Protein AF-0000000082290734 (afdb_homodimer)

Secondary structure (DSSP, 8-state):
-HHHHGGGSHHHHHHHHHHHHHHHHHHHHHHHHGGGGGGGS---S---------------HHHHHHHHHHHHHHHHHHHHHHHHT-TTS-HHHHHHHHHHHHHHHHHHT-TTSHHHHHHHHHHT--HHHHHHHHHHHHHHHHHHTS-HHHHHHTHHHHHHHHTHHHHHHHHHHHHIIIII-TT---HHHHHHHHHHHT----HHHHHHHHHHT--HHHHHHHHHHHHHHHHHHHHHHHHHHHHHHHHTT-TTS-----HHHHHHHHHHHHHHHHHHHHHHHHHHHHHHHH---TT-HHHHHHHHHHHHHHHHHHHHIIIIIS-S-HHHHHHHHHHHHHHTHHHH-S-HHHHHHHHHHHHHHHHHHHHHHHHHHHHHHHH---SS----HHHHHHHHHHHHHHHHHHHHHHHHSHHHHTTSTT---HHHHHHHHHT----HHHHHHHHHHHHHHHHHHTTSS-HHHHHHHHHHHHHHHHHHHHIIIIIHHHHHHHHHHTT-SS--HHHHHHHHHHHHHHHHHHHHHHHHHHTSGGGTT--HHHHHHH-GGGTT--HHHHHHHHHHHHHHS-TTT------TTTHHHH--TT---HHHHHHHHHHHS-----SHHHHHHHHHHHHHHHHHHHHHHHHHHHHH-SS---HHHHHHHHHHHHHHHHHHHHHHTSS-TT-HHHHHHHHHHHHHHHHHHTT-----HHHHHHHHHHHHHHHHHHHHHTTTTTT----SS-----HHHHHHHHHHHHHHHHHHHHHHHHHHHHHHH-SSGGGS-HHHHHHHHHHHHHHHHHHHHHHHH--HHHHHHHHHHHHHHHHHHHHHHHHHHHHHTTSS-HHHHHHHHHHHHHHHHHHHT---S--TT-------TTS-TT--S--------SS-----------S-------TT------/-HHHHGGGSHHHHHHHHHHHHHHHHHHHHHHHHGGGGGGGS---S---------------HHHHHHHHHHHHHHHHHHHHHHHHT-TTS-HHHHHHHHHHHHHHHHHHT-TTSHHHHHHHHHHT--HHHHHHHHHHHHHHHHHHTS-HHHHHHTHHHHHHHHTHHHHHHHHHHHHIIIII-TT---HHHHHHHHHHHT----HHHHHHHHHHT--HHHHHHHHHHHHHHHHHHHHHHHHHHHHHHHHTT-TTS-----HHHHHHHHHHHHHHHHHHHHHHHHHHHHHHHH---TT-HHHHHHHHHHHHHHHHHHHHIIIIIS-S-HHHHHHHHHHHHHHTHHHH-S-HHHHHHHHHHHHHHHHHHHHHHHHHHHHHHHH---SS----HHHHHHHHHHHHHHHHHHHHHHHHHHHHHTTSTT---HHHHHHHHHT----HHHHHHHHHHHHHHHHHHTTSS-HHHHHHHHHHHHHHHHHHHHIIIIIHHHHHHHHHHTT-SS--HHHHHHHHHHHHHHHHHHHHHHHHHHTSGGGTT--HHHHHHH-GGGTT--HHHHHHHHHHHHHHS-TTT------TTTHHHH--TT---HHHHHHHHHHHS-----SHHHHHHHHHHHHHHHHHHHHHHHHHHHHH-SS---HHHHHHHHHHHHHHHHHHHHHHTSS-TT-HHHHHHHHHHHHHHHHHHTT-----HHHHHHHHHHHHHHHHHHHHHTTTTTT----SS-----HHHHHHHHHHHHHHHHHHHHHHHHHHHHHHH-SSGGGS-HHHHHHHHHHHHHHHHHHHHHHHH--HHHHHHHHHHHHHHHHHHHHHHHHHHHHHTTSS-HHHHHHHHHHHHHHHHHHHT---S--TT-------TTS-TT--S--------SS---------------------------

Solvent-accessible surface area (backbone atoms only — not comparable to full-atom values): 95060 Å² total; per-residue (Å²): 110,71,70,64,67,54,55,69,48,75,70,45,48,56,54,49,51,51,48,50,52,46,45,56,47,45,57,52,45,60,54,33,57,71,70,62,72,76,68,68,69,90,77,78,83,83,84,69,80,66,74,73,68,70,59,77,71,73,76,58,61,60,40,66,58,46,52,56,22,51,51,47,48,52,47,49,53,50,48,54,50,28,73,75,73,38,76,68,56,45,67,60,35,52,35,20,50,49,15,22,50,51,17,38,49,38,60,72,62,46,74,70,18,61,62,30,52,30,50,52,50,60,62,64,50,59,34,63,37,51,50,63,67,44,43,36,62,47,44,29,46,54,25,48,70,49,59,58,67,61,46,61,50,27,39,69,55,34,49,45,50,18,40,64,46,32,52,50,47,12,50,56,45,11,47,41,40,45,71,67,43,89,77,74,47,50,67,42,50,13,40,25,50,9,17,31,68,40,18,36,35,37,68,64,52,51,55,46,38,52,61,49,45,38,52,66,68,57,53,45,50,52,52,46,27,28,61,44,17,39,34,40,20,52,51,46,26,56,52,27,42,26,35,31,38,33,68,70,64,46,87,91,38,48,45,85,68,48,74,71,51,44,52,49,50,46,50,45,20,54,53,44,3,40,52,48,4,48,53,48,15,50,48,50,48,48,54,29,56,71,63,64,55,63,87,38,70,68,52,46,42,48,50,49,49,43,52,55,22,47,36,45,39,43,23,45,44,24,31,72,68,65,62,21,28,22,56,40,12,28,37,42,16,21,37,47,36,41,61,42,33,81,20,35,42,67,49,59,64,61,48,49,52,47,44,53,41,49,40,52,53,47,47,54,48,48,31,20,48,50,16,22,44,39,21,30,58,59,58,48,63,65,68,82,55,70,75,45,78,66,53,54,54,52,47,55,48,48,52,52,47,52,46,49,52,40,40,49,53,54,61,65,44,38,75,57,41,41,74,36,64,78,44,60,50,71,59,56,51,52,46,55,41,60,54,62,21,34,37,67,67,24,42,44,49,32,50,31,52,34,50,54,51,46,66,71,46,66,85,54,91,56,58,69,62,53,39,52,34,49,50,48,30,53,49,49,40,48,45,24,48,48,28,32,54,51,43,41,40,44,45,61,66,50,37,49,73,62,62,48,25,65,59,54,73,64,51,50,47,51,53,56,34,44,48,52,56,50,39,51,48,50,50,31,24,50,47,54,50,31,42,39,46,72,45,72,55,40,42,46,32,56,39,34,63,66,36,67,79,50,55,80,58,48,56,66,58,52,43,51,40,43,42,48,48,54,72,66,38,55,79,90,73,56,62,57,51,64,50,80,57,49,48,69,77,45,43,58,97,89,50,74,57,67,71,56,49,53,48,41,53,56,49,53,46,71,82,68,63,70,51,64,63,57,43,46,47,50,48,44,48,48,48,48,23,36,48,40,0,35,53,45,1,37,57,34,13,58,70,47,41,74,62,54,64,56,48,58,57,47,44,53,45,48,52,36,17,30,53,27,34,53,54,48,30,38,58,29,32,68,33,62,42,76,33,72,63,46,41,46,56,53,48,17,48,52,53,20,51,54,36,31,72,69,74,39,75,70,53,38,58,64,48,44,50,48,48,52,52,50,48,52,48,50,53,50,46,46,46,61,66,54,68,43,65,89,71,49,88,75,58,84,89,70,57,70,62,51,71,65,51,50,52,49,39,49,51,53,52,48,50,52,52,51,46,52,19,49,51,51,28,51,51,52,50,24,63,74,61,11,40,26,77,82,15,29,21,36,28,50,48,50,48,53,48,39,52,49,52,48,43,51,52,50,47,50,55,52,67,75,72,53,59,68,66,51,51,24,51,48,39,23,50,40,51,46,35,27,52,52,36,17,49,47,26,49,48,38,50,37,34,32,47,22,76,36,51,71,41,60,43,50,54,54,46,49,54,50,49,52,42,46,51,50,57,72,66,54,52,67,87,73,58,76,76,59,72,89,71,89,63,85,74,73,66,70,67,62,72,60,64,78,76,41,67,69,62,81,49,81,88,64,73,70,57,55,62,60,47,65,62,14,54,33,16,34,14,55,26,54,44,49,84,74,69,83,77,128,110,72,69,63,66,54,55,69,48,75,68,44,48,56,54,49,50,52,49,49,52,46,44,54,48,45,58,53,45,60,55,36,58,72,72,61,71,76,70,68,70,91,76,79,81,86,84,70,80,67,74,74,69,69,60,76,72,73,77,58,60,59,39,66,57,46,52,56,22,50,52,47,46,52,46,49,52,49,48,54,49,28,72,76,73,37,75,66,57,47,67,60,36,52,35,20,50,50,14,21,52,50,17,39,48,37,59,74,63,47,74,71,20,64,62,32,52,30,51,54,49,60,62,65,50,59,34,64,37,52,49,63,66,43,43,36,62,47,44,30,47,55,25,49,70,49,58,57,66,61,45,60,51,27,39,70,52,33,49,45,52,18,41,64,46,32,52,50,44,11,51,56,45,11,47,41,41,44,72,66,42,91,77,76,48,50,68,43,50,13,39,23,50,11,16,32,69,40,17,36,37,39,68,65,52,52,54,47,38,51,60,49,44,38,52,66,68,56,52,45,51,51,53,46,27,28,60,42,16,41,34,40,19,52,50,46,28,56,52,29,40,25,35,33,37,32,69,69,65,47,87,90,39,49,43,85,68,49,71,71,53,44,52,49,51,46,47,45,21,53,53,46,4,40,52,50,4,49,53,47,16,51,48,50,49,48,55,31,56,70,61,65,55,60,87,38,69,68,53,45,42,49,49,48,49,44,52,54,22,47,36,46,40,43,24,46,45,22,32,72,68,65,62,21,28,22,56,40,12,27,37,42,17,20,38,47,36,41,61,44,33,79,19,35,44,67,49,59,64,62,48,49,52,48,43,52,41,49,42,51,54,46,46,52,48,48,33,20,48,48,16,21,43,38,21,30,58,57,57,46,64,64,68,87,56,68,78,45,77,64,53,54,53,51,47,54,49,49,51,53,46,53,47,48,51,39,39,50,52,54,60,66,45,39,76,57,40,42,75,35,64,77,44,58,50,73,59,55,51,53,46,53,41,61,54,61,21,34,36,68,66,26,42,43,49,32,50,30,52,34,50,53,51,46,65,72,46,65,85,54,91,57,58,67,63,53,41,52,34,49,50,48,31,52,47,49,39,48,44,25,46,49,27,33,52,50,43,40,40,45,44,61,64,50,36,49,72,62,64,46,25,66,58,54,73,62,51,49,47,51,53,56,33,45,49,53,56,50,39,49,52,50,49,44,50,51,47,58,52,32,42,39,45,71,44,72,56,40,43,47,31,56,36,33,65,63,36,67,79,49,54,79,58,48,56,67,57,51,45,50,39,44,43,48,50,55,71,74,37,55,79,90,72,57,62,56,51,65,50,79,58,47,49,69,79,45,44,58,96,88,51,74,56,68,71,56,49,53,48,41,54,54,50,53,46,72,82,68,64,69,52,64,63,57,42,47,48,51,48,46,46,50,48,48,49,47,50,50,46,50,53,51,43,46,57,33,40,58,70,50,58,73,62,82,66,56,48,59,58,47,45,49,43,49,21,18,18,30,7,10,34,52,34,49,30,37,74,47,32,68,34,60,42,76,31,71,64,47,41,47,56,40,49,17,15,43,53,21,39,54,37,32,73,69,73,38,75,70,53,38,59,64,47,43,50,49,50,51,53,50,48,51,48,50,52,51,46,46,46,61,66,54,67,44,65,87,70,51,85,75,58,82,88,70,57,68,64,51,71,66,50,51,51,48,41,50,50,52,52,47,49,51,53,53,46,53,20,50,53,51,27,50,51,52,49,25,61,73,67,23,36,33,69,84,56,34,51,74,37,50,46,49,47,52,48,39,52,49,54,48,44,51,50,51,48,48,55,51,67,74,70,53,59,67,67,51,51,24,51,48,38,24,50,40,50,45,34,27,51,52,40,51,49,46,52,50,50,50,50,36,36,59,47,23,75,36,50,71,41,58,44,49,54,53,45,50,53,50,49,51,43,47,51,51,56,73,66,54,52,68,86,74,58,76,75,60,72,90,72,90,62,84,73,74,69,70,70,62,73,61,65,80,74,40,70,69,54,76,44,80,91,62,81,70,60,56,50,82,65,81,78,79,74,55,38,87,21,77,69,76,65,76,51,69,24,53,16,38

Structure (mmCIF, N/CA/C/O backbone):
data_AF-0000000082290734-model_v1
#
loop_
_entity.id
_entity.type
_entity.pdbx_description
1 polymer 'Cyclic nucleotide-binding protein'
#
loop_
_atom_site.group_PDB
_atom_site.id
_atom_site.type_symbol
_atom_site.label_atom_id
_atom_site.label_alt_id
_atom_site.label_comp_id
_atom_site.label_asym_id
_atom_site.label_entity_id
_atom_site.label_seq_id
_atom_site.pdbx_PDB_ins_code
_atom_site.Cartn_x
_atom_site.Cartn_y
_atom_site.Cartn_z
_atom_site.occupancy
_atom_site.B_iso_or_equiv
_atom_site.auth_seq_id
_atom_site.auth_comp_id
_atom_site.auth_asym_id
_atom_site.auth_atom_id
_atom_site.pdbx_PDB_model_num
ATOM 1 N N . MET A 1 1 ? 18.5 -10.023 21.234 1 23.91 1 MET A N 1
ATOM 2 C CA . MET A 1 1 ? 18.609 -11.438 21.578 1 23.91 1 MET A CA 1
ATOM 3 C C . MET A 1 1 ? 17.719 -11.773 22.781 1 23.91 1 MET A C 1
ATOM 5 O O . MET A 1 1 ? 16.969 -12.75 22.75 1 23.91 1 MET A O 1
ATOM 9 N N . THR A 1 2 ? 17.875 -10.906 23.797 1 28.09 2 THR A N 1
ATOM 10 C CA . THR A 1 2 ? 17.156 -11.18 25.031 1 28.09 2 THR A CA 1
ATOM 11 C C . THR A 1 2 ? 15.648 -11.062 24.812 1 28.09 2 THR A C 1
ATOM 13 O O . THR A 1 2 ? 14.867 -11.852 25.344 1 28.09 2 THR A O 1
ATOM 16 N N . SER A 1 3 ? 15.273 -10.078 24.016 1 30.34 3 SER A N 1
ATOM 17 C CA . SER A 1 3 ? 13.844 -9.875 23.828 1 30.34 3 SER A CA 1
ATOM 18 C C . SER A 1 3 ? 13.227 -10.984 22.984 1 30.34 3 SER A C 1
ATOM 20 O O . SER A 1 3 ? 12.023 -11.227 23.047 1 30.34 3 SER A O 1
ATOM 22 N N . ALA A 1 4 ? 14.055 -11.555 22.156 1 32.12 4 ALA A N 1
ATOM 23 C CA . ALA A 1 4 ? 13.586 -12.641 21.297 1 32.12 4 ALA A CA 1
ATOM 24 C C . ALA A 1 4 ? 13.227 -13.875 22.125 1 32.12 4 ALA A C 1
ATOM 26 O O . ALA A 1 4 ? 12.273 -14.586 21.812 1 32.12 4 ALA A O 1
ATOM 27 N N . ILE A 1 5 ? 14.062 -14.18 23.172 1 30.91 5 ILE A N 1
ATOM 28 C CA . ILE A 1 5 ? 13.906 -15.359 24.016 1 30.91 5 ILE A CA 1
ATOM 29 C C . ILE A 1 5 ? 12.633 -15.234 24.844 1 30.91 5 ILE A C 1
ATOM 31 O O . ILE A 1 5 ? 11.977 -16.234 25.156 1 30.91 5 ILE A O 1
ATOM 35 N N . LEU A 1 6 ? 12.359 -14.016 25.234 1 32.25 6 LEU A N 1
ATOM 36 C CA . LEU A 1 6 ? 11.25 -13.82 26.172 1 32.25 6 LEU A CA 1
ATOM 37 C C . LEU A 1 6 ? 9.914 -14.023 25.453 1 32.25 6 LEU A C 1
ATOM 39 O O . LEU A 1 6 ? 8.867 -14.039 26.109 1 32.25 6 LEU A O 1
ATOM 43 N N . SER A 1 7 ? 9.953 -13.977 24.141 1 34.16 7 SER A N 1
ATOM 44 C CA . SER A 1 7 ? 8.734 -13.828 23.359 1 34.16 7 SER A CA 1
ATOM 45 C C . SER A 1 7 ? 7.961 -15.141 23.297 1 34.16 7 SER A C 1
ATOM 47 O O . SER A 1 7 ? 6.902 -15.211 22.656 1 34.16 7 SER A O 1
ATOM 49 N N . GLN A 1 8 ? 8.531 -16.141 23.766 1 32.59 8 GLN A N 1
ATOM 50 C CA . GLN A 1 8 ? 7.887 -17.391 23.359 1 32.59 8 GLN A CA 1
ATOM 51 C C . GLN A 1 8 ? 6.629 -17.656 24.188 1 32.59 8 GLN A C 1
ATOM 53 O O . GLN A 1 8 ? 5.852 -18.562 23.859 1 32.59 8 GLN A O 1
ATOM 58 N N . THR A 1 9 ? 6.52 -17.422 25.5 1 33.06 9 THR A N 1
ATOM 59 C CA . THR A 1 9 ? 5.352 -17.938 26.203 1 33.06 9 THR A CA 1
ATOM 60 C C . THR A 1 9 ? 4.172 -16.984 26.062 1 33.06 9 THR A C 1
ATOM 62 O O . THR A 1 9 ? 4.355 -15.766 26.031 1 33.06 9 THR A O 1
ATOM 65 N N . THR A 1 10 ? 2.924 -17.422 25.766 1 37.81 10 THR A N 1
ATOM 66 C CA . THR A 1 10 ? 1.647 -16.719 25.625 1 37.81 10 THR A CA 1
ATOM 67 C C . THR A 1 10 ? 1.482 -15.672 26.719 1 37.81 10 THR A C 1
ATOM 69 O O . THR A 1 10 ? 0.963 -14.586 26.469 1 37.81 10 THR A O 1
ATOM 72 N N . MET A 1 11 ? 1.662 -16.094 28.016 1 32.94 11 MET A N 1
ATOM 73 C CA . MET A 1 11 ? 1.479 -15.227 29.172 1 32.94 11 MET A CA 1
ATOM 74 C C . MET A 1 11 ? 2.451 -14.055 29.125 1 32.94 11 MET A C 1
ATOM 76 O O . MET A 1 11 ? 2.109 -12.945 29.547 1 32.94 11 MET A O 1
ATOM 80 N N . THR A 1 12 ? 3.609 -14.281 28.641 1 38.34 12 THR A N 1
ATOM 81 C CA . THR A 1 12 ? 4.641 -13.25 28.625 1 38.34 12 THR A CA 1
ATOM 82 C C . THR A 1 12 ? 4.398 -12.258 27.484 1 38.34 12 THR A C 1
ATOM 84 O O . THR A 1 12 ? 4.852 -11.117 27.547 1 38.34 12 THR A O 1
ATOM 87 N N . ARG A 1 13 ? 3.822 -12.727 26.516 1 45.31 13 ARG A N 1
ATOM 88 C CA . ARG A 1 13 ? 3.402 -11.789 25.469 1 45.31 13 ARG A CA 1
ATOM 89 C C . ARG A 1 13 ? 2.373 -10.805 26.016 1 45.31 13 ARG A C 1
ATOM 91 O O . ARG A 1 13 ? 2.396 -9.617 25.672 1 45.31 13 ARG A O 1
ATOM 98 N N . ARG A 1 14 ? 1.438 -11.367 26.938 1 44.53 14 ARG A N 1
ATOM 99 C CA . ARG A 1 14 ? 0.404 -10.539 27.562 1 44.53 14 ARG A CA 1
ATOM 100 C C . ARG A 1 14 ? 1.011 -9.539 28.531 1 44.53 14 ARG A C 1
ATOM 102 O O . ARG A 1 14 ? 0.594 -8.375 28.578 1 44.53 14 ARG A O 1
ATOM 109 N N . MET A 1 15 ? 1.867 -10.023 29.359 1 40.28 15 MET A N 1
ATOM 110 C CA . MET A 1 15 ? 2.455 -9.156 30.375 1 40.28 15 MET A CA 1
ATOM 111 C C . MET A 1 15 ? 3.381 -8.125 29.734 1 40.28 15 MET A C 1
ATOM 113 O O . MET A 1 15 ? 3.5 -7 30.234 1 40.28 15 MET A O 1
ATOM 117 N N . SER A 1 16 ? 3.994 -8.438 28.719 1 44.78 16 SER A N 1
ATOM 118 C CA . SER A 1 16 ? 4.969 -7.562 28.078 1 44.78 16 SER A CA 1
ATOM 119 C C . SER A 1 16 ? 4.281 -6.445 27.297 1 44.78 16 SER A C 1
ATOM 121 O O . SER A 1 16 ? 4.812 -5.336 27.188 1 44.78 16 SER A O 1
ATOM 123 N N . PHE A 1 17 ? 3.197 -6.746 26.797 1 47.5 17 PHE A N 1
ATOM 124 C CA . PHE A 1 17 ? 2.414 -5.699 26.156 1 47.5 17 PHE A CA 1
ATOM 125 C C . PHE A 1 17 ? 1.936 -4.672 27.172 1 47.5 17 PHE A C 1
ATOM 127 O O . PHE A 1 17 ? 1.944 -3.471 26.891 1 47.5 17 PHE A O 1
ATOM 134 N N . CYS A 1 18 ? 1.548 -5.145 28.391 1 44.12 18 CYS A N 1
ATOM 135 C CA . CYS A 1 18 ? 1.199 -4.238 29.469 1 44.12 18 CYS A CA 1
ATOM 136 C C . CYS A 1 18 ? 2.375 -3.338 29.828 1 44.12 18 CYS A C 1
ATOM 138 O O . CYS A 1 18 ? 2.195 -2.145 30.078 1 44.12 18 CYS A O 1
ATOM 140 N N . TRP A 1 19 ? 3.506 -3.883 29.828 1 44.03 19 TRP A N 1
ATOM 141 C CA . TRP A 1 19 ? 4.676 -3.088 30.188 1 44.03 19 TRP A CA 1
ATOM 142 C C . TRP A 1 19 ? 4.98 -2.051 29.109 1 44.03 19 TRP A C 1
ATOM 144 O O . TRP A 1 19 ? 5.414 -0.938 29.406 1 44.03 19 TRP A O 1
ATOM 154 N N . LEU A 1 20 ? 4.738 -2.318 27.906 1 47.75 20 LEU A N 1
ATOM 155 C CA . LEU A 1 20 ? 4.934 -1.34 26.844 1 47.75 20 LEU A CA 1
ATOM 156 C C . LEU A 1 20 ? 3.939 -0.192 26.969 1 47.75 20 LEU A C 1
ATOM 158 O O . LEU A 1 20 ? 4.301 0.972 26.781 1 47.75 20 LEU A O 1
ATOM 162 N N . VAL A 1 21 ? 2.697 -0.523 27.359 1 47.25 21 VAL A N 1
ATOM 163 C CA . VAL A 1 21 ? 1.706 0.512 27.641 1 47.25 21 VAL A CA 1
ATOM 164 C C . VAL A 1 21 ? 2.148 1.345 28.828 1 47.25 21 VAL A C 1
ATOM 166 O O . VAL A 1 21 ? 2.051 2.574 28.812 1 47.25 21 VAL A O 1
ATOM 169 N N . VAL A 1 22 ? 2.668 0.63 29.844 1 43.78 22 VAL A N 1
ATOM 170 C CA . VAL A 1 22 ? 3.172 1.339 31.016 1 43.78 22 VAL A CA 1
ATOM 171 C C . VAL A 1 22 ? 4.359 2.213 30.625 1 43.78 22 VAL A C 1
ATOM 173 O O . VAL A 1 22 ? 4.477 3.355 31.062 1 43.78 22 VAL A O 1
ATOM 176 N N . LEU A 1 23 ? 5.117 1.725 29.734 1 44.69 23 LEU A N 1
ATOM 177 C CA . LEU A 1 23 ? 6.281 2.498 29.312 1 44.69 23 LEU A CA 1
ATOM 178 C C . LEU A 1 23 ? 5.859 3.717 28.5 1 44.69 23 LEU A C 1
ATOM 180 O O . LEU A 1 23 ? 6.383 4.812 28.703 1 44.69 23 LEU A O 1
ATOM 184 N N . VAL A 1 24 ? 4.969 3.512 27.625 1 47.53 24 VAL A N 1
ATOM 185 C CA . VAL A 1 24 ? 4.461 4.652 26.875 1 47.53 24 VAL A CA 1
ATOM 186 C C . VAL A 1 24 ? 3.783 5.641 27.828 1 47.53 24 VAL A C 1
ATOM 188 O O . VAL A 1 24 ? 3.961 6.852 27.703 1 47.53 24 VAL A O 1
ATOM 191 N N . LEU A 1 25 ? 3.078 5.027 28.812 1 43.34 25 LEU A N 1
ATOM 192 C CA . LEU A 1 25 ? 2.428 5.859 29.828 1 43.34 25 LEU A CA 1
ATOM 193 C C . LEU A 1 25 ? 3.457 6.496 30.75 1 43.34 25 LEU A C 1
ATOM 195 O O . LEU A 1 25 ? 3.295 7.645 31.172 1 43.34 25 LEU A O 1
ATOM 199 N N . LEU A 1 26 ? 4.449 5.727 31.109 1 42.81 26 LEU A N 1
ATOM 200 C CA . LEU A 1 26 ? 5.496 6.285 31.969 1 42.81 26 LEU A CA 1
ATOM 201 C C . LEU A 1 26 ? 6.266 7.379 31.234 1 42.81 26 LEU A C 1
ATOM 203 O O . LEU A 1 26 ? 6.617 8.398 31.828 1 42.81 26 LEU A O 1
ATOM 207 N N . LEU A 1 27 ? 6.547 7.113 30.047 1 44.19 27 LEU A N 1
ATOM 208 C CA . LEU A 1 27 ? 7.238 8.141 29.281 1 44.19 27 LEU A CA 1
ATOM 209 C C . LEU A 1 27 ? 6.363 9.383 29.109 1 44.19 27 LEU A C 1
ATOM 211 O O . LEU A 1 27 ? 6.867 10.508 29.109 1 44.19 27 LEU A O 1
ATOM 215 N N . ALA A 1 28 ? 5.129 9.109 29.031 1 42.12 28 ALA A N 1
ATOM 216 C CA . ALA A 1 28 ? 4.164 10.211 29.062 1 42.12 28 ALA A CA 1
ATOM 217 C C . ALA A 1 28 ? 4.164 10.891 30.422 1 42.12 28 ALA A C 1
ATOM 219 O O . ALA A 1 28 ? 4.039 12.117 30.516 1 42.12 28 ALA A O 1
ATOM 220 N N . ARG A 1 29 ? 4.246 10.18 31.5 1 41.81 29 ARG A N 1
ATOM 221 C CA . ARG A 1 29 ? 4.316 10.758 32.844 1 41.81 29 ARG A CA 1
ATOM 222 C C . ARG A 1 29 ? 5.609 11.547 33.031 1 41.81 29 ARG A C 1
ATOM 224 O O . ARG A 1 29 ? 5.621 12.586 33.688 1 41.81 29 ARG A O 1
ATOM 231 N N . CYS A 1 30 ? 6.707 11.023 32.688 1 40.25 30 CYS A N 1
ATOM 232 C CA . CYS A 1 30 ? 7.953 11.758 32.844 1 40.25 30 CYS A CA 1
ATOM 233 C C . CYS A 1 30 ? 7.898 13.094 32.125 1 40.25 30 CYS A C 1
ATOM 235 O O . CYS A 1 30 ? 8.547 14.062 32.531 1 40.25 30 CYS A O 1
ATOM 237 N N . SER A 1 31 ? 7.254 13.234 31.078 1 40.78 31 SER A N 1
ATOM 238 C CA . SER A 1 31 ? 7.02 14.547 30.484 1 40.78 31 SER A CA 1
ATOM 239 C C . SER A 1 31 ? 6.152 15.422 31.375 1 40.78 31 SER A C 1
ATOM 241 O O . SER A 1 31 ? 6.027 16.625 31.141 1 40.78 31 SER A O 1
ATOM 243 N N . PHE A 1 32 ? 5.441 14.82 32.312 1 37.03 32 PHE A N 1
ATOM 244 C CA . PHE A 1 32 ? 4.543 15.484 33.25 1 37.03 32 PHE A CA 1
ATOM 245 C C . PHE A 1 32 ? 5.32 16.094 34.406 1 37.03 32 PHE A C 1
ATOM 247 O O . PHE A 1 32 ? 4.941 17.141 34.938 1 37.03 32 PHE A O 1
ATOM 254 N N . ALA A 1 33 ? 6.371 15.578 35.094 1 35.22 33 ALA A N 1
ATOM 255 C CA . ALA A 1 33 ? 6.895 15.906 36.406 1 35.22 33 ALA A CA 1
ATOM 256 C C . ALA A 1 33 ? 7.801 17.125 36.344 1 35.22 33 ALA A C 1
ATOM 258 O O . ALA A 1 33 ? 7.953 17.844 37.344 1 35.22 33 ALA A O 1
ATOM 259 N N . GLU A 1 34 ? 8.578 17.375 35.312 1 36.66 34 GLU A N 1
ATOM 260 C CA . GLU A 1 34 ? 9.703 18.234 35.688 1 36.66 34 GLU A CA 1
ATOM 261 C C . GLU A 1 34 ? 9.234 19.672 35.969 1 36.66 34 GLU A C 1
ATOM 263 O O . GLU A 1 34 ? 10.031 20.516 36.375 1 36.66 34 GLU A O 1
ATOM 268 N N . GLN A 1 35 ? 8.016 20.125 35.688 1 35.56 35 GLN A N 1
ATOM 269 C CA . GLN A 1 35 ? 8.008 21.562 35.938 1 35.56 35 GLN A CA 1
ATOM 270 C C . GLN A 1 35 ? 7.867 21.891 37.406 1 35.56 35 GLN A C 1
ATOM 272 O O . GLN A 1 35 ? 7.852 23.062 37.781 1 35.56 35 GLN A O 1
ATOM 277 N N . GLU A 1 36 ? 7.703 20.938 38.312 1 33.19 36 GLU A N 1
ATOM 278 C CA . GLU A 1 36 ? 7.363 21.453 39.625 1 33.19 36 GLU A CA 1
ATOM 279 C C . GLU A 1 36 ? 8.562 22.125 40.281 1 33.19 36 GLU A C 1
ATOM 281 O O . GLU A 1 36 ? 8.398 22.922 41.219 1 33.19 36 GLU A O 1
ATOM 286 N N . GLU A 1 37 ? 9.805 21.688 40.062 1 32.75 37 GLU A N 1
ATOM 287 C CA . GLU A 1 37 ? 10.711 22.062 41.156 1 32.75 37 GLU A CA 1
ATOM 288 C C . GLU A 1 37 ? 11.031 23.562 41.094 1 32.75 37 GLU A C 1
ATOM 290 O O . GLU A 1 37 ? 11.586 24.109 42.062 1 32.75 37 GLU A O 1
ATOM 295 N N . GLU A 1 38 ? 10.992 24.234 39.938 1 32.72 38 GLU A N 1
ATOM 296 C CA . GLU A 1 38 ? 11.711 25.5 40.094 1 32.72 38 GLU A CA 1
ATOM 297 C C . GLU A 1 38 ? 10.867 26.531 40.844 1 32.72 38 GLU A C 1
ATOM 299 O O . GLU A 1 38 ? 11.328 27.641 41.094 1 32.72 38 GLU A O 1
ATOM 304 N N . THR A 1 39 ? 9.523 26.281 40.969 1 32.75 39 THR A N 1
ATOM 305 C CA . THR A 1 39 ? 8.844 27.484 41.438 1 32.75 39 THR A CA 1
ATOM 306 C C . THR A 1 39 ? 8.953 27.609 42.938 1 32.75 39 THR A C 1
ATOM 308 O O . THR A 1 39 ? 8.406 28.547 43.531 1 32.75 39 THR A O 1
ATOM 311 N N . HIS A 1 40 ? 9.445 26.641 43.719 1 29.44 40 HIS A N 1
ATOM 312 C CA . HIS A 1 40 ? 9.023 26.859 45.094 1 29.44 40 HIS A CA 1
ATOM 313 C C . HIS A 1 40 ? 9.836 27.969 45.75 1 29.44 40 HIS A C 1
ATOM 315 O O . HIS A 1 40 ? 9.664 28.266 46.938 1 29.44 40 HIS A O 1
ATOM 321 N N . SER A 1 41 ? 11.078 28.312 45.312 1 28.98 41 SER A N 1
ATOM 322 C CA . SER A 1 41 ? 11.758 28.906 46.438 1 28.98 41 SER A CA 1
ATOM 323 C C . SER A 1 41 ? 11.164 30.25 46.812 1 28.98 41 SER A C 1
ATOM 325 O O . SER A 1 41 ? 11.281 30.703 47.969 1 28.98 41 SER A O 1
ATOM 327 N N . SER A 1 42 ? 11.25 31.344 45.906 1 29.81 42 SER A N 1
ATOM 328 C CA . SER A 1 42 ? 11.359 32.656 46.5 1 29.81 42 SER A CA 1
ATOM 329 C C . SER A 1 42 ? 10.008 33.156 47.031 1 29.81 42 SER A C 1
ATOM 331 O O . SER A 1 42 ? 9.031 33.219 46.281 1 29.81 42 SER A O 1
ATOM 333 N N . GLY A 1 43 ? 9.633 33.062 48.344 1 26.58 43 GLY A N 1
ATOM 334 C CA . GLY A 1 43 ? 8.508 33.312 49.219 1 26.58 43 GLY A CA 1
ATOM 335 C C . GLY A 1 43 ? 7.949 34.719 49.062 1 26.58 43 GLY A C 1
ATOM 336 O O . GLY A 1 43 ? 6.758 34.969 49.312 1 26.58 43 GLY A O 1
ATOM 337 N N . ASN A 1 44 ? 8.742 35.844 49.469 1 27.14 44 ASN A N 1
ATOM 338 C CA . ASN A 1 44 ? 8.148 36.938 50.219 1 27.14 44 ASN A CA 1
ATOM 339 C C . ASN A 1 44 ? 7.195 37.781 49.375 1 27.14 44 ASN A C 1
ATOM 341 O O . ASN A 1 44 ? 6.246 38.375 49.875 1 27.14 44 ASN A O 1
ATOM 345 N N . SER A 1 45 ? 7.789 38.562 48.344 1 27.22 45 SER A N 1
ATOM 346 C CA . SER A 1 45 ? 7.344 39.938 48.125 1 27.22 45 SER A CA 1
ATOM 347 C C . SER A 1 45 ? 5.895 39.969 47.688 1 27.22 45 SER A C 1
ATOM 349 O O . SER A 1 45 ? 5.328 38.969 47.281 1 27.22 45 SER A O 1
ATOM 351 N N . THR A 1 46 ? 5.359 41.312 47.25 1 30.09 46 THR A N 1
ATOM 352 C CA . THR A 1 46 ? 4.121 42.062 47.062 1 30.09 46 THR A CA 1
ATOM 353 C C . THR A 1 46 ? 3.248 41.406 46 1 30.09 46 THR A C 1
ATOM 355 O O . THR A 1 46 ? 3.729 41.094 44.906 1 30.09 46 THR A O 1
ATOM 358 N N . GLU A 1 47 ? 2.066 40.875 46.312 1 29.2 47 GLU A N 1
ATOM 359 C CA . GLU A 1 47 ? 0.982 40.188 45.625 1 29.2 47 GLU A CA 1
ATOM 360 C C . GLU A 1 47 ? 0.426 41.062 44.5 1 29.2 47 GLU A C 1
ATOM 362 O O . GLU A 1 47 ? -0.565 41.75 44.688 1 29.2 47 GLU A O 1
ATOM 367 N N . ALA A 1 48 ? 1.137 42.125 43.906 1 31.89 48 ALA A N 1
ATOM 368 C CA . ALA A 1 48 ? 0.43 42.906 42.906 1 31.89 48 ALA A CA 1
ATOM 369 C C . ALA A 1 48 ? -0.253 42 41.875 1 31.89 48 ALA A C 1
ATOM 371 O O . ALA A 1 48 ? 0.256 40.906 41.562 1 31.89 48 ALA A O 1
ATOM 372 N N . ALA A 1 49 ? -1.609 42.281 41.688 1 30.53 49 ALA A N 1
ATOM 373 C CA . ALA A 1 49 ? -2.646 41.812 40.781 1 30.53 49 ALA A CA 1
ATOM 374 C C . ALA A 1 49 ? -2.092 41.625 39.344 1 30.53 49 ALA A C 1
ATOM 376 O O . ALA A 1 49 ? -1.999 42.594 38.594 1 30.53 49 ALA A O 1
ATOM 377 N N . GLU A 1 50 ? -0.854 41.219 39.25 1 26.66 50 GLU A N 1
ATOM 378 C CA . GLU A 1 50 ? -0.488 41.094 37.844 1 26.66 50 GLU A CA 1
ATOM 379 C C . GLU A 1 50 ? -1.593 40.406 37.062 1 26.66 50 GLU A C 1
ATOM 381 O O . GLU A 1 50 ? -2.066 39.344 37.438 1 26.66 50 GLU A O 1
ATOM 386 N N . GLU A 1 51 ? -2.502 41.281 36.469 1 27.88 51 GLU A N 1
ATOM 387 C CA . GLU A 1 51 ? -3.42 40.938 35.375 1 27.88 51 GLU A CA 1
ATOM 388 C C . GLU A 1 51 ? -2.895 39.75 34.562 1 27.88 51 GLU A C 1
ATOM 390 O O . GLU A 1 51 ? -1.761 39.781 34.062 1 27.88 51 GLU A O 1
ATOM 395 N N . GLY A 1 52 ? -3.277 38.625 35.062 1 26.09 52 GLY A N 1
ATOM 396 C CA . GLY A 1 52 ? -3.021 37.344 34.406 1 26.09 52 GLY A CA 1
ATOM 397 C C . GLY A 1 52 ? -3.086 37.438 32.875 1 26.09 52 GLY A C 1
ATOM 398 O O . GLY A 1 52 ? -4.172 37.469 32.312 1 26.09 52 GLY A O 1
ATOM 399 N N . ASN A 1 53 ? -2.381 38.438 32.281 1 26.59 53 ASN A N 1
ATOM 400 C CA . ASN A 1 53 ? -2.225 38.344 30.844 1 26.59 53 ASN A CA 1
ATOM 401 C C . ASN A 1 53 ? -2.098 36.875 30.422 1 26.59 53 ASN A C 1
ATOM 403 O O . ASN A 1 53 ? -1.098 36.219 30.719 1 26.59 53 ASN A O 1
ATOM 407 N N . TYR A 1 54 ? -3.207 36.188 30.703 1 27.67 54 TYR A N 1
ATOM 408 C CA . TYR A 1 54 ? -3.266 34.938 29.953 1 27.67 54 TYR A CA 1
ATOM 409 C C . TYR A 1 54 ? -2.529 35.062 28.625 1 27.67 54 TYR A C 1
ATOM 411 O O . TYR A 1 54 ? -3.02 35.688 27.703 1 27.67 54 TYR A O 1
ATOM 419 N N . HIS A 1 55 ? -1.311 35.5 28.656 1 29.47 55 HIS A N 1
ATOM 420 C CA . HIS A 1 55 ? -0.553 35.281 27.422 1 29.47 55 HIS A CA 1
ATOM 421 C C . HIS A 1 55 ? -1.03 34.062 26.688 1 29.47 55 HIS A C 1
ATOM 423 O O . HIS A 1 55 ? -1.189 33 27.281 1 29.47 55 HIS A O 1
ATOM 429 N N . GLU A 1 56 ? -2.02 34.219 25.891 1 32.78 56 GLU A N 1
ATOM 430 C CA . GLU A 1 56 ? -2.27 33.219 24.859 1 32.78 56 GLU A CA 1
ATOM 431 C C . GLU A 1 56 ? -1.029 32.375 24.609 1 32.78 56 GLU A C 1
ATOM 433 O O . GLU A 1 56 ? -0.029 32.875 24.094 1 32.78 56 GLU A O 1
ATOM 438 N N . GLU A 1 57 ? -0.602 31.703 25.594 1 35.47 57 GLU A N 1
ATOM 439 C CA . GLU A 1 57 ? 0.5 30.766 25.484 1 35.47 57 GLU A CA 1
ATOM 440 C C . GLU A 1 57 ? 0.561 30.141 24.094 1 35.47 57 GLU A C 1
ATOM 442 O O . GLU A 1 57 ? -0.424 29.578 23.609 1 35.47 57 GLU A O 1
ATOM 447 N N . GLU A 1 58 ? 1.273 30.719 23.156 1 39.81 58 GLU A N 1
ATOM 448 C CA . GLU A 1 58 ? 1.619 30.344 21.797 1 39.81 58 GLU A CA 1
ATOM 449 C C . GLU A 1 58 ? 1.735 28.828 21.656 1 39.81 58 GLU A C 1
ATOM 451 O O . GLU A 1 58 ? 2.373 28.172 22.484 1 39.81 58 GLU A O 1
ATOM 456 N N . ILE A 1 59 ? 0.798 28.156 21.219 1 46.75 59 ILE A N 1
ATOM 457 C CA . ILE A 1 59 ? 0.766 26.766 20.781 1 46.75 59 ILE A CA 1
ATOM 458 C C . ILE A 1 59 ? 2.141 26.359 20.25 1 46.75 59 ILE A C 1
ATOM 460 O O . ILE A 1 59 ? 2.639 26.953 19.281 1 46.75 59 ILE A O 1
ATOM 464 N N . GLU A 1 60 ? 2.969 25.797 21.078 1 57.38 60 GLU A N 1
ATOM 465 C CA . GLU A 1 60 ? 4.195 25.219 20.516 1 57.38 60 GLU A CA 1
ATOM 466 C C . GLU A 1 60 ? 3.889 24.188 19.438 1 57.38 60 GLU A C 1
ATOM 468 O O . GLU A 1 60 ? 3.254 23.172 19.703 1 57.38 60 GLU A O 1
ATOM 473 N N . PRO A 1 61 ? 3.932 24.516 18.172 1 60.06 61 PRO A N 1
ATOM 474 C CA . PRO A 1 61 ? 3.596 23.703 17 1 60.06 61 PRO A CA 1
ATOM 475 C C . PRO A 1 61 ? 4.094 22.266 17.109 1 60.06 61 PRO A C 1
ATOM 477 O O . PRO A 1 61 ? 3.471 21.344 16.562 1 60.06 61 PRO A O 1
ATOM 480 N N . ALA A 1 62 ? 5.09 22.047 18.016 1 63.41 62 ALA A N 1
ATOM 481 C CA . ALA A 1 62 ? 5.605 20.688 18.141 1 63.41 62 ALA A CA 1
ATOM 482 C C . ALA A 1 62 ? 4.625 19.797 18.891 1 63.41 62 ALA A C 1
ATOM 484 O O . ALA A 1 62 ? 4.566 18.578 18.656 1 63.41 62 ALA A O 1
ATOM 485 N N . GLU A 1 63 ? 3.834 20.453 19.688 1 65.06 63 GLU A N 1
ATOM 486 C CA . GLU A 1 63 ? 2.904 19.688 20.5 1 65.06 63 GLU A CA 1
ATOM 487 C C . GLU A 1 63 ? 1.724 19.188 19.672 1 65.06 63 GLU A C 1
ATOM 489 O O . GLU A 1 63 ? 1.089 18.188 20.016 1 65.06 63 GLU A O 1
ATOM 494 N N . ALA A 1 64 ? 1.564 19.859 18.516 1 67.19 64 ALA A N 1
ATOM 495 C CA . ALA A 1 64 ? 0.45 19.469 17.656 1 67.19 64 ALA A CA 1
ATOM 496 C C . ALA A 1 64 ? 0.705 18.109 17.016 1 67.19 64 ALA A C 1
ATOM 498 O O . ALA A 1 64 ? -0.237 17.359 16.734 1 67.19 64 ALA A O 1
ATOM 499 N N . VAL A 1 65 ? 1.933 17.719 16.875 1 72.38 65 VAL A N 1
ATOM 500 C CA . VAL A 1 65 ? 2.254 16.484 16.188 1 72.38 65 VAL A CA 1
ATOM 501 C C . VAL A 1 65 ? 2.328 15.328 17.188 1 72.38 65 VAL A C 1
ATOM 503 O O . VAL A 1 65 ? 2.217 14.164 16.812 1 72.38 65 VAL A O 1
ATOM 506 N N . LEU A 1 66 ? 2.395 15.664 18.469 1 78 66 LEU A N 1
ATOM 507 C CA . LEU A 1 66 ? 2.537 14.641 19.5 1 78 66 LEU A CA 1
ATOM 508 C C . LEU A 1 66 ? 1.232 13.875 19.688 1 78 66 LEU A C 1
ATOM 510 O O . LEU A 1 66 ? 1.243 12.656 19.828 1 78 66 LEU A O 1
ATOM 514 N N . TYR A 1 67 ? 0.176 14.586 19.578 1 80.25 67 TYR A N 1
ATOM 515 C CA . TYR A 1 67 ? -1.107 13.961 19.875 1 80.25 67 TYR A CA 1
ATOM 516 C C . TYR A 1 67 ? -1.424 12.867 18.875 1 80.25 67 TYR A C 1
ATOM 518 O O . TYR A 1 67 ? -1.701 11.727 19.25 1 80.25 67 TYR A O 1
ATOM 526 N N . PRO A 1 68 ? -1.294 13.141 17.562 1 84.62 68 PRO A N 1
ATOM 527 C CA . PRO A 1 68 ? -1.632 12.07 16.609 1 84.62 68 PRO A CA 1
ATOM 528 C C . PRO A 1 68 ? -0.725 10.852 16.75 1 84.62 68 PRO A C 1
ATOM 530 O O . PRO A 1 68 ? -1.194 9.719 16.656 1 84.62 68 PRO A O 1
ATOM 533 N N . SER A 1 69 ? 0.532 11.086 16.969 1 85.94 69 SER A N 1
ATOM 534 C CA . SER A 1 69 ? 1.458 9.961 17.078 1 85.94 69 SER A CA 1
ATOM 535 C C . SER A 1 69 ? 1.205 9.156 18.344 1 85.94 69 SER A C 1
ATOM 537 O O . SER A 1 69 ? 1.285 7.93 18.328 1 85.94 69 SER A O 1
ATOM 539 N N . PHE A 1 70 ? 0.854 9.859 19.359 1 84.44 70 PHE A N 1
ATOM 540 C CA . PHE A 1 70 ? 0.599 9.211 20.641 1 84.44 70 PHE A CA 1
ATOM 541 C C . PHE A 1 70 ? -0.688 8.391 20.594 1 84.44 70 PHE A C 1
ATOM 543 O O . PHE A 1 70 ? -0.72 7.242 21.031 1 84.44 70 PHE A O 1
ATOM 550 N N . ILE A 1 71 ? -1.679 8.969 20.047 1 88.81 71 ILE A N 1
ATOM 551 C CA . ILE A 1 71 ? -2.98 8.312 20 1 88.81 71 ILE A CA 1
ATOM 552 C C . ILE A 1 71 ? -2.916 7.102 19.062 1 88.81 71 ILE A C 1
ATOM 554 O O . ILE A 1 71 ? -3.562 6.082 19.312 1 88.81 71 ILE A O 1
ATOM 558 N N . LEU A 1 72 ? -2.203 7.246 17.984 1 91.06 72 LEU A N 1
ATOM 559 C CA . LEU A 1 72 ? -2.068 6.129 17.047 1 91.06 72 LEU A CA 1
ATOM 560 C C . LEU A 1 72 ? -1.338 4.965 17.703 1 91.06 72 LEU A C 1
ATOM 562 O O . LEU A 1 72 ? -1.676 3.801 17.469 1 91.06 72 LEU A O 1
ATOM 566 N N . THR A 1 73 ? -0.347 5.273 18.516 1 87.5 73 THR A N 1
ATOM 567 C CA . THR A 1 73 ? 0.386 4.223 19.219 1 87.5 73 THR A CA 1
ATOM 568 C C . THR A 1 73 ? -0.518 3.508 20.219 1 87.5 73 THR A C 1
ATOM 570 O O . THR A 1 73 ? -0.486 2.281 20.328 1 87.5 73 THR A O 1
ATOM 573 N N . LEU A 1 74 ? -1.368 4.305 20.891 1 87.88 74 LEU A N 1
ATOM 574 C CA . LEU A 1 74 ? -2.316 3.693 21.812 1 87.88 74 LEU A CA 1
ATOM 575 C C . LEU A 1 74 ? -3.354 2.867 21.062 1 87.88 74 LEU A C 1
ATOM 577 O O . LEU A 1 74 ? -3.832 1.85 21.562 1 87.88 74 LEU A O 1
ATOM 581 N N . GLY A 1 75 ? -3.725 3.416 19.891 1 90.69 75 GLY A N 1
ATOM 582 C CA . GLY A 1 75 ? -4.672 2.697 19.062 1 90.69 75 GLY A CA 1
ATOM 583 C C . GLY A 1 75 ? -4.191 1.313 18.672 1 90.69 75 GLY A C 1
ATOM 584 O O . GLY A 1 75 ? -4.988 0.38 18.547 1 90.69 75 GLY A O 1
ATOM 585 N N . ILE A 1 76 ? -2.873 1.137 18.547 1 89.31 76 ILE A N 1
ATOM 586 C CA . ILE A 1 76 ? -2.293 -0.154 18.188 1 89.31 76 ILE A CA 1
ATOM 587 C C . ILE A 1 76 ? -2.496 -1.143 19.328 1 89.31 76 ILE A C 1
ATOM 589 O O . ILE A 1 76 ? -2.852 -2.301 19.109 1 89.31 76 ILE A O 1
ATOM 593 N N . PHE A 1 77 ? -2.369 -0.655 20.438 1 86.38 77 PHE A N 1
ATOM 594 C CA . PHE A 1 77 ? -2.539 -1.495 21.625 1 86.38 77 PHE A CA 1
ATOM 595 C C . PHE A 1 77 ? -3.996 -1.906 21.797 1 86.38 77 PHE A C 1
ATOM 597 O O . PHE A 1 77 ? -4.289 -3.057 22.125 1 86.38 77 PHE A O 1
ATOM 604 N N . ILE A 1 78 ? -4.812 -0.978 21.578 1 88.88 78 ILE A N 1
ATOM 605 C CA . ILE A 1 78 ? -6.242 -1.251 21.703 1 88.88 78 ILE A CA 1
ATOM 606 C C . ILE A 1 78 ? -6.672 -2.24 20.625 1 88.88 78 ILE A C 1
ATOM 608 O O . ILE A 1 78 ? -7.465 -3.15 20.891 1 88.88 78 ILE A O 1
ATOM 612 N N . PHE A 1 79 ? -6.199 -2.059 19.469 1 88.31 79 PHE A N 1
ATOM 613 C CA . PHE A 1 79 ? -6.527 -2.973 18.375 1 88.31 79 PHE A CA 1
ATOM 614 C C . PHE A 1 79 ? -6.078 -4.391 18.703 1 88.31 79 PHE A C 1
ATOM 616 O O . PHE A 1 79 ? -6.805 -5.355 18.453 1 88.31 79 PHE A O 1
ATOM 623 N N . TYR A 1 80 ? -4.852 -4.516 19.234 1 86.06 80 TYR A N 1
ATOM 624 C CA . TYR A 1 80 ? -4.32 -5.82 19.609 1 86.06 80 TYR A CA 1
ATOM 625 C C . TYR A 1 80 ? -5.215 -6.492 20.641 1 86.06 80 TYR A C 1
ATOM 627 O O . TYR A 1 80 ? -5.551 -7.668 20.516 1 86.06 80 TYR A O 1
ATOM 635 N N . LEU A 1 81 ? -5.688 -5.695 21.641 1 84.06 81 LEU A N 1
ATOM 636 C CA . LEU A 1 81 ? -6.52 -6.23 22.719 1 84.06 81 LEU A CA 1
ATOM 637 C C . LEU A 1 81 ? -7.879 -6.664 22.188 1 84.06 81 LEU A C 1
ATOM 639 O O . LEU A 1 81 ? -8.391 -7.719 22.562 1 84.06 81 LEU A O 1
ATOM 643 N N . LEU A 1 82 ? -8.383 -5.902 21.297 1 85.12 82 LEU A N 1
ATOM 644 C CA . LEU A 1 82 ? -9.703 -6.191 20.75 1 85.12 82 LEU A CA 1
ATOM 645 C C . LEU A 1 82 ? -9.656 -7.383 19.812 1 85.12 82 LEU A C 1
ATOM 647 O O . LEU A 1 82 ? -10.57 -8.211 19.797 1 85.12 82 LEU A O 1
ATOM 651 N N . SER A 1 83 ? -8.633 -7.5 18.984 1 80.62 83 SER A N 1
ATOM 652 C CA . SER A 1 83 ? -8.508 -8.562 17.984 1 80.62 83 SER A CA 1
ATOM 653 C C . SER A 1 83 ? -8.289 -9.914 18.641 1 80.62 83 SER A C 1
ATOM 655 O O . SER A 1 83 ? -8.656 -10.953 18.094 1 80.62 83 SER A O 1
ATOM 657 N N . ARG A 1 84 ? -7.738 -9.961 19.875 1 78 84 ARG A N 1
ATOM 658 C CA . ARG A 1 84 ? -7.387 -11.227 20.516 1 78 84 ARG A CA 1
ATOM 659 C C . ARG A 1 84 ? -8.445 -11.641 21.531 1 78 84 ARG A C 1
ATOM 661 O O . ARG A 1 84 ? -8.773 -12.82 21.641 1 78 84 ARG A O 1
ATOM 668 N N . TYR A 1 85 ? -9.047 -10.555 22.203 1 78.25 85 TYR A N 1
ATOM 669 C CA . TYR A 1 85 ? -9.844 -10.922 23.375 1 78.25 85 TYR A CA 1
ATOM 670 C C . TYR A 1 85 ? -11.289 -10.477 23.203 1 78.25 85 TYR A C 1
ATOM 672 O O . TYR A 1 85 ? -12.203 -11.102 23.734 1 78.25 85 TYR A O 1
ATOM 680 N N . LEU A 1 86 ? -11.5 -9.32 22.578 1 80.62 86 LEU A N 1
ATOM 681 C CA . LEU A 1 86 ? -12.844 -8.758 22.516 1 80.62 86 LEU A CA 1
ATOM 682 C C . LEU A 1 86 ? -13.234 -8.445 21.078 1 80.62 86 LEU A C 1
ATOM 684 O O . LEU A 1 86 ? -13.414 -7.281 20.719 1 80.62 86 LEU A O 1
ATOM 688 N N . HIS A 1 87 ? -13.594 -9.406 20.312 1 74.38 87 HIS A N 1
ATOM 689 C CA . HIS A 1 87 ? -13.852 -9.25 18.891 1 74.38 87 HIS A CA 1
ATOM 690 C C . HIS A 1 87 ? -15.211 -8.594 18.641 1 74.38 87 HIS A C 1
ATOM 692 O O . HIS A 1 87 ? -15.461 -8.062 17.562 1 74.38 87 HIS A O 1
ATOM 698 N N . PHE A 1 88 ? -16.047 -8.469 19.672 1 74.25 88 PHE A N 1
ATOM 699 C CA . PHE A 1 88 ? -17.406 -8 19.484 1 74.25 88 PHE A CA 1
ATOM 700 C C . PHE A 1 88 ? -17.484 -6.488 19.641 1 74.25 88 PHE A C 1
ATOM 702 O O . PHE A 1 88 ? -18.453 -5.859 19.203 1 74.25 88 PHE A O 1
ATOM 709 N N . LEU A 1 89 ? -16.453 -5.824 20.141 1 81.69 89 LEU A N 1
ATOM 710 C CA . LEU A 1 89 ? -16.484 -4.383 20.375 1 81.69 89 LEU A CA 1
ATOM 711 C C . LEU A 1 89 ? -15.914 -3.635 19.172 1 81.69 89 LEU A C 1
ATOM 713 O O . LEU A 1 89 ? -14.852 -3.996 18.656 1 81.69 89 LEU A O 1
ATOM 717 N N . PRO A 1 90 ? -16.688 -2.639 18.703 1 83.94 90 PRO A N 1
ATOM 718 C CA . PRO A 1 90 ? -16.172 -1.848 17.578 1 83.94 90 PRO A CA 1
ATOM 719 C C . PRO A 1 90 ? -14.945 -1.018 17.969 1 83.94 90 PRO A C 1
ATOM 721 O O . PRO A 1 90 ? -14.93 -0.402 19.031 1 83.94 90 PRO A O 1
ATOM 724 N N . TYR A 1 91 ? -13.922 -0.979 17.203 1 86.81 91 TYR A N 1
ATOM 725 C CA . TYR A 1 91 ? -12.664 -0.281 17.453 1 86.81 91 TYR A CA 1
ATOM 726 C C . TYR A 1 91 ? -12.906 1.206 17.688 1 86.81 91 TYR A C 1
ATOM 728 O O . TYR A 1 91 ? -12.359 1.786 18.625 1 86.81 91 TYR A O 1
ATOM 736 N N . THR A 1 92 ? -13.766 1.899 16.875 1 85.69 92 THR A N 1
ATOM 737 C CA . THR A 1 92 ? -14 3.338 16.953 1 85.69 92 THR A CA 1
ATOM 738 C C . THR A 1 92 ? -14.688 3.707 18.266 1 85.69 92 THR A C 1
ATOM 740 O O . THR A 1 92 ? -14.422 4.77 18.828 1 85.69 92 THR A O 1
ATOM 743 N N . ALA A 1 93 ? -15.523 2.822 18.781 1 86.62 93 ALA A N 1
ATOM 744 C CA . ALA A 1 93 ? -16.188 3.072 20.047 1 86.62 93 ALA A CA 1
ATOM 745 C C . ALA A 1 93 ? -15.188 3.082 21.203 1 86.62 93 ALA A C 1
ATOM 747 O O . ALA A 1 93 ? -15.25 3.943 22.078 1 86.62 93 ALA A O 1
ATOM 748 N N . ILE A 1 94 ? -14.312 2.174 21.172 1 89.62 94 ILE A N 1
ATOM 749 C CA . ILE A 1 94 ? -13.336 2.074 22.25 1 89.62 94 ILE A CA 1
ATOM 750 C C . ILE A 1 94 ? -12.352 3.242 22.172 1 89.62 94 ILE A C 1
ATOM 752 O O . ILE A 1 94 ? -11.898 3.752 23.188 1 89.62 94 ILE A O 1
ATOM 756 N N . MET A 1 95 ? -12.023 3.656 20.969 1 90 95 MET A N 1
ATOM 757 C CA . MET A 1 95 ? -11.148 4.82 20.812 1 90 95 MET A CA 1
ATOM 758 C C . MET A 1 95 ? -11.82 6.074 21.359 1 90 95 MET A C 1
ATOM 760 O O . MET A 1 95 ? -11.164 6.941 21.922 1 90 95 MET A O 1
ATOM 764 N N . PHE A 1 96 ? -13.109 6.164 21.109 1 87.56 96 PHE A N 1
ATOM 765 C CA . PHE A 1 96 ? -13.859 7.285 21.656 1 87.56 96 PHE A CA 1
ATOM 766 C C . PHE A 1 96 ? -13.836 7.262 23.172 1 87.56 96 PHE A C 1
ATOM 768 O O . PHE A 1 96 ? -13.664 8.305 23.812 1 87.56 96 PHE A O 1
ATOM 775 N N . ILE A 1 97 ? -13.992 6.094 23.766 1 88.81 97 ILE A N 1
ATOM 776 C CA . ILE A 1 97 ? -13.953 5.945 25.219 1 88.81 97 ILE A CA 1
ATOM 777 C C . ILE A 1 97 ? -12.562 6.305 25.75 1 88.81 97 ILE A C 1
ATOM 779 O O . ILE A 1 97 ? -12.438 6.98 26.766 1 88.81 97 ILE A O 1
ATOM 783 N N . LEU A 1 98 ? -11.625 5.836 25.047 1 89.5 98 LEU A N 1
ATOM 784 C CA . LEU A 1 98 ? -10.258 6.164 25.438 1 89.5 98 LEU A CA 1
ATOM 785 C C . LEU A 1 98 ? -10.031 7.672 25.406 1 89.5 98 LEU A C 1
ATOM 787 O O . LEU A 1 98 ? -9.422 8.227 26.312 1 89.5 98 LEU A O 1
ATOM 791 N N . GLY A 1 99 ? -10.461 8.32 24.328 1 87.62 99 GLY A N 1
ATOM 792 C CA . GLY A 1 99 ? -10.375 9.773 24.266 1 87.62 99 GLY A CA 1
ATOM 793 C C . GLY A 1 99 ? -11.086 10.469 25.406 1 87.62 99 GLY A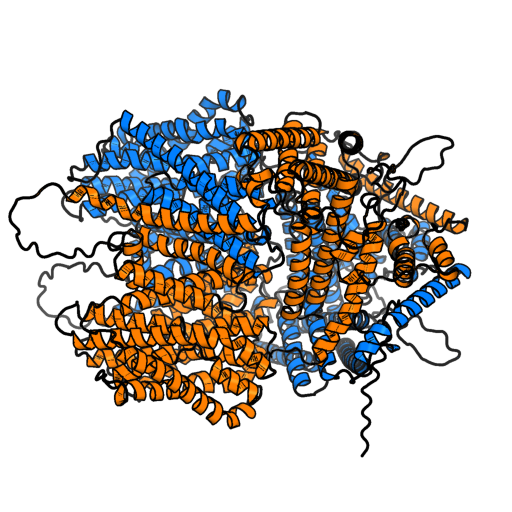 C 1
ATOM 794 O O . GLY A 1 99 ? -10.57 11.43 25.984 1 87.62 99 GLY A O 1
ATOM 795 N N . THR A 1 100 ? -12.227 9.922 25.797 1 86.69 100 THR A N 1
ATOM 796 C CA . THR A 1 100 ? -13.008 10.484 26.891 1 86.69 100 THR A CA 1
ATOM 797 C C . THR A 1 100 ? -12.258 10.352 28.219 1 86.69 100 THR A C 1
ATOM 799 O O . THR A 1 100 ? -12.227 11.281 29.016 1 86.69 100 THR A O 1
ATOM 802 N N . LEU A 1 101 ? -11.656 9.219 28.375 1 86.38 101 LEU A N 1
ATOM 803 C CA . LEU A 1 101 ? -10.906 8.977 29.594 1 86.38 101 LEU A CA 1
ATOM 804 C C . LEU A 1 101 ? -9.695 9.898 29.688 1 86.38 101 LEU A C 1
ATOM 806 O O . LEU A 1 101 ? -9.367 10.398 30.766 1 86.38 101 LEU A O 1
ATOM 810 N N . ILE A 1 102 ? -9.055 10.141 28.578 1 83.62 102 ILE A N 1
ATOM 811 C CA . ILE A 1 102 ? -7.906 11.047 28.547 1 83.62 102 ILE A CA 1
ATOM 812 C C . ILE A 1 102 ? -8.367 12.477 28.828 1 83.62 102 ILE A C 1
ATOM 814 O O . ILE A 1 102 ? -7.715 13.203 29.594 1 83.62 102 ILE A O 1
ATOM 818 N N . GLY A 1 103 ? -9.469 12.82 28.172 1 80.88 103 GLY A N 1
ATOM 819 C CA . GLY A 1 103 ? -10.016 14.141 28.406 1 80.88 103 GLY A CA 1
ATOM 820 C C . GLY A 1 103 ? -10.406 14.367 29.859 1 80.88 103 GLY A C 1
ATOM 821 O O . GLY A 1 103 ? -10.141 15.438 30.422 1 80.88 103 GLY A O 1
ATOM 822 N N . LEU A 1 104 ? -10.984 13.352 30.547 1 80.25 104 LEU A N 1
ATOM 823 C CA . LEU A 1 104 ? -11.359 13.422 31.953 1 80.25 104 LEU A CA 1
ATOM 824 C C . LEU A 1 104 ? -10.125 13.508 32.844 1 80.25 104 LEU A C 1
ATOM 826 O O . LEU A 1 104 ? -10.117 14.25 33.812 1 80.25 104 LEU A O 1
ATOM 830 N N . GLY A 1 105 ? -9.156 12.742 32.5 1 76.44 105 GLY A N 1
ATOM 831 C CA . GLY A 1 105 ? -7.926 12.742 33.25 1 76.44 105 GLY A CA 1
ATOM 832 C C . GLY A 1 105 ? -7.203 14.078 33.25 1 76.44 105 GLY A C 1
ATOM 833 O O . GLY A 1 105 ? -6.699 14.539 34.25 1 76.44 105 GLY A O 1
ATOM 834 N N . VAL A 1 106 ? -7.188 14.695 32.094 1 73.38 106 VAL A N 1
ATOM 835 C CA . VAL A 1 106 ? -6.488 15.961 31.938 1 73.38 106 VAL A CA 1
ATOM 836 C C . VAL A 1 106 ? -7.25 17.062 32.656 1 73.38 106 VAL A C 1
ATOM 838 O O . VAL A 1 106 ? -6.641 17.953 33.281 1 73.38 106 VAL A O 1
ATOM 841 N N . SER A 1 107 ? -8.594 17.062 32.625 1 71.31 107 SER A N 1
ATOM 842 C CA . SER A 1 107 ? -9.422 18.078 33.25 1 71.31 107 SER A CA 1
ATOM 843 C C . SER A 1 107 ? -9.375 17.969 34.781 1 71.31 107 SER A C 1
ATOM 845 O O . SER A 1 107 ? -9.484 18.969 35.5 1 71.31 107 SER A O 1
ATOM 847 N N . LEU A 1 108 ? -9.391 16.781 35.344 1 63.25 108 LEU A N 1
ATOM 848 C CA . LEU A 1 108 ? -9.461 16.562 36.781 1 63.25 108 LEU A CA 1
ATOM 849 C C . LEU A 1 108 ? -8.102 16.812 37.438 1 63.25 108 LEU A C 1
ATOM 851 O O . LEU A 1 108 ? -8.023 17.031 38.625 1 63.25 108 LEU A O 1
ATOM 855 N N . GLY A 1 109 ? -7.031 16.812 36.781 1 60.03 109 GLY A N 1
ATOM 856 C CA . GLY A 1 109 ? -5.895 17.016 37.656 1 60.03 109 GLY A CA 1
ATOM 857 C C . GLY A 1 109 ? -4.582 17.188 36.906 1 60.03 109 GLY A C 1
ATOM 858 O O . GLY A 1 109 ? -3.578 17.594 37.5 1 60.03 109 GLY A O 1
ATOM 859 N N . VAL A 1 110 ? -4.312 16.734 35.719 1 54.09 110 VAL A N 1
ATOM 860 C CA . VAL A 1 110 ? -2.918 16.609 35.312 1 54.09 110 VAL A CA 1
ATOM 861 C C . VAL A 1 110 ? -2.506 17.828 34.5 1 54.09 110 VAL A C 1
ATOM 863 O O . VAL A 1 110 ? -2.689 17.875 33.281 1 54.09 110 VAL A O 1
ATOM 866 N N . ARG A 1 111 ? -2.541 19.234 35.094 1 54.06 111 ARG A N 1
ATOM 867 C CA . ARG A 1 111 ? -2.549 20.547 34.469 1 54.06 111 ARG A CA 1
ATOM 868 C C . ARG A 1 111 ? -1.195 20.859 33.844 1 54.06 111 ARG A C 1
ATOM 870 O O . ARG A 1 111 ? -1.118 21.625 32.844 1 54.06 111 ARG A O 1
ATOM 877 N N . ASP A 1 112 ? -0.205 20.188 34.188 1 53.44 112 ASP A N 1
ATOM 878 C CA . ASP A 1 112 ? 1.046 20.812 33.781 1 53.44 112 ASP A CA 1
ATOM 879 C C . ASP A 1 112 ? 1.869 19.859 32.906 1 53.44 112 ASP A C 1
ATOM 881 O O . ASP A 1 112 ? 3.09 20 32.812 1 53.44 112 ASP A O 1
ATOM 885 N N . SER A 1 113 ? 1.096 18.922 32.188 1 59.56 113 SER A N 1
ATOM 886 C CA . SER A 1 113 ? 1.901 18 31.406 1 59.56 113 SER A CA 1
ATOM 887 C C . SER A 1 113 ? 1.85 18.328 29.922 1 59.56 113 SER A C 1
ATOM 889 O O . SER A 1 113 ? 0.989 19.094 29.484 1 59.56 113 SER A O 1
ATOM 891 N N . HIS A 1 114 ? 2.979 18.078 29.219 1 63.38 114 HIS A N 1
ATOM 892 C CA . HIS A 1 114 ? 3.039 18.266 27.766 1 63.38 114 HIS A CA 1
ATOM 893 C C . HIS A 1 114 ? 1.803 17.688 27.094 1 63.38 114 HIS A C 1
ATOM 895 O O . HIS A 1 114 ? 1.293 18.266 26.125 1 63.38 114 HIS A O 1
ATOM 901 N N . ILE A 1 115 ? 1.29 16.703 27.719 1 63 115 ILE A N 1
ATOM 902 C CA . ILE A 1 115 ? 0.105 16.062 27.156 1 63 115 ILE A CA 1
ATOM 903 C C . ILE A 1 115 ? -1.115 16.953 27.391 1 63 115 ILE A C 1
ATOM 905 O O . ILE A 1 115 ? -1.984 17.062 26.516 1 63 115 ILE A O 1
ATOM 909 N N . HIS A 1 116 ? -1.015 17.609 28.594 1 64.56 116 HIS A N 1
ATOM 910 C CA . HIS A 1 116 ? -2.119 18.5 28.922 1 64.56 116 HIS A CA 1
ATOM 911 C C . HIS A 1 116 ? -2.197 19.656 27.922 1 64.56 116 HIS A C 1
ATOM 913 O O . HIS A 1 116 ? -3.285 20.016 27.469 1 64.56 116 HIS A O 1
ATOM 919 N N . ARG A 1 117 ? -1.048 20.125 27.609 1 65.5 117 ARG A N 1
ATOM 920 C CA . ARG A 1 117 ? -1.004 21.281 26.719 1 65.5 117 ARG A CA 1
ATOM 921 C C . ARG A 1 117 ? -1.439 20.891 25.297 1 65.5 117 ARG A C 1
ATOM 923 O O . ARG A 1 117 ? -2.178 21.625 24.656 1 65.5 117 ARG A O 1
ATOM 930 N N . THR A 1 118 ? -0.985 19.703 24.938 1 66.88 118 THR A N 1
ATOM 931 C CA . THR A 1 118 ? -1.329 19.266 23.594 1 66.88 118 THR A CA 1
ATOM 932 C C . THR A 1 118 ? -2.822 18.969 23.484 1 66.88 118 THR A C 1
ATOM 934 O O . THR A 1 118 ? -3.451 19.266 22.469 1 66.88 118 THR A O 1
ATOM 937 N N . VAL A 1 119 ? -3.307 18.406 24.578 1 65.81 119 VAL A N 1
ATOM 938 C CA . VAL A 1 119 ? -4.715 18.031 24.594 1 65.81 119 VAL A CA 1
ATOM 939 C C . VAL A 1 119 ? -5.59 19.281 24.562 1 65.81 119 VAL A C 1
ATOM 941 O O . VAL A 1 119 ? -6.598 19.328 23.859 1 65.81 119 VAL A O 1
ATOM 944 N N . VAL A 1 120 ? -5.117 20.312 25.25 1 64.94 120 VAL A N 1
ATOM 945 C CA . VAL A 1 120 ? -5.875 21.547 25.297 1 64.94 120 VAL A CA 1
ATOM 946 C C . VAL A 1 120 ? -5.832 22.25 23.938 1 64.94 120 VAL A C 1
ATOM 948 O O . VAL A 1 120 ? -6.828 22.812 23.484 1 64.94 120 VAL A O 1
ATOM 951 N N . ASP A 1 121 ? -4.668 22.062 23.266 1 69.56 121 ASP A N 1
ATOM 952 C CA . ASP A 1 121 ? -4.52 22.672 21.953 1 69.56 121 ASP A CA 1
ATOM 953 C C . ASP A 1 121 ? -5.434 22 20.922 1 69.56 121 ASP A C 1
ATOM 955 O O . ASP A 1 121 ? -6.008 22.672 20.062 1 69.56 121 ASP A O 1
ATOM 959 N N . TRP A 1 122 ? -5.539 20.766 21.062 1 68.56 122 TRP A N 1
ATOM 960 C CA . TRP A 1 122 ? -6.367 20.031 20.125 1 68.56 122 TRP A CA 1
ATOM 961 C C . TRP A 1 122 ? -7.852 20.219 20.422 1 68.56 122 TRP A C 1
ATOM 963 O O . TRP A 1 122 ? -8.695 20.125 19.531 1 68.56 122 TRP A O 1
ATOM 973 N N . GLN A 1 123 ? -8.086 20.516 21.688 1 64.88 123 GLN A N 1
ATOM 974 C CA . GLN A 1 123 ? -9.469 20.812 22.062 1 64.88 123 GLN A CA 1
ATOM 975 C C . GLN A 1 123 ? -9.93 22.141 21.438 1 64.88 123 GLN A C 1
ATOM 977 O O . GLN A 1 123 ? -11.117 22.312 21.156 1 64.88 123 GLN A O 1
ATOM 982 N N . ASN A 1 124 ? -8.883 23 21.094 1 64.5 124 ASN A N 1
ATOM 983 C CA . ASN A 1 124 ? -9.211 24.312 20.547 1 64.5 124 ASN A CA 1
ATOM 984 C C . ASN A 1 124 ? -8.891 24.391 19.062 1 64.5 124 ASN A C 1
ATOM 986 O O . ASN A 1 124 ? -8.633 25.484 18.531 1 64.5 124 ASN A O 1
ATOM 990 N N . ILE A 1 125 ? -8.875 23.266 18.516 1 65.69 125 ILE A N 1
ATOM 991 C CA . ILE A 1 125 ? -8.562 23.234 17.094 1 65.69 125 ILE A CA 1
ATOM 992 C C . ILE A 1 125 ? -9.695 23.875 16.297 1 65.69 125 ILE A C 1
ATOM 994 O O . ILE A 1 125 ? -10.867 23.75 16.672 1 65.69 125 ILE A O 1
ATOM 998 N N . ASN A 1 126 ? -9.258 24.656 15.227 1 67.56 126 ASN A N 1
ATOM 999 C CA . ASN A 1 126 ? -10.25 25.266 14.344 1 67.56 126 ASN A CA 1
ATOM 1000 C C . ASN A 1 126 ? -11.094 24.203 13.641 1 67.56 126 ASN A C 1
ATOM 1002 O O . ASN A 1 126 ? -10.562 23.219 13.125 1 67.56 126 ASN A O 1
ATOM 1006 N N . SER A 1 127 ? -12.383 24.266 13.836 1 65.88 127 SER A N 1
ATOM 1007 C CA . SER A 1 127 ? -13.344 23.312 13.297 1 65.88 127 SER A CA 1
ATOM 1008 C C . SER A 1 127 ? -13.18 23.156 11.789 1 65.88 127 SER A C 1
ATOM 1010 O O . SER A 1 127 ? -13.383 22.078 11.242 1 65.88 127 SER A O 1
ATOM 1012 N N . GLU A 1 128 ? -12.906 24.234 11.102 1 67.88 128 GLU A N 1
ATOM 1013 C CA . GLU A 1 128 ? -12.742 24.172 9.656 1 67.88 128 GLU A CA 1
ATOM 1014 C C . GLU A 1 128 ? -11.57 23.281 9.266 1 67.88 128 GLU A C 1
ATOM 1016 O O . GLU A 1 128 ? -11.648 22.531 8.289 1 67.88 128 GLU A O 1
ATOM 1021 N N . VAL A 1 129 ? -10.562 23.344 10.188 1 71.94 129 VAL A N 1
ATOM 1022 C CA . VAL A 1 129 ? -9.383 22.531 9.922 1 71.94 129 VAL A CA 1
ATOM 1023 C C . VAL A 1 129 ? -9.719 21.047 10.141 1 71.94 129 VAL A C 1
ATOM 1025 O O . VAL A 1 129 ? -9.25 20.188 9.398 1 71.94 129 VAL A O 1
ATOM 1028 N N . LEU A 1 130 ? -10.523 20.875 11.086 1 74.31 130 LEU A N 1
ATOM 1029 C CA . LEU A 1 130 ? -10.906 19.5 11.391 1 74.31 130 LEU A CA 1
ATOM 1030 C C . LEU A 1 130 ? -11.672 18.891 10.234 1 74.31 130 LEU A C 1
ATOM 1032 O O . LEU A 1 130 ? -11.398 17.75 9.836 1 74.31 130 LEU A O 1
ATOM 1036 N N . LEU A 1 131 ? -12.594 19.656 9.688 1 75.19 131 LEU A N 1
ATOM 1037 C CA . LEU A 1 131 ? -13.406 19.141 8.586 1 75.19 131 LEU A CA 1
ATOM 1038 C C . LEU A 1 131 ? -12.562 18.953 7.332 1 75.19 131 LEU A C 1
ATOM 1040 O O . LEU A 1 131 ? -12.695 17.953 6.625 1 75.19 131 LEU A O 1
ATOM 1044 N N . LEU A 1 132 ? -11.695 19.859 7.168 1 80.94 132 LEU A N 1
ATOM 1045 C CA . LEU A 1 132 ? -10.883 19.859 5.957 1 80.94 132 LEU A CA 1
ATOM 1046 C C . LEU A 1 132 ? -9.867 18.719 5.996 1 80.94 132 LEU A C 1
ATOM 1048 O O . LEU A 1 132 ? -9.531 18.141 4.957 1 80.94 132 LEU A O 1
ATOM 1052 N N . VAL A 1 133 ? -9.375 18.375 7.137 1 81.5 133 VAL A N 1
ATOM 1053 C CA . VAL A 1 133 ? -8.312 17.391 7.246 1 81.5 133 VAL A CA 1
ATOM 1054 C C . VAL A 1 133 ? -8.906 15.984 7.246 1 81.5 133 VAL A C 1
ATOM 1056 O O . VAL A 1 133 ? -8.344 15.07 6.648 1 81.5 133 VAL A O 1
ATOM 1059 N N . PHE A 1 134 ? -10.07 15.758 7.746 1 83 134 PHE A N 1
ATOM 1060 C CA . PHE A 1 134 ? -10.547 14.406 7.996 1 83 134 PHE A CA 1
ATOM 1061 C C . PHE A 1 134 ? -11.609 14.008 6.984 1 83 134 PHE A C 1
ATOM 1063 O O . PHE A 1 134 ? -11.641 12.867 6.516 1 83 134 PHE A O 1
ATOM 1070 N N . LEU A 1 135 ? -12.375 14.891 6.512 1 84.19 135 LEU A N 1
ATOM 1071 C CA . LEU A 1 135 ? -13.594 14.531 5.797 1 84.19 135 LEU A CA 1
ATOM 1072 C C . LEU A 1 135 ? -13.281 14.102 4.367 1 84.19 135 LEU A C 1
ATOM 1074 O O . LEU A 1 135 ? -13.812 13.094 3.887 1 84.19 135 LEU A O 1
ATOM 1078 N N . PRO A 1 136 ? -12.461 14.812 3.645 1 89.69 136 PRO A N 1
ATOM 1079 C CA . PRO A 1 136 ? -12.258 14.406 2.254 1 89.69 136 PRO A CA 1
ATOM 1080 C C . PRO A 1 136 ? -11.719 12.977 2.131 1 89.69 136 PRO A C 1
ATOM 1082 O O . PRO A 1 136 ? -12.172 12.211 1.276 1 89.69 136 PRO A O 1
ATOM 1085 N N . GLY A 1 137 ? -10.742 12.656 3 1 88.56 137 GLY A N 1
ATOM 1086 C CA . GLY A 1 137 ? -10.188 11.312 2.969 1 88.56 137 GLY A CA 1
ATOM 1087 C C . GLY A 1 137 ? -11.211 10.234 3.305 1 88.56 137 GLY A C 1
ATOM 1088 O O . GLY A 1 137 ? -11.266 9.203 2.641 1 88.56 137 GLY A O 1
ATOM 1089 N N . LEU A 1 138 ? -12.008 10.461 4.258 1 86.12 138 LEU A N 1
ATOM 1090 C CA . LEU A 1 138 ? -12.977 9.477 4.727 1 86.12 138 LEU A CA 1
ATOM 1091 C C . LEU A 1 138 ? -14.117 9.32 3.732 1 86.12 138 LEU A C 1
ATOM 1093 O O . LEU A 1 138 ? -14.516 8.203 3.408 1 86.12 138 LEU A O 1
ATOM 1097 N N . ILE A 1 139 ? -14.609 10.469 3.217 1 87.69 139 ILE A N 1
ATOM 1098 C CA . ILE A 1 139 ? -15.727 10.461 2.285 1 87.69 139 ILE A CA 1
ATOM 1099 C C . ILE A 1 139 ? -15.305 9.805 0.972 1 87.69 139 ILE A C 1
ATOM 1101 O O . ILE A 1 139 ? -16.062 9.016 0.392 1 87.69 139 ILE A O 1
ATOM 1105 N N . PHE A 1 140 ? -14.125 10.164 0.533 1 90.5 140 PHE A N 1
ATOM 1106 C CA . PHE A 1 140 ? -13.656 9.609 -0.731 1 90.5 140 PHE A CA 1
ATOM 1107 C C . PHE A 1 140 ? -13.484 8.102 -0.629 1 90.5 140 PHE A C 1
ATOM 1109 O O . PHE A 1 140 ? -13.812 7.371 -1.565 1 90.5 140 PHE A O 1
ATOM 1116 N N . LYS A 1 141 ? -12.938 7.594 0.479 1 88.75 141 LYS A N 1
ATOM 1117 C CA . LYS A 1 141 ? -12.805 6.156 0.698 1 88.75 141 LYS A CA 1
ATOM 1118 C C . LYS A 1 141 ? -14.164 5.469 0.683 1 88.75 141 LYS A C 1
ATOM 1120 O O . LYS A 1 141 ? -14.312 4.391 0.102 1 88.75 141 LYS A O 1
ATOM 1125 N N . ASP A 1 142 ? -15.164 6.055 1.3 1 84.44 142 ASP A N 1
ATOM 1126 C CA . ASP A 1 142 ? -16.516 5.488 1.331 1 84.44 142 ASP A CA 1
ATOM 1127 C C . ASP A 1 142 ? -17.125 5.457 -0.066 1 84.44 142 ASP A C 1
ATOM 1129 O O . ASP A 1 142 ? -17.797 4.492 -0.428 1 84.44 142 ASP A O 1
ATOM 1133 N N . ALA A 1 143 ? -16.844 6.527 -0.763 1 89.12 143 ALA A N 1
ATOM 1134 C CA . ALA A 1 143 ? -17.359 6.594 -2.125 1 89.12 143 ALA A CA 1
ATOM 1135 C C . ALA A 1 143 ? -16.703 5.547 -3.018 1 89.12 143 ALA A C 1
ATOM 1137 O O . ALA A 1 143 ? -17.359 4.926 -3.852 1 89.12 143 ALA A O 1
ATOM 1138 N N . LEU A 1 144 ? -15.422 5.305 -2.797 1 87.56 144 LEU A N 1
ATOM 1139 C CA . LEU A 1 144 ? -14.672 4.336 -3.596 1 87.56 144 LEU A CA 1
ATOM 1140 C C . LEU A 1 144 ? -15.141 2.914 -3.301 1 87.56 144 LEU A C 1
ATOM 1142 O O . LEU A 1 144 ? -14.977 2.018 -4.129 1 87.56 144 LEU A O 1
ATOM 1146 N N . GLY A 1 145 ? -15.711 2.725 -2.191 1 81.69 145 GLY A N 1
ATOM 1147 C CA . GLY A 1 145 ? -16.125 1.391 -1.792 1 81.69 145 GLY A CA 1
ATOM 1148 C C . GLY A 1 145 ? -17.562 1.073 -2.193 1 81.69 145 GLY A C 1
ATOM 1149 O O . GLY A 1 145 ? -18.031 -0.052 -2.008 1 81.69 145 GLY A O 1
ATOM 1150 N N . GLN A 1 146 ? -18.234 1.971 -2.926 1 84.81 146 GLN A N 1
ATOM 1151 C CA . GLN A 1 146 ? -19.641 1.792 -3.279 1 84.81 146 GLN A CA 1
ATOM 1152 C C . GLN A 1 146 ? -19.781 1.101 -4.633 1 84.81 146 GLN A C 1
ATOM 1154 O O . GLN A 1 146 ? -18.875 1.154 -5.461 1 84.81 146 GLN A O 1
ATOM 1159 N N . ASN A 1 147 ? -20.859 0.343 -4.734 1 83 147 ASN A N 1
ATOM 1160 C CA . ASN A 1 147 ? -21.281 -0.121 -6.055 1 83 147 ASN A CA 1
ATOM 1161 C C . ASN A 1 147 ? -22.047 0.961 -6.816 1 83 147 ASN A C 1
ATOM 1163 O O . ASN A 1 147 ? -23.203 1.256 -6.496 1 83 147 ASN A O 1
ATOM 1167 N N . VAL A 1 148 ? -21.438 1.487 -7.766 1 84.81 148 VAL A N 1
ATOM 1168 C CA . VAL A 1 148 ? -21.969 2.658 -8.461 1 84.81 148 VAL A CA 1
ATOM 1169 C C . VAL A 1 148 ? -23.312 2.318 -9.109 1 84.81 148 VAL A C 1
ATOM 1171 O O . VAL A 1 148 ? -24.219 3.15 -9.133 1 84.81 148 VAL A O 1
ATOM 1174 N N . HIS A 1 149 ? -23.453 1.114 -9.57 1 80.88 149 HIS A N 1
ATOM 1175 C CA . HIS A 1 149 ? -24.703 0.714 -10.211 1 80.88 149 HIS A CA 1
ATOM 1176 C C . HIS A 1 149 ? -25.859 0.683 -9.211 1 80.88 149 HIS A C 1
ATOM 1178 O O . HIS A 1 149 ? -26.922 1.252 -9.469 1 80.88 149 HIS A O 1
ATOM 1184 N N . LEU A 1 150 ? -25.625 0.086 -8.125 1 83.94 150 LEU A N 1
ATOM 1185 C CA . LEU A 1 150 ? -26.641 0.019 -7.094 1 83.94 150 LEU A CA 1
ATOM 1186 C C . LEU A 1 150 ? -26.953 1.406 -6.539 1 83.94 150 LEU A C 1
ATOM 1188 O O . LEU A 1 150 ? -28.109 1.71 -6.215 1 83.94 150 LEU A O 1
ATOM 1192 N N . PHE A 1 151 ? -25.906 2.199 -6.465 1 87.75 151 PHE A N 1
ATOM 1193 C CA . PHE A 1 151 ? -26.078 3.561 -5.969 1 87.75 151 PHE A CA 1
ATOM 1194 C C . PHE A 1 151 ? -26.984 4.371 -6.891 1 87.75 151 PHE A C 1
ATOM 1196 O O . PHE A 1 151 ? -27.875 5.082 -6.426 1 87.75 151 PHE A O 1
ATOM 1203 N N . TRP A 1 152 ? -26.828 4.191 -8.148 1 85.38 152 TRP A N 1
ATOM 1204 C CA . TRP A 1 152 ? -27.609 4.938 -9.117 1 85.38 152 TRP A CA 1
ATOM 1205 C C . TRP A 1 152 ? -29.062 4.445 -9.141 1 85.38 152 TRP A C 1
ATOM 1207 O O . TRP A 1 152 ? -29.984 5.238 -9.305 1 85.38 152 TRP A O 1
ATOM 1217 N N . THR A 1 153 ? -29.203 3.172 -9 1 83.75 153 THR A N 1
ATOM 1218 C CA . THR A 1 153 ? -30.547 2.598 -8.977 1 83.75 153 THR A CA 1
ATOM 1219 C C . THR A 1 153 ? -31.297 3.047 -7.73 1 83.75 153 THR A C 1
ATOM 1221 O O . THR A 1 153 ? -32.531 3.23 -7.773 1 83.75 153 THR A O 1
ATOM 1224 N N . ALA A 1 154 ? -30.562 3.271 -6.695 1 89.75 154 ALA A N 1
ATOM 1225 C CA . ALA A 1 154 ? -31.172 3.637 -5.422 1 89.75 154 ALA A CA 1
ATOM 1226 C C . ALA A 1 154 ? -31.125 5.145 -5.195 1 89.75 154 ALA A C 1
ATOM 1228 O O . ALA A 1 154 ? -31.391 5.625 -4.094 1 89.75 154 ALA A O 1
ATOM 1229 N N . LEU A 1 155 ? -30.719 5.926 -6.176 1 89.69 155 LEU A N 1
ATOM 1230 C CA . LEU A 1 155 ? -30.5 7.359 -6.016 1 89.69 155 LEU A CA 1
ATOM 1231 C C . LEU A 1 155 ? -31.766 8.055 -5.527 1 89.69 155 LEU A C 1
ATOM 1233 O O . LEU A 1 155 ? -31.703 8.953 -4.688 1 89.69 155 LEU A O 1
ATOM 1237 N N . GLY A 1 156 ? -32.906 7.648 -6.105 1 88.81 156 GLY A N 1
ATOM 1238 C CA . GLY A 1 156 ? -34.188 8.227 -5.66 1 88.81 156 GLY A CA 1
ATOM 1239 C C . GLY A 1 156 ? -34.438 8 -4.184 1 88.81 156 GLY A C 1
ATOM 1240 O O . GLY A 1 156 ? -34.875 8.922 -3.477 1 88.81 156 GLY A O 1
ATOM 1241 N N . GLN A 1 157 ? -34.25 6.836 -3.732 1 91.62 157 GLN A N 1
ATOM 1242 C CA . GLN A 1 157 ? -34.438 6.512 -2.32 1 91.62 157 GLN A CA 1
ATOM 1243 C C . GLN A 1 157 ? -33.406 7.27 -1.457 1 91.62 157 GLN A C 1
ATOM 1245 O O . GLN A 1 157 ? -33.781 7.801 -0.403 1 91.62 157 GLN A O 1
ATOM 1250 N N . MET A 1 158 ? -32.25 7.391 -1.914 1 90.5 158 MET A N 1
ATOM 1251 C CA . MET A 1 158 ? -31.172 8.031 -1.152 1 90.5 158 MET A CA 1
ATOM 1252 C C . MET A 1 158 ? -31.438 9.523 -1.007 1 90.5 158 MET A C 1
ATOM 1254 O O . MET A 1 158 ? -31.125 10.117 0.03 1 90.5 158 MET A O 1
ATOM 1258 N N . LEU A 1 159 ? -31.938 10.078 -2.031 1 89.19 159 LEU A N 1
ATOM 1259 C CA . LEU A 1 159 ? -32.25 11.5 -1.976 1 89.19 159 LEU A CA 1
ATOM 1260 C C . LEU A 1 159 ? -33.375 11.773 -0.978 1 89.19 159 LEU A C 1
ATOM 1262 O O . LEU A 1 159 ? -33.375 12.812 -0.313 1 89.19 159 LEU A O 1
ATOM 1266 N N . ILE A 1 160 ? -34.25 10.844 -0.885 1 91.56 160 ILE A N 1
ATOM 1267 C CA . ILE A 1 160 ? -35.344 10.977 0.095 1 91.56 160 ILE A CA 1
ATOM 1268 C C . ILE A 1 160 ? -34.75 10.867 1.506 1 91.56 160 ILE A C 1
ATOM 1270 O O . ILE A 1 160 ? -35.156 11.625 2.398 1 91.56 160 ILE A O 1
ATOM 1274 N N . PHE A 1 161 ? -33.875 9.945 1.681 1 91.69 161 PHE A N 1
ATOM 1275 C CA . PHE A 1 161 ? -33.25 9.758 2.979 1 91.69 161 PHE A CA 1
ATOM 1276 C C . PHE A 1 161 ? -32.438 10.977 3.355 1 91.69 161 PHE A C 1
ATOM 1278 O O . PHE A 1 161 ? -32.406 11.383 4.523 1 91.69 161 PHE A O 1
ATOM 1285 N N . ALA A 1 162 ? -31.766 11.609 2.393 1 88.88 162 ALA A N 1
ATOM 1286 C CA . ALA A 1 162 ? -30.719 12.594 2.66 1 88.88 162 ALA A CA 1
ATOM 1287 C C . ALA A 1 162 ? -31.297 14 2.766 1 88.88 162 ALA A C 1
ATOM 1289 O O . ALA A 1 162 ? -30.688 14.891 3.346 1 88.88 162 ALA A O 1
ATOM 1290 N N . PHE A 1 163 ? -32.5 14.242 2.256 1 88.94 163 PHE A N 1
ATOM 1291 C CA . PHE A 1 163 ? -33 15.617 2.25 1 88.94 163 PHE A CA 1
ATOM 1292 C C . PHE A 1 163 ? -34.281 15.742 3.08 1 88.94 163 PHE A C 1
ATOM 1294 O O . PHE A 1 163 ? -34.219 16.156 4.242 1 88.94 163 PHE A O 1
ATOM 1301 N N . PRO A 1 164 ? -35.375 15.25 2.514 1 90.12 164 PRO A N 1
ATOM 1302 C CA . PRO A 1 164 ? -36.594 15.43 3.301 1 90.12 164 PRO A CA 1
ATOM 1303 C C . PRO A 1 164 ? -36.531 14.75 4.668 1 90.12 164 PRO A C 1
ATOM 1305 O O . PRO A 1 164 ? -37.031 15.297 5.66 1 90.12 164 PRO A O 1
ATOM 1308 N N . LEU A 1 165 ? -36 13.617 4.777 1 93 165 LEU A N 1
ATOM 1309 C CA . LEU A 1 165 ? -35.938 12.906 6.051 1 93 165 LEU A CA 1
ATOM 1310 C C . LEU A 1 165 ? -34.969 13.578 7.004 1 93 165 LEU A C 1
ATOM 1312 O O . LEU A 1 165 ? -35.188 13.609 8.219 1 93 165 LEU A O 1
ATOM 1316 N N . VAL A 1 166 ? -33.812 14.023 6.48 1 92.62 166 VAL A N 1
ATOM 1317 C CA . VAL A 1 166 ? -32.844 14.719 7.312 1 92.62 166 VAL A CA 1
ATOM 1318 C C . VAL A 1 166 ? -33.438 16.016 7.832 1 92.62 166 VAL A C 1
ATOM 1320 O O . VAL A 1 166 ? -33.25 16.375 8.992 1 92.62 166 VAL A O 1
ATOM 1323 N N . LEU A 1 167 ? -34.156 16.719 6.965 1 92.25 167 LEU A N 1
ATOM 1324 C CA . LEU A 1 167 ? -34.844 17.953 7.387 1 92.25 167 LEU A CA 1
ATOM 1325 C C . LEU A 1 167 ? -35.875 17.656 8.453 1 92.25 167 LEU A C 1
ATOM 1327 O O . LEU A 1 167 ? -35.969 18.391 9.445 1 92.25 167 LEU A O 1
ATOM 1331 N N . ALA A 1 168 ? -36.656 16.641 8.219 1 94.56 168 ALA A N 1
ATOM 1332 C CA . ALA A 1 168 ? -37.656 16.25 9.211 1 94.56 168 ALA A CA 1
ATOM 1333 C C . ALA A 1 168 ? -36.969 15.867 10.539 1 94.56 168 ALA A C 1
ATOM 1335 O O . ALA A 1 168 ? -37.469 16.219 11.609 1 94.56 168 ALA A O 1
ATOM 1336 N N . GLY A 1 169 ? -35.938 15.117 10.445 1 94.12 169 GLY A N 1
ATOM 1337 C CA . GLY A 1 169 ? -35.188 14.766 11.641 1 94.12 169 GLY A CA 1
ATOM 1338 C C . GLY A 1 169 ? -34.625 15.969 12.367 1 94.12 169 GLY A C 1
ATOM 1339 O O . GLY A 1 169 ? -34.625 16.016 13.594 1 94.12 169 GLY A O 1
ATOM 1340 N N . THR A 1 170 ? -34.125 16.922 11.57 1 95.19 170 THR A N 1
ATOM 1341 C CA . THR A 1 170 ? -33.594 18.172 12.125 1 95.19 170 THR A CA 1
ATOM 1342 C C . THR A 1 170 ? -34.688 18.922 12.891 1 95.19 170 THR A C 1
ATOM 1344 O O . THR A 1 170 ? -34.469 19.375 14.016 1 95.19 170 THR A O 1
ATOM 1347 N N . VAL A 1 171 ? -35.875 18.969 12.32 1 95.56 171 VAL A N 1
ATOM 1348 C CA . VAL A 1 171 ? -36.969 19.719 12.914 1 95.56 171 VAL A CA 1
ATOM 1349 C C . VAL A 1 171 ? -37.469 19 14.18 1 95.56 171 VAL A C 1
ATOM 1351 O O . VAL A 1 171 ? -37.688 19.641 15.211 1 95.56 171 VAL A O 1
ATOM 1354 N N . LEU A 1 172 ? -37.594 17.734 14.086 1 96.44 172 LEU A N 1
ATOM 1355 C CA . LEU A 1 172 ? -38.062 16.969 15.242 1 96.44 172 LEU A CA 1
ATOM 1356 C C . LEU A 1 172 ? -37.094 17.062 16.391 1 96.44 172 LEU A C 1
ATOM 1358 O O . LEU A 1 172 ? -37.469 17.203 17.562 1 96.44 172 LEU A O 1
ATOM 1362 N N . THR A 1 173 ? -35.844 16.953 16.094 1 96.44 173 THR A N 1
ATOM 1363 C CA . THR A 1 173 ? -34.812 17.078 17.125 1 96.44 173 THR A CA 1
ATOM 1364 C C . THR A 1 173 ? -34.781 18.5 17.688 1 96.44 173 THR A C 1
ATOM 1366 O O . THR A 1 173 ? -34.562 18.703 18.891 1 96.44 173 THR A O 1
ATOM 1369 N N . ALA A 1 174 ? -34.969 19.484 16.781 1 96.62 174 ALA A N 1
ATOM 1370 C CA . ALA A 1 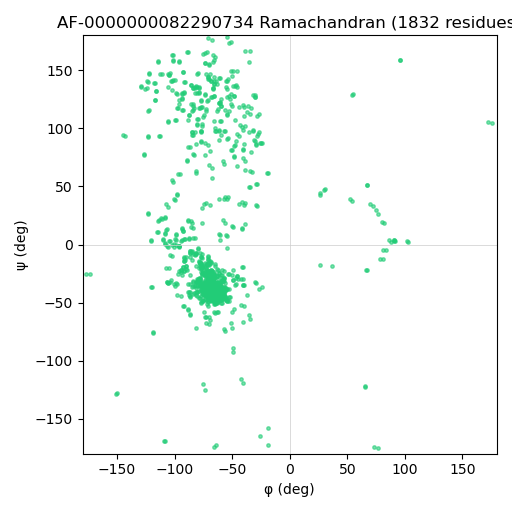174 ? -35.031 20.875 17.203 1 96.62 174 ALA A CA 1
ATOM 1371 C C . ALA A 1 174 ? -36.156 21.125 18.172 1 96.62 174 ALA A C 1
ATOM 1373 O O . ALA A 1 174 ? -36.031 21.906 19.109 1 96.62 174 ALA A O 1
ATOM 1374 N N . LEU A 1 175 ? -37.281 20.453 17.953 1 95.94 175 LEU A N 1
ATOM 1375 C CA . LEU A 1 175 ? -38.438 20.609 18.828 1 95.94 175 LEU A CA 1
ATOM 1376 C C . LEU A 1 175 ? -38.125 20.078 20.219 1 95.94 175 LEU A C 1
ATOM 1378 O O . LEU A 1 175 ? -38.656 20.594 21.203 1 95.94 175 LEU A O 1
ATOM 1382 N N . VAL A 1 176 ? -37.312 19.078 20.281 1 95.5 176 VAL A N 1
ATOM 1383 C CA . VAL A 1 176 ? -36.906 18.562 21.578 1 95.5 176 VAL A CA 1
ATOM 1384 C C . VAL A 1 176 ? -36.031 19.594 22.297 1 95.5 176 VAL A C 1
ATOM 1386 O O . VAL A 1 176 ? -36.188 19.828 23.5 1 95.5 176 VAL A O 1
ATOM 1389 N N . GLY A 1 177 ? -35.125 20.219 21.625 1 93.44 177 GLY A N 1
ATOM 1390 C CA . GLY A 1 177 ? -34.25 21.234 22.203 1 93.44 177 GLY A CA 1
ATOM 1391 C C . GLY A 1 177 ? -35 22.469 22.656 1 93.44 177 GLY A C 1
ATOM 1392 O O . GLY A 1 177 ? -34.625 23.094 23.656 1 93.44 177 GLY A O 1
ATOM 1393 N N . PHE A 1 178 ? -36.094 22.797 21.906 1 93.38 178 PHE A N 1
ATOM 1394 C CA . PHE A 1 178 ? -36.844 24.031 22.156 1 93.38 178 PHE A CA 1
ATOM 1395 C C . PHE A 1 178 ? -37.906 23.812 23.234 1 93.38 178 PHE A C 1
ATOM 1397 O O . PHE A 1 178 ? -38.062 24.641 24.125 1 93.38 178 PHE A O 1
ATOM 1404 N N . TYR A 1 179 ? -38.625 22.656 23.219 1 92.31 179 TYR A N 1
ATOM 1405 C CA . TYR A 1 179 ? -39.781 22.484 24.094 1 92.31 179 TYR A CA 1
ATOM 1406 C C . TYR A 1 179 ? -39.438 21.578 25.266 1 92.31 179 TYR A C 1
ATOM 1408 O O . TYR A 1 179 ? -40 21.719 26.359 1 92.31 179 TYR A O 1
ATOM 1416 N N . VAL A 1 180 ? -38.594 20.656 25.094 1 91.12 180 VAL A N 1
ATOM 1417 C CA . VAL A 1 180 ? -38.375 19.594 26.094 1 91.12 180 VAL A CA 1
ATOM 1418 C C . VAL A 1 180 ? -37.219 19.969 27.016 1 91.12 180 VAL A C 1
ATOM 1420 O O . VAL A 1 180 ? -37.344 19.859 28.234 1 91.12 180 VAL A O 1
ATOM 1423 N N . PHE A 1 181 ? -36.125 20.469 26.484 1 92.38 181 PHE A N 1
ATOM 1424 C CA . PHE A 1 181 ? -34.938 20.797 27.297 1 92.38 181 PHE A CA 1
ATOM 1425 C C . PHE A 1 181 ? -35.188 22.016 28.172 1 92.38 181 PHE A C 1
ATOM 1427 O O . PHE A 1 181 ? -35.875 22.953 27.75 1 92.38 181 PHE A O 1
ATOM 1434 N N . PRO A 1 182 ? -34.688 22.031 29.359 1 87.38 182 PRO A N 1
ATOM 1435 C CA . PRO A 1 182 ? -34.875 23.156 30.266 1 87.38 182 PRO A CA 1
ATOM 1436 C C . PRO A 1 182 ? -33.844 24.266 30.062 1 87.38 182 PRO A C 1
ATOM 1438 O O . PRO A 1 182 ? -33.656 25.094 30.953 1 87.38 182 PRO A O 1
ATOM 1441 N N . TYR A 1 183 ? -33.219 24.328 28.984 1 87.81 183 TYR A N 1
ATOM 1442 C CA . TYR A 1 183 ? -32.062 25.188 28.797 1 87.81 183 TYR A CA 1
ATOM 1443 C C . TYR A 1 183 ? -32.469 26.562 28.266 1 87.81 183 TYR A C 1
ATOM 1445 O O . TYR A 1 183 ? -31.672 27.5 28.281 1 87.81 183 TYR A O 1
ATOM 1453 N N . GLY A 1 184 ? -33.688 26.797 27.781 1 88.25 184 GLY A N 1
ATOM 1454 C CA . GLY A 1 184 ? -34.156 28.078 27.281 1 88.25 184 GLY A CA 1
ATOM 1455 C C . GLY A 1 184 ? -33.531 28.438 25.938 1 88.25 184 GLY A C 1
ATOM 1456 O O . GLY A 1 184 ? -33.25 29.609 25.672 1 88.25 184 GLY A O 1
ATOM 1457 N N . TRP A 1 185 ? -33.25 27.469 25.094 1 93 185 TRP A N 1
ATOM 1458 C CA . TRP A 1 185 ? -32.656 27.672 23.797 1 93 185 TRP A CA 1
ATOM 1459 C C . TRP A 1 185 ? -33.562 28.484 22.875 1 93 185 TRP A C 1
ATOM 1461 O O . TRP A 1 185 ? -34.781 28.359 22.953 1 93 185 TRP A O 1
ATOM 1471 N N . SER A 1 186 ? -33.031 29.406 22.125 1 93.12 186 SER A N 1
ATOM 1472 C CA . SER A 1 186 ? -33.781 30.031 21.047 1 93.12 186 SER A CA 1
ATOM 1473 C C . SER A 1 186 ? -34.125 29.031 19.953 1 93.12 186 SER A C 1
ATOM 1475 O O . SER A 1 186 ? -33.531 27.953 19.875 1 93.12 186 SER A O 1
ATOM 1477 N N . PHE A 1 187 ? -35.062 29.328 19.141 1 92.88 187 PHE A N 1
ATOM 1478 C CA . PHE A 1 187 ? -35.5 28.438 18.062 1 92.88 187 PHE A CA 1
ATOM 1479 C C . PHE A 1 187 ? -34.375 28.203 17.078 1 92.88 187 PHE A C 1
ATOM 1481 O O . PHE A 1 187 ? -34.188 27.078 16.594 1 92.88 187 PHE A O 1
ATOM 1488 N N . ASN A 1 188 ? -33.594 29.219 16.781 1 92.94 188 ASN A N 1
ATOM 1489 C CA . ASN A 1 188 ? -32.5 29.094 15.859 1 92.94 188 ASN A CA 1
ATOM 1490 C C . ASN A 1 188 ? -31.375 28.203 16.438 1 92.94 188 ASN A C 1
ATOM 1492 O O . ASN A 1 188 ? -30.75 27.438 15.703 1 92.94 188 ASN A O 1
ATOM 1496 N N . MET A 1 189 ? -31.172 28.281 17.703 1 94.69 189 MET A N 1
ATOM 1497 C CA . MET A 1 189 ? -30.188 27.422 18.375 1 94.69 189 MET A CA 1
ATOM 1498 C C . MET A 1 189 ? -30.641 25.953 18.344 1 94.69 189 MET A C 1
ATOM 1500 O O . MET A 1 189 ? -29.828 25.062 18.094 1 94.69 189 MET A O 1
ATOM 1504 N N . ALA A 1 190 ? -31.891 25.766 18.531 1 96.19 190 ALA A N 1
ATOM 1505 C CA . ALA A 1 190 ? -32.438 24.406 18.531 1 96.19 190 ALA A CA 1
ATOM 1506 C C . ALA A 1 190 ? -32.375 23.797 17.125 1 96.19 190 ALA A C 1
ATOM 1508 O O . ALA A 1 190 ? -32.094 22.609 16.984 1 96.19 190 ALA A O 1
ATOM 1509 N N . MET A 1 191 ? -32.625 24.625 16.172 1 95.06 191 MET A N 1
ATOM 1510 C CA . MET A 1 191 ? -32.562 24.156 14.789 1 95.06 191 MET A CA 1
ATOM 1511 C C . MET A 1 191 ? -31.109 23.828 14.414 1 95.06 191 MET A C 1
ATOM 1513 O O . MET A 1 191 ? -30.859 22.859 13.68 1 95.06 191 MET A O 1
ATOM 1517 N N . THR A 1 192 ? -30.156 24.641 14.867 1 95.06 192 THR A N 1
ATOM 1518 C CA . THR A 1 192 ? -28.75 24.359 14.641 1 95.06 192 THR A CA 1
ATOM 1519 C C . THR A 1 192 ? -28.359 23.047 15.305 1 95.06 192 THR A C 1
ATOM 1521 O O . THR A 1 192 ? -27.656 22.219 14.695 1 95.06 192 THR A O 1
ATOM 1524 N N . PHE A 1 193 ? -28.875 22.828 16.5 1 95.94 193 PHE A N 1
ATOM 1525 C CA . PHE A 1 193 ? -28.641 21.594 17.234 1 95.94 193 PHE A CA 1
ATOM 1526 C C . PHE A 1 193 ? -29.203 20.391 16.484 1 95.94 193 PHE A C 1
ATOM 1528 O O . PHE A 1 193 ? -28.531 19.375 16.328 1 95.94 193 PHE A O 1
ATOM 1535 N N . GLY A 1 194 ? -30.375 20.531 16 1 96 194 GLY A N 1
ATOM 1536 C CA . GLY A 1 194 ? -31 19.484 15.227 1 96 194 GLY A CA 1
ATOM 1537 C C . GLY A 1 194 ? -30.25 19.141 13.953 1 96 194 GLY A C 1
ATOM 1538 O O . GLY A 1 194 ? -30.172 17.984 13.555 1 96 194 GLY A O 1
ATOM 1539 N N . SER A 1 195 ? -29.766 20.141 13.266 1 94.44 195 SER A N 1
ATOM 1540 C CA . SER A 1 195 ? -29 19.906 12.047 1 94.44 195 SER A CA 1
ATOM 1541 C C . SER A 1 195 ? -27.719 19.141 12.328 1 94.44 195 SER A C 1
ATOM 1543 O O . SER A 1 195 ? -27.312 18.297 11.531 1 94.44 195 SER A O 1
ATOM 1545 N N . ILE A 1 196 ? -27.062 19.375 13.461 1 94 196 ILE A N 1
ATOM 1546 C CA . ILE A 1 196 ? -25.828 18.688 13.844 1 94 196 ILE A CA 1
ATOM 1547 C C . ILE A 1 196 ? -26.109 17.203 14.094 1 94 196 ILE A C 1
ATOM 1549 O O . ILE A 1 196 ? -25.391 16.344 13.602 1 94 196 ILE A O 1
ATOM 1553 N N . LEU A 1 197 ? -27.172 16.922 14.742 1 94.88 197 LEU A N 1
ATOM 1554 C CA . LEU A 1 197 ? -27.469 15.562 15.156 1 94.88 197 LEU A CA 1
ATOM 1555 C C . LEU A 1 197 ? -28.109 14.773 14.016 1 94.88 197 LEU A C 1
ATOM 1557 O O . LEU A 1 197 ? -28.266 13.555 14.117 1 94.88 197 LEU A O 1
ATOM 1561 N N . SER A 1 198 ? -28.422 15.445 12.961 1 91.94 198 SER A N 1
ATOM 1562 C CA . SER A 1 198 ? -29 14.75 11.812 1 91.94 198 SER A CA 1
ATOM 1563 C C . SER A 1 198 ? -27.922 14.023 11.016 1 91.94 198 SER A C 1
ATOM 1565 O O . SER A 1 198 ? -28.234 13.125 10.227 1 91.94 198 SER A O 1
ATOM 1567 N N . ALA A 1 199 ? -26.688 14.336 11.211 1 89.31 199 ALA A N 1
ATOM 1568 C CA . ALA A 1 199 ? -25.578 13.664 10.531 1 89.31 199 ALA A CA 1
ATOM 1569 C C . ALA A 1 199 ? -25.312 12.297 11.148 1 89.31 199 ALA A C 1
ATOM 1571 O O . ALA A 1 199 ? -25.031 12.195 12.352 1 89.31 199 ALA A O 1
ATOM 1572 N N . THR A 1 200 ? -25.453 11.227 10.359 1 88 200 THR A N 1
ATOM 1573 C CA . THR A 1 200 ? -25.188 9.875 10.836 1 88 200 THR A CA 1
ATOM 1574 C C . THR A 1 200 ? -23.859 9.359 10.281 1 88 200 THR A C 1
ATOM 1576 O O . THR A 1 200 ? -23.406 9.805 9.219 1 88 200 THR A O 1
ATOM 1579 N N . ASP A 1 201 ? -23.188 8.602 11.008 1 82.12 201 ASP A N 1
ATOM 1580 C CA . ASP A 1 201 ? -21.922 8.008 10.609 1 82.12 201 ASP A CA 1
ATOM 1581 C C . ASP A 1 201 ? -21.969 6.488 10.695 1 82.12 201 ASP A C 1
ATOM 1583 O O . ASP A 1 201 ? -21.984 5.918 11.789 1 82.12 201 ASP A O 1
ATOM 1587 N N . PRO A 1 202 ? -21.859 5.891 9.531 1 75.44 202 PRO A N 1
ATOM 1588 C CA . PRO A 1 202 ? -22.016 4.434 9.555 1 75.44 202 PRO A CA 1
ATOM 1589 C C . PRO A 1 202 ? -20.672 3.703 9.688 1 75.44 202 PRO A C 1
ATOM 1591 O O . PRO A 1 202 ? -20.594 2.506 9.406 1 75.44 202 PRO A O 1
ATOM 1594 N N . VAL A 1 203 ? -19.578 4.355 10.047 1 73 203 VAL A N 1
ATOM 1595 C CA . VAL A 1 203 ? -18.25 3.76 9.961 1 73 203 VAL A CA 1
ATOM 1596 C C . VAL A 1 203 ? -18.25 2.414 10.688 1 73 203 VAL A C 1
ATOM 1598 O O . VAL A 1 203 ? -17.781 1.41 10.133 1 73 203 VAL A O 1
ATOM 1601 N N . ALA A 1 204 ? -18.844 2.328 11.898 1 71.69 204 ALA A N 1
ATOM 1602 C CA . ALA A 1 204 ? -18.844 1.095 12.688 1 71.69 204 ALA A CA 1
ATOM 1603 C C . ALA A 1 204 ? -19.781 0.061 12.078 1 71.69 204 ALA A C 1
ATOM 1605 O O . ALA A 1 204 ? -19.469 -1.132 12.047 1 71.69 204 ALA A O 1
ATOM 1606 N N . VAL A 1 205 ? -20.812 0.526 11.555 1 79.88 205 VAL A N 1
ATOM 1607 C CA . VAL A 1 205 ? -21.828 -0.38 11.023 1 79.88 205 VAL A CA 1
ATOM 1608 C C . VAL A 1 205 ? -21.422 -0.855 9.633 1 79.88 205 VAL A C 1
ATOM 1610 O O . VAL A 1 205 ? -21.641 -2.018 9.281 1 79.88 205 VAL A O 1
ATOM 1613 N N . ALA A 1 206 ? -20.844 0.046 8.938 1 76.69 206 ALA A N 1
ATOM 1614 C CA . ALA A 1 206 ? -20.438 -0.307 7.582 1 76.69 206 ALA A CA 1
ATOM 1615 C C . ALA A 1 206 ? -19.391 -1.413 7.598 1 76.69 206 ALA A C 1
ATOM 1617 O O . ALA A 1 206 ? -19.453 -2.35 6.797 1 76.69 206 ALA A O 1
ATOM 1618 N N . ALA A 1 207 ? -18.484 -1.296 8.453 1 69.62 207 ALA A N 1
ATOM 1619 C CA . ALA A 1 207 ? -17.438 -2.316 8.57 1 69.62 207 ALA A CA 1
ATOM 1620 C C . ALA A 1 207 ? -18.031 -3.66 8.977 1 69.62 207 ALA A C 1
ATOM 1622 O O . ALA A 1 207 ? -17.625 -4.707 8.477 1 69.62 207 ALA A O 1
ATOM 1623 N N . LEU A 1 208 ? -19.016 -3.588 9.797 1 73.5 208 LEU A N 1
ATOM 1624 C CA . LEU A 1 208 ? -19.688 -4.793 10.273 1 73.5 208 LEU A CA 1
ATOM 1625 C C . LEU A 1 208 ? -20.484 -5.457 9.148 1 73.5 208 LEU A C 1
ATOM 1627 O O . LEU A 1 208 ? -20.469 -6.684 9.023 1 73.5 208 LEU A O 1
ATOM 1631 N N . LEU A 1 209 ? -21.109 -4.633 8.375 1 77.94 209 LEU A N 1
ATOM 1632 C CA . LEU A 1 209 ? -21.922 -5.16 7.273 1 77.94 209 LEU A CA 1
ATOM 1633 C C . LEU A 1 209 ? -21.031 -5.887 6.262 1 77.94 209 LEU A C 1
ATOM 1635 O O . LEU A 1 209 ? -21.438 -6.906 5.699 1 77.94 209 LEU A O 1
ATOM 1639 N N . GLU A 1 210 ? -19.859 -5.395 6.113 1 70.25 210 GLU A N 1
ATOM 1640 C CA . GLU A 1 210 ? -18.922 -6.031 5.195 1 70.25 210 GLU A CA 1
ATOM 1641 C C . GLU A 1 210 ? -18.391 -7.348 5.766 1 70.25 210 GLU A C 1
ATOM 1643 O O . GLU A 1 210 ? -18.281 -8.336 5.043 1 70.25 210 GLU A O 1
ATOM 1648 N N . GLU A 1 211 ? -18.188 -7.34 7.004 1 67.12 211 GLU A N 1
ATOM 1649 C CA . GLU A 1 211 ? -17.609 -8.508 7.68 1 67.12 211 GLU A CA 1
ATOM 1650 C C . GLU A 1 211 ? -18.609 -9.656 7.723 1 67.12 211 GLU A C 1
ATOM 1652 O O . GLU A 1 211 ? -18.234 -10.82 7.559 1 67.12 211 GLU A O 1
ATOM 1657 N N . VAL A 1 212 ? -19.922 -9.344 7.879 1 67.94 212 VAL A N 1
ATOM 1658 C CA . VAL A 1 212 ? -20.922 -10.383 8.078 1 67.94 212 VAL A CA 1
ATOM 1659 C C . VAL A 1 212 ? -21.578 -10.734 6.75 1 67.94 212 VAL A C 1
ATOM 1661 O O . VAL A 1 212 ? -22.328 -11.719 6.656 1 67.94 212 VAL A O 1
ATOM 1664 N N . GLY A 1 213 ? -21.172 -10.062 5.711 1 69.19 213 GLY A N 1
ATOM 1665 C CA . GLY A 1 213 ? -21.719 -10.344 4.395 1 69.19 213 GLY A CA 1
ATOM 1666 C C . GLY A 1 213 ? -23.188 -9.977 4.262 1 69.19 213 GLY A C 1
ATOM 1667 O O . GLY A 1 213 ? -24 -10.789 3.834 1 69.19 213 GLY A O 1
ATOM 1668 N N . ALA A 1 214 ? -23.531 -8.766 4.633 1 77.56 214 ALA A N 1
ATOM 1669 C CA . ALA A 1 214 ? -24.906 -8.273 4.504 1 77.56 214 ALA A CA 1
ATOM 1670 C C . ALA A 1 214 ? -25.281 -8.062 3.039 1 77.56 214 ALA A C 1
ATOM 1672 O O . ALA A 1 214 ? -24.391 -7.945 2.18 1 77.56 214 ALA A O 1
ATOM 1673 N N . PRO A 1 215 ? -26.531 -8.125 2.752 1 76.5 215 PRO A N 1
ATOM 1674 C CA . PRO A 1 215 ? -26.953 -7.91 1.368 1 76.5 215 PRO A CA 1
ATOM 1675 C C . PRO A 1 215 ? -26.453 -6.582 0.799 1 76.5 215 PRO A C 1
ATOM 1677 O O . PRO A 1 215 ? -26.438 -5.574 1.507 1 76.5 215 PRO A O 1
ATOM 1680 N N . PRO A 1 216 ? -26.094 -6.645 -0.379 1 78 216 PRO A N 1
ATOM 1681 C CA . PRO A 1 216 ? -25.547 -5.438 -1.004 1 78 216 PRO A CA 1
ATOM 1682 C C . PRO A 1 216 ? -26.531 -4.27 -1 1 78 216 PRO A C 1
ATOM 1684 O O . PRO A 1 216 ? -26.109 -3.111 -0.906 1 78 216 PRO A O 1
ATOM 1687 N N . ARG A 1 217 ? -27.844 -4.578 -1.09 1 83.19 217 ARG A N 1
ATOM 1688 C CA . ARG A 1 217 ? -28.859 -3.531 -1.065 1 83.19 217 ARG A CA 1
ATOM 1689 C C . ARG A 1 217 ? -28.812 -2.752 0.245 1 83.19 217 ARG A C 1
ATOM 1691 O O . ARG A 1 217 ? -28.859 -1.521 0.243 1 83.19 217 ARG A O 1
ATOM 1698 N N . LEU A 1 218 ? -28.719 -3.482 1.294 1 86.12 218 LEU A N 1
ATOM 1699 C CA . LEU A 1 218 ? -28.672 -2.863 2.613 1 86.12 218 LEU A CA 1
ATOM 1700 C C . LEU A 1 218 ? -27.391 -2.053 2.783 1 86.12 218 LEU A C 1
ATOM 1702 O O . LEU A 1 218 ? -27.422 -0.944 3.322 1 86.12 218 LEU A O 1
ATOM 1706 N N . LYS A 1 219 ? -26.297 -2.586 2.305 1 84.69 219 LYS A N 1
ATOM 1707 C CA . LYS A 1 219 ? -25.031 -1.887 2.391 1 84.69 219 LYS A CA 1
ATOM 1708 C C . LYS A 1 219 ? -25.062 -0.57 1.618 1 84.69 219 LYS A C 1
ATOM 1710 O O . LYS A 1 219 ? -24.578 0.453 2.1 1 84.69 219 LYS A O 1
ATOM 1715 N N . THR A 1 220 ? -25.672 -0.617 0.517 1 86.94 220 THR A N 1
ATOM 1716 C CA . THR A 1 220 ? -25.766 0.566 -0.331 1 86.94 220 THR A CA 1
ATOM 1717 C C . THR A 1 220 ? -26.672 1.614 0.31 1 86.94 220 THR A C 1
ATOM 1719 O O . THR A 1 220 ? -26.375 2.809 0.276 1 86.94 220 THR A O 1
ATOM 1722 N N . HIS A 1 221 ? -27.75 1.18 0.901 1 89.44 221 HIS A N 1
ATOM 1723 C CA . HIS A 1 221 ? -28.688 2.102 1.542 1 89.44 221 HIS A CA 1
ATOM 1724 C C . HIS A 1 221 ? -28.031 2.799 2.734 1 89.44 221 HIS A C 1
ATOM 1726 O O . HIS A 1 221 ? -28.156 4.016 2.889 1 89.44 221 HIS A O 1
ATOM 1732 N N . ILE A 1 222 ? -27.344 2.059 3.51 1 88.25 222 ILE A N 1
ATOM 1733 C CA . ILE A 1 222 ? -26.75 2.607 4.723 1 88.25 222 ILE A CA 1
ATOM 1734 C C . ILE A 1 222 ? -25.594 3.529 4.352 1 88.25 222 ILE A C 1
ATOM 1736 O O . ILE A 1 222 ? -25.484 4.645 4.867 1 88.25 222 ILE A O 1
ATOM 1740 N N . ALA A 1 223 ? -24.75 3.037 3.516 1 85.62 223 ALA A N 1
ATOM 1741 C CA . ALA A 1 223 ? -23.594 3.828 3.098 1 85.62 223 ALA A CA 1
ATOM 1742 C C . ALA A 1 223 ? -24.031 5.055 2.303 1 85.62 223 ALA A C 1
ATOM 1744 O O . ALA A 1 223 ? -23.469 6.141 2.463 1 85.62 223 ALA A O 1
ATOM 1745 N N . GLY A 1 224 ? -24.969 4.852 1.429 1 86.56 224 GLY A N 1
ATOM 1746 C CA . GLY A 1 224 ? -25.469 5.957 0.627 1 86.56 224 GLY A CA 1
ATOM 1747 C C . GLY A 1 224 ? -26.172 7.02 1.45 1 86.56 224 GLY A C 1
ATOM 1748 O O . GLY A 1 224 ? -26 8.219 1.201 1 86.56 224 GLY A O 1
ATOM 1749 N N . GLU A 1 225 ? -26.953 6.562 2.381 1 88.44 225 GLU A N 1
ATOM 1750 C CA . GLU A 1 225 ? -27.609 7.508 3.283 1 88.44 225 GLU A CA 1
ATOM 1751 C C . GLU A 1 225 ? -26.578 8.352 4.035 1 88.44 225 GLU A C 1
ATOM 1753 O O . GLU A 1 225 ? -26.703 9.57 4.109 1 88.44 225 GLU A O 1
ATOM 1758 N N . SER A 1 226 ? -25.594 7.695 4.535 1 87 226 SER A N 1
ATOM 1759 C CA . SER A 1 226 ? -24.594 8.383 5.344 1 87 226 SER A CA 1
ATOM 1760 C C . SER A 1 226 ? -23.812 9.391 4.504 1 87 226 SER A C 1
ATOM 1762 O O . SER A 1 226 ? -23.547 10.508 4.953 1 87 226 SER A O 1
ATOM 1764 N N . LEU A 1 227 ? -23.438 9.031 3.316 1 85.88 227 LEU A N 1
ATOM 1765 C CA . LEU A 1 227 ? -22.641 9.875 2.432 1 85.88 227 LEU A CA 1
ATOM 1766 C C . LEU A 1 227 ? -23.391 11.164 2.098 1 85.88 227 LEU A C 1
ATOM 1768 O O . LEU A 1 227 ? -22.812 12.25 2.139 1 85.88 227 LEU A O 1
ATOM 1772 N N . LEU A 1 228 ? -24.672 11.047 1.824 1 87.94 228 LEU A N 1
ATOM 1773 C CA . LEU A 1 228 ? -25.453 12.195 1.39 1 87.94 228 LEU A CA 1
ATOM 1774 C C . LEU A 1 228 ? -26 12.969 2.588 1 87.94 228 LEU A C 1
ATOM 1776 O O . LEU A 1 228 ? -26.156 14.188 2.529 1 87.94 228 LEU A O 1
ATOM 1780 N N . ASN A 1 229 ? -26.328 12.281 3.637 1 90.5 229 ASN A N 1
ATOM 1781 C CA . ASN A 1 229 ? -26.859 12.938 4.824 1 90.5 229 ASN A CA 1
ATOM 1782 C C . ASN A 1 229 ? -25.828 13.883 5.449 1 90.5 229 ASN A C 1
ATOM 1784 O O . ASN A 1 229 ? -26.188 14.93 5.988 1 90.5 229 ASN A O 1
ATOM 1788 N N . ASP A 1 230 ? -24.547 13.523 5.363 1 85.94 230 ASP A N 1
ATOM 1789 C CA . ASP A 1 230 ? -23.484 14.406 5.828 1 85.94 230 ASP A CA 1
ATOM 1790 C C . ASP A 1 230 ? -23.484 15.727 5.055 1 85.94 230 ASP A C 1
ATOM 1792 O O . ASP A 1 230 ? -23.375 16.797 5.648 1 85.94 230 ASP A O 1
ATOM 1796 N N . GLY A 1 231 ? -23.672 15.57 3.799 1 83.19 231 GLY A N 1
ATOM 1797 C CA . GLY A 1 231 ? -23.734 16.766 2.963 1 83.19 231 GLY A CA 1
ATOM 1798 C C . GLY A 1 231 ? -24.922 17.656 3.297 1 83.19 231 GLY A C 1
ATOM 1799 O O . GLY A 1 231 ? -24.75 18.875 3.441 1 83.19 231 GLY A O 1
ATOM 1800 N N . SER A 1 232 ? -26.016 17.109 3.486 1 89.06 232 SER A N 1
ATOM 1801 C CA . SER A 1 232 ? -27.219 17.875 3.799 1 89.06 232 SER A CA 1
ATOM 1802 C C . SER A 1 232 ? -27.141 18.484 5.195 1 89.06 232 SER A C 1
ATOM 1804 O O . SER A 1 232 ? -27.547 19.625 5.398 1 89.06 232 SER A O 1
ATOM 1806 N N . ALA A 1 233 ? -26.656 17.672 6.102 1 90.88 233 ALA A N 1
ATOM 1807 C CA . ALA A 1 233 ? -26.531 18.156 7.477 1 90.88 233 ALA A CA 1
ATOM 1808 C C . ALA A 1 233 ? -25.625 19.375 7.559 1 90.88 233 ALA A C 1
ATOM 1810 O O . ALA A 1 233 ? -25.922 20.328 8.281 1 90.88 233 ALA A O 1
ATOM 1811 N N . ILE A 1 234 ? -24.562 19.359 6.875 1 85.31 234 ILE A N 1
ATOM 1812 C CA . ILE A 1 234 ? -23.594 20.453 6.883 1 85.31 234 ILE A CA 1
ATOM 1813 C C . ILE A 1 234 ? -24.219 21.688 6.238 1 85.31 234 ILE A C 1
ATOM 1815 O O . ILE A 1 234 ? -24 22.812 6.691 1 85.31 234 ILE A O 1
ATOM 1819 N N . VAL A 1 235 ? -25.047 21.469 5.195 1 84.75 235 VAL A N 1
ATOM 1820 C CA . VAL A 1 235 ? -25.719 22.594 4.539 1 84.75 235 VAL A CA 1
ATOM 1821 C C . VAL A 1 235 ? -26.766 23.188 5.48 1 84.75 235 VAL A C 1
ATOM 1823 O O . VAL A 1 235 ? -26.859 24.406 5.605 1 84.75 235 VAL A O 1
ATOM 1826 N N . PHE A 1 236 ? -27.516 22.391 6.125 1 90.62 236 PHE A N 1
ATOM 1827 C CA . PHE A 1 236 ? -28.5 22.875 7.086 1 90.62 236 PHE A CA 1
ATOM 1828 C C . PHE A 1 236 ? -27.812 23.594 8.25 1 90.62 236 PHE A C 1
ATOM 1830 O O . PHE A 1 236 ? -28.297 24.625 8.711 1 90.62 236 PHE A O 1
ATOM 1837 N N . PHE A 1 237 ? -26.75 23.016 8.719 1 90.44 237 PHE A N 1
ATOM 1838 C CA . PHE A 1 237 ? -25.969 23.656 9.773 1 90.44 237 PHE A CA 1
ATOM 1839 C C . PHE A 1 237 ? -25.531 25.047 9.359 1 90.44 237 PHE A C 1
ATOM 1841 O O . PHE A 1 237 ? -25.625 26 10.148 1 90.44 237 PHE A O 1
ATOM 1848 N N . ALA A 1 238 ? -25.047 25.125 8.117 1 83.06 238 ALA A N 1
ATOM 1849 C CA . ALA A 1 238 ? -24.578 26.422 7.617 1 83.06 238 ALA A CA 1
ATOM 1850 C C . ALA A 1 238 ? -25.703 27.453 7.598 1 83.06 238 ALA A C 1
ATOM 1852 O O . ALA A 1 238 ? -25.484 28.609 7.945 1 83.06 238 ALA A O 1
ATOM 1853 N N . ILE A 1 239 ? -26.859 27.031 7.312 1 85.69 239 ILE A N 1
ATOM 1854 C CA . ILE A 1 239 ? -28 27.922 7.199 1 85.69 239 ILE A CA 1
ATOM 1855 C C . ILE A 1 239 ? -28.484 28.312 8.586 1 85.69 239 ILE A C 1
ATOM 1857 O O . ILE A 1 239 ? -28.641 29.5 8.891 1 85.69 239 ILE A O 1
ATOM 1861 N N . PHE A 1 240 ? -28.688 27.391 9.422 1 91.88 240 PHE A N 1
ATOM 1862 C CA . PHE A 1 240 ? -29.297 27.641 10.727 1 91.88 240 PHE A CA 1
ATOM 1863 C C . PHE A 1 240 ? -28.281 28.281 11.672 1 91.88 240 PHE A C 1
ATOM 1865 O O . PHE A 1 240 ? -28.656 29.109 12.516 1 91.88 240 PHE A O 1
ATOM 1872 N N . SER A 1 241 ? -27.047 27.906 11.586 1 90.44 241 SER A N 1
ATOM 1873 C CA . SER A 1 241 ? -26.031 28.531 12.422 1 90.44 241 SER A CA 1
ATOM 1874 C C . SER A 1 241 ? -25.891 30.016 12.102 1 90.44 241 SER A C 1
ATOM 1876 O O . SER A 1 241 ? -25.672 30.844 13.008 1 90.44 241 SER A O 1
ATOM 1878 N N . GLU A 1 242 ? -26.016 30.344 10.781 1 86.81 242 GLU A N 1
ATOM 1879 C CA . GLU A 1 242 ? -25.953 31.75 10.398 1 86.81 242 GLU A CA 1
ATOM 1880 C C . GLU A 1 242 ? -27.109 32.531 11.016 1 86.81 242 GLU A C 1
ATOM 1882 O O . GLU A 1 242 ? -26.938 33.688 11.422 1 86.81 242 GLU A O 1
ATOM 1887 N N . LYS A 1 243 ? -28.203 31.969 11.07 1 89.31 243 LYS A N 1
ATOM 1888 C CA . LYS A 1 243 ? -29.359 32.625 11.703 1 89.31 243 LYS A CA 1
ATOM 1889 C C . LYS A 1 243 ? -29.141 32.781 13.203 1 89.31 243 LYS A C 1
ATOM 1891 O O . LYS A 1 243 ? -29.547 33.781 13.789 1 89.31 243 LYS A O 1
ATOM 1896 N N . PHE A 1 244 ? -28.578 31.766 13.805 1 91.69 244 PHE A N 1
ATOM 1897 C CA . PHE A 1 244 ? -28.281 31.812 15.227 1 91.69 244 PHE A CA 1
ATOM 1898 C C . PHE A 1 244 ? -27.234 32.875 15.531 1 91.69 244 PHE A C 1
ATOM 1900 O O . PHE A 1 244 ? -27.375 33.656 16.5 1 91.69 244 PHE A O 1
ATOM 1907 N N . TYR A 1 245 ? -26.234 32.969 14.664 1 89.81 245 TYR A N 1
ATOM 1908 C CA . TYR A 1 245 ? -25.203 34 14.836 1 89.81 245 TYR A CA 1
ATOM 1909 C C . TYR A 1 245 ? -25.797 35.375 14.719 1 89.81 245 TYR A C 1
ATOM 1911 O O . TYR A 1 245 ? -25.375 36.312 15.422 1 89.81 245 TYR A O 1
ATOM 1919 N N . HIS A 1 246 ? -26.766 35.562 13.852 1 87.56 246 HIS A N 1
ATOM 1920 C CA . HIS A 1 246 ? -27.438 36.844 13.695 1 87.56 246 HIS A CA 1
ATOM 1921 C C . HIS A 1 246 ? -28.203 37.219 14.961 1 87.56 246 HIS A C 1
ATOM 1923 O O . HIS A 1 246 ? -28.281 38.406 15.312 1 87.56 246 HIS A O 1
ATOM 1929 N N . GLU A 1 247 ? -28.719 36.25 15.586 1 87.62 247 GLU A N 1
ATOM 1930 C CA . GLU A 1 247 ? -29.484 36.469 16.812 1 87.62 247 GLU A CA 1
ATOM 1931 C C . GLU A 1 247 ? -28.594 36.969 17.938 1 87.62 247 GLU A C 1
ATOM 1933 O O . GLU A 1 247 ? -29.078 37.594 18.891 1 87.62 247 GLU A O 1
ATOM 1938 N N . LEU A 1 248 ? -27.359 36.625 17.875 1 85.19 248 LEU A N 1
ATOM 1939 C CA . LEU A 1 248 ? -26.438 37.062 18.906 1 85.19 248 LEU A CA 1
ATOM 1940 C C . LEU A 1 248 ? -26.344 38.594 18.938 1 85.19 248 LEU A C 1
ATOM 1942 O O . LEU A 1 248 ? -25.969 39.188 19.969 1 85.19 248 LEU A O 1
ATOM 1946 N N . GLY A 1 249 ? -26.625 39.312 17.891 1 80.31 249 GLY A N 1
ATOM 1947 C CA . GLY A 1 249 ? -26.703 40.75 17.859 1 80.31 249 GLY A CA 1
ATOM 1948 C C . GLY A 1 249 ? -25.375 41.406 17.578 1 80.31 249 GLY A C 1
ATOM 1949 O O . GLY A 1 249 ? -25.219 42.625 17.75 1 80.31 249 GLY A O 1
ATOM 1950 N N . ILE A 1 250 ? -24.375 40.625 17.359 1 81.06 250 ILE A N 1
ATOM 1951 C CA . ILE A 1 250 ? -23.078 41.156 17.031 1 81.06 250 ILE A CA 1
ATOM 1952 C C . ILE A 1 250 ? -23.047 41.594 15.57 1 81.06 250 ILE A C 1
ATOM 1954 O O . ILE A 1 250 ? -23.328 40.812 14.672 1 81.06 250 ILE A O 1
ATOM 1958 N N . PRO A 1 251 ? -22.828 42.938 15.352 1 77.12 251 PRO A N 1
ATOM 1959 C CA . PRO A 1 251 ? -22.844 43.406 13.969 1 77.12 251 PRO A CA 1
ATOM 1960 C C . PRO A 1 251 ? -21.859 42.656 13.062 1 77.12 251 PRO A C 1
ATOM 1962 O O . PRO A 1 251 ? -20.719 42.438 13.445 1 77.12 251 PRO A O 1
ATOM 1965 N N . GLY A 1 252 ? -22.25 42.281 11.922 1 73.12 252 GLY A N 1
ATOM 1966 C CA . GLY A 1 252 ? -21.422 41.594 10.922 1 73.12 252 GLY A CA 1
ATOM 1967 C C . GLY A 1 252 ? -21.281 40.125 11.148 1 73.12 252 GLY A C 1
ATOM 1968 O O . GLY A 1 252 ? -20.625 39.406 10.375 1 73.12 252 GLY A O 1
ATOM 1969 N N . PHE A 1 253 ? -21.859 39.656 12.289 1 80.75 253 PHE A N 1
ATOM 1970 C CA . PHE A 1 253 ? -21.766 38.25 12.609 1 80.75 253 PHE A CA 1
ATOM 1971 C C . PHE A 1 253 ? -23.109 37.531 12.367 1 80.75 253 PHE A C 1
ATOM 1973 O O . PHE A 1 253 ? -24.094 37.812 13.062 1 80.75 253 PHE A O 1
ATOM 1980 N N . GLY A 1 254 ? -23.188 36.75 11.289 1 80.94 254 GLY A N 1
ATOM 1981 C CA . GLY A 1 254 ? -24.406 36.031 10.969 1 80.94 254 GLY A CA 1
ATOM 1982 C C . GLY A 1 254 ? -25.297 36.75 9.969 1 80.94 254 GLY A C 1
ATOM 1983 O O . GLY A 1 254 ? -25.031 37.906 9.625 1 80.94 254 GLY A O 1
ATOM 1984 N N . GLU A 1 255 ? -26.156 36.125 9.289 1 81.12 255 GLU A N 1
ATOM 1985 C CA . GLU A 1 255 ? -27.094 36.688 8.32 1 81.12 255 GLU A CA 1
ATOM 1986 C C . GLU A 1 255 ? -28.516 36.219 8.594 1 81.12 255 GLU A C 1
ATOM 1988 O O . GLU A 1 255 ? -28.719 35.062 9.008 1 81.12 255 GLU A O 1
ATOM 1993 N N . ASP A 1 256 ? -29.328 37.125 8.508 1 81.38 256 ASP A N 1
ATOM 1994 C CA . ASP A 1 256 ? -30.734 36.75 8.641 1 81.38 256 ASP A CA 1
ATOM 1995 C C . ASP A 1 256 ? -31.266 36.094 7.367 1 81.38 256 ASP A C 1
ATOM 1997 O O . ASP A 1 256 ? -31.719 36.781 6.453 1 81.38 256 ASP A O 1
ATOM 2001 N N . VAL A 1 257 ? -31.125 34.875 7.293 1 80.31 257 VAL A N 1
ATOM 2002 C CA . VAL A 1 257 ? -31.516 34.125 6.109 1 80.31 257 VAL A CA 1
ATOM 2003 C C . VAL A 1 257 ? -33 33.781 6.172 1 80.31 257 VAL A C 1
ATOM 2005 O O . VAL A 1 257 ? -33.469 33.125 7.117 1 80.31 257 VAL A O 1
ATOM 2008 N N . ASP A 1 258 ? -33.75 34.312 5.277 1 82.69 258 ASP A N 1
ATOM 2009 C CA . ASP A 1 258 ? -35.156 33.969 5.172 1 82.69 258 ASP A CA 1
ATOM 2010 C C . ASP A 1 258 ? -35.344 32.562 4.566 1 82.69 258 ASP A C 1
ATOM 2012 O O . ASP A 1 258 ? -34.375 31.938 4.125 1 82.69 258 ASP A O 1
ATOM 2016 N N . PHE A 1 259 ? -36.562 31.953 4.684 1 80.38 259 PHE A N 1
ATOM 2017 C CA . PHE A 1 259 ? -36.875 30.609 4.203 1 80.38 259 PHE A CA 1
ATOM 2018 C C . PHE A 1 259 ? -36.5 30.469 2.729 1 80.38 259 PHE A C 1
ATOM 2020 O O . PHE A 1 259 ? -35.906 29.484 2.32 1 80.38 259 PHE A O 1
ATOM 2027 N N . ALA A 1 260 ? -36.906 31.422 1.938 1 84.25 260 ALA A N 1
ATOM 2028 C CA . ALA A 1 260 ? -36.625 31.391 0.503 1 84.25 260 ALA A CA 1
ATOM 2029 C C . ALA A 1 260 ? -35.125 31.453 0.229 1 84.25 260 ALA A C 1
ATOM 2031 O O . ALA A 1 260 ? -34.625 30.781 -0.671 1 84.25 260 ALA A O 1
ATOM 2032 N N . GLU A 1 261 ? -34.5 32.188 1.039 1 83.88 261 GLU A N 1
ATOM 2033 C CA . GLU A 1 261 ? -33.062 32.312 0.899 1 83.88 261 GLU A CA 1
ATOM 2034 C C . GLU A 1 261 ? -32.344 31.047 1.348 1 83.88 261 GLU A C 1
ATOM 2036 O O . GLU A 1 261 ? -31.328 30.672 0.791 1 83.88 261 GLU A O 1
ATOM 2041 N N . GLY A 1 262 ? -32.969 30.438 2.334 1 82.62 262 GLY A N 1
ATOM 2042 C CA . GLY A 1 262 ? -32.406 29.172 2.787 1 82.62 262 GLY A CA 1
ATOM 2043 C C . GLY A 1 262 ? -32.469 28.078 1.729 1 82.62 262 GLY A C 1
ATOM 2044 O O . GLY A 1 262 ? -31.516 27.328 1.544 1 82.62 262 GLY A O 1
ATOM 2045 N N . VAL A 1 263 ? -33.531 28 1.1 1 83.56 263 VAL A N 1
ATOM 2046 C CA . VAL A 1 263 ? -33.719 27.016 0.039 1 83.56 263 VAL A CA 1
ATOM 2047 C C . VAL A 1 263 ? -32.75 27.312 -1.11 1 83.56 263 VAL A C 1
ATOM 2049 O O . VAL A 1 263 ? -32.188 26.391 -1.706 1 83.56 263 VAL A O 1
ATOM 2052 N N . LYS A 1 264 ? -32.688 28.531 -1.445 1 85.69 264 LYS A N 1
ATOM 2053 C CA . LYS A 1 264 ? -31.766 28.938 -2.5 1 85.69 264 LYS A CA 1
ATOM 2054 C C . LYS A 1 264 ? -30.328 28.562 -2.146 1 85.69 264 LYS A C 1
ATOM 2056 O O . LYS A 1 264 ? -29.594 28.047 -2.99 1 85.69 264 LYS A O 1
ATOM 2061 N N . LEU A 1 265 ? -30.016 28.844 -0.934 1 83.06 265 LEU A N 1
ATOM 2062 C CA . LEU A 1 265 ? -28.672 28.5 -0.479 1 83.06 265 LEU A CA 1
ATOM 2063 C C . LEU A 1 265 ? -28.453 27 -0.518 1 83.06 265 LEU A C 1
ATOM 2065 O O . LEU A 1 265 ? -27.359 26.531 -0.865 1 83.06 265 LEU A O 1
ATOM 2069 N N . PHE A 1 266 ? -29.469 26.344 -0.18 1 84.06 266 PHE A N 1
ATOM 2070 C CA . PHE A 1 266 ? -29.375 24.891 -0.207 1 84.06 266 PHE A CA 1
ATOM 2071 C C . PHE A 1 266 ? -29.141 24.391 -1.629 1 84.06 266 PHE A C 1
ATOM 2073 O O . PHE A 1 266 ? -28.297 23.531 -1.863 1 84.06 266 PHE A O 1
ATOM 2080 N N . CYS A 1 267 ? -29.875 24.828 -2.52 1 87 267 CYS A N 1
ATOM 2081 C CA . CYS A 1 267 ? -29.75 24.422 -3.914 1 87 267 CYS A CA 1
ATOM 2082 C C . CYS A 1 267 ? -28.391 24.812 -4.484 1 87 267 CYS A C 1
ATOM 2084 O O . CYS A 1 267 ? -27.781 24.047 -5.227 1 87 267 CYS A O 1
ATOM 2086 N N . GLN A 1 268 ? -28 25.938 -4.117 1 88.56 268 GLN A N 1
ATOM 2087 C CA . GLN A 1 268 ? -26.703 26.406 -4.582 1 88.56 268 GLN A CA 1
ATOM 2088 C C . GLN A 1 268 ? -25.578 25.5 -4.059 1 88.56 268 GLN A C 1
ATOM 2090 O O . GLN A 1 268 ? -24.672 25.125 -4.809 1 88.56 268 GLN A O 1
ATOM 2095 N N . LYS A 1 269 ? -25.656 25.156 -2.842 1 87.5 269 LYS A N 1
ATOM 2096 C CA . LYS A 1 269 ? -24.625 24.328 -2.236 1 87.5 269 LYS A CA 1
ATOM 2097 C C . LYS A 1 269 ? -24.672 22.906 -2.768 1 87.5 269 LYS A C 1
ATOM 2099 O O . LYS A 1 269 ? -23.641 22.281 -3.016 1 87.5 269 LYS A O 1
ATOM 2104 N N . ALA A 1 270 ? -25.859 22.375 -2.959 1 87.56 270 ALA A N 1
ATOM 2105 C CA . ALA A 1 270 ? -26.016 21 -3.41 1 87.56 270 ALA A CA 1
ATOM 2106 C C . ALA A 1 270 ? -25.688 20.875 -4.895 1 87.56 270 ALA A C 1
ATOM 2108 O O . ALA A 1 270 ? -24.938 19.984 -5.293 1 87.56 270 ALA A O 1
ATOM 2109 N N . ILE A 1 271 ? -26.219 21.719 -5.715 1 91.12 271 ILE A N 1
ATOM 2110 C CA . ILE A 1 271 ? -26.016 21.656 -7.16 1 91.12 271 ILE A CA 1
ATOM 2111 C C . ILE A 1 271 ? -24.578 22.094 -7.496 1 91.12 271 ILE A C 1
ATOM 2113 O O . ILE A 1 271 ? -23.938 21.5 -8.359 1 91.12 271 ILE A O 1
ATOM 2117 N N . GLY A 1 272 ? -24.203 23.172 -6.82 1 92.12 272 GLY A N 1
ATOM 2118 C CA . GLY A 1 272 ? -22.812 23.594 -7.008 1 92.12 272 GLY A CA 1
ATOM 2119 C C . GLY A 1 272 ? -21.812 22.531 -6.613 1 92.12 272 GLY A C 1
ATOM 2120 O O . GLY A 1 272 ? -20.828 22.312 -7.312 1 92.12 272 GLY A O 1
ATOM 2121 N N . GLY A 1 273 ? -22.047 21.906 -5.457 1 92.81 273 GLY A N 1
ATOM 2122 C CA . GLY A 1 273 ? -21.188 20.812 -5.035 1 92.81 273 GLY A CA 1
ATOM 2123 C C . GLY A 1 273 ? -21.156 19.656 -6.027 1 92.81 273 GLY A C 1
ATOM 2124 O O . GLY A 1 273 ? -20.094 19.094 -6.301 1 92.81 273 GLY A O 1
ATOM 2125 N N . THR A 1 274 ? -22.266 19.328 -6.582 1 92.88 274 THR A N 1
ATOM 2126 C CA . THR A 1 274 ? -22.344 18.266 -7.57 1 92.88 274 THR A CA 1
ATOM 2127 C C . THR A 1 274 ? -21.578 18.641 -8.836 1 92.88 274 THR A C 1
ATOM 2129 O O . THR A 1 274 ? -20.875 17.797 -9.398 1 92.88 274 THR A O 1
ATOM 2132 N N . ALA A 1 275 ? -21.703 19.844 -9.266 1 94.31 275 ALA A N 1
ATOM 2133 C CA . ALA A 1 275 ? -21.031 20.297 -10.477 1 94.31 275 ALA A CA 1
ATOM 2134 C C . ALA A 1 275 ? -19.516 20.219 -10.312 1 94.31 275 ALA A C 1
ATOM 2136 O O . ALA A 1 275 ? -18.812 19.703 -11.195 1 94.31 275 ALA A O 1
ATOM 2137 N N . PHE A 1 276 ? -19.031 20.703 -9.141 1 93.38 276 PHE A N 1
ATOM 2138 C CA . PHE A 1 276 ? -17.594 20.656 -8.898 1 93.38 276 PHE A CA 1
ATOM 2139 C C . PHE A 1 276 ? -17.141 19.219 -8.719 1 93.38 276 PHE A C 1
ATOM 2141 O O . PHE A 1 276 ? -16.016 18.859 -9.094 1 93.38 276 PHE A O 1
ATOM 2148 N N . GLY A 1 277 ? -18 18.391 -8.094 1 94.12 277 GLY A N 1
ATOM 2149 C CA . GLY A 1 277 ? -17.688 16.984 -7.996 1 94.12 277 GLY A CA 1
ATOM 2150 C C . GLY A 1 277 ? -17.5 16.312 -9.352 1 94.12 277 GLY A C 1
ATOM 2151 O O . GLY A 1 277 ? -16.594 15.5 -9.531 1 94.12 277 GLY A O 1
ATOM 2152 N N . VAL A 1 278 ? -18.281 16.703 -10.312 1 93.19 278 VAL A N 1
ATOM 2153 C CA . VAL A 1 278 ? -18.203 16.141 -11.656 1 93.19 278 VAL A CA 1
ATOM 2154 C C . VAL A 1 278 ? -16.938 16.641 -12.352 1 93.19 278 VAL A C 1
ATOM 2156 O O . VAL A 1 278 ? -16.219 15.852 -12.984 1 93.19 278 VAL A O 1
ATOM 2159 N N . ILE A 1 279 ? -16.656 17.875 -12.172 1 91.88 279 ILE A N 1
ATOM 2160 C CA . ILE A 1 279 ? -15.492 18.469 -12.812 1 91.88 279 ILE A CA 1
ATOM 2161 C C . ILE A 1 279 ? -14.219 17.812 -12.297 1 91.88 279 ILE A C 1
ATOM 2163 O O . ILE A 1 279 ? -13.375 17.359 -13.078 1 91.88 279 ILE A O 1
ATOM 2167 N N . PHE A 1 280 ? -14.102 17.734 -10.969 1 91.94 280 PHE A N 1
ATOM 2168 C CA . PHE A 1 280 ? -12.898 17.156 -10.391 1 91.94 280 PHE A CA 1
ATOM 2169 C C . PHE A 1 280 ? -12.867 15.648 -10.586 1 91.94 280 PHE A C 1
ATOM 2171 O O . PHE A 1 280 ? -11.789 15.055 -10.711 1 91.94 280 PHE A O 1
ATOM 2178 N N . GLY A 1 281 ? -14.062 14.984 -10.539 1 92.19 281 GLY A N 1
ATOM 2179 C CA . GLY A 1 281 ? -14.102 13.562 -10.836 1 92.19 281 GLY A CA 1
ATOM 2180 C C . GLY A 1 281 ? -13.578 13.227 -12.219 1 92.19 281 GLY A C 1
ATOM 2181 O O . GLY A 1 281 ? -12.773 12.305 -12.375 1 92.19 281 GLY A O 1
ATOM 2182 N N . LEU A 1 282 ? -13.906 14.047 -13.195 1 89.25 282 LEU A N 1
ATOM 2183 C CA . LEU A 1 282 ? -13.438 13.859 -14.562 1 89.25 282 LEU A CA 1
ATOM 2184 C C . LEU A 1 282 ? -11.953 14.211 -14.688 1 89.25 282 LEU A C 1
ATOM 2186 O O . LEU A 1 282 ? -11.227 13.578 -15.453 1 89.25 282 LEU A O 1
ATOM 2190 N N . ALA A 1 283 ? -11.609 15.188 -13.914 1 88 283 ALA A N 1
ATOM 2191 C CA . ALA A 1 283 ? -10.195 15.57 -13.914 1 88 283 ALA A CA 1
ATOM 2192 C C . ALA A 1 283 ? -9.328 14.438 -13.375 1 88 283 ALA A C 1
ATOM 2194 O O . ALA A 1 283 ? -8.25 14.164 -13.914 1 88 283 ALA A O 1
ATOM 2195 N N . ILE A 1 284 ? -9.758 13.82 -12.297 1 90.94 284 ILE A N 1
ATOM 2196 C CA . ILE A 1 284 ? -9.023 12.695 -11.727 1 90.94 284 ILE A CA 1
ATOM 2197 C C . ILE A 1 284 ? -8.945 11.562 -12.742 1 90.94 284 ILE A C 1
ATOM 2199 O O . ILE A 1 284 ? -7.879 10.969 -12.93 1 90.94 284 ILE A O 1
ATOM 2203 N N . LEU A 1 285 ? -10.055 11.289 -13.43 1 87 285 LEU A N 1
ATOM 2204 C CA . LEU A 1 285 ? -10.07 10.234 -14.438 1 87 285 LEU A CA 1
ATOM 2205 C C . LEU A 1 285 ? -9.102 10.547 -15.57 1 87 285 LEU A C 1
ATOM 2207 O O . LEU A 1 285 ? -8.469 9.648 -16.125 1 87 285 LEU A O 1
ATOM 2211 N N . TYR A 1 286 ? -9.031 11.719 -15.867 1 85 286 TYR A N 1
ATOM 2212 C CA . TYR A 1 286 ? -8.125 12.133 -16.922 1 85 286 TYR A CA 1
ATOM 2213 C C . TYR A 1 286 ? -6.668 11.922 -16.516 1 85 286 TYR A C 1
ATOM 2215 O O . TYR A 1 286 ? -5.855 11.453 -17.312 1 85 286 TYR A O 1
ATOM 2223 N N . VAL A 1 287 ? -6.328 12.312 -15.32 1 86.75 287 VAL A N 1
ATOM 2224 C CA . VAL A 1 287 ? -4.977 12.125 -14.812 1 86.75 287 VAL A CA 1
ATOM 2225 C C . VAL A 1 287 ? -4.637 10.641 -14.773 1 86.75 287 VAL A C 1
ATOM 2227 O O . VAL A 1 287 ? -3.525 10.242 -15.133 1 86.75 287 VAL A O 1
ATOM 2230 N N . LEU A 1 288 ? -5.594 9.836 -14.375 1 85.81 288 LEU A N 1
ATOM 2231 C CA . LEU A 1 288 ? -5.383 8.391 -14.336 1 85.81 288 LEU A CA 1
ATOM 2232 C C . LEU A 1 288 ? -5.191 7.828 -15.734 1 85.81 288 LEU A C 1
ATOM 2234 O O . LEU A 1 288 ? -4.426 6.883 -15.93 1 85.81 288 LEU A O 1
ATOM 2238 N N . TYR A 1 289 ? -5.832 8.422 -16.703 1 80.19 289 TYR A N 1
ATOM 2239 C CA . TYR A 1 289 ? -5.754 7.973 -18.094 1 80.19 289 TYR A CA 1
ATOM 2240 C C . TYR A 1 289 ? -4.383 8.266 -18.688 1 80.19 289 TYR A C 1
ATOM 2242 O O . TYR A 1 289 ? -3.84 7.461 -19.438 1 80.19 289 TYR A O 1
ATOM 2250 N N . ILE A 1 290 ? -3.855 9.352 -18.312 1 80.31 290 ILE A N 1
ATOM 2251 C CA . ILE A 1 290 ? -2.578 9.75 -18.891 1 80.31 290 ILE A CA 1
ATOM 2252 C C . ILE A 1 290 ? -1.445 8.961 -18.25 1 80.31 290 ILE A C 1
ATOM 2254 O O . ILE A 1 290 ? -0.448 8.648 -18.891 1 80.31 290 ILE A O 1
ATOM 2258 N N . LEU A 1 291 ? -1.601 8.695 -16.984 1 85.12 291 LEU A N 1
ATOM 2259 C CA . LEU A 1 291 ? -0.607 7.883 -16.297 1 85.12 291 LEU A CA 1
ATOM 2260 C C . LEU A 1 291 ? -0.872 6.395 -16.5 1 85.12 291 LEU A C 1
ATOM 2262 O O . LEU A 1 291 ? -1.297 5.699 -15.578 1 85.12 291 LEU A O 1
ATOM 2266 N N . ASP A 1 292 ? -0.529 5.824 -17.656 1 78.56 292 ASP A N 1
ATOM 2267 C CA . ASP A 1 292 ? -0.995 4.504 -18.078 1 78.56 292 ASP A CA 1
ATOM 2268 C C . ASP A 1 292 ? 0.135 3.479 -18.016 1 78.56 292 ASP A C 1
ATOM 2270 O O . ASP A 1 292 ? -0.01 2.357 -18.5 1 78.56 292 ASP A O 1
ATOM 2274 N N . ARG A 1 293 ? 1.222 3.797 -17.469 1 79.94 293 ARG A N 1
ATOM 2275 C CA . ARG A 1 293 ? 2.291 2.807 -17.391 1 79.94 293 ARG A CA 1
ATOM 2276 C C . ARG A 1 293 ? 2.105 1.903 -16.172 1 79.94 293 ARG A C 1
ATOM 2278 O O . ARG A 1 293 ? 2.615 2.197 -15.086 1 79.94 293 ARG A O 1
ATOM 2285 N N . ARG A 1 294 ? 1.48 0.801 -16.359 1 78.38 294 ARG A N 1
ATOM 2286 C CA . ARG A 1 294 ? 1.026 -0.081 -15.281 1 78.38 294 ARG A CA 1
ATOM 2287 C C . ARG A 1 294 ? 2.203 -0.781 -14.609 1 78.38 294 ARG A C 1
ATOM 2289 O O . ARG A 1 294 ? 2.125 -1.155 -13.438 1 78.38 294 ARG A O 1
ATOM 2296 N N . PHE A 1 295 ? 3.246 -0.986 -15.367 1 78.75 295 PHE A N 1
ATOM 2297 C CA . PHE A 1 295 ? 4.328 -1.8 -14.82 1 78.75 295 PHE A CA 1
ATOM 2298 C C . PHE A 1 295 ? 5.395 -0.922 -14.18 1 78.75 295 PHE A C 1
ATOM 2300 O O . PHE A 1 295 ? 6.379 -1.43 -13.633 1 78.75 295 PHE A O 1
ATOM 2307 N N . SER A 1 296 ? 5.148 0.401 -14.164 1 81.44 296 SER A N 1
ATOM 2308 C CA . SER A 1 296 ? 6.059 1.309 -13.469 1 81.44 296 SER A CA 1
ATOM 2309 C C . SER A 1 296 ? 5.613 1.548 -12.031 1 81.44 296 SER A C 1
ATOM 2311 O O . SER A 1 296 ? 4.535 2.098 -11.789 1 81.44 296 SER A O 1
ATOM 2313 N N . LYS A 1 297 ? 6.398 1.137 -11.07 1 79.88 297 LYS A N 1
ATOM 2314 C CA . LYS A 1 297 ? 6.078 1.307 -9.656 1 79.88 297 LYS A CA 1
ATOM 2315 C C . LYS A 1 297 ? 5.945 2.783 -9.297 1 79.88 297 LYS A C 1
ATOM 2317 O O . LYS A 1 297 ? 5.09 3.156 -8.492 1 79.88 297 LYS A O 1
ATOM 2322 N N . GLU A 1 298 ? 6.781 3.645 -9.891 1 81.81 298 GLU A N 1
ATOM 2323 C CA . GLU A 1 298 ? 6.754 5.078 -9.609 1 81.81 298 GLU A CA 1
ATOM 2324 C C . GLU A 1 298 ? 5.445 5.707 -10.078 1 81.81 298 GLU A C 1
ATOM 2326 O O . GLU A 1 298 ? 4.867 6.543 -9.375 1 81.81 298 GLU A O 1
ATOM 2331 N N . GLU A 1 299 ? 5.016 5.258 -11.219 1 87.06 299 GLU A N 1
ATOM 2332 C CA . GLU A 1 299 ? 3.777 5.824 -11.75 1 87.06 299 GLU A CA 1
ATOM 2333 C C . GLU A 1 299 ? 2.572 5.391 -10.922 1 87.06 299 GLU A C 1
ATOM 2335 O O . GLU A 1 299 ? 1.607 6.145 -10.773 1 87.06 299 GLU A O 1
ATOM 2340 N N . ASN A 1 300 ? 2.646 4.18 -10.414 1 88.19 300 ASN A N 1
ATOM 2341 C CA . ASN A 1 300 ? 1.564 3.715 -9.555 1 88.19 300 ASN A CA 1
ATOM 2342 C C . ASN A 1 300 ? 1.469 4.543 -8.281 1 88.19 300 ASN A C 1
ATOM 2344 O O . ASN A 1 300 ? 0.369 4.844 -7.809 1 88.19 300 ASN A O 1
ATOM 2348 N N . VAL A 1 301 ? 2.578 4.961 -7.797 1 88.25 301 VAL A N 1
ATOM 2349 C CA . VAL A 1 301 ? 2.629 5.777 -6.59 1 88.25 301 VAL A CA 1
ATOM 2350 C C . VAL A 1 301 ? 2.072 7.168 -6.887 1 88.25 301 VAL A C 1
ATOM 2352 O O . VAL A 1 301 ? 1.325 7.73 -6.082 1 88.25 301 VAL A O 1
ATOM 2355 N N . VAL A 1 302 ? 2.396 7.672 -8.039 1 90.06 302 VAL A N 1
ATOM 2356 C CA . VAL A 1 302 ? 1.952 9.008 -8.422 1 90.06 302 VAL A CA 1
ATOM 2357 C C . VAL A 1 302 ? 0.442 9 -8.648 1 90.06 302 VAL A C 1
ATOM 2359 O O . VAL A 1 302 ? -0.239 9.992 -8.359 1 90.06 302 VAL A O 1
ATOM 2362 N N . GLN A 1 303 ? -0.093 7.871 -9.141 1 91.06 303 GLN A N 1
ATOM 2363 C CA . GLN A 1 303 ? -1.537 7.766 -9.312 1 91.06 303 GLN A CA 1
ATOM 2364 C C . GLN A 1 303 ? -2.264 7.867 -7.977 1 91.06 303 GLN A C 1
ATOM 2366 O O . GLN A 1 303 ? -3.297 8.531 -7.875 1 91.06 303 GLN A O 1
ATOM 2371 N N . VAL A 1 304 ? -1.733 7.188 -6.969 1 91.94 304 VAL A N 1
ATOM 2372 C CA . VAL A 1 304 ? -2.354 7.215 -5.648 1 91.94 304 VAL A CA 1
ATOM 2373 C C . VAL A 1 304 ? -2.289 8.633 -5.078 1 91.94 304 VAL A C 1
ATOM 2375 O O . VAL A 1 304 ? -3.273 9.133 -4.527 1 91.94 304 VAL A O 1
ATOM 2378 N N . THR A 1 305 ? -1.159 9.312 -5.301 1 91.56 305 THR A N 1
ATOM 2379 C CA . THR A 1 305 ? -0.983 10.68 -4.828 1 91.56 305 THR A CA 1
ATOM 2380 C C . THR A 1 305 ? -1.962 11.617 -5.523 1 91.56 305 THR A C 1
ATOM 2382 O O . THR A 1 305 ? -2.479 12.555 -4.906 1 91.56 305 THR A O 1
ATOM 2385 N N . ALA A 1 306 ? -2.18 11.32 -6.77 1 92.06 306 ALA A N 1
ATOM 2386 C CA . ALA A 1 306 ? -3.086 12.156 -7.547 1 92.06 306 ALA A CA 1
ATOM 2387 C C . ALA A 1 306 ? -4.512 12.07 -7.012 1 92.06 306 ALA A C 1
ATOM 2389 O O . ALA A 1 306 ? -5.191 13.094 -6.875 1 92.06 306 ALA A O 1
ATOM 2390 N N . VAL A 1 307 ? -4.926 10.883 -6.684 1 92.25 307 VAL A N 1
ATOM 2391 C CA . VAL A 1 307 ? -6.293 10.68 -6.215 1 92.25 307 VAL A CA 1
ATOM 2392 C C . VAL A 1 307 ? -6.477 11.344 -4.855 1 92.25 307 VAL A C 1
ATOM 2394 O O . VAL A 1 307 ? -7.461 12.055 -4.629 1 92.25 307 VAL A O 1
ATOM 2397 N N . VAL A 1 308 ? -5.539 11.219 -4 1 91.12 308 VAL A N 1
ATOM 2398 C CA . VAL A 1 308 ? -5.652 11.766 -2.654 1 91.12 308 VAL A CA 1
ATOM 2399 C C . VAL A 1 308 ? -5.562 13.289 -2.713 1 91.12 308 VAL A C 1
ATOM 2401 O O . VAL A 1 308 ? -6.359 13.992 -2.084 1 91.12 308 VAL A O 1
ATOM 2404 N N . SER A 1 309 ? -4.594 13.828 -3.451 1 91.19 309 SER A N 1
ATOM 2405 C CA . SER A 1 309 ? -4.391 15.266 -3.529 1 91.19 309 SER A CA 1
ATOM 2406 C C . SER A 1 309 ? -5.59 15.961 -4.168 1 91.19 309 SER A C 1
ATOM 2408 O O . SER A 1 309 ? -6.02 17.016 -3.711 1 91.19 309 SER A O 1
ATOM 2410 N N . MET A 1 310 ? -6.156 15.367 -5.141 1 90.25 310 MET A N 1
ATOM 2411 C CA . MET A 1 310 ? -7.27 16 -5.844 1 90.25 310 MET A CA 1
ATOM 2412 C C . MET A 1 310 ? -8.562 15.875 -5.051 1 90.25 310 MET A C 1
ATOM 2414 O O . MET A 1 310 ? -9.461 16.703 -5.184 1 90.25 310 MET A O 1
ATOM 2418 N N . ALA A 1 311 ? -8.664 14.773 -4.258 1 91.19 311 ALA A N 1
ATOM 2419 C CA . ALA A 1 311 ? -9.805 14.688 -3.352 1 91.19 311 ALA A CA 1
ATOM 2420 C C . ALA A 1 311 ? -9.812 15.859 -2.367 1 91.19 311 ALA A C 1
ATOM 2422 O O . ALA A 1 311 ? -10.852 16.469 -2.137 1 91.19 311 ALA A O 1
ATOM 2423 N N . TYR A 1 312 ? -8.68 16.203 -1.835 1 90.81 312 TYR A N 1
ATOM 2424 C CA . TYR A 1 312 ? -8.562 17.312 -0.892 1 90.81 312 TYR A CA 1
ATOM 2425 C C . TYR A 1 312 ? -8.719 18.656 -1.602 1 90.81 312 TYR A C 1
ATOM 2427 O O . TYR A 1 312 ? -9.352 19.578 -1.075 1 90.81 312 TYR A O 1
ATOM 2435 N N . LEU A 1 313 ? -8.156 18.766 -2.766 1 88.69 313 LEU A N 1
ATOM 2436 C CA . LEU A 1 313 ? -8.273 20 -3.533 1 88.69 313 LEU A CA 1
ATOM 2437 C C . LEU A 1 313 ? -9.727 20.266 -3.92 1 88.69 313 LEU A C 1
ATOM 2439 O O . LEU A 1 313 ? -10.172 21.422 -3.904 1 88.69 313 LEU A O 1
ATOM 2443 N N . ASN A 1 314 ? -10.367 19.172 -4.285 1 92.06 314 ASN A N 1
ATOM 2444 C CA . ASN A 1 314 ? -11.773 19.297 -4.637 1 92.06 314 ASN A CA 1
ATOM 2445 C C . ASN A 1 314 ? -12.602 19.828 -3.469 1 92.06 314 ASN A C 1
ATOM 2447 O O . ASN A 1 314 ? -13.453 20.703 -3.652 1 92.06 314 ASN A O 1
ATOM 2451 N N . TYR A 1 315 ? -12.391 19.281 -2.32 1 89.75 315 TYR A N 1
ATOM 2452 C CA . TYR A 1 315 ? -13.102 19.734 -1.134 1 89.75 315 TYR A CA 1
ATOM 2453 C C . TYR A 1 315 ? -12.828 21.219 -0.868 1 89.75 315 TYR A C 1
ATOM 2455 O O . TYR A 1 315 ? -13.75 21.984 -0.616 1 89.75 315 TYR A O 1
ATOM 2463 N N . TYR A 1 316 ? -11.641 21.672 -0.965 1 86.12 316 TYR A N 1
ATOM 2464 C CA . TYR A 1 316 ? -11.242 23.031 -0.676 1 86.12 316 TYR A CA 1
ATOM 2465 C C . TYR A 1 316 ? -11.844 24 -1.686 1 86.12 316 TYR A C 1
ATOM 2467 O O . TYR A 1 316 ? -12.414 25.031 -1.308 1 86.12 316 TYR A O 1
ATOM 2475 N N . VAL A 1 317 ? -11.75 23.688 -2.936 1 86.56 317 VAL A N 1
ATOM 2476 C CA . VAL A 1 317 ? -12.227 24.578 -3.988 1 86.56 317 VAL A CA 1
ATOM 2477 C C . VAL A 1 317 ? -13.742 24.703 -3.908 1 86.56 317 VAL A C 1
ATOM 2479 O O . VAL A 1 317 ? -14.289 25.797 -4.016 1 86.56 317 VAL A O 1
ATOM 2482 N N . ALA A 1 318 ? -14.336 23.562 -3.693 1 90.06 318 ALA A N 1
ATOM 2483 C CA . ALA A 1 318 ? -15.797 23.562 -3.645 1 90.06 318 ALA A CA 1
ATOM 2484 C C . ALA A 1 318 ? -16.297 24.297 -2.404 1 90.06 318 ALA A C 1
ATOM 2486 O O . ALA A 1 318 ? -17.219 25.125 -2.492 1 90.06 318 ALA A O 1
ATOM 2487 N N . ASP A 1 319 ? -15.711 24.094 -1.287 1 85.19 319 ASP A N 1
ATOM 2488 C CA . ASP A 1 319 ? -16.219 24.609 -0.025 1 85.19 319 ASP A CA 1
ATOM 2489 C C . ASP A 1 319 ? -15.719 26.031 0.225 1 85.19 319 ASP A C 1
ATOM 2491 O O . ASP A 1 319 ? -16.5 26.938 0.537 1 85.19 319 ASP A O 1
ATOM 2495 N N . PHE A 1 320 ? -14.492 26.375 0.044 1 78.25 320 PHE A N 1
ATOM 2496 C CA . PHE A 1 320 ? -13.898 27.625 0.501 1 78.25 320 PHE A CA 1
ATOM 2497 C C . PHE A 1 320 ? -13.859 28.641 -0.626 1 78.25 320 PHE A C 1
ATOM 2499 O O . PHE A 1 320 ? -14.016 29.844 -0.387 1 78.25 320 PHE A O 1
ATOM 2506 N N . ILE A 1 321 ? -13.656 28.109 -1.832 1 80.06 321 ILE A N 1
ATOM 2507 C CA . ILE A 1 321 ? -13.539 29.062 -2.934 1 80.06 321 ILE A CA 1
ATOM 2508 C C . ILE A 1 321 ? -14.906 29.297 -3.564 1 80.06 321 ILE A C 1
ATOM 2510 O O . ILE A 1 321 ? -15.359 30.438 -3.684 1 80.06 321 ILE A O 1
ATOM 2514 N N . ALA A 1 322 ? -15.57 28.219 -3.934 1 86.62 322 ALA A N 1
ATOM 2515 C CA . ALA A 1 322 ? -16.844 28.328 -4.648 1 86.62 322 ALA A CA 1
ATOM 2516 C C . ALA A 1 322 ? -18 28.453 -3.676 1 86.62 322 ALA A C 1
ATOM 2518 O O . ALA A 1 322 ? -19.125 28.75 -4.082 1 86.62 322 ALA A O 1
ATOM 2519 N N . LYS A 1 323 ? -17.734 28.344 -2.414 1 83.62 323 LYS A N 1
ATOM 2520 C CA . LYS A 1 323 ? -18.734 28.453 -1.367 1 83.62 323 LYS A CA 1
ATOM 2521 C C . LYS A 1 323 ? -19.906 27.5 -1.634 1 83.62 323 LYS A C 1
ATOM 2523 O O . LYS A 1 323 ? -21.062 27.906 -1.571 1 83.62 323 LYS A O 1
ATOM 2528 N N . THR A 1 324 ? -19.625 26.391 -2.09 1 90.75 324 THR A N 1
ATOM 2529 C CA . THR A 1 324 ? -20.578 25.312 -2.242 1 90.75 324 THR A CA 1
ATOM 2530 C C . THR A 1 324 ? -20.297 24.188 -1.236 1 90.75 324 THR A C 1
ATOM 2532 O O . THR A 1 324 ? -19.547 24.391 -0.28 1 90.75 324 THR A O 1
ATOM 2535 N N . SER A 1 325 ? -20.906 23.047 -1.368 1 89 325 SER A N 1
ATOM 2536 C CA . SER A 1 325 ? -20.719 21.953 -0.417 1 89 325 SER A CA 1
ATOM 2537 C C . SER A 1 325 ? -19.516 21.094 -0.801 1 89 325 SER A C 1
ATOM 2539 O O . SER A 1 325 ? -19.547 20.406 -1.819 1 89 325 SER A O 1
ATOM 2541 N N . GLY A 1 326 ? -18.438 21.109 -0.031 1 89.56 326 GLY A N 1
ATOM 2542 C CA . GLY A 1 326 ? -17.281 20.281 -0.276 1 89.56 326 GLY A CA 1
ATOM 2543 C C . GLY A 1 326 ? -17.547 18.797 -0.1 1 89.56 326 GLY A C 1
ATOM 2544 O O . GLY A 1 326 ? -16.938 17.969 -0.774 1 89.56 326 GLY A O 1
ATOM 2545 N N . VAL A 1 327 ? -18.5 18.469 0.761 1 88.06 327 VAL A N 1
ATOM 2546 C CA . VAL A 1 327 ? -18.844 17.078 1.058 1 88.06 327 VAL A CA 1
ATOM 2547 C C . VAL A 1 327 ? -19.516 16.438 -0.155 1 88.06 327 VAL A C 1
ATOM 2549 O O . VAL A 1 327 ? -19.109 15.352 -0.595 1 88.06 327 VAL A O 1
ATOM 2552 N N . ILE A 1 328 ? -20.484 17.156 -0.715 1 89.75 328 ILE A N 1
ATOM 2553 C CA . ILE A 1 328 ? -21.188 16.625 -1.868 1 89.75 328 ILE A CA 1
ATOM 2554 C C . ILE A 1 328 ? -20.25 16.516 -3.061 1 89.75 328 ILE A C 1
ATOM 2556 O O . ILE A 1 328 ? -20.297 15.547 -3.824 1 89.75 328 ILE A O 1
ATOM 2560 N N . ALA A 1 329 ? -19.422 17.5 -3.162 1 94.19 329 ALA A N 1
ATOM 2561 C CA . ALA A 1 329 ? -18.453 17.484 -4.258 1 94.19 329 ALA A CA 1
ATOM 2562 C C . ALA A 1 329 ? -17.531 16.266 -4.156 1 94.19 329 ALA A C 1
ATOM 2564 O O . ALA A 1 329 ? -17.25 15.609 -5.16 1 94.19 329 ALA A O 1
ATOM 2565 N N . THR A 1 330 ? -17.078 15.977 -2.975 1 93.38 330 THR A N 1
ATOM 2566 C CA . THR A 1 330 ? -16.156 14.867 -2.762 1 93.38 330 THR A CA 1
ATOM 2567 C C . THR A 1 330 ? -16.859 13.531 -2.99 1 93.38 330 THR A C 1
ATOM 2569 O O . THR A 1 330 ? -16.266 12.602 -3.533 1 93.38 330 THR A O 1
ATOM 2572 N N . VAL A 1 331 ? -18.109 13.391 -2.641 1 91.25 331 VAL A N 1
ATOM 2573 C CA . VAL A 1 331 ? -18.891 12.172 -2.85 1 91.25 331 VAL A CA 1
ATOM 2574 C C . VAL A 1 331 ? -19.047 11.906 -4.344 1 91.25 331 VAL A C 1
ATOM 2576 O O . VAL A 1 331 ? -18.797 10.797 -4.816 1 91.25 331 VAL A O 1
ATOM 2579 N N . VAL A 1 332 ? -19.391 12.969 -5.035 1 92.88 332 VAL A N 1
ATOM 2580 C CA . VAL A 1 332 ? -19.641 12.836 -6.469 1 92.88 332 VAL A CA 1
ATOM 2581 C C . VAL A 1 332 ? -18.328 12.508 -7.188 1 92.88 332 VAL A C 1
ATOM 2583 O O . VAL A 1 332 ? -18.297 11.633 -8.062 1 92.88 332 VAL A O 1
ATOM 2586 N N . ALA A 1 333 ? -17.297 13.203 -6.809 1 94.56 333 ALA A N 1
ATOM 2587 C CA . ALA A 1 333 ? -16 12.914 -7.41 1 94.56 333 ALA A CA 1
ATOM 2588 C C . ALA A 1 333 ? -15.578 11.477 -7.141 1 94.56 333 ALA A C 1
ATOM 2590 O O . ALA A 1 333 ? -15.078 10.789 -8.039 1 94.56 333 ALA A O 1
ATOM 2591 N N . GLY A 1 334 ? -15.727 11.031 -5.891 1 93.12 334 GLY A N 1
ATOM 2592 C CA . GLY A 1 334 ? -15.391 9.664 -5.531 1 93.12 334 GLY A CA 1
ATOM 2593 C C . GLY A 1 334 ? -16.188 8.625 -6.301 1 93.12 334 GLY A C 1
ATOM 2594 O O . GLY A 1 334 ? -15.648 7.605 -6.723 1 93.12 334 GLY A O 1
ATOM 2595 N N . LEU A 1 335 ? -17.453 8.875 -6.566 1 91.31 335 LEU A N 1
ATOM 2596 C CA . LEU A 1 335 ? -18.328 7.953 -7.293 1 91.31 335 LEU A CA 1
ATOM 2597 C C . LEU A 1 335 ? -17.922 7.875 -8.758 1 91.31 335 LEU A C 1
ATOM 2599 O O . LEU A 1 335 ? -17.984 6.801 -9.367 1 91.31 335 LEU A O 1
ATOM 2603 N N . ILE A 1 336 ? -17.531 8.984 -9.25 1 90.38 336 ILE A N 1
ATOM 2604 C CA . ILE A 1 336 ? -17.109 9.008 -10.641 1 90.38 336 ILE A CA 1
ATOM 2605 C C . ILE A 1 336 ? -15.82 8.203 -10.805 1 90.38 336 ILE A C 1
ATOM 2607 O O . ILE A 1 336 ? -15.68 7.43 -11.758 1 90.38 336 ILE A O 1
ATOM 2611 N N . VAL A 1 337 ? -14.93 8.391 -9.914 1 89.88 337 VAL A N 1
ATOM 2612 C CA . VAL A 1 337 ? -13.672 7.648 -9.969 1 89.88 337 VAL A CA 1
ATOM 2613 C C . VAL A 1 337 ? -13.938 6.156 -9.797 1 89.88 337 VAL A C 1
ATOM 2615 O O . VAL A 1 337 ? -13.336 5.328 -10.484 1 89.88 337 VAL A O 1
ATOM 2618 N N . ARG A 1 338 ? -14.852 5.848 -8.898 1 88.19 338 ARG A N 1
ATOM 2619 C CA . ARG A 1 338 ? -15.195 4.449 -8.664 1 88.19 338 ARG A CA 1
ATOM 2620 C C . ARG A 1 338 ? -15.812 3.822 -9.914 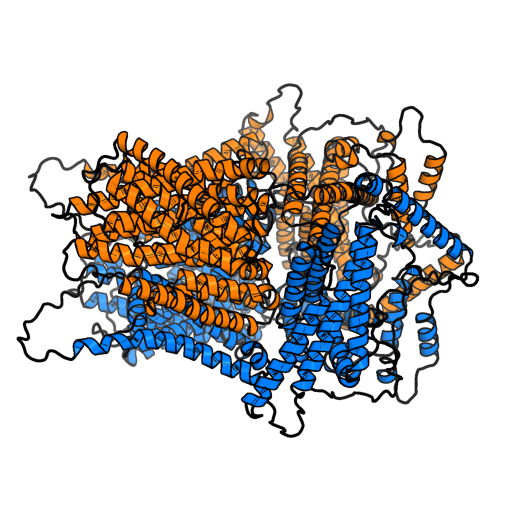1 88.19 338 ARG A C 1
ATOM 2622 O O . ARG A 1 338 ? -15.602 2.639 -10.188 1 88.19 338 ARG A O 1
ATOM 2629 N N . PHE A 1 339 ? -16.516 4.602 -10.625 1 83.88 339 PHE A N 1
ATOM 2630 C CA . PHE A 1 339 ? -17.172 4.125 -11.836 1 83.88 339 PHE A CA 1
ATOM 2631 C C . PHE A 1 339 ? -16.156 3.633 -12.852 1 83.88 339 PHE A C 1
ATOM 2633 O O . PHE A 1 339 ? -16.359 2.604 -13.492 1 83.88 339 PHE A O 1
ATOM 2640 N N . ALA A 1 340 ? -14.977 4.289 -12.883 1 79.38 340 ALA A N 1
ATOM 2641 C CA . ALA A 1 340 ? -13.961 3.936 -13.867 1 79.38 340 ALA A CA 1
ATOM 2642 C C . ALA A 1 340 ? -12.711 3.371 -13.195 1 79.38 340 ALA A C 1
ATOM 2644 O O . ALA A 1 340 ? -11.641 3.305 -13.812 1 79.38 340 ALA A O 1
ATOM 2645 N N . ALA A 1 341 ? -12.812 3.082 -11.922 1 73.5 341 ALA A N 1
ATOM 2646 C CA . ALA A 1 341 ? -11.648 2.75 -11.102 1 73.5 341 ALA A CA 1
ATOM 2647 C C . ALA A 1 341 ? -10.922 1.526 -11.648 1 73.5 341 ALA A C 1
ATOM 2649 O O . ALA A 1 341 ? -9.703 1.556 -11.836 1 73.5 341 ALA A O 1
ATOM 2650 N N . ARG A 1 342 ? -11.609 0.425 -11.93 1 70.06 342 ARG A N 1
ATOM 2651 C CA . ARG A 1 342 ? -10.984 -0.837 -12.312 1 70.06 342 ARG A CA 1
ATOM 2652 C C . ARG A 1 342 ? -10.305 -0.717 -13.672 1 70.06 342 ARG A C 1
ATOM 2654 O O . ARG A 1 342 ? -9.305 -1.396 -13.93 1 70.06 342 ARG A O 1
ATOM 2661 N N . ALA A 1 343 ? -10.781 0.24 -14.414 1 70.56 343 ALA A N 1
ATOM 2662 C CA . ALA A 1 343 ? -10.234 0.412 -15.758 1 70.56 343 ALA A CA 1
ATOM 2663 C C . ALA A 1 343 ? -9.102 1.435 -15.766 1 70.56 343 ALA A C 1
ATOM 2665 O O . ALA A 1 343 ? -8.195 1.361 -16.594 1 70.56 343 ALA A O 1
ATOM 2666 N N . SER A 1 344 ? -9.148 2.311 -14.844 1 77.12 344 SER A N 1
ATOM 2667 C CA . SER A 1 344 ? -8.25 3.457 -14.938 1 77.12 344 SER A CA 1
ATOM 2668 C C . SER A 1 344 ? -7.094 3.332 -13.945 1 77.12 344 SER A C 1
ATOM 2670 O O . SER A 1 344 ? -6.062 3.99 -14.109 1 77.12 344 SER A O 1
ATOM 2672 N N . ILE A 1 345 ? -7.254 2.555 -12.961 1 83.25 345 ILE A N 1
ATOM 2673 C CA . ILE A 1 345 ? -6.23 2.447 -11.93 1 83.25 345 ILE A CA 1
ATOM 2674 C C . ILE A 1 345 ? -5.289 1.289 -12.258 1 83.25 345 ILE A C 1
ATOM 2676 O O . ILE A 1 345 ? -5.738 0.172 -12.523 1 83.25 345 ILE A O 1
ATOM 2680 N N . ASN A 1 346 ? -3.984 1.596 -12.305 1 78.88 346 ASN A N 1
ATOM 2681 C CA . ASN A 1 346 ? -2.961 0.612 -12.641 1 78.88 346 ASN A CA 1
ATOM 2682 C C . ASN A 1 346 ? -2.871 -0.485 -11.586 1 78.88 346 ASN A C 1
ATOM 2684 O O . ASN A 1 346 ? -2.865 -1.673 -11.914 1 78.88 346 ASN A O 1
ATOM 2688 N N . ASP A 1 347 ? -2.77 -0.074 -10.352 1 82.12 347 ASP A N 1
ATOM 2689 C CA . ASP A 1 347 ? -2.67 -0.992 -9.219 1 82.12 347 ASP A CA 1
ATOM 2690 C C . ASP A 1 347 ? -3.791 -0.744 -8.211 1 82.12 347 ASP A C 1
ATOM 2692 O O . ASP A 1 347 ? -3.615 0.01 -7.25 1 82.12 347 ASP A O 1
ATOM 2696 N N . ILE A 1 348 ? -4.848 -1.478 -8.391 1 81.38 348 ILE A N 1
ATOM 2697 C CA . ILE A 1 348 ? -6.047 -1.278 -7.586 1 81.38 348 ILE A CA 1
ATOM 2698 C C . ILE A 1 348 ? -5.773 -1.705 -6.145 1 81.38 348 ILE A C 1
ATOM 2700 O O . ILE A 1 348 ? -6.332 -1.132 -5.207 1 81.38 348 ILE A O 1
ATOM 2704 N N . HIS A 1 349 ? -4.891 -2.648 -5.965 1 80.94 349 HIS A N 1
ATOM 2705 C CA . HIS A 1 349 ? -4.59 -3.127 -4.617 1 80.94 349 HIS A CA 1
ATOM 2706 C C . HIS A 1 349 ? -3.838 -2.072 -3.812 1 80.94 349 HIS A C 1
ATOM 2708 O O . HIS A 1 349 ? -4.133 -1.857 -2.635 1 80.94 349 HIS A O 1
ATOM 2714 N N . LEU A 1 350 ? -2.898 -1.402 -4.488 1 85.12 350 LEU A N 1
ATOM 2715 C CA . LEU A 1 350 ? -2.162 -0.333 -3.82 1 85.12 350 LEU A CA 1
ATOM 2716 C C . LEU A 1 350 ? -3.098 0.802 -3.418 1 85.12 350 LEU A C 1
ATOM 2718 O O . LEU A 1 350 ? -3 1.329 -2.309 1 85.12 350 LEU A O 1
ATOM 2722 N N . MET A 1 351 ? -3.973 1.122 -4.297 1 88.62 351 MET A N 1
ATOM 2723 C CA . MET A 1 351 ? -4.938 2.189 -4.051 1 88.62 351 MET A CA 1
ATOM 2724 C C . MET A 1 351 ? -5.859 1.832 -2.887 1 88.62 351 MET A C 1
ATOM 2726 O O . MET A 1 351 ? -6.066 2.643 -1.981 1 88.62 351 MET A O 1
ATOM 2730 N N . ASP A 1 352 ? -6.297 0.641 -2.893 1 86.31 352 ASP A N 1
ATOM 2731 C CA . ASP A 1 352 ? -7.211 0.194 -1.845 1 86.31 352 ASP A CA 1
ATOM 2732 C C . ASP A 1 352 ? -6.5 0.12 -0.494 1 86.31 352 ASP A C 1
ATOM 2734 O O . ASP A 1 352 ? -7.043 0.565 0.521 1 86.31 352 ASP A O 1
ATOM 2738 N N . ASP A 1 353 ? -5.34 -0.447 -0.49 1 86.06 353 ASP A N 1
ATOM 2739 C CA . ASP A 1 353 ? -4.59 -0.59 0.753 1 86.06 353 ASP A CA 1
ATOM 2740 C C . ASP A 1 353 ? -4.273 0.774 1.363 1 86.06 353 ASP A C 1
ATOM 2742 O O . ASP A 1 353 ? -4.328 0.941 2.584 1 86.06 353 ASP A O 1
ATOM 2746 N N . PHE A 1 354 ? -3.955 1.722 0.477 1 87.38 354 PHE A N 1
ATOM 2747 C CA . PHE A 1 354 ? -3.635 3.057 0.967 1 87.38 354 PHE A CA 1
ATOM 2748 C C . PHE A 1 354 ? -4.855 3.705 1.609 1 87.38 354 PHE A C 1
ATOM 2750 O O . PHE A 1 354 ? -4.754 4.316 2.674 1 87.38 354 PHE A O 1
ATOM 2757 N N . PHE A 1 355 ? -5.949 3.613 1.001 1 89.25 355 PHE A N 1
ATOM 2758 C CA . PHE A 1 355 ? -7.141 4.277 1.523 1 89.25 355 PHE A CA 1
ATOM 2759 C C . PHE A 1 355 ? -7.641 3.576 2.781 1 89.25 355 PHE A C 1
ATOM 2761 O O . PHE A 1 355 ? -8.203 4.219 3.674 1 89.25 355 PHE A O 1
ATOM 2768 N N . VAL A 1 356 ? -7.441 2.273 2.869 1 87.94 356 VAL A N 1
ATOM 2769 C CA . VAL A 1 356 ? -7.789 1.569 4.102 1 87.94 356 VAL A CA 1
ATOM 2770 C C . VAL A 1 356 ? -6.891 2.051 5.238 1 87.94 356 VAL A C 1
ATOM 2772 O O . VAL A 1 356 ? -7.359 2.248 6.363 1 87.94 356 VAL A O 1
ATOM 2775 N N . LEU A 1 357 ? -5.664 2.229 4.934 1 89.56 357 LEU A N 1
ATOM 2776 C CA . LEU A 1 357 ? -4.719 2.748 5.914 1 89.56 357 LEU A CA 1
ATOM 2777 C C . LEU A 1 357 ? -5.086 4.168 6.328 1 89.56 357 LEU A C 1
ATOM 2779 O O . LEU A 1 357 ? -5.082 4.496 7.516 1 89.56 357 LEU A O 1
ATOM 2783 N N . LEU A 1 358 ? -5.359 4.977 5.336 1 89.88 358 LEU A N 1
ATOM 2784 C CA . LEU A 1 358 ? -5.746 6.355 5.598 1 89.88 358 LEU A CA 1
ATOM 2785 C C . LEU A 1 358 ? -7 6.414 6.465 1 89.88 358 LEU A C 1
ATOM 2787 O O . LEU A 1 358 ? -7.082 7.23 7.387 1 89.88 358 LEU A O 1
ATOM 2791 N N . GLU A 1 359 ? -7.949 5.594 6.148 1 88.69 359 GLU A N 1
ATOM 2792 C CA . GLU A 1 359 ? -9.18 5.535 6.93 1 88.69 359 GLU A CA 1
ATOM 2793 C C . GLU A 1 359 ? -8.906 5.152 8.383 1 88.69 359 GLU A C 1
ATOM 2795 O O . GLU A 1 359 ? -9.469 5.746 9.305 1 88.69 359 GLU A O 1
ATOM 2800 N N . HIS A 1 360 ? -8.094 4.184 8.547 1 89.38 360 HIS A N 1
ATOM 2801 C CA . HIS A 1 360 ? -7.746 3.744 9.891 1 89.38 360 HIS A CA 1
ATOM 2802 C C . HIS A 1 360 ? -7.086 4.867 10.688 1 89.38 360 HIS A C 1
ATOM 2804 O O . HIS A 1 360 ? -7.43 5.102 11.844 1 89.38 360 HIS A O 1
ATOM 2810 N N . ILE A 1 361 ? -6.16 5.566 10.094 1 91.25 361 ILE A N 1
ATOM 2811 C CA . ILE A 1 361 ? -5.43 6.648 10.742 1 91.25 361 ILE A CA 1
ATOM 2812 C C . ILE A 1 361 ? -6.391 7.781 11.094 1 91.25 361 ILE A C 1
ATOM 2814 O O . ILE A 1 361 ? -6.426 8.242 12.234 1 91.25 361 ILE A O 1
ATOM 2818 N N . LEU A 1 362 ? -7.207 8.203 10.164 1 88.69 362 LEU A N 1
ATOM 2819 C CA . LEU A 1 362 ? -8.109 9.336 10.352 1 88.69 362 LEU A CA 1
ATOM 2820 C C . LEU A 1 362 ? -9.18 9.008 11.391 1 88.69 362 LEU A C 1
ATOM 2822 O O . LEU A 1 362 ? -9.484 9.828 12.258 1 88.69 362 LEU A O 1
ATOM 2826 N N . ASN A 1 363 ? -9.727 7.77 11.352 1 86.56 363 ASN A N 1
ATOM 2827 C CA . ASN A 1 363 ? -10.758 7.371 12.305 1 86.56 363 ASN A CA 1
ATOM 2828 C C . ASN A 1 363 ? -10.195 7.27 13.727 1 86.56 363 ASN A C 1
ATOM 2830 O O . ASN A 1 363 ? -10.859 7.641 14.688 1 86.56 363 ASN A O 1
ATOM 2834 N N . THR A 1 364 ? -9.008 6.77 13.82 1 90.44 364 THR A N 1
ATOM 2835 C CA . THR A 1 364 ? -8.375 6.645 15.133 1 90.44 364 THR A CA 1
ATOM 2836 C C . THR A 1 364 ? -8.18 8.016 15.766 1 90.44 364 THR A C 1
ATOM 2838 O O . THR A 1 364 ? -8.516 8.219 16.938 1 90.44 364 THR A O 1
ATOM 2841 N N . ILE A 1 365 ? -7.723 8.992 14.969 1 88.5 365 ILE A N 1
ATOM 2842 C CA . ILE A 1 365 ? -7.453 10.328 15.484 1 88.5 365 ILE A CA 1
ATOM 2843 C C . ILE A 1 365 ? -8.773 11.062 15.742 1 88.5 365 ILE A C 1
ATOM 2845 O O . ILE A 1 365 ? -8.953 11.68 16.797 1 88.5 365 ILE A O 1
ATOM 2849 N N . LEU A 1 366 ? -9.664 10.953 14.82 1 84.25 366 LEU A N 1
ATOM 2850 C CA . LEU A 1 366 ? -10.914 11.703 14.867 1 84.25 366 LEU A CA 1
ATOM 2851 C C . LEU A 1 366 ? -11.773 11.266 16.047 1 84.25 366 LEU A C 1
ATOM 2853 O O . LEU A 1 366 ? -12.297 12.102 16.781 1 84.25 366 LEU A O 1
ATOM 2857 N N . PHE A 1 367 ? -12 9.977 16.266 1 86.62 367 PHE A N 1
ATOM 2858 C CA . PHE A 1 367 ? -12.859 9.484 17.328 1 86.62 367 PHE A CA 1
ATOM 2859 C C . PHE A 1 367 ? -12.203 9.688 18.688 1 86.62 367 PHE A C 1
ATOM 2861 O O . PHE A 1 367 ? -12.891 9.961 19.688 1 86.62 367 PHE A O 1
ATOM 2868 N N . SER A 1 368 ? -10.914 9.57 18.766 1 89 368 SER A N 1
ATOM 2869 C CA . SER A 1 368 ? -10.234 9.867 20.031 1 89 368 SER A CA 1
ATOM 2870 C C . SER A 1 368 ? -10.328 11.352 20.359 1 89 368 SER A C 1
ATOM 2872 O O . SER A 1 368 ? -10.469 11.719 21.531 1 89 368 SER A O 1
ATOM 2874 N N . LEU A 1 369 ? -10.164 12.164 19.344 1 83.75 369 LEU A N 1
ATOM 2875 C CA . LEU A 1 369 ? -10.273 13.609 19.547 1 83.75 369 LEU A CA 1
ATOM 2876 C C . LEU A 1 369 ? -11.68 13.992 20 1 83.75 369 LEU A C 1
ATOM 2878 O O . LEU A 1 369 ? -11.844 14.844 20.875 1 83.75 369 LEU A O 1
ATOM 2882 N N . GLY A 1 370 ? -12.711 13.391 19.328 1 81.75 370 GLY A N 1
ATOM 2883 C CA . GLY A 1 370 ? -14.086 13.617 19.75 1 81.75 370 GLY A CA 1
ATOM 2884 C C . GLY A 1 370 ? -14.336 13.242 21.203 1 81.75 370 GLY A C 1
ATOM 2885 O O . GLY A 1 370 ? -14.992 13.984 21.938 1 81.75 370 GLY A O 1
ATOM 2886 N N . GLY A 1 371 ? -13.805 12.125 21.594 1 84.81 371 GLY A N 1
ATOM 2887 C CA . GLY A 1 371 ? -13.914 11.703 22.984 1 84.81 371 GLY A CA 1
ATOM 2888 C C . GLY A 1 371 ? -13.156 12.602 23.938 1 84.81 371 GLY A C 1
ATOM 2889 O O . GLY A 1 371 ? -13.633 12.883 25.047 1 84.81 371 GLY A O 1
ATOM 2890 N N . LEU A 1 372 ? -12.023 13 23.5 1 83.5 372 LEU A N 1
ATOM 2891 C CA . LEU A 1 372 ? -11.188 13.867 24.312 1 83.5 372 LEU A CA 1
ATOM 2892 C C . LEU A 1 372 ? -11.898 15.18 24.625 1 83.5 372 LEU A C 1
ATOM 2894 O O . LEU A 1 372 ? -11.914 15.625 25.766 1 83.5 372 LEU A O 1
ATOM 2898 N N . VAL A 1 373 ? -12.453 15.773 23.641 1 77.81 373 VAL A N 1
ATOM 2899 C CA . VAL A 1 373 ? -13.148 17.047 23.812 1 77.81 373 VAL A CA 1
ATOM 2900 C C . VAL A 1 373 ? -14.391 16.844 24.672 1 77.81 373 VAL A C 1
ATOM 2902 O O . VAL A 1 373 ? -14.703 17.688 25.516 1 77.81 373 VAL A O 1
ATOM 2905 N N . TRP A 1 374 ? -15.07 15.773 24.5 1 81.94 374 TRP A N 1
ATOM 2906 C CA . TRP A 1 374 ? -16.281 15.469 25.25 1 81.94 374 TRP A CA 1
ATOM 2907 C C . TRP A 1 374 ? -15.953 15.266 26.734 1 81.94 374 TRP A C 1
ATOM 2909 O O . TRP A 1 374 ? -16.672 15.758 27.609 1 81.94 374 TRP A O 1
ATOM 2919 N N . GLY A 1 375 ? -14.891 14.531 26.969 1 80.19 375 GLY A N 1
ATOM 2920 C CA . GLY A 1 375 ? -14.469 14.328 28.344 1 80.19 375 GLY A CA 1
ATOM 2921 C C . GLY A 1 375 ? -14.117 15.617 29.062 1 80.19 375 GLY A C 1
ATOM 2922 O O . GLY A 1 375 ? -14.391 15.773 30.25 1 80.19 375 GLY A O 1
ATOM 2923 N N . GLY A 1 376 ? -13.469 16.531 28.312 1 75 376 GLY A N 1
ATOM 2924 C CA . GLY A 1 376 ? -13.117 17.812 28.875 1 75 376 GLY A CA 1
ATOM 2925 C C . GLY A 1 376 ? -14.32 18.688 29.188 1 75 376 GLY A C 1
ATOM 2926 O O . GLY A 1 376 ? -14.344 19.391 30.203 1 75 376 GLY A O 1
ATOM 2927 N N . VAL A 1 377 ? -15.32 18.609 28.406 1 72.19 377 VAL A N 1
ATOM 2928 C CA . VAL A 1 377 ? -16.484 19.469 28.516 1 72.19 377 VAL A CA 1
ATOM 2929 C C . VAL A 1 377 ? -17.406 18.984 29.625 1 72.19 377 VAL A C 1
ATOM 2931 O O . VAL A 1 377 ? -18.062 19.781 30.297 1 72.19 377 VAL A O 1
ATOM 2934 N N . ILE A 1 378 ? -17.359 17.688 29.812 1 74.06 378 ILE A N 1
ATOM 2935 C CA . ILE A 1 378 ? -18.234 17.109 30.828 1 74.06 378 ILE A CA 1
ATOM 2936 C C . ILE A 1 378 ? -17.734 17.516 32.219 1 74.06 378 ILE A C 1
ATOM 2938 O O . ILE A 1 378 ? -18.531 17.719 33.125 1 74.06 378 ILE A O 1
ATOM 2942 N N . VAL A 1 379 ? -16.344 17.578 32.344 1 67.88 379 VAL A N 1
ATOM 2943 C CA . VAL A 1 379 ? -15.797 17.859 33.656 1 67.88 379 VAL A CA 1
ATOM 2944 C C . VAL A 1 379 ? -15.672 19.359 33.875 1 67.88 379 VAL A C 1
ATOM 2946 O O . VAL A 1 379 ? -15.867 19.859 34.969 1 67.88 379 VAL A O 1
ATOM 2949 N N . GLU A 1 380 ? -14.883 19.984 32.812 1 57.81 380 GLU A N 1
ATOM 2950 C CA . GLU A 1 380 ? -14.531 21.375 33.062 1 57.81 380 GLU A CA 1
ATOM 2951 C C . GLU A 1 380 ? -15.766 22.203 33.438 1 57.81 380 GLU A C 1
ATOM 2953 O O . GLU A 1 380 ? -16.703 22.297 32.625 1 57.81 380 GLU A O 1
ATOM 2958 N N . ASN A 1 381 ? -16.062 22.062 34.688 1 47.47 381 ASN A N 1
ATOM 2959 C CA . ASN A 1 381 ? -16.984 22.953 35.375 1 47.47 381 ASN A CA 1
ATOM 2960 C C . ASN A 1 381 ? -16.75 24.406 34.969 1 47.47 381 ASN A C 1
ATOM 2962 O O . ASN A 1 381 ? -16.562 25.281 35.812 1 47.47 381 ASN A O 1
ATOM 2966 N N . HIS A 1 382 ? -16.016 24.531 33.938 1 42.97 382 HIS A N 1
ATOM 2967 C CA . HIS A 1 382 ? -15.68 25.953 33.844 1 42.97 382 HIS A CA 1
ATOM 2968 C C . HIS A 1 382 ? -16.938 26.812 33.969 1 42.97 382 HIS A C 1
ATOM 2970 O O . HIS A 1 382 ? -16.891 27.875 34.594 1 42.97 382 HIS A O 1
ATOM 2976 N N . ARG A 1 383 ? -17.594 27.078 32.719 1 38.84 383 ARG A N 1
ATOM 2977 C CA . ARG A 1 383 ? -18.516 28.203 32.531 1 38.84 383 ARG A CA 1
ATOM 2978 C C . ARG A 1 383 ? -19.906 27.859 33.062 1 38.84 383 ARG A C 1
ATOM 2980 O O . ARG A 1 383 ? -20.672 27.156 32.406 1 38.84 383 ARG A O 1
ATOM 2987 N N . ASP A 1 384 ? -20.016 28.062 34.125 1 43.84 384 ASP A N 1
ATOM 2988 C CA . ASP A 1 384 ? -21.25 28.031 34.875 1 43.84 384 ASP A CA 1
ATOM 2989 C C . ASP A 1 384 ? -22.172 26.922 34.406 1 43.84 384 ASP A C 1
ATOM 2991 O O . ASP A 1 384 ? -23.25 26.719 34.938 1 43.84 384 ASP A O 1
ATOM 2995 N N . GLY A 1 385 ? -22.047 26.344 33.25 1 50.94 385 GLY A N 1
ATOM 2996 C CA . GLY A 1 385 ? -23.047 25.375 32.844 1 50.94 385 GLY A CA 1
ATOM 2997 C C . GLY A 1 385 ? -22.734 23.969 33.344 1 50.94 385 GLY A C 1
ATOM 2998 O O . GLY A 1 385 ? -21.703 23.391 33 1 50.94 385 GLY A O 1
ATOM 2999 N N . PHE A 1 386 ? -23.109 23.594 34.625 1 55.75 386 PHE A N 1
ATOM 3000 C CA . PHE A 1 386 ? -22.906 22.391 35.438 1 55.75 386 PHE A CA 1
ATOM 3001 C C . PHE A 1 386 ? -23.625 21.188 34.812 1 55.75 386 PHE A C 1
ATOM 3003 O O . PHE A 1 386 ? -24.797 21.281 34.469 1 55.75 386 PHE A O 1
ATOM 3010 N N . TRP A 1 387 ? -22.797 20.297 34 1 70.62 387 TRP A N 1
ATOM 3011 C CA . TRP A 1 387 ? -23.375 19 33.656 1 70.62 387 TRP A CA 1
ATOM 3012 C C . TRP A 1 387 ? -23.828 18.25 34.906 1 70.62 387 TRP A C 1
ATOM 3014 O O . TRP A 1 387 ? -23.016 17.906 35.781 1 70.62 387 TRP A O 1
ATOM 3024 N N . THR A 1 388 ? -25.109 18.5 35.25 1 74.06 388 THR A N 1
ATOM 3025 C CA . THR A 1 388 ? -25.703 17.906 36.469 1 74.06 388 THR A CA 1
ATOM 3026 C C . THR A 1 388 ? -26.312 16.547 36.156 1 74.06 388 THR A C 1
ATOM 3028 O O . THR A 1 388 ? -26.328 16.109 35 1 74.06 388 THR A O 1
ATOM 3031 N N . GLY A 1 389 ? -26.641 15.727 37.094 1 79 389 GLY A N 1
ATOM 3032 C CA . GLY A 1 389 ? -27.297 14.438 36.969 1 79 389 GLY A CA 1
ATOM 3033 C C . GLY A 1 389 ? -28.547 14.484 36.094 1 79 389 GLY A C 1
ATOM 3034 O O . GLY A 1 389 ? -28.844 13.531 35.375 1 79 389 GLY A O 1
ATOM 3035 N N . ARG A 1 390 ? -29.203 15.633 36.094 1 82.75 390 ARG A N 1
ATOM 3036 C CA . ARG A 1 390 ? -30.406 15.797 35.312 1 82.75 390 ARG A CA 1
ATOM 3037 C C . ARG A 1 390 ? -30.094 15.805 33.812 1 82.75 390 ARG A C 1
ATOM 3039 O O . ARG A 1 390 ? -30.906 15.375 33 1 82.75 390 ARG A O 1
ATOM 3046 N N . ASP A 1 391 ? -28.938 16.312 33.469 1 88.56 391 ASP A N 1
ATOM 3047 C CA . ASP A 1 391 ? -28.531 16.375 32.062 1 88.56 391 ASP A CA 1
ATOM 3048 C C . ASP A 1 391 ? -28.328 14.977 31.5 1 88.56 391 ASP A C 1
ATOM 3050 O O . ASP A 1 391 ? -28.578 14.75 30.312 1 88.56 391 ASP A O 1
ATOM 3054 N N . TRP A 1 392 ? -27.938 13.977 32.344 1 89.38 392 TRP A N 1
ATOM 3055 C CA . TRP A 1 392 ? -27.828 12.594 31.906 1 89.38 392 TRP A CA 1
ATOM 3056 C C . TRP A 1 392 ? -29.188 12.023 31.531 1 89.38 392 TRP A C 1
ATOM 3058 O O . TRP A 1 392 ? -29.312 11.242 30.594 1 89.38 392 TRP A O 1
ATOM 3068 N N . GLY A 1 393 ? -30.125 12.406 32.344 1 91.25 393 GLY A N 1
ATOM 3069 C CA . GLY A 1 393 ? -31.484 11.969 32.062 1 91.25 393 GLY A CA 1
ATOM 3070 C C . GLY A 1 393 ? -32 12.492 30.719 1 91.25 393 GLY A C 1
ATOM 3071 O O . GLY A 1 393 ? -32.625 11.758 29.969 1 91.25 393 GLY A O 1
ATOM 3072 N N . TYR A 1 394 ? -31.734 13.758 30.438 1 93.38 394 TYR A N 1
ATOM 3073 C CA . TYR A 1 394 ? -32.156 14.336 29.156 1 93.38 394 TYR A CA 1
ATOM 3074 C C . TYR A 1 394 ? -31.391 13.703 28 1 93.38 394 TYR A C 1
ATOM 3076 O O . TYR A 1 394 ? -31.922 13.562 26.891 1 93.38 394 TYR A O 1
ATOM 3084 N N . LEU A 1 395 ? -30.109 13.328 28.281 1 94.38 395 LEU A N 1
ATOM 3085 C CA . LEU A 1 395 ? -29.312 12.664 27.266 1 94.38 395 LEU A CA 1
ATOM 3086 C C . LEU A 1 395 ? -29.922 11.32 26.891 1 94.38 395 LEU A C 1
ATOM 3088 O O . LEU A 1 395 ? -30.047 10.992 25.703 1 94.38 395 LEU A O 1
ATOM 3092 N N . ILE A 1 396 ? -30.297 10.5 27.828 1 94.94 396 ILE A N 1
ATOM 3093 C CA . ILE A 1 396 ? -30.891 9.188 27.594 1 94.94 396 ILE A CA 1
ATOM 3094 C C . ILE A 1 396 ? -32.25 9.352 26.906 1 94.94 396 ILE A C 1
ATOM 3096 O O . ILE A 1 396 ? -32.594 8.586 26 1 94.94 396 ILE A O 1
ATOM 3100 N N . ALA A 1 397 ? -32.969 10.383 27.359 1 95.06 397 ALA A N 1
ATOM 3101 C CA . ALA A 1 397 ? -34.281 10.656 26.719 1 95.06 397 ALA A CA 1
ATOM 3102 C C . ALA A 1 397 ? -34.094 11.039 25.266 1 95.06 397 ALA A C 1
ATOM 3104 O O . ALA A 1 397 ? -34.875 10.609 24.406 1 95.06 397 ALA A O 1
ATOM 3105 N N . LEU A 1 398 ? -33.156 11.914 25.031 1 96.19 398 LEU A N 1
ATOM 3106 C CA . LEU A 1 398 ? -32.875 12.312 23.656 1 96.19 398 LEU A CA 1
ATOM 3107 C C . LEU A 1 398 ? -32.469 11.102 22.812 1 96.19 398 LEU A C 1
ATOM 3109 O O . LEU A 1 398 ? -32.875 10.992 21.641 1 96.19 398 LEU A O 1
ATOM 3113 N N . TYR A 1 399 ? -31.625 10.188 23.359 1 96 399 TYR A N 1
ATOM 3114 C CA . TYR A 1 399 ? -31.203 8.969 22.672 1 96 399 TYR A CA 1
ATOM 3115 C C . TYR A 1 399 ? -32.406 8.125 22.266 1 96 399 TYR A C 1
ATOM 3117 O O . TYR A 1 399 ? -32.469 7.668 21.125 1 96 399 TYR A O 1
ATOM 3125 N N . ILE A 1 400 ? -33.312 7.973 23.125 1 96.19 400 ILE A N 1
ATOM 3126 C CA . ILE A 1 400 ? -34.5 7.172 22.859 1 96.19 400 ILE A CA 1
ATOM 3127 C C . ILE A 1 400 ? -35.375 7.879 21.844 1 96.19 400 ILE A C 1
ATOM 3129 O O . ILE A 1 400 ? -35.875 7.25 20.906 1 96.19 400 ILE A O 1
ATOM 3133 N N . LEU A 1 401 ? -35.562 9.18 21.984 1 95.94 401 LEU A N 1
ATOM 3134 C CA . LEU A 1 401 ? -36.406 9.945 21.078 1 95.94 401 LEU A CA 1
ATOM 3135 C C . LEU A 1 401 ? -35.812 9.938 19.656 1 95.94 401 LEU A C 1
ATOM 3137 O O . LEU A 1 401 ? -36.562 9.898 18.688 1 95.94 401 LEU A O 1
ATOM 3141 N N . LEU A 1 402 ? -34.531 10.047 19.578 1 95.5 402 LEU A N 1
ATOM 3142 C CA . LEU A 1 402 ? -33.906 10.023 18.25 1 95.5 402 LEU A CA 1
ATOM 3143 C C . LEU A 1 402 ? -34.219 8.711 17.531 1 95.5 402 LEU A C 1
ATOM 3145 O O . LEU A 1 402 ? -34.406 8.695 16.328 1 95.5 402 LEU A O 1
ATOM 3149 N N . HIS A 1 403 ? -34.219 7.566 18.281 1 95.31 403 HIS A N 1
ATOM 3150 C CA . HIS A 1 403 ? -34.531 6.273 17.688 1 95.31 403 HIS A CA 1
ATOM 3151 C C . HIS A 1 403 ? -36 6.199 17.281 1 95.31 403 HIS A C 1
ATOM 3153 O O . HIS A 1 403 ? -36.344 5.613 16.25 1 95.31 403 HIS A O 1
ATOM 3159 N N . ILE A 1 404 ? -36.812 6.836 18.109 1 95.94 404 ILE A N 1
ATOM 3160 C CA . ILE A 1 404 ? -38.219 6.848 17.797 1 95.94 404 ILE A CA 1
ATOM 3161 C C . ILE A 1 404 ? -38.469 7.699 16.562 1 95.94 404 ILE A C 1
ATOM 3163 O O . ILE A 1 404 ? -39.25 7.309 15.672 1 95.94 404 ILE A O 1
ATOM 3167 N N . PHE A 1 405 ? -37.875 8.859 16.5 1 95.81 405 PHE A N 1
ATOM 3168 C CA . PHE A 1 405 ? -38 9.727 15.336 1 95.81 405 PHE A CA 1
ATOM 3169 C C . PHE A 1 405 ? -37.562 9.008 14.062 1 95.81 405 PHE A C 1
ATOM 3171 O O . PHE A 1 405 ? -38.25 9.062 13.047 1 95.81 405 PHE A O 1
ATOM 3178 N N . ARG A 1 406 ? -36.406 8.32 14.109 1 94.12 406 ARG A N 1
ATOM 3179 C CA . ARG A 1 406 ? -35.906 7.605 12.945 1 94.12 406 ARG A CA 1
ATOM 3180 C C . ARG A 1 406 ? -36.844 6.461 12.562 1 94.12 406 ARG A C 1
ATOM 3182 O O . ARG A 1 406 ? -37.094 6.211 11.375 1 94.12 406 ARG A O 1
ATOM 3189 N N . ALA A 1 407 ? -37.406 5.805 13.586 1 95.44 407 ALA A N 1
ATOM 3190 C CA . ALA A 1 407 ? -38.344 4.715 13.328 1 95.44 407 ALA A CA 1
ATOM 3191 C C . ALA A 1 407 ? -39.594 5.227 12.617 1 95.44 407 ALA A C 1
ATOM 3193 O O . ALA A 1 407 ? -40.062 4.629 11.633 1 95.44 407 ALA A O 1
ATOM 3194 N N . VAL A 1 408 ? -40.062 6.312 13.094 1 95.25 408 VAL A N 1
ATOM 3195 C CA . VAL A 1 408 ? -41.281 6.883 12.523 1 95.25 408 VAL A CA 1
ATOM 3196 C C . VAL A 1 408 ? -41 7.363 11.102 1 95.25 408 VAL A C 1
ATOM 3198 O O . VAL A 1 408 ? -41.812 7.152 10.195 1 95.25 408 VAL A O 1
ATOM 3201 N N . MET A 1 409 ? -39.969 7.949 10.906 1 95 409 MET A N 1
ATOM 3202 C CA . MET A 1 409 ? -39.656 8.508 9.602 1 95 409 MET A CA 1
ATOM 3203 C C . MET A 1 409 ? -39.375 7.395 8.594 1 95 409 MET A C 1
ATOM 3205 O O . MET A 1 409 ? -39.938 7.41 7.488 1 95 409 MET A O 1
ATOM 3209 N N . PHE A 1 410 ? -38.594 6.391 8.953 1 93.81 410 PHE A N 1
ATOM 3210 C CA . PHE A 1 410 ? -38.219 5.336 8.016 1 93.81 410 PHE A CA 1
ATOM 3211 C C . PHE A 1 410 ? -39.375 4.391 7.773 1 93.81 410 PHE A C 1
ATOM 3213 O O . PHE A 1 410 ? -39.594 3.943 6.645 1 93.81 410 PHE A O 1
ATOM 3220 N N . LEU A 1 411 ? -40.125 4.105 8.852 1 92.94 411 LEU A N 1
ATOM 3221 C CA . LEU A 1 411 ? -41.281 3.248 8.672 1 92.94 411 LEU A CA 1
ATOM 3222 C C . LEU A 1 411 ? -42.406 3.998 7.961 1 92.94 411 LEU A C 1
ATOM 3224 O O . LEU A 1 411 ? -43.219 3.395 7.23 1 92.94 411 LEU A O 1
ATOM 3228 N N . GLY A 1 412 ? -42.469 5.289 8.18 1 92.94 412 GLY A N 1
ATOM 3229 C CA . GLY A 1 412 ? -43.438 6.113 7.488 1 92.94 412 GLY A CA 1
ATOM 3230 C C . GLY A 1 412 ? -43.219 6.18 5.992 1 92.94 412 GLY A C 1
ATOM 3231 O O . GLY A 1 412 ? -44.188 6.203 5.219 1 92.94 412 GLY A O 1
ATOM 3232 N N . ILE A 1 413 ? -42.031 6.145 5.566 1 92.62 413 ILE A N 1
ATOM 3233 C CA . ILE A 1 413 ? -41.719 6.277 4.148 1 92.62 413 ILE A CA 1
ATOM 3234 C C . ILE A 1 413 ? -41.562 4.895 3.52 1 92.62 413 ILE A C 1
ATOM 3236 O O . ILE A 1 413 ? -41.375 4.77 2.307 1 92.62 413 ILE A O 1
ATOM 3240 N N . TYR A 1 414 ? -41.688 3.824 4.254 1 92.31 414 TYR A N 1
ATOM 3241 C CA . TYR A 1 414 ? -41.469 2.447 3.822 1 92.31 414 TYR A CA 1
ATOM 3242 C C . TYR A 1 414 ? -42.344 2.117 2.615 1 92.31 414 TYR A C 1
ATOM 3244 O O . TYR A 1 414 ? -41.875 1.497 1.657 1 92.31 414 TYR A O 1
ATOM 3252 N N . PRO A 1 415 ? -43.594 2.594 2.551 1 90.38 415 PRO A N 1
ATOM 3253 C CA . PRO A 1 415 ? -44.406 2.262 1.384 1 90.38 415 PRO A CA 1
ATOM 3254 C C . PRO A 1 415 ? -43.875 2.873 0.091 1 90.38 415 PRO A C 1
ATOM 3256 O O . PRO A 1 415 ? -44.062 2.305 -0.988 1 90.38 415 PRO A O 1
ATOM 3259 N N . ILE A 1 416 ? -43.156 3.895 0.215 1 91 416 ILE A N 1
ATOM 3260 C CA . ILE A 1 416 ? -42.594 4.555 -0.958 1 91 416 ILE A CA 1
ATOM 3261 C C . ILE A 1 416 ? -41.312 3.865 -1.361 1 91 416 ILE A C 1
ATOM 3263 O O . ILE A 1 416 ? -41.062 3.619 -2.547 1 91 416 ILE A O 1
ATOM 3267 N N . THR A 1 417 ? -40.531 3.547 -0.363 1 89.06 417 THR A N 1
ATOM 3268 C CA . THR A 1 417 ? -39.219 2.975 -0.646 1 89.06 417 THR A CA 1
ATOM 3269 C C . THR A 1 417 ? -39.344 1.52 -1.089 1 89.06 417 THR A C 1
ATOM 3271 O O . THR A 1 417 ? -38.469 0.991 -1.768 1 89.06 417 THR A O 1
ATOM 3274 N N . LYS A 1 418 ? -40.375 0.873 -0.749 1 87.56 418 LYS A N 1
ATOM 3275 C CA . LYS A 1 418 ? -40.594 -0.504 -1.174 1 87.56 418 LYS A CA 1
ATOM 3276 C C . LYS A 1 418 ? -40.875 -0.578 -2.676 1 87.56 418 LYS A C 1
ATOM 3278 O O . LYS A 1 418 ? -40.562 -1.579 -3.318 1 87.56 418 LYS A O 1
ATOM 3283 N N . ARG A 1 419 ? -41.344 0.504 -3.246 1 86.12 419 ARG A N 1
ATOM 3284 C CA . ARG A 1 419 ? -41.781 0.48 -4.641 1 86.12 419 ARG A CA 1
ATOM 3285 C C . ARG A 1 419 ? -40.781 1.2 -5.535 1 86.12 419 ARG A C 1
ATOM 3287 O O . ARG A 1 419 ? -40.906 1.21 -6.758 1 86.12 419 ARG A O 1
ATOM 3294 N N . THR A 1 420 ? -39.812 1.698 -4.961 1 84.19 420 THR A N 1
ATOM 3295 C CA . THR A 1 420 ? -38.875 2.479 -5.75 1 84.19 420 THR A CA 1
ATOM 3296 C C . THR A 1 420 ? -37.469 1.906 -5.629 1 84.19 420 THR A C 1
ATOM 3298 O O . THR A 1 420 ? -37.125 1.262 -4.633 1 84.19 420 THR A O 1
ATOM 3301 N N . GLY A 1 421 ? -36.781 2.059 -6.734 1 80 421 GLY A N 1
ATOM 3302 C CA . GLY A 1 421 ? -35.375 1.735 -6.715 1 80 421 GLY A CA 1
ATOM 3303 C C . GLY A 1 421 ? -35.094 0.261 -6.484 1 80 421 GLY A C 1
ATOM 3304 O O . GLY A 1 421 ? -35.625 -0.594 -7.195 1 80 421 GLY A O 1
ATOM 3305 N N . LEU A 1 422 ? -34.281 -0.102 -5.363 1 79 422 LEU A N 1
ATOM 3306 C CA . LEU A 1 422 ? -33.844 -1.463 -5.074 1 79 422 LEU A CA 1
ATOM 3307 C C . LEU A 1 422 ? -34.875 -2.201 -4.23 1 79 422 LEU A C 1
ATOM 3309 O O . LEU A 1 422 ? -34.75 -3.398 -3.977 1 79 422 LEU A O 1
ATOM 3313 N N . SER A 1 423 ? -35.938 -1.605 -4.004 1 79.38 423 SER A N 1
ATOM 3314 C CA . SER A 1 423 ? -36.969 -2.164 -3.135 1 79.38 423 SER A CA 1
ATOM 3315 C C . SER A 1 423 ? -36.406 -2.52 -1.765 1 79.38 423 SER A C 1
ATOM 3317 O O . SER A 1 423 ? -35.25 -2.928 -1.654 1 79.38 423 SER A O 1
ATOM 3319 N N . THR A 1 424 ? -36.969 -2.137 -0.725 1 82.75 424 THR A N 1
ATOM 3320 C CA . THR A 1 424 ? -36.5 -2.416 0.63 1 82.75 424 THR A CA 1
ATOM 3321 C C . THR A 1 424 ? -37.469 -3.354 1.349 1 82.75 424 THR A C 1
ATOM 3323 O O . THR A 1 424 ? -38.656 -3.447 0.976 1 82.75 424 THR A O 1
ATOM 3326 N N . ASN A 1 425 ? -36.969 -4.191 2.199 1 86.56 425 ASN A N 1
ATOM 3327 C CA . ASN A 1 425 ? -37.781 -5.051 3.041 1 86.56 425 ASN A CA 1
ATOM 3328 C C . ASN A 1 425 ? -37.875 -4.512 4.465 1 86.56 425 ASN A C 1
ATOM 3330 O O . ASN A 1 425 ? -37.156 -3.604 4.844 1 86.56 425 ASN A O 1
ATOM 3334 N N . LEU A 1 426 ? -38.812 -5 5.148 1 90.31 426 LEU A N 1
ATOM 3335 C CA . LEU A 1 426 ? -39.094 -4.52 6.5 1 90.31 426 LEU A CA 1
ATOM 3336 C C . LEU A 1 426 ? -37.906 -4.805 7.418 1 90.31 426 LEU A C 1
ATOM 3338 O O . LEU A 1 426 ? -37.594 -4.004 8.305 1 90.31 426 LEU A O 1
ATOM 3342 N N . ALA A 1 427 ? -37.281 -5.91 7.238 1 89.94 427 ALA A N 1
ATOM 3343 C CA . ALA A 1 427 ? -36.125 -6.254 8.055 1 89.94 427 ALA A CA 1
ATOM 3344 C C . ALA A 1 427 ? -34.969 -5.289 7.809 1 89.94 427 ALA A C 1
ATOM 3346 O O . ALA A 1 427 ? -34.312 -4.848 8.75 1 89.94 427 ALA A O 1
ATOM 3347 N N . GLU A 1 428 ? -34.781 -4.992 6.562 1 91.12 428 GLU A N 1
ATOM 3348 C CA . GLU A 1 428 ? -33.719 -4.062 6.203 1 91.12 428 GLU A CA 1
ATOM 3349 C C . GLU A 1 428 ? -34 -2.656 6.723 1 91.12 428 GLU A C 1
ATOM 3351 O O . GLU A 1 428 ? -33.125 -1.959 7.184 1 91.12 428 GLU A O 1
ATOM 3356 N N . THR A 1 429 ? -35.281 -2.299 6.648 1 92.69 429 THR A N 1
ATOM 3357 C CA . THR A 1 429 ? -35.688 -0.983 7.129 1 92.69 429 THR A CA 1
ATOM 3358 C C . THR A 1 429 ? -35.5 -0.887 8.648 1 92.69 429 THR A C 1
ATOM 3360 O O . THR A 1 429 ? -35.094 0.15 9.164 1 92.69 429 THR A O 1
ATOM 3363 N N . THR A 1 430 ? -35.812 -1.911 9.312 1 93.31 430 THR A N 1
ATOM 3364 C CA . THR A 1 430 ? -35.625 -1.946 10.766 1 93.31 430 THR A CA 1
ATOM 3365 C C . THR A 1 430 ? -34.156 -1.803 11.141 1 93.31 430 THR A C 1
ATOM 3367 O O . THR A 1 430 ? -33.844 -1.12 12.117 1 93.31 430 THR A O 1
ATOM 3370 N N . PHE A 1 431 ? -33.375 -2.436 10.398 1 92.19 431 PHE A N 1
ATOM 3371 C CA . PHE A 1 431 ? -31.953 -2.314 10.672 1 92.19 431 PHE A CA 1
ATOM 3372 C C . PHE A 1 431 ? -31.453 -0.908 10.352 1 92.19 431 PHE A C 1
ATOM 3374 O O . PHE A 1 431 ? -30.562 -0.388 11.031 1 92.19 431 PHE A O 1
ATOM 3381 N N . GLN A 1 432 ? -32.031 -0.331 9.367 1 91.5 432 GLN A N 1
ATOM 3382 C CA . GLN A 1 432 ? -31.641 1.039 9.023 1 91.5 432 GLN A CA 1
ATOM 3383 C C . GLN A 1 432 ? -31.984 1.998 10.164 1 91.5 432 GLN A C 1
ATOM 3385 O O . GLN A 1 432 ? -31.281 2.979 10.391 1 91.5 432 GLN A O 1
ATOM 3390 N N . VAL A 1 433 ? -33.031 1.722 10.789 1 92.31 433 VAL A N 1
ATOM 3391 C CA . VAL A 1 433 ? -33.438 2.523 11.938 1 92.31 433 VAL A CA 1
ATOM 3392 C C . VAL A 1 433 ? -32.406 2.375 13.055 1 92.31 433 VAL A C 1
ATOM 3394 O O . VAL A 1 433 ? -32 3.365 13.672 1 92.31 433 VAL A O 1
ATOM 3397 N N . TYR A 1 434 ? -31.922 1.216 13.188 1 91.06 434 TYR A N 1
ATOM 3398 C CA . TYR A 1 434 ? -30.969 0.922 14.258 1 91.06 434 TYR A CA 1
ATOM 3399 C C . TYR A 1 434 ? -29.578 1.395 13.891 1 91.06 434 TYR A C 1
ATOM 3401 O O . TYR A 1 434 ? -28.797 1.774 14.766 1 91.06 434 TYR A O 1
ATOM 3409 N N . GLY A 1 435 ? -29.25 1.403 12.641 1 87.69 435 GLY A N 1
ATOM 3410 C CA . GLY A 1 435 ? -27.891 1.634 12.164 1 87.69 435 GLY A CA 1
ATOM 3411 C C . GLY A 1 435 ? -27.562 3.105 12.016 1 87.69 435 GLY A C 1
ATOM 3412 O O . GLY A 1 435 ? -26.516 3.455 11.469 1 87.69 435 GLY A O 1
ATOM 3413 N N . GLY A 1 436 ? -28.344 4.035 12.578 1 87.5 436 GLY A N 1
ATOM 3414 C CA . GLY A 1 436 ? -28.078 5.461 12.477 1 87.5 436 GLY A CA 1
ATOM 3415 C C . GLY A 1 436 ? -27.188 5.984 13.586 1 87.5 436 GLY A C 1
ATOM 3416 O O . GLY A 1 436 ? -27.625 6.77 14.43 1 87.5 436 GLY A O 1
ATOM 3417 N N . LEU A 1 437 ? -25.922 5.641 13.523 1 88.44 437 LEU A N 1
ATOM 3418 C CA . LEU A 1 437 ? -24.984 6.094 14.531 1 88.44 437 LEU A CA 1
ATOM 3419 C C . LEU A 1 437 ? -24.547 7.531 14.266 1 88.44 437 LEU A C 1
ATOM 3421 O O . LEU A 1 437 ? -24.578 7.988 13.125 1 88.44 437 LEU A O 1
ATOM 3425 N N . ARG A 1 438 ? -24.297 8.195 15.336 1 88.69 438 ARG A N 1
ATOM 3426 C CA . ARG A 1 438 ? -23.75 9.547 15.219 1 88.69 438 ARG A CA 1
ATOM 3427 C C . ARG A 1 438 ? -22.25 9.555 15.469 1 88.69 438 ARG A C 1
ATOM 3429 O O . ARG A 1 438 ? -21.734 8.781 16.281 1 88.69 438 ARG A O 1
ATOM 3436 N N . GLY A 1 439 ? -21.562 10.359 14.711 1 77.88 439 GLY A N 1
ATOM 3437 C CA . GLY A 1 439 ? -20.109 10.219 14.828 1 77.88 439 GLY A CA 1
ATOM 3438 C C . GLY A 1 439 ? -19.359 11.508 14.562 1 77.88 439 GLY A C 1
ATOM 3439 O O . GLY A 1 439 ? -19.703 12.555 15.133 1 77.88 439 GLY A O 1
ATOM 3440 N N . ALA A 1 440 ? -18.375 11.406 13.648 1 73.5 440 ALA A N 1
ATOM 3441 C CA . ALA A 1 440 ? -17.281 12.359 13.477 1 73.5 440 ALA A CA 1
ATOM 3442 C C . ALA A 1 440 ? -17.812 13.711 12.992 1 73.5 440 ALA A C 1
ATOM 3444 O O . ALA A 1 440 ? -17.422 14.758 13.508 1 73.5 440 ALA A O 1
ATOM 3445 N N . VAL A 1 441 ? -18.734 13.75 12.094 1 80.06 441 VAL A N 1
ATOM 3446 C CA . VAL A 1 441 ? -19.219 14.992 11.492 1 80.06 441 VAL A CA 1
ATOM 3447 C C . VAL A 1 441 ? -20.031 15.781 12.508 1 80.06 441 VAL A C 1
ATOM 3449 O O . VAL A 1 441 ? -19.891 17 12.625 1 80.06 441 VAL A O 1
ATOM 3452 N N . GLY A 1 442 ? -20.891 15.102 13.258 1 85.94 442 GLY A N 1
ATOM 3453 C CA . GLY A 1 442 ? -21.656 15.766 14.289 1 85.94 442 GLY A CA 1
ATOM 3454 C C . GLY A 1 442 ? -20.797 16.406 15.359 1 85.94 442 GLY A C 1
ATOM 3455 O O . GLY A 1 442 ? -21.031 17.562 15.75 1 85.94 442 GLY A O 1
ATOM 3456 N N . ILE A 1 443 ? -19.828 15.711 15.734 1 80.56 443 ILE A N 1
ATOM 3457 C CA . ILE A 1 443 ? -18.906 16.203 16.75 1 80.56 443 ILE A CA 1
ATOM 3458 C C . ILE A 1 443 ? -18.141 17.406 16.219 1 80.56 443 ILE A C 1
ATOM 3460 O O . ILE A 1 443 ? -17.984 18.406 16.906 1 80.56 443 ILE A O 1
ATOM 3464 N N . ALA A 1 444 ? -17.734 17.312 15.047 1 77.5 444 ALA A N 1
ATOM 3465 C CA . ALA A 1 444 ? -16.953 18.391 14.43 1 77.5 444 ALA A CA 1
ATOM 3466 C C . ALA A 1 444 ? -17.797 19.656 14.305 1 77.5 444 ALA A C 1
ATOM 3468 O O . ALA A 1 444 ? -17.297 20.766 14.531 1 77.5 444 ALA A O 1
ATOM 3469 N N . LEU A 1 445 ? -19.031 19.531 13.922 1 85.81 445 LEU A N 1
ATOM 3470 C CA . LEU A 1 445 ? -19.922 20.672 13.75 1 85.81 445 LEU A CA 1
ATOM 3471 C C . LEU A 1 445 ? -20.234 21.328 15.094 1 85.81 445 LEU A C 1
ATOM 3473 O O . LEU A 1 445 ? -20.297 22.547 15.188 1 85.81 445 LEU A O 1
ATOM 3477 N N . ALA A 1 446 ? -20.453 20.469 16.062 1 87.75 446 ALA A N 1
ATOM 3478 C CA . ALA A 1 446 ? -20.719 21 17.406 1 87.75 446 ALA A CA 1
ATOM 3479 C C . ALA A 1 446 ? -19.516 21.766 17.938 1 87.75 446 ALA A C 1
ATOM 3481 O O . ALA A 1 446 ? -19.672 22.812 18.578 1 87.75 446 ALA A O 1
ATOM 3482 N N . LEU A 1 447 ? -18.406 21.25 17.688 1 77.31 447 LEU A N 1
ATOM 3483 C CA . LEU A 1 447 ? -17.172 21.906 18.078 1 77.31 447 LEU A CA 1
ATOM 3484 C C . LEU A 1 447 ? -16.984 23.219 17.328 1 77.31 447 LEU A C 1
ATOM 3486 O O . LEU A 1 447 ? -16.531 24.203 17.891 1 77.31 447 LEU A O 1
ATOM 3490 N N . ALA A 1 448 ? -17.297 23.203 16.125 1 78.62 448 ALA A N 1
ATOM 3491 C CA . ALA A 1 448 ? -17.203 24.406 15.297 1 78.62 448 ALA A CA 1
ATOM 3492 C C . ALA A 1 448 ? -18.125 25.5 15.812 1 78.62 448 ALA A C 1
ATOM 3494 O O . ALA A 1 448 ? -17.734 26.672 15.844 1 78.62 448 ALA A O 1
ATOM 3495 N N . LEU A 1 449 ? -19.297 25.125 16.172 1 85.75 449 LEU A N 1
ATOM 3496 C CA . LEU A 1 449 ? -20.281 26.047 16.719 1 85.75 449 LEU A CA 1
ATOM 3497 C C . LEU A 1 449 ? -19.797 26.672 18.016 1 85.75 449 LEU A C 1
ATOM 3499 O O . LEU A 1 449 ? -19.844 27.891 18.203 1 85.75 449 LEU A O 1
ATOM 3503 N N . ASP A 1 450 ? -19.359 25.859 18.844 1 81.19 450 ASP A N 1
ATOM 3504 C CA . ASP A 1 450 ? -18.891 26.297 20.156 1 81.19 450 ASP A CA 1
ATOM 3505 C C . ASP A 1 450 ? -17.688 27.219 20.031 1 81.19 450 ASP A C 1
ATOM 3507 O O . ASP A 1 450 ? -17.609 28.25 20.703 1 81.19 450 ASP A O 1
ATOM 3511 N N . ASN A 1 451 ? -16.75 26.922 19.203 1 75.38 451 ASN A N 1
ATOM 3512 C CA . ASN A 1 451 ? -15.539 27.703 19.016 1 75.38 451 ASN A CA 1
ATOM 3513 C C . ASN A 1 451 ? -15.828 29.047 18.375 1 75.38 451 ASN A C 1
ATOM 3515 O O . ASN A 1 451 ? -15.195 30.047 18.703 1 75.38 451 ASN A O 1
ATOM 3519 N N . GLU A 1 452 ? -16.719 29.062 17.422 1 78.25 452 GLU A N 1
ATOM 3520 C CA . GLU A 1 452 ? -17.062 30.297 16.719 1 78.25 452 GLU A CA 1
ATOM 3521 C C . GLU A 1 452 ? -17.703 31.297 17.672 1 78.25 452 GLU A C 1
ATOM 3523 O O . GLU A 1 452 ? -17.406 32.5 17.625 1 78.25 452 GLU A O 1
ATOM 3528 N N . VAL A 1 453 ? -18.562 30.859 18.469 1 82 453 VAL A N 1
ATOM 3529 C CA . VAL A 1 453 ? -19.25 31.734 19.422 1 82 453 VAL A CA 1
ATOM 3530 C C . VAL A 1 453 ? -18.281 32.219 20.5 1 82 453 VAL A C 1
ATOM 3532 O O . VAL A 1 453 ? -18.312 33.375 20.906 1 82 453 VAL A O 1
ATOM 3535 N N . TYR A 1 454 ? -17.469 31.297 20.875 1 75.38 454 TYR A N 1
ATOM 3536 C CA . TYR A 1 454 ? -16.469 31.641 21.891 1 75.38 454 TYR A CA 1
ATOM 3537 C C . TYR A 1 454 ? -15.508 32.688 21.359 1 75.38 454 TYR A C 1
ATOM 3539 O O . TYR A 1 454 ? -15.102 33.594 22.109 1 75.38 454 TYR A O 1
ATOM 3547 N N . GLU A 1 455 ? -15.078 32.594 20.188 1 72 455 GLU A N 1
ATOM 3548 C CA . GLU A 1 455 ? -14.125 33.5 19.578 1 72 455 GLU A CA 1
ATOM 3549 C C . GLU A 1 455 ? -14.711 34.906 19.469 1 72 455 GLU A C 1
ATOM 3551 O O . GLU A 1 455 ? -14 35.906 19.625 1 72 455 GLU A O 1
ATOM 3556 N N . VAL A 1 456 ? -15.977 35.031 19.172 1 75.06 456 VAL A N 1
ATOM 3557 C CA . VAL A 1 456 ? -16.609 36.344 18.938 1 75.06 456 VAL A CA 1
ATOM 3558 C C . VAL A 1 456 ? -17.016 36.969 20.266 1 75.06 456 VAL A C 1
ATOM 3560 O O . VAL A 1 456 ? -16.953 38.188 20.438 1 75.06 456 VAL A O 1
ATOM 3563 N N . THR A 1 457 ? -17.438 36.156 21.188 1 73.19 457 THR A N 1
ATOM 3564 C CA . THR A 1 457 ? -17.906 36.719 22.453 1 73.19 457 THR A CA 1
ATOM 3565 C C . THR A 1 457 ? -16.75 36.875 23.422 1 73.19 457 THR A C 1
ATOM 3567 O O . THR A 1 457 ? -16.859 37.656 24.375 1 73.19 457 THR A O 1
ATOM 3570 N N . GLY A 1 458 ? -15.453 36.938 23.125 1 56.62 458 GLY A N 1
ATOM 3571 C CA . GLY A 1 458 ? -14.219 37.219 23.844 1 56.62 458 GLY A CA 1
ATOM 3572 C C . GLY A 1 458 ? -14.312 36.906 25.328 1 56.62 458 GLY A C 1
ATOM 3573 O O . GLY A 1 458 ? -13.75 37.625 26.156 1 56.62 458 GLY A O 1
ATOM 3574 N N . GLY A 1 459 ? -14.891 35.75 25.906 1 52.97 459 GLY A N 1
ATOM 3575 C CA . GLY A 1 459 ? -14.984 35.406 27.312 1 52.97 459 GLY A CA 1
ATOM 3576 C C . GLY A 1 459 ? -15.883 36.344 28.094 1 52.97 459 GLY A C 1
ATOM 3577 O O . GLY A 1 459 ? -16.094 36.156 29.297 1 52.97 459 GLY A O 1
ATOM 3578 N N . ASN A 1 460 ? -16.172 37.594 27.672 1 52.38 460 ASN A N 1
ATOM 3579 C CA . ASN A 1 460 ? -16.766 38.625 28.531 1 52.38 460 ASN A CA 1
ATOM 3580 C C . ASN A 1 460 ? -18.266 38.344 28.75 1 52.38 460 ASN A C 1
ATOM 3582 O O . ASN A 1 460 ? -18.719 37.219 28.578 1 52.38 460 ASN A O 1
ATOM 3586 N N . ASP A 1 461 ? -19.203 39.438 28.281 1 50.38 461 ASP A N 1
ATOM 3587 C CA . ASP A 1 461 ? -20.562 39.781 28.672 1 50.38 461 ASP A CA 1
ATOM 3588 C C . ASP A 1 461 ? -21.562 38.781 28.094 1 50.38 461 ASP A C 1
ATOM 3590 O O . ASP A 1 461 ? -22.75 38.781 28.438 1 50.38 461 ASP A O 1
ATOM 3594 N N . PHE A 1 462 ? -21.328 38 27.109 1 55.88 462 PHE A N 1
ATOM 3595 C CA . PHE A 1 462 ? -22.375 37.25 26.438 1 55.88 462 PHE A CA 1
ATOM 3596 C C . PHE A 1 462 ? -22.359 35.781 26.891 1 55.88 462 PHE A C 1
ATOM 3598 O O . PHE A 1 462 ? -22.297 34.875 26.062 1 55.88 462 PHE A O 1
ATOM 3605 N N . THR A 1 463 ? -22.453 35.562 28.203 1 66.62 463 THR A N 1
ATOM 3606 C CA . THR A 1 463 ? -22.266 34.344 29 1 66.62 463 THR A CA 1
ATOM 3607 C C . THR A 1 463 ? -23.359 33.312 28.672 1 66.62 463 THR A C 1
ATOM 3609 O O . THR A 1 463 ? -23.094 32.125 28.609 1 66.62 463 THR A O 1
ATOM 3612 N N . GLU A 1 464 ? -24.594 33.844 28.219 1 76.19 464 GLU A N 1
ATOM 3613 C CA . GLU A 1 464 ? -25.703 32.906 28.062 1 76.19 464 GLU A CA 1
ATOM 3614 C C . GLU A 1 464 ? -25.547 32.094 26.797 1 76.19 464 GLU A C 1
ATOM 3616 O O . GLU A 1 464 ? -25.797 30.875 26.812 1 76.19 464 GLU A O 1
ATOM 3621 N N . PHE A 1 465 ? -25.094 32.656 25.672 1 81.88 465 PHE A N 1
ATOM 3622 C CA . PHE A 1 465 ? -24.969 31.969 24.391 1 81.88 465 PHE A CA 1
ATOM 3623 C C . PHE A 1 465 ? -23.828 30.953 24.438 1 81.88 465 PHE A C 1
ATOM 3625 O O . PHE A 1 465 ? -23.922 29.891 23.812 1 81.88 465 PHE A O 1
ATOM 3632 N N . GLU A 1 466 ? -22.812 31.234 25.156 1 81.75 466 GLU A N 1
ATOM 3633 C CA . GLU A 1 466 ? -21.719 30.297 25.312 1 81.75 466 GLU A CA 1
ATOM 3634 C C . GLU A 1 466 ? -22.156 29.031 26.062 1 81.75 466 GLU A C 1
ATOM 3636 O O . GLU A 1 466 ? -21.719 27.938 25.75 1 81.75 466 GLU A O 1
ATOM 3641 N N . ILE A 1 467 ? -23.016 29.281 26.969 1 82.44 467 ILE A N 1
ATOM 3642 C CA . ILE A 1 467 ? -23.547 28.172 27.75 1 82.44 467 ILE A CA 1
ATOM 3643 C C . ILE A 1 467 ? -24.391 27.266 26.844 1 82.44 467 ILE A C 1
ATOM 3645 O O . ILE A 1 467 ? -24.344 26.047 26.953 1 82.44 467 ILE A O 1
ATOM 3649 N N . TRP A 1 468 ? -25.172 27.906 25.938 1 88.06 468 TRP A N 1
ATOM 3650 C CA . TRP A 1 468 ? -26.047 27.141 25.031 1 88.06 468 TRP A CA 1
ATOM 3651 C C . TRP A 1 468 ? -25.219 26.25 24.125 1 88.06 468 TRP A C 1
ATOM 3653 O O . TRP A 1 468 ? -25.547 25.078 23.938 1 88.06 468 TRP A O 1
ATOM 3663 N N . THR A 1 469 ? -24.172 26.781 23.562 1 88.88 469 THR A N 1
ATOM 3664 C CA . THR A 1 469 ? -23.391 26.031 22.594 1 88.88 469 THR A CA 1
ATOM 3665 C C . THR A 1 469 ? -22.578 24.938 23.281 1 88.88 469 THR A C 1
ATOM 3667 O O . THR A 1 469 ? -22.359 23.875 22.719 1 88.88 469 THR A O 1
ATOM 3670 N N . THR A 1 470 ? -22.141 25.141 24.484 1 83.62 470 THR A N 1
ATOM 3671 C CA . THR A 1 470 ? -21.438 24.109 25.234 1 83.62 470 THR A CA 1
ATOM 3672 C C . THR A 1 470 ? -22.391 22.969 25.609 1 83.62 470 THR A C 1
ATOM 3674 O O . THR A 1 470 ? -22 21.812 25.594 1 83.62 470 THR A O 1
ATOM 3677 N N . GLN A 1 471 ? -23.562 23.406 25.984 1 87.62 471 GLN A N 1
ATOM 3678 C CA . GLN A 1 471 ? -24.562 22.406 26.297 1 87.62 471 GLN A CA 1
ATOM 3679 C C . GLN A 1 471 ? -24.906 21.562 25.062 1 87.62 471 GLN A C 1
ATOM 3681 O O . GLN A 1 471 ? -25.094 20.344 25.172 1 87.62 471 GLN A O 1
ATOM 3686 N N . ALA A 1 472 ? -25.016 22.219 23.969 1 90.56 472 ALA A N 1
ATOM 3687 C CA . ALA A 1 472 ? -25.266 21.5 22.719 1 90.56 472 ALA A CA 1
ATOM 3688 C C . ALA A 1 472 ? -24.156 20.516 22.422 1 90.56 472 ALA A C 1
ATOM 3690 O O . ALA A 1 472 ? -24.406 19.391 21.984 1 90.56 472 ALA A O 1
ATOM 3691 N N . TYR A 1 473 ? -22.984 20.906 22.641 1 86.94 473 TYR A N 1
ATOM 3692 C CA . TYR A 1 473 ? -21.844 20.016 22.406 1 86.94 473 TYR A CA 1
ATOM 3693 C C . TYR A 1 473 ? -21.891 18.828 23.359 1 86.94 473 TYR A C 1
ATOM 3695 O O . TYR A 1 473 ? -21.562 17.703 22.969 1 86.94 473 TYR A O 1
ATOM 3703 N N . GLN A 1 474 ? -22.188 19.062 24.562 1 87.94 474 GLN A N 1
ATOM 3704 C CA . GLN A 1 474 ? -22.281 18 25.547 1 87.94 474 GLN A CA 1
ATOM 3705 C C . GLN A 1 474 ? -23.328 16.969 25.141 1 87.94 474 GLN A C 1
ATOM 3707 O O . GLN A 1 474 ? -23.109 15.758 25.266 1 87.94 474 GLN A O 1
ATOM 3712 N N . MET A 1 475 ? -24.359 17.484 24.641 1 92.06 475 MET A N 1
ATOM 3713 C CA . MET A 1 475 ? -25.438 16.594 24.219 1 92.06 475 MET A CA 1
ATOM 3714 C C . MET A 1 475 ? -25.031 15.805 22.969 1 92.06 475 MET A C 1
ATOM 3716 O O . MET A 1 475 ? -25.297 14.609 22.859 1 92.06 475 MET A O 1
ATOM 3720 N N . VAL A 1 476 ? -24.391 16.453 22 1 92.31 476 VAL A N 1
ATOM 3721 C CA . VAL A 1 476 ? -23.953 15.812 20.766 1 92.31 476 VAL A CA 1
ATOM 3722 C C . VAL A 1 476 ? -22.906 14.758 21.094 1 92.31 476 VAL A C 1
ATOM 3724 O O . VAL A 1 476 ? -22.953 13.641 20.562 1 92.31 476 VAL A O 1
ATOM 3727 N N . GLY A 1 477 ? -21.891 15.125 21.922 1 88.44 477 GLY A N 1
ATOM 3728 C CA . GLY A 1 477 ? -20.891 14.164 22.344 1 88.44 477 GLY A CA 1
ATOM 3729 C C . GLY A 1 477 ? -21.469 12.969 23.078 1 88.44 477 GLY A C 1
ATOM 3730 O O . GLY A 1 477 ? -21 11.844 22.906 1 88.44 477 GLY A O 1
ATOM 3731 N N . GLY A 1 478 ? -22.453 13.25 23.875 1 90.81 478 GLY A N 1
ATOM 3732 C CA . GLY A 1 478 ? -23.109 12.18 24.594 1 90.81 478 GLY A CA 1
ATOM 3733 C C . GLY A 1 478 ? -23.859 11.227 23.688 1 90.81 478 GLY A C 1
ATOM 3734 O O . GLY A 1 478 ? -23.844 10.008 23.891 1 90.81 478 GLY A O 1
ATOM 3735 N N . ILE A 1 479 ? -24.531 11.75 22.734 1 93.81 479 ILE A N 1
ATOM 3736 C CA . ILE A 1 479 ? -25.281 10.914 21.797 1 93.81 479 ILE A CA 1
ATOM 3737 C C . ILE A 1 479 ? -24.297 10.078 20.969 1 93.81 479 ILE A C 1
ATOM 3739 O O . ILE A 1 479 ? -24.562 8.906 20.688 1 93.81 479 ILE A O 1
ATOM 3743 N N . ALA A 1 480 ? -23.234 10.734 20.516 1 90.19 480 ALA A N 1
ATOM 3744 C CA . ALA A 1 480 ? -22.219 9.977 19.797 1 90.19 480 ALA A CA 1
ATOM 3745 C C . ALA A 1 480 ? -21.672 8.836 20.656 1 90.19 480 ALA A C 1
ATOM 3747 O O . ALA A 1 480 ? -21.484 7.719 20.156 1 90.19 480 ALA A O 1
ATOM 3748 N N . PHE A 1 481 ? -21.547 9.094 21.891 1 88.56 481 PHE A N 1
ATOM 3749 C CA . PHE A 1 481 ? -21.062 8.102 22.828 1 88.56 481 PHE A CA 1
ATOM 3750 C C . PHE A 1 481 ? -22.047 6.945 22.953 1 88.56 481 PHE A C 1
ATOM 3752 O O . PHE A 1 481 ? -21.672 5.781 22.812 1 88.56 481 PHE A O 1
ATOM 3759 N N . LEU A 1 482 ? -23.203 7.281 23.172 1 91.94 482 LEU A N 1
ATOM 3760 C CA . LEU A 1 482 ? -24.219 6.254 23.406 1 91.94 482 LEU A CA 1
ATOM 3761 C C . LEU A 1 482 ? -24.469 5.441 22.141 1 91.94 482 LEU A C 1
ATOM 3763 O O . LEU A 1 482 ? -24.578 4.215 22.203 1 91.94 482 LEU A O 1
ATOM 3767 N N . THR A 1 483 ? -24.547 6.051 21 1 92.75 483 THR A N 1
ATOM 3768 C CA . THR A 1 483 ? -24.828 5.34 19.766 1 92.75 483 THR A CA 1
ATOM 3769 C C . THR A 1 483 ? -23.641 4.449 19.375 1 92.75 483 THR A C 1
ATOM 3771 O O . THR A 1 483 ? -23.844 3.348 18.859 1 92.75 483 THR A O 1
ATOM 3774 N N . LEU A 1 484 ? -22.453 4.863 19.609 1 88.38 484 LEU A N 1
ATOM 3775 C CA . LEU A 1 484 ? -21.266 4.078 19.25 1 88.38 484 LEU A CA 1
ATOM 3776 C C . LEU A 1 484 ? -21.125 2.867 20.172 1 88.38 484 LEU A C 1
ATOM 3778 O O . LEU A 1 484 ? -20.781 1.774 19.719 1 88.38 484 LEU A O 1
ATOM 3782 N N . ILE A 1 485 ? -21.438 3.059 21.422 1 86.5 485 ILE A N 1
ATOM 3783 C CA . ILE A 1 485 ? -21.219 1.993 22.406 1 86.5 485 ILE A CA 1
ATOM 3784 C C . ILE A 1 485 ? -22.375 0.998 22.344 1 86.5 485 ILE A C 1
ATOM 3786 O O . ILE A 1 485 ? -22.156 -0.217 22.344 1 86.5 485 ILE A O 1
ATOM 3790 N N . ILE A 1 486 ? -23.531 1.529 22.266 1 91.69 486 ILE A N 1
ATOM 3791 C CA . ILE A 1 486 ? -24.688 0.646 22.328 1 91.69 486 ILE A CA 1
ATOM 3792 C C . ILE A 1 486 ? -25.016 0.116 20.938 1 91.69 486 ILE A C 1
ATOM 3794 O O . ILE A 1 486 ? -24.953 -1.091 20.688 1 91.69 486 ILE A O 1
ATOM 3798 N N . ASN A 1 487 ? -25.312 1.006 20.016 1 91.94 487 ASN A N 1
ATOM 3799 C CA . ASN A 1 487 ? -25.688 0.568 18.672 1 91.94 487 ASN A CA 1
ATOM 3800 C C . ASN A 1 487 ? -24.531 -0.106 17.938 1 91.94 487 ASN A C 1
ATOM 3802 O O . ASN A 1 487 ? -24.734 -1.061 17.188 1 91.94 487 ASN A O 1
ATOM 3806 N N . GLY A 1 488 ? -23.344 0.433 18.109 1 86.38 488 GLY A N 1
ATOM 3807 C CA . GLY A 1 488 ? -22.203 -0.171 17.469 1 86.38 488 GLY A CA 1
ATOM 3808 C C . GLY A 1 488 ? -21.906 -1.582 17.938 1 86.38 488 GLY A C 1
ATOM 3809 O O . GLY A 1 488 ? -21.609 -2.467 17.141 1 86.38 488 GLY A O 1
ATOM 3810 N N . THR A 1 489 ? -22.125 -1.892 19.188 1 85.56 489 THR A N 1
ATOM 3811 C CA . THR A 1 489 ? -21.828 -3.186 19.797 1 85.56 489 THR A CA 1
ATOM 3812 C C . THR A 1 489 ? -22.922 -4.199 19.469 1 85.56 489 THR A C 1
ATOM 3814 O O . THR A 1 489 ? -22.641 -5.363 19.172 1 85.56 489 THR A O 1
ATOM 3817 N N . PHE A 1 490 ? -24.094 -3.725 19.344 1 88.19 490 PHE A N 1
ATOM 3818 C CA . PHE A 1 490 ? -25.203 -4.672 19.219 1 88.19 490 PHE A CA 1
ATOM 3819 C C . PHE A 1 490 ? -25.688 -4.734 17.766 1 88.19 490 PHE A C 1
ATOM 3821 O O . PHE A 1 490 ? -26.641 -5.461 17.453 1 88.19 490 PHE A O 1
ATOM 3828 N N . ALA A 1 491 ? -25.078 -4.055 16.922 1 88.31 491 ALA A N 1
ATOM 3829 C CA . ALA A 1 491 ? -25.484 -4.082 15.516 1 88.31 491 ALA A CA 1
ATOM 3830 C C . ALA A 1 491 ? -25.297 -5.473 14.922 1 88.31 491 ALA A C 1
ATOM 3832 O O . ALA A 1 491 ? -26.141 -5.941 14.148 1 88.31 491 ALA A O 1
ATOM 3833 N N . GLY A 1 492 ? -24.234 -6.199 15.25 1 83 492 GLY A N 1
ATOM 3834 C CA . GLY A 1 492 ? -23.969 -7.531 14.727 1 83 492 GLY A CA 1
ATOM 3835 C C . GLY A 1 492 ? -25.016 -8.547 15.109 1 83 492 GLY A C 1
ATOM 3836 O O . GLY A 1 492 ? -25.703 -9.102 14.242 1 83 492 GLY A O 1
ATOM 3837 N N . PRO A 1 493 ? -25.234 -8.727 16.422 1 83.94 493 PRO A N 1
ATOM 3838 C CA . PRO A 1 493 ? -26.266 -9.664 16.875 1 83.94 493 PRO A CA 1
ATOM 3839 C C . PRO A 1 493 ? -27.656 -9.281 16.375 1 83.94 493 PRO A C 1
ATOM 3841 O O . PRO A 1 493 ? -28.484 -10.156 16.109 1 83.94 493 PRO A O 1
ATOM 3844 N N . PHE A 1 494 ? -27.875 -7.984 16.219 1 89.12 494 PHE A N 1
ATOM 3845 C CA . PHE A 1 494 ? -29.172 -7.523 15.75 1 89.12 494 PHE A CA 1
ATOM 3846 C C . PHE A 1 494 ? -29.375 -7.891 14.281 1 89.12 494 PHE A C 1
ATOM 3848 O O . PHE A 1 494 ? -30.469 -8.289 13.883 1 89.12 494 PHE A O 1
ATOM 3855 N N . LEU A 1 495 ? -28.406 -7.766 13.531 1 87.31 495 LEU A N 1
ATOM 3856 C CA . LEU A 1 495 ? -28.453 -8.133 12.125 1 87.31 495 LEU A CA 1
ATOM 3857 C C . LEU A 1 495 ? -28.719 -9.625 11.961 1 87.31 495 LEU A C 1
ATOM 3859 O O . LEU A 1 495 ? -29.484 -10.023 11.086 1 87.31 495 LEU A O 1
ATOM 3863 N N . LYS A 1 496 ? -28.094 -10.469 12.781 1 80 496 LYS A N 1
ATOM 3864 C CA . LYS A 1 496 ? -28.281 -11.914 12.742 1 80 496 LYS A CA 1
ATOM 3865 C C . LYS A 1 496 ? -29.703 -12.297 13.164 1 80 496 LYS A C 1
ATOM 3867 O O . LYS A 1 496 ? -30.297 -13.211 12.586 1 80 496 LYS A O 1
ATOM 3872 N N . LYS A 1 497 ? -30.188 -11.594 14.109 1 85.88 497 LYS A N 1
ATOM 3873 C CA . LYS A 1 497 ? -31.531 -11.867 14.602 1 85.88 497 LYS A CA 1
ATOM 3874 C C . LYS A 1 497 ? -32.594 -11.547 13.539 1 85.88 497 LYS A C 1
ATOM 3876 O O . LYS A 1 497 ? -33.594 -12.219 13.453 1 85.88 497 LYS A O 1
ATOM 3881 N N . LEU A 1 498 ? -32.25 -10.508 12.727 1 88.75 498 LEU A N 1
ATOM 3882 C CA . LEU A 1 498 ? -33.188 -10.109 11.664 1 88.75 498 LEU A CA 1
ATOM 3883 C C . LEU A 1 498 ? -33.031 -11.016 10.445 1 88.75 498 LEU A C 1
ATOM 3885 O O . LEU A 1 498 ? -33.812 -10.906 9.5 1 88.75 498 LEU A O 1
ATOM 3889 N N . GLY A 1 499 ? -32 -11.914 10.43 1 77.25 499 GLY A N 1
ATOM 3890 C CA . GLY A 1 499 ? -31.812 -12.852 9.336 1 77.25 499 GLY A CA 1
ATOM 3891 C C . GLY A 1 499 ? -31.109 -12.234 8.141 1 77.25 499 GLY A C 1
ATOM 3892 O O . GLY A 1 499 ? -31.297 -12.68 7.008 1 77.25 499 GLY A O 1
ATOM 3893 N N . LEU A 1 500 ? -30.453 -11.117 8.367 1 77.44 500 LEU A N 1
ATOM 3894 C CA . LEU A 1 500 ? -29.844 -10.398 7.258 1 77.44 500 LEU A CA 1
ATOM 3895 C C . LEU A 1 500 ? -28.375 -10.797 7.094 1 77.44 500 LEU A C 1
ATOM 3897 O O . LEU A 1 500 ? -27.734 -10.422 6.113 1 77.44 500 LEU A O 1
ATOM 3901 N N . ALA A 1 501 ? -27.641 -11.344 8.086 1 63.44 501 ALA A N 1
ATOM 3902 C CA . ALA A 1 501 ? -26.219 -11.672 8.016 1 63.44 501 ALA A CA 1
ATOM 3903 C C . ALA A 1 501 ? -25.969 -12.781 7 1 63.44 501 ALA A C 1
ATOM 3905 O O . ALA A 1 501 ? -24.938 -12.781 6.324 1 63.44 501 ALA A O 1
ATOM 3906 N N . ASP A 1 502 ? -26.609 -13.93 7.207 1 55.78 502 ASP A N 1
ATOM 3907 C CA . ASP A 1 502 ? -26.219 -15.219 6.645 1 55.78 502 ASP A CA 1
ATOM 3908 C C . ASP A 1 502 ? -26.5 -15.273 5.145 1 55.78 502 ASP A C 1
ATOM 3910 O O . ASP A 1 502 ? -27.391 -14.586 4.652 1 55.78 502 ASP A O 1
ATOM 3914 N N . SER A 1 503 ? -25.234 -15.602 4.414 1 57.97 503 SER A N 1
ATOM 3915 C CA . SER A 1 503 ? -25.375 -16.078 3.041 1 57.97 503 SER A CA 1
ATOM 3916 C C . SER A 1 503 ? -26.672 -16.875 2.859 1 57.97 503 SER A C 1
ATOM 3918 O O . SER A 1 503 ? -27.188 -17.438 3.816 1 57.97 503 SER A O 1
ATOM 3920 N N . SER A 1 504 ? -27.344 -16.484 1.903 1 61.81 504 SER A N 1
ATOM 3921 C CA . SER A 1 504 ? -28.516 -17.297 1.541 1 61.81 504 SER A CA 1
ATOM 3922 C C . SER A 1 504 ? -28.297 -18.766 1.868 1 61.81 504 SER A C 1
ATOM 3924 O O . SER A 1 504 ? -27.156 -19.219 1.957 1 61.81 504 SER A O 1
ATOM 3926 N N . ASP A 1 505 ? -29.172 -19.438 2.559 1 64.06 505 ASP A N 1
ATOM 3927 C CA . ASP A 1 505 ? -29.125 -20.875 2.846 1 64.06 505 ASP A CA 1
ATOM 3928 C C . ASP A 1 505 ? -28.422 -21.625 1.719 1 64.06 505 ASP A C 1
ATOM 3930 O O . ASP A 1 505 ? -27.625 -22.547 1.975 1 64.06 505 ASP A O 1
ATOM 3934 N N . ILE A 1 506 ? -28.625 -21.062 0.602 1 67.25 506 ILE A N 1
ATOM 3935 C CA . ILE A 1 506 ? -28.062 -21.734 -0.557 1 67.25 506 ILE A CA 1
ATOM 3936 C C . ILE A 1 506 ? -26.562 -21.5 -0.607 1 67.25 506 ILE A C 1
ATOM 3938 O O . ILE A 1 506 ? -25.781 -22.406 -0.921 1 67.25 506 ILE A O 1
ATOM 3942 N N . ARG A 1 507 ? -26.188 -20.328 -0.32 1 74.5 507 ARG A N 1
ATOM 3943 C CA . ARG A 1 507 ? -24.75 -20.016 -0.322 1 74.5 507 ARG A CA 1
ATOM 3944 C C . ARG A 1 507 ? -24.031 -20.797 0.767 1 74.5 507 ARG A C 1
ATOM 3946 O O . ARG A 1 507 ? -22.891 -21.234 0.565 1 74.5 507 ARG A O 1
ATOM 3953 N N . ALA A 1 508 ? -24.672 -21 1.812 1 73.25 508 ALA A N 1
ATOM 3954 C CA . ALA A 1 508 ? -24.078 -21.781 2.896 1 73.25 508 ALA A CA 1
ATOM 3955 C C . ALA A 1 508 ? -23.875 -23.234 2.477 1 73.25 508 ALA A C 1
ATOM 3957 O O . ALA A 1 508 ? -22.859 -23.859 2.83 1 73.25 508 ALA A O 1
ATOM 3958 N N . LYS A 1 509 ? -24.781 -23.672 1.716 1 72.88 509 LYS A N 1
ATOM 3959 C CA . LYS A 1 509 ? -24.672 -25.047 1.226 1 72.88 509 LYS A CA 1
ATOM 3960 C C . LYS A 1 509 ? -23.547 -25.188 0.211 1 72.88 509 LYS A C 1
ATOM 3962 O O . LYS A 1 509 ? -22.859 -26.203 0.176 1 72.88 509 LYS A O 1
ATOM 3967 N N . LEU A 1 510 ? -23.406 -24.141 -0.549 1 75.56 510 LEU A N 1
ATOM 3968 C CA . LEU A 1 510 ? -22.328 -24.141 -1.528 1 75.56 510 LEU A CA 1
ATOM 3969 C C . LEU A 1 510 ? -20.969 -24.141 -0.838 1 75.56 510 LEU A C 1
ATOM 3971 O O . LEU A 1 510 ? -20.031 -24.797 -1.289 1 75.56 510 LEU A O 1
ATOM 3975 N N . ILE A 1 511 ? -20.875 -23.406 0.184 1 78.62 511 ILE A N 1
ATOM 3976 C CA . ILE A 1 511 ? -19.625 -23.328 0.928 1 78.62 511 ILE A CA 1
ATOM 3977 C C . ILE A 1 511 ? -19.328 -24.672 1.609 1 78.62 511 ILE A C 1
ATOM 3979 O O . ILE A 1 511 ? -18.188 -25.109 1.648 1 78.62 511 ILE A O 1
ATOM 3983 N N . GLU A 1 512 ? -20.344 -25.281 2.109 1 74.88 512 GLU A N 1
ATOM 3984 C CA . GLU A 1 512 ? -20.188 -26.578 2.75 1 74.88 512 GLU A CA 1
ATOM 3985 C C . GLU A 1 512 ? -19.781 -27.656 1.736 1 74.88 512 GLU A C 1
ATOM 3987 O O . GLU A 1 512 ? -18.953 -28.531 2.041 1 74.88 512 GLU A O 1
ATOM 3992 N N . ALA A 1 513 ? -20.344 -27.469 0.569 1 72.81 513 ALA A N 1
ATOM 3993 C CA . ALA A 1 513 ? -19.969 -28.391 -0.495 1 72.81 513 ALA A CA 1
ATOM 3994 C C . ALA A 1 513 ? -18.5 -28.203 -0.896 1 72.81 513 ALA A C 1
ATOM 3996 O O . ALA A 1 513 ? -17.812 -29.172 -1.221 1 72.81 513 ALA A O 1
ATOM 3997 N N . ASN A 1 514 ? -18.094 -27.031 -0.834 1 79.31 514 ASN A N 1
ATOM 3998 C CA . ASN A 1 514 ? -16.719 -26.75 -1.226 1 79.31 514 ASN A CA 1
ATOM 3999 C C . ASN A 1 514 ? -15.727 -27.188 -0.147 1 79.31 514 ASN A C 1
ATOM 4001 O O . ASN A 1 514 ? -14.539 -27.359 -0.42 1 79.31 514 ASN A O 1
ATOM 4005 N N . ARG A 1 515 ? -16.25 -27.344 1.033 1 78.81 515 ARG A N 1
ATOM 4006 C CA . ARG A 1 515 ? -15.383 -27.859 2.094 1 78.81 515 ARG A CA 1
ATOM 4007 C C . ARG A 1 515 ? -14.898 -29.266 1.771 1 78.81 515 ARG A C 1
ATOM 4009 O O . ARG A 1 515 ? -13.797 -29.656 2.164 1 78.81 515 ARG A O 1
ATOM 4016 N N . ILE A 1 516 ? -15.688 -29.953 0.997 1 76.62 516 ILE A N 1
ATOM 4017 C CA . ILE A 1 516 ? -15.305 -31.297 0.575 1 76.62 516 ILE A CA 1
ATOM 4018 C C . ILE A 1 516 ? -14.156 -31.219 -0.423 1 76.62 516 ILE A C 1
ATOM 4020 O O . ILE A 1 516 ? -13.195 -31.984 -0.335 1 76.62 516 ILE A O 1
ATOM 4024 N N . HIS A 1 517 ? -14.297 -30.219 -1.345 1 80.31 517 HIS A N 1
ATOM 4025 C CA . HIS A 1 517 ? -13.219 -30.016 -2.305 1 80.31 517 HIS A CA 1
ATOM 4026 C C . HIS A 1 517 ? -11.945 -29.547 -1.613 1 80.31 517 HIS A C 1
ATOM 4028 O O . HIS A 1 517 ? -10.844 -29.938 -2.004 1 80.31 517 HIS A O 1
ATOM 4034 N N . PHE A 1 518 ? -12.211 -28.766 -0.599 1 88 518 PHE A N 1
ATOM 4035 C CA . PHE A 1 518 ? -11.07 -28.281 0.175 1 88 518 PHE A CA 1
ATOM 4036 C C . PHE A 1 518 ? -10.367 -29.438 0.88 1 88 518 PHE A C 1
ATOM 4038 O O . PHE A 1 518 ? -9.141 -29.5 0.894 1 88 518 PHE A O 1
ATOM 4045 N N . ARG A 1 519 ? -11.109 -30.281 1.431 1 86.69 519 ARG A N 1
ATOM 4046 C CA . ARG A 1 519 ? -10.555 -31.453 2.109 1 86.69 519 ARG A CA 1
ATOM 4047 C C . ARG A 1 519 ? -9.789 -32.344 1.135 1 86.69 519 ARG A C 1
ATOM 4049 O O . ARG A 1 519 ? -8.695 -32.812 1.448 1 86.69 519 ARG A O 1
ATOM 4056 N N . GLN A 1 520 ? -10.32 -32.531 -0.024 1 85.12 520 GLN A N 1
ATOM 4057 C CA . GLN A 1 520 ? -9.641 -33.344 -1.027 1 85.12 520 GLN A CA 1
ATOM 4058 C C . GLN A 1 520 ? -8.32 -32.688 -1.445 1 85.12 520 GLN A C 1
ATOM 4060 O O . GLN A 1 520 ? -7.328 -33.406 -1.667 1 85.12 520 GLN A O 1
ATOM 4065 N N . LYS A 1 521 ? -8.406 -31.406 -1.611 1 89.06 521 LYS A N 1
ATOM 4066 C CA . LYS A 1 521 ? -7.176 -30.703 -1.949 1 89.06 521 LYS A CA 1
ATOM 4067 C C . LYS A 1 521 ? -6.121 -30.875 -0.86 1 89.06 521 LYS A C 1
ATOM 4069 O O . LYS A 1 521 ? -4.938 -31.047 -1.157 1 89.06 521 LYS A O 1
ATOM 4074 N N . GLN A 1 522 ? -6.543 -30.906 0.369 1 92.44 522 GLN A N 1
ATOM 4075 C CA . GLN A 1 522 ? -5.621 -31.109 1.479 1 92.44 522 GLN A CA 1
ATOM 4076 C C . GLN A 1 522 ? -5.035 -32.531 1.45 1 92.44 522 GLN A C 1
ATOM 4078 O O . GLN A 1 522 ? -3.857 -32.719 1.764 1 92.44 522 GLN A O 1
ATOM 4083 N N . ILE A 1 523 ? -5.809 -33.469 1.081 1 92.25 523 ILE A N 1
ATOM 4084 C CA . ILE A 1 523 ? -5.34 -34.844 0.991 1 92.25 523 ILE A CA 1
ATOM 4085 C C . ILE A 1 523 ? -4.34 -34.969 -0.152 1 92.25 523 ILE A C 1
ATOM 4087 O O . ILE A 1 523 ? -3.309 -35.656 -0.009 1 92.25 523 ILE A O 1
ATOM 4091 N N . ASP A 1 524 ? -4.668 -34.344 -1.23 1 91.25 524 ASP A N 1
ATOM 4092 C CA . ASP A 1 524 ? -3.742 -34.344 -2.357 1 91.25 524 ASP A CA 1
ATOM 4093 C C . ASP A 1 524 ? -2.402 -33.719 -1.977 1 91.25 524 ASP A C 1
ATOM 4095 O O . ASP A 1 524 ? -1.345 -34.219 -2.355 1 91.25 524 ASP A O 1
ATOM 4099 N N . ASP A 1 525 ? -2.52 -32.594 -1.286 1 93 525 ASP A N 1
ATOM 4100 C CA . ASP A 1 525 ? -1.301 -31.922 -0.85 1 93 525 ASP A CA 1
ATOM 4101 C C . ASP A 1 525 ? -0.515 -32.781 0.131 1 93 525 ASP A C 1
ATOM 4103 O O . ASP A 1 525 ? 0.718 -32.781 0.133 1 93 525 ASP A O 1
ATOM 4107 N N . LEU A 1 526 ? -1.246 -33.5 1.027 1 94.62 526 LEU A N 1
ATOM 4108 C CA . LEU A 1 526 ? -0.612 -34.406 1.966 1 94.62 526 LEU A CA 1
ATOM 4109 C C . LEU A 1 526 ? 0.218 -35.469 1.226 1 94.62 526 LEU A C 1
ATOM 4111 O O . LEU A 1 526 ? 1.385 -35.688 1.558 1 94.62 526 LEU A O 1
ATOM 4115 N N . VAL A 1 527 ? -0.318 -36.031 0.188 1 93.25 527 VAL A N 1
ATOM 4116 C CA . VAL A 1 527 ? 0.346 -37.094 -0.563 1 93.25 527 VAL A CA 1
ATOM 4117 C C . VAL A 1 527 ? 1.555 -36.5 -1.303 1 93.25 527 VAL A C 1
ATOM 4119 O O . VAL A 1 527 ? 2.596 -37.156 -1.4 1 93.25 527 VAL A O 1
ATOM 4122 N N . GLU A 1 528 ? 1.377 -35.344 -1.825 1 91.75 528 GLU A N 1
ATOM 4123 C CA . GLU A 1 528 ? 2.488 -34.688 -2.514 1 91.75 528 GLU A CA 1
ATOM 4124 C C . GLU A 1 528 ? 3.646 -34.438 -1.56 1 91.75 528 GLU A C 1
ATOM 4126 O O . GLU A 1 528 ? 4.812 -34.594 -1.926 1 91.75 528 GLU A O 1
ATOM 4131 N N . LEU A 1 529 ? 3.33 -34.031 -0.332 1 91.88 529 LEU A N 1
ATOM 4132 C CA . LEU A 1 529 ? 4.363 -33.719 0.652 1 91.88 529 LEU A CA 1
ATOM 4133 C C . LEU A 1 529 ? 5.059 -35 1.115 1 91.88 529 LEU A C 1
ATOM 4135 O O . LEU A 1 529 ? 6.242 -34.969 1.467 1 91.88 529 LEU A O 1
ATOM 4139 N N . LEU A 1 530 ? 4.34 -36.094 1.107 1 92.38 530 LEU A N 1
ATOM 4140 C CA . LEU A 1 530 ? 4.895 -37.375 1.548 1 92.38 530 LEU A CA 1
ATOM 4141 C C . LEU A 1 530 ? 5.906 -37.906 0.536 1 92.38 530 LEU A C 1
ATOM 4143 O O . LEU A 1 530 ? 6.676 -38.812 0.842 1 92.38 530 LEU A O 1
ATOM 4147 N N . THR A 1 531 ? 5.949 -37.312 -0.683 1 89.06 531 THR A N 1
ATOM 4148 C CA . THR A 1 531 ? 6.934 -37.719 -1.687 1 89.06 531 THR A CA 1
ATOM 4149 C C . THR A 1 531 ? 8.297 -37.125 -1.372 1 89.06 531 THR A C 1
ATOM 4151 O O . THR A 1 531 ? 9.32 -37.594 -1.872 1 89.06 531 THR A O 1
ATOM 4154 N N . LEU A 1 532 ? 8.336 -36.156 -0.537 1 86.62 532 LEU A N 1
ATOM 4155 C CA . LEU A 1 532 ? 9.586 -35.469 -0.216 1 86.62 532 LEU A CA 1
ATOM 4156 C C . LEU A 1 532 ? 10.336 -36.188 0.898 1 86.62 532 LEU A C 1
ATOM 4158 O O . LEU A 1 532 ? 9.734 -36.562 1.907 1 86.62 532 LEU A O 1
ATOM 4162 N N . THR A 1 533 ? 11.586 -36.344 0.813 1 82 533 THR A N 1
ATOM 4163 C CA . THR A 1 533 ? 12.406 -37.125 1.729 1 82 533 THR A CA 1
ATOM 4164 C C . THR A 1 533 ? 12.531 -36.406 3.078 1 82 533 THR A C 1
ATOM 4166 O O . THR A 1 533 ? 12.75 -37.062 4.102 1 82 533 THR A O 1
ATOM 4169 N N . ARG A 1 534 ? 12.375 -35.188 3.076 1 82.88 534 ARG A N 1
ATOM 4170 C CA . ARG A 1 534 ? 12.555 -34.438 4.316 1 82.88 534 ARG A CA 1
ATOM 4171 C C . ARG A 1 534 ? 11.438 -34.75 5.312 1 82.88 534 ARG A C 1
ATOM 4173 O O . ARG A 1 534 ? 11.586 -34.5 6.512 1 82.88 534 ARG A O 1
ATOM 4180 N N . PHE A 1 535 ? 10.367 -35.375 4.859 1 88.5 535 PHE A N 1
ATOM 4181 C CA . PHE A 1 535 ? 9.234 -35.625 5.742 1 88.5 535 PHE A CA 1
ATOM 4182 C C . PHE A 1 535 ? 9.094 -37.125 6.008 1 88.5 535 PHE A C 1
ATOM 4184 O O . PHE A 1 535 ? 8.023 -37.594 6.414 1 88.5 535 PHE A O 1
ATOM 4191 N N . TYR A 1 536 ? 10.117 -37.844 5.852 1 82.69 536 TYR A N 1
ATOM 4192 C CA . TYR A 1 536 ? 10.086 -39.281 6.07 1 82.69 536 TYR A CA 1
ATOM 4193 C C . TYR A 1 536 ? 9.891 -39.625 7.547 1 82.69 536 TYR A C 1
ATOM 4195 O O . TYR A 1 536 ? 9.391 -40.688 7.895 1 82.69 536 TYR A O 1
ATOM 4203 N N . ARG A 1 537 ? 10.242 -38.688 8.43 1 83.44 537 ARG A N 1
ATOM 4204 C CA . ARG A 1 537 ? 10.117 -38.906 9.867 1 83.44 537 ARG A CA 1
ATOM 4205 C C . ARG A 1 537 ? 8.867 -38.25 10.422 1 83.44 537 ARG A C 1
ATOM 4207 O O . ARG A 1 537 ? 8.883 -37.719 11.539 1 83.44 537 ARG A O 1
ATOM 4214 N N . LEU A 1 538 ? 7.895 -38.344 9.648 1 89.62 538 LEU A N 1
ATOM 4215 C CA . LEU A 1 538 ? 6.633 -37.688 9.992 1 89.62 538 LEU A CA 1
ATOM 4216 C C . LEU A 1 538 ? 5.863 -38.5 11.016 1 89.62 538 LEU A C 1
ATOM 4218 O O . LEU A 1 538 ? 5.871 -39.75 10.969 1 89.62 538 LEU A O 1
ATOM 4222 N N . ASP A 1 539 ? 5.363 -37.844 11.992 1 88.19 539 ASP A N 1
ATOM 4223 C CA . ASP A 1 539 ? 4.391 -38.438 12.906 1 88.19 539 ASP A CA 1
ATOM 4224 C C . ASP A 1 539 ? 2.967 -38.031 12.523 1 88.19 539 ASP A C 1
ATOM 4226 O O . ASP A 1 539 ? 2.535 -36.906 12.805 1 88.19 539 ASP A O 1
ATOM 4230 N N . PHE A 1 540 ? 2.26 -39 11.977 1 90.94 540 PHE A N 1
ATOM 4231 C CA . PHE A 1 540 ? 0.941 -38.688 11.445 1 90.94 540 PHE A CA 1
ATOM 4232 C C . PHE A 1 540 ? -0.053 -38.438 12.57 1 90.94 540 PHE A C 1
ATOM 4234 O O . PHE A 1 540 ? -1.088 -37.781 12.359 1 90.94 540 PHE A O 1
ATOM 4241 N N . GLY A 1 541 ? 0.212 -38.906 13.812 1 87.69 541 GLY A N 1
ATOM 4242 C CA . GLY A 1 541 ? -0.632 -38.594 14.953 1 87.69 541 GLY A CA 1
ATOM 4243 C C . GLY A 1 541 ? -0.693 -37.094 15.25 1 87.69 541 GLY A C 1
ATOM 4244 O O . GLY A 1 541 ? -1.756 -36.594 15.586 1 87.69 541 GLY A O 1
ATOM 4245 N N . LEU A 1 542 ? 0.414 -36.531 15.094 1 90.69 542 LEU A N 1
ATOM 4246 C CA . LEU A 1 542 ? 0.493 -35.094 15.297 1 90.69 542 LEU A CA 1
ATOM 4247 C C . LEU A 1 542 ? -0.245 -34.344 14.195 1 90.69 542 LEU A C 1
ATOM 4249 O O . LEU A 1 542 ? -0.865 -33.281 14.453 1 90.69 542 LEU A O 1
ATOM 4253 N N . VAL A 1 543 ? -0.17 -34.812 12.953 1 92.19 543 VAL A N 1
ATOM 4254 C CA . VAL A 1 543 ? -0.835 -34.188 11.82 1 92.19 543 VAL A CA 1
ATOM 4255 C C . VAL A 1 543 ? -2.35 -34.281 11.992 1 92.19 543 VAL A C 1
ATOM 4257 O O . VAL A 1 543 ? -3.072 -33.312 11.742 1 92.19 543 VAL A O 1
ATOM 4260 N N . LYS A 1 544 ? -2.809 -35.438 12.5 1 89.44 544 LYS A N 1
ATOM 4261 C CA . LYS A 1 544 ? -4.234 -35.625 12.719 1 89.44 544 LYS A CA 1
ATOM 4262 C C . LYS A 1 544 ? -4.762 -34.719 13.82 1 89.44 544 LYS A C 1
ATOM 4264 O O . LYS A 1 544 ? -5.914 -34.281 13.773 1 89.44 544 LYS A O 1
ATOM 4269 N N . PHE A 1 545 ? -3.93 -34.438 14.711 1 89.06 545 PHE A N 1
ATOM 4270 C CA . PHE A 1 545 ? -4.324 -33.625 15.852 1 89.06 545 PHE A CA 1
ATOM 4271 C C . PHE A 1 545 ? -4.422 -32.156 15.453 1 89.06 545 PHE A C 1
ATOM 4273 O O . PHE A 1 545 ? -5.367 -31.469 15.836 1 89.06 545 PHE A O 1
ATOM 4280 N N . HIS A 1 546 ? -3.492 -31.656 14.695 1 91.69 546 HIS A N 1
ATOM 4281 C CA . HIS A 1 546 ? -3.395 -30.219 14.43 1 91.69 546 HIS A CA 1
ATOM 4282 C C . HIS A 1 546 ? -4.164 -29.844 13.164 1 91.69 546 HIS A C 1
ATOM 4284 O O . HIS A 1 546 ? -4.508 -28.688 12.969 1 91.69 546 HIS A O 1
ATOM 4290 N N . VAL A 1 547 ? -4.406 -30.828 12.234 1 93.5 547 VAL A N 1
ATOM 4291 C CA . VAL A 1 547 ? -5.16 -30.578 11.008 1 93.5 547 VAL A CA 1
ATOM 4292 C C . VAL A 1 547 ? -6.48 -31.344 11.047 1 93.5 547 VAL A C 1
ATOM 4294 O O . VAL A 1 547 ? -6.57 -32.469 10.523 1 93.5 547 VAL A O 1
ATOM 4297 N N . PRO A 1 548 ? -7.422 -30.656 11.5 1 89.25 548 PRO A N 1
ATOM 4298 C CA . PRO A 1 548 ? -8.703 -31.328 11.695 1 89.25 548 PRO A CA 1
ATOM 4299 C C . PRO A 1 548 ? -9.297 -31.844 10.383 1 89.25 548 PRO A C 1
ATOM 4301 O O . PRO A 1 548 ? -10.094 -32.781 10.391 1 89.25 548 PRO A O 1
ATOM 4304 N N . TYR A 1 549 ? -8.961 -31.359 9.258 1 88.25 549 TYR A N 1
ATOM 4305 C CA . TYR A 1 549 ? -9.492 -31.766 7.965 1 88.25 549 TYR A CA 1
ATOM 4306 C C . TYR A 1 549 ? -9.008 -33.156 7.598 1 88.25 549 TYR A C 1
ATOM 4308 O O . TYR A 1 549 ? -9.594 -33.812 6.727 1 88.25 549 TYR A O 1
ATOM 4316 N N . LEU A 1 550 ? -7.965 -33.625 8.258 1 90.69 550 LEU A N 1
ATOM 4317 C CA . LEU A 1 550 ? -7.395 -34.938 7.969 1 90.69 550 LEU A CA 1
ATOM 4318 C C . LEU A 1 550 ? -7.664 -35.906 9.109 1 90.69 550 LEU A C 1
ATOM 4320 O O . LEU A 1 550 ? -7.168 -37.031 9.094 1 90.69 550 LEU A O 1
ATOM 4324 N N . ALA A 1 551 ? -8.391 -35.5 10.102 1 86.56 551 ALA A N 1
ATOM 4325 C CA . ALA A 1 551 ? -8.648 -36.312 11.266 1 86.56 551 ALA A CA 1
ATOM 4326 C C . ALA A 1 551 ? -9.375 -37.625 10.875 1 86.56 551 ALA A C 1
ATOM 4328 O O . ALA A 1 551 ? -9.078 -38.688 11.398 1 86.56 551 ALA A O 1
ATOM 4329 N N . ASP A 1 552 ? -10.273 -37.469 9.836 1 85 552 ASP A N 1
ATOM 4330 C CA . ASP A 1 552 ? -11.062 -38.625 9.438 1 85 552 ASP A CA 1
ATOM 4331 C C . ASP A 1 552 ? -10.578 -39.219 8.109 1 85 552 ASP A C 1
ATOM 4333 O O . ASP A 1 552 ? -11.383 -39.656 7.293 1 85 552 ASP A O 1
ATOM 4337 N N . LEU A 1 553 ? -9.312 -39.125 7.875 1 90.69 553 LEU A N 1
ATOM 4338 C CA . LEU A 1 553 ? -8.75 -39.656 6.645 1 90.69 553 LEU A CA 1
ATOM 4339 C C . LEU A 1 553 ? -8.844 -41.188 6.621 1 90.69 553 LEU A C 1
ATOM 4341 O O . LEU A 1 553 ? -8.516 -41.844 7.605 1 90.69 553 LEU A O 1
ATOM 4345 N N . THR A 1 554 ? -9.406 -41.75 5.566 1 87.56 554 THR A N 1
ATOM 4346 C CA . THR A 1 554 ? -9.531 -43.219 5.406 1 87.56 554 THR A CA 1
ATOM 4347 C C . THR A 1 554 ? -8.461 -43.75 4.453 1 87.56 554 THR A C 1
ATOM 4349 O O . THR A 1 554 ? -7.863 -42.969 3.693 1 87.56 554 THR A O 1
ATOM 4352 N N . LEU A 1 555 ? -8.164 -45 4.527 1 88.69 555 LEU A N 1
ATOM 4353 C CA . LEU A 1 555 ? -7.172 -45.625 3.67 1 88.69 555 LEU A CA 1
ATOM 4354 C C . LEU A 1 555 ? -7.598 -45.594 2.207 1 88.69 555 LEU A C 1
ATOM 4356 O O . LEU A 1 555 ? -6.758 -45.438 1.315 1 88.69 555 LEU A O 1
ATOM 4360 N N . THR A 1 556 ? -8.875 -45.625 1.925 1 84.62 556 THR A N 1
ATOM 4361 C CA . THR A 1 556 ? -9.383 -45.562 0.559 1 84.62 556 THR A CA 1
ATOM 4362 C C . THR A 1 556 ? -9.086 -44.219 -0.068 1 84.62 556 THR A C 1
ATOM 4364 O O . THR A 1 556 ? -8.695 -44.125 -1.234 1 84.62 556 THR A O 1
ATOM 4367 N N . GLN A 1 557 ? -9.266 -43.219 0.74 1 86.56 557 GLN A N 1
ATOM 4368 C CA . GLN A 1 557 ? -9.008 -41.875 0.237 1 86.56 557 GLN A CA 1
ATOM 4369 C C . GLN A 1 557 ? -7.527 -41.656 -0.038 1 86.56 557 GLN A C 1
ATOM 4371 O O . GLN A 1 557 ? -7.16 -40.969 -0.996 1 86.56 557 GLN A O 1
ATOM 4376 N N . LEU A 1 558 ? -6.73 -42.188 0.846 1 90.44 558 LEU A N 1
ATOM 4377 C CA . LEU A 1 558 ? -5.289 -42.062 0.661 1 90.44 558 LEU A CA 1
ATOM 4378 C C . LEU A 1 558 ? -4.844 -42.75 -0.618 1 90.44 558 LEU A C 1
ATOM 4380 O O . LEU A 1 558 ? -4.07 -42.219 -1.399 1 90.44 558 LEU A O 1
ATOM 4384 N N . VAL A 1 559 ? -5.344 -43.969 -0.842 1 86.88 559 VAL A N 1
ATOM 4385 C CA . VAL A 1 559 ? -4.969 -44.75 -2.018 1 86.88 559 VAL A CA 1
ATOM 4386 C C . VAL A 1 559 ? -5.445 -44.031 -3.281 1 86.88 559 VAL A C 1
ATOM 4388 O O . VAL A 1 559 ? -4.715 -43.969 -4.273 1 86.88 559 VAL A O 1
ATOM 4391 N N . GLU A 1 560 ? -6.59 -43.531 -3.211 1 83.19 560 GLU A N 1
ATOM 4392 C CA . GLU A 1 560 ? -7.129 -42.812 -4.355 1 83.19 560 GLU A CA 1
ATOM 4393 C C . GLU A 1 560 ? -6.281 -41.562 -4.676 1 83.19 560 GLU A C 1
ATOM 4395 O O . GLU A 1 560 ? -6.094 -41.219 -5.848 1 83.19 560 GLU A O 1
ATOM 4400 N N . ALA A 1 561 ? -5.895 -40.875 -3.654 1 88.69 561 ALA A N 1
ATOM 4401 C CA . ALA A 1 561 ? -5.078 -39.688 -3.859 1 88.69 561 ALA A CA 1
ATOM 4402 C C . ALA A 1 561 ? -3.721 -40.062 -4.461 1 88.69 561 ALA A C 1
ATOM 4404 O O . ALA A 1 561 ? -3.182 -39.312 -5.281 1 88.69 561 ALA A O 1
ATOM 4405 N N . ILE A 1 562 ? -3.139 -41.156 -4.066 1 89.44 562 ILE A N 1
ATOM 4406 C CA . ILE A 1 562 ? -1.857 -41.594 -4.598 1 89.44 562 ILE A CA 1
ATOM 4407 C C . ILE A 1 562 ? -2.018 -42 -6.062 1 89.44 562 ILE A C 1
ATOM 4409 O O . ILE A 1 562 ? -1.147 -41.688 -6.891 1 89.44 562 ILE A O 1
ATOM 4413 N N . GLU A 1 563 ? -3.107 -42.625 -6.371 1 82.69 563 GLU A N 1
ATOM 4414 C CA . GLU A 1 563 ? -3.396 -43 -7.758 1 82.69 563 GLU A CA 1
ATOM 4415 C C . GLU A 1 563 ? -3.539 -41.75 -8.633 1 82.69 563 GLU A C 1
ATOM 4417 O O . GLU A 1 563 ? -3.057 -41.719 -9.766 1 82.69 563 GLU A O 1
ATOM 4422 N N . LYS A 1 564 ? -4.207 -40.844 -8.062 1 81.5 564 LYS A N 1
ATOM 4423 C CA . LYS A 1 564 ? -4.363 -39.562 -8.789 1 81.5 564 LYS A CA 1
ATOM 4424 C C . LYS A 1 564 ? -3.014 -38.906 -9.055 1 81.5 564 LYS A C 1
ATOM 4426 O O . LYS A 1 564 ? -2.773 -38.406 -10.148 1 81.5 564 LYS A O 1
ATOM 4431 N N . LEU A 1 565 ? -2.174 -38.875 -8.047 1 85.75 565 LEU A N 1
ATOM 4432 C CA . LEU A 1 565 ? -0.846 -38.312 -8.203 1 85.75 565 LEU A CA 1
ATOM 4433 C C . LEU A 1 565 ? -0.059 -39.031 -9.289 1 85.75 565 LEU A C 1
ATOM 4435 O O . LEU A 1 565 ? 0.626 -38.375 -10.094 1 85.75 565 LEU A O 1
ATOM 4439 N N . LYS A 1 566 ? -0.145 -40.312 -9.305 1 78.31 566 LYS A N 1
ATOM 4440 C CA . LYS A 1 566 ? 0.556 -41.094 -10.305 1 78.31 566 LYS A CA 1
ATOM 4441 C C . LYS A 1 566 ? 0.034 -40.812 -11.711 1 78.31 566 LYS A C 1
ATOM 4443 O O . LYS A 1 566 ? 0.814 -40.719 -12.664 1 78.31 566 LYS A O 1
ATOM 4448 N N . ASP A 1 567 ? -1.246 -40.594 -11.859 1 70.44 567 ASP A N 1
ATOM 4449 C CA . ASP A 1 567 ? -1.877 -40.344 -13.148 1 70.44 567 ASP A CA 1
ATOM 4450 C C . ASP A 1 567 ? -1.548 -38.938 -13.672 1 70.44 567 ASP A C 1
ATOM 4452 O O . ASP A 1 567 ? -1.455 -38.75 -14.883 1 70.44 567 ASP A O 1
ATOM 4456 N N . THR A 1 568 ? -1.43 -38.031 -12.773 1 71.06 568 THR A N 1
ATOM 4457 C CA . THR A 1 568 ? -1.262 -36.625 -13.188 1 71.06 568 THR A CA 1
ATOM 4458 C C . THR A 1 568 ? 0.216 -36.312 -13.367 1 71.06 568 THR A C 1
ATOM 4460 O O . THR A 1 568 ? 0.559 -35.312 -14.023 1 71.06 568 THR A O 1
ATOM 4463 N N . THR A 1 569 ? 1.076 -37.094 -12.734 1 73.94 569 THR A N 1
ATOM 4464 C CA . THR A 1 569 ? 2.506 -36.812 -12.828 1 73.94 569 THR A CA 1
ATOM 4465 C C . THR A 1 569 ? 3.129 -37.594 -13.992 1 73.94 569 THR A C 1
ATOM 4467 O O . THR A 1 569 ? 2.75 -38.719 -14.25 1 73.94 569 THR A O 1
ATOM 4470 N N . GLN A 1 570 ? 4.016 -36.938 -14.695 1 63.97 570 GLN A N 1
ATOM 4471 C CA . GLN A 1 570 ? 4.746 -37.625 -15.766 1 63.97 570 GLN A CA 1
ATOM 4472 C C . GLN A 1 570 ? 5.547 -38.781 -15.211 1 63.97 570 GLN A C 1
ATOM 4474 O O . GLN A 1 570 ? 6.098 -38.719 -14.109 1 63.97 570 GLN A O 1
ATOM 4479 N N . HIS A 1 571 ? 5.59 -39.75 -15.93 1 59.75 571 HIS A N 1
ATOM 4480 C CA . HIS A 1 571 ? 6.16 -41.031 -15.5 1 59.75 571 HIS A CA 1
ATOM 4481 C C . HIS A 1 571 ? 7.613 -40.875 -15.062 1 59.75 571 HIS A C 1
ATOM 4483 O O . HIS A 1 571 ? 8.055 -41.5 -14.102 1 59.75 571 HIS A O 1
ATOM 4489 N N . GLU A 1 572 ? 8.305 -39.906 -15.719 1 58.31 572 GLU A N 1
ATOM 4490 C CA . GLU A 1 572 ? 9.719 -39.75 -15.406 1 58.31 572 GLU A CA 1
ATOM 4491 C C . GLU A 1 572 ? 9.922 -39.031 -14.086 1 58.31 572 GLU A C 1
ATOM 4493 O O . GLU A 1 572 ? 10.93 -39.219 -13.406 1 58.31 572 GLU A O 1
ATOM 4498 N N . LYS A 1 573 ? 8.906 -38.344 -13.703 1 68.94 573 LYS A N 1
ATOM 4499 C CA . LYS A 1 573 ? 9.047 -37.469 -12.531 1 68.94 573 LYS A CA 1
ATOM 4500 C C . LYS A 1 573 ? 8.281 -38.031 -11.336 1 68.94 573 LYS A C 1
ATOM 4502 O O . LYS A 1 573 ? 8.344 -37.5 -10.234 1 68.94 573 LYS A O 1
ATOM 4507 N N . TYR A 1 574 ? 7.625 -39.219 -11.508 1 78.94 574 TYR A N 1
ATOM 4508 C CA . TYR A 1 574 ? 6.789 -39.75 -10.438 1 78.94 574 TYR A CA 1
ATOM 4509 C C . TYR A 1 574 ? 7.641 -40.375 -9.352 1 78.94 574 TYR A C 1
ATOM 4511 O O . TYR A 1 574 ? 8.5 -41.219 -9.633 1 78.94 574 TYR A O 1
ATOM 4519 N N . ARG A 1 575 ? 7.48 -39.906 -8.133 1 80.44 575 ARG A N 1
ATOM 4520 C CA . ARG A 1 575 ? 8.07 -40.469 -6.926 1 80.44 575 ARG A CA 1
ATOM 4521 C C . ARG A 1 575 ? 6.996 -40.969 -5.965 1 80.44 575 ARG A C 1
ATOM 4523 O O . ARG A 1 575 ? 6.09 -40.219 -5.602 1 80.44 575 ARG A O 1
ATOM 4530 N N . PRO A 1 576 ? 7.16 -42.219 -5.66 1 86.69 576 PRO A N 1
ATOM 4531 C CA . PRO A 1 576 ? 6.133 -42.719 -4.746 1 86.69 576 PRO A CA 1
ATOM 4532 C C . PRO A 1 576 ? 6.188 -42.062 -3.371 1 86.69 576 PRO A C 1
ATOM 4534 O O . PRO A 1 576 ? 7.277 -41.844 -2.838 1 86.69 576 PRO A O 1
ATOM 4537 N N . PRO A 1 577 ? 5.059 -41.719 -2.801 1 90.94 577 PRO A N 1
ATOM 4538 C CA . PRO A 1 577 ? 5.008 -41.156 -1.454 1 90.94 577 PRO A CA 1
ATOM 4539 C C . PRO A 1 577 ? 5.328 -42.188 -0.366 1 90.94 577 PRO A C 1
ATOM 4541 O O . PRO A 1 577 ? 5.039 -43.375 -0.527 1 90.94 577 PRO A O 1
ATOM 4544 N N . ASN A 1 578 ? 5.98 -41.812 0.684 1 87.56 578 ASN A N 1
ATOM 4545 C CA . ASN A 1 578 ? 6.258 -42.656 1.832 1 87.56 578 ASN A CA 1
ATOM 4546 C C . ASN A 1 578 ? 5.051 -42.75 2.762 1 87.56 578 ASN A C 1
ATOM 4548 O O . ASN A 1 578 ? 4.789 -41.844 3.545 1 87.56 578 ASN A O 1
ATOM 4552 N N . VAL A 1 579 ? 4.367 -43.844 2.688 1 90.12 579 VAL A N 1
ATOM 4553 C CA . VAL A 1 579 ? 3.125 -43.969 3.439 1 90.12 579 VAL A CA 1
ATOM 4554 C C . VAL A 1 579 ? 3.334 -44.906 4.625 1 90.12 579 VAL A C 1
ATOM 4556 O O . VAL A 1 579 ? 2.379 -45.281 5.312 1 90.12 579 VAL A O 1
ATOM 4559 N N . ASP A 1 580 ? 4.535 -45.219 4.957 1 84.56 580 ASP A N 1
ATOM 4560 C CA . ASP A 1 580 ? 4.832 -46.188 6.012 1 84.56 580 ASP A CA 1
ATOM 4561 C C . ASP A 1 580 ? 4.379 -45.656 7.375 1 84.56 580 ASP A C 1
ATOM 4563 O O . ASP A 1 580 ? 3.98 -46.438 8.242 1 84.56 580 ASP A O 1
ATOM 4567 N N . ARG A 1 581 ? 4.391 -44.406 7.449 1 87.94 581 ARG A N 1
ATOM 4568 C CA . ARG A 1 581 ? 4.066 -43.844 8.75 1 87.94 581 ARG A CA 1
ATOM 4569 C C . ARG A 1 581 ? 2.635 -43.312 8.781 1 87.94 581 ARG A C 1
ATOM 4571 O O . ARG A 1 581 ? 2.172 -42.812 9.805 1 87.94 581 ARG A O 1
ATOM 4578 N N . VAL A 1 582 ? 1.943 -43.406 7.723 1 90.75 582 VAL A N 1
ATOM 4579 C CA . VAL A 1 582 ? 0.58 -42.906 7.645 1 90.75 582 VAL A CA 1
ATOM 4580 C C . VAL A 1 582 ? -0.413 -44.062 7.672 1 90.75 582 VAL A C 1
ATOM 4582 O O . VAL A 1 582 ? -1.442 -43.969 8.344 1 90.75 582 VAL A O 1
ATOM 4585 N N . VAL A 1 583 ? -0.036 -45.188 7.098 1 88.5 583 VAL A N 1
ATOM 4586 C CA . VAL A 1 583 ? -0.936 -46.312 6.879 1 88.5 583 VAL A CA 1
ATOM 4587 C C . VAL A 1 583 ? -1.305 -46.969 8.219 1 88.5 583 VAL A C 1
ATOM 4589 O O . VAL A 1 583 ? -2.463 -47.312 8.445 1 88.5 583 VAL A O 1
ATOM 4592 N N . PRO A 1 584 ? -0.39 -47.062 9.18 1 86.38 584 PRO A N 1
ATOM 4593 C CA . PRO A 1 584 ? -0.739 -47.688 10.461 1 86.38 584 PRO A CA 1
ATOM 4594 C C . PRO A 1 584 ? -1.832 -46.906 11.203 1 86.38 584 PRO A C 1
ATOM 4596 O O . PRO A 1 584 ? -2.562 -47.5 12.008 1 86.38 584 PRO A O 1
ATOM 4599 N N . TYR A 1 585 ? -1.925 -45.688 10.984 1 88.81 585 TYR A N 1
ATOM 4600 C CA . TYR A 1 585 ? -2.938 -44.875 11.664 1 88.81 585 TYR A CA 1
ATOM 4601 C C . TYR A 1 585 ? -4.309 -45.094 11.031 1 88.81 585 TYR A C 1
ATOM 4603 O O . TYR A 1 585 ? -5.332 -44.781 11.641 1 88.81 585 TYR A O 1
ATOM 4611 N N . LEU A 1 586 ? -4.297 -45.562 9.82 1 89.19 586 LEU A N 1
ATOM 4612 C CA . LEU A 1 586 ? -5.543 -45.625 9.062 1 89.19 586 LEU A CA 1
ATOM 4613 C C . LEU A 1 586 ? -6.082 -47.062 9.055 1 89.19 586 LEU A C 1
ATOM 4615 O O . LEU A 1 586 ? -7.207 -47.312 8.617 1 89.19 586 LEU A O 1
ATOM 4619 N N . VAL A 1 587 ? -5.266 -48.031 9.531 1 83.88 587 VAL A N 1
ATOM 4620 C CA . VAL A 1 587 ? -5.645 -49.438 9.461 1 83.88 587 VAL A CA 1
ATOM 4621 C C . VAL A 1 587 ? -6.273 -49.875 10.781 1 83.88 587 VAL A C 1
ATOM 4623 O O . VAL A 1 587 ? -5.77 -49.531 11.859 1 83.88 587 VAL A O 1
ATOM 4626 N N . GLY A 1 588 ? -7.508 -50.344 10.742 1 69.5 588 GLY A N 1
ATOM 4627 C CA . GLY A 1 588 ? -8.195 -50.906 11.898 1 69.5 588 GLY A CA 1
ATOM 4628 C C . GLY A 1 588 ? -7.602 -52.219 12.383 1 69.5 588 GLY A C 1
ATOM 4629 O O . GLY A 1 588 ? -6.594 -52.688 11.852 1 69.5 588 GLY A O 1
ATOM 4630 N N . PRO A 1 589 ? -8.102 -52.75 13.445 1 70.25 589 PRO A N 1
ATOM 4631 C CA . PRO A 1 589 ? -7.637 -54.031 13.992 1 70.25 589 PRO A CA 1
ATOM 4632 C C . PRO A 1 589 ? -7.734 -55.188 12.984 1 70.25 589 PRO A C 1
ATOM 4634 O O . PRO A 1 589 ? -6.992 -56.156 13.086 1 70.25 589 PRO A O 1
ATOM 4637 N N . GLU A 1 590 ? -8.672 -55.062 11.898 1 74.56 590 GLU A N 1
ATOM 4638 C CA . GLU A 1 590 ? -8.891 -56.125 10.93 1 74.56 590 GLU A CA 1
ATOM 4639 C C . GLU A 1 590 ? -7.828 -56.094 9.828 1 74.56 590 GLU A C 1
ATOM 4641 O O . GLU A 1 590 ? -7.773 -57 8.992 1 74.56 590 GLU A O 1
ATOM 4646 N N . GLY A 1 591 ? -6.793 -55.25 9.883 1 77.56 591 GLY A N 1
ATOM 4647 C CA . GLY A 1 591 ? -5.746 -55.125 8.875 1 77.56 591 GLY A CA 1
ATOM 4648 C C . GLY A 1 591 ? -6.199 -54.438 7.613 1 77.56 591 GLY A C 1
ATOM 4649 O O . GLY A 1 591 ? -7.277 -53.844 7.582 1 77.56 591 GLY A O 1
ATOM 4650 N N . ILE A 1 592 ? -5.348 -54.375 6.566 1 85.75 592 ILE A N 1
ATOM 4651 C CA . ILE A 1 592 ? -5.637 -53.719 5.289 1 85.75 592 ILE A CA 1
ATOM 4652 C C . ILE A 1 592 ? -6.41 -54.688 4.391 1 85.75 592 ILE A C 1
ATOM 4654 O O . ILE A 1 592 ? -5.973 -55.812 4.156 1 85.75 592 ILE A O 1
ATOM 4658 N N . PRO A 1 593 ? -7.605 -54.375 3.984 1 83.12 593 PRO A N 1
ATOM 4659 C CA . PRO A 1 593 ? -8.297 -55.188 2.994 1 83.12 593 PRO A CA 1
ATOM 4660 C C . PRO A 1 593 ? -7.438 -55.5 1.77 1 83.12 593 PRO A C 1
ATOM 4662 O O . PRO A 1 593 ? -6.691 -54.625 1.308 1 83.12 593 PRO A O 1
ATOM 4665 N N . LYS A 1 594 ? -7.469 -56.719 1.318 1 82.56 594 LYS A N 1
ATOM 4666 C CA . LYS A 1 594 ? -6.598 -57.188 0.254 1 82.56 594 LYS A CA 1
ATOM 4667 C C . LYS A 1 594 ? -6.73 -56.344 -1.003 1 82.56 594 LYS A C 1
ATOM 4669 O O . LYS A 1 594 ? -5.742 -56.062 -1.684 1 82.56 594 LYS A O 1
ATOM 4674 N N . ASP A 1 595 ? -7.895 -55.906 -1.348 1 82.31 595 ASP A N 1
ATOM 4675 C CA . ASP A 1 595 ? -8.117 -55.094 -2.535 1 82.31 595 ASP A CA 1
ATOM 4676 C C . ASP A 1 595 ? -7.363 -53.781 -2.438 1 82.31 595 ASP A C 1
ATOM 4678 O O . ASP A 1 595 ? -6.746 -53.344 -3.41 1 82.31 595 ASP A O 1
ATOM 4682 N N . LEU A 1 596 ? -7.398 -53.281 -1.3 1 86 596 LEU A N 1
ATOM 4683 C CA . LEU A 1 596 ? -6.746 -51.969 -1.108 1 86 596 LEU A CA 1
ATOM 4684 C C . LEU A 1 596 ? -5.23 -52.125 -1.051 1 86 596 LEU A C 1
ATOM 4686 O O . LEU A 1 596 ? -4.492 -51.25 -1.493 1 86 596 LEU A O 1
ATOM 4690 N N . GLU A 1 597 ? -4.816 -53.219 -0.459 1 86.19 597 GLU A N 1
ATOM 4691 C CA . GLU A 1 597 ? -3.385 -53.469 -0.395 1 86.19 597 GLU A CA 1
ATOM 4692 C C . GLU A 1 597 ? -2.789 -53.625 -1.791 1 86.19 597 GLU A C 1
ATOM 4694 O O . GLU A 1 597 ? -1.706 -53.094 -2.068 1 86.19 597 GLU A O 1
ATOM 4699 N N . ASP A 1 598 ? -3.479 -54.344 -2.65 1 83.94 598 ASP A N 1
ATOM 4700 C CA . ASP A 1 598 ? -3.012 -54.5 -4.023 1 83.94 598 ASP A CA 1
ATOM 4701 C C . ASP A 1 598 ? -2.977 -53.188 -4.766 1 83.94 598 ASP A C 1
ATOM 4703 O O . ASP A 1 598 ? -2.021 -52.875 -5.484 1 83.94 598 ASP A O 1
ATOM 4707 N N . ARG A 1 599 ? -3.955 -52.469 -4.52 1 83.5 599 ARG A N 1
ATOM 4708 C CA . ARG A 1 599 ? -4.027 -51.188 -5.176 1 83.5 599 ARG A CA 1
ATOM 4709 C C . ARG A 1 599 ? -2.91 -50.25 -4.688 1 83.5 599 ARG A C 1
ATOM 4711 O O . ARG A 1 599 ? -2.326 -49.5 -5.477 1 83.5 599 ARG A O 1
ATOM 4718 N N . LEU A 1 600 ? -2.77 -50.281 -3.469 1 86.81 600 LEU A N 1
ATOM 4719 C CA . LEU A 1 600 ? -1.723 -49.469 -2.877 1 86.81 600 LEU A CA 1
ATOM 4720 C C . LEU A 1 600 ? -0.352 -49.875 -3.418 1 86.81 600 LEU A C 1
ATOM 4722 O O . LEU A 1 600 ? 0.453 -49 -3.768 1 86.81 600 LEU A O 1
ATOM 4726 N N . ASN A 1 601 ? -0.053 -51.094 -3.514 1 80.88 601 ASN A N 1
ATOM 4727 C CA . ASN A 1 601 ? 1.234 -51.562 -4.008 1 80.88 601 ASN A CA 1
ATOM 4728 C C . ASN A 1 601 ? 1.443 -51.188 -5.473 1 80.88 601 ASN A C 1
ATOM 4730 O O . ASN A 1 601 ? 2.555 -50.844 -5.879 1 80.88 601 ASN A O 1
ATOM 4734 N N . ILE A 1 602 ? 0.413 -51.188 -6.188 1 74.62 602 ILE A N 1
ATOM 4735 C CA . ILE A 1 602 ? 0.493 -50.812 -7.594 1 74.62 602 ILE A CA 1
ATOM 4736 C C . ILE A 1 602 ? 0.746 -49.312 -7.719 1 74.62 602 ILE A C 1
ATOM 4738 O O . ILE A 1 602 ? 1.518 -48.875 -8.578 1 74.62 602 ILE A O 1
ATOM 4742 N N . ALA A 1 603 ? 0.075 -48.656 -6.875 1 80.5 603 ALA A N 1
ATOM 4743 C CA . ALA A 1 603 ? 0.198 -47.219 -6.922 1 80.5 603 ALA A CA 1
ATOM 4744 C C . ALA A 1 603 ? 1.593 -46.781 -6.492 1 80.5 603 ALA A C 1
ATOM 4746 O O . ALA A 1 603 ? 2.092 -45.75 -6.953 1 80.5 603 ALA A O 1
ATOM 4747 N N . LEU A 1 604 ? 2.166 -47.5 -5.656 1 82.31 604 LEU A N 1
ATOM 4748 C CA . LEU A 1 604 ? 3.475 -47.125 -5.137 1 82.31 604 LEU A CA 1
ATOM 4749 C C . LEU A 1 604 ? 4.586 -47.594 -6.059 1 82.31 604 LEU A C 1
ATOM 4751 O O . LEU A 1 604 ? 5.73 -47.156 -5.953 1 82.31 604 LEU A O 1
ATOM 4755 N N . LEU A 1 605 ? 4.262 -48.5 -7.039 1 70.81 605 LEU A N 1
ATOM 4756 C CA . LEU A 1 605 ? 5.254 -49.031 -7.965 1 70.81 605 LEU A CA 1
ATOM 4757 C C . LEU A 1 605 ? 5.473 -48.094 -9.141 1 70.81 605 LEU A C 1
ATOM 4759 O O . LEU A 1 605 ? 4.516 -47.5 -9.664 1 70.81 605 LEU A O 1
ATOM 4763 N N . ARG A 1 606 ? 6.684 -47.625 -9.328 1 64.06 606 ARG A N 1
ATOM 4764 C CA . ARG A 1 606 ? 7.008 -46.812 -10.492 1 64.06 606 ARG A CA 1
ATOM 4765 C C . ARG A 1 606 ? 6.738 -47.594 -11.781 1 64.06 606 ARG A C 1
ATOM 4767 O O . ARG A 1 606 ? 6.98 -48.812 -11.859 1 64.06 606 ARG A O 1
ATOM 4774 N N . ASP A 1 607 ? 5.812 -47.125 -12.695 1 54.78 607 ASP A N 1
ATOM 4775 C CA . ASP A 1 607 ? 5.52 -47.781 -13.969 1 54.78 607 ASP A CA 1
ATOM 4776 C C . ASP A 1 607 ? 6.801 -48.125 -14.711 1 54.78 607 ASP A C 1
ATOM 4778 O O . ASP A 1 607 ? 7.648 -47.281 -14.953 1 54.78 607 ASP A O 1
ATOM 4782 N N . LYS A 1 608 ? 7.547 -49.125 -14.359 1 48.16 608 LYS A N 1
ATOM 4783 C CA . LYS A 1 608 ? 8.656 -49.594 -15.172 1 48.16 608 LYS A CA 1
ATOM 4784 C C . LYS A 1 608 ? 8.305 -49.594 -16.656 1 48.16 608 LYS A C 1
ATOM 4786 O O . LYS A 1 608 ? 7.188 -49.938 -17.047 1 48.16 608 LYS A O 1
ATOM 4791 N N . GLY A 1 609 ? 8.711 -48.594 -17.375 1 45.81 609 GLY A N 1
ATOM 4792 C CA . GLY A 1 609 ? 8.656 -48.562 -18.828 1 45.81 609 GLY A CA 1
ATOM 4793 C C . GLY A 1 609 ? 8.758 -49.938 -19.469 1 45.81 609 GLY A C 1
ATOM 4794 O O . GLY A 1 609 ? 9.828 -50.344 -19.922 1 45.81 609 GLY A O 1
ATOM 4795 N N . SER A 1 610 ? 8.266 -50.812 -18.859 1 40.94 610 SER A N 1
ATOM 4796 C CA . SER A 1 610 ? 8.562 -52.094 -19.5 1 40.94 610 SER A CA 1
ATOM 4797 C C . SER A 1 610 ? 8.266 -52.062 -20.984 1 40.94 610 SER A C 1
ATOM 4799 O O . SER A 1 610 ? 8.5 -53.062 -21.703 1 40.94 610 SER A O 1
ATOM 4801 N N . ASP A 1 611 ? 7.469 -51.219 -21.406 1 41.53 611 ASP A N 1
ATOM 4802 C CA . ASP A 1 611 ? 7.293 -51.312 -22.844 1 41.53 611 ASP A CA 1
ATOM 4803 C C . ASP A 1 611 ? 8.484 -50.719 -23.594 1 41.53 611 ASP A C 1
ATOM 4805 O O . ASP A 1 611 ? 8.797 -49.531 -23.422 1 41.53 611 ASP A O 1
ATOM 4809 N N . PRO A 1 612 ? 9.367 -51.375 -24.109 1 47.69 612 PRO A N 1
ATOM 4810 C CA . PRO A 1 612 ? 10.586 -50.969 -24.812 1 47.69 612 PRO A CA 1
ATOM 4811 C C . PRO A 1 612 ? 10.367 -49.781 -25.719 1 47.69 612 PRO A C 1
ATOM 4813 O O . PRO A 1 612 ? 11.258 -48.938 -25.875 1 47.69 612 PRO A O 1
ATOM 4816 N N . ARG A 1 613 ? 9.297 -49.656 -26.312 1 51.78 613 ARG A N 1
ATOM 4817 C CA . ARG A 1 613 ? 9.055 -48.594 -27.266 1 51.78 613 ARG A CA 1
ATOM 4818 C C . ARG A 1 613 ? 8.852 -47.25 -26.562 1 51.78 613 ARG A C 1
ATOM 4820 O O . ARG A 1 613 ? 9.312 -46.219 -27.047 1 51.78 613 ARG A O 1
ATOM 4827 N N . ARG A 1 614 ? 8.18 -47.406 -25.562 1 48.94 614 ARG A N 1
ATOM 4828 C CA . ARG A 1 614 ? 7.98 -46.188 -24.781 1 48.94 614 ARG A CA 1
ATOM 4829 C C . ARG A 1 614 ? 9.297 -45.688 -24.203 1 48.94 614 ARG A C 1
ATOM 4831 O O . ARG A 1 614 ? 9.555 -44.469 -24.188 1 48.94 614 ARG A O 1
ATOM 4838 N N . SER A 1 615 ? 10.008 -46.719 -23.766 1 50.69 615 SER A N 1
ATOM 4839 C CA . SER A 1 615 ? 11.328 -46.344 -23.25 1 50.69 615 SER A CA 1
ATOM 4840 C C . SER A 1 615 ? 12.172 -45.688 -24.344 1 50.69 615 SER A C 1
ATOM 4842 O O . SER A 1 615 ? 12.906 -44.75 -24.062 1 50.69 615 SER A O 1
ATOM 4844 N N . GLN A 1 616 ? 11.977 -46.188 -25.531 1 56.78 616 GLN A N 1
ATOM 4845 C CA . GLN A 1 616 ? 12.734 -45.625 -26.641 1 56.78 616 GLN A CA 1
ATOM 4846 C C . GLN A 1 616 ? 12.266 -44.188 -26.938 1 56.78 616 GLN A C 1
ATOM 4848 O O . GLN A 1 616 ? 13.078 -43.312 -27.203 1 56.78 616 GLN A O 1
ATOM 4853 N N . LYS A 1 617 ? 11 -44.031 -26.891 1 56 617 LYS A N 1
ATOM 4854 C CA . LYS A 1 617 ? 10.469 -42.688 -27.188 1 56 617 LYS A CA 1
ATOM 4855 C C . LYS A 1 617 ? 10.836 -41.688 -26.094 1 56 617 LYS A C 1
ATOM 4857 O O . LYS A 1 617 ? 11.133 -40.531 -26.375 1 56 617 LYS A O 1
ATOM 4862 N N . ILE A 1 618 ? 10.75 -42.219 -24.938 1 56.88 618 ILE A N 1
ATOM 4863 C CA . ILE A 1 618 ? 11.18 -41.375 -23.828 1 56.88 618 ILE A CA 1
ATOM 4864 C C . ILE A 1 618 ? 12.656 -41.031 -23.969 1 56.88 618 ILE A C 1
ATOM 4866 O O . ILE A 1 618 ? 13.062 -39.906 -23.75 1 56.88 618 ILE A O 1
ATOM 4870 N N . GLU A 1 619 ? 13.344 -42.156 -24.344 1 57.03 619 GLU A N 1
ATOM 4871 C CA . GLU A 1 619 ? 14.773 -41.938 -24.547 1 57.03 619 GLU A CA 1
ATOM 4872 C C . GLU A 1 619 ? 15.008 -40.938 -25.703 1 57.03 619 GLU A C 1
ATOM 4874 O O . GLU A 1 619 ? 15.906 -40.125 -25.641 1 57.03 619 GLU A O 1
ATOM 4879 N N . GLU A 1 620 ? 14.141 -41.062 -26.688 1 59.62 620 GLU A N 1
ATOM 4880 C CA . GLU A 1 620 ? 14.25 -40.156 -27.828 1 59.62 620 GLU A CA 1
ATOM 4881 C C . GLU A 1 620 ? 13.891 -38.75 -27.438 1 59.62 620 GLU A C 1
ATOM 4883 O O . GLU A 1 620 ? 14.555 -37.781 -27.844 1 59.62 620 GLU A O 1
ATOM 4888 N N . ARG A 1 621 ? 12.867 -38.656 -26.672 1 57.97 621 ARG A N 1
ATOM 4889 C CA . ARG A 1 621 ? 12.477 -37.344 -26.203 1 57.97 621 ARG A CA 1
ATOM 4890 C C . ARG A 1 621 ? 13.57 -36.719 -25.328 1 57.97 621 ARG A C 1
ATOM 4892 O O . ARG A 1 621 ? 13.859 -35.531 -25.422 1 57.97 621 ARG A O 1
ATOM 4899 N N . ARG A 1 622 ? 14.055 -37.562 -24.547 1 57.12 622 ARG A N 1
ATOM 4900 C CA . ARG A 1 622 ? 15.164 -37.125 -23.703 1 57.12 622 ARG A CA 1
ATOM 4901 C C . ARG A 1 622 ? 16.344 -36.656 -24.562 1 57.12 622 ARG A C 1
ATOM 4903 O O . ARG A 1 622 ? 17 -35.656 -24.266 1 57.12 622 ARG A O 1
ATOM 4910 N N . ARG A 1 623 ? 16.562 -37.531 -25.578 1 58.81 623 ARG A N 1
ATOM 4911 C CA . ARG A 1 623 ? 17.656 -37.188 -26.484 1 58.81 623 ARG A CA 1
ATOM 4912 C C . ARG A 1 623 ? 17.375 -35.844 -27.203 1 58.81 623 ARG A C 1
ATOM 4914 O O . ARG A 1 623 ? 18.281 -35.031 -27.344 1 58.81 623 ARG A O 1
ATOM 4921 N N . ASN A 1 624 ? 16.141 -35.719 -27.609 1 58.31 624 ASN A N 1
ATOM 4922 C CA . ASN A 1 624 ? 15.789 -34.5 -28.328 1 58.31 624 ASN A CA 1
ATOM 4923 C C . ASN A 1 624 ? 15.844 -33.281 -27.406 1 58.31 624 ASN A C 1
ATOM 4925 O O . ASN A 1 624 ? 16.281 -32.188 -27.828 1 58.31 624 ASN A O 1
ATOM 4929 N N . ARG A 1 625 ? 15.328 -33.5 -26.266 1 59.72 625 ARG A N 1
ATOM 4930 C CA . ARG A 1 625 ? 15.422 -32.406 -25.297 1 59.72 625 ARG A CA 1
ATOM 4931 C C . ARG A 1 625 ? 16.875 -32.031 -25.047 1 59.72 625 ARG A C 1
ATOM 4933 O O . ARG A 1 625 ? 17.203 -30.828 -24.938 1 59.72 625 ARG A O 1
ATOM 4940 N N . LYS A 1 626 ? 17.656 -33.062 -24.938 1 57.59 626 LYS A N 1
ATOM 4941 C CA . LYS A 1 626 ? 19.094 -32.844 -24.734 1 57.59 626 LYS A CA 1
ATOM 4942 C C . LYS A 1 626 ? 19.688 -32.062 -25.906 1 57.59 626 LYS A C 1
ATOM 4944 O O . LYS A 1 626 ? 20.469 -31.141 -25.719 1 57.59 626 LYS A O 1
ATOM 4949 N N . VAL A 1 627 ? 19.266 -32.5 -27.109 1 58.91 627 VAL A N 1
ATOM 4950 C CA . VAL A 1 627 ? 19.812 -31.859 -28.297 1 58.91 627 VAL A CA 1
ATOM 4951 C C . VAL A 1 627 ? 19.344 -30.406 -28.359 1 58.91 627 VAL A C 1
ATOM 4953 O O . VAL A 1 627 ? 20.125 -29.516 -28.688 1 58.91 627 VAL A O 1
ATOM 4956 N N . ARG A 1 628 ? 18.141 -30.219 -28.062 1 58.38 628 ARG A N 1
ATOM 4957 C CA . ARG A 1 628 ? 17.609 -28.875 -28.078 1 58.38 628 ARG A CA 1
ATOM 4958 C C . ARG A 1 628 ? 18.297 -28 -27.031 1 58.38 628 ARG A C 1
ATOM 4960 O O . ARG A 1 628 ? 18.594 -26.828 -27.281 1 58.38 628 ARG A O 1
ATOM 4967 N N . ARG A 1 629 ? 18.328 -28.594 -25.953 1 58.25 629 ARG A N 1
ATOM 4968 C CA . ARG A 1 629 ? 19 -27.891 -24.875 1 58.25 629 ARG A CA 1
ATOM 4969 C C . ARG A 1 629 ? 20.453 -27.562 -25.234 1 58.25 629 ARG A C 1
ATOM 4971 O O . ARG A 1 629 ? 20.922 -26.453 -24.953 1 58.25 629 ARG A O 1
ATOM 4978 N N . GLU A 1 630 ? 21.156 -28.578 -25.781 1 55.59 630 GLU A N 1
ATOM 4979 C CA . GLU A 1 630 ? 22.531 -28.391 -26.219 1 55.59 630 GLU A CA 1
ATOM 4980 C C . GLU A 1 630 ? 22.641 -27.266 -27.234 1 55.59 630 GLU A C 1
ATOM 4982 O O . GLU A 1 630 ? 23.578 -26.453 -27.188 1 55.59 630 GLU A O 1
ATOM 4987 N N . ARG A 1 631 ? 21.688 -27.203 -28.062 1 56.06 631 ARG A N 1
ATOM 4988 C CA . ARG A 1 631 ? 21.703 -26.141 -29.078 1 56.06 631 ARG A CA 1
ATOM 4989 C C . ARG A 1 631 ? 21.453 -24.781 -28.438 1 56.06 631 ARG A C 1
ATOM 4991 O O . ARG A 1 631 ? 22.078 -23.797 -28.828 1 56.06 631 ARG A O 1
ATOM 4998 N N . ARG A 1 632 ? 20.484 -24.781 -27.531 1 57.22 632 ARG A N 1
ATOM 4999 C CA . ARG A 1 632 ? 20.188 -23.531 -26.844 1 57.22 632 ARG A CA 1
ATOM 5000 C C . ARG A 1 632 ? 21.375 -23.047 -26.016 1 57.22 632 ARG A C 1
ATOM 5002 O O . ARG A 1 632 ? 21.688 -21.859 -26.016 1 57.22 632 ARG A O 1
ATOM 5009 N N . MET A 1 633 ? 21.859 -23.984 -25.281 1 52.66 633 MET A N 1
ATOM 5010 C CA . MET A 1 633 ? 23 -23.688 -24.422 1 52.66 633 MET A CA 1
ATOM 5011 C C . MET A 1 633 ? 24.219 -23.297 -25.234 1 52.66 633 MET A C 1
ATOM 5013 O O . MET A 1 633 ? 25 -22.422 -24.828 1 52.66 633 MET A O 1
ATOM 5017 N N . SER A 1 634 ? 24.359 -24.062 -26.297 1 51.25 634 SER A N 1
ATOM 5018 C CA . SER A 1 634 ? 25.484 -23.719 -27.156 1 51.25 634 SER A CA 1
ATOM 5019 C C . SER A 1 634 ? 25.406 -22.266 -27.609 1 51.25 634 SER A C 1
ATOM 5021 O O . SER A 1 634 ? 26.406 -21.547 -27.641 1 51.25 634 SER A O 1
ATOM 5023 N N . SER A 1 635 ? 24.234 -21.875 -27.891 1 50.62 635 SER A N 1
ATOM 5024 C CA . SER A 1 635 ? 24.109 -20.5 -28.328 1 50.62 635 SER A CA 1
ATOM 5025 C C . SER A 1 635 ? 24.297 -19.531 -27.172 1 50.62 635 SER A C 1
ATOM 5027 O O . SER A 1 635 ? 24.906 -18.469 -27.328 1 50.62 635 SER A O 1
ATOM 5029 N N . THR A 1 636 ? 23.719 -19.875 -26.016 1 51.34 636 THR A N 1
ATOM 5030 C CA . THR A 1 636 ? 23.891 -19.031 -24.844 1 51.34 636 THR A CA 1
ATOM 5031 C C . THR A 1 636 ? 25.359 -19.016 -24.406 1 51.34 636 THR A C 1
ATOM 5033 O O . THR A 1 636 ? 25.906 -17.969 -24.047 1 51.34 636 THR A O 1
ATOM 5036 N N . MET A 1 637 ? 26 -20.266 -24.391 1 47.53 637 MET A N 1
ATOM 5037 C CA . MET A 1 637 ? 27.375 -20.438 -23.969 1 47.53 637 MET A CA 1
ATOM 5038 C C . MET A 1 637 ? 28.344 -19.75 -24.938 1 47.53 637 MET A C 1
ATOM 5040 O O . MET A 1 637 ? 29.375 -19.25 -24.531 1 47.53 637 MET A O 1
ATOM 5044 N N . GLN A 1 638 ? 28.047 -19.906 -26.141 1 49.81 638 GLN A N 1
ATOM 5045 C CA . GLN A 1 638 ? 28.938 -19.234 -27.078 1 49.81 638 GLN A CA 1
ATOM 5046 C C . GLN A 1 638 ? 29.031 -17.734 -26.781 1 49.81 638 GLN A C 1
ATOM 5048 O O . GLN A 1 638 ? 30.094 -17.125 -26.938 1 49.81 638 GLN A O 1
ATOM 5053 N N . PHE A 1 639 ? 27.953 -17.266 -26.422 1 49.47 639 PHE A N 1
ATOM 5054 C CA . PHE A 1 639 ? 27.984 -15.844 -26.094 1 49.47 639 PHE A CA 1
ATOM 5055 C C . PHE A 1 639 ? 28.734 -15.617 -24.781 1 49.47 639 PHE A C 1
ATOM 5057 O O . PHE A 1 639 ? 29.406 -14.594 -24.609 1 49.47 639 PHE A O 1
ATOM 5064 N N . MET A 1 640 ? 28.641 -16.594 -23.859 1 48.59 640 MET A N 1
ATOM 5065 C CA . MET A 1 640 ? 29.312 -16.484 -22.562 1 48.59 640 MET A CA 1
ATOM 5066 C C . MET A 1 640 ? 30.781 -16.875 -22.688 1 48.59 640 MET A C 1
ATOM 5068 O O . MET A 1 640 ? 31.547 -16.656 -21.75 1 48.59 640 MET A O 1
ATOM 5072 N N . MET A 1 641 ? 31.203 -17.797 -23.562 1 43.84 641 MET A N 1
ATOM 5073 C CA . MET A 1 641 ? 32.5 -18.453 -23.641 1 43.84 641 MET A CA 1
ATOM 5074 C C . MET A 1 641 ? 33.625 -17.438 -23.828 1 43.84 641 MET A C 1
ATOM 5076 O O . MET A 1 641 ? 34.812 -17.797 -23.766 1 43.84 641 MET A O 1
ATOM 5080 N N . GLY A 1 642 ? 33.406 -16.359 -24.359 1 45.78 642 GLY A N 1
ATOM 5081 C CA . GLY A 1 642 ? 34.75 -15.836 -24.516 1 45.78 642 GLY A CA 1
ATOM 5082 C C . GLY A 1 642 ? 35.5 -15.742 -23.203 1 45.78 642 GLY A C 1
ATOM 5083 O O . GLY A 1 642 ? 36.656 -16.172 -23.125 1 45.78 642 GLY A O 1
ATOM 5084 N N . GLU A 1 643 ? 35.281 -14.875 -22.266 1 51.56 643 GLU A N 1
ATOM 5085 C CA . GLU A 1 643 ? 36.062 -14.672 -21.047 1 51.56 643 GLU A CA 1
ATOM 5086 C C . GLU A 1 643 ? 35.438 -15.414 -19.859 1 51.56 643 GLU A C 1
ATOM 5088 O O . GLU A 1 643 ? 34.219 -15.438 -19.719 1 51.56 643 GLU A O 1
ATOM 5093 N N . PRO A 1 644 ? 36.219 -16.438 -19.266 1 53.72 644 PRO A N 1
ATOM 5094 C CA . PRO A 1 644 ? 35.781 -17.266 -18.125 1 53.72 644 PRO A CA 1
ATOM 5095 C C . PRO A 1 644 ? 34.969 -16.469 -17.109 1 53.72 644 PRO A C 1
ATOM 5097 O O . PRO A 1 644 ? 35.344 -15.352 -16.734 1 53.72 644 PRO A O 1
ATOM 5100 N N . LEU A 1 645 ? 33.719 -16.812 -16.984 1 60.78 645 LEU A N 1
ATOM 5101 C CA . LEU A 1 645 ? 32.875 -16.172 -15.984 1 60.78 645 LEU A CA 1
ATOM 5102 C C . LEU A 1 645 ? 33.531 -16.188 -14.617 1 60.78 645 LEU A C 1
ATOM 5104 O O . LEU A 1 645 ? 34.156 -17.188 -14.227 1 60.78 645 LEU A O 1
ATOM 5108 N N . SER A 1 646 ? 33.812 -15.055 -13.984 1 75.19 646 SER A N 1
ATOM 5109 C CA . SER A 1 646 ? 34.406 -14.906 -12.664 1 75.19 646 SER A CA 1
ATOM 5110 C C . SER A 1 646 ? 33.656 -15.695 -11.609 1 75.19 646 SER A C 1
ATOM 5112 O O . SER A 1 646 ? 32.406 -15.68 -11.586 1 75.19 646 SER A O 1
ATOM 5114 N N . THR A 1 647 ? 34.312 -16.734 -11 1 82.75 647 THR A N 1
ATOM 5115 C CA . THR A 1 647 ? 33.75 -17.516 -9.898 1 82.75 647 THR A CA 1
ATOM 5116 C C . THR A 1 647 ? 33.125 -16.609 -8.859 1 82.75 647 THR A C 1
ATOM 5118 O O . THR A 1 647 ? 32.125 -16.984 -8.234 1 82.75 647 THR A O 1
ATOM 5121 N N . LYS A 1 648 ? 33.656 -15.469 -8.844 1 83.44 648 LYS A N 1
ATOM 5122 C CA . LYS A 1 648 ? 33.125 -14.516 -7.867 1 83.44 648 LYS A CA 1
ATOM 5123 C C . LYS A 1 648 ? 31.703 -14.086 -8.219 1 83.44 648 LYS A C 1
ATOM 5125 O O . LYS A 1 648 ? 30.828 -14.047 -7.352 1 83.44 648 LYS A O 1
ATOM 5130 N N . GLU A 1 649 ? 31.469 -13.883 -9.438 1 80.56 649 GLU A N 1
ATOM 5131 C CA . GLU A 1 649 ? 30.141 -13.43 -9.867 1 80.56 649 GLU A CA 1
ATOM 5132 C C . GLU A 1 649 ? 29.125 -14.562 -9.781 1 80.56 649 GLU A C 1
ATOM 5134 O O . GLU A 1 649 ? 27.953 -14.32 -9.484 1 80.56 649 GLU A O 1
ATOM 5139 N N . MET A 1 650 ? 29.547 -15.688 -10 1 85.19 650 MET A N 1
ATOM 5140 C CA . MET A 1 650 ? 28.641 -16.828 -9.914 1 85.19 650 MET A CA 1
ATOM 5141 C C . MET A 1 650 ? 28.25 -17.094 -8.461 1 85.19 650 MET A C 1
ATOM 5143 O O . MET A 1 650 ? 27.125 -17.5 -8.188 1 85.19 650 MET A O 1
ATOM 5147 N N . ARG A 1 651 ? 29.312 -16.875 -7.602 1 90.62 651 ARG A N 1
ATOM 5148 C CA . ARG A 1 651 ? 29.016 -17.031 -6.18 1 90.62 651 ARG A CA 1
ATOM 5149 C C . ARG A 1 651 ? 27.984 -16.016 -5.723 1 90.62 651 ARG A C 1
ATOM 5151 O O . ARG A 1 651 ? 27.047 -16.359 -4.992 1 90.62 651 ARG A O 1
ATOM 5158 N N . LEU A 1 652 ? 28.078 -14.805 -6.219 1 86.5 652 LEU A N 1
ATOM 5159 C CA . LEU A 1 652 ? 27.156 -13.75 -5.84 1 86.5 652 LEU A CA 1
ATOM 5160 C C . LEU A 1 652 ? 25.766 -14.008 -6.41 1 86.5 652 LEU A C 1
ATOM 5162 O O . LEU A 1 652 ? 24.766 -13.742 -5.75 1 86.5 652 LEU A O 1
ATOM 5166 N N . LEU A 1 653 ? 25.719 -14.508 -7.566 1 86.88 653 LEU A N 1
ATOM 5167 C CA . LEU A 1 653 ? 24.438 -14.859 -8.18 1 86.88 653 LEU A CA 1
ATOM 5168 C C . LEU A 1 653 ? 23.75 -15.969 -7.398 1 86.88 653 LEU A C 1
ATOM 5170 O O . LEU A 1 653 ? 22.531 -15.914 -7.172 1 86.88 653 LEU A O 1
ATOM 5174 N N . PHE A 1 654 ? 24.516 -16.922 -7.035 1 91.5 654 PHE A N 1
ATOM 5175 C CA . PHE A 1 654 ? 23.953 -18.031 -6.277 1 91.5 654 PHE A CA 1
ATOM 5176 C C . PHE A 1 654 ? 23.422 -17.562 -4.93 1 91.5 654 PHE A C 1
ATOM 5178 O O . PHE A 1 654 ? 22.375 -18.016 -4.473 1 91.5 654 PHE A O 1
ATOM 5185 N N . ILE A 1 655 ? 24.172 -16.688 -4.309 1 92.62 655 ILE A N 1
ATOM 5186 C CA . ILE A 1 655 ? 23.734 -16.141 -3.025 1 92.62 655 ILE A CA 1
ATOM 5187 C C . ILE A 1 655 ? 22.406 -15.422 -3.189 1 92.62 655 ILE A C 1
ATOM 5189 O O . ILE A 1 655 ? 21.516 -15.562 -2.352 1 92.62 655 ILE A O 1
ATOM 5193 N N . SER A 1 656 ? 22.234 -14.703 -4.246 1 89.94 656 SER A N 1
ATOM 5194 C CA . SER A 1 656 ? 20.984 -14.016 -4.512 1 89.94 656 SER A CA 1
ATOM 5195 C C . SER A 1 656 ? 19.844 -15.008 -4.719 1 89.94 656 SER A C 1
ATOM 5197 O O . SER A 1 656 ? 18.703 -14.75 -4.316 1 89.94 656 SER A O 1
ATOM 5199 N N . MET A 1 657 ? 20.156 -16.109 -5.289 1 92.25 657 MET A N 1
ATOM 5200 C CA . MET A 1 657 ? 19.141 -17.125 -5.527 1 92.25 657 MET A CA 1
ATOM 5201 C C . MET A 1 657 ? 18.75 -17.812 -4.223 1 92.25 657 MET A C 1
ATOM 5203 O O . MET A 1 657 ? 17.578 -18.156 -4.023 1 92.25 657 MET A O 1
ATOM 5207 N N . VAL A 1 658 ? 19.75 -18.016 -3.389 1 94.56 658 VAL A N 1
ATOM 5208 C CA . VAL A 1 658 ? 19.438 -18.625 -2.094 1 94.56 658 VAL A CA 1
ATOM 5209 C C . VAL A 1 658 ? 18.562 -17.672 -1.274 1 94.56 658 VAL A C 1
ATOM 5211 O O . VAL A 1 658 ? 17.641 -18.109 -0.601 1 94.56 658 VAL A O 1
ATOM 5214 N N . ARG A 1 659 ? 18.828 -16.438 -1.343 1 90.69 659 ARG A N 1
ATOM 5215 C CA . ARG A 1 659 ? 18.031 -15.438 -0.645 1 90.69 659 ARG A CA 1
ATOM 5216 C C . ARG A 1 659 ? 16.578 -15.469 -1.117 1 90.69 659 ARG A C 1
ATOM 5218 O O . ARG A 1 659 ? 15.648 -15.383 -0.306 1 90.69 659 ARG A O 1
ATOM 5225 N N . ALA A 1 660 ? 16.406 -15.547 -2.348 1 90.19 660 ALA A N 1
ATOM 5226 C CA . ALA A 1 660 ? 15.07 -15.609 -2.92 1 90.19 660 ALA A CA 1
ATOM 5227 C C . ALA A 1 660 ? 14.336 -16.859 -2.451 1 90.19 660 ALA A C 1
ATOM 5229 O O . ALA A 1 660 ? 13.117 -16.844 -2.27 1 90.19 660 ALA A O 1
ATOM 5230 N N . GLN A 1 661 ? 15.07 -17.922 -2.301 1 90.75 661 GLN A N 1
ATOM 5231 C CA . GLN A 1 661 ? 14.445 -19.156 -1.872 1 90.75 661 GLN A CA 1
ATOM 5232 C C . GLN A 1 661 ? 13.984 -19.078 -0.419 1 90.75 661 GLN A C 1
ATOM 5234 O O . GLN A 1 661 ? 12.984 -19.688 -0.041 1 90.75 661 GLN A O 1
ATOM 5239 N N . TYR A 1 662 ? 14.711 -18.344 0.406 1 89.81 662 TYR A N 1
ATOM 5240 C CA . TYR A 1 662 ? 14.242 -18.141 1.77 1 89.81 662 TYR A CA 1
ATOM 5241 C C . TYR A 1 662 ? 12.914 -17.391 1.775 1 89.81 662 TYR A C 1
ATOM 5243 O O . TYR A 1 662 ? 12.023 -17.688 2.576 1 89.81 662 TYR A O 1
ATOM 5251 N N . GLU A 1 663 ? 12.766 -16.484 0.888 1 84.06 663 GLU A N 1
ATOM 5252 C CA . GLU A 1 663 ? 11.508 -15.766 0.762 1 84.06 663 GLU A CA 1
ATOM 5253 C C . GLU A 1 663 ? 10.383 -16.688 0.292 1 84.06 663 GLU A C 1
ATOM 5255 O O . GLU A 1 663 ? 9.242 -16.578 0.747 1 84.06 663 GLU A O 1
ATOM 5260 N N . TYR A 1 664 ? 10.75 -17.516 -0.568 1 87.19 664 TYR A N 1
ATOM 5261 C CA . TYR A 1 664 ? 9.781 -18.5 -1.046 1 87.19 664 TYR A CA 1
ATOM 5262 C C . TYR A 1 664 ? 9.336 -19.422 0.084 1 87.19 664 TYR A C 1
ATOM 5264 O O . TYR A 1 664 ? 8.148 -19.766 0.18 1 87.19 664 TYR A O 1
ATOM 5272 N N . GLN A 1 665 ? 10.273 -19.781 0.933 1 89.38 665 GLN A N 1
ATOM 5273 C CA . GLN A 1 665 ? 9.961 -20.672 2.045 1 89.38 665 GLN A CA 1
ATOM 5274 C C . GLN A 1 665 ? 9.023 -20 3.043 1 89.38 665 GLN A C 1
ATOM 5276 O O . GLN A 1 665 ? 8.18 -20.656 3.656 1 89.38 665 GLN A O 1
ATOM 5281 N N . ILE A 1 666 ? 9.125 -18.781 3.146 1 84.44 666 ILE A N 1
ATOM 5282 C CA . ILE A 1 666 ? 8.242 -18.047 4.039 1 84.44 666 ILE A CA 1
ATOM 5283 C C . ILE A 1 666 ? 6.824 -18.031 3.465 1 84.44 666 ILE A C 1
ATOM 5285 O O . ILE A 1 666 ? 5.852 -18.25 4.188 1 84.44 666 ILE A O 1
ATOM 5289 N N . ASN A 1 667 ? 6.719 -17.859 2.184 1 82.94 667 ASN A N 1
ATOM 5290 C CA . ASN A 1 667 ? 5.414 -17.812 1.531 1 82.94 667 ASN A CA 1
ATOM 5291 C C . ASN A 1 667 ? 4.746 -19.188 1.507 1 82.94 667 ASN A C 1
ATOM 5293 O O . ASN A 1 667 ? 3.52 -19.281 1.518 1 82.94 667 ASN A O 1
ATOM 5297 N N . ASP A 1 668 ? 5.633 -20.156 1.485 1 86.81 668 ASP A N 1
ATOM 5298 C CA . ASP A 1 668 ? 5.102 -21.516 1.443 1 86.81 668 ASP A CA 1
ATOM 5299 C C . ASP A 1 668 ? 4.809 -22.031 2.85 1 86.81 668 ASP A C 1
ATOM 5301 O O . ASP A 1 668 ? 4.203 -23.094 3.012 1 86.81 668 ASP A O 1
ATOM 5305 N N . GLY A 1 669 ? 5.168 -21.344 3.898 1 85 669 GLY A N 1
ATOM 5306 C CA . GLY A 1 669 ? 4.883 -21.719 5.273 1 85 669 GLY A CA 1
ATOM 5307 C C . GLY A 1 669 ? 5.973 -22.562 5.902 1 85 669 GLY A C 1
ATOM 5308 O O . GLY A 1 669 ? 5.84 -23.016 7.039 1 85 669 GLY A O 1
ATOM 5309 N N . GLU A 1 670 ? 7.047 -22.797 5.16 1 87.19 670 GLU A N 1
ATOM 5310 C CA . GLU A 1 670 ? 8.148 -23.594 5.691 1 87.19 670 GLU A CA 1
ATOM 5311 C C . GLU A 1 670 ? 8.93 -22.828 6.754 1 87.19 670 GLU A C 1
ATOM 5313 O O . GLU A 1 670 ? 9.461 -23.422 7.691 1 87.19 670 GLU A O 1
ATOM 5318 N N . LEU A 1 671 ? 9.047 -21.594 6.492 1 84.38 671 LEU A N 1
ATOM 5319 C CA . LEU A 1 671 ? 9.742 -20.719 7.434 1 84.38 671 LEU A CA 1
ATOM 5320 C C . LEU A 1 671 ? 8.789 -19.672 8 1 84.38 671 LEU A C 1
ATOM 5322 O O . LEU A 1 671 ? 7.969 -19.109 7.273 1 84.38 671 LEU A O 1
ATOM 5326 N N . ASP A 1 672 ? 8.906 -19.609 9.273 1 72.81 672 ASP A N 1
ATOM 5327 C CA . ASP A 1 672 ? 8.062 -18.594 9.914 1 72.81 672 ASP A CA 1
ATOM 5328 C C . ASP A 1 672 ? 8.664 -17.203 9.766 1 72.81 672 ASP A C 1
ATOM 5330 O O . ASP A 1 672 ? 9.883 -17.031 9.883 1 72.81 672 ASP A O 1
ATOM 5334 N N . SER A 1 673 ? 7.941 -16.328 9.375 1 62.38 673 SER A N 1
ATOM 5335 C CA . SER A 1 673 ? 8.422 -14.961 9.172 1 62.38 673 SER A CA 1
ATOM 5336 C C . SER A 1 673 ? 8.867 -14.336 10.492 1 62.38 673 SER A C 1
ATOM 5338 O O . SER A 1 673 ? 9.859 -13.602 10.531 1 62.38 673 SER A O 1
ATOM 5340 N N . GLN A 1 674 ? 8.242 -14.578 11.469 1 58.5 674 GLN A N 1
ATOM 5341 C CA . GLN A 1 674 ? 8.516 -13.836 12.695 1 58.5 674 GLN A CA 1
ATOM 5342 C C . GLN A 1 674 ? 9.43 -14.633 13.625 1 58.5 674 GLN A C 1
ATOM 5344 O O . GLN A 1 674 ? 9.102 -14.844 14.797 1 58.5 674 GLN A O 1
ATOM 5349 N N . HIS A 1 675 ? 10.484 -15.227 12.93 1 66.31 675 HIS A N 1
ATOM 5350 C CA . HIS A 1 675 ? 11.383 -16.031 13.758 1 66.31 675 HIS A CA 1
ATOM 5351 C C . HIS A 1 675 ? 12.828 -15.555 13.617 1 66.31 675 HIS A C 1
ATOM 5353 O O . HIS A 1 675 ? 13.219 -15.039 12.57 1 66.31 675 HIS A O 1
ATOM 5359 N N . LEU A 1 676 ? 13.523 -15.547 14.688 1 70.38 676 LEU A N 1
ATOM 5360 C CA . LEU A 1 676 ? 14.938 -15.203 14.758 1 70.38 676 LEU A CA 1
ATOM 5361 C C . LEU A 1 676 ? 15.742 -16.031 13.766 1 70.38 676 LEU A C 1
ATOM 5363 O O . LEU A 1 676 ? 16.797 -15.602 13.297 1 70.38 676 LEU A O 1
ATOM 5367 N N . LEU A 1 677 ? 15.156 -17.141 13.5 1 80.44 677 LEU A N 1
ATOM 5368 C CA . LEU A 1 677 ? 15.836 -18.031 12.57 1 80.44 677 LEU A CA 1
ATOM 5369 C C . LEU A 1 677 ? 15.914 -17.406 11.18 1 80.44 677 LEU A C 1
ATOM 5371 O O . LEU A 1 677 ? 16.922 -17.562 10.484 1 80.44 677 LEU A O 1
ATOM 5375 N N . THR A 1 678 ? 14.867 -16.688 10.82 1 82.38 678 THR A N 1
ATOM 5376 C CA . THR A 1 678 ? 14.859 -16.062 9.508 1 82.38 678 THR A CA 1
ATOM 5377 C C . THR A 1 678 ? 15.898 -14.938 9.445 1 82.38 678 THR A C 1
ATOM 5379 O O . THR A 1 678 ? 16.547 -14.75 8.414 1 82.38 678 THR A O 1
ATOM 5382 N N . VAL A 1 679 ? 16.141 -14.297 10.578 1 81 679 VAL A N 1
ATOM 5383 C CA . VAL A 1 679 ? 17.156 -13.25 10.641 1 81 679 VAL A CA 1
ATOM 5384 C C . VAL A 1 679 ? 18.547 -13.867 10.547 1 81 679 VAL A C 1
ATOM 5386 O O . VAL A 1 679 ? 19.422 -13.328 9.867 1 81 679 VAL A O 1
ATOM 5389 N N . ALA A 1 680 ? 18.703 -14.984 11.18 1 84.75 680 ALA A N 1
ATOM 5390 C CA . ALA A 1 680 ? 20 -15.656 11.164 1 84.75 680 ALA A CA 1
ATOM 5391 C C . ALA A 1 680 ? 20.359 -16.141 9.766 1 84.75 680 ALA A C 1
ATOM 5393 O O . ALA A 1 680 ? 21.516 -16.062 9.336 1 84.75 680 ALA A O 1
ATOM 5394 N N . LEU A 1 681 ? 19.375 -16.656 9.086 1 88.81 681 LEU A N 1
ATOM 5395 C CA . LEU A 1 681 ? 19.594 -17.156 7.734 1 88.81 681 LEU A CA 1
ATOM 5396 C C . LEU A 1 681 ? 19.969 -16.016 6.793 1 88.81 681 LEU A C 1
ATOM 5398 O O . LEU A 1 681 ? 20.891 -16.141 5.977 1 88.81 681 LEU A O 1
ATOM 5402 N N . GLU A 1 682 ? 19.359 -14.891 6.945 1 83.62 682 GLU A N 1
ATOM 5403 C CA . GLU A 1 682 ? 19.656 -13.742 6.105 1 83.62 682 GLU A CA 1
ATOM 5404 C C . GLU A 1 682 ? 21.016 -13.156 6.434 1 83.62 682 GLU A C 1
ATOM 5406 O O . GLU A 1 682 ? 21.75 -12.727 5.539 1 83.62 682 GLU A O 1
ATOM 5411 N N . GLN A 1 683 ? 21.328 -13.148 7.711 1 83.56 683 GLN A N 1
ATOM 5412 C CA . GLN A 1 683 ? 22.625 -12.609 8.125 1 83.56 683 GLN A CA 1
ATOM 5413 C C . GLN A 1 683 ? 23.766 -13.508 7.66 1 83.56 683 GLN A C 1
ATOM 5415 O O . GLN A 1 683 ? 24.859 -13.016 7.336 1 83.56 683 GLN A O 1
ATOM 5420 N N . SER A 1 684 ? 23.516 -14.766 7.672 1 89.88 684 SER A N 1
ATOM 5421 C CA . SER A 1 684 ? 24.547 -15.688 7.195 1 89.88 684 SER A CA 1
ATOM 5422 C C . SER A 1 684 ? 24.891 -15.43 5.73 1 89.88 684 SER A C 1
ATOM 5424 O O . SER A 1 684 ? 26.047 -15.531 5.328 1 89.88 684 SER A O 1
ATOM 5426 N N . LEU A 1 685 ? 23.891 -15.062 4.992 1 90.44 685 LEU A N 1
ATOM 5427 C CA . LEU A 1 685 ? 24.109 -14.781 3.58 1 90.44 685 LEU A CA 1
ATOM 5428 C C . LEU A 1 685 ? 24.844 -13.453 3.398 1 90.44 685 LEU A C 1
ATOM 5430 O O . LEU A 1 685 ? 25.672 -13.312 2.492 1 90.44 685 LEU A O 1
ATOM 5434 N N . GLU A 1 686 ? 24.547 -12.531 4.254 1 84.44 686 GLU A N 1
ATOM 5435 C CA . GLU A 1 686 ? 25.234 -11.25 4.168 1 84.44 686 GLU A CA 1
ATOM 5436 C C . GLU A 1 686 ? 26.719 -11.391 4.492 1 84.44 686 GLU A C 1
ATOM 5438 O O . GLU A 1 686 ? 27.562 -10.789 3.826 1 84.44 686 GLU A O 1
ATOM 5443 N N . GLU A 1 687 ? 27.031 -12.172 5.473 1 85.31 687 GLU A N 1
ATOM 5444 C CA . GLU A 1 687 ? 28.422 -12.414 5.836 1 85.31 687 GLU A CA 1
ATOM 5445 C C . GLU A 1 687 ? 29.156 -13.188 4.738 1 85.31 687 GLU A C 1
ATOM 5447 O O . GLU A 1 687 ? 30.312 -12.898 4.441 1 85.31 687 GLU A O 1
ATOM 5452 N N . ALA A 1 688 ? 28.391 -14.117 4.199 1 89.94 688 ALA A N 1
ATOM 5453 C CA . ALA A 1 688 ? 28.984 -14.883 3.105 1 89.94 688 ALA A CA 1
ATOM 5454 C C . ALA A 1 688 ? 29.234 -14 1.888 1 89.94 688 ALA A C 1
ATOM 5456 O O . ALA A 1 688 ? 30.219 -14.188 1.169 1 89.94 688 ALA A O 1
ATOM 5457 N N . GLU A 1 689 ? 28.328 -13.117 1.634 1 87.38 689 GLU A N 1
ATOM 5458 C CA . GLU A 1 689 ? 28.5 -12.195 0.515 1 87.38 689 GLU A CA 1
ATOM 5459 C C . GLU A 1 689 ? 29.734 -11.32 0.696 1 87.38 689 GLU A C 1
ATOM 5461 O O . GLU A 1 689 ? 30.453 -11.047 -0.268 1 87.38 689 GLU A O 1
ATOM 5466 N N . THR A 1 690 ? 29.984 -10.922 1.923 1 79.5 690 THR A N 1
ATOM 5467 C CA . THR A 1 690 ? 31.172 -10.125 2.219 1 79.5 690 THR A CA 1
ATOM 5468 C C . THR A 1 690 ? 32.438 -10.953 2.01 1 79.5 690 THR A C 1
ATOM 5470 O O . THR A 1 690 ? 33.438 -10.445 1.493 1 79.5 690 THR A O 1
ATOM 5473 N N . ASP A 1 691 ? 32.406 -12.172 2.408 1 84.69 691 ASP A N 1
ATOM 5474 C CA . ASP A 1 691 ? 33.531 -13.07 2.213 1 84.69 691 ASP A CA 1
ATOM 5475 C C . ASP A 1 691 ? 33.844 -13.273 0.728 1 84.69 691 ASP A C 1
ATOM 5477 O O . ASP A 1 691 ? 35 -13.273 0.311 1 84.69 691 ASP A O 1
ATOM 5481 N N . VAL A 1 692 ? 32.781 -13.445 -0.029 1 87.38 692 VAL A N 1
ATOM 5482 C CA . VAL A 1 692 ? 32.906 -13.68 -1.462 1 87.38 692 VAL A CA 1
ATOM 5483 C C . VAL A 1 692 ? 33.469 -12.422 -2.131 1 87.38 692 VAL A C 1
ATOM 5485 O O . VAL A 1 692 ? 34.281 -12.508 -3.061 1 87.38 692 VAL A O 1
ATOM 5488 N N . MET A 1 693 ? 33.062 -11.305 -1.648 1 76.69 693 MET A N 1
ATOM 5489 C CA . MET A 1 693 ? 33.594 -10.055 -2.191 1 76.69 693 MET A CA 1
ATOM 5490 C C . MET A 1 693 ? 35.062 -9.898 -1.914 1 76.69 693 MET A C 1
ATOM 5492 O O . MET A 1 693 ? 35.781 -9.258 -2.682 1 76.69 693 MET A O 1
ATOM 5496 N N . ASN A 1 694 ? 35.531 -10.57 -0.831 1 77.31 694 ASN A N 1
ATOM 5497 C CA . ASN A 1 694 ? 36.969 -10.578 -0.496 1 77.31 694 ASN A CA 1
ATOM 5498 C C . ASN A 1 694 ? 37.688 -11.773 -1.117 1 77.31 694 ASN A C 1
ATOM 5500 O O . ASN A 1 694 ? 38.719 -12.188 -0.633 1 77.31 694 ASN A O 1
ATOM 5504 N N . ASP A 1 695 ? 37.031 -12.492 -2.033 1 81.06 695 ASP A N 1
ATOM 5505 C CA . ASP A 1 695 ? 37.562 -13.57 -2.848 1 81.06 695 ASP A CA 1
ATOM 5506 C C . ASP A 1 695 ? 37.75 -14.852 -2.029 1 81.06 695 ASP A C 1
ATOM 5508 O O . ASP A 1 695 ? 38.688 -15.609 -2.238 1 81.06 695 ASP A O 1
ATOM 5512 N N . LEU A 1 696 ? 36.906 -14.953 -1.071 1 87.06 696 LEU A N 1
ATOM 5513 C CA . LEU A 1 696 ? 36.844 -16.203 -0.312 1 87.06 696 LEU A CA 1
ATOM 5514 C C . LEU A 1 696 ? 35.75 -17.109 -0.844 1 87.06 696 LEU A C 1
ATOM 5516 O O . LEU A 1 696 ? 34.844 -16.656 -1.546 1 87.06 696 LEU A O 1
ATOM 5520 N N . PRO A 1 697 ? 35.906 -18.391 -0.575 1 90.5 697 PRO A N 1
ATOM 5521 C CA . PRO A 1 697 ? 34.844 -19.297 -1.054 1 90.5 697 PRO A CA 1
ATOM 5522 C C . PRO A 1 697 ? 33.5 -19.062 -0.375 1 90.5 697 PRO A C 1
ATOM 5524 O O . PRO A 1 697 ? 33.438 -18.422 0.679 1 90.5 697 PRO A O 1
ATOM 5527 N N . PHE A 1 698 ? 32.531 -19.531 -1.089 1 89.88 698 PHE A N 1
ATOM 5528 C CA . PHE A 1 698 ? 31.172 -19.359 -0.604 1 89.88 698 PHE A CA 1
ATOM 5529 C C . PHE A 1 698 ? 30.875 -20.328 0.528 1 89.88 698 PHE A C 1
ATOM 5531 O O . PHE A 1 698 ? 30.922 -21.547 0.333 1 89.88 698 PHE A O 1
ATOM 5538 N N . ASN A 1 699 ? 30.734 -19.797 1.777 1 90 699 ASN A N 1
ATOM 5539 C CA . ASN A 1 699 ? 30.406 -20.609 2.943 1 90 699 ASN A CA 1
ATOM 5540 C C . ASN A 1 699 ? 29.469 -19.875 3.9 1 90 699 ASN A C 1
ATOM 5542 O O . ASN A 1 699 ? 29.922 -19.203 4.82 1 90 699 ASN A O 1
ATOM 5546 N N . ASP A 1 700 ? 28.25 -20.094 3.734 1 90.5 700 ASP A N 1
ATOM 5547 C CA . ASP A 1 700 ? 27.281 -19.406 4.598 1 90.5 700 ASP A CA 1
ATOM 5548 C C . ASP A 1 700 ? 26.938 -20.266 5.812 1 90.5 700 ASP A C 1
ATOM 5550 O O . ASP A 1 700 ? 26.453 -19.75 6.824 1 90.5 700 ASP A O 1
ATOM 5554 N N . TYR A 1 701 ? 27.203 -21.578 5.746 1 91.31 701 TYR A N 1
ATOM 5555 C CA . TYR A 1 701 ? 26.844 -22.469 6.848 1 91.31 701 TYR A CA 1
ATOM 5556 C C . TYR A 1 701 ? 27.734 -22.234 8.055 1 91.31 701 TYR A C 1
ATOM 5558 O O . TYR A 1 701 ? 27.297 -22.391 9.203 1 91.31 701 TYR A O 1
ATOM 5566 N N . LYS A 1 702 ? 28.969 -21.859 7.816 1 88.75 702 LYS A N 1
ATOM 5567 C CA . LYS A 1 702 ? 29.891 -21.578 8.914 1 88.75 702 LYS A CA 1
ATOM 5568 C C . LYS A 1 702 ? 29.312 -20.5 9.844 1 88.75 702 LYS A C 1
ATOM 5570 O O . LYS A 1 702 ? 29.375 -20.641 11.062 1 88.75 702 LYS A O 1
ATOM 5575 N N . TYR A 1 703 ? 28.719 -19.578 9.266 1 87.44 703 TYR A N 1
ATOM 5576 C CA . TYR A 1 703 ? 28.172 -18.469 10.055 1 87.44 703 TYR A CA 1
ATOM 5577 C C . TYR A 1 703 ? 26.891 -18.906 10.773 1 87.44 703 TYR A C 1
ATOM 5579 O O . TYR A 1 703 ? 26.609 -18.438 11.875 1 87.44 703 TYR A O 1
ATOM 5587 N N . LEU A 1 704 ? 26.109 -19.75 10.133 1 89.38 704 LEU A N 1
ATOM 5588 C CA . LEU A 1 704 ? 24.906 -20.266 10.773 1 89.38 704 LEU A CA 1
ATOM 5589 C C . LEU A 1 704 ? 25.266 -21.141 11.969 1 89.38 704 LEU A C 1
ATOM 5591 O O . LEU A 1 704 ? 24.578 -21.125 12.984 1 89.38 704 LEU A O 1
ATOM 5595 N N . ARG A 1 705 ? 26.344 -21.859 11.805 1 86.69 705 ARG A N 1
ATOM 5596 C CA . ARG A 1 705 ? 26.828 -22.703 12.898 1 86.69 705 ARG A CA 1
ATOM 5597 C C . ARG A 1 705 ? 27.312 -21.859 14.07 1 86.69 705 ARG A C 1
ATOM 5599 O O . ARG A 1 705 ? 27.031 -22.172 15.227 1 86.69 705 ARG A O 1
ATOM 5606 N N . ASP A 1 706 ? 28 -20.812 13.688 1 83.94 706 ASP A N 1
ATOM 5607 C CA . ASP A 1 706 ? 28.484 -19.906 14.727 1 83.94 706 ASP A CA 1
ATOM 5608 C C . ASP A 1 706 ? 27.328 -19.234 15.453 1 83.94 706 ASP A C 1
ATOM 5610 O O . ASP A 1 706 ? 27.391 -19.016 16.672 1 83.94 706 ASP A O 1
ATOM 5614 N N . PHE A 1 707 ? 26.375 -18.875 14.664 1 81.5 707 PHE A N 1
ATOM 5615 C CA . PHE A 1 707 ? 25.203 -18.25 15.266 1 81.5 707 PHE A CA 1
ATOM 5616 C C . PHE A 1 707 ? 24.531 -19.203 16.25 1 81.5 707 PHE A C 1
ATOM 5618 O O . PHE A 1 707 ? 24.109 -18.797 17.328 1 81.5 707 PHE A O 1
ATOM 5625 N N . HIS A 1 708 ? 24.406 -20.453 15.867 1 79.56 708 HIS A N 1
ATOM 5626 C CA . HIS A 1 708 ? 23.781 -21.438 16.734 1 79.56 708 HIS A CA 1
ATOM 5627 C C . HIS A 1 708 ? 24.594 -21.656 18 1 79.56 708 HIS A C 1
ATOM 5629 O O . HIS A 1 708 ? 24.031 -21.766 19.094 1 79.56 708 HIS A O 1
ATOM 5635 N N . PHE A 1 709 ? 25.891 -21.672 17.828 1 78.62 709 PHE A N 1
ATOM 5636 C CA . PHE A 1 709 ? 26.766 -21.875 18.984 1 78.62 709 PHE A CA 1
ATOM 5637 C C . PHE A 1 709 ? 26.703 -20.688 19.922 1 78.62 709 PHE A C 1
ATOM 5639 O O . PHE A 1 709 ? 26.672 -20.859 21.156 1 78.62 709 PHE A O 1
ATOM 5646 N N . ARG A 1 710 ? 26.672 -19.516 19.375 1 76.44 710 ARG A N 1
ATOM 5647 C CA . ARG A 1 710 ? 26.594 -18.312 20.203 1 76.44 710 ARG A CA 1
ATOM 5648 C C . ARG A 1 710 ? 25.25 -18.234 20.922 1 76.44 710 ARG A C 1
ATOM 5650 O O . ARG A 1 710 ? 25.172 -17.797 22.062 1 76.44 710 ARG A O 1
ATOM 5657 N N . SER A 1 711 ? 24.219 -18.609 20.156 1 76.38 711 SER A N 1
ATOM 5658 C CA . SER A 1 711 ? 22.891 -18.594 20.75 1 76.38 711 SER A CA 1
ATOM 5659 C C . SER A 1 711 ? 22.797 -19.594 21.906 1 76.38 711 SER A C 1
ATOM 5661 O O . SER A 1 711 ? 22.141 -19.328 22.922 1 76.38 711 SER A O 1
ATOM 5663 N N . LYS A 1 712 ? 23.406 -20.75 21.719 1 75.75 712 LYS A N 1
ATOM 5664 C CA . LYS A 1 712 ? 23.453 -21.75 22.766 1 75.75 712 LYS A CA 1
ATOM 5665 C C . LYS A 1 712 ? 24.188 -21.234 24 1 75.75 712 LYS A C 1
ATOM 5667 O O . LYS A 1 712 ? 23.766 -21.469 25.125 1 75.75 712 LYS A O 1
ATOM 5672 N N . LYS A 1 713 ? 25.203 -20.469 23.719 1 74.19 713 LYS A N 1
ATOM 5673 C CA . LYS A 1 713 ? 26 -19.906 24.812 1 74.19 713 LYS A CA 1
ATOM 5674 C C . LYS A 1 713 ? 25.219 -18.812 25.531 1 74.19 713 LYS A C 1
ATOM 5676 O O . LYS A 1 713 ? 25.266 -18.719 26.766 1 74.19 713 LYS A O 1
ATOM 5681 N N . VAL A 1 714 ? 24.562 -18.016 24.766 1 73.31 714 VAL A N 1
ATOM 5682 C CA . VAL A 1 714 ? 23.797 -16.906 25.359 1 73.31 714 VAL A CA 1
ATOM 5683 C C . VAL A 1 714 ? 22.641 -17.469 26.188 1 73.31 714 VAL A C 1
ATOM 5685 O O . VAL A 1 714 ? 22.375 -17 27.297 1 73.31 714 VAL A O 1
ATOM 5688 N N . VAL A 1 715 ? 21.938 -18.422 25.625 1 68.06 715 VAL A N 1
ATOM 5689 C CA . VAL A 1 715 ? 20.828 -19.047 26.328 1 68.06 715 VAL A CA 1
ATOM 5690 C C . VAL A 1 715 ? 21.344 -19.766 27.578 1 68.06 715 VAL A C 1
ATOM 5692 O O . VAL A 1 715 ? 20.719 -19.734 28.625 1 68.06 715 VAL A O 1
ATOM 5695 N N . GLY A 1 716 ? 22.531 -20.391 27.406 1 64.31 716 GLY A N 1
ATOM 5696 C CA . GLY A 1 716 ? 23.172 -21.016 28.547 1 64.31 716 GLY A CA 1
ATOM 5697 C C . GLY A 1 716 ? 23.516 -20.016 29.641 1 64.31 716 GLY A C 1
ATOM 5698 O O . GLY A 1 716 ? 23.297 -20.281 30.828 1 64.31 716 GLY A O 1
ATOM 5699 N N . TRP A 1 717 ? 24.016 -18.875 29.188 1 65.44 717 TRP A N 1
ATOM 5700 C CA . TRP A 1 717 ? 24.359 -17.828 30.125 1 65.44 717 TRP A CA 1
ATOM 5701 C C . TRP A 1 717 ? 23.125 -17.266 30.812 1 65.44 717 TRP A C 1
ATOM 5703 O O . TRP A 1 717 ? 23.125 -17.031 32.031 1 65.44 717 TRP A O 1
ATOM 5713 N N . LEU A 1 718 ? 22.109 -17.031 30.016 1 61.59 718 LEU A N 1
ATOM 5714 C CA . LEU A 1 718 ? 20.859 -16.5 30.578 1 61.59 718 LEU A CA 1
ATOM 5715 C C . LEU A 1 718 ? 20.25 -17.484 31.562 1 61.59 718 LEU A C 1
ATOM 5717 O O . LEU A 1 718 ? 19.688 -17.078 32.594 1 61.59 718 LEU A O 1
ATOM 5721 N N . LYS A 1 719 ? 20.297 -18.781 31.203 1 61 719 LYS A N 1
ATOM 5722 C CA . LYS A 1 719 ? 19.828 -19.812 32.125 1 61 719 LYS A CA 1
ATOM 5723 C C . LYS A 1 719 ? 20.594 -19.766 33.438 1 61 719 LYS A C 1
ATOM 5725 O O . LYS A 1 719 ? 20 -19.906 34.5 1 61 719 LYS A O 1
ATOM 5730 N N . ASN A 1 720 ? 21.859 -19.484 33.219 1 59 720 ASN A N 1
ATOM 5731 C CA . ASN A 1 720 ? 22.688 -19.438 34.406 1 59 720 ASN A CA 1
ATOM 5732 C C . ASN A 1 720 ? 22.422 -18.172 35.219 1 59 720 ASN A C 1
ATOM 5734 O O . ASN A 1 720 ? 22.406 -18.203 36.469 1 59 720 ASN A O 1
ATOM 5738 N N . CYS A 1 721 ? 22.234 -17.047 34.406 1 55.12 721 CYS A N 1
ATOM 5739 C CA . CYS A 1 721 ? 22.016 -15.773 35.094 1 55.12 721 CYS A CA 1
ATOM 5740 C C . CYS A 1 721 ? 20.641 -15.727 35.75 1 55.12 721 CYS A C 1
ATOM 5742 O O . CYS A 1 721 ? 20.453 -15.102 36.781 1 55.12 721 CYS A O 1
ATOM 5744 N N . THR A 1 722 ? 19.641 -16 34.938 1 51.78 722 THR A N 1
ATOM 5745 C CA . THR A 1 722 ? 18.312 -15.891 35.5 1 51.78 722 THR A CA 1
ATOM 5746 C C . THR A 1 722 ? 18.031 -17.047 36.469 1 51.78 722 THR A C 1
ATOM 5748 O O . THR A 1 722 ? 16.922 -17.188 36.969 1 51.78 722 THR A O 1
ATOM 5751 N N . CYS A 1 723 ? 18.922 -17.547 37.219 1 41.84 723 CYS A N 1
ATOM 5752 C CA . CYS A 1 723 ? 18.859 -18.562 38.25 1 41.84 723 CYS A CA 1
ATOM 5753 C C . CYS A 1 723 ? 17.75 -19.578 37.938 1 41.84 723 CYS A C 1
ATOM 5755 O O . CYS A 1 723 ? 17 -19.969 38.844 1 41.84 723 CYS A O 1
ATOM 5757 N N . GLY A 1 724 ? 17.516 -20.125 36.969 1 41.81 724 GLY A N 1
ATOM 5758 C CA . GLY A 1 724 ? 16.547 -21.188 36.719 1 41.81 724 GLY A CA 1
ATOM 5759 C C . GLY A 1 724 ? 15.125 -20.688 36.594 1 41.81 724 GLY A C 1
ATOM 5760 O O . GLY A 1 724 ? 14.18 -21.484 36.531 1 41.81 724 GLY A O 1
ATOM 5761 N N . LEU A 1 725 ? 14.773 -19.531 36.906 1 41.34 725 LEU A N 1
ATOM 5762 C CA . LEU A 1 725 ? 13.414 -19 37 1 41.34 725 LEU A CA 1
ATOM 5763 C C . LEU A 1 725 ? 12.648 -19.234 35.688 1 41.34 725 LEU A C 1
ATOM 5765 O O . LEU A 1 725 ? 11.445 -19.5 35.719 1 41.34 725 LEU A O 1
ATOM 5769 N N . PHE A 1 726 ? 13.234 -18.906 34.656 1 41.62 726 PHE A N 1
ATOM 5770 C CA . PHE A 1 726 ? 12.477 -19.078 33.406 1 41.62 726 PHE A CA 1
ATOM 5771 C C . PHE A 1 726 ? 12.438 -20.547 33 1 41.62 726 PHE A C 1
ATOM 5773 O O . PHE A 1 726 ? 11.812 -20.891 32 1 41.62 726 PHE A O 1
ATOM 5780 N N . VAL A 1 727 ? 13.344 -21.391 33.562 1 38.12 727 VAL A N 1
ATOM 5781 C CA . VAL A 1 727 ? 13.367 -22.797 33.188 1 38.12 727 VAL A CA 1
ATOM 5782 C C . VAL A 1 727 ? 12.211 -23.531 33.875 1 38.12 727 VAL A C 1
ATOM 5784 O O . VAL A 1 727 ? 11.703 -24.531 33.344 1 38.12 727 VAL A O 1
ATOM 5787 N N . HIS A 1 728 ? 11.969 -23.359 35.281 1 35.22 728 HIS A N 1
ATOM 5788 C CA . HIS A 1 728 ? 11.562 -24.453 36.156 1 35.22 728 HIS A CA 1
ATOM 5789 C C . HIS A 1 728 ? 10.102 -24.812 35.969 1 35.22 728 HIS A C 1
ATOM 5791 O O . HIS A 1 728 ? 9.57 -25.703 36.625 1 35.22 728 HIS A O 1
ATOM 5797 N N . HIS A 1 729 ? 9.109 -23.969 35.781 1 33.47 729 HIS A N 1
ATOM 5798 C CA . HIS A 1 729 ? 8 -24.547 36.531 1 33.47 729 HIS A CA 1
ATOM 5799 C C . HIS A 1 729 ? 7.578 -25.891 35.969 1 33.47 729 HIS A C 1
ATOM 5801 O O . HIS A 1 729 ? 7.203 -25.969 34.781 1 33.47 729 HIS A O 1
ATOM 5807 N N . LYS A 1 730 ? 8.031 -27.062 36.531 1 33.28 730 LYS A N 1
ATOM 5808 C CA . LYS A 1 730 ? 7.551 -28.438 36.438 1 33.28 730 LYS A CA 1
ATOM 5809 C C . LYS A 1 730 ? 6.047 -28.516 36.688 1 33.28 730 LYS A C 1
ATOM 5811 O O . LYS A 1 730 ? 5.621 -29.016 37.75 1 33.28 730 LYS A O 1
ATOM 5816 N N . SER A 1 731 ? 5.203 -27.578 36.688 1 31.69 731 SER A N 1
ATOM 5817 C CA . SER A 1 731 ? 3.951 -28.219 37.094 1 31.69 731 SER A CA 1
ATOM 5818 C C . SER A 1 731 ? 3.664 -29.453 36.25 1 31.69 731 SER A C 1
ATOM 5820 O O . SER A 1 731 ? 4.242 -29.625 35.156 1 31.69 731 SER A O 1
ATOM 5822 N N . GLY A 1 732 ? 2.516 -30.328 36.562 1 31.47 732 GLY A N 1
ATOM 5823 C CA . GLY A 1 732 ? 2.08 -31.641 36.125 1 31.47 732 GLY A CA 1
ATOM 5824 C C . GLY A 1 732 ? 2.242 -31.844 34.625 1 31.47 732 GLY A C 1
ATOM 5825 O O . GLY A 1 732 ? 3.273 -32.344 34.156 1 31.47 732 GLY A O 1
ATOM 5826 N N . LYS A 1 733 ? 0.958 -32.031 33.938 1 34.19 733 LYS A N 1
ATOM 5827 C CA . LYS A 1 733 ? 0.733 -32.625 32.625 1 34.19 733 LYS A CA 1
ATOM 5828 C C . LYS A 1 733 ? 1.438 -31.844 31.531 1 34.19 733 LYS A C 1
ATOM 5830 O O . LYS A 1 733 ? 1.467 -32.281 30.375 1 34.19 733 LYS A O 1
ATOM 5835 N N . CYS A 1 734 ? 1.46 -30.562 31.516 1 35.47 734 CYS A N 1
ATOM 5836 C CA . CYS A 1 734 ? 1.934 -29.812 30.359 1 35.47 734 CYS A CA 1
ATOM 5837 C C . CYS A 1 734 ? 3.455 -29.734 30.344 1 35.47 734 CYS A C 1
ATOM 5839 O O . CYS A 1 734 ? 4.051 -29.016 31.156 1 35.47 734 CYS A O 1
ATOM 5841 N N . HIS A 1 735 ? 4.266 -30.734 30.234 1 38.97 735 HIS A N 1
ATOM 5842 C CA . HIS A 1 735 ? 5.707 -30.875 30.062 1 38.97 735 HIS A CA 1
ATOM 5843 C C . HIS A 1 735 ? 6.242 -29.812 29.109 1 38.97 735 HIS A C 1
ATOM 5845 O O . HIS A 1 735 ? 6.043 -29.922 27.891 1 38.97 735 HIS A O 1
ATOM 5851 N N . ARG A 1 736 ? 6.305 -28.656 29.453 1 44.78 736 ARG A N 1
ATOM 5852 C CA . ARG A 1 736 ? 6.91 -27.562 28.688 1 44.78 736 ARG A CA 1
ATOM 5853 C C . ARG A 1 736 ? 8.328 -27.922 28.266 1 44.78 736 ARG A C 1
ATOM 5855 O O . ARG A 1 736 ? 9.055 -28.609 29 1 44.78 736 ARG A O 1
ATOM 5862 N N . VAL A 1 737 ? 8.656 -27.859 26.953 1 52.09 737 VAL A N 1
ATOM 5863 C CA . VAL A 1 737 ? 9.891 -28.203 26.234 1 52.09 737 VAL A CA 1
ATOM 5864 C C . VAL A 1 737 ? 11.062 -27.453 26.875 1 52.09 737 VAL A C 1
ATOM 5866 O O . VAL A 1 737 ? 11.016 -26.234 27.047 1 52.09 737 VAL A O 1
ATOM 5869 N N . PRO A 1 738 ? 11.984 -28.188 27.531 1 59.12 738 PRO A N 1
ATOM 5870 C CA . PRO A 1 738 ? 13.227 -27.578 28.016 1 59.12 738 PRO A CA 1
ATOM 5871 C C . PRO A 1 738 ? 13.891 -26.688 26.984 1 59.12 738 PRO A C 1
ATOM 5873 O O . PRO A 1 738 ? 13.719 -26.891 25.781 1 59.12 738 PRO A O 1
ATOM 5876 N N . MET A 1 739 ? 14.359 -25.469 27.469 1 63.59 739 MET A N 1
ATOM 5877 C CA . MET A 1 739 ? 15.055 -24.5 26.609 1 63.59 739 MET A CA 1
ATOM 5878 C C . MET A 1 739 ? 16.016 -25.203 25.672 1 63.59 739 MET A C 1
ATOM 5880 O O . MET A 1 739 ? 16.203 -24.781 24.531 1 63.59 739 MET A O 1
ATOM 5884 N N . ASN A 1 740 ? 16.531 -26.344 26.156 1 63.56 740 ASN A N 1
ATOM 5885 C CA . ASN A 1 740 ? 17.438 -27.094 25.312 1 63.56 740 ASN A CA 1
ATOM 5886 C C . ASN A 1 740 ? 16.703 -27.703 24.109 1 63.56 740 ASN A C 1
ATOM 5888 O O . ASN A 1 740 ? 17.25 -27.75 23 1 63.56 740 ASN A O 1
ATOM 5892 N N . GLN A 1 741 ? 15.531 -28.078 24.422 1 70.5 741 GLN A N 1
ATOM 5893 C CA . GLN A 1 741 ? 14.773 -28.672 23.328 1 70.5 741 GLN A CA 1
ATOM 5894 C C . GLN A 1 741 ? 14.32 -27.609 22.328 1 70.5 741 GLN A C 1
ATOM 5896 O O . GLN A 1 741 ? 14.227 -27.891 21.125 1 70.5 741 GLN A O 1
ATOM 5901 N N . MET A 1 742 ? 14.188 -26.438 22.828 1 73.62 742 MET A N 1
ATOM 5902 C CA . MET A 1 742 ? 13.812 -25.359 21.938 1 73.62 742 MET A CA 1
ATOM 5903 C C . MET A 1 742 ? 14.969 -25 21 1 73.62 742 MET A C 1
ATOM 5905 O O . MET A 1 742 ? 14.766 -24.719 19.828 1 73.62 742 MET A O 1
ATOM 5909 N N . LEU A 1 743 ? 16.109 -25.078 21.625 1 75.38 743 LEU A N 1
ATOM 5910 C CA . LEU A 1 743 ? 17.297 -24.766 20.812 1 75.38 743 LEU A CA 1
ATOM 5911 C C . LEU A 1 743 ? 17.562 -25.859 19.797 1 75.38 743 LEU A C 1
ATOM 5913 O O . LEU A 1 743 ? 18.016 -25.594 18.688 1 75.38 743 LEU A O 1
ATOM 5917 N N . GLU A 1 744 ? 17.266 -27.031 20.266 1 78.69 744 GLU A N 1
ATOM 5918 C CA . GLU A 1 744 ? 17.438 -28.141 19.344 1 78.69 744 GLU A CA 1
ATOM 5919 C C . GLU A 1 744 ? 16.406 -28.094 18.219 1 78.69 744 GLU A C 1
ATOM 5921 O O . GLU A 1 744 ? 16.734 -28.375 17.062 1 78.69 744 GLU A O 1
ATOM 5926 N N . SER A 1 745 ? 15.211 -27.75 18.594 1 81.94 745 SER A N 1
ATOM 5927 C CA . SER A 1 745 ? 14.18 -27.625 17.578 1 81.94 745 SER A CA 1
ATOM 5928 C C . SER A 1 745 ? 14.523 -26.516 16.578 1 81.94 745 SER A C 1
ATOM 5930 O O . SER A 1 745 ? 14.289 -26.656 15.383 1 81.94 745 SER A O 1
ATOM 5932 N N . ALA A 1 746 ? 15.094 -25.484 17.078 1 80.69 746 ALA A N 1
ATOM 5933 C CA . ALA A 1 746 ? 15.484 -24.359 16.219 1 80.69 746 ALA A CA 1
ATOM 5934 C C . ALA A 1 746 ? 16.609 -24.766 15.273 1 80.69 746 ALA A C 1
ATOM 5936 O O . ALA A 1 746 ? 16.672 -24.312 14.133 1 80.69 746 ALA A O 1
ATOM 5937 N N . TYR A 1 747 ? 17.469 -25.609 15.859 1 82.88 747 TYR A N 1
ATOM 5938 C CA . TYR A 1 747 ? 18.594 -26.062 15.047 1 82.88 747 TYR A CA 1
ATOM 5939 C C . TYR A 1 747 ? 18.109 -26.969 13.914 1 82.88 747 TYR A C 1
ATOM 5941 O O . TYR A 1 747 ? 18.625 -26.891 12.797 1 82.88 747 TYR A O 1
ATOM 5949 N N . VAL A 1 748 ? 17.156 -27.781 14.219 1 85.88 748 VAL A N 1
ATOM 5950 C CA . VAL A 1 748 ? 16.609 -28.672 13.195 1 85.88 748 VAL A CA 1
ATOM 5951 C C . VAL A 1 748 ? 15.883 -27.844 12.133 1 85.88 748 VAL A C 1
ATOM 5953 O O . VAL A 1 748 ? 16.047 -28.094 10.93 1 85.88 748 VAL A O 1
ATOM 5956 N N . GLU A 1 749 ? 15.164 -26.906 12.531 1 86.19 749 GLU A N 1
ATOM 5957 C CA . GLU A 1 749 ? 14.438 -26.062 11.594 1 86.19 749 GLU A CA 1
ATOM 5958 C C . GLU A 1 749 ? 15.398 -25.266 10.703 1 86.19 749 GLU A C 1
ATOM 5960 O O . GLU A 1 749 ? 15.141 -25.094 9.516 1 86.19 749 GLU A O 1
ATOM 5965 N N . GLN A 1 750 ? 16.453 -24.844 11.305 1 87.69 750 GLN A N 1
ATOM 5966 C CA . GLN A 1 750 ? 17.469 -24.078 10.57 1 87.69 750 GLN A CA 1
ATOM 5967 C C . GLN A 1 750 ? 18.125 -24.938 9.492 1 87.69 750 GLN A C 1
ATOM 5969 O O . GLN A 1 750 ? 18.266 -24.5 8.352 1 87.69 750 GLN A O 1
ATOM 5974 N N . THR A 1 751 ? 18.453 -26.109 9.875 1 87.12 751 THR A N 1
ATOM 5975 C CA . THR A 1 751 ? 19.141 -26.984 8.938 1 87.12 751 THR A CA 1
ATOM 5976 C C . THR A 1 751 ? 18.219 -27.422 7.816 1 87.12 751 THR A C 1
ATOM 5978 O O . THR A 1 751 ? 18.625 -27.531 6.66 1 87.12 751 THR A O 1
ATOM 5981 N N . MET A 1 752 ? 17.016 -27.609 8.125 1 87.38 752 MET A N 1
ATOM 5982 C CA . MET A 1 752 ? 16.047 -28.016 7.105 1 87.38 752 MET A CA 1
ATOM 5983 C C . MET A 1 752 ? 15.797 -26.875 6.117 1 87.38 752 MET A C 1
ATOM 5985 O O . MET A 1 752 ? 15.742 -27.094 4.906 1 87.38 752 MET A O 1
ATOM 5989 N N . ALA A 1 753 ? 15.617 -25.688 6.656 1 89.69 753 ALA A N 1
ATOM 5990 C CA . ALA A 1 753 ? 15.406 -24.531 5.793 1 89.69 753 ALA A CA 1
ATOM 5991 C C . ALA A 1 753 ? 16.625 -24.25 4.922 1 89.69 753 ALA A C 1
ATOM 5993 O O . ALA A 1 753 ? 16.5 -23.938 3.736 1 89.69 753 ALA A O 1
ATOM 5994 N N . TYR A 1 754 ? 17.828 -24.406 5.578 1 92.44 754 TYR A N 1
ATOM 5995 C CA . TYR A 1 754 ? 19.078 -24.172 4.871 1 92.44 754 TYR A CA 1
ATOM 5996 C C . TYR A 1 754 ? 19.25 -25.172 3.723 1 92.44 754 TYR A C 1
ATOM 5998 O O . TYR A 1 754 ? 19.547 -24.766 2.594 1 92.44 754 TYR A O 1
ATOM 6006 N N . THR A 1 755 ? 19 -26.422 3.969 1 90.62 755 THR A N 1
ATOM 6007 C CA . THR A 1 755 ? 19.203 -27.484 2.982 1 90.62 755 THR A CA 1
ATOM 6008 C C . THR A 1 755 ? 18.188 -27.344 1.838 1 90.62 755 THR A C 1
ATOM 6010 O O . THR A 1 755 ? 18.562 -27.469 0.667 1 90.62 755 THR A O 1
ATOM 6013 N N . SER A 1 756 ? 17 -27.094 2.182 1 90.06 756 SER A N 1
ATOM 6014 C CA . SER A 1 756 ? 15.977 -26.953 1.155 1 90.06 756 SER A CA 1
ATOM 6015 C C . SER A 1 756 ? 16.234 -25.734 0.273 1 90.06 756 SER A C 1
ATOM 6017 O O . SER A 1 756 ? 16.047 -25.797 -0.944 1 90.06 756 SER A O 1
ATOM 6019 N N . ALA A 1 757 ? 16.656 -24.656 0.83 1 92.75 757 ALA A N 1
ATOM 6020 C CA . ALA A 1 757 ? 16.922 -23.438 0.071 1 92.75 757 ALA A CA 1
ATOM 6021 C C . ALA A 1 757 ? 18.094 -23.641 -0.894 1 92.75 757 ALA A C 1
ATOM 6023 O O . ALA A 1 757 ? 18.031 -23.219 -2.053 1 92.75 757 ALA A O 1
ATOM 6024 N N . HIS A 1 758 ? 19.156 -24.281 -0.387 1 93.5 758 HIS A N 1
ATOM 6025 C CA . HIS A 1 758 ? 20.328 -24.516 -1.224 1 93.5 758 HIS A CA 1
ATOM 6026 C C . HIS A 1 758 ? 20.016 -25.469 -2.369 1 93.5 758 HIS A C 1
ATOM 6028 O O . HIS A 1 758 ? 20.438 -25.25 -3.504 1 93.5 758 HIS A O 1
ATOM 6034 N N . LYS A 1 759 ? 19.266 -26.469 -2.086 1 90.56 759 LYS A N 1
ATOM 6035 C CA . LYS A 1 759 ? 18.906 -27.438 -3.129 1 90.56 759 LYS A CA 1
ATOM 6036 C C . LYS A 1 759 ? 18.047 -26.797 -4.203 1 90.56 759 LYS A C 1
ATOM 6038 O O . LYS A 1 759 ? 18.266 -27 -5.398 1 90.56 759 LYS A O 1
ATOM 6043 N N . ARG A 1 760 ? 17.109 -26.062 -3.809 1 89.38 760 ARG A N 1
ATOM 6044 C CA . ARG A 1 760 ? 16.25 -25.375 -4.77 1 89.38 760 ARG A CA 1
ATOM 6045 C C . ARG A 1 760 ? 17.016 -24.328 -5.562 1 89.38 760 ARG A C 1
ATOM 6047 O O . ARG A 1 760 ? 16.766 -24.125 -6.75 1 89.38 760 ARG A O 1
ATOM 6054 N N . ALA A 1 761 ? 17.906 -23.656 -4.848 1 92.44 761 ALA A N 1
ATOM 6055 C CA . ALA A 1 761 ? 18.734 -22.672 -5.535 1 92.44 761 ALA A CA 1
ATOM 6056 C C . ALA A 1 761 ? 19.625 -23.344 -6.574 1 92.44 761 ALA A C 1
ATOM 6058 O O . ALA A 1 761 ? 19.875 -22.781 -7.648 1 92.44 761 ALA A O 1
ATOM 6059 N N . GLN A 1 762 ? 20.172 -24.578 -6.215 1 89.44 762 GLN A N 1
ATOM 6060 C CA . GLN A 1 762 ? 20.984 -25.328 -7.168 1 89.44 762 GLN A CA 1
ATOM 6061 C C . GLN A 1 762 ? 20.172 -25.672 -8.422 1 89.44 762 GLN A C 1
ATOM 6063 O O . GLN A 1 762 ? 20.672 -25.531 -9.539 1 89.44 762 GLN A O 1
ATOM 6068 N N . TRP A 1 763 ? 18.953 -26.047 -8.172 1 84 763 TRP A N 1
ATOM 6069 C CA . TRP A 1 763 ? 18.078 -26.391 -9.289 1 84 763 TRP A CA 1
ATOM 6070 C C . TRP A 1 763 ? 17.812 -25.188 -10.172 1 84 763 TRP A C 1
ATOM 6072 O O . TRP A 1 763 ? 17.922 -25.266 -11.398 1 84 763 TRP A O 1
ATOM 6082 N N . PHE A 1 764 ? 17.484 -24.078 -9.562 1 84.31 764 PHE A N 1
ATOM 6083 C CA . PHE A 1 764 ? 17.203 -22.859 -10.312 1 84.31 764 PHE A CA 1
ATOM 6084 C C . PHE A 1 764 ? 18.453 -22.359 -11.023 1 84.31 764 PHE A C 1
ATOM 6086 O O . PHE A 1 764 ? 18.375 -21.859 -12.141 1 84.31 764 PHE A O 1
ATOM 6093 N N . PHE A 1 765 ? 19.547 -22.5 -10.312 1 86.12 765 PHE A N 1
ATOM 6094 C CA . PHE A 1 765 ? 20.844 -22.094 -10.859 1 86.12 765 PHE A CA 1
ATOM 6095 C C . PHE A 1 765 ? 21.188 -22.906 -12.102 1 86.12 765 PHE A C 1
ATOM 6097 O O . PHE A 1 765 ? 21.609 -22.344 -13.117 1 86.12 765 PHE A O 1
ATOM 6104 N N . GLN A 1 766 ? 20.891 -24.156 -12.086 1 77.62 766 GLN A N 1
ATOM 6105 C CA . GLN A 1 766 ? 21.172 -25.047 -13.211 1 77.62 766 GLN A CA 1
ATOM 6106 C C . GLN A 1 766 ? 20.172 -24.828 -14.344 1 77.62 766 GLN A C 1
ATOM 6108 O O . GLN A 1 766 ? 20.531 -24.953 -15.516 1 77.62 766 GLN A O 1
ATOM 6113 N N . GLU A 1 767 ? 18.984 -24.531 -13.969 1 74.25 767 GLU A N 1
ATOM 6114 C CA . GLU A 1 767 ? 17.953 -24.281 -14.969 1 74.25 767 GLU A CA 1
ATOM 6115 C C . GLU A 1 767 ? 18.25 -23.031 -15.789 1 74.25 767 GLU A C 1
ATOM 6117 O O . GLU A 1 767 ? 18 -23 -17 1 74.25 767 GLU A O 1
ATOM 6122 N N . GLN A 1 768 ? 18.766 -22.062 -15.172 1 73.62 768 GLN A N 1
ATOM 6123 C CA . GLN A 1 768 ? 18.969 -20.781 -15.844 1 73.62 768 GLN A CA 1
ATOM 6124 C C . GLN A 1 768 ? 20.312 -20.766 -16.562 1 73.62 768 GLN A C 1
ATOM 6126 O O . GLN A 1 768 ? 20.469 -20.094 -17.594 1 73.62 768 GLN A O 1
ATOM 6131 N N . LEU A 1 769 ? 21.359 -21.266 -15.93 1 72 769 LEU A N 1
ATOM 6132 C CA . LEU A 1 769 ? 22.703 -21.156 -16.5 1 72 769 LEU A CA 1
ATOM 6133 C C . LEU A 1 769 ? 23.078 -22.438 -17.266 1 72 769 LEU A C 1
ATOM 6135 O O . LEU A 1 769 ? 24 -22.422 -18.078 1 72 769 LEU A O 1
ATOM 6139 N N . GLY A 1 770 ? 22.562 -23.484 -17.047 1 57.34 770 GLY A N 1
ATOM 6140 C CA . GLY A 1 770 ? 22.875 -24.672 -17.812 1 57.34 770 GLY A CA 1
ATOM 6141 C C . GLY A 1 770 ? 22.25 -25.938 -17.25 1 57.34 770 GLY A C 1
ATOM 6142 O O . GLY A 1 770 ? 21.969 -26.016 -16.062 1 57.34 770 GLY A O 1
ATOM 6143 N N . ASP A 1 771 ? 21.297 -26.516 -17.734 1 49.72 771 ASP A N 1
ATOM 6144 C CA . ASP A 1 771 ? 20.484 -27.656 -17.312 1 49.72 771 ASP A CA 1
ATOM 6145 C C . ASP A 1 771 ? 21.344 -28.688 -16.578 1 49.72 771 ASP A C 1
ATOM 6147 O O . ASP A 1 771 ? 20.891 -29.297 -15.609 1 49.72 771 ASP A O 1
ATOM 6151 N N . LEU A 1 772 ? 22.438 -29.406 -17.297 1 45 772 LEU A N 1
ATOM 6152 C CA . LEU A 1 772 ? 23.156 -30.562 -16.766 1 45 772 LEU A CA 1
ATOM 6153 C C . LEU A 1 772 ? 24.531 -30.172 -16.234 1 45 772 LEU A C 1
ATOM 6155 O O . LEU A 1 772 ? 25.109 -29.172 -16.672 1 45 772 LEU A O 1
ATOM 6159 N N . ASP A 1 773 ? 24.984 -30.594 -15.008 1 48.91 773 ASP A N 1
ATOM 6160 C CA . ASP A 1 773 ? 26.312 -30.453 -14.414 1 48.91 773 ASP A CA 1
ATOM 6161 C C . ASP A 1 773 ? 27.375 -30.297 -15.492 1 48.91 773 ASP A C 1
ATOM 6163 O O . ASP A 1 773 ? 28.328 -29.531 -15.312 1 48.91 773 ASP A O 1
ATOM 6167 N N . SER A 1 774 ? 27.172 -30.984 -16.547 1 46.66 774 SER A N 1
ATOM 6168 C CA . SER A 1 774 ? 28.188 -30.969 -17.594 1 46.66 774 SER A CA 1
ATOM 6169 C C . SER A 1 774 ? 28.219 -29.625 -18.328 1 46.66 774 SER A C 1
ATOM 6171 O O . SER A 1 774 ? 29.25 -29.234 -18.875 1 46.66 774 SER A O 1
ATOM 6173 N N . ASP A 1 775 ? 27.062 -28.906 -18.234 1 54 775 ASP A N 1
ATOM 6174 C CA . ASP A 1 775 ? 26.969 -27.719 -19.078 1 54 775 ASP A CA 1
ATOM 6175 C C . ASP A 1 775 ? 27.266 -26.453 -18.281 1 54 775 ASP A C 1
ATOM 6177 O O . ASP A 1 775 ? 27.297 -25.359 -18.844 1 54 775 ASP A O 1
ATOM 6181 N N . LEU A 1 776 ? 27.531 -26.688 -17.109 1 62.69 776 LEU A N 1
ATOM 6182 C CA . LEU A 1 776 ? 27.828 -25.531 -16.297 1 62.69 776 LEU A CA 1
ATOM 6183 C C . LEU A 1 776 ? 29.281 -25.078 -16.469 1 62.69 776 LEU A C 1
ATOM 6185 O O . LEU A 1 776 ? 30.156 -25.922 -16.703 1 62.69 776 LEU A O 1
ATOM 6189 N N . SER A 1 777 ? 29.547 -23.859 -16.625 1 70 777 SER A N 1
ATOM 6190 C CA . SER A 1 777 ? 30.891 -23.312 -16.641 1 70 777 SER A CA 1
ATOM 6191 C C . SER A 1 777 ? 31.703 -23.812 -15.438 1 70 777 SER A C 1
ATOM 6193 O O . SER A 1 777 ? 31.125 -24.328 -14.469 1 70 777 SER A O 1
ATOM 6195 N N . GLU A 1 778 ? 32.938 -23.938 -15.602 1 75.38 778 GLU A N 1
ATOM 6196 C CA . GLU A 1 778 ? 33.812 -24.359 -14.5 1 75.38 778 GLU A CA 1
ATOM 6197 C C . GLU A 1 778 ? 33.5 -23.562 -13.234 1 75.38 778 GLU A C 1
ATOM 6199 O O . GLU A 1 778 ? 33.5 -24.125 -12.133 1 75.38 778 GLU A O 1
ATOM 6204 N N . ALA A 1 779 ? 33.156 -22.344 -13.445 1 81.06 779 ALA A N 1
ATOM 6205 C CA . ALA A 1 779 ? 32.844 -21.5 -12.297 1 81.06 779 ALA A CA 1
ATOM 6206 C C . ALA A 1 779 ? 31.516 -21.922 -11.656 1 81.06 779 ALA A C 1
ATOM 6208 O O . ALA A 1 779 ? 31.375 -21.906 -10.43 1 81.06 779 ALA A O 1
ATOM 6209 N N . GLY A 1 780 ? 30.578 -22.344 -12.461 1 82 780 GLY A N 1
ATOM 6210 C CA . GLY A 1 780 ? 29.297 -22.797 -11.945 1 82 780 GLY A CA 1
ATOM 6211 C C . GLY A 1 780 ? 29.391 -24.109 -11.188 1 82 780 GLY A C 1
ATOM 6212 O O . GLY A 1 780 ? 28.719 -24.297 -10.172 1 82 780 GLY A O 1
ATOM 6213 N N . LYS A 1 781 ? 30.344 -24.953 -11.641 1 84.38 781 LYS A N 1
ATOM 6214 C CA . LYS A 1 781 ? 30.547 -26.234 -10.977 1 84.38 781 LYS A CA 1
ATOM 6215 C C . LYS A 1 781 ? 31.172 -26.047 -9.602 1 84.38 781 LYS A C 1
ATOM 6217 O O . LYS A 1 781 ? 30.859 -26.766 -8.656 1 84.38 781 LYS A O 1
ATOM 6222 N N . ILE A 1 782 ? 32.031 -25.078 -9.539 1 88.38 782 ILE A N 1
ATOM 6223 C CA . ILE A 1 782 ? 32.688 -24.812 -8.273 1 88.38 782 ILE A CA 1
ATOM 6224 C C . ILE A 1 782 ? 31.672 -24.359 -7.234 1 88.38 782 ILE A C 1
ATOM 6226 O O . ILE A 1 782 ? 31.719 -24.797 -6.082 1 88.38 782 ILE A O 1
ATOM 6230 N N . VAL A 1 783 ? 30.781 -23.531 -7.656 1 90.44 783 VAL A N 1
ATOM 6231 C CA . VAL A 1 783 ? 29.797 -22.984 -6.734 1 90.44 783 VAL A CA 1
ATOM 6232 C C . VAL A 1 783 ? 28.859 -24.094 -6.25 1 90.44 783 VAL A C 1
ATOM 6234 O O . VAL A 1 783 ? 28.531 -24.156 -5.062 1 90.44 783 VAL A O 1
ATOM 6237 N N . ILE A 1 784 ? 28.438 -24.984 -7.145 1 89.38 784 ILE A N 1
ATOM 6238 C CA . ILE A 1 784 ? 27.547 -26.078 -6.789 1 89.38 784 ILE A CA 1
ATOM 6239 C C . ILE A 1 784 ? 28.266 -27.062 -5.863 1 89.38 784 ILE A C 1
ATOM 6241 O O . ILE A 1 784 ? 27.688 -27.578 -4.918 1 89.38 784 ILE A O 1
ATOM 6245 N N . HIS A 1 785 ? 29.562 -27.203 -6.148 1 90.5 785 HIS A N 1
ATOM 6246 C CA . HIS A 1 785 ? 30.359 -28.078 -5.293 1 90.5 785 HIS A CA 1
ATOM 6247 C C . HIS A 1 785 ? 30.516 -27.5 -3.895 1 90.5 785 HIS A C 1
ATOM 6249 O O . HIS A 1 785 ? 30.422 -28.219 -2.9 1 90.5 785 HIS A O 1
ATOM 6255 N N . GLU A 1 786 ? 30.734 -26.234 -3.867 1 93.06 786 GLU A N 1
ATOM 6256 C CA . GLU A 1 786 ? 30.844 -25.562 -2.572 1 93.06 786 GLU A CA 1
ATOM 6257 C C . GLU A 1 786 ? 29.547 -25.672 -1.787 1 93.06 786 GLU A C 1
ATOM 6259 O O . GLU A 1 786 ? 29.562 -25.906 -0.577 1 93.06 786 GLU A O 1
ATOM 6264 N N . SER A 1 787 ? 28.438 -25.453 -2.443 1 93.31 787 SER A N 1
ATOM 6265 C CA . SER A 1 787 ? 27.141 -25.531 -1.798 1 93.31 787 SER A CA 1
ATOM 6266 C C . SER A 1 787 ? 26.844 -26.953 -1.316 1 93.31 787 SER A C 1
ATOM 6268 O O . SER A 1 787 ? 26.344 -27.141 -0.211 1 93.31 787 SER A O 1
ATOM 6270 N N . ASN A 1 788 ? 27.234 -27.953 -2.111 1 92.12 788 ASN A N 1
ATOM 6271 C CA . ASN A 1 788 ? 27 -29.344 -1.735 1 92.12 788 ASN A CA 1
ATOM 6272 C C . ASN A 1 788 ? 27.859 -29.75 -0.543 1 92.12 788 ASN A C 1
ATOM 6274 O O . ASN A 1 788 ? 27.422 -30.516 0.312 1 92.12 788 ASN A O 1
ATOM 6278 N N . GLN A 1 789 ? 29.062 -29.281 -0.52 1 92.06 789 GLN A N 1
ATOM 6279 C CA . GLN A 1 789 ? 29.922 -29.578 0.614 1 92.06 789 GLN A CA 1
ATOM 6280 C C . GLN A 1 789 ? 29.328 -29.031 1.914 1 92.06 789 GLN A C 1
ATOM 6282 O O . GLN A 1 789 ? 29.391 -29.703 2.947 1 92.06 789 GLN A O 1
ATOM 6287 N N . GLN A 1 790 ? 28.797 -27.906 1.833 1 92.44 790 GLN A N 1
ATOM 6288 C CA . GLN A 1 790 ? 28.203 -27.312 3.025 1 92.44 790 GLN A CA 1
ATOM 6289 C C . GLN A 1 790 ? 26.938 -28.047 3.438 1 92.44 790 GLN A C 1
ATOM 6291 O O . GLN A 1 790 ? 26.641 -28.172 4.629 1 92.44 790 GLN A O 1
ATOM 6296 N N . ILE A 1 791 ? 26.125 -28.5 2.475 1 92.12 791 ILE A N 1
ATOM 6297 C CA . ILE A 1 791 ? 24.922 -29.281 2.768 1 92.12 791 ILE A CA 1
ATOM 6298 C C . ILE A 1 791 ? 25.312 -30.578 3.475 1 92.12 791 ILE A C 1
ATOM 6300 O O . ILE A 1 791 ? 24.641 -31 4.422 1 92.12 791 ILE A O 1
ATOM 6304 N N . ASP A 1 792 ? 26.406 -31.172 3.01 1 89.12 792 ASP A N 1
ATOM 6305 C CA . ASP A 1 792 ? 26.875 -32.406 3.609 1 89.12 792 ASP A CA 1
ATOM 6306 C C . ASP A 1 792 ? 27.312 -32.188 5.059 1 89.12 792 ASP A C 1
ATOM 6308 O O . ASP A 1 792 ? 27.031 -33.031 5.926 1 89.12 792 ASP A O 1
ATOM 6312 N N . ILE A 1 793 ? 27.938 -31.125 5.262 1 89.19 793 ILE A N 1
ATOM 6313 C CA . ILE A 1 793 ? 28.359 -30.797 6.617 1 89.19 793 ILE A CA 1
ATOM 6314 C C . ILE A 1 793 ? 27.141 -30.547 7.496 1 89.19 793 ILE A C 1
ATOM 6316 O O . ILE A 1 793 ? 27.094 -30.984 8.648 1 89.19 793 ILE A O 1
ATOM 6320 N N . ALA A 1 794 ? 26.188 -29.859 6.973 1 88.75 794 ALA A N 1
ATOM 6321 C CA . ALA A 1 794 ? 24.969 -29.562 7.723 1 88.75 794 ALA A CA 1
ATOM 6322 C C . ALA A 1 794 ? 24.203 -30.828 8.062 1 88.75 794 ALA A C 1
ATOM 6324 O O . ALA A 1 794 ? 23.688 -30.969 9.164 1 88.75 794 ALA A O 1
ATOM 6325 N N . GLN A 1 795 ? 24.141 -31.734 7.125 1 84.19 795 GLN A N 1
ATOM 6326 C CA . GLN A 1 795 ? 23.422 -33 7.34 1 84.19 795 GLN A CA 1
ATOM 6327 C C . GLN A 1 795 ? 24.156 -33.875 8.352 1 84.19 795 GLN A C 1
ATOM 6329 O O . GLN A 1 795 ? 23.531 -34.562 9.148 1 84.19 795 GLN A O 1
ATOM 6334 N N . LYS A 1 796 ? 25.438 -33.844 8.297 1 82.62 796 LYS A N 1
ATOM 6335 C CA . LYS A 1 796 ? 26.234 -34.594 9.266 1 82.62 796 LYS A CA 1
ATOM 6336 C C . LYS A 1 796 ? 26.016 -34.031 10.68 1 82.62 796 LYS A C 1
ATOM 6338 O O . LYS A 1 796 ? 25.906 -34.812 11.641 1 82.62 796 LYS A O 1
ATOM 6343 N N . ASP A 1 797 ? 25.953 -32.781 10.727 1 79.5 797 ASP A N 1
ATOM 6344 C CA . ASP A 1 797 ? 25.719 -32.156 12.023 1 79.5 797 ASP A CA 1
ATOM 6345 C C . ASP A 1 797 ? 24.344 -32.531 12.57 1 79.5 797 ASP A C 1
ATOM 6347 O O . ASP A 1 797 ? 24.172 -32.688 13.789 1 79.5 797 ASP A O 1
ATOM 6351 N N . LEU A 1 798 ? 23.344 -32.688 11.75 1 77.69 798 LEU A N 1
ATOM 6352 C CA . LEU A 1 798 ? 21.984 -33.062 12.156 1 77.69 798 LEU A CA 1
ATOM 6353 C C . LEU A 1 798 ? 21.922 -34.5 12.625 1 77.69 798 LEU A C 1
ATOM 6355 O O . LEU A 1 798 ? 21.234 -34.812 13.594 1 77.69 798 LEU A O 1
ATOM 6359 N N . ASN A 1 799 ? 22.641 -35.375 11.969 1 73.75 799 ASN A N 1
ATOM 6360 C CA . ASN A 1 799 ? 22.594 -36.781 12.266 1 73.75 799 ASN A CA 1
ATOM 6361 C C . ASN A 1 799 ? 23.375 -37.125 13.539 1 73.75 799 ASN A C 1
ATOM 6363 O O . ASN A 1 799 ? 23.031 -38.031 14.266 1 73.75 799 ASN A O 1
ATOM 6367 N N . ASP A 1 800 ? 24.453 -36.5 13.828 1 69.19 800 ASP A N 1
ATOM 6368 C CA . ASP A 1 800 ? 25.328 -36.844 14.953 1 69.19 800 ASP A CA 1
ATOM 6369 C C . ASP A 1 800 ? 24.688 -36.438 16.281 1 69.19 800 ASP A C 1
ATOM 6371 O O . ASP A 1 800 ? 24.859 -37.156 17.281 1 69.19 800 ASP A O 1
ATOM 6375 N N . LYS A 1 801 ? 23.969 -35.312 16.344 1 63.72 801 LYS A N 1
ATOM 6376 C CA . LYS A 1 801 ? 23.75 -34.75 17.672 1 63.72 801 LYS A CA 1
ATOM 6377 C C . LYS A 1 801 ? 22.25 -34.656 17.984 1 63.72 801 LYS A C 1
ATOM 6379 O O . LYS A 1 801 ? 21.875 -34.281 19.094 1 63.72 801 LYS A O 1
ATOM 6384 N N . LEU A 1 802 ? 21.406 -35.125 17.125 1 70.5 802 LEU A N 1
ATOM 6385 C CA . LEU A 1 802 ? 20.094 -34.625 17.469 1 70.5 802 LEU A CA 1
ATOM 6386 C C . LEU A 1 802 ? 19.141 -35.75 17.844 1 70.5 802 LEU A C 1
ATOM 6388 O O . LEU A 1 802 ? 19.266 -36.844 17.312 1 70.5 802 LEU A O 1
ATOM 6392 N N . ASP A 1 803 ? 18.391 -35.469 18.859 1 74 803 ASP A N 1
ATOM 6393 C CA . ASP A 1 803 ? 17.344 -36.375 19.359 1 74 803 ASP A CA 1
ATOM 6394 C C . ASP A 1 803 ? 16.297 -36.625 18.281 1 74 803 ASP A C 1
ATOM 6396 O O . ASP A 1 803 ? 15.781 -35.688 17.672 1 74 803 ASP A O 1
ATOM 6400 N N . ALA A 1 804 ? 16.141 -37.938 17.984 1 76.69 804 ALA A N 1
ATOM 6401 C CA . ALA A 1 804 ? 15.203 -38.375 16.938 1 76.69 804 ALA A CA 1
ATOM 6402 C C . ALA A 1 804 ? 13.789 -37.875 17.234 1 76.69 804 ALA A C 1
ATOM 6404 O O . ALA A 1 804 ? 13.023 -37.594 16.312 1 76.69 804 ALA A O 1
ATOM 6405 N N . GLU A 1 805 ? 13.477 -37.75 18.484 1 79.31 805 GLU A N 1
ATOM 6406 C CA . GLU A 1 805 ? 12.125 -37.312 18.859 1 79.31 805 GLU A CA 1
ATOM 6407 C C . GLU A 1 805 ? 11.898 -35.844 18.531 1 79.31 805 GLU A C 1
ATOM 6409 O O . GLU A 1 805 ? 10.805 -35.438 18.125 1 79.31 805 GLU A O 1
ATOM 6414 N N . VAL A 1 806 ? 12.961 -35.125 18.703 1 83.31 806 VAL A N 1
ATOM 6415 C CA . VAL A 1 806 ? 12.852 -33.688 18.422 1 83.31 806 VAL A CA 1
ATOM 6416 C C . VAL A 1 806 ? 12.711 -33.469 16.922 1 83.31 806 VAL A C 1
ATOM 6418 O O . VAL A 1 806 ? 11.938 -32.625 16.484 1 83.31 806 VAL A O 1
ATOM 6421 N N . VAL A 1 807 ? 13.414 -34.281 16.203 1 84 807 VAL A N 1
ATOM 6422 C CA . VAL A 1 807 ? 13.352 -34.156 14.75 1 84 807 VAL A CA 1
ATOM 6423 C C . VAL A 1 807 ? 11.953 -34.531 14.258 1 84 807 VAL A C 1
ATOM 6425 O O . VAL A 1 807 ? 11.391 -33.844 13.391 1 84 807 VAL A O 1
ATOM 6428 N N . LYS A 1 808 ? 11.406 -35.531 14.852 1 85.62 808 LYS A N 1
ATOM 6429 C CA . LYS A 1 808 ? 10.07 -36 14.477 1 85.62 808 LYS A CA 1
ATOM 6430 C C . LYS A 1 808 ? 9.031 -34.906 14.742 1 85.62 808 LYS A C 1
ATOM 6432 O O . LYS A 1 808 ? 8.141 -34.688 13.922 1 85.62 808 LYS A O 1
ATOM 6437 N N . LYS A 1 809 ? 9.164 -34.344 15.797 1 87.06 809 LYS A N 1
ATOM 6438 C CA . LYS A 1 809 ? 8.211 -33.312 16.172 1 87.06 809 LYS A CA 1
ATOM 6439 C C . LYS A 1 809 ? 8.312 -32.094 15.258 1 87.06 809 LYS A C 1
ATOM 6441 O O . LYS A 1 809 ? 7.301 -31.562 14.797 1 87.06 809 LYS A O 1
ATOM 6446 N N . VAL A 1 810 ? 9.539 -31.641 14.969 1 87.69 810 VAL A N 1
ATOM 6447 C CA . VAL A 1 810 ? 9.75 -30.438 14.164 1 87.69 810 VAL A CA 1
ATOM 6448 C C . VAL A 1 810 ? 9.273 -30.703 12.734 1 87.69 810 VAL A C 1
ATOM 6450 O O . VAL A 1 810 ? 8.633 -29.844 12.125 1 87.69 810 VAL A O 1
ATOM 6453 N N . VAL A 1 811 ? 9.594 -31.875 12.266 1 89.75 811 VAL A N 1
ATOM 6454 C CA . VAL A 1 811 ? 9.219 -32.219 10.906 1 89.75 811 VAL A CA 1
ATOM 6455 C C . VAL A 1 811 ? 7.699 -32.281 10.789 1 89.75 811 VAL A C 1
ATOM 6457 O O . VAL A 1 811 ? 7.121 -31.828 9.797 1 89.75 811 VAL A O 1
ATOM 6460 N N . SER A 1 812 ? 7.078 -32.844 11.797 1 91.94 812 SER A N 1
ATOM 6461 C CA . SER A 1 812 ? 5.625 -32.969 11.781 1 91.94 812 SER A CA 1
ATOM 6462 C C . SER A 1 812 ? 4.945 -31.594 11.875 1 91.94 812 SER A C 1
ATOM 6464 O O . SER A 1 812 ? 3.945 -31.344 11.195 1 91.94 812 SER A O 1
ATOM 6466 N N . HIS A 1 813 ? 5.477 -30.75 12.734 1 91.12 813 HIS A N 1
ATOM 6467 C CA . HIS A 1 813 ? 4.918 -29.406 12.836 1 91.12 813 HIS A CA 1
ATOM 6468 C C . HIS A 1 813 ? 5.086 -28.641 11.531 1 91.12 813 HIS A C 1
ATOM 6470 O O . HIS A 1 813 ? 4.176 -27.922 11.109 1 91.12 813 HIS A O 1
ATOM 6476 N N . LYS A 1 814 ? 6.227 -28.766 10.898 1 91.06 814 LYS A N 1
ATOM 6477 C CA . LYS A 1 814 ? 6.48 -28.094 9.625 1 91.06 814 LYS A CA 1
ATOM 6478 C C . LYS A 1 814 ? 5.539 -28.609 8.539 1 91.06 814 LYS A C 1
ATOM 6480 O O . LYS A 1 814 ? 5.074 -27.844 7.699 1 91.06 814 LYS A O 1
ATOM 6485 N N . PHE A 1 815 ? 5.355 -29.891 8.609 1 93.31 815 PHE A N 1
ATOM 6486 C CA . PHE A 1 815 ? 4.422 -30.516 7.688 1 93.31 815 PHE A CA 1
ATOM 6487 C C . PHE A 1 815 ? 3.035 -29.891 7.812 1 93.31 815 PHE A C 1
ATOM 6489 O O . PHE A 1 815 ? 2.406 -29.562 6.809 1 93.31 815 PHE A O 1
ATOM 6496 N N . CYS A 1 816 ? 2.611 -29.734 9.023 1 94.19 816 CYS A N 1
ATOM 6497 C CA . CYS A 1 816 ? 1.3 -29.156 9.281 1 94.19 816 CYS A CA 1
ATOM 6498 C C . CYS A 1 816 ? 1.244 -27.703 8.82 1 94.19 816 CYS A C 1
ATOM 6500 O O . CYS A 1 816 ? 0.25 -27.266 8.234 1 94.19 816 CYS A O 1
ATOM 6502 N N . LYS A 1 817 ? 2.291 -26.969 9.062 1 92.19 817 LYS A N 1
ATOM 6503 C CA . LYS A 1 817 ? 2.328 -25.562 8.672 1 92.19 817 LYS A CA 1
ATOM 6504 C C . LYS A 1 817 ? 2.223 -25.406 7.16 1 92.19 817 LYS A C 1
ATOM 6506 O O . LYS A 1 817 ? 1.489 -24.547 6.668 1 92.19 817 LYS A O 1
ATOM 6511 N N . ILE A 1 818 ? 2.891 -26.188 6.41 1 93.31 818 ILE A N 1
ATOM 6512 C CA . ILE A 1 818 ? 2.875 -26.125 4.953 1 93.31 818 ILE A CA 1
ATOM 6513 C C . ILE A 1 818 ? 1.484 -26.484 4.438 1 93.31 818 ILE A C 1
ATOM 6515 O O . ILE A 1 818 ? 0.953 -25.812 3.547 1 93.31 818 ILE A O 1
ATOM 6519 N N . LEU A 1 819 ? 0.948 -27.5 5.035 1 94.25 819 LEU A N 1
ATOM 6520 C CA . LEU A 1 819 ? -0.37 -27.953 4.605 1 94.25 819 LEU A CA 1
ATOM 6521 C C . LEU A 1 819 ? -1.417 -26.859 4.82 1 94.25 819 LEU A C 1
ATOM 6523 O O . LEU A 1 819 ? -2.238 -26.594 3.939 1 94.25 819 LEU A O 1
ATOM 6527 N N . LEU A 1 820 ? -1.383 -26.266 5.957 1 93.62 820 LEU A N 1
ATOM 6528 C CA . LEU A 1 820 ? -2.357 -25.234 6.281 1 93.62 820 LEU A CA 1
ATOM 6529 C C . LEU A 1 820 ? -2.129 -23.984 5.434 1 93.62 820 LEU A C 1
ATOM 6531 O O . LEU A 1 820 ? -3.088 -23.344 5.008 1 93.62 820 LEU A O 1
ATOM 6535 N N . THR A 1 821 ? -0.887 -23.641 5.156 1 92.06 821 THR A N 1
ATOM 6536 C CA . THR A 1 821 ? -0.583 -22.5 4.305 1 92.06 821 THR A CA 1
ATOM 6537 C C . THR A 1 821 ? -1.055 -22.75 2.877 1 92.06 821 THR A C 1
ATOM 6539 O O . THR A 1 821 ? -1.558 -21.844 2.217 1 92.06 821 THR A O 1
ATOM 6542 N N . ARG A 1 822 ? -0.87 -23.969 2.4 1 92.81 822 ARG A N 1
ATOM 6543 C CA . ARG A 1 822 ? -1.373 -24.312 1.075 1 92.81 822 ARG A CA 1
ATOM 6544 C C . ARG A 1 822 ? -2.895 -24.234 1.026 1 92.81 822 ARG A C 1
ATOM 6546 O O . ARG A 1 822 ? -3.469 -23.891 -0.011 1 92.81 822 ARG A O 1
ATOM 6553 N N . GLY A 1 823 ? -3.463 -24.578 2.18 1 93.12 823 GLY A N 1
ATOM 6554 C CA . GLY A 1 823 ? -4.902 -24.391 2.279 1 93.12 823 GLY A CA 1
ATOM 6555 C C . GLY A 1 823 ? -5.332 -22.938 2.131 1 93.12 823 GLY A C 1
ATOM 6556 O O . GLY A 1 823 ? -6.316 -22.656 1.447 1 93.12 823 GLY A O 1
ATOM 6557 N N . VAL A 1 824 ? -4.602 -22.031 2.703 1 92.06 824 VAL A N 1
ATOM 6558 C CA . VAL A 1 824 ? -4.906 -20.609 2.604 1 92.06 824 VAL A CA 1
ATOM 6559 C C . VAL A 1 824 ? -4.742 -20.156 1.158 1 92.06 824 VAL A C 1
ATOM 6561 O O . VAL A 1 824 ? -5.566 -19.391 0.65 1 92.06 824 VAL A O 1
ATOM 6564 N N . HIS A 1 825 ? -3.705 -20.609 0.494 1 90.44 825 HIS A N 1
ATOM 6565 C CA . HIS A 1 825 ? -3.479 -20.25 -0.899 1 90.44 825 HIS A CA 1
ATOM 6566 C C . HIS A 1 825 ? -4.609 -20.75 -1.792 1 90.44 825 HIS A C 1
ATOM 6568 O O . HIS A 1 825 ? -4.973 -20.094 -2.77 1 90.44 825 HIS A O 1
ATOM 6574 N N . TYR A 1 826 ? -5.125 -21.906 -1.482 1 91.5 826 TYR A N 1
ATOM 6575 C CA . TYR A 1 826 ? -6.238 -22.469 -2.244 1 91.5 826 TYR A CA 1
ATOM 6576 C C . TYR A 1 826 ? -7.484 -21.609 -2.094 1 91.5 826 TYR A C 1
ATOM 6578 O O . TYR A 1 826 ? -8.195 -21.359 -3.072 1 91.5 826 TYR A O 1
ATOM 6586 N N . ILE A 1 827 ? -7.723 -21.156 -0.898 1 91.5 827 ILE A N 1
ATOM 6587 C CA . ILE A 1 827 ? -8.883 -20.312 -0.649 1 91.5 827 ILE A CA 1
ATOM 6588 C C . ILE A 1 827 ? -8.711 -18.984 -1.382 1 91.5 827 ILE A C 1
ATOM 6590 O O . ILE A 1 827 ? -9.68 -18.422 -1.899 1 91.5 827 ILE A O 1
ATOM 6594 N N . ASP A 1 828 ? -7.52 -18.516 -1.433 1 88.88 828 ASP A N 1
ATOM 6595 C CA . ASP A 1 828 ? -7.238 -17.281 -2.166 1 88.88 828 ASP A CA 1
ATOM 6596 C C . ASP A 1 828 ? -7.496 -17.469 -3.66 1 88.88 828 ASP A C 1
ATOM 6598 O O . ASP A 1 828 ? -7.988 -16.547 -4.324 1 88.88 828 ASP A O 1
ATOM 6602 N N . LYS A 1 829 ? -7.195 -18.609 -4.16 1 88.19 829 LYS A N 1
ATOM 6603 C CA . LYS A 1 829 ? -7.445 -18.906 -5.566 1 88.19 829 LYS A CA 1
ATOM 6604 C C . LYS A 1 829 ? -8.945 -18.953 -5.859 1 88.19 829 LYS A C 1
ATOM 6606 O O . LYS A 1 829 ? -9.391 -18.469 -6.906 1 88.19 829 LYS A O 1
ATOM 6611 N N . LEU A 1 830 ? -9.695 -19.5 -4.949 1 89.5 830 LEU A N 1
ATOM 6612 C CA . LEU A 1 830 ? -11.148 -19.562 -5.113 1 89.5 830 LEU A CA 1
ATOM 6613 C C . LEU A 1 830 ? -11.758 -18.156 -5.055 1 89.5 830 LEU A C 1
ATOM 6615 O O . LEU A 1 830 ? -12.734 -17.875 -5.75 1 89.5 830 LEU A O 1
ATOM 6619 N N . THR A 1 831 ? -11.164 -17.359 -4.285 1 89.12 831 THR A N 1
ATOM 6620 C CA . THR A 1 831 ? -11.656 -16 -4.168 1 89.12 831 THR A CA 1
ATOM 6621 C C . THR A 1 831 ? -11.32 -15.195 -5.422 1 89.12 831 THR A C 1
ATOM 6623 O O . THR A 1 831 ? -12.164 -14.453 -5.938 1 89.12 831 THR A O 1
ATOM 6626 N N . SER A 1 832 ? -10.141 -15.406 -5.934 1 86.25 832 SER A N 1
ATOM 6627 C CA . SER A 1 832 ? -9.734 -14.695 -7.141 1 86.25 832 SER A CA 1
ATOM 6628 C C . SER A 1 832 ? -10.5 -15.203 -8.359 1 86.25 832 SER A C 1
ATOM 6630 O O . SER A 1 832 ? -10.648 -14.477 -9.352 1 86.25 832 SER A O 1
ATOM 6632 N N . GLY A 1 833 ? -10.977 -16.438 -8.234 1 86.56 833 GLY A N 1
ATOM 6633 C CA . GLY A 1 833 ? -11.766 -17 -9.32 1 86.56 833 GLY A CA 1
ATOM 6634 C C . GLY A 1 833 ? -13.234 -16.625 -9.25 1 86.56 833 GLY A C 1
ATOM 6635 O O . GLY A 1 833 ? -14 -16.922 -10.172 1 86.56 833 GLY A O 1
ATOM 6636 N N . GLY A 1 834 ? -13.625 -15.945 -8.18 1 86.75 834 GLY A N 1
ATOM 6637 C CA . GLY A 1 834 ? -14.984 -15.43 -8.062 1 86.75 834 GLY A CA 1
ATOM 6638 C C . GLY A 1 834 ? -15.938 -16.406 -7.398 1 86.75 834 GLY A C 1
ATOM 6639 O O . GLY A 1 834 ? -17.141 -16.172 -7.336 1 86.75 834 GLY A O 1
ATOM 6640 N N . PHE A 1 835 ? -15.367 -17.547 -6.977 1 87.12 835 PHE A N 1
ATOM 6641 C CA . PHE A 1 835 ? -16.219 -18.547 -6.348 1 87.12 835 PHE A CA 1
ATOM 6642 C C . PHE A 1 835 ? -16.641 -18.094 -4.953 1 87.12 835 PHE A C 1
ATOM 6644 O O . PHE A 1 835 ? -17.812 -18.219 -4.582 1 87.12 835 PHE A O 1
ATOM 6651 N N . LEU A 1 836 ? -15.656 -17.641 -4.172 1 86.62 836 LEU A N 1
ATOM 6652 C CA . LEU A 1 836 ? -15.93 -17.188 -2.814 1 86.62 836 LEU A CA 1
ATOM 6653 C C . LEU A 1 836 ? -15.945 -15.664 -2.752 1 86.62 836 LEU A C 1
ATOM 6655 O O . LEU A 1 836 ? -15.148 -15 -3.422 1 86.62 836 LEU A O 1
ATOM 6659 N N . LYS A 1 837 ? -16.844 -15.211 -1.998 1 81.25 837 LYS A N 1
ATOM 6660 C CA . LYS A 1 837 ? -16.828 -13.789 -1.691 1 81.25 837 LYS A CA 1
ATOM 6661 C C . LYS A 1 837 ? -15.703 -13.445 -0.714 1 81.25 837 LYS A C 1
ATOM 6663 O O . LYS A 1 837 ? -15.211 -14.32 0.006 1 81.25 837 LYS A O 1
ATOM 6668 N N . GLU A 1 838 ? -15.289 -12.234 -0.738 1 76.69 838 GLU A N 1
ATOM 6669 C CA . GLU A 1 838 ? -14.18 -11.812 0.112 1 76.69 838 GLU A CA 1
ATOM 6670 C C . GLU A 1 838 ? -14.5 -12.023 1.588 1 76.69 838 GLU A C 1
ATOM 6672 O O . GLU A 1 838 ? -13.641 -12.445 2.363 1 76.69 838 GLU A O 1
ATOM 6677 N N . SER A 1 839 ? -15.742 -11.828 2.02 1 75 839 SER A N 1
ATOM 6678 C CA . SER A 1 839 ? -16.125 -11.992 3.418 1 75 839 SER A CA 1
ATOM 6679 C C . SER A 1 839 ? -16.125 -13.461 3.824 1 75 839 SER A C 1
ATOM 6681 O O . SER A 1 839 ? -15.711 -13.797 4.934 1 75 839 SER A O 1
ATOM 6683 N N . GLU A 1 840 ? -16.562 -14.266 2.893 1 80.69 840 GLU A N 1
ATOM 6684 C CA . GLU A 1 840 ? -16.562 -15.703 3.148 1 80.69 840 GLU A CA 1
ATOM 6685 C C . GLU A 1 840 ? -15.133 -16.25 3.246 1 80.69 840 GLU A C 1
ATOM 6687 O O . GLU A 1 840 ? -14.836 -17.062 4.113 1 80.69 840 GLU A O 1
ATOM 6692 N N . ALA A 1 841 ? -14.328 -15.727 2.35 1 85.81 841 ALA A N 1
ATOM 6693 C CA . ALA A 1 841 ? -12.93 -16.156 2.34 1 85.81 841 ALA A CA 1
ATOM 6694 C C . ALA A 1 841 ? -12.219 -15.727 3.617 1 85.81 841 ALA A C 1
ATOM 6696 O O . ALA A 1 841 ? -11.406 -16.484 4.164 1 85.81 841 ALA A O 1
ATOM 6697 N N . GLU A 1 842 ? -12.547 -14.555 4.113 1 81.81 842 GLU A N 1
ATOM 6698 C CA . GLU A 1 842 ? -11.891 -14.047 5.316 1 81.81 842 GLU A CA 1
ATOM 6699 C C . GLU A 1 842 ? -12.227 -14.906 6.531 1 81.81 842 GLU A C 1
ATOM 6701 O O . GLU A 1 842 ? -11.383 -15.117 7.406 1 81.81 842 GLU A O 1
ATOM 6706 N N . GLU A 1 843 ? -13.391 -15.383 6.621 1 79.62 843 GLU A N 1
ATOM 6707 C CA . GLU A 1 843 ? -13.789 -16.234 7.738 1 79.62 843 GLU A CA 1
ATOM 6708 C C . GLU A 1 843 ? -13.039 -17.562 7.715 1 79.62 843 GLU A C 1
ATOM 6710 O O . GLU A 1 843 ? -12.586 -18.047 8.758 1 79.62 843 GLU A O 1
ATOM 6715 N N . ILE A 1 844 ? -12.945 -18.141 6.527 1 87.12 844 ILE A N 1
ATOM 6716 C CA . ILE A 1 844 ? -12.258 -19.422 6.406 1 87.12 844 ILE A CA 1
ATOM 6717 C C . ILE A 1 844 ? -10.773 -19.234 6.68 1 87.12 844 ILE A C 1
ATOM 6719 O O . ILE A 1 844 ? -10.141 -20.062 7.336 1 87.12 844 ILE A O 1
ATOM 6723 N N . VAL A 1 845 ? -10.234 -18.141 6.172 1 88.75 845 VAL A N 1
ATOM 6724 C CA . VAL A 1 845 ? -8.812 -17.859 6.371 1 88.75 845 VAL A CA 1
ATOM 6725 C C . VAL A 1 845 ? -8.539 -17.609 7.852 1 88.75 845 VAL A C 1
ATOM 6727 O O . VAL A 1 845 ? -7.492 -18.016 8.367 1 88.75 845 VAL A O 1
ATOM 6730 N N . LYS A 1 846 ? -9.477 -16.984 8.539 1 85.12 846 LYS A N 1
ATOM 6731 C CA . LYS A 1 846 ? -9.312 -16.781 9.977 1 85.12 846 LYS A CA 1
ATOM 6732 C C . LYS A 1 846 ? -9.281 -18.125 10.719 1 85.12 846 LYS A C 1
ATOM 6734 O O . LYS A 1 846 ? -8.492 -18.297 11.656 1 85.12 846 LYS A O 1
ATOM 6739 N N . GLU A 1 847 ? -10.109 -19 10.328 1 87.19 847 GLU A N 1
ATOM 6740 C CA . GLU A 1 847 ? -10.102 -20.328 10.93 1 87.19 847 GLU A CA 1
ATOM 6741 C C . GLU A 1 847 ? -8.773 -21.031 10.695 1 87.19 847 GLU A C 1
ATOM 6743 O O . GLU A 1 847 ? -8.219 -21.656 11.609 1 87.19 847 GLU A O 1
ATOM 6748 N N . LEU A 1 848 ? -8.328 -20.922 9.523 1 90.56 848 LEU A N 1
ATOM 6749 C CA . LEU A 1 848 ? -7.059 -21.578 9.188 1 90.56 848 LEU A CA 1
ATOM 6750 C C . LEU A 1 848 ? -5.898 -20.891 9.906 1 90.56 848 LEU A C 1
ATOM 6752 O O . LEU A 1 848 ? -4.953 -21.562 10.328 1 90.56 848 LEU A O 1
ATOM 6756 N N . ASP A 1 849 ? -5.988 -19.625 10.07 1 87.12 849 ASP A N 1
ATOM 6757 C CA . ASP A 1 849 ? -4.949 -18.875 10.773 1 87.12 849 ASP A CA 1
ATOM 6758 C C . ASP A 1 849 ? -4.914 -19.266 12.258 1 87.12 849 ASP A C 1
ATOM 6760 O O . ASP A 1 849 ? -3.844 -19.281 12.867 1 87.12 849 ASP A O 1
ATOM 6764 N N . ASP A 1 850 ? -6.055 -19.516 12.797 1 85.44 850 ASP A N 1
ATOM 6765 C CA . ASP A 1 850 ? -6.109 -19.953 14.18 1 85.44 850 ASP A CA 1
ATOM 6766 C C . ASP A 1 850 ? -5.457 -21.328 14.344 1 85.44 850 ASP A C 1
ATOM 6768 O O . ASP A 1 850 ? -4.762 -21.578 15.328 1 85.44 850 ASP A O 1
ATOM 6772 N N . LEU A 1 851 ? -5.699 -22.156 13.398 1 90.44 851 LEU A N 1
ATOM 6773 C CA . LEU A 1 851 ? -5.066 -23.469 13.43 1 90.44 851 LEU A CA 1
ATOM 6774 C C . LEU A 1 851 ? -3.551 -23.359 13.297 1 90.44 851 LEU A C 1
ATOM 6776 O O . LEU A 1 851 ? -2.805 -24.062 13.961 1 90.44 851 LEU A O 1
ATOM 6780 N N . LEU A 1 852 ? -3.145 -22.469 12.438 1 89.06 852 LEU A N 1
ATOM 6781 C CA . LEU A 1 852 ? -1.716 -22.25 12.234 1 89.06 852 LEU A CA 1
ATOM 6782 C C . LEU A 1 852 ? -1.065 -21.719 13.508 1 89.06 852 LEU A C 1
ATOM 6784 O O . LEU A 1 852 ? 0.039 -22.141 13.867 1 89.06 852 LEU A O 1
ATOM 6788 N N . GLU A 1 853 ? -1.766 -20.844 14.188 1 83.38 853 GLU A N 1
ATOM 6789 C CA . GLU A 1 853 ? -1.241 -20.297 15.438 1 83.38 853 GLU A CA 1
ATOM 6790 C C . GLU A 1 853 ? -1.132 -21.375 16.516 1 83.38 853 GLU A C 1
ATOM 6792 O O . GLU A 1 853 ? -0.212 -21.359 17.328 1 83.38 853 GLU A O 1
ATOM 6797 N N . ASN A 1 854 ? -2.031 -22.297 16.469 1 85.94 854 ASN A N 1
ATOM 6798 C CA . ASN A 1 854 ? -1.985 -23.391 17.422 1 85.94 854 ASN A CA 1
ATOM 6799 C C . ASN A 1 854 ? -0.785 -24.297 17.172 1 85.94 854 ASN A C 1
ATOM 6801 O O . ASN A 1 854 ? -0.205 -24.844 18.125 1 85.94 854 ASN A O 1
ATOM 6805 N N . VAL A 1 855 ? -0.438 -24.469 15.938 1 88.62 855 VAL A N 1
ATOM 6806 C CA . VAL A 1 855 ? 0.718 -25.281 15.609 1 88.62 855 VAL A CA 1
ATOM 6807 C C . VAL A 1 855 ? 2.002 -24.562 16 1 88.62 855 VAL A C 1
ATOM 6809 O O . VAL A 1 855 ? 2.924 -25.172 16.547 1 88.62 855 VAL A O 1
ATOM 6812 N N . ILE A 1 856 ? 2.037 -23.281 15.773 1 80.88 856 ILE A N 1
ATOM 6813 C CA . ILE A 1 856 ? 3.236 -22.5 16.031 1 80.88 856 ILE A CA 1
ATOM 6814 C C . ILE A 1 856 ? 3.486 -22.406 17.531 1 80.88 856 ILE A C 1
ATOM 6816 O O . ILE A 1 856 ? 4.633 -22.438 17.984 1 80.88 856 ILE A O 1
ATOM 6820 N N . THR A 1 857 ? 2.41 -22.438 18.312 1 77.44 857 THR A N 1
ATOM 6821 C CA . THR A 1 857 ? 2.551 -22.25 19.75 1 77.44 857 THR A CA 1
ATOM 6822 C C . THR A 1 857 ? 2.547 -23.594 20.484 1 77.44 857 THR A C 1
ATOM 6824 O O . THR A 1 857 ? 2.625 -23.641 21.719 1 77.44 857 THR A O 1
ATOM 6827 N N . CYS A 1 858 ? 2.508 -24.609 19.688 1 81.31 858 CYS A N 1
ATOM 6828 C CA . CYS A 1 858 ? 2.445 -25.922 20.312 1 81.31 858 CYS A CA 1
ATOM 6829 C C . CYS A 1 858 ? 3.787 -26.297 20.938 1 81.31 858 CYS A C 1
ATOM 6831 O O . CYS A 1 858 ? 4.805 -26.328 20.25 1 81.31 858 CYS A O 1
ATOM 6833 N N . ASP A 1 859 ? 3.812 -26.422 22.188 1 73.31 859 ASP A N 1
ATOM 6834 C CA . ASP A 1 859 ? 5.031 -26.812 22.891 1 73.31 859 ASP A CA 1
ATOM 6835 C C . ASP A 1 859 ? 4.883 -28.203 23.531 1 73.31 859 ASP A C 1
ATOM 6837 O O . ASP A 1 859 ? 5.684 -28.594 24.375 1 73.31 859 ASP A O 1
ATOM 6841 N N . GLN A 1 860 ? 3.885 -29 22.984 1 76 860 GLN A N 1
ATOM 6842 C CA . GLN A 1 860 ? 3.668 -30.328 23.547 1 76 860 GLN A CA 1
ATOM 6843 C C . GLN A 1 860 ? 4.492 -31.375 22.812 1 76 860 GLN A C 1
ATOM 6845 O O . GLN A 1 860 ? 4.625 -31.312 21.578 1 76 860 GLN A O 1
ATOM 6850 N N . MET A 1 861 ? 5.191 -32.188 23.516 1 71.94 861 MET A N 1
ATOM 6851 C CA . MET A 1 861 ? 6.012 -33.219 22.906 1 71.94 861 MET A CA 1
ATOM 6852 C C . MET A 1 861 ? 5.156 -34.406 22.484 1 71.94 861 MET A C 1
ATOM 6854 O O . MET A 1 861 ? 5.496 -35.125 21.531 1 71.94 861 MET A O 1
ATOM 6858 N N . HIS A 1 862 ? 4.105 -34.656 23.266 1 77.75 862 HIS A N 1
ATOM 6859 C CA . HIS A 1 862 ? 3.266 -35.781 22.922 1 77.75 862 HIS A CA 1
ATOM 6860 C C . HIS A 1 862 ? 1.811 -35.375 22.75 1 77.75 862 HIS A C 1
ATOM 6862 O O . HIS A 1 862 ? 1.323 -34.469 23.453 1 77.75 862 HIS A O 1
ATOM 6868 N N . HIS A 1 863 ? 1.331 -35.875 21.734 1 83 863 HIS A N 1
ATOM 6869 C CA . HIS A 1 863 ? -0.055 -35.562 21.406 1 83 863 HIS A CA 1
ATOM 6870 C C . HIS A 1 863 ? -0.936 -36.781 21.484 1 83 863 HIS A C 1
ATOM 6872 O O . HIS A 1 863 ? -0.437 -37.906 21.422 1 83 863 HIS A O 1
ATOM 6878 N N . GLU A 1 864 ? -2.143 -36.594 21.656 1 78.69 864 GLU A N 1
ATOM 6879 C CA . GLU A 1 864 ? -3.1 -37.688 21.75 1 78.69 864 GLU A CA 1
ATOM 6880 C C . GLU A 1 864 ? -3.201 -38.438 20.422 1 78.69 864 GLU A C 1
ATOM 6882 O O . GLU A 1 864 ? -3.25 -37.812 19.359 1 78.69 864 GLU A O 1
ATOM 6887 N N . GLY A 1 865 ? -3.047 -39.781 20.5 1 76.69 865 GLY A N 1
ATOM 6888 C CA . GLY A 1 865 ? -3.246 -40.594 19.312 1 76.69 865 GLY A CA 1
ATOM 6889 C C . GLY A 1 865 ? -1.945 -41.031 18.672 1 76.69 865 GLY A C 1
ATOM 6890 O O . GLY A 1 865 ? -1.956 -41.719 17.641 1 76.69 865 GLY A O 1
ATOM 6891 N N . GLU A 1 866 ? -0.824 -40.688 19.266 1 83.69 866 GLU A N 1
ATOM 6892 C CA . GLU A 1 866 ? 0.463 -41.062 18.703 1 83.69 866 GLU A CA 1
ATOM 6893 C C . GLU A 1 866 ? 0.726 -42.562 18.922 1 83.69 866 GLU A C 1
ATOM 6895 O O . GLU A 1 866 ? 0.445 -43.094 19.984 1 83.69 866 GLU A O 1
ATOM 6900 N N . LEU A 1 867 ? 1.074 -43.188 17.781 1 79.62 867 LEU A N 1
ATOM 6901 C CA . LEU A 1 867 ? 1.415 -44.594 17.844 1 79.62 867 LEU A CA 1
ATOM 6902 C C . LEU A 1 867 ? 2.926 -44.781 17.891 1 79.62 867 LEU A C 1
ATOM 6904 O O . LEU A 1 867 ? 3.674 -44.031 17.266 1 79.62 867 LEU A O 1
ATOM 6908 N N . ASP A 1 868 ? 3.42 -45.531 18.812 1 71.56 868 ASP A N 1
ATOM 6909 C CA . ASP A 1 868 ? 4.84 -45.875 18.859 1 71.56 868 ASP A CA 1
ATOM 6910 C C . ASP A 1 868 ? 5.223 -46.844 17.75 1 71.56 868 ASP A C 1
ATOM 6912 O O . ASP A 1 868 ? 4.93 -48.031 17.828 1 71.56 868 ASP A O 1
ATOM 6916 N N . LEU A 1 869 ? 5.523 -46.219 16.594 1 71.06 869 LEU A N 1
ATOM 6917 C CA . LEU A 1 869 ? 5.891 -47.062 15.445 1 71.06 869 LEU A CA 1
ATOM 6918 C C . LEU A 1 869 ? 7.375 -47.406 15.477 1 71.06 869 LEU A C 1
ATOM 6920 O O . LEU A 1 869 ? 8.211 -46.531 15.75 1 71.06 869 LEU A O 1
ATOM 6924 N N . ASN A 1 870 ? 7.848 -48.531 15.969 1 61.38 870 ASN A N 1
ATOM 6925 C CA . ASN A 1 870 ? 9.234 -49 16.016 1 61.38 870 ASN A CA 1
ATOM 6926 C C . ASN A 1 870 ? 9.867 -49 14.617 1 61.38 870 ASN A C 1
ATOM 6928 O O . ASN A 1 870 ? 10.062 -50.062 14.039 1 61.38 870 ASN A O 1
ATOM 6932 N N . LEU A 1 871 ? 9.633 -48.094 13.836 1 62.06 871 LEU A N 1
ATOM 6933 C CA . LEU A 1 871 ? 10.227 -48.062 12.508 1 62.06 871 LEU A CA 1
ATOM 6934 C C . LEU A 1 871 ? 11.656 -47.531 12.555 1 62.06 871 LEU A C 1
ATOM 6936 O O . LEU A 1 871 ? 12 -46.719 13.422 1 62.06 871 LEU A O 1
ATOM 6940 N N . ASP A 1 872 ? 12.688 -48.281 11.898 1 52.06 872 ASP A N 1
ATOM 6941 C CA . ASP A 1 872 ? 14.102 -47.938 11.797 1 52.06 872 ASP A CA 1
ATOM 6942 C C . ASP A 1 872 ? 14.281 -46.5 11.352 1 52.06 872 ASP A C 1
ATOM 6944 O O . ASP A 1 872 ? 13.867 -46.125 10.25 1 52.06 872 ASP A O 1
ATOM 6948 N N . ASP A 1 873 ? 14.242 -45.656 12.25 1 55.59 873 ASP A N 1
ATOM 6949 C CA . ASP A 1 873 ? 14.453 -44.219 12.023 1 55.59 873 ASP A CA 1
ATOM 6950 C C . ASP A 1 873 ? 15.844 -43.969 11.453 1 55.59 873 ASP A C 1
ATOM 6952 O O . ASP A 1 873 ? 16.312 -42.844 11.469 1 55.59 873 ASP A O 1
ATOM 6956 N N . SER A 1 874 ? 16.641 -45.031 11.07 1 47.41 874 SER A N 1
ATOM 6957 C CA . SER A 1 874 ? 18 -44.812 10.594 1 47.41 874 SER A CA 1
ATOM 6958 C C . SER A 1 874 ? 18 -44.094 9.242 1 47.41 874 SER A C 1
ATOM 6960 O O . SER A 1 874 ? 19.047 -43.906 8.633 1 47.41 874 SER A O 1
ATOM 6962 N N . VAL A 1 875 ? 16.953 -44.062 8.586 1 45 875 VAL A N 1
ATOM 6963 C CA . VAL A 1 875 ? 17.047 -43.469 7.25 1 45 875 VAL A CA 1
ATOM 6964 C C . VAL A 1 875 ? 17.516 -42.031 7.355 1 45 875 VAL A C 1
ATOM 6966 O O . VAL A 1 875 ? 17 -41.25 8.156 1 45 875 VAL A O 1
ATOM 6969 N N . HIS A 1 876 ? 18.75 -41.844 6.973 1 44.97 876 HIS A N 1
ATOM 6970 C CA . HIS A 1 876 ? 19.453 -40.562 6.879 1 44.97 876 HIS A CA 1
ATOM 6971 C C . HIS A 1 876 ? 18.547 -39.469 6.336 1 44.97 876 HIS A C 1
ATOM 6973 O O . HIS A 1 876 ? 17.75 -39.719 5.43 1 44.97 876 HIS A O 1
ATOM 6979 N N . PHE A 1 877 ? 18.328 -38.469 7.117 1 42.72 877 PHE A N 1
ATOM 6980 C CA . PHE A 1 877 ? 17.531 -37.281 6.844 1 42.72 877 PHE A CA 1
ATOM 6981 C C . PHE A 1 877 ? 17.688 -36.844 5.391 1 42.72 877 PHE A C 1
ATOM 6983 O O . PHE A 1 877 ? 16.859 -36.094 4.859 1 42.72 877 PHE A O 1
ATOM 6990 N N . CYS A 1 878 ? 18.922 -36.812 4.738 1 37.19 878 CYS A N 1
ATOM 6991 C CA . CYS A 1 878 ? 19.359 -35.875 3.715 1 37.19 878 CYS A CA 1
ATOM 6992 C C . CYS A 1 878 ? 18.781 -36.25 2.354 1 37.19 878 CYS A C 1
ATOM 6994 O O . CYS A 1 878 ? 19.094 -35.594 1.351 1 37.19 878 CYS A O 1
ATOM 6996 N N . SER A 1 879 ? 18.594 -37.531 1.924 1 33.75 879 SER A N 1
ATOM 6997 C CA . SER A 1 879 ? 18.734 -37.562 0.472 1 33.75 879 SER A CA 1
ATOM 6998 C C . SER A 1 879 ? 17.594 -36.812 -0.222 1 33.75 879 SER A C 1
ATOM 7000 O O . SER A 1 879 ? 16.484 -37.312 -0.303 1 33.75 879 SER A O 1
ATOM 7002 N N . LEU A 1 880 ? 17.609 -35.688 -0.003 1 34.94 880 LEU A N 1
ATOM 7003 C CA . LEU A 1 880 ? 16.609 -34.781 -0.527 1 34.94 880 LEU A CA 1
ATOM 7004 C C . LEU A 1 880 ? 16.406 -35 -2.023 1 34.94 880 LEU A C 1
ATOM 7006 O O . LEU A 1 880 ? 15.531 -34.375 -2.631 1 34.94 880 LEU A O 1
ATOM 7010 N N . LEU A 1 881 ? 17.672 -34.906 -2.887 1 31.83 881 LEU A N 1
ATOM 7011 C CA . LEU A 1 881 ? 17.641 -34.625 -4.32 1 31.83 881 LEU A CA 1
ATOM 7012 C C . LEU A 1 881 ? 16.938 -35.75 -5.07 1 31.83 881 LEU A C 1
ATOM 7014 O O . LEU A 1 881 ? 16.953 -36.906 -4.637 1 31.83 881 LEU A O 1
ATOM 7018 N N . PRO A 1 882 ? 16.203 -35.5 -6 1 32.31 882 PRO A N 1
ATOM 7019 C CA . PRO A 1 882 ? 15.781 -36.562 -6.898 1 32.31 882 PRO A CA 1
ATOM 7020 C C . PRO A 1 882 ? 16.922 -37.531 -7.238 1 32.31 882 PRO A C 1
ATOM 7022 O O . PRO A 1 882 ? 18.062 -37.125 -7.43 1 32.31 882 PRO A O 1
ATOM 7025 N N . GLN A 1 883 ? 17.062 -38.75 -6.656 1 28.88 883 GLN A N 1
ATOM 7026 C CA . GLN A 1 883 ? 18.031 -39.719 -7.129 1 28.88 883 GLN A CA 1
ATOM 7027 C C . GLN A 1 883 ? 18.344 -39.531 -8.609 1 28.88 883 GLN A C 1
ATOM 7029 O O . GLN A 1 883 ? 17.422 -39.344 -9.422 1 28.88 883 GLN A O 1
ATOM 7034 N N . LYS A 1 884 ? 19.625 -39.094 -9.039 1 31.53 884 LYS A N 1
ATOM 7035 C CA . LYS A 1 884 ? 20.078 -39.344 -10.406 1 31.53 884 LYS A CA 1
ATOM 7036 C C . LYS A 1 884 ? 19.578 -40.719 -10.898 1 31.53 884 LYS A C 1
ATOM 7038 O O . LYS A 1 884 ? 19.609 -41.688 -10.156 1 31.53 884 LYS A O 1
ATOM 7043 N N . ILE A 1 885 ? 18.859 -40.781 -11.859 1 28.83 885 ILE A N 1
ATOM 7044 C CA . ILE A 1 885 ? 18.734 -42.031 -12.594 1 28.83 885 ILE A CA 1
ATOM 7045 C C . ILE A 1 885 ? 20.094 -42.688 -12.711 1 28.83 885 ILE A C 1
ATOM 7047 O O . ILE A 1 885 ? 21.016 -42.156 -13.328 1 28.83 885 ILE A O 1
ATOM 7051 N N . GLU A 1 886 ? 20.719 -43.469 -11.773 1 26.36 886 GLU A N 1
ATOM 7052 C CA . GLU A 1 886 ? 21.844 -44.375 -11.961 1 26.36 886 GLU A CA 1
ATOM 7053 C C . GLU A 1 886 ? 21.906 -44.906 -13.398 1 26.36 886 GLU A C 1
ATOM 7055 O O . GLU A 1 886 ? 20.969 -45.531 -13.883 1 26.36 886 GLU A O 1
ATOM 7060 N N . GLU A 1 887 ? 22.75 -44.281 -14.289 1 26.48 887 GLU A N 1
ATOM 7061 C CA . GLU A 1 887 ? 23.266 -45 -15.445 1 26.48 887 GLU A CA 1
ATOM 7062 C C . GLU A 1 887 ? 23.812 -46.375 -15.031 1 26.48 887 GLU A C 1
ATOM 7064 O O . GLU A 1 887 ? 24.562 -46.469 -14.062 1 26.48 887 GLU A O 1
ATOM 7069 N N . SER A 1 888 ? 23.312 -47.5 -15.242 1 24.23 888 SER A N 1
ATOM 7070 C CA . SER A 1 888 ? 24.047 -48.75 -15.383 1 24.23 888 SER A CA 1
ATOM 7071 C C . SER A 1 888 ? 25.406 -48.531 -16.047 1 24.23 888 SER A C 1
ATOM 7073 O O . SER A 1 888 ? 25.484 -48.156 -17.219 1 24.23 888 SER A O 1
ATOM 7075 N N . SER A 1 889 ? 26.609 -48.062 -15.5 1 21.14 889 SER A N 1
ATOM 7076 C CA . SER A 1 889 ? 27.828 -48.688 -16.016 1 21.14 889 SER A CA 1
ATOM 7077 C C . SER A 1 889 ? 27.609 -50.156 -16.328 1 21.14 889 SER A C 1
ATOM 7079 O O . SER A 1 889 ? 26.703 -50.781 -15.781 1 21.14 889 SER A O 1
ATOM 7081 N N . PRO A 1 890 ? 28.359 -51.25 -17.328 1 24.5 890 PRO A N 1
ATOM 7082 C CA . PRO A 1 890 ? 29.516 -51.812 -16.609 1 24.5 890 PRO A CA 1
ATOM 7083 C C . PRO A 1 890 ? 29.969 -50.969 -15.445 1 24.5 890 PRO A C 1
ATOM 7085 O O . PRO A 1 890 ? 29.578 -49.781 -15.352 1 24.5 890 PRO A O 1
ATOM 7088 N N . ASP A 1 891 ? 31.109 -51.062 -14.586 1 22.45 891 ASP A N 1
ATOM 7089 C CA . ASP A 1 891 ? 31.328 -50.625 -13.211 1 22.45 891 ASP A CA 1
ATOM 7090 C C . ASP A 1 891 ? 31.016 -49.125 -13.055 1 22.45 891 ASP A C 1
ATOM 7092 O O . ASP A 1 891 ? 30.953 -48.625 -11.938 1 22.45 891 ASP A O 1
ATOM 7096 N N . GLY A 1 892 ? 31.531 -48.281 -13.969 1 19.69 892 GLY A N 1
ATOM 7097 C CA . GLY A 1 892 ? 32.062 -47 -13.484 1 19.69 892 GLY A CA 1
ATOM 7098 C C . GLY A 1 892 ? 30.969 -46.094 -12.93 1 19.69 892 GLY A C 1
ATOM 7099 O O . GLY A 1 892 ? 29.797 -46.219 -13.297 1 19.69 892 GLY A O 1
ATOM 7100 N N . GLU A 1 893 ? 31.141 -45.438 -11.703 1 22.03 893 GLU A N 1
ATOM 7101 C CA . GLU A 1 893 ? 30.438 -44.719 -10.648 1 22.03 893 GLU A CA 1
ATOM 7102 C C . GLU A 1 893 ? 29.766 -43.469 -11.195 1 22.03 893 GLU A C 1
ATOM 7104 O O . GLU A 1 893 ? 29.25 -42.656 -10.438 1 22.03 893 GLU A O 1
ATOM 7109 N N . ARG A 1 894 ? 29.781 -43.188 -12.438 1 20.64 894 ARG A N 1
ATOM 7110 C CA . ARG A 1 894 ? 29.453 -41.781 -12.641 1 20.64 894 ARG A CA 1
ATOM 7111 C C . ARG A 1 894 ? 28 -41.5 -12.312 1 20.64 894 ARG A C 1
ATOM 7113 O O . ARG A 1 894 ? 27.094 -42.031 -12.977 1 20.64 894 ARG A O 1
ATOM 7120 N N . GLU A 1 895 ? 27.688 -41.344 -11.062 1 21.97 895 GLU A N 1
ATOM 7121 C CA . GLU A 1 895 ? 26.391 -41.062 -10.453 1 21.97 895 GLU A CA 1
ATOM 7122 C C . GLU A 1 895 ? 25.766 -39.812 -11.062 1 21.97 895 GLU A C 1
ATOM 7124 O O . GLU A 1 895 ? 24.766 -39.312 -10.547 1 21.97 895 GLU A O 1
ATOM 7129 N N . GLY A 1 896 ? 26.391 -39.344 -12.07 1 18.78 896 GLY A N 1
ATOM 7130 C CA . GLY A 1 896 ? 26.016 -37.969 -12.383 1 18.78 896 GLY A CA 1
ATOM 7131 C C . GLY A 1 896 ? 24.516 -37.781 -12.547 1 18.78 896 GLY A C 1
ATOM 7132 O O . GLY A 1 896 ? 23.781 -38.75 -12.727 1 18.78 896 GLY A O 1
ATOM 7133 N N . ILE A 1 897 ? 24.141 -36.688 -12.078 1 21.16 897 ILE A N 1
ATOM 7134 C CA . ILE A 1 897 ? 22.922 -35.875 -12.086 1 21.16 897 ILE A CA 1
ATOM 7135 C C . ILE A 1 897 ? 22.359 -35.812 -13.5 1 21.16 897 ILE A C 1
ATOM 7137 O O . ILE A 1 897 ? 22.984 -35.219 -14.398 1 21.16 897 ILE A O 1
ATOM 7141 N N . ASP A 1 898 ? 21.984 -36.812 -13.844 1 18.16 898 ASP A N 1
ATOM 7142 C CA . ASP A 1 898 ? 21.438 -36.844 -15.195 1 18.16 898 ASP A CA 1
ATOM 7143 C C . ASP A 1 898 ? 20.531 -35.656 -15.438 1 18.16 898 ASP A C 1
ATOM 7145 O O . ASP A 1 898 ? 19.703 -35.312 -14.594 1 18.16 898 ASP A O 1
ATOM 7149 N N . SER A 1 899 ? 20.969 -34.844 -16.438 1 18.2 899 SER A N 1
ATOM 7150 C CA . SER A 1 899 ? 20.438 -33.719 -17.188 1 18.2 899 SER A CA 1
ATOM 7151 C C . SER A 1 899 ? 18.969 -33.906 -17.531 1 18.2 899 SER A C 1
ATOM 7153 O O . SER A 1 899 ? 18.594 -34.969 -18.047 1 18.2 899 SER A O 1
ATOM 7155 N N . ASN A 1 900 ? 18.094 -33.562 -16.734 1 17.84 900 ASN A N 1
ATOM 7156 C CA . ASN A 1 900 ? 16.875 -33.281 -17.484 1 17.84 900 ASN A CA 1
ATOM 7157 C C . ASN A 1 900 ? 17.172 -32.875 -18.922 1 17.84 900 ASN A C 1
ATOM 7159 O O . ASN A 1 900 ? 18.312 -32.562 -19.25 1 17.84 900 ASN A O 1
ATOM 7163 N N . GLU A 1 901 ? 16.094 -32.281 -19.594 1 17.41 901 GLU A N 1
ATOM 7164 C CA . GLU A 1 901 ? 15.922 -31.438 -20.781 1 17.41 901 GLU A CA 1
ATOM 7165 C C . GLU A 1 901 ? 16.844 -30.219 -20.734 1 17.41 901 GLU A C 1
ATOM 7167 O O . GLU A 1 901 ? 16.797 -29.438 -19.781 1 17.41 901 GLU A O 1
ATOM 7172 N N . ALA A 1 902 ? 17.578 -29.891 -21.672 1 17.17 902 ALA A N 1
ATOM 7173 C CA . ALA A 1 902 ? 18.031 -29.078 -22.797 1 17.17 902 ALA A CA 1
ATOM 7174 C C . ALA A 1 902 ? 16.844 -28.531 -23.578 1 17.17 902 ALA A C 1
ATOM 7176 O O . ALA A 1 902 ? 16 -29.281 -24.047 1 17.17 902 ALA A O 1
ATOM 7177 N N . VAL A 1 903 ? 16.141 -27.594 -23.719 1 20.09 903 VAL A N 1
ATOM 7178 C CA . VAL A 1 903 ? 16.594 -26.781 -24.844 1 20.09 903 VAL A CA 1
ATOM 7179 C C . VAL A 1 903 ? 18.062 -26.422 -24.641 1 20.09 903 VAL A C 1
ATOM 7181 O O . VAL A 1 903 ? 18.641 -25.688 -25.438 1 20.09 903 VAL A O 1
ATOM 7184 N N . ASP A 1 904 ? 18.703 -26.734 -23.641 1 19.11 904 ASP A N 1
ATOM 7185 C CA . ASP A 1 904 ? 19.547 -26.125 -22.609 1 19.11 904 ASP A CA 1
ATOM 7186 C C . ASP A 1 904 ? 21.016 -26.094 -23.062 1 19.11 904 ASP A C 1
ATOM 7188 O O . ASP A 1 904 ? 21.594 -27.141 -23.391 1 19.11 904 ASP A O 1
ATOM 7192 N N . VAL A 1 905 ? 21.438 -24.703 -23.406 1 18.28 905 VAL A N 1
ATOM 7193 C CA . VAL A 1 905 ? 22.641 -24.047 -23.938 1 18.28 905 VAL A CA 1
ATOM 7194 C C . VAL A 1 905 ? 23.875 -24.562 -23.203 1 18.28 905 VAL A C 1
ATOM 7196 O O . VAL A 1 905 ? 23.953 -24.516 -21.969 1 18.28 905 VAL A O 1
ATOM 7199 N N . ASP A 1 906 ? 24.359 -25.531 -23.703 1 17.33 906 ASP A N 1
ATOM 7200 C CA . ASP A 1 906 ? 25.656 -26.141 -23.406 1 17.33 906 ASP A CA 1
ATOM 7201 C C . ASP A 1 906 ? 26.719 -25.078 -23.156 1 17.33 906 ASP A C 1
ATOM 7203 O O . ASP A 1 906 ? 27.922 -25.359 -23.203 1 17.33 906 ASP A O 1
ATOM 7207 N N . SER A 1 907 ? 26.297 -23.719 -22.844 1 16.09 907 SER A N 1
ATOM 7208 C CA . SER A 1 907 ? 27.562 -23 -22.859 1 16.09 907 SER A CA 1
ATOM 7209 C C . SER A 1 907 ? 28.531 -23.547 -21.828 1 16.09 907 SER A C 1
ATOM 7211 O O . SER A 1 907 ? 28.188 -23.656 -20.641 1 16.09 907 SER A O 1
ATOM 7213 N N . LYS A 1 908 ? 29.344 -24.391 -22.172 1 17.47 908 LYS A N 1
ATOM 7214 C CA . LYS A 1 908 ? 30.609 -24.969 -21.719 1 17.47 908 LYS A CA 1
ATOM 7215 C C . LYS A 1 908 ? 31.516 -23.922 -21.125 1 17.47 908 LYS A C 1
ATOM 7217 O O . LYS A 1 908 ? 32.625 -23.703 -21.609 1 17.47 908 LYS A O 1
ATOM 7222 N N . PHE A 1 909 ? 30.969 -22.797 -20.344 1 16.89 909 PHE A N 1
ATOM 7223 C CA . PHE A 1 909 ? 32.125 -21.984 -20.031 1 16.89 909 PHE A CA 1
ATOM 7224 C C . PHE A 1 909 ? 33.062 -22.703 -19.078 1 16.89 909 PHE A C 1
ATOM 7226 O O . PHE A 1 909 ? 32.75 -22.875 -17.906 1 16.89 909 PHE A O 1
ATOM 7233 N N . ASP A 1 910 ? 33.594 -23.859 -19.328 1 16.23 910 ASP A N 1
ATOM 7234 C CA . ASP A 1 910 ? 34.656 -24.516 -18.562 1 16.23 910 ASP A CA 1
ATOM 7235 C C . ASP A 1 910 ? 35.75 -23.531 -18.203 1 16.23 910 ASP A C 1
ATOM 7237 O O . ASP A 1 910 ? 36.875 -23.938 -17.859 1 16.23 910 ASP A O 1
ATOM 7241 N N . VAL A 1 911 ? 35.625 -22.219 -17.891 1 18.17 911 VAL A N 1
ATOM 7242 C CA . VAL A 1 911 ? 36.906 -21.547 -17.875 1 18.17 911 VAL A CA 1
ATOM 7243 C C . VAL A 1 911 ? 37.719 -22 -16.641 1 18.17 911 VAL A C 1
ATOM 7245 O O . VAL A 1 911 ? 38.938 -22.062 -16.688 1 18.17 911 VAL A O 1
ATOM 7248 N N . GLY A 1 912 ? 37.219 -22.156 -15.461 1 16.14 912 GLY A N 1
ATOM 7249 C CA . GLY A 1 912 ? 38.219 -21.641 -14.531 1 16.14 912 GLY A CA 1
ATOM 7250 C C . GLY A 1 912 ? 39.438 -22.531 -14.414 1 16.14 912 GLY A C 1
ATOM 7251 O O . GLY A 1 912 ? 40.344 -22.234 -13.648 1 16.14 912 GLY A O 1
ATOM 7252 N N . THR A 1 913 ? 39.625 -23.766 -14.734 1 15.93 913 THR A N 1
ATOM 7253 C CA . THR A 1 913 ? 40.688 -24.391 -13.961 1 15.93 913 THR A CA 1
ATOM 7254 C C . THR A 1 913 ? 42 -23.625 -14.141 1 15.93 913 THR A C 1
ATOM 7256 O O . THR A 1 913 ? 42.562 -23.594 -15.234 1 15.93 913 THR A O 1
ATOM 7259 N N . GLY A 1 914 ? 42.25 -22.344 -13.57 1 15.83 914 GLY A N 1
ATOM 7260 C CA . GLY A 1 914 ? 43.594 -21.844 -13.391 1 15.83 914 GLY A CA 1
ATOM 7261 C C . GLY A 1 914 ? 44.469 -22.75 -12.555 1 15.83 914 GLY A C 1
ATOM 7262 O O . GLY A 1 914 ? 44.219 -22.969 -11.375 1 15.83 914 GLY A O 1
ATOM 7263 N N . ASN A 1 915 ? 44.938 -23.906 -12.852 1 15.36 915 ASN A N 1
ATOM 7264 C CA . ASN A 1 915 ? 46.094 -24.516 -12.227 1 15.36 915 ASN A CA 1
ATOM 7265 C C . ASN A 1 915 ? 47.312 -23.609 -12.281 1 15.36 915 ASN A C 1
ATOM 7267 O O . ASN A 1 915 ? 48.438 -24.062 -12.07 1 15.36 915 ASN A O 1
ATOM 7271 N N . VAL A 1 916 ? 47.438 -22.266 -12.102 1 17.16 916 VAL A N 1
ATOM 7272 C CA . VAL A 1 916 ? 48.812 -21.781 -12.227 1 17.16 916 VAL A CA 1
ATOM 7273 C C . VAL A 1 916 ? 49.688 -22.422 -11.164 1 17.16 916 VAL A C 1
ATOM 7275 O O . VAL A 1 916 ? 49.406 -22.344 -9.969 1 17.16 916 VAL A O 1
ATOM 7278 N N . SER A 1 917 ? 50.469 -23.531 -11.469 1 16.3 917 SER A N 1
ATOM 7279 C CA . SER A 1 917 ? 51.781 -24 -11.031 1 16.3 917 SER A CA 1
ATOM 7280 C C . SER A 1 917 ? 52.75 -22.844 -10.922 1 16.3 917 SER A C 1
ATOM 7282 O O . SER A 1 917 ? 53.469 -22.719 -9.922 1 16.3 917 SER A O 1
ATOM 7284 N N . GLY A 1 918 ? 53.25 -22.047 -11.984 1 17.09 918 GLY A N 1
ATOM 7285 C CA . GLY A 1 918 ? 54.562 -21.438 -11.797 1 17.09 918 GLY A CA 1
ATOM 7286 C C . GLY A 1 918 ? 54.562 -20.344 -10.734 1 17.09 918 GLY A C 1
ATOM 7287 O O . GLY A 1 918 ? 53.531 -19.688 -10.516 1 17.09 918 GLY A O 1
ATOM 7288 N N . MET B 1 1 ? -18.203 10.281 -21.5 1 23.7 1 MET B N 1
ATOM 7289 C CA . MET B 1 1 ? -18.203 9.766 -22.859 1 23.7 1 MET B CA 1
ATOM 7290 C C . MET B 1 1 ? -17.359 10.648 -23.781 1 23.7 1 MET B C 1
ATOM 7292 O O . MET B 1 1 ? -16.547 10.148 -24.547 1 23.7 1 MET B O 1
ATOM 7296 N N . THR B 1 2 ? -17.641 11.961 -23.656 1 27.83 2 THR B N 1
ATOM 7297 C CA . THR B 1 2 ? -16.938 12.883 -24.547 1 27.83 2 THR B CA 1
ATOM 7298 C C . THR B 1 2 ? -15.445 12.898 -24.25 1 27.83 2 THR B C 1
ATOM 7300 O O . THR B 1 2 ? -14.625 12.961 -25.172 1 27.83 2 THR B O 1
ATOM 7303 N N . SER B 1 3 ? -15.133 12.805 -22.969 1 30.22 3 SER B N 1
ATOM 7304 C CA . SER B 1 3 ? -13.719 12.883 -22.625 1 30.22 3 SER B CA 1
ATOM 7305 C C . SER B 1 3 ? -12.977 11.617 -23.031 1 30.22 3 SER B C 1
ATOM 7307 O O . SER B 1 3 ? -11.758 11.641 -23.203 1 30.22 3 SER B O 1
ATOM 7309 N N . ALA B 1 4 ? -13.719 10.555 -23.109 1 32.28 4 ALA B N 1
ATOM 7310 C CA . ALA B 1 4 ? -13.141 9.273 -23.5 1 32.28 4 ALA B CA 1
ATOM 7311 C C . ALA B 1 4 ? -12.68 9.305 -24.953 1 32.28 4 ALA B C 1
ATOM 7313 O O . ALA B 1 4 ? -11.648 8.727 -25.297 1 32.28 4 ALA B O 1
ATOM 7314 N N . ILE B 1 5 ? -13.523 9.922 -25.844 1 30.94 5 ILE B N 1
ATOM 7315 C CA . ILE B 1 5 ? -13.289 9.969 -27.281 1 30.94 5 ILE B CA 1
ATOM 7316 C C . ILE B 1 5 ? -12.062 10.828 -27.578 1 30.94 5 ILE B C 1
ATOM 7318 O O . ILE B 1 5 ? -11.344 10.586 -28.531 1 30.94 5 ILE B O 1
ATOM 7322 N N . LEU B 1 6 ? -11.922 11.859 -26.766 1 32.06 6 LEU B N 1
ATOM 7323 C CA . LEU B 1 6 ? -10.859 12.812 -27.062 1 32.06 6 LEU B CA 1
ATOM 7324 C C . LEU B 1 6 ? -9.492 12.211 -26.766 1 32.06 6 LEU B C 1
ATOM 7326 O O . LEU B 1 6 ? -8.461 12.812 -27.062 1 32.06 6 LEU B O 1
ATOM 7330 N N . SER B 1 7 ? -9.508 11.133 -26 1 33.94 7 SER B N 1
ATOM 7331 C CA . SER B 1 7 ? -8.281 10.656 -25.359 1 33.94 7 SER B CA 1
ATOM 7332 C C . SER B 1 7 ? -7.395 9.914 -26.359 1 33.94 7 SER B C 1
ATOM 7334 O O . SER B 1 7 ? -6.316 9.445 -26 1 33.94 7 SER B O 1
ATOM 7336 N N . GLN B 1 8 ? -7.875 9.695 -27.484 1 32.44 8 GLN B N 1
ATOM 7337 C CA . GLN B 1 8 ? -7.125 8.695 -28.234 1 32.44 8 GLN B CA 1
ATOM 7338 C C . GLN B 1 8 ? -5.875 9.312 -28.875 1 32.44 8 GLN B C 1
ATOM 7340 O O . GLN B 1 8 ? -5.016 8.586 -29.375 1 32.44 8 GLN B O 1
ATOM 7345 N N . THR B 1 9 ? -5.816 10.523 -29.469 1 33.09 9 THR B N 1
ATOM 7346 C CA . THR B 1 9 ? -4.629 10.883 -30.234 1 33.09 9 THR B CA 1
ATOM 7347 C C . THR B 1 9 ? -3.535 11.422 -29.312 1 33.09 9 THR B C 1
ATOM 7349 O O . THR B 1 9 ? -3.824 12.094 -28.312 1 33.09 9 THR B O 1
ATOM 7352 N N . THR B 1 10 ? -2.234 11.016 -29.438 1 37.38 10 THR B N 1
ATOM 7353 C CA . THR B 1 10 ? -1.023 11.414 -28.734 1 37.38 10 THR B CA 1
ATOM 7354 C C . THR B 1 10 ? -1.001 12.922 -28.484 1 37.38 10 THR B C 1
ATOM 7356 O O . THR B 1 10 ? -0.581 13.383 -27.422 1 37.38 10 THR B O 1
ATOM 7359 N N . MET B 1 11 ? -1.204 13.719 -29.578 1 32.59 11 MET B N 1
ATOM 7360 C CA . MET B 1 11 ? -1.146 15.18 -29.531 1 32.59 11 MET B CA 1
ATOM 7361 C C . MET B 1 11 ? -2.219 15.734 -28.594 1 32.59 11 MET B C 1
ATOM 7363 O O . MET B 1 11 ? -1.998 16.734 -27.922 1 32.59 11 MET B O 1
ATOM 7367 N N . THR B 1 12 ? -3.326 15.117 -28.562 1 38.38 12 THR B N 1
ATOM 7368 C CA . THR B 1 12 ? -4.445 15.602 -27.766 1 38.38 12 THR B CA 1
ATOM 7369 C C . THR B 1 12 ? -4.242 15.258 -26.281 1 38.38 12 THR B C 1
ATOM 7371 O O . THR B 1 12 ? -4.793 15.922 -25.406 1 38.38 12 THR B O 1
ATOM 7374 N N . ARG B 1 13 ? -3.598 14.234 -26.078 1 44.72 13 ARG B N 1
ATOM 7375 C CA . ARG B 1 13 ? -3.221 13.953 -24.703 1 44.72 13 ARG B CA 1
ATOM 7376 C C . ARG B 1 13 ? -2.314 15.055 -24.141 1 44.72 13 ARG B C 1
ATOM 7378 O O . ARG B 1 13 ? -2.439 15.438 -22.984 1 44.72 13 ARG B O 1
ATOM 7385 N N . ARG B 1 14 ? -1.354 15.602 -25.094 1 44.22 14 ARG B N 1
ATOM 7386 C CA . ARG B 1 14 ? -0.44 16.672 -24.719 1 44.22 14 ARG B CA 1
ATOM 7387 C C . ARG B 1 14 ? -1.192 17.984 -24.484 1 44.22 14 ARG B C 1
ATOM 7389 O O . ARG B 1 14 ? -0.896 18.719 -23.547 1 44.22 14 ARG B O 1
ATOM 7396 N N . MET B 1 15 ? -2.025 18.281 -25.422 1 40.28 15 MET B N 1
ATOM 7397 C CA . MET B 1 15 ? -2.738 19.547 -25.328 1 40.28 15 MET B CA 1
ATOM 7398 C C . MET B 1 15 ? -3.729 19.531 -24.172 1 40.28 15 MET B C 1
ATOM 7400 O O . MET B 1 15 ? -3.975 20.578 -23.547 1 40.28 15 MET B O 1
ATOM 7404 N N . SER B 1 16 ? -4.262 18.469 -23.859 1 44.94 16 SER B N 1
ATOM 7405 C CA . SER B 1 16 ? -5.289 18.359 -22.812 1 44.94 16 SER B CA 1
ATOM 7406 C C . SER B 1 16 ? -4.676 18.422 -21.422 1 44.94 16 SER B C 1
ATOM 7408 O O . SER B 1 16 ? -5.305 18.922 -20.484 1 44.94 16 SER B O 1
ATOM 7410 N N . PHE B 1 17 ? -3.541 17.953 -21.312 1 47.5 17 PHE B N 1
ATOM 7411 C CA . PHE B 1 17 ? -2.834 18.094 -20.047 1 47.5 17 PHE B CA 1
ATOM 7412 C C . PHE B 1 17 ? -2.498 19.562 -19.781 1 47.5 17 PHE B C 1
ATOM 7414 O O . PHE B 1 17 ? -2.609 20.016 -18.641 1 47.5 17 PHE B O 1
ATOM 7421 N N . CYS B 1 18 ? -2.113 20.312 -20.844 1 43.97 18 CYS B N 1
ATOM 7422 C CA . CYS B 1 18 ? -1.889 21.75 -20.703 1 43.97 18 CYS B CA 1
ATOM 7423 C C . CYS B 1 18 ? -3.154 22.453 -20.25 1 43.97 18 CYS B C 1
ATOM 7425 O O . CYS B 1 18 ? -3.096 23.359 -19.406 1 43.97 18 CYS B O 1
ATOM 7427 N N . TRP B 1 19 ? -4.23 22.031 -20.75 1 43.88 19 TRP B N 1
ATOM 7428 C CA . TRP B 1 19 ? -5.48 22.688 -20.375 1 43.88 19 TRP B CA 1
ATOM 7429 C C . TRP B 1 19 ? -5.84 22.375 -18.922 1 43.88 19 TRP B C 1
ATOM 7431 O O . TRP B 1 19 ? -6.383 23.219 -18.219 1 43.88 19 TRP B O 1
ATOM 7441 N N . LEU B 1 20 ? -5.527 21.25 -18.438 1 47.75 20 LEU B N 1
ATOM 7442 C CA . LEU B 1 20 ? -5.777 20.922 -17.047 1 47.75 20 LEU B CA 1
ATOM 7443 C C . LEU B 1 20 ? -4.898 21.766 -16.125 1 47.75 20 LEU B C 1
ATOM 7445 O O . LEU B 1 20 ? -5.359 22.234 -15.078 1 47.75 20 LEU B O 1
ATOM 7449 N N . VAL B 1 21 ? -3.639 22 -16.531 1 46.97 21 VAL B N 1
ATOM 7450 C CA . VAL B 1 21 ? -2.762 22.891 -15.781 1 46.97 21 VAL B CA 1
ATOM 7451 C C . VAL B 1 21 ? -3.316 24.312 -15.82 1 46.97 21 VAL B C 1
ATOM 7453 O O . VAL B 1 21 ? -3.338 25 -14.797 1 46.97 21 VAL B O 1
ATOM 7456 N N . VAL B 1 22 ? -3.805 24.703 -17 1 43.53 22 VAL B N 1
ATOM 7457 C CA . VAL B 1 22 ? -4.414 26.016 -17.125 1 43.53 22 VAL B CA 1
ATOM 7458 C C . VAL B 1 22 ? -5.664 26.094 -16.25 1 43.53 22 VAL B C 1
ATOM 7460 O O . VAL B 1 22 ? -5.902 27.109 -15.586 1 43.53 22 VAL B O 1
ATOM 7463 N N . LEU B 1 23 ? -6.336 25.031 -16.188 1 44.72 23 LEU B N 1
ATOM 7464 C CA . LEU B 1 23 ? -7.551 25.031 -15.383 1 44.72 23 LEU B CA 1
ATOM 7465 C C . LEU B 1 23 ? -7.215 25.094 -13.898 1 44.72 23 LEU B C 1
ATOM 7467 O O . LEU B 1 23 ? -7.848 25.844 -13.148 1 44.72 23 LEU B O 1
ATOM 7471 N N . VAL B 1 24 ? -6.266 24.359 -13.508 1 47.25 24 VAL B N 1
ATOM 7472 C CA . VAL B 1 24 ? -5.848 24.438 -12.117 1 47.25 24 VAL B CA 1
ATOM 7473 C C . VAL B 1 24 ? -5.305 25.828 -11.812 1 47.25 24 VAL B C 1
ATOM 7475 O O . VAL B 1 24 ? -5.598 26.391 -10.758 1 47.25 24 VAL B O 1
ATOM 7478 N N . LEU B 1 25 ? -4.578 26.359 -12.836 1 42.94 25 LEU B N 1
ATOM 7479 C CA . LEU B 1 25 ? -4.051 27.703 -12.695 1 42.94 25 LEU B CA 1
ATOM 7480 C C . LEU B 1 25 ? -5.172 28.734 -12.766 1 42.94 25 LEU B C 1
ATOM 7482 O O . LEU B 1 25 ? -5.145 29.734 -12.047 1 42.94 25 LEU B O 1
ATOM 7486 N N . LEU B 1 26 ? -6.102 28.516 -13.664 1 42.66 26 LEU B N 1
ATOM 7487 C CA . LEU B 1 26 ? -7.227 29.438 -13.758 1 42.66 26 LEU B CA 1
ATOM 7488 C C . LEU B 1 26 ? -8.07 29.391 -12.484 1 42.66 26 LEU B C 1
ATOM 7490 O O . LEU B 1 26 ? -8.547 30.422 -12.016 1 42.66 26 LEU B O 1
ATOM 7494 N N . LEU B 1 27 ? -8.281 28.25 -12.031 1 44.19 27 LEU B N 1
ATOM 7495 C CA . LEU B 1 27 ? -9.039 28.141 -10.789 1 44.19 27 LEU B CA 1
ATOM 7496 C C . LEU B 1 27 ? -8.281 28.797 -9.641 1 44.19 27 LEU B C 1
ATOM 7498 O O . LEU B 1 27 ? -8.891 29.375 -8.742 1 44.19 27 LEU B O 1
ATOM 7502 N N . ALA B 1 28 ? -7.035 28.703 -9.727 1 41.81 28 ALA B N 1
ATOM 7503 C CA . ALA B 1 28 ? -6.184 29.438 -8.797 1 41.81 28 ALA B CA 1
ATOM 7504 C C . ALA B 1 28 ? -6.305 30.938 -9.023 1 41.81 28 ALA B C 1
ATOM 7506 O O . ALA B 1 28 ? -6.301 31.719 -8.07 1 41.81 28 ALA B O 1
ATOM 7507 N N . ARG B 1 29 ? -6.387 31.422 -10.227 1 40.56 29 ARG B N 1
ATOM 7508 C CA . ARG B 1 29 ? -6.57 32.844 -10.531 1 40.56 29 ARG B CA 1
ATOM 7509 C C . ARG B 1 29 ? -7.949 33.312 -10.094 1 40.56 29 ARG B C 1
ATOM 7511 O O . ARG B 1 29 ? -8.102 34.469 -9.641 1 40.56 29 ARG B O 1
ATOM 7518 N N . CYS B 1 30 ? -8.961 32.625 -10.398 1 39.5 30 CYS B N 1
ATOM 7519 C CA . CYS B 1 30 ? -10.289 33.094 -10 1 39.5 30 CYS B CA 1
ATOM 7520 C C . CYS B 1 30 ? -10.359 33.281 -8.492 1 39.5 30 CYS B C 1
ATOM 7522 O O . CYS B 1 30 ? -11.164 34.094 -8 1 39.5 30 CYS B O 1
ATOM 7524 N N . SER B 1 31 ? -9.68 32.625 -7.715 1 40.28 31 SER B N 1
ATOM 7525 C CA . SER B 1 31 ? -9.578 32.938 -6.297 1 40.28 31 SER B CA 1
ATOM 7526 C C . SER B 1 31 ? -8.898 34.281 -6.086 1 40.28 31 SER B C 1
ATOM 7528 O O . SER B 1 31 ? -8.883 34.812 -4.969 1 40.28 31 SER B O 1
ATOM 7530 N N . PHE B 1 32 ? -8.211 34.812 -7.094 1 36.38 32 PHE B N 1
ATOM 7531 C CA . PHE B 1 32 ? -7.473 36.062 -7.062 1 36.38 32 PHE B CA 1
ATOM 7532 C C . PHE B 1 32 ? -8.414 37.25 -7.27 1 36.38 32 PHE B C 1
ATOM 7534 O O . PHE B 1 32 ? -8.203 38.312 -6.703 1 36.38 32 PHE B O 1
ATOM 7541 N N . ALA B 1 33 ? -9.438 37.344 -8.133 1 34.69 33 ALA B N 1
ATOM 7542 C CA . ALA B 1 33 ? -10.086 38.562 -8.656 1 34.69 33 ALA B CA 1
ATOM 7543 C C . ALA B 1 33 ? -11.086 39.125 -7.656 1 34.69 33 ALA B C 1
ATOM 7545 O O . ALA B 1 33 ? -11.367 40.312 -7.652 1 34.69 33 ALA B O 1
ATOM 7546 N N . GLU B 1 34 ? -11.82 38.312 -6.887 1 36.19 34 GLU B N 1
ATOM 7547 C CA . GLU B 1 34 ? -13.023 39 -6.418 1 36.19 34 GLU B CA 1
ATOM 7548 C C . GLU B 1 34 ? -12.695 40.062 -5.383 1 36.19 34 GLU B C 1
ATOM 7550 O O . GLU B 1 34 ? -13.562 40.844 -4.977 1 36.19 34 GLU B O 1
ATOM 7555 N N . GLN B 1 35 ? -11.477 40.188 -4.82 1 35.44 35 GLN B N 1
ATOM 7556 C CA . GLN B 1 35 ? -11.57 41.219 -3.768 1 35.44 35 GLN B CA 1
ATOM 7557 C C . GLN B 1 35 ? -11.516 42.625 -4.348 1 35.44 35 GLN B C 1
ATOM 7559 O O . GLN B 1 35 ? -11.586 43.594 -3.611 1 35.44 35 GLN B O 1
ATOM 7564 N N . GLU B 1 36 ? -11.32 42.812 -5.652 1 33.34 36 GLU B N 1
ATOM 7565 C CA . GLU B 1 36 ? -11.094 44.219 -5.992 1 33.34 36 GLU B CA 1
ATOM 7566 C C . GLU B 1 36 ? -12.375 45.031 -5.871 1 33.34 36 GLU B C 1
ATOM 7568 O O . GLU B 1 36 ? -12.336 46.25 -5.758 1 33.34 36 GLU B O 1
ATOM 7573 N N . GLU B 1 37 ? -13.562 44.469 -6.152 1 32.84 37 GLU B N 1
ATOM 7574 C CA . GLU B 1 37 ? -14.562 45.5 -6.496 1 32.84 37 GLU B CA 1
ATOM 7575 C C . GLU B 1 37 ? -15.016 46.25 -5.262 1 32.84 37 GLU B C 1
ATOM 7577 O O . GLU B 1 37 ? -15.711 47.281 -5.375 1 32.84 37 GLU B O 1
ATOM 7582 N N . GLU B 1 38 ? -14.945 45.688 -4.043 1 32.81 38 GLU B N 1
ATOM 7583 C CA . GLU B 1 38 ? -15.773 46.438 -3.113 1 32.81 38 GLU B CA 1
ATOM 7584 C C . GLU B 1 38 ? -15.062 47.719 -2.652 1 32.81 38 GLU B C 1
ATOM 7586 O O . GLU B 1 38 ? -15.633 48.531 -1.912 1 32.81 38 GLU B O 1
ATOM 7591 N N . THR B 1 39 ? -13.719 47.812 -2.898 1 33.16 39 THR B N 1
ATOM 7592 C CA . THR B 1 39 ? -13.164 48.938 -2.146 1 33.16 39 THR B CA 1
ATOM 7593 C C . THR B 1 39 ? -13.352 50.25 -2.912 1 33.16 39 THR B C 1
ATOM 7595 O O . THR B 1 39 ? -12.906 51.312 -2.461 1 33.16 39 THR B O 1
ATOM 7598 N N . HIS B 1 40 ? -13.812 50.281 -4.176 1 29.67 40 HIS B N 1
ATOM 7599 C CA . HIS B 1 40 ? -13.5 51.594 -4.762 1 29.67 40 HIS B CA 1
ATOM 7600 C C . HIS B 1 40 ? -14.445 52.656 -4.242 1 29.67 40 HIS B C 1
ATOM 7602 O O . HIS B 1 40 ? -14.359 53.812 -4.656 1 29.67 40 HIS B O 1
ATOM 7608 N N . SER B 1 41 ? -15.688 52.344 -3.77 1 29.16 41 SER B N 1
ATOM 7609 C CA . SER B 1 41 ? -16.5 53.562 -3.969 1 29.16 41 SER B CA 1
ATOM 7610 C C . SER B 1 41 ? -16.062 54.656 -3.018 1 29.16 41 SER B C 1
ATOM 7612 O O . SER B 1 41 ? -16.344 55.844 -3.266 1 29.16 41 SER B O 1
ATOM 7614 N N . SER B 1 42 ? -16.156 54.5 -1.608 1 29.97 42 SER B N 1
ATOM 7615 C CA . SER B 1 42 ? -16.438 55.688 -0.84 1 29.97 42 SER B CA 1
ATOM 7616 C C . SER B 1 42 ? -15.18 56.562 -0.7 1 29.97 42 SER B C 1
ATOM 7618 O O . SER B 1 42 ? -14.156 56.094 -0.2 1 29.97 42 SER B O 1
ATOM 7620 N N . GLY B 1 43 ? -14.93 57.625 -1.517 1 26.7 43 GLY B N 1
ATOM 7621 C CA . GLY B 1 43 ? -13.906 58.625 -1.763 1 26.7 43 GLY B CA 1
ATOM 7622 C C . GLY B 1 43 ? -13.438 59.344 -0.5 1 26.7 43 GLY B C 1
ATOM 7623 O O . GLY B 1 43 ? -12.25 59.625 -0.353 1 26.7 43 GLY B O 1
ATOM 7624 N N . ASN B 1 44 ? -14.305 60.281 0.149 1 27.48 44 ASN B N 1
ATOM 7625 C CA . ASN B 1 44 ? -13.836 61.562 0.619 1 27.48 44 ASN B CA 1
ATOM 7626 C C . ASN B 1 44 ? -12.969 61.438 1.867 1 27.48 44 ASN B C 1
ATOM 7628 O O . ASN B 1 44 ? -12.156 62.312 2.166 1 27.48 44 ASN B O 1
ATOM 7632 N N . SER B 1 45 ? -13.586 60.906 3.035 1 27.38 45 SER B N 1
ATOM 7633 C CA . SER B 1 45 ? -13.273 61.562 4.309 1 27.38 45 SER B CA 1
ATOM 7634 C C . SER B 1 45 ? -11.805 61.375 4.676 1 27.38 45 SER B C 1
ATOM 7636 O O . SER B 1 45 ? -11.117 60.531 4.09 1 27.38 45 SER B O 1
ATOM 7638 N N . THR B 1 46 ? -11.367 61.875 6.039 1 30.2 46 THR B N 1
ATOM 7639 C CA . THR B 1 46 ? -10.18 62.281 6.785 1 30.2 46 THR B CA 1
ATOM 7640 C C . THR B 1 46 ? -9.195 61.094 6.906 1 30.2 46 THR B C 1
ATOM 7642 O O . THR B 1 46 ? -9.594 59.969 7.215 1 30.2 46 THR B O 1
ATOM 7645 N N . GLU B 1 47 ? -7.984 61.188 6.336 1 28.98 47 GLU B N 1
ATOM 7646 C CA . GLU B 1 47 ? -6.797 60.344 6.219 1 28.98 47 GLU B CA 1
ATOM 7647 C C . GLU B 1 47 ? -6.27 59.938 7.59 1 28.98 47 GLU B C 1
ATOM 7649 O O . GLU B 1 47 ? -5.355 60.594 8.125 1 28.98 47 GLU B O 1
ATOM 7654 N N . ALA B 1 48 ? -7.02 60 8.773 1 32.03 48 ALA B N 1
ATOM 7655 C CA . ALA B 1 48 ? -6.32 59.688 10.016 1 32.03 48 ALA B CA 1
ATOM 7656 C C . ALA B 1 48 ? -5.527 58.375 9.867 1 32.03 48 ALA B C 1
ATOM 7658 O O . ALA B 1 48 ? -5.957 57.469 9.18 1 32.03 48 ALA B O 1
ATOM 7659 N N . ALA B 1 49 ? -4.176 58.5 10.227 1 30.84 49 ALA B N 1
ATOM 7660 C CA . ALA B 1 49 ? -3.066 57.562 10.383 1 30.84 49 ALA B CA 1
ATOM 7661 C C . ALA B 1 49 ? -3.523 56.281 11.078 1 30.84 49 ALA B C 1
ATOM 7663 O O . ALA B 1 49 ? -3.623 56.219 12.305 1 30.84 49 ALA B O 1
ATOM 7664 N N . GLU B 1 50 ? -4.73 55.844 10.773 1 26.78 50 GLU B N 1
ATOM 7665 C CA . GLU B 1 50 ? -4.996 54.625 11.516 1 26.78 50 GLU B CA 1
ATOM 7666 C C . GLU B 1 50 ? -3.803 53.656 11.453 1 26.78 50 GLU B C 1
ATOM 7668 O O . GLU B 1 50 ? -3.285 53.375 10.375 1 26.78 50 GLU B O 1
ATOM 7673 N N . GLU B 1 51 ? -2.932 53.75 12.539 1 28.06 51 GLU B N 1
ATOM 7674 C CA . GLU B 1 51 ? -1.936 52.75 12.906 1 28.06 51 GLU B CA 1
ATOM 7675 C C . GLU B 1 51 ? -2.328 51.344 12.398 1 28.06 51 GLU B C 1
ATOM 7677 O O . GLU B 1 51 ? -3.434 50.875 12.664 1 28.06 51 GLU B O 1
ATOM 7682 N N . GLY B 1 52 ? -1.899 51.156 11.18 1 26.38 52 GLY B N 1
ATOM 7683 C CA . GLY B 1 52 ? -2.02 49.875 10.516 1 26.38 52 GLY B CA 1
ATOM 7684 C C . GLY B 1 52 ? -1.857 48.688 11.461 1 26.38 52 GLY B C 1
ATOM 7685 O O . GLY B 1 52 ? -0.737 48.344 11.836 1 26.38 52 GLY B O 1
ATOM 7686 N N . ASN B 1 53 ? -2.609 48.719 12.625 1 26.64 53 ASN B N 1
ATOM 7687 C CA . ASN B 1 53 ? -2.662 47.438 13.352 1 26.64 53 ASN B CA 1
ATOM 7688 C C . ASN B 1 53 ? -2.621 46.25 12.398 1 26.64 53 ASN B C 1
ATOM 7690 O O . ASN B 1 53 ? -3.572 46 11.656 1 26.64 53 ASN B O 1
ATOM 7694 N N . TYR B 1 54 ? -1.473 46.219 11.711 1 27.75 54 TYR B N 1
ATOM 7695 C CA . TYR B 1 54 ? -1.252 44.906 11.125 1 27.75 54 TYR B CA 1
ATOM 7696 C C . TYR B 1 54 ? -1.907 43.812 11.961 1 27.75 54 TYR B C 1
ATOM 7698 O O . TYR B 1 54 ? -1.415 43.469 13.039 1 27.75 54 TYR B O 1
ATOM 7706 N N . HIS B 1 55 ? -3.16 43.938 12.266 1 29.5 55 HIS B N 1
ATOM 7707 C CA . HIS B 1 55 ? -3.818 42.75 12.781 1 29.5 55 HIS B CA 1
ATOM 7708 C C . HIS B 1 55 ? -3.188 41.469 12.211 1 29.5 55 HIS B C 1
ATOM 7710 O O . HIS B 1 55 ? -2.967 41.375 11.008 1 29.5 55 HIS B O 1
ATOM 7716 N N . GLU B 1 56 ? -2.168 41.031 12.859 1 32.53 56 GLU B N 1
ATOM 7717 C CA . GLU B 1 56 ? -1.764 39.656 12.641 1 32.53 56 GLU B CA 1
ATOM 7718 C C . GLU B 1 56 ? -2.902 38.844 12.039 1 32.53 56 GLU B C 1
ATOM 7720 O O . GLU B 1 56 ? -3.908 38.562 12.703 1 32.53 56 GLU B O 1
ATOM 7725 N N . GLU B 1 57 ? -3.326 39.219 10.914 1 35.5 57 GLU B N 1
ATOM 7726 C CA . GLU B 1 57 ? -4.328 38.469 10.164 1 35.5 57 GLU B CA 1
ATOM 7727 C C . GLU B 1 57 ? -4.25 36.969 10.461 1 35.5 57 GLU B C 1
ATOM 7729 O O . GLU B 1 57 ? -3.191 36.375 10.312 1 35.5 57 GLU B O 1
ATOM 7734 N N . GLU B 1 58 ? -4.945 36.469 11.453 1 39.78 58 GLU B N 1
ATOM 7735 C CA . GLU B 1 58 ? -5.176 35.094 11.914 1 39.78 58 GLU B CA 1
ATOM 7736 C C . GLU B 1 58 ? -5.16 34.125 10.75 1 39.78 58 GLU B C 1
ATOM 7738 O O . GLU B 1 58 ? -5.781 34.375 9.719 1 39.78 58 GLU B O 1
ATOM 7743 N N . ILE B 1 59 ? -4.152 33.469 10.484 1 46.66 59 ILE B N 1
ATOM 7744 C CA . ILE B 1 59 ? -3.965 32.312 9.602 1 46.66 59 ILE B CA 1
ATOM 7745 C C . ILE B 1 59 ? -5.266 31.531 9.516 1 46.66 59 ILE B C 1
ATOM 7747 O O . ILE B 1 59 ? -5.762 31.016 10.523 1 46.66 59 ILE B O 1
ATOM 7751 N N . GLU B 1 60 ? -6.066 31.781 8.531 1 57.38 60 GLU B N 1
ATOM 7752 C CA . GLU B 1 60 ? -7.199 30.891 8.328 1 57.38 60 GLU B CA 1
ATOM 7753 C C . GLU B 1 60 ? -6.738 29.438 8.133 1 57.38 60 GLU B C 1
ATOM 7755 O O . GLU B 1 60 ? -6.027 29.141 7.172 1 57.38 60 GLU B O 1
ATOM 7760 N N . PRO B 1 61 ? -6.738 28.594 9.125 1 60.09 61 PRO B N 1
ATOM 7761 C CA . PRO B 1 61 ? -6.27 27.203 9.164 1 60.09 61 PRO B CA 1
ATOM 7762 C C . PRO B 1 61 ? -6.629 26.422 7.906 1 60.09 61 PRO B C 1
ATOM 7764 O O . PRO B 1 61 ? -5.898 25.516 7.504 1 60.09 61 PRO B O 1
ATOM 7767 N N . ALA B 1 62 ? -7.641 26.938 7.152 1 63.38 62 ALA B N 1
ATOM 7768 C CA . ALA B 1 62 ? -8.031 26.219 5.941 1 63.38 62 ALA B CA 1
ATOM 7769 C C . ALA B 1 62 ? -7.008 26.422 4.828 1 63.38 62 ALA B C 1
ATOM 7771 O O . ALA B 1 62 ? -6.824 25.547 3.982 1 63.38 62 ALA B O 1
ATOM 7772 N N . GLU B 1 63 ? -6.332 27.516 4.953 1 65 63 GLU B N 1
ATOM 7773 C CA . GLU B 1 63 ? -5.375 27.828 3.893 1 65 63 GLU B CA 1
ATOM 7774 C C . GLU B 1 63 ? -4.109 26.969 4.023 1 65 63 GLU B C 1
ATOM 7776 O O . GLU B 1 63 ? -3.402 26.75 3.041 1 65 63 GLU B O 1
ATOM 7781 N N . ALA B 1 64 ? -3.959 26.453 5.242 1 66.94 64 ALA B N 1
ATOM 7782 C CA . ALA B 1 64 ? -2.773 25.625 5.469 1 66.94 64 ALA B CA 1
ATOM 7783 C C . ALA B 1 64 ? -2.867 24.297 4.719 1 66.94 64 ALA B C 1
ATOM 7785 O O . ALA B 1 64 ? -1.848 23.734 4.328 1 66.94 64 ALA B O 1
ATOM 7786 N N . VAL B 1 65 ? -4.043 23.859 4.43 1 72.31 65 VAL B N 1
ATOM 7787 C CA . VAL B 1 65 ? -4.211 22.547 3.801 1 72.31 65 VAL B CA 1
ATOM 7788 C C . VAL B 1 65 ? -4.23 22.703 2.281 1 72.31 65 VAL B C 1
ATOM 7790 O O . VAL B 1 65 ? -3.994 21.734 1.55 1 72.31 65 VAL B O 1
ATOM 7793 N N . LEU B 1 66 ? -4.387 23.922 1.815 1 78.06 66 LEU B N 1
ATOM 7794 C CA . LEU B 1 66 ? -4.488 24.172 0.381 1 78.06 66 LEU B CA 1
ATOM 7795 C C . LEU B 1 66 ? -3.133 24.016 -0.296 1 78.06 66 LEU B C 1
ATOM 7797 O O . LEU B 1 66 ? -3.039 23.438 -1.384 1 78.06 66 LEU B O 1
ATOM 7801 N N . TYR B 1 67 ? -2.15 24.422 0.396 1 80.25 67 TYR B N 1
ATOM 7802 C CA . TYR B 1 67 ? -0.831 24.438 -0.226 1 80.25 67 TYR B CA 1
ATOM 7803 C C . TYR B 1 67 ? -0.365 23.016 -0.532 1 80.25 67 TYR B C 1
ATOM 7805 O O . TYR B 1 67 ? -0.004 22.703 -1.67 1 80.25 67 TYR B O 1
ATOM 7813 N N . PRO B 1 68 ? -0.458 22.094 0.436 1 84.5 68 PRO B N 1
ATOM 7814 C CA . PRO B 1 68 ? 0.024 20.75 0.12 1 84.5 68 PRO B CA 1
ATOM 7815 C C . PRO B 1 68 ? -0.772 20.078 -1 1 84.5 68 PRO B C 1
ATOM 7817 O O . PRO B 1 68 ? -0.196 19.391 -1.85 1 84.5 68 PRO B O 1
ATOM 7820 N N . SER B 1 69 ? -2.051 20.266 -0.991 1 86 69 SER B N 1
ATOM 7821 C CA . SER B 1 69 ? -2.873 19.625 -2.016 1 86 69 SER B CA 1
ATOM 7822 C C . SER B 1 69 ? -2.613 20.234 -3.389 1 86 69 SER B C 1
ATOM 7824 O O . SER B 1 69 ? -2.58 19.531 -4.395 1 86 69 SER B O 1
ATOM 7826 N N . PHE B 1 70 ? -2.383 21.5 -3.377 1 84.44 70 PHE B N 1
ATOM 7827 C CA . PHE B 1 70 ? -2.133 22.203 -4.629 1 84.44 70 PHE B CA 1
ATOM 7828 C C . PHE B 1 70 ? -0.775 21.812 -5.203 1 84.44 70 PHE B C 1
ATOM 7830 O O . PHE B 1 70 ? -0.661 21.531 -6.398 1 84.44 70 PHE B O 1
ATOM 7837 N N . ILE B 1 71 ? 0.195 21.797 -4.387 1 88.81 71 ILE B N 1
ATOM 7838 C CA . ILE B 1 71 ? 1.553 21.5 -4.832 1 88.81 71 ILE B CA 1
ATOM 7839 C C . ILE B 1 71 ? 1.643 20.047 -5.289 1 88.81 71 ILE B C 1
ATOM 7841 O O . ILE B 1 71 ? 2.361 19.734 -6.238 1 88.81 71 ILE B O 1
ATOM 7845 N N . LEU B 1 72 ? 0.957 19.172 -4.578 1 91 72 LEU B N 1
ATOM 7846 C CA . LEU B 1 72 ? 0.97 17.766 -4.961 1 91 72 LEU B CA 1
ATOM 7847 C C . LEU B 1 72 ? 0.318 17.562 -6.324 1 91 72 LEU B C 1
ATOM 7849 O O . LEU B 1 72 ? 0.771 16.734 -7.117 1 91 72 LEU B O 1
ATOM 7853 N N . THR B 1 73 ? -0.723 18.312 -6.586 1 87.5 73 THR B N 1
ATOM 7854 C CA . THR B 1 73 ? -1.391 18.219 -7.883 1 87.5 73 THR B CA 1
ATOM 7855 C C . THR B 1 73 ? -0.476 18.719 -9 1 87.5 73 THR B C 1
ATOM 7857 O O . THR B 1 73 ? -0.401 18.109 -10.062 1 87.5 73 THR B O 1
ATOM 7860 N N . LEU B 1 74 ? 0.26 19.797 -8.695 1 88 74 LEU B N 1
ATOM 7861 C CA . LEU B 1 74 ? 1.216 20.297 -9.68 1 88 74 LEU B CA 1
ATOM 7862 C C . LEU B 1 74 ? 2.359 19.297 -9.875 1 88 74 LEU B C 1
ATOM 7864 O O . LEU B 1 74 ? 2.906 19.188 -10.977 1 88 74 LEU B O 1
ATOM 7868 N N . GLY B 1 75 ? 2.736 18.703 -8.742 1 90.69 75 GLY B N 1
ATOM 7869 C CA . GLY B 1 75 ? 3.787 17.703 -8.805 1 90.69 75 GLY B CA 1
ATOM 7870 C C . GLY B 1 75 ? 3.453 16.547 -9.727 1 90.69 75 GLY B C 1
ATOM 7871 O O . GLY B 1 75 ? 4.34 15.992 -10.383 1 90.69 75 GLY B O 1
ATOM 7872 N N . ILE B 1 76 ? 2.164 16.219 -9.867 1 89.38 76 ILE B N 1
ATOM 7873 C CA . ILE B 1 76 ? 1.723 15.141 -10.742 1 89.38 76 ILE B CA 1
ATOM 7874 C C . ILE B 1 76 ? 1.96 15.531 -12.203 1 89.38 76 ILE B C 1
ATOM 7876 O O . ILE B 1 76 ? 2.428 14.719 -13 1 89.38 76 ILE B O 1
ATOM 7880 N N . PHE B 1 77 ? 1.734 16.703 -12.453 1 86.56 77 PHE B N 1
ATOM 7881 C CA . PHE B 1 77 ? 1.925 17.203 -13.805 1 86.56 77 PHE B CA 1
ATOM 7882 C C . PHE B 1 77 ? 3.404 17.25 -14.172 1 86.56 77 PHE B C 1
ATOM 7884 O O . PHE B 1 77 ? 3.785 16.891 -15.281 1 86.56 77 PHE B O 1
ATOM 7891 N N . ILE B 1 78 ? 4.145 17.672 -13.25 1 88.94 78 ILE B N 1
ATOM 7892 C CA . ILE B 1 78 ? 5.586 17.75 -13.477 1 88.94 78 ILE B CA 1
ATOM 7893 C C . ILE B 1 78 ? 6.156 16.344 -13.641 1 88.94 78 ILE B C 1
ATOM 7895 O O . ILE B 1 78 ? 7.016 16.109 -14.5 1 88.94 78 ILE B O 1
ATOM 7899 N N . PHE B 1 79 ? 5.719 15.461 -12.844 1 88.38 79 PHE B N 1
ATOM 7900 C CA . PHE B 1 79 ? 6.18 14.086 -12.953 1 88.38 79 PHE B CA 1
ATOM 7901 C C . PHE B 1 79 ? 5.848 13.508 -14.32 1 88.38 79 PHE B C 1
ATOM 7903 O O . PHE B 1 79 ? 6.668 12.812 -14.93 1 88.38 79 PHE B O 1
ATOM 7910 N N . TYR B 1 80 ? 4.625 13.742 -14.781 1 86.06 80 TYR B N 1
ATOM 7911 C CA . TYR B 1 80 ? 4.195 13.273 -16.094 1 86.06 80 TYR B CA 1
ATOM 7912 C C . TYR B 1 80 ? 5.098 13.82 -17.188 1 86.06 80 TYR B C 1
ATOM 7914 O O . TYR B 1 80 ? 5.547 13.07 -18.062 1 86.06 80 TYR B O 1
ATOM 7922 N N . LEU B 1 81 ? 5.449 15.117 -17.094 1 83.94 81 LEU B N 1
ATOM 7923 C CA . LEU B 1 81 ? 6.273 15.766 -18.109 1 83.94 81 LEU B CA 1
ATOM 7924 C C . LEU B 1 81 ? 7.695 15.211 -18.094 1 83.94 81 LEU B C 1
ATOM 7926 O O . LEU B 1 81 ? 8.289 14.977 -19.141 1 83.94 81 LEU B O 1
ATOM 7930 N N . LEU B 1 82 ? 8.164 14.969 -16.938 1 85.19 82 LEU B N 1
ATOM 7931 C CA . LEU B 1 82 ? 9.531 14.477 -16.797 1 85.19 82 LEU B CA 1
ATOM 7932 C C . LEU B 1 82 ? 9.633 13.023 -17.234 1 85.19 82 LEU B C 1
ATOM 7934 O O . LEU B 1 82 ? 10.617 12.625 -17.859 1 85.19 82 LEU B O 1
ATOM 7938 N N . SER B 1 83 ? 8.672 12.18 -16.906 1 80.56 83 SER B N 1
ATOM 7939 C CA . SER B 1 83 ? 8.688 10.758 -17.219 1 80.56 83 SER B CA 1
ATOM 7940 C C . SER B 1 83 ? 8.562 10.508 -18.703 1 80.56 83 SER B C 1
ATOM 7942 O O . SER B 1 83 ? 9.047 9.5 -19.219 1 80.56 83 SER B O 1
ATOM 7944 N N . ARG B 1 84 ? 7.957 11.422 -19.469 1 77.94 84 ARG B N 1
ATOM 7945 C CA . ARG B 1 84 ? 7.691 11.203 -20.891 1 77.94 84 ARG B CA 1
ATOM 7946 C C . ARG B 1 84 ? 8.734 11.891 -21.75 1 77.94 84 ARG B C 1
ATOM 7948 O O . ARG B 1 84 ? 9.156 11.352 -22.781 1 77.94 84 ARG B O 1
ATOM 7955 N N . TYR B 1 85 ? 9.195 13.125 -21.234 1 78.38 85 TYR B N 1
ATOM 7956 C CA . TYR B 1 85 ? 9.961 13.945 -22.156 1 78.38 85 TYR B CA 1
ATOM 7957 C C . TYR B 1 85 ? 11.367 14.195 -21.625 1 78.38 85 TYR B C 1
ATOM 7959 O O . TYR B 1 85 ? 12.305 14.367 -22.406 1 78.38 85 TYR B O 1
ATOM 7967 N N . LEU B 1 86 ? 11.508 14.359 -20.328 1 80.75 86 LEU B N 1
ATOM 7968 C CA . LEU B 1 86 ? 12.789 14.758 -19.766 1 80.75 86 LEU B CA 1
ATOM 7969 C C . LEU B 1 86 ? 13.227 13.789 -18.672 1 80.75 86 LEU B C 1
ATOM 7971 O O . LEU B 1 86 ? 13.328 14.18 -17.5 1 80.75 86 LEU B O 1
ATOM 7975 N N . HIS B 1 87 ? 13.703 12.656 -19 1 74.44 87 HIS B N 1
ATOM 7976 C CA . HIS B 1 87 ? 14.016 11.602 -18.031 1 74.44 87 HIS B CA 1
ATOM 7977 C C . HIS B 1 87 ? 15.32 11.898 -17.297 1 74.44 87 HIS B C 1
ATOM 7979 O O . HIS B 1 87 ? 15.57 11.344 -16.234 1 74.44 87 HIS B O 1
ATOM 7985 N N . PHE B 1 88 ? 16.078 12.891 -17.75 1 74.38 88 PHE B N 1
ATOM 7986 C CA . PHE B 1 88 ? 17.406 13.125 -17.188 1 74.38 88 PHE B CA 1
ATOM 7987 C C . PHE B 1 88 ? 17.344 14.125 -16.047 1 74.38 88 PHE B C 1
ATOM 7989 O O . PHE B 1 88 ? 18.266 14.211 -15.234 1 74.38 88 PHE B O 1
ATOM 7996 N N . LEU B 1 89 ? 16.234 14.812 -15.836 1 81.75 89 LEU B N 1
ATOM 7997 C CA . LEU B 1 89 ? 16.125 15.82 -14.789 1 81.75 89 LEU B CA 1
ATOM 7998 C C . LEU B 1 89 ? 15.547 15.211 -13.516 1 81.75 89 LEU B C 1
ATOM 8000 O O . LEU B 1 89 ? 14.555 14.492 -13.562 1 81.75 89 LEU B O 1
ATOM 8004 N N . PRO B 1 90 ? 16.25 15.477 -12.391 1 84 90 PRO B N 1
ATOM 8005 C CA . PRO B 1 90 ? 15.719 14.969 -11.125 1 84 90 PRO B CA 1
ATOM 8006 C C . PRO B 1 90 ? 14.406 15.641 -10.727 1 84 90 PRO B C 1
ATOM 8008 O O . PRO B 1 90 ? 14.281 16.859 -10.844 1 84 90 PRO B O 1
ATOM 8011 N N . TYR B 1 91 ? 13.438 14.945 -10.305 1 86.81 91 TYR B N 1
ATOM 8012 C CA . TYR B 1 91 ? 12.109 15.422 -9.93 1 86.81 91 TYR B CA 1
ATOM 8013 C C . TYR B 1 91 ? 12.195 16.484 -8.844 1 86.81 91 TYR B C 1
ATOM 8015 O O . TYR B 1 91 ? 11.555 17.531 -8.938 1 86.81 91 TYR B O 1
ATOM 8023 N N . THR B 1 92 ? 13.023 16.312 -7.77 1 85.62 92 THR B N 1
ATOM 8024 C CA . THR B 1 92 ? 13.117 17.203 -6.625 1 85.62 92 THR B CA 1
ATOM 8025 C C . THR B 1 92 ? 13.703 18.547 -7.047 1 85.62 92 THR B C 1
ATOM 8027 O O . THR B 1 92 ? 13.312 19.594 -6.516 1 85.62 92 THR B O 1
ATOM 8030 N N . ALA B 1 93 ? 14.586 18.547 -8.023 1 86.5 93 ALA B N 1
ATOM 8031 C CA . ALA B 1 93 ? 15.164 19.797 -8.523 1 86.5 93 ALA B CA 1
ATOM 8032 C C . ALA B 1 93 ? 14.109 20.641 -9.227 1 86.5 93 ALA B C 1
ATOM 8034 O O . ALA B 1 93 ? 14.055 21.859 -9.023 1 86.5 93 ALA B O 1
ATOM 8035 N N . ILE B 1 94 ? 13.32 20.016 -9.984 1 89.69 94 ILE B N 1
ATOM 8036 C CA . ILE B 1 94 ? 12.305 20.75 -10.734 1 89.69 94 ILE B CA 1
ATOM 8037 C C . ILE B 1 94 ? 11.227 21.25 -9.781 1 89.69 94 ILE B C 1
ATOM 8039 O O . ILE B 1 94 ? 10.68 22.344 -9.969 1 89.69 94 ILE B O 1
ATOM 8043 N N . MET B 1 95 ? 10.922 20.484 -8.766 1 90 95 MET B N 1
ATOM 8044 C CA . MET B 1 95 ? 9.961 20.938 -7.77 1 90 95 MET B CA 1
ATOM 8045 C C . MET B 1 95 ? 10.484 22.156 -7.027 1 90 95 MET B C 1
ATOM 8047 O O . MET B 1 95 ? 9.719 23.062 -6.68 1 90 95 MET B O 1
ATOM 8051 N N . PHE B 1 96 ? 11.766 22.125 -6.746 1 87.56 96 PHE B N 1
ATOM 8052 C CA . PHE B 1 96 ? 12.391 23.281 -6.113 1 87.56 96 PHE B CA 1
ATOM 8053 C C . PHE B 1 96 ? 12.281 24.5 -7.008 1 87.56 96 PHE B C 1
ATOM 8055 O O . PHE B 1 96 ? 11.984 25.609 -6.531 1 87.56 96 PHE B O 1
ATOM 8062 N N . ILE B 1 97 ? 12.516 24.344 -8.297 1 88.81 97 ILE B N 1
ATOM 8063 C CA . ILE B 1 97 ? 12.422 25.438 -9.258 1 88.81 97 ILE B CA 1
ATOM 8064 C C . ILE B 1 97 ? 10.984 25.938 -9.328 1 88.81 97 ILE B C 1
ATOM 8066 O O . ILE B 1 97 ? 10.742 27.141 -9.375 1 88.81 97 ILE B O 1
ATOM 8070 N N . LEU B 1 98 ? 10.125 25.016 -9.352 1 89.56 98 LEU B N 1
ATOM 8071 C CA . LEU B 1 98 ? 8.719 25.391 -9.375 1 89.56 98 LEU B CA 1
ATOM 8072 C C . LEU B 1 98 ? 8.352 26.203 -8.141 1 89.56 98 LEU B C 1
ATOM 8074 O O . LEU B 1 98 ? 7.645 27.203 -8.242 1 89.56 98 LEU B O 1
ATOM 8078 N N . GLY B 1 99 ? 8.773 25.734 -6.969 1 87.56 99 GLY B N 1
ATOM 8079 C CA . GLY B 1 99 ? 8.562 26.5 -5.75 1 87.56 99 GLY B CA 1
ATOM 8080 C C . GLY B 1 99 ? 9.148 27.906 -5.805 1 87.56 99 GLY B C 1
ATOM 8081 O O . GLY B 1 99 ? 8.516 28.859 -5.371 1 87.56 99 GLY B O 1
ATOM 8082 N N . THR B 1 100 ? 10.312 28.016 -6.418 1 86.69 100 THR B N 1
ATOM 8083 C CA . THR B 1 100 ? 10.984 29.312 -6.559 1 86.69 100 THR B CA 1
ATOM 8084 C C . THR B 1 100 ? 10.188 30.234 -7.465 1 86.69 100 THR B C 1
ATOM 8086 O O . THR B 1 100 ? 10.031 31.422 -7.164 1 86.69 100 THR B O 1
ATOM 8089 N N . LEU B 1 101 ? 9.688 29.656 -8.508 1 86.38 101 LEU B N 1
ATOM 8090 C CA . LEU B 1 101 ? 8.906 30.453 -9.453 1 86.38 101 LEU B CA 1
ATOM 8091 C C . LEU B 1 101 ? 7.609 30.938 -8.805 1 86.38 101 LEU B C 1
ATOM 8093 O O . LEU B 1 101 ? 7.184 32.062 -9.031 1 86.38 101 LEU B O 1
ATOM 8097 N N . ILE B 1 102 ? 7 30.125 -7.996 1 83.56 102 ILE B N 1
ATOM 8098 C CA . ILE B 1 102 ? 5.777 30.5 -7.301 1 83.56 102 ILE B CA 1
ATOM 8099 C C . ILE B 1 102 ? 6.086 31.594 -6.273 1 83.56 102 ILE B C 1
ATOM 8101 O O . ILE B 1 102 ? 5.336 32.562 -6.141 1 83.56 102 ILE B O 1
ATOM 8105 N N . GLY B 1 103 ? 7.191 31.359 -5.559 1 80.88 103 GLY B N 1
ATOM 8106 C CA . GLY B 1 103 ? 7.602 32.375 -4.594 1 80.88 103 GLY B CA 1
ATOM 8107 C C . GLY B 1 103 ? 7.895 33.719 -5.223 1 80.88 103 GLY B C 1
ATOM 8108 O O . GLY B 1 103 ? 7.512 34.75 -4.688 1 80.88 103 GLY B O 1
ATOM 8109 N N . LEU B 1 104 ? 8.539 33.719 -6.426 1 80.06 104 LEU B N 1
ATOM 8110 C CA . LEU B 1 104 ? 8.844 34.938 -7.164 1 80.06 104 LEU B CA 1
ATOM 8111 C C . LEU B 1 104 ? 7.562 35.625 -7.664 1 80.06 104 LEU B C 1
ATOM 8113 O O . LEU B 1 104 ? 7.438 36.844 -7.625 1 80.06 104 LEU B O 1
ATOM 8117 N N . GLY B 1 105 ? 6.676 34.812 -8.117 1 76.31 105 GLY B N 1
ATOM 8118 C CA . GLY B 1 105 ? 5.414 35.312 -8.617 1 76.31 105 GLY B CA 1
ATOM 8119 C C . GLY B 1 105 ? 4.578 36 -7.547 1 76.31 105 GLY B C 1
ATOM 8120 O O . GLY B 1 105 ? 3.984 37.062 -7.785 1 76.31 105 GLY B O 1
ATOM 8121 N N . VAL B 1 106 ? 4.562 35.406 -6.395 1 73.25 106 VAL B N 1
ATOM 8122 C CA . VAL B 1 106 ? 3.764 35.938 -5.293 1 73.25 106 VAL B CA 1
ATOM 8123 C C . VAL B 1 106 ? 4.387 37.25 -4.777 1 73.25 106 VAL B C 1
ATOM 8125 O O . VAL B 1 106 ? 3.672 38.188 -4.422 1 73.25 106 VAL B O 1
ATOM 8128 N N . SER B 1 107 ? 5.73 37.312 -4.695 1 71.12 107 SER B N 1
ATOM 8129 C CA . SER B 1 107 ? 6.426 38.5 -4.188 1 71.12 107 SER B CA 1
ATOM 8130 C C . SER B 1 107 ? 6.32 39.656 -5.16 1 71.12 107 SER B C 1
ATOM 8132 O O . SER B 1 107 ? 6.301 40.844 -4.746 1 71.12 107 SER B O 1
ATOM 8134 N N . LEU B 1 108 ? 6.406 39.438 -6.438 1 63.41 108 LEU B N 1
ATOM 8135 C CA . LEU B 1 108 ? 6.426 40.5 -7.438 1 63.41 108 LEU B CA 1
ATOM 8136 C C . LEU B 1 108 ? 5.02 41.031 -7.688 1 63.41 108 LEU B C 1
ATOM 8138 O O . LEU B 1 108 ? 4.855 42.125 -8.227 1 63.41 108 LEU B O 1
ATOM 8142 N N . GLY B 1 109 ? 3.986 40.438 -7.305 1 60.31 109 GLY B N 1
ATOM 8143 C CA . GLY B 1 109 ? 2.795 41.156 -7.699 1 60.31 109 GLY B CA 1
ATOM 8144 C C . GLY B 1 109 ? 1.51 40.531 -7.215 1 60.31 109 GLY B C 1
ATOM 8145 O O . GLY B 1 109 ? 0.439 41.125 -7.285 1 60.31 109 GLY B O 1
ATOM 8146 N N . VAL B 1 110 ? 1.371 39.281 -6.941 1 54.16 110 VAL B N 1
ATOM 8147 C CA . VAL B 1 110 ? 0.019 38.719 -6.867 1 54.16 110 VAL B CA 1
ATOM 8148 C C . VAL B 1 110 ? -0.458 38.719 -5.418 1 54.16 110 VAL B C 1
ATOM 8150 O O . VAL B 1 110 ? -0.192 37.781 -4.672 1 54.16 110 VAL B O 1
ATOM 8153 N N . ARG B 1 111 ? -0.61 39.969 -4.559 1 54.22 111 ARG B N 1
ATOM 8154 C CA . ARG B 1 111 ? -0.684 40.219 -3.123 1 54.22 111 ARG B CA 1
ATOM 8155 C C . ARG B 1 111 ? -2.033 39.781 -2.562 1 54.22 111 ARG B C 1
ATOM 8157 O O . ARG B 1 111 ? -2.135 39.438 -1.387 1 54.22 111 ARG B O 1
ATOM 8164 N N . ASP B 1 112 ? -2.934 39.594 -3.393 1 53.91 112 ASP B N 1
ATOM 8165 C CA . ASP B 1 112 ? -4.219 39.5 -2.705 1 53.91 112 ASP B CA 1
ATOM 8166 C C . ASP B 1 112 ? -4.914 38.156 -3.023 1 53.91 112 ASP B C 1
ATOM 8168 O O . ASP B 1 112 ? -6.133 38.062 -2.902 1 53.91 112 ASP B O 1
ATOM 8172 N N . SER B 1 113 ? -4.035 37.125 -3.354 1 59.53 113 SER B N 1
ATOM 8173 C CA . SER B 1 113 ? -4.719 35.875 -3.703 1 59.53 113 SER B CA 1
ATOM 8174 C C . SER B 1 113 ? -4.629 34.875 -2.568 1 59.53 113 SER B C 1
ATOM 8176 O O . SER B 1 113 ? -3.822 35.031 -1.649 1 59.53 113 SER B O 1
ATOM 8178 N N . HIS B 1 114 ? -5.695 34.031 -2.426 1 63.06 114 HIS B N 1
ATOM 8179 C CA . HIS B 1 114 ? -5.703 32.969 -1.446 1 63.06 114 HIS B CA 1
ATOM 8180 C C . HIS B 1 114 ? -4.387 32.188 -1.469 1 63.06 114 HIS B C 1
ATOM 8182 O O . HIS B 1 114 ? -3.887 31.781 -0.42 1 63.06 114 HIS B O 1
ATOM 8188 N N . ILE B 1 115 ? -3.822 32.188 -2.609 1 62.81 115 ILE B N 1
ATOM 8189 C CA . ILE B 1 115 ? -2.557 31.469 -2.74 1 62.81 115 ILE B CA 1
ATOM 8190 C C . ILE B 1 115 ? -1.436 32.281 -2.094 1 62.81 115 ILE B C 1
ATOM 8192 O O . ILE B 1 115 ? -0.542 31.719 -1.458 1 62.81 115 ILE B O 1
ATOM 8196 N N . HIS B 1 116 ? -1.658 33.625 -2.262 1 64.31 116 HIS B N 1
ATOM 8197 C CA . HIS B 1 116 ? -0.657 34.5 -1.663 1 64.31 116 HIS B CA 1
ATOM 8198 C C . HIS B 1 116 ? -0.636 34.375 -0.145 1 64.31 116 HIS B C 1
ATOM 8200 O O . HIS B 1 116 ? 0.436 34.281 0.461 1 64.31 116 HIS B O 1
ATOM 8206 N N . ARG B 1 117 ? -1.805 34.281 0.358 1 65.38 117 ARG B N 1
ATOM 8207 C CA . ARG B 1 117 ? -1.909 34.188 1.812 1 65.38 117 ARG B CA 1
ATOM 8208 C C . ARG B 1 117 ? -1.373 32.875 2.324 1 65.38 117 ARG B C 1
ATOM 8210 O O . ARG B 1 117 ? -0.675 32.812 3.338 1 65.38 117 ARG B O 1
ATOM 8217 N N . THR B 1 118 ? -1.699 31.844 1.554 1 66.44 118 THR B N 1
ATOM 8218 C CA . THR B 1 118 ? -1.251 30.531 1.984 1 66.44 118 THR B CA 1
ATOM 8219 C C . THR B 1 118 ? 0.266 30.406 1.87 1 66.44 118 THR B C 1
ATOM 8221 O O . THR B 1 118 ? 0.914 29.812 2.732 1 66.44 118 THR B O 1
ATOM 8224 N N . VAL B 1 119 ? 0.744 31.031 0.806 1 65.38 119 VAL B N 1
ATOM 8225 C CA . VAL B 1 119 ? 2.18 30.953 0.556 1 65.38 119 VAL B CA 1
ATOM 8226 C C . VAL B 1 119 ? 2.934 31.734 1.633 1 65.38 119 VAL B C 1
ATOM 8228 O O . VAL B 1 119 ? 3.967 31.266 2.129 1 65.38 119 VAL B O 1
ATOM 8231 N N . VAL B 1 120 ? 2.34 32.812 2.062 1 64.62 120 VAL B N 1
ATOM 8232 C CA . VAL B 1 120 ? 2.977 33.656 3.086 1 64.62 120 VAL B CA 1
ATOM 8233 C C . VAL B 1 120 ? 2.934 32.906 4.43 1 64.62 120 VAL B C 1
ATOM 8235 O O . VAL B 1 120 ? 3.896 32.969 5.199 1 64.62 120 VAL B O 1
ATOM 8238 N N . ASP B 1 121 ? 1.827 32.156 4.609 1 69.5 121 ASP B N 1
ATOM 8239 C CA . ASP B 1 121 ? 1.688 31.422 5.855 1 69.5 121 ASP B CA 1
ATOM 8240 C C . ASP B 1 121 ? 2.709 30.281 5.934 1 69.5 121 ASP B C 1
ATOM 8242 O O . ASP B 1 121 ? 3.262 30.016 7 1 69.5 121 ASP B O 1
ATOM 8246 N N . TRP B 1 122 ? 2.922 29.703 4.863 1 68.5 122 TRP B N 1
ATOM 8247 C CA . TRP B 1 122 ? 3.861 28.594 4.84 1 68.5 122 TRP B CA 1
ATOM 8248 C C . TRP B 1 122 ? 5.301 29.094 4.895 1 68.5 122 TRP B C 1
ATOM 8250 O O . TRP B 1 122 ? 6.191 28.391 5.371 1 68.5 122 TRP B O 1
ATOM 8260 N N . GLN B 1 123 ? 5.441 30.312 4.418 1 64.62 123 GLN B N 1
ATOM 8261 C CA . GLN B 1 123 ? 6.77 30.906 4.52 1 64.62 123 GLN B CA 1
ATOM 8262 C C . GLN B 1 123 ? 7.137 31.203 5.973 1 64.62 123 GLN B C 1
ATOM 8264 O O . GLN B 1 123 ? 8.312 31.188 6.336 1 64.62 123 GLN B O 1
ATOM 8269 N N . ASN B 1 124 ? 6.023 31.312 6.828 1 64.19 124 ASN B N 1
ATOM 8270 C CA . ASN B 1 124 ? 6.258 31.641 8.234 1 64.19 124 ASN B CA 1
ATOM 8271 C C . ASN B 1 124 ? 6.008 30.438 9.141 1 64.19 124 ASN B C 1
ATOM 8273 O O . ASN B 1 124 ? 5.688 30.594 10.32 1 64.19 124 ASN B O 1
ATOM 8277 N N . ILE B 1 125 ? 6.117 29.344 8.516 1 65.69 125 ILE B N 1
ATOM 8278 C CA . ILE B 1 125 ? 5.875 28.141 9.297 1 65.69 125 ILE B CA 1
ATOM 8279 C C . ILE B 1 125 ? 6.988 27.953 10.328 1 65.69 125 ILE B C 1
ATOM 8281 O O . ILE B 1 125 ? 8.148 28.297 10.07 1 65.69 125 ILE B O 1
ATOM 8285 N N . ASN B 1 126 ? 6.543 27.484 11.562 1 67.56 126 ASN B N 1
ATOM 8286 C CA . ASN B 1 126 ? 7.516 27.188 12.609 1 67.56 126 ASN B CA 1
ATOM 8287 C C . ASN B 1 126 ? 8.484 26.094 12.18 1 67.56 126 ASN B C 1
ATOM 8289 O O . ASN B 1 126 ? 8.07 25.062 11.648 1 67.56 126 ASN B O 1
ATOM 8293 N N . SER B 1 127 ? 9.742 26.406 12.195 1 66.06 127 SER B N 1
ATOM 8294 C CA . SER B 1 127 ? 10.812 25.516 11.766 1 66.06 127 SER B CA 1
ATOM 8295 C C . SER B 1 127 ? 10.742 24.188 12.5 1 66.06 127 SER B C 1
ATOM 8297 O O . SER B 1 127 ? 11.062 23.141 11.93 1 66.06 127 SER B O 1
ATOM 8299 N N . GLU B 1 128 ? 10.406 24.203 13.758 1 68.19 128 GLU B N 1
ATOM 8300 C CA . GLU B 1 128 ? 10.32 22.969 14.531 1 68.19 128 GLU B CA 1
ATOM 8301 C C . GLU B 1 128 ? 9.25 22.031 13.969 1 68.19 128 GLU B C 1
ATOM 8303 O O . GLU B 1 128 ? 9.445 20.828 13.922 1 68.19 128 GLU B O 1
ATOM 8308 N N . VAL B 1 129 ? 8.195 22.734 13.445 1 72.06 129 VAL B N 1
ATOM 8309 C CA . VAL B 1 129 ? 7.105 21.953 12.875 1 72.06 129 VAL B CA 1
ATOM 8310 C C . VAL B 1 129 ? 7.555 21.328 11.555 1 72.06 129 VAL B C 1
ATOM 8312 O O . VAL B 1 129 ? 7.207 20.188 11.258 1 72.06 129 VAL B O 1
ATOM 8315 N N . LEU B 1 130 ? 8.32 22.078 10.914 1 74.44 130 LEU B N 1
ATOM 8316 C CA . LEU B 1 130 ? 8.812 21.578 9.633 1 74.44 130 LEU B CA 1
ATOM 8317 C C . LEU B 1 130 ? 9.695 20.344 9.828 1 74.44 130 LEU B C 1
ATOM 8319 O O . LEU B 1 130 ? 9.539 19.344 9.117 1 74.44 130 LEU B O 1
ATOM 8323 N N . LEU B 1 131 ? 10.562 20.422 10.812 1 75.44 131 LEU B N 1
ATOM 8324 C CA . LEU B 1 131 ? 11.469 19.312 11.062 1 75.44 131 LEU B CA 1
ATOM 8325 C C . LEU B 1 131 ? 10.703 18.109 11.594 1 75.44 131 LEU B C 1
ATOM 8327 O O . LEU B 1 131 ? 10.969 16.969 11.188 1 75.44 131 LEU B O 1
ATOM 8331 N N . LEU B 1 132 ? 9.781 18.391 12.391 1 81.19 132 LEU B N 1
ATOM 8332 C CA . LEU B 1 132 ? 9.031 17.328 13.047 1 81.19 132 LEU B CA 1
ATOM 8333 C C . LEU B 1 132 ? 8.117 16.625 12.047 1 81.19 132 LEU B C 1
ATOM 8335 O O . LEU B 1 132 ? 7.895 15.414 12.156 1 81.19 132 LEU B O 1
ATOM 8339 N N . VAL B 1 133 ? 7.621 17.328 11.086 1 81.56 133 VAL B N 1
ATOM 8340 C CA . VAL B 1 133 ? 6.645 16.75 10.164 1 81.56 133 VAL B CA 1
ATOM 8341 C C . VAL B 1 133 ? 7.367 16 9.047 1 81.56 133 VAL B C 1
ATOM 8343 O O . VAL B 1 133 ? 6.922 14.938 8.609 1 81.56 133 VAL B O 1
ATOM 8346 N N . PHE B 1 134 ? 8.508 16.391 8.633 1 83.12 134 PHE B N 1
ATOM 8347 C CA . PHE B 1 134 ? 9.102 15.867 7.402 1 83.12 134 PHE B CA 1
ATOM 8348 C C . PHE B 1 134 ? 10.242 14.914 7.711 1 83.12 134 PHE B C 1
ATOM 8350 O O . PHE B 1 134 ? 10.398 13.883 7.047 1 83.12 134 PHE B O 1
ATOM 8357 N N . LEU B 1 135 ? 10.953 15.094 8.734 1 84.25 135 LEU B N 1
ATOM 8358 C CA . LEU B 1 135 ? 12.227 14.422 8.914 1 84.25 135 LEU B CA 1
ATOM 8359 C C . LEU B 1 135 ? 12.023 12.977 9.367 1 84.25 135 LEU B C 1
ATOM 8361 O O . LEU B 1 135 ? 12.664 12.062 8.852 1 84.25 135 LEU B O 1
ATOM 8365 N N . PRO B 1 136 ? 11.164 12.719 10.328 1 89.75 136 PRO B N 1
ATOM 8366 C CA . PRO B 1 136 ? 11.055 11.328 10.781 1 89.75 136 PRO B CA 1
ATOM 8367 C C . PRO B 1 136 ? 10.664 10.367 9.664 1 89.75 136 PRO B C 1
ATOM 8369 O O . PRO B 1 136 ? 11.227 9.273 9.547 1 89.75 136 PRO B O 1
ATOM 8372 N N . GLY B 1 137 ? 9.688 10.812 8.852 1 88.62 137 GLY B N 1
ATOM 8373 C CA . GLY B 1 137 ? 9.266 9.969 7.742 1 88.62 137 GLY B CA 1
ATOM 8374 C C . GLY B 1 137 ? 10.359 9.727 6.723 1 88.62 137 GLY B C 1
ATOM 8375 O O . GLY B 1 137 ? 10.547 8.594 6.262 1 88.62 137 GLY B O 1
ATOM 8376 N N . LEU B 1 138 ? 11.086 10.695 6.387 1 86.25 138 LEU B N 1
ATOM 8377 C CA . LEU B 1 138 ? 12.125 10.609 5.363 1 86.25 138 LEU B CA 1
ATOM 8378 C C . LEU B 1 138 ? 13.32 9.812 5.863 1 86.25 138 LEU B C 1
ATOM 8380 O O . LEU B 1 138 ? 13.836 8.945 5.152 1 86.25 138 LEU B O 1
ATOM 8384 N N . ILE B 1 139 ? 13.719 10.086 7.117 1 87.88 139 ILE B N 1
ATOM 8385 C CA . ILE B 1 139 ? 14.883 9.422 7.699 1 87.88 139 ILE B CA 1
ATOM 8386 C C . ILE B 1 139 ? 14.578 7.941 7.902 1 87.88 139 ILE B C 1
ATOM 8388 O O . ILE B 1 139 ? 15.43 7.086 7.633 1 87.88 139 ILE B O 1
ATOM 8392 N N . PHE B 1 140 ? 13.398 7.684 8.391 1 90.5 140 PHE B N 1
ATOM 8393 C CA . PHE B 1 140 ? 13.039 6.293 8.633 1 90.5 140 PHE B CA 1
ATOM 8394 C C . PHE B 1 140 ? 13.008 5.5 7.336 1 90.5 140 PHE B C 1
ATOM 8396 O O . PHE B 1 140 ? 13.453 4.348 7.293 1 90.5 140 PHE B O 1
ATOM 8403 N N . LYS B 1 141 ? 12.453 6.062 6.258 1 88.88 141 LYS B N 1
ATOM 8404 C CA . LYS B 1 141 ? 12.445 5.41 4.953 1 88.88 141 LYS B CA 1
ATOM 8405 C C . LYS B 1 141 ? 13.859 5.129 4.465 1 88.88 141 LYS B C 1
ATOM 8407 O O . LYS B 1 141 ? 14.141 4.055 3.932 1 88.88 141 LYS B O 1
ATOM 8412 N N . ASP B 1 142 ? 14.773 6.062 4.641 1 84.81 142 ASP B N 1
ATOM 8413 C CA . ASP B 1 142 ? 16.172 5.891 4.223 1 84.81 142 ASP B CA 1
ATOM 8414 C C . ASP B 1 142 ? 16.844 4.785 5.027 1 84.81 142 ASP B C 1
ATOM 8416 O O . ASP B 1 142 ? 17.625 4 4.484 1 84.81 142 ASP B O 1
ATOM 8420 N N . ALA B 1 143 ? 16.5 4.797 6.293 1 89.25 143 ALA B N 1
ATOM 8421 C CA . ALA B 1 143 ? 17.062 3.771 7.156 1 89.25 143 ALA B CA 1
ATOM 8422 C C . ALA B 1 143 ? 16.547 2.385 6.781 1 89.25 143 ALA B C 1
ATOM 8424 O O . ALA B 1 143 ? 17.312 1.413 6.781 1 89.25 143 ALA B O 1
ATOM 8425 N N . LEU B 1 144 ? 15.297 2.309 6.398 1 87.81 144 LEU B N 1
ATOM 8426 C CA . LEU B 1 144 ? 14.68 1.038 6.031 1 87.81 144 LEU B CA 1
ATOM 8427 C C . LEU B 1 144 ? 15.258 0.513 4.723 1 87.81 144 LEU B C 1
ATOM 8429 O O . LEU B 1 144 ? 15.211 -0.69 4.457 1 87.81 144 LEU B O 1
ATOM 8433 N N . GLY B 1 145 ? 15.781 1.369 3.955 1 82.06 145 GLY B N 1
ATOM 8434 C CA . GLY B 1 145 ? 16.297 0.976 2.656 1 82.06 145 GLY B CA 1
ATOM 8435 C C . GLY B 1 145 ? 17.766 0.595 2.693 1 82.06 145 GLY B C 1
ATOM 8436 O O . GLY B 1 145 ? 18.328 0.147 1.689 1 82.06 145 GLY B O 1
ATOM 8437 N N . GLN B 1 146 ? 18.406 0.566 3.879 1 84.88 146 GLN B N 1
ATOM 8438 C CA . GLN B 1 146 ? 19.828 0.304 4.004 1 84.88 146 GLN B CA 1
ATOM 8439 C C . GLN B 1 146 ? 20.109 -1.182 4.223 1 84.88 146 GLN B C 1
ATOM 8441 O O . GLN B 1 146 ? 19.234 -1.913 4.695 1 84.88 146 GLN B O 1
ATOM 8446 N N . ASN B 1 147 ? 21.25 -1.595 3.713 1 83.06 147 ASN B N 1
ATOM 8447 C CA . ASN B 1 147 ? 21.781 -2.898 4.113 1 83.06 147 ASN B CA 1
ATOM 8448 C C . ASN B 1 147 ? 22.469 -2.832 5.469 1 83.06 147 ASN B C 1
ATOM 8450 O O . ASN B 1 147 ? 23.578 -2.305 5.582 1 83.06 147 ASN B O 1
ATOM 8454 N N . VAL B 1 148 ? 21.875 -3.365 6.418 1 84.94 148 VAL B N 1
ATOM 8455 C CA . VAL B 1 148 ? 22.312 -3.223 7.801 1 84.94 148 VAL B CA 1
ATOM 8456 C C . VAL B 1 148 ? 23.719 -3.822 7.961 1 84.94 148 VAL B C 1
ATOM 8458 O O . VAL B 1 148 ? 24.547 -3.289 8.703 1 84.94 148 VAL B O 1
ATOM 8461 N N . HIS B 1 149 ? 24 -4.875 7.242 1 81.06 149 HIS B N 1
ATOM 8462 C CA . HIS B 1 149 ? 25.312 -5.516 7.348 1 81.06 149 HIS B CA 1
ATOM 8463 C C . HIS B 1 149 ? 26.406 -4.613 6.805 1 81.06 149 HIS B C 1
ATOM 8465 O O . HIS B 1 149 ? 27.422 -4.398 7.469 1 81.06 149 HIS B O 1
ATOM 8471 N N . LEU B 1 150 ? 26.172 -4.078 5.68 1 83.88 150 LEU B N 1
ATOM 8472 C CA . LEU B 1 150 ? 27.156 -3.18 5.082 1 83.88 150 LEU B CA 1
ATOM 8473 C C . LEU B 1 150 ? 27.297 -1.909 5.914 1 83.88 150 LEU B C 1
ATOM 8475 O O . LEU B 1 150 ? 28.406 -1.365 6.031 1 83.88 150 LEU B O 1
ATOM 8479 N N . PHE B 1 151 ? 26.188 -1.499 6.473 1 87.75 151 PHE B N 1
ATOM 8480 C CA . PHE B 1 151 ? 26.188 -0.302 7.305 1 87.75 151 PHE B CA 1
ATOM 8481 C C . PHE B 1 151 ? 27.062 -0.512 8.539 1 87.75 151 PHE B C 1
ATOM 8483 O O . PHE B 1 151 ? 27.859 0.355 8.898 1 87.75 151 PHE B O 1
ATOM 8490 N N . TRP B 1 152 ? 26.984 -1.646 9.109 1 85.38 152 TRP B N 1
ATOM 8491 C CA . TRP B 1 152 ? 27.75 -1.939 10.312 1 85.38 152 TRP B CA 1
ATOM 8492 C C . TRP B 1 152 ? 29.234 -2.105 10 1 85.38 152 TRP B C 1
ATOM 8494 O O . TRP B 1 152 ? 30.094 -1.701 10.781 1 85.38 152 TRP B O 1
ATOM 8504 N N . THR B 1 153 ? 29.484 -2.699 8.883 1 83.69 153 THR B N 1
ATOM 8505 C CA . THR B 1 153 ? 30.875 -2.883 8.461 1 83.69 153 THR B CA 1
ATOM 8506 C C . THR B 1 153 ? 31.531 -1.54 8.156 1 83.69 153 THR B C 1
ATOM 8508 O O . THR B 1 153 ? 32.719 -1.355 8.391 1 83.69 153 THR B O 1
ATOM 8511 N N . ALA B 1 154 ? 30.719 -0.635 7.695 1 89.81 154 ALA B N 1
ATOM 8512 C CA . ALA B 1 154 ? 31.234 0.669 7.293 1 89.81 154 ALA B CA 1
ATOM 8513 C C . ALA B 1 154 ? 31.031 1.706 8.391 1 89.81 154 ALA B C 1
ATOM 8515 O O . ALA B 1 154 ? 31.219 2.904 8.164 1 89.81 154 ALA B O 1
ATOM 8516 N N . LEU B 1 155 ? 30.625 1.309 9.57 1 89.69 155 LEU B N 1
ATOM 8517 C CA . LEU B 1 155 ? 30.25 2.234 10.641 1 89.69 155 LEU B CA 1
ATOM 8518 C C . LEU B 1 155 ? 31.422 3.148 10.992 1 89.69 155 LEU B C 1
ATOM 8520 O O . LEU B 1 155 ? 31.234 4.34 11.242 1 89.69 155 LEU B O 1
ATOM 8524 N N . GLY B 1 156 ? 32.625 2.557 11.047 1 88.81 156 GLY B N 1
ATOM 8525 C CA . GLY B 1 156 ? 33.812 3.371 11.32 1 88.81 156 GLY B CA 1
ATOM 8526 C C . GLY B 1 156 ? 34.031 4.473 10.305 1 88.81 156 GLY B C 1
ATOM 8527 O O . GLY B 1 156 ? 34.312 5.613 10.664 1 88.81 156 GLY B O 1
ATOM 8528 N N . GLN B 1 157 ? 33.906 4.152 9.078 1 91.69 157 GLN B N 1
ATOM 8529 C CA . GLN B 1 157 ? 34.062 5.133 8.008 1 91.69 157 GLN B CA 1
ATOM 8530 C C . GLN B 1 157 ? 32.938 6.18 8.086 1 91.69 157 GLN B C 1
ATOM 8532 O O . GLN B 1 157 ? 33.188 7.375 7.93 1 91.69 157 GLN B O 1
ATOM 8537 N N . MET B 1 158 ? 31.781 5.754 8.391 1 90.5 158 MET B N 1
ATOM 8538 C CA . MET B 1 158 ? 30.625 6.645 8.422 1 90.5 158 MET B CA 1
ATOM 8539 C C . MET B 1 158 ? 30.75 7.641 9.578 1 90.5 158 MET B C 1
ATOM 8541 O O . MET B 1 158 ? 30.328 8.797 9.445 1 90.5 158 MET B O 1
ATOM 8545 N N . LEU B 1 159 ? 31.234 7.168 10.641 1 89.19 159 LEU B N 1
ATOM 8546 C CA . LEU B 1 159 ? 31.422 8.055 11.789 1 89.19 159 LEU B CA 1
ATOM 8547 C C . LEU B 1 159 ? 32.469 9.125 11.492 1 89.19 159 LEU B C 1
ATOM 8549 O O . LEU B 1 159 ? 32.344 10.258 11.961 1 89.19 159 LEU B O 1
ATOM 8553 N N . ILE B 1 160 ? 33.438 8.75 10.711 1 91.5 160 ILE B N 1
ATOM 8554 C CA . ILE B 1 160 ? 34.438 9.719 10.305 1 91.5 160 ILE B CA 1
ATOM 8555 C C . ILE B 1 160 ? 33.812 10.758 9.375 1 91.5 160 ILE B C 1
ATOM 8557 O O . ILE B 1 160 ? 34.062 11.953 9.5 1 91.5 160 ILE B O 1
ATOM 8561 N N . PHE B 1 161 ? 33 10.297 8.492 1 91.62 161 PHE B N 1
ATOM 8562 C CA . PHE B 1 161 ? 32.344 11.188 7.559 1 91.62 161 PHE B CA 1
ATOM 8563 C C . PHE B 1 161 ? 31.375 12.117 8.297 1 91.62 161 PHE B C 1
ATOM 8565 O O . PHE B 1 161 ? 31.25 13.289 7.949 1 91.62 161 PHE B O 1
ATOM 8572 N N . ALA B 1 162 ? 30.719 11.625 9.32 1 88.88 162 ALA B N 1
ATOM 8573 C CA . ALA B 1 162 ? 29.578 12.312 9.922 1 88.88 162 ALA B CA 1
ATOM 8574 C C . ALA B 1 162 ? 30.016 13.25 11.039 1 88.88 162 ALA B C 1
ATOM 8576 O O . ALA B 1 162 ? 29.297 14.172 11.414 1 88.88 162 ALA B O 1
ATOM 8577 N N . PHE B 1 163 ? 31.219 13.086 11.586 1 88.94 163 PHE B N 1
ATOM 8578 C CA . PHE B 1 163 ? 31.578 13.906 12.742 1 88.94 163 PHE B CA 1
ATOM 8579 C C . PHE B 1 163 ? 32.781 14.773 12.422 1 88.94 163 PHE B C 1
ATOM 8581 O O . PHE B 1 163 ? 32.656 15.945 12.07 1 88.94 163 PHE B O 1
ATOM 8588 N N . PRO B 1 164 ? 33.969 14.133 12.406 1 90.06 164 PRO B N 1
ATOM 8589 C CA . PRO B 1 164 ? 35.125 14.992 12.164 1 90.06 164 PRO B CA 1
ATOM 8590 C C . PRO B 1 164 ? 35.062 15.719 10.82 1 90.06 164 PRO B C 1
ATOM 8592 O O . PRO B 1 164 ? 35.438 16.891 10.727 1 90.06 164 PRO B O 1
ATOM 8595 N N . LEU B 1 165 ? 34.625 15.109 9.812 1 92.94 165 LEU B N 1
ATOM 8596 C CA . LEU B 1 165 ? 34.594 15.742 8.492 1 92.94 165 LEU B CA 1
ATOM 8597 C C . LEU B 1 165 ? 33.5 16.812 8.445 1 92.94 165 LEU B C 1
ATOM 8599 O O . LEU B 1 165 ? 33.656 17.844 7.789 1 92.94 165 LEU B O 1
ATOM 8603 N N . VAL B 1 166 ? 32.344 16.531 9.055 1 92.56 166 VAL B N 1
ATOM 8604 C CA . VAL B 1 166 ? 31.266 17.516 9.102 1 92.56 166 VAL B CA 1
ATOM 8605 C C . VAL B 1 166 ? 31.719 18.75 9.898 1 92.56 166 VAL B C 1
ATOM 8607 O O . VAL B 1 166 ? 31.438 19.875 9.508 1 92.56 166 VAL B O 1
ATOM 8610 N N . LEU B 1 167 ? 32.406 18.5 11 1 92.19 167 LEU B N 1
ATOM 8611 C CA . LEU B 1 167 ? 32.938 19.609 11.797 1 92.19 167 LEU B CA 1
ATOM 8612 C C . LEU B 1 167 ? 33.969 20.406 10.992 1 92.19 167 LEU B C 1
ATOM 8614 O O . LEU B 1 167 ? 33.938 21.641 11.023 1 92.19 167 LEU B O 1
ATOM 8618 N N . ALA B 1 168 ? 34.844 19.703 10.328 1 94.5 168 ALA B N 1
ATOM 8619 C CA . ALA B 1 168 ? 35.812 20.375 9.492 1 94.5 168 ALA B CA 1
ATOM 8620 C C . ALA B 1 168 ? 35.125 21.188 8.391 1 94.5 168 ALA B C 1
ATOM 8622 O O . ALA B 1 168 ? 35.531 22.312 8.086 1 94.5 168 ALA B O 1
ATOM 8623 N N . GLY B 1 169 ? 34.156 20.578 7.777 1 94.12 169 GLY B N 1
ATOM 8624 C CA . GLY B 1 169 ? 33.375 21.297 6.766 1 94.12 169 GLY B CA 1
ATOM 8625 C C . GLY B 1 169 ? 32.688 22.531 7.312 1 94.12 169 GLY B C 1
ATOM 8626 O O . GLY B 1 169 ? 32.594 23.562 6.641 1 94.12 169 GLY B O 1
ATOM 8627 N N . THR B 1 170 ? 32.156 22.375 8.516 1 95.25 170 THR B N 1
ATOM 8628 C CA . THR B 1 170 ? 31.484 23.484 9.188 1 95.25 170 THR B CA 1
ATOM 8629 C C . THR B 1 170 ? 32.469 24.641 9.422 1 95.25 170 THR B C 1
ATOM 8631 O O . THR B 1 170 ? 32.156 25.797 9.125 1 95.25 170 THR B O 1
ATOM 8634 N N . VAL B 1 171 ? 33.656 24.312 9.844 1 95.56 171 VAL B N 1
ATOM 8635 C CA . VAL B 1 171 ? 34.656 25.328 10.164 1 95.56 171 VAL B CA 1
ATOM 8636 C C . VAL B 1 171 ? 35.156 25.984 8.875 1 95.56 171 VAL B C 1
ATOM 8638 O O . VAL B 1 171 ? 35.25 27.219 8.812 1 95.56 171 VAL B O 1
ATOM 8641 N N . LEU B 1 172 ? 35.406 25.219 7.887 1 96.38 172 LEU B N 1
ATOM 8642 C CA . LEU B 1 172 ? 35.875 25.766 6.625 1 96.38 172 LEU B CA 1
ATOM 8643 C C . LEU B 1 172 ? 34.844 26.672 5.992 1 96.38 172 LEU B C 1
ATOM 8645 O O . LEU B 1 172 ? 35.156 27.734 5.457 1 96.38 172 LEU B O 1
ATOM 8649 N N . THR B 1 173 ? 33.625 26.25 6.023 1 96.44 173 THR B N 1
ATOM 8650 C CA . THR B 1 173 ? 32.562 27.062 5.484 1 96.44 173 THR B CA 1
ATOM 8651 C C . THR B 1 173 ? 32.344 28.328 6.316 1 96.44 173 THR B C 1
ATOM 8653 O O . THR B 1 173 ? 32.062 29.391 5.777 1 96.44 173 THR B O 1
ATOM 8656 N N . ALA B 1 174 ? 32.5 28.156 7.652 1 96.56 174 ALA B N 1
ATOM 8657 C CA . ALA B 1 174 ? 32.406 29.312 8.547 1 96.56 174 ALA B CA 1
ATOM 8658 C C . ALA B 1 174 ? 33.469 30.344 8.242 1 96.56 174 ALA B C 1
ATOM 8660 O O . ALA B 1 174 ? 33.219 31.547 8.344 1 96.56 174 ALA B O 1
ATOM 8661 N N . LEU B 1 175 ? 34.625 29.891 7.887 1 95.88 175 LEU B N 1
ATOM 8662 C CA . LEU B 1 175 ? 35.719 30.797 7.562 1 95.88 175 LEU B CA 1
ATOM 8663 C C . LEU B 1 175 ? 35.406 31.594 6.305 1 95.88 175 LEU B C 1
ATOM 8665 O O . LEU B 1 175 ? 35.844 32.75 6.188 1 95.88 175 LEU B O 1
ATOM 8669 N N . VAL B 1 176 ? 34.688 31 5.414 1 95.44 176 VAL B N 1
ATOM 8670 C CA . VAL B 1 176 ? 34.25 31.734 4.227 1 95.44 176 VAL B CA 1
ATOM 8671 C C . VAL B 1 176 ? 33.281 32.812 4.621 1 95.44 176 VAL B C 1
ATOM 8673 O O . VAL B 1 176 ? 33.344 33.969 4.133 1 95.44 176 VAL B O 1
ATOM 8676 N N . GLY B 1 177 ? 32.344 32.562 5.469 1 93.38 177 GLY B N 1
ATOM 8677 C CA . GLY B 1 177 ? 31.344 33.5 5.93 1 93.38 177 GLY B CA 1
ATOM 8678 C C . GLY B 1 177 ? 31.953 34.656 6.723 1 93.38 177 GLY B C 1
ATOM 8679 O O . GLY B 1 177 ? 31.5 35.812 6.629 1 93.38 177 GLY B O 1
ATOM 8680 N N . PHE B 1 178 ? 33.062 34.344 7.469 1 93.25 178 PHE B N 1
ATOM 8681 C CA . PHE B 1 178 ? 33.656 35.312 8.367 1 93.25 178 PHE B CA 1
ATOM 8682 C C . PHE B 1 178 ? 34.688 36.156 7.621 1 93.25 178 PHE B C 1
ATOM 8684 O O . PHE B 1 178 ? 34.719 37.375 7.793 1 93.25 178 PHE B O 1
ATOM 8691 N N . TYR B 1 179 ? 35.531 35.562 6.723 1 92.12 179 TYR B N 1
ATOM 8692 C CA . TYR B 1 179 ? 36.625 36.281 6.133 1 92.12 179 TYR B CA 1
ATOM 8693 C C . TYR B 1 179 ? 36.312 36.688 4.699 1 92.12 179 TYR B C 1
ATOM 8695 O O . TYR B 1 179 ? 36.844 37.719 4.215 1 92.12 179 TYR B O 1
ATOM 8703 N N . VAL B 1 180 ? 35.562 35.969 4.008 1 90.94 180 VAL B N 1
ATOM 8704 C CA . VAL B 1 180 ? 35.438 36.156 2.568 1 90.94 180 VAL B CA 1
ATOM 8705 C C . VAL B 1 180 ? 34.188 37 2.287 1 90.94 180 VAL B C 1
ATOM 8707 O O . VAL B 1 180 ? 34.25 37.969 1.497 1 90.94 180 VAL B O 1
ATOM 8710 N N . PHE B 1 181 ? 33.062 36.75 2.943 1 92.31 181 PHE B N 1
ATOM 8711 C CA . PHE B 1 181 ? 31.828 37.5 2.686 1 92.31 181 PHE B CA 1
ATOM 8712 C C . PHE B 1 181 ? 31.938 38.938 3.184 1 92.31 181 PHE B C 1
ATOM 8714 O O . PHE B 1 181 ? 32.531 39.188 4.23 1 92.31 181 PHE B O 1
ATOM 8721 N N . PRO B 1 182 ? 31.391 39.875 2.484 1 87.25 182 PRO B N 1
ATOM 8722 C CA . PRO B 1 182 ? 31.438 41.281 2.893 1 87.25 182 PRO B CA 1
ATOM 8723 C C . PRO B 1 182 ? 30.328 41.656 3.867 1 87.25 182 PRO B C 1
ATOM 8725 O O . PRO B 1 182 ? 30.016 42.812 4.035 1 87.25 182 PRO B O 1
ATOM 8728 N N . TYR B 1 183 ? 29.719 40.719 4.508 1 87.69 183 TYR B N 1
ATOM 8729 C CA . TYR B 1 183 ? 28.5 40.969 5.258 1 87.69 183 TYR B CA 1
ATOM 8730 C C . TYR B 1 183 ? 28.812 41.344 6.703 1 87.69 183 TYR B C 1
ATOM 8732 O O . TYR B 1 183 ? 27.938 41.812 7.426 1 87.69 183 TYR B O 1
ATOM 8740 N N . GLY B 1 184 ? 30.031 41.219 7.227 1 88.31 184 GLY B N 1
ATOM 8741 C CA . GLY B 1 184 ? 30.391 41.562 8.594 1 88.31 184 GLY B CA 1
ATOM 8742 C C . GLY B 1 184 ? 29.797 40.625 9.625 1 88.31 184 GLY B C 1
ATOM 8743 O O . GLY B 1 184 ? 29.422 41.031 10.719 1 88.31 184 GLY B O 1
ATOM 8744 N N . TRP B 1 185 ? 29.672 39.344 9.305 1 92.94 185 TRP B N 1
ATOM 8745 C CA . TRP B 1 185 ? 29.094 38.344 10.203 1 92.94 185 TRP B CA 1
ATOM 8746 C C . TRP B 1 185 ? 29.984 38.156 11.43 1 92.94 185 TRP B C 1
ATOM 8748 O O . TRP B 1 185 ? 31.203 38.25 11.336 1 92.94 185 TRP B O 1
ATOM 8758 N N . SER B 1 186 ? 29.391 38 12.586 1 93.06 186 SER B N 1
ATOM 8759 C CA . SER B 1 186 ? 30.141 37.562 13.75 1 93.06 186 SER B CA 1
ATOM 8760 C C . SER B 1 186 ? 30.641 36.125 13.586 1 93.06 186 SER B C 1
ATOM 8762 O O . SER B 1 186 ? 30.156 35.375 12.711 1 93.06 186 SER B O 1
ATOM 8764 N N . PHE B 1 187 ? 31.578 35.688 14.344 1 92.81 187 PHE B N 1
ATOM 8765 C CA . PHE B 1 187 ? 32.156 34.344 14.25 1 92.81 187 PHE B CA 1
ATOM 8766 C C . PHE B 1 187 ? 31.078 33.312 14.57 1 92.81 187 PHE B C 1
ATOM 8768 O O . PHE B 1 187 ? 31.031 32.25 13.922 1 92.81 187 PHE B O 1
ATOM 8775 N N . ASN B 1 188 ? 30.25 33.562 15.531 1 92.94 188 ASN B N 1
ATOM 8776 C CA . ASN B 1 188 ? 29.188 32.625 15.906 1 92.94 188 ASN B CA 1
ATOM 8777 C C . ASN B 1 188 ? 28.141 32.5 14.805 1 92.94 188 ASN B C 1
ATOM 8779 O O . ASN B 1 188 ? 27.625 31.422 14.562 1 92.94 188 ASN B O 1
ATOM 8783 N N . MET B 1 189 ? 27.875 33.562 14.117 1 94.69 189 MET B N 1
ATOM 8784 C CA . MET B 1 189 ? 26.938 33.531 12.992 1 94.69 189 MET B CA 1
ATOM 8785 C C . MET B 1 189 ? 27.516 32.719 11.836 1 94.69 189 MET B C 1
ATOM 8787 O O . MET B 1 189 ? 26.812 31.938 11.211 1 94.69 189 MET B O 1
ATOM 8791 N N . ALA B 1 190 ? 28.781 32.906 11.617 1 96.19 190 ALA B N 1
ATOM 8792 C CA . ALA B 1 190 ? 29.453 32.156 10.547 1 96.19 190 ALA B CA 1
ATOM 8793 C C . ALA B 1 190 ? 29.5 30.672 10.844 1 96.19 190 ALA B C 1
ATOM 8795 O O . ALA B 1 190 ? 29.328 29.844 9.945 1 96.19 190 ALA B O 1
ATOM 8796 N N . MET B 1 191 ? 29.719 30.375 12.094 1 95.06 191 MET B N 1
ATOM 8797 C CA . MET B 1 191 ? 29.75 28.969 12.492 1 95.06 191 MET B CA 1
ATOM 8798 C C . MET B 1 191 ? 28.375 28.344 12.375 1 95.06 191 MET B C 1
ATOM 8800 O O . MET B 1 191 ? 28.25 27.172 12 1 95.06 191 MET B O 1
ATOM 8804 N N . THR B 1 192 ? 27.344 29.094 12.734 1 95.06 192 THR B N 1
ATOM 8805 C CA . THR B 1 192 ? 25.969 28.625 12.57 1 95.06 192 THR B CA 1
ATOM 8806 C C . THR B 1 192 ? 25.656 28.375 11.094 1 95.06 192 THR B C 1
ATOM 8808 O O . THR B 1 192 ? 25.078 27.359 10.734 1 95.06 192 THR B O 1
ATOM 8811 N N . PHE B 1 193 ? 26.141 29.281 10.25 1 96 193 PHE B N 1
ATOM 8812 C CA . PHE B 1 193 ? 25.984 29.156 8.805 1 96 193 PHE B CA 1
ATOM 8813 C C . PHE B 1 193 ? 26.688 27.906 8.289 1 96 193 PHE B C 1
ATOM 8815 O O . PHE B 1 193 ? 26.125 27.141 7.508 1 96 193 PHE B O 1
ATOM 8822 N N . GLY B 1 194 ? 27.859 27.703 8.742 1 96.06 194 GLY B N 1
ATOM 8823 C CA . GLY B 1 194 ? 28.625 26.531 8.352 1 96.06 194 GLY B CA 1
ATOM 8824 C C . GLY B 1 194 ? 27.969 25.234 8.781 1 96.06 194 GLY B C 1
ATOM 8825 O O . GLY B 1 194 ? 28.016 24.234 8.055 1 96.06 194 GLY B O 1
ATOM 8826 N N . SER B 1 195 ? 27.422 25.203 9.961 1 94.5 195 SER B N 1
ATOM 8827 C CA . SER B 1 195 ? 26.75 24 10.445 1 94.5 195 SER B CA 1
ATOM 8828 C C . SER B 1 195 ? 25.531 23.672 9.586 1 94.5 195 SER B C 1
ATOM 8830 O O . SER B 1 195 ? 25.25 22.5 9.328 1 94.5 195 SER B O 1
ATOM 8832 N N . ILE B 1 196 ? 24.812 24.656 9.094 1 94.06 196 ILE B N 1
ATOM 8833 C CA . ILE B 1 196 ? 23.625 24.469 8.258 1 94.06 196 ILE B CA 1
ATOM 8834 C C . ILE B 1 196 ? 24.031 23.859 6.922 1 94.06 196 ILE B C 1
ATOM 8836 O O . ILE B 1 196 ? 23.406 22.891 6.461 1 94.06 196 ILE B O 1
ATOM 8840 N N . LEU B 1 197 ? 25.062 24.328 6.363 1 94.94 197 LEU B N 1
ATOM 8841 C CA . LEU B 1 197 ? 25.469 23.906 5.023 1 94.94 197 LEU B CA 1
ATOM 8842 C C . LEU B 1 197 ? 26.234 22.594 5.066 1 94.94 197 LEU B C 1
ATOM 8844 O O . LEU B 1 197 ? 26.5 21.984 4.023 1 94.94 197 LEU B O 1
ATOM 8848 N N . SER B 1 198 ? 26.547 22.141 6.242 1 92 198 SER B N 1
ATOM 8849 C CA . SER B 1 198 ? 27.234 20.859 6.359 1 92 198 SER B CA 1
ATOM 8850 C C . SER B 1 198 ? 26.266 19.703 6.172 1 92 198 SER B C 1
ATOM 8852 O O . SER B 1 198 ? 26.703 18.578 5.906 1 92 198 SER B O 1
ATOM 8854 N N . ALA B 1 199 ? 25 19.922 6.266 1 89.44 199 ALA B N 1
ATOM 8855 C CA . ALA B 1 199 ? 24 18.875 6.059 1 89.44 199 ALA B CA 1
ATOM 8856 C C . ALA B 1 199 ? 23.812 18.578 4.574 1 89.44 199 ALA B C 1
ATOM 8858 O O . ALA B 1 199 ? 23.516 19.484 3.787 1 89.44 199 ALA B O 1
ATOM 8859 N N . THR B 1 200 ? 24.094 17.344 4.152 1 88.12 200 THR B N 1
ATOM 8860 C CA . THR B 1 200 ? 23.922 16.938 2.76 1 88.12 200 THR B CA 1
ATOM 8861 C C . THR B 1 200 ? 22.688 16.062 2.6 1 88.12 200 THR B C 1
ATOM 8863 O O . THR B 1 200 ? 22.266 15.391 3.545 1 88.12 200 THR B O 1
ATOM 8866 N N . ASP B 1 201 ? 22.062 16.172 1.542 1 82.56 201 ASP B N 1
ATOM 8867 C CA . ASP B 1 201 ? 20.875 15.383 1.224 1 82.56 201 ASP B CA 1
ATOM 8868 C C . ASP B 1 201 ? 21.062 14.594 -0.066 1 82.56 201 ASP B C 1
ATOM 8870 O O . ASP B 1 201 ? 21.094 15.164 -1.156 1 82.56 201 ASP B O 1
ATOM 8874 N N . PRO B 1 202 ? 21.047 13.281 0.102 1 75.81 202 PRO B N 1
ATOM 8875 C CA . PRO B 1 202 ? 21.344 12.484 -1.094 1 75.81 202 PRO B CA 1
ATOM 8876 C C . PRO B 1 202 ? 20.078 12.062 -1.836 1 75.81 202 PRO B C 1
ATOM 8878 O O . PRO B 1 202 ? 20.109 11.148 -2.662 1 75.81 202 PRO B O 1
ATOM 8881 N N . VAL B 1 203 ? 18.906 12.625 -1.556 1 73.19 203 VAL B N 1
ATOM 8882 C CA . VAL B 1 203 ? 17.641 12.102 -2.057 1 73.19 203 VAL B CA 1
ATOM 8883 C C . VAL B 1 203 ? 17.719 11.922 -3.572 1 73.19 203 VAL B C 1
ATOM 8885 O O . VAL B 1 203 ? 17.375 10.859 -4.094 1 73.19 203 VAL B O 1
ATOM 8888 N N . ALA B 1 204 ? 18.266 12.922 -4.316 1 71.56 204 ALA B N 1
ATOM 8889 C CA . ALA B 1 204 ? 18.328 12.859 -5.773 1 71.56 204 ALA B CA 1
ATOM 8890 C C . ALA B 1 204 ? 19.391 11.859 -6.223 1 71.56 204 ALA B C 1
ATOM 8892 O O . ALA B 1 204 ? 19.203 11.125 -7.195 1 71.56 204 ALA B O 1
ATOM 8893 N N . VAL B 1 205 ? 20.406 11.789 -5.488 1 79.69 205 VAL B N 1
ATOM 8894 C CA . VAL B 1 205 ? 21.531 10.945 -5.883 1 79.69 205 VAL B CA 1
ATOM 8895 C C . VAL B 1 205 ? 21.25 9.492 -5.484 1 79.69 205 VAL B C 1
ATOM 8897 O O . VAL B 1 205 ? 21.578 8.57 -6.223 1 79.69 205 VAL B O 1
ATOM 8900 N N . ALA B 1 206 ? 20.609 9.391 -4.375 1 77.06 206 ALA B N 1
ATOM 8901 C CA . ALA B 1 206 ? 20.312 8.047 -3.902 1 77.06 206 ALA B CA 1
ATOM 8902 C C . ALA B 1 206 ? 19.375 7.324 -4.863 1 77.06 206 ALA B C 1
ATOM 8904 O O . ALA B 1 206 ? 19.562 6.145 -5.168 1 77.06 206 ALA B O 1
ATOM 8905 N N . ALA B 1 207 ? 18.406 8 -5.305 1 69.69 207 ALA B N 1
ATOM 8906 C CA . ALA B 1 207 ? 17.469 7.418 -6.254 1 69.69 207 ALA B CA 1
ATOM 8907 C C . ALA B 1 207 ? 18.172 7.043 -7.559 1 69.69 207 ALA B C 1
ATOM 8909 O O . ALA B 1 207 ? 17.875 6 -8.148 1 69.69 207 ALA B O 1
ATOM 8910 N N . LEU B 1 208 ? 19.094 7.852 -7.926 1 73.5 208 LEU B N 1
ATOM 8911 C CA . LEU B 1 208 ? 19.844 7.621 -9.156 1 73.5 208 LEU B CA 1
ATOM 8912 C C . LEU B 1 208 ? 20.75 6.398 -9.016 1 73.5 208 LEU B C 1
ATOM 8914 O O . LEU B 1 208 ? 20.859 5.598 -9.945 1 73.5 208 LEU B O 1
ATOM 8918 N N . LEU B 1 209 ? 21.344 6.293 -7.863 1 78 209 LEU B N 1
ATOM 8919 C CA . LEU B 1 209 ? 22.234 5.164 -7.625 1 78 209 LEU B CA 1
ATOM 8920 C C . LEU B 1 209 ? 21.484 3.846 -7.68 1 78 209 LEU B C 1
ATOM 8922 O O . LEU B 1 209 ? 22 2.842 -8.172 1 78 209 LEU B O 1
ATOM 8926 N N . GLU B 1 210 ? 20.266 3.891 -7.258 1 70.38 210 GLU B N 1
ATOM 8927 C CA . GLU B 1 210 ? 19.438 2.689 -7.297 1 70.38 210 GLU B CA 1
ATOM 8928 C C . GLU B 1 210 ? 19.016 2.361 -8.727 1 70.38 210 GLU B C 1
ATOM 8930 O O . GLU B 1 210 ? 19.016 1.194 -9.125 1 70.38 210 GLU B O 1
ATOM 8935 N N . GLU B 1 211 ? 18.75 3.363 -9.445 1 67.25 211 GLU B N 1
ATOM 8936 C CA . GLU B 1 211 ? 18.25 3.199 -10.805 1 67.25 211 GLU B CA 1
ATOM 8937 C C . GLU B 1 211 ? 19.359 2.672 -11.727 1 67.25 211 GLU B C 1
ATOM 8939 O O . GLU B 1 211 ? 19.094 1.841 -12.602 1 67.25 211 GLU B O 1
ATOM 8944 N N . VAL B 1 212 ? 20.609 3.102 -11.492 1 68.31 212 VAL B N 1
ATOM 8945 C CA . VAL B 1 212 ? 21.688 2.77 -12.414 1 68.31 212 VAL B CA 1
ATOM 8946 C C . VAL B 1 212 ? 22.438 1.534 -11.906 1 68.31 212 VAL B C 1
ATOM 8948 O O . VAL B 1 212 ? 23.266 0.966 -12.625 1 68.31 212 VAL B O 1
ATOM 8951 N N . GLY B 1 213 ? 22.016 1.036 -10.773 1 69.38 213 GLY B N 1
ATOM 8952 C CA . GLY B 1 213 ? 22.656 -0.152 -10.219 1 69.38 213 GLY B CA 1
ATOM 8953 C C . GLY B 1 213 ? 24.078 0.086 -9.773 1 69.38 213 GLY B C 1
ATOM 8954 O O . GLY B 1 213 ? 24.984 -0.654 -10.156 1 69.38 213 GLY B O 1
ATOM 8955 N N . ALA B 1 214 ? 24.297 1.101 -8.977 1 77.56 214 ALA B N 1
ATOM 8956 C CA . ALA B 1 214 ? 25.625 1.4 -8.438 1 77.56 214 ALA B CA 1
ATOM 8957 C C . ALA B 1 214 ? 26.047 0.357 -7.406 1 77.56 214 ALA B C 1
ATOM 8959 O O . ALA B 1 214 ? 25.203 -0.359 -6.859 1 77.56 214 ALA B O 1
ATOM 8960 N N . PRO B 1 215 ? 27.312 0.21 -7.227 1 76.44 215 PRO B N 1
ATOM 8961 C CA . PRO B 1 215 ? 27.781 -0.757 -6.23 1 76.44 215 PRO B CA 1
ATOM 8962 C C . PRO B 1 215 ? 27.188 -0.513 -4.844 1 76.44 215 PRO B C 1
ATOM 8964 O O . PRO B 1 215 ? 27.047 0.639 -4.43 1 76.44 215 PRO B O 1
ATOM 8967 N N . PRO B 1 216 ? 26.891 -1.544 -4.242 1 78.06 216 PRO B N 1
ATOM 8968 C CA . PRO B 1 216 ? 26.25 -1.418 -2.928 1 78.06 216 PRO B CA 1
ATOM 8969 C C . PRO B 1 216 ? 27.125 -0.66 -1.928 1 78.06 216 PRO B C 1
ATOM 8971 O O . PRO B 1 216 ? 26.609 0.038 -1.055 1 78.06 216 PRO B O 1
ATOM 8974 N N . ARG B 1 217 ? 28.469 -0.785 -2.066 1 83.38 217 ARG B N 1
ATOM 8975 C CA . ARG B 1 217 ? 29.375 -0.074 -1.174 1 83.38 217 ARG B CA 1
ATOM 8976 C C . ARG B 1 217 ? 29.203 1.435 -1.295 1 83.38 217 ARG B C 1
ATOM 8978 O O . ARG B 1 217 ? 29.141 2.141 -0.286 1 83.38 217 ARG B O 1
ATOM 8985 N N . LEU B 1 218 ? 29.141 1.866 -2.5 1 86.12 218 LEU B N 1
ATOM 8986 C CA . LEU B 1 218 ? 28.969 3.293 -2.754 1 86.12 218 LEU B CA 1
ATOM 8987 C C . LEU B 1 218 ? 27.609 3.773 -2.252 1 86.12 218 LEU B C 1
ATOM 8989 O O . LEU B 1 218 ? 27.5 4.848 -1.654 1 86.12 218 LEU B O 1
ATOM 8993 N N . LYS B 1 219 ? 26.594 2.977 -2.465 1 84.88 219 LYS B N 1
ATOM 8994 C CA . LYS B 1 219 ? 25.25 3.326 -2.004 1 84.88 219 LYS B CA 1
ATOM 8995 C C . LYS B 1 219 ? 25.203 3.449 -0.483 1 84.88 219 LYS B C 1
ATOM 8997 O O . LYS B 1 219 ? 24.609 4.379 0.053 1 84.88 219 LYS B O 1
ATOM 9002 N N . THR B 1 220 ? 25.875 2.582 0.141 1 87.06 220 THR B N 1
ATOM 9003 C CA . THR B 1 220 ? 25.906 2.572 1.6 1 87.06 220 THR B CA 1
ATOM 9004 C C . THR B 1 220 ? 26.672 3.775 2.133 1 87.06 220 THR B C 1
ATOM 9006 O O . THR B 1 220 ? 26.25 4.398 3.111 1 87.06 220 THR B O 1
ATOM 9009 N N . HIS B 1 221 ? 27.75 4.113 1.489 1 89.38 221 HIS B N 1
ATOM 9010 C CA . HIS B 1 221 ? 28.562 5.246 1.921 1 89.38 221 HIS B CA 1
ATOM 9011 C C . HIS B 1 221 ? 27.797 6.555 1.775 1 89.38 221 HIS B C 1
ATOM 9013 O O . HIS B 1 221 ? 27.797 7.387 2.688 1 89.38 221 HIS B O 1
ATOM 9019 N N . ILE B 1 222 ? 27.141 6.703 0.69 1 88.38 222 ILE B N 1
ATOM 9020 C CA . ILE B 1 222 ? 26.438 7.949 0.414 1 88.38 222 ILE B CA 1
ATOM 9021 C C . ILE B 1 222 ? 25.219 8.062 1.324 1 88.38 222 ILE B C 1
ATOM 9023 O O . ILE B 1 222 ? 24.984 9.109 1.938 1 88.38 222 ILE B O 1
ATOM 9027 N N . ALA B 1 223 ? 24.469 7.023 1.363 1 85.81 223 ALA B N 1
ATOM 9028 C CA . ALA B 1 223 ? 23.266 7.027 2.197 1 85.81 223 ALA B CA 1
ATOM 9029 C C . ALA B 1 223 ? 23.625 7.117 3.678 1 85.81 223 ALA B C 1
ATOM 9031 O O . ALA B 1 223 ? 22.953 7.812 4.445 1 85.81 223 ALA B O 1
ATOM 9032 N N . GLY B 1 224 ? 24.625 6.367 4.055 1 86.69 224 GLY B N 1
ATOM 9033 C CA . GLY B 1 224 ? 25.062 6.387 5.441 1 86.69 224 GLY B CA 1
ATOM 9034 C C . GLY B 1 224 ? 25.609 7.734 5.871 1 86.69 224 GLY B C 1
ATOM 9035 O O . GLY B 1 224 ? 25.344 8.195 6.984 1 86.69 224 GLY B O 1
ATOM 9036 N N . GLU B 1 225 ? 26.391 8.305 5 1 88.31 225 GLU B N 1
ATOM 9037 C CA . GLU B 1 225 ? 26.906 9.641 5.281 1 88.31 225 GLU B CA 1
ATOM 9038 C C . GLU B 1 225 ? 25.766 10.641 5.488 1 88.31 225 GLU B C 1
ATOM 9040 O O . GLU B 1 225 ? 25.781 11.406 6.449 1 88.31 225 GLU B O 1
ATOM 9045 N N . SER B 1 226 ? 24.828 10.594 4.617 1 87.25 226 SER B N 1
ATOM 9046 C CA . SER B 1 226 ? 23.734 11.547 4.672 1 87.25 226 SER B CA 1
ATOM 9047 C C . SER B 1 226 ? 22.891 11.367 5.934 1 87.25 226 SER B C 1
ATOM 9049 O O . SER B 1 226 ? 22.516 12.344 6.578 1 87.25 226 SER B O 1
ATOM 9051 N N . LEU B 1 227 ? 22.625 10.156 6.312 1 86.06 227 LEU B N 1
ATOM 9052 C CA . LEU B 1 227 ? 21.797 9.836 7.477 1 86.06 227 LEU B CA 1
ATOM 9053 C C . LEU B 1 227 ? 22.438 10.367 8.758 1 86.06 227 LEU B C 1
ATOM 9055 O O . LEU B 1 227 ? 21.75 10.961 9.594 1 86.06 227 LEU B O 1
ATOM 9059 N N . LEU B 1 228 ? 23.734 10.203 8.859 1 88.06 228 LEU B N 1
ATOM 9060 C CA . LEU B 1 228 ? 24.422 10.578 10.094 1 88.06 228 LEU B CA 1
ATOM 9061 C C . LEU B 1 228 ? 24.844 12.047 10.062 1 88.06 228 LEU B C 1
ATOM 9063 O O . LEU B 1 228 ? 24.875 12.703 11.102 1 88.06 228 LEU B O 1
ATOM 9067 N N . ASN B 1 229 ? 25.188 12.539 8.914 1 90.69 229 ASN B N 1
ATOM 9068 C CA . ASN B 1 229 ? 25.594 13.938 8.797 1 90.69 229 ASN B CA 1
ATOM 9069 C C . ASN B 1 229 ? 24.453 14.883 9.156 1 90.69 229 ASN B C 1
ATOM 9071 O O . ASN B 1 229 ? 24.688 15.953 9.719 1 90.69 229 ASN B O 1
ATOM 9075 N N . ASP B 1 230 ? 23.203 14.484 8.859 1 85.94 230 ASP B N 1
ATOM 9076 C CA . ASP B 1 230 ? 22.047 15.273 9.273 1 85.94 230 ASP B CA 1
ATOM 9077 C C . ASP B 1 230 ? 21.969 15.391 10.797 1 85.94 230 ASP B C 1
ATOM 9079 O O . ASP B 1 230 ? 21.734 16.484 11.328 1 85.94 230 ASP B O 1
ATOM 9083 N N . GLY B 1 231 ? 22.234 14.297 11.398 1 83.19 231 GLY B N 1
ATOM 9084 C CA . GLY B 1 231 ? 22.234 14.289 12.852 1 83.19 231 GLY B CA 1
ATOM 9085 C C . GLY B 1 231 ? 23.312 15.188 13.445 1 83.19 231 GLY B C 1
ATOM 9086 O O . GLY B 1 231 ? 23.031 15.984 14.352 1 83.19 231 GLY B O 1
ATOM 9087 N N . SER B 1 232 ? 24.453 15.133 12.938 1 89.19 232 SER B N 1
ATOM 9088 C CA . SER B 1 232 ? 25.562 15.938 13.438 1 89.19 232 SER B CA 1
ATOM 9089 C C . SER B 1 232 ? 25.359 17.406 13.125 1 89.19 232 SER B C 1
ATOM 9091 O O . SER B 1 232 ? 25.641 18.266 13.969 1 89.19 232 SER B O 1
ATOM 9093 N N . ALA B 1 233 ? 24.906 17.656 11.93 1 91 233 ALA B N 1
ATOM 9094 C CA . ALA B 1 233 ? 24.688 19.047 11.523 1 91 233 ALA B CA 1
ATOM 9095 C C . ALA B 1 233 ? 23.656 19.719 12.43 1 91 233 ALA B C 1
ATOM 9097 O O . ALA B 1 233 ? 23.828 20.891 12.812 1 91 233 ALA B O 1
ATOM 9098 N N . ILE B 1 234 ? 22.625 19.062 12.75 1 85.25 234 ILE B N 1
ATOM 9099 C CA . ILE B 1 234 ? 21.578 19.594 13.602 1 85.25 234 ILE B CA 1
ATOM 9100 C C . ILE B 1 234 ? 22.109 19.844 15.008 1 85.25 234 ILE B C 1
ATOM 9102 O O . ILE B 1 234 ? 21.766 20.828 15.648 1 85.25 234 ILE B O 1
ATOM 9106 N N . VAL B 1 235 ? 23 18.953 15.469 1 84.75 235 VAL B N 1
ATOM 9107 C CA . VAL B 1 235 ? 23.594 19.109 16.781 1 84.75 235 VAL B CA 1
ATOM 9108 C C . VAL B 1 235 ? 24.531 20.312 16.781 1 84.75 235 VAL B C 1
ATOM 9110 O O . VAL B 1 235 ? 24.516 21.125 17.719 1 84.75 235 VAL B O 1
ATOM 9113 N N . PHE B 1 236 ? 25.312 20.453 15.805 1 90.69 236 PHE B N 1
ATOM 9114 C CA . PHE B 1 236 ? 26.203 21.594 15.695 1 90.69 236 PHE B CA 1
ATOM 9115 C C . PHE B 1 236 ? 25.406 22.891 15.57 1 90.69 236 PHE B C 1
ATOM 9117 O O . PHE B 1 236 ? 25.766 23.906 16.172 1 90.69 236 PHE B O 1
ATOM 9124 N N . PHE B 1 237 ? 24.391 22.859 14.781 1 90.5 237 PHE B N 1
ATOM 9125 C CA . PHE B 1 237 ? 23.5 24.016 14.656 1 90.5 237 PHE B CA 1
ATOM 9126 C C . PHE B 1 237 ? 22.953 24.422 16.016 1 90.5 237 PHE B C 1
ATOM 9128 O O . PHE B 1 237 ? 22.922 25.625 16.328 1 90.5 237 PHE B O 1
ATOM 9135 N N . ALA B 1 238 ? 22.531 23.406 16.766 1 83.19 238 ALA B N 1
ATOM 9136 C CA . ALA B 1 238 ? 21.969 23.688 18.078 1 83.19 238 ALA B CA 1
ATOM 9137 C C . ALA B 1 238 ? 22.984 24.375 19 1 83.19 238 ALA B C 1
ATOM 9139 O O . ALA B 1 238 ? 22.656 25.297 19.734 1 83.19 238 ALA B O 1
ATOM 9140 N N . ILE B 1 239 ? 24.188 24 18.875 1 85.75 239 ILE B N 1
ATOM 9141 C CA . ILE B 1 239 ? 25.25 24.516 19.734 1 85.75 239 ILE B CA 1
ATOM 9142 C C . ILE B 1 239 ? 25.641 25.922 19.266 1 85.75 239 ILE B C 1
ATOM 9144 O O . ILE B 1 239 ? 25.656 26.859 20.078 1 85.75 239 ILE B O 1
ATOM 9148 N N . PHE B 1 240 ? 25.875 26.094 18.031 1 91.81 240 PHE B N 1
ATOM 9149 C CA . PHE B 1 240 ? 26.391 27.359 17.531 1 91.81 240 PHE B CA 1
ATOM 9150 C C . PHE B 1 240 ? 25.281 28.406 17.469 1 91.81 240 PHE B C 1
ATOM 9152 O O . PHE B 1 240 ? 25.531 29.594 17.672 1 91.81 240 PHE B O 1
ATOM 9159 N N . SER B 1 241 ? 24.094 28 17.141 1 90.5 241 SER B N 1
ATOM 9160 C CA . SER B 1 241 ? 22.984 28.953 17.125 1 90.5 241 SER B CA 1
ATOM 9161 C C . SER B 1 241 ? 22.719 29.531 18.516 1 90.5 241 SER B C 1
ATOM 9163 O O . SER B 1 241 ? 22.391 30.703 18.656 1 90.5 241 SER B O 1
ATOM 9165 N N . GLU B 1 242 ? 22.875 28.641 19.547 1 86.94 242 GLU B N 1
ATOM 9166 C CA . GLU B 1 242 ? 22.719 29.125 20.922 1 86.94 242 GLU B CA 1
ATOM 9167 C C . GLU B 1 242 ? 23.766 30.188 21.266 1 86.94 242 GLU B C 1
ATOM 9169 O O . GLU B 1 242 ? 23.453 31.156 21.953 1 86.94 242 GLU B O 1
ATOM 9174 N N . LYS B 1 243 ? 24.891 30 20.812 1 89.31 243 LYS B N 1
ATOM 9175 C CA . LYS B 1 243 ? 25.953 30.984 21.031 1 89.31 243 LYS B CA 1
ATOM 9176 C C . LYS B 1 243 ? 25.656 32.281 20.297 1 89.31 243 LYS B C 1
ATOM 9178 O O . LYS B 1 243 ? 25.938 33.375 20.797 1 89.31 243 LYS B O 1
ATOM 9183 N N . PHE B 1 244 ? 25.156 32.156 19.094 1 91.69 244 PHE B N 1
ATOM 9184 C CA . PHE B 1 244 ? 24.797 33.312 18.297 1 91.69 244 PHE B CA 1
ATOM 9185 C C . PHE B 1 244 ? 23.641 34.062 18.953 1 91.69 244 PHE B C 1
ATOM 9187 O O . PHE B 1 244 ? 23.672 35.312 19.016 1 91.69 244 PHE B O 1
ATOM 9194 N N . TYR B 1 245 ? 22.672 33.312 19.469 1 89.75 245 TYR B N 1
ATOM 9195 C CA . TYR B 1 245 ? 21.547 33.938 20.156 1 89.75 245 TYR B CA 1
ATOM 9196 C C . TYR B 1 245 ? 22.016 34.688 21.391 1 89.75 245 TYR B C 1
ATOM 9198 O O . TYR B 1 245 ? 21.484 35.75 21.719 1 89.75 245 TYR B O 1
ATOM 9206 N N . HIS B 1 246 ? 23 34.188 22.078 1 87.62 246 HIS B N 1
ATOM 9207 C CA . HIS B 1 246 ? 23.562 34.844 23.25 1 87.62 246 HIS B CA 1
ATOM 9208 C C . HIS B 1 246 ? 24.219 36.156 22.875 1 87.62 246 HIS B C 1
ATOM 9210 O O . HIS B 1 246 ? 24.172 37.125 23.641 1 87.62 246 HIS B O 1
ATOM 9216 N N . GLU B 1 247 ? 24.812 36.156 21.734 1 87.56 247 GLU B N 1
ATOM 9217 C CA . GLU B 1 247 ? 25.5 37.344 21.25 1 87.56 247 GLU B CA 1
ATOM 9218 C C . GLU B 1 247 ? 24.516 38.469 20.969 1 87.56 247 GLU B C 1
ATOM 9220 O O . GLU B 1 247 ? 24.906 39.656 20.953 1 87.56 247 GLU B O 1
ATOM 9225 N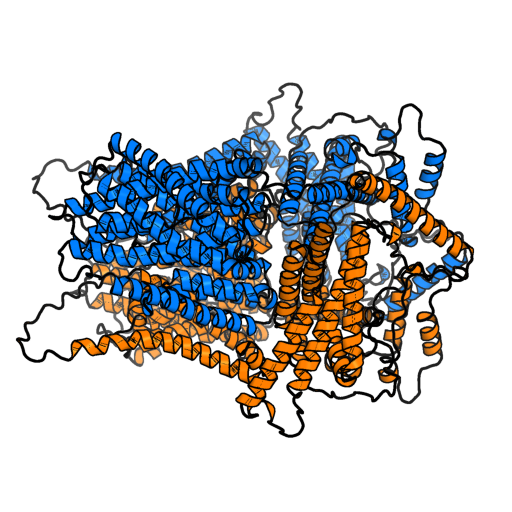 N . LEU B 1 248 ? 23.312 38.125 20.672 1 84.94 248 LEU B N 1
ATOM 9226 C CA . LEU B 1 248 ? 22.297 39.125 20.406 1 84.94 248 LEU B CA 1
ATOM 9227 C C . LEU B 1 248 ? 22.062 40.031 21.625 1 84.94 248 LEU B C 1
ATOM 9229 O O . LEU B 1 248 ? 21.594 41.156 21.484 1 84.94 248 LEU B O 1
ATOM 9233 N N . GLY B 1 249 ? 22.344 39.594 22.812 1 80 249 GLY B N 1
ATOM 9234 C CA . GLY B 1 249 ? 22.281 40.406 24.031 1 80 249 GLY B CA 1
ATOM 9235 C C . GLY B 1 249 ? 20.906 40.438 24.656 1 80 249 GLY B C 1
ATOM 9236 O O . GLY B 1 249 ? 20.641 41.25 25.531 1 80 249 GLY B O 1
ATOM 9237 N N . ILE B 1 250 ? 20 39.688 24.078 1 80.75 250 ILE B N 1
ATOM 9238 C CA . ILE B 1 250 ? 18.672 39.625 24.656 1 80.75 250 ILE B CA 1
ATOM 9239 C C . ILE B 1 250 ? 18.656 38.688 25.844 1 80.75 250 ILE B C 1
ATOM 9241 O O . ILE B 1 250 ? 19.062 37.531 25.734 1 80.75 250 ILE B O 1
ATOM 9245 N N . PRO B 1 251 ? 18.344 39.219 27.047 1 77 251 PRO B N 1
ATOM 9246 C CA . PRO B 1 251 ? 18.375 38.375 28.234 1 77 251 PRO B CA 1
ATOM 9247 C C . PRO B 1 251 ? 17.516 37.125 28.094 1 77 251 PRO B C 1
ATOM 9249 O O . PRO B 1 251 ? 16.375 37.188 27.641 1 77 251 PRO B O 1
ATOM 9252 N N . GLY B 1 252 ? 17.984 36 28.438 1 73.06 252 GLY B N 1
ATOM 9253 C CA . GLY B 1 252 ? 17.266 34.719 28.438 1 73.06 252 GLY B CA 1
ATOM 9254 C C . GLY B 1 252 ? 17.266 34.062 27.078 1 73.06 252 GLY B C 1
ATOM 9255 O O . GLY B 1 252 ? 16.703 32.969 26.922 1 73.06 252 GLY B O 1
ATOM 9256 N N . PHE B 1 253 ? 17.828 34.781 26.094 1 80.75 253 PHE B N 1
ATOM 9257 C CA . PHE B 1 253 ? 17.859 34.219 24.734 1 80.75 253 PHE B CA 1
ATOM 9258 C C . PHE B 1 253 ? 19.25 33.75 24.375 1 80.75 253 PHE B C 1
ATOM 9260 O O . PHE B 1 253 ? 20.172 34.562 24.25 1 80.75 253 PHE B O 1
ATOM 9267 N N . GLY B 1 254 ? 19.469 32.438 24.344 1 80.88 254 GLY B N 1
ATOM 9268 C CA . GLY B 1 254 ? 20.766 31.875 23.984 1 80.88 254 GLY B CA 1
ATOM 9269 C C . GLY B 1 254 ? 21.625 31.547 25.203 1 80.88 254 GLY B C 1
ATOM 9270 O O . GLY B 1 254 ? 21.266 31.891 26.328 1 80.88 254 GLY B O 1
ATOM 9271 N N . GLU B 1 255 ? 22.562 30.719 25.141 1 81.12 255 GLU B N 1
ATOM 9272 C CA . GLU B 1 255 ? 23.484 30.328 26.188 1 81.12 255 GLU B CA 1
ATOM 9273 C C . GLU B 1 255 ? 24.938 30.406 25.719 1 81.12 255 GLU B C 1
ATOM 9275 O O . GLU B 1 255 ? 25.234 30.125 24.547 1 81.12 255 GLU B O 1
ATOM 9280 N N . ASP B 1 256 ? 25.656 30.938 26.562 1 81.62 256 ASP B N 1
ATOM 9281 C CA . ASP B 1 256 ? 27.094 30.953 26.234 1 81.62 256 ASP B CA 1
ATOM 9282 C C . ASP B 1 256 ? 27.734 29.594 26.469 1 81.62 256 ASP B C 1
ATOM 9284 O O . ASP B 1 256 ? 28.172 29.281 27.578 1 81.62 256 ASP B O 1
ATOM 9288 N N . VAL B 1 257 ? 27.719 28.812 25.516 1 80.5 257 VAL B N 1
ATOM 9289 C CA . VAL B 1 257 ? 28.219 27.453 25.594 1 80.5 257 VAL B CA 1
ATOM 9290 C C . VAL B 1 257 ? 29.734 27.453 25.359 1 80.5 257 VAL B C 1
ATOM 9292 O O . VAL B 1 257 ? 30.203 27.891 24.312 1 80.5 257 VAL B O 1
ATOM 9295 N N . ASP B 1 258 ? 30.453 27.078 26.328 1 82.94 258 ASP B N 1
ATOM 9296 C CA . ASP B 1 258 ? 31.906 26.922 26.188 1 82.94 258 ASP B CA 1
ATOM 9297 C C . ASP B 1 258 ? 32.25 25.656 25.406 1 82.94 258 ASP B C 1
ATOM 9299 O O . ASP B 1 258 ? 31.359 24.859 25.094 1 82.94 258 ASP B O 1
ATOM 9303 N N . PHE B 1 259 ? 33.5 25.516 24.906 1 80.56 259 PHE B N 1
ATOM 9304 C CA . PHE B 1 259 ? 33.938 24.391 24.094 1 80.56 259 PHE B CA 1
ATOM 9305 C C . PHE B 1 259 ? 33.656 23.062 24.812 1 80.56 259 PHE B C 1
ATOM 9307 O O . PHE B 1 259 ? 33.156 22.109 24.203 1 80.56 259 PHE B O 1
ATOM 9314 N N . ALA B 1 260 ? 34.031 22.984 26.047 1 84.31 260 ALA B N 1
ATOM 9315 C CA . ALA B 1 260 ? 33.812 21.781 26.844 1 84.31 260 ALA B CA 1
ATOM 9316 C C . ALA B 1 260 ? 32.312 21.453 26.984 1 84.31 260 ALA B C 1
ATOM 9318 O O . ALA B 1 260 ? 31.922 20.297 26.922 1 84.31 260 ALA B O 1
ATOM 9319 N N . GLU B 1 261 ? 31.609 22.5 27.078 1 84.06 261 GLU B N 1
ATOM 9320 C CA . GLU B 1 261 ? 30.172 22.312 27.188 1 84.06 261 GLU B CA 1
ATOM 9321 C C . GLU B 1 261 ? 29.562 21.891 25.859 1 84.06 261 GLU B C 1
ATOM 9323 O O . GLU B 1 261 ? 28.594 21.125 25.812 1 84.06 261 GLU B O 1
ATOM 9328 N N . GLY B 1 262 ? 30.188 22.406 24.812 1 82.69 262 GLY B N 1
ATOM 9329 C CA . GLY B 1 262 ? 29.734 22 23.484 1 82.69 262 GLY B CA 1
ATOM 9330 C C . GLY B 1 262 ? 29.953 20.531 23.219 1 82.69 262 GLY B C 1
ATOM 9331 O O . GLY B 1 262 ? 29.062 19.859 22.672 1 82.69 262 GLY B O 1
ATOM 9332 N N . VAL B 1 263 ? 31.047 20.062 23.578 1 83.69 263 VAL B N 1
ATOM 9333 C CA . VAL B 1 263 ? 31.359 18.641 23.391 1 83.69 263 VAL B CA 1
ATOM 9334 C C . VAL B 1 263 ? 30.422 17.797 24.234 1 83.69 263 VAL B C 1
ATOM 9336 O O . VAL B 1 263 ? 29.969 16.734 23.812 1 83.69 263 VAL B O 1
ATOM 9339 N N . LYS B 1 264 ? 30.266 18.203 25.422 1 85.88 264 LYS B N 1
ATOM 9340 C CA . LYS B 1 264 ? 29.359 17.484 26.312 1 85.88 264 LYS B CA 1
ATOM 9341 C C . LYS B 1 264 ? 27.938 17.438 25.734 1 85.88 264 LYS B C 1
ATOM 9343 O O . LYS B 1 264 ? 27.297 16.391 25.766 1 85.88 264 LYS B O 1
ATOM 9348 N N . LEU B 1 265 ? 27.562 18.547 25.234 1 83.06 265 LEU B N 1
ATOM 9349 C CA . LEU B 1 265 ? 26.234 18.609 24.641 1 83.06 265 LEU B CA 1
ATOM 9350 C C . LEU B 1 265 ? 26.141 17.703 23.422 1 83.06 265 LEU B C 1
ATOM 9352 O O . LEU B 1 265 ? 25.125 17.062 23.188 1 83.06 265 LEU B O 1
ATOM 9356 N N . PHE B 1 266 ? 27.203 17.703 22.75 1 84.19 266 PHE B N 1
ATOM 9357 C CA . PHE B 1 266 ? 27.234 16.844 21.562 1 84.19 266 PHE B CA 1
ATOM 9358 C C . PHE B 1 266 ? 27.125 15.375 21.969 1 84.19 266 PHE B C 1
ATOM 9360 O O . PHE B 1 266 ? 26.375 14.609 21.359 1 84.19 266 PHE B O 1
ATOM 9367 N N . CYS B 1 267 ? 27.859 14.961 22.875 1 87.06 267 CYS B N 1
ATOM 9368 C CA . CYS B 1 267 ? 27.844 13.578 23.344 1 87.06 267 CYS B CA 1
ATOM 9369 C C . CYS B 1 267 ? 26.484 13.219 23.922 1 87.06 267 CYS B C 1
ATOM 9371 O O . CYS B 1 267 ? 25.984 12.117 23.688 1 87.06 267 CYS B O 1
ATOM 9373 N N . GLN B 1 268 ? 25.969 14.117 24.609 1 88.56 268 GLN B N 1
ATOM 9374 C CA . GLN B 1 268 ? 24.656 13.875 25.188 1 88.56 268 GLN B CA 1
ATOM 9375 C C . GLN B 1 268 ? 23.594 13.695 24.109 1 88.56 268 GLN B C 1
ATOM 9377 O O . GLN B 1 268 ? 22.766 12.789 24.188 1 88.56 268 GLN B O 1
ATOM 9382 N N . LYS B 1 269 ? 23.656 14.508 23.141 1 87.44 269 LYS B N 1
ATOM 9383 C CA . LYS B 1 269 ? 22.656 14.438 22.062 1 87.44 269 LYS B CA 1
ATOM 9384 C C . LYS B 1 269 ? 22.875 13.195 21.203 1 87.44 269 LYS B C 1
ATOM 9386 O O . LYS B 1 269 ? 21.906 12.539 20.797 1 87.44 269 LYS B O 1
ATOM 9391 N N . ALA B 1 270 ? 24.109 12.844 20.953 1 87.56 270 ALA B N 1
ATOM 9392 C CA . ALA B 1 270 ? 24.422 11.703 20.094 1 87.56 270 ALA B CA 1
ATOM 9393 C C . ALA B 1 270 ? 24.172 10.391 20.812 1 87.56 270 ALA B C 1
ATOM 9395 O O . ALA B 1 270 ? 23.516 9.484 20.281 1 87.56 270 ALA B O 1
ATOM 9396 N N . ILE B 1 271 ? 24.656 10.258 22.016 1 91.25 271 ILE B N 1
ATOM 9397 C CA . ILE B 1 271 ? 24.531 9.023 22.781 1 91.25 271 ILE B CA 1
ATOM 9398 C C . ILE B 1 271 ? 23.078 8.867 23.25 1 91.25 271 ILE B C 1
ATOM 9400 O O . ILE B 1 271 ? 22.531 7.762 23.234 1 91.25 271 ILE B O 1
ATOM 9404 N N . GLY B 1 272 ? 22.562 10 23.734 1 92.12 272 GLY B N 1
ATOM 9405 C CA . GLY B 1 272 ? 21.156 9.961 24.109 1 92.12 272 GLY B CA 1
ATOM 9406 C C . GLY B 1 272 ? 20.234 9.578 22.969 1 92.12 272 GLY B C 1
ATOM 9407 O O . GLY B 1 272 ? 19.312 8.797 23.141 1 92.12 272 GLY B O 1
ATOM 9408 N N . GLY B 1 273 ? 20.484 10.188 21.812 1 92.75 273 GLY B N 1
ATOM 9409 C CA . GLY B 1 273 ? 19.703 9.836 20.641 1 92.75 273 GLY B CA 1
ATOM 9410 C C . GLY B 1 273 ? 19.812 8.367 20.266 1 92.75 273 GLY B C 1
ATOM 9411 O O . GLY B 1 273 ? 18.828 7.73 19.906 1 92.75 273 GLY B O 1
ATOM 9412 N N . THR B 1 274 ? 20.969 7.828 20.359 1 92.88 274 THR B N 1
ATOM 9413 C CA . THR B 1 274 ? 21.203 6.418 20.062 1 92.88 274 THR B CA 1
ATOM 9414 C C . THR B 1 274 ? 20.469 5.523 21.062 1 92.88 274 THR B C 1
ATOM 9416 O O . THR B 1 274 ? 19.859 4.523 20.672 1 92.88 274 THR B O 1
ATOM 9419 N N . ALA B 1 275 ? 20.5 5.867 22.297 1 94.19 275 ALA B N 1
ATOM 9420 C CA . ALA B 1 275 ? 19.844 5.082 23.328 1 94.19 275 ALA B CA 1
ATOM 9421 C C . ALA B 1 275 ? 18.328 5.027 23.094 1 94.19 275 ALA B C 1
ATOM 9423 O O . ALA B 1 275 ? 17.734 3.953 23.156 1 94.19 275 ALA B O 1
ATOM 9424 N N . PHE B 1 276 ? 17.766 6.219 22.812 1 93.38 276 PHE B N 1
ATOM 9425 C CA . PHE B 1 276 ? 16.328 6.258 22.562 1 93.38 276 PHE B CA 1
ATOM 9426 C C . PHE B 1 276 ? 15.992 5.543 21.25 1 93.38 276 PHE B C 1
ATOM 9428 O O . PHE B 1 276 ? 14.922 4.938 21.141 1 93.38 276 PHE B O 1
ATOM 9435 N N . GLY B 1 277 ? 16.891 5.668 20.266 1 94.12 277 GLY B N 1
ATOM 9436 C CA . GLY B 1 277 ? 16.703 4.914 19.031 1 94.12 277 GLY B CA 1
ATOM 9437 C C . GLY B 1 277 ? 16.641 3.414 19.266 1 94.12 277 GLY B C 1
ATOM 9438 O O . GLY B 1 277 ? 15.82 2.723 18.656 1 94.12 277 GLY B O 1
ATOM 9439 N N . VAL B 1 278 ? 17.438 2.922 20.172 1 93.12 278 VAL B N 1
ATOM 9440 C CA . VAL B 1 278 ? 17.469 1.495 20.484 1 93.12 278 VAL B CA 1
ATOM 9441 C C . VAL B 1 278 ? 16.203 1.095 21.219 1 93.12 278 VAL B C 1
ATOM 9443 O O . VAL B 1 278 ? 15.594 0.068 20.906 1 93.12 278 VAL B O 1
ATOM 9446 N N . ILE B 1 279 ? 15.797 1.919 22.109 1 91.69 279 ILE B N 1
ATOM 9447 C CA . ILE B 1 279 ? 14.609 1.626 22.906 1 91.69 279 ILE B CA 1
ATOM 9448 C C . ILE B 1 279 ? 13.383 1.556 22.016 1 91.69 279 ILE B C 1
ATOM 9450 O O . ILE B 1 279 ? 12.625 0.583 22.062 1 91.69 279 ILE B O 1
ATOM 9454 N N . PHE B 1 280 ? 13.211 2.584 21.188 1 91.94 280 PHE B N 1
ATOM 9455 C CA . PHE B 1 280 ? 12.039 2.619 20.328 1 91.94 280 PHE B CA 1
ATOM 9456 C C . PHE B 1 280 ? 12.156 1.596 19.203 1 91.94 280 PHE B C 1
ATOM 9458 O O . PHE B 1 280 ? 11.148 1.055 18.734 1 91.94 280 PHE B O 1
ATOM 9465 N N . GLY B 1 281 ? 13.406 1.377 18.703 1 92.19 281 GLY B N 1
ATOM 9466 C CA . GLY B 1 281 ? 13.586 0.324 17.703 1 92.19 281 GLY B CA 1
ATOM 9467 C C . GLY B 1 281 ? 13.164 -1.044 18.203 1 92.19 281 GLY B C 1
ATOM 9468 O O . GLY B 1 281 ? 12.469 -1.777 17.516 1 92.19 281 GLY B O 1
ATOM 9469 N N . LEU B 1 282 ? 13.461 -1.344 19.438 1 89.19 282 LEU B N 1
ATOM 9470 C CA . LEU B 1 282 ? 13.078 -2.611 20.062 1 89.19 282 LEU B CA 1
ATOM 9471 C C . LEU B 1 282 ? 11.586 -2.645 20.344 1 89.19 282 LEU B C 1
ATOM 9473 O O . LEU B 1 282 ? 10.953 -3.697 20.234 1 89.19 282 LEU B O 1
ATOM 9477 N N . ALA B 1 283 ? 11.109 -1.497 20.672 1 87.88 283 ALA B N 1
ATOM 9478 C CA . ALA B 1 283 ? 9.672 -1.41 20.922 1 87.88 283 ALA B CA 1
ATOM 9479 C C . ALA B 1 283 ? 8.891 -1.701 19.641 1 87.88 283 ALA B C 1
ATOM 9481 O O . ALA B 1 283 ? 7.867 -2.395 19.672 1 87.88 283 ALA B O 1
ATOM 9482 N N . ILE B 1 284 ? 9.32 -1.123 18.531 1 90.94 284 ILE B N 1
ATOM 9483 C CA . ILE B 1 284 ? 8.664 -1.363 17.25 1 90.94 284 ILE B CA 1
ATOM 9484 C C . ILE B 1 284 ? 8.734 -2.85 16.906 1 90.94 284 ILE B C 1
ATOM 9486 O O . ILE B 1 284 ? 7.742 -3.443 16.484 1 90.94 284 ILE B O 1
ATOM 9490 N N . LEU B 1 285 ? 9.898 -3.463 17.156 1 87.06 285 LEU B N 1
ATOM 9491 C CA . LEU B 1 285 ? 10.062 -4.883 16.859 1 87.06 285 LEU B CA 1
ATOM 9492 C C . LEU B 1 285 ? 9.125 -5.723 17.734 1 87.06 285 LEU B C 1
ATOM 9494 O O . LEU B 1 285 ? 8.602 -6.742 17.281 1 87.06 285 LEU B O 1
ATOM 9498 N N . TYR B 1 286 ? 8.961 -5.301 18.844 1 84.94 286 TYR B N 1
ATOM 9499 C CA . TYR B 1 286 ? 8.07 -6.012 19.75 1 84.94 286 TYR B CA 1
ATOM 9500 C C . TYR B 1 286 ? 6.625 -5.938 19.266 1 84.94 286 TYR B C 1
ATOM 9502 O O . TYR B 1 286 ? 5.898 -6.934 19.297 1 84.94 286 TYR B O 1
ATOM 9510 N N . VAL B 1 287 ? 6.188 -4.773 18.891 1 86.88 287 VAL B N 1
ATOM 9511 C CA . VAL B 1 287 ? 4.832 -4.586 18.375 1 86.88 287 VAL B CA 1
ATOM 9512 C C . VAL B 1 287 ? 4.637 -5.434 17.125 1 86.88 287 VAL B C 1
ATOM 9514 O O . VAL B 1 287 ? 3.586 -6.059 16.938 1 86.88 287 VAL B O 1
ATOM 9517 N N . LEU B 1 288 ? 5.652 -5.473 16.281 1 85.94 288 LEU B N 1
ATOM 9518 C CA . LEU B 1 288 ? 5.574 -6.281 15.07 1 85.94 288 LEU B CA 1
ATOM 9519 C C . LEU B 1 288 ? 5.5 -7.766 15.406 1 85.94 288 LEU B C 1
ATOM 9521 O O . LEU B 1 288 ? 4.836 -8.531 14.703 1 85.94 288 LEU B O 1
ATOM 9525 N N . TYR B 1 289 ? 6.125 -8.156 16.469 1 80.31 289 TYR B N 1
ATOM 9526 C CA . TYR B 1 289 ? 6.156 -9.555 16.891 1 80.31 289 TYR B CA 1
ATOM 9527 C C . TYR B 1 289 ? 4.789 -9.992 17.422 1 80.31 289 TYR B C 1
ATOM 9529 O O . TYR B 1 289 ? 4.359 -11.125 17.172 1 80.31 289 TYR B O 1
ATOM 9537 N N . ILE B 1 290 ? 4.141 -9.125 18.062 1 80.5 290 ILE B N 1
ATOM 9538 C CA . ILE B 1 290 ? 2.863 -9.484 18.656 1 80.5 290 ILE B CA 1
ATOM 9539 C C . ILE B 1 290 ? 1.779 -9.508 17.578 1 80.5 290 ILE B C 1
ATOM 9541 O O . ILE B 1 290 ? 0.848 -10.312 17.641 1 80.5 290 ILE B O 1
ATOM 9545 N N . LEU B 1 291 ? 1.896 -8.625 16.656 1 85.19 291 LEU B N 1
ATOM 9546 C CA . LEU B 1 291 ? 0.953 -8.609 15.547 1 85.19 291 LEU B CA 1
ATOM 9547 C C . LEU B 1 291 ? 1.367 -9.602 14.469 1 85.19 291 LEU B C 1
ATOM 9549 O O . LEU B 1 291 ? 1.806 -9.195 13.383 1 85.19 291 LEU B O 1
ATOM 9553 N N . ASP B 1 292 ? 1.146 -10.898 14.648 1 78.5 292 ASP B N 1
ATOM 9554 C CA . ASP B 1 292 ? 1.757 -11.938 13.828 1 78.5 292 ASP B CA 1
ATOM 9555 C C . ASP B 1 292 ? 0.728 -12.586 12.906 1 78.5 292 ASP B C 1
ATOM 9557 O O . ASP B 1 292 ? 1.004 -13.609 12.281 1 78.5 292 ASP B O 1
ATOM 9561 N N . ARG B 1 293 ? -0.409 -12.055 12.805 1 80.25 293 ARG B N 1
ATOM 9562 C CA . ARG B 1 293 ? -1.384 -12.656 11.898 1 80.25 293 ARG B CA 1
ATOM 9563 C C . ARG B 1 293 ? -1.18 -12.156 10.469 1 80.25 293 ARG B C 1
ATOM 9565 O O . ARG B 1 293 ? -1.766 -11.148 10.062 1 80.25 293 ARG B O 1
ATOM 9572 N N . ARG B 1 294 ? -0.451 -12.867 9.695 1 78.69 294 ARG B N 1
ATOM 9573 C CA . ARG B 1 294 ? 0.026 -12.453 8.375 1 78.69 294 ARG B CA 1
ATOM 9574 C C . ARG B 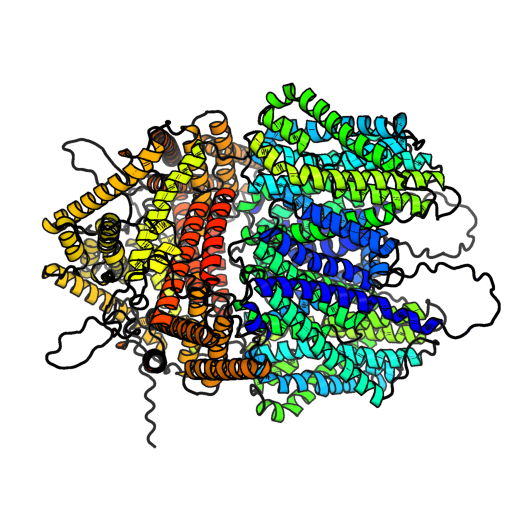1 294 ? -1.115 -12.414 7.367 1 78.69 294 ARG B C 1
ATOM 9576 O O . ARG B 1 294 ? -1.062 -11.664 6.391 1 78.69 294 ARG B O 1
ATOM 9583 N N . PHE B 1 295 ? -2.102 -13.25 7.586 1 79.06 295 PHE B N 1
ATOM 9584 C CA . PHE B 1 295 ? -3.131 -13.367 6.559 1 79.06 295 PHE B CA 1
ATOM 9585 C C . PHE B 1 295 ? -4.301 -12.438 6.855 1 79.06 295 PHE B C 1
ATOM 9587 O O . PHE B 1 295 ? -5.262 -12.383 6.086 1 79.06 295 PHE B O 1
ATOM 9594 N N . SER B 1 296 ? -4.16 -11.641 7.93 1 81.62 296 SER B N 1
ATOM 9595 C CA . SER B 1 296 ? -5.184 -10.641 8.234 1 81.62 296 SER B CA 1
ATOM 9596 C C . SER B 1 296 ? -4.828 -9.289 7.621 1 81.62 296 SER B C 1
ATOM 9598 O O . SER B 1 296 ? -3.82 -8.688 7.988 1 81.62 296 SER B O 1
ATOM 9600 N N . LYS B 1 297 ? -5.625 -8.812 6.699 1 79.94 297 LYS B N 1
ATOM 9601 C CA . LYS B 1 297 ? -5.387 -7.527 6.043 1 79.94 297 LYS B CA 1
ATOM 9602 C C . LYS B 1 297 ? -5.41 -6.383 7.055 1 79.94 297 LYS B C 1
ATOM 9604 O O . LYS B 1 297 ? -4.637 -5.43 6.938 1 79.94 297 LYS B O 1
ATOM 9609 N N . GLU B 1 298 ? -6.289 -6.457 8.055 1 81.81 298 GLU B N 1
ATOM 9610 C CA . GLU B 1 298 ? -6.41 -5.41 9.062 1 81.81 298 GLU B CA 1
ATOM 9611 C C . GLU B 1 298 ? -5.145 -5.312 9.914 1 81.81 298 GLU B C 1
ATOM 9613 O O . GLU B 1 298 ? -4.684 -4.215 10.227 1 81.81 298 GLU B O 1
ATOM 9618 N N . GLU B 1 299 ? -4.621 -6.469 10.227 1 87.12 299 GLU B N 1
ATOM 9619 C CA . GLU B 1 299 ? -3.418 -6.469 11.055 1 87.12 299 GLU B CA 1
ATOM 9620 C C . GLU B 1 299 ? -2.221 -5.922 10.281 1 87.12 299 GLU B C 1
ATOM 9622 O O . GLU B 1 299 ? -1.338 -5.289 10.859 1 87.12 299 GLU B O 1
ATOM 9627 N N . ASN B 1 300 ? -2.217 -6.215 9 1 88.19 300 ASN B N 1
ATOM 9628 C CA . ASN B 1 300 ? -1.139 -5.676 8.172 1 88.19 300 ASN B CA 1
ATOM 9629 C C . ASN B 1 300 ? -1.179 -4.152 8.125 1 88.19 300 ASN B C 1
ATOM 9631 O O . ASN B 1 300 ? -0.135 -3.498 8.148 1 88.19 300 ASN B O 1
ATOM 9635 N N . VAL B 1 301 ? -2.344 -3.625 8.125 1 88.31 301 VAL B N 1
ATOM 9636 C CA . VAL B 1 301 ? -2.523 -2.176 8.102 1 88.31 301 VAL B CA 1
ATOM 9637 C C . VAL B 1 301 ? -2.086 -1.575 9.438 1 88.31 301 VAL B C 1
ATOM 9639 O O . VAL B 1 301 ? -1.434 -0.53 9.469 1 88.31 301 VAL B O 1
ATOM 9642 N N . VAL B 1 302 ? -2.393 -2.258 10.484 1 90.19 302 VAL B N 1
ATOM 9643 C CA . VAL B 1 302 ? -2.055 -1.768 11.82 1 90.19 302 VAL B CA 1
ATOM 9644 C C . VAL B 1 302 ? -0.542 -1.818 12.023 1 90.19 302 VAL B C 1
ATOM 9646 O O . VAL B 1 302 ? 0.03 -0.957 12.695 1 90.19 302 VAL B O 1
ATOM 9649 N N . GLN B 1 303 ? 0.122 -2.811 11.414 1 91.25 303 GLN B N 1
ATOM 9650 C CA . GLN B 1 303 ? 1.577 -2.879 11.5 1 91.25 303 GLN B CA 1
ATOM 9651 C C . GLN B 1 303 ? 2.225 -1.661 10.844 1 91.25 303 GLN B C 1
ATOM 9653 O O . GLN B 1 303 ? 3.184 -1.099 11.375 1 91.25 303 GLN B O 1
ATOM 9658 N N . VAL B 1 304 ? 1.697 -1.271 9.68 1 92.06 304 VAL B N 1
ATOM 9659 C CA . VAL B 1 304 ? 2.246 -0.119 8.977 1 92.06 304 VAL B CA 1
ATOM 9660 C C . VAL B 1 304 ? 2.021 1.147 9.797 1 92.06 304 VAL B C 1
ATOM 9662 O O . VAL B 1 304 ? 2.928 1.973 9.938 1 92.06 304 VAL B O 1
ATOM 9665 N N . THR B 1 305 ? 0.855 1.24 10.43 1 91.69 305 THR B N 1
ATOM 9666 C CA . THR B 1 305 ? 0.53 2.389 11.266 1 91.69 305 THR B CA 1
ATOM 9667 C C . THR B 1 305 ? 1.449 2.447 12.484 1 91.69 305 THR B C 1
ATOM 9669 O O . THR B 1 305 ? 1.848 3.531 12.914 1 91.69 305 THR B O 1
ATOM 9672 N N . ALA B 1 306 ? 1.764 1.275 12.961 1 92.19 306 ALA B N 1
ATOM 9673 C CA . ALA B 1 306 ? 2.625 1.206 14.141 1 92.19 306 ALA B CA 1
ATOM 9674 C C . ALA B 1 306 ? 4.023 1.726 13.828 1 92.19 306 ALA B C 1
ATOM 9676 O O . ALA B 1 306 ? 4.602 2.482 14.609 1 92.19 306 ALA B O 1
ATOM 9677 N N . VAL B 1 307 ? 4.531 1.348 12.688 1 92.38 307 VAL B N 1
ATOM 9678 C CA . VAL B 1 307 ? 5.887 1.74 12.312 1 92.38 307 VAL B CA 1
ATOM 9679 C C . VAL B 1 307 ? 5.941 3.25 12.086 1 92.38 307 VAL B C 1
ATOM 9681 O O . VAL B 1 307 ? 6.844 3.926 12.586 1 92.38 307 VAL B O 1
ATOM 9684 N N . VAL B 1 308 ? 4.977 3.787 11.438 1 91.19 308 VAL B N 1
ATOM 9685 C CA . VAL B 1 308 ? 4.977 5.211 11.125 1 91.19 308 VAL B CA 1
ATOM 9686 C C . VAL B 1 308 ? 4.75 6.02 12.398 1 91.19 308 VAL B C 1
ATOM 9688 O O . VAL B 1 308 ? 5.449 7.008 12.648 1 91.19 308 VAL B O 1
ATOM 9691 N N . SER B 1 309 ? 3.766 5.633 13.219 1 91.25 309 SER B N 1
ATOM 9692 C CA . SER B 1 309 ? 3.436 6.371 14.43 1 91.25 309 SER B CA 1
ATOM 9693 C C . SER B 1 309 ? 4.598 6.352 15.422 1 91.25 309 SER B C 1
ATOM 9695 O O . SER B 1 309 ? 4.902 7.371 16.047 1 91.25 309 SER B O 1
ATOM 9697 N N . MET B 1 310 ? 5.262 5.277 15.508 1 90.12 310 MET B N 1
ATOM 9698 C CA . MET B 1 310 ? 6.34 5.164 16.484 1 90.12 310 MET B CA 1
ATOM 9699 C C . MET B 1 310 ? 7.602 5.855 15.992 1 90.12 310 MET B C 1
ATOM 9701 O O . MET B 1 310 ? 8.43 6.293 16.781 1 90.12 310 MET B O 1
ATOM 9705 N N . ALA B 1 311 ? 7.758 5.891 14.641 1 91.19 311 ALA B N 1
ATOM 9706 C CA . ALA B 1 311 ? 8.859 6.688 14.109 1 91.19 311 ALA B CA 1
ATOM 9707 C C . ALA B 1 311 ? 8.711 8.156 14.492 1 91.19 311 ALA B C 1
ATOM 9709 O O . ALA B 1 311 ? 9.68 8.789 14.914 1 91.19 311 ALA B O 1
ATOM 9710 N N . TYR B 1 312 ? 7.527 8.688 14.43 1 90.81 312 TYR B N 1
ATOM 9711 C CA . TYR B 1 312 ? 7.266 10.078 14.789 1 90.81 312 TYR B CA 1
ATOM 9712 C C . TYR B 1 312 ? 7.332 10.273 16.297 1 90.81 312 TYR B C 1
ATOM 9714 O O . TYR B 1 312 ? 7.855 11.281 16.781 1 90.81 312 TYR B O 1
ATOM 9722 N N . LEU B 1 313 ? 6.824 9.328 17.031 1 88.81 313 LEU B N 1
ATOM 9723 C CA . LEU B 1 313 ? 6.863 9.422 18.484 1 88.81 313 LEU B CA 1
ATOM 9724 C C . LEU B 1 313 ? 8.305 9.391 18.984 1 88.81 313 LEU B C 1
ATOM 9726 O O . LEU B 1 313 ? 8.641 10.094 19.938 1 88.81 313 LEU B O 1
ATOM 9730 N N . ASN B 1 314 ? 9.062 8.531 18.344 1 92.06 314 ASN B N 1
ATOM 9731 C CA . ASN B 1 314 ? 10.469 8.438 18.703 1 92.06 314 ASN B CA 1
ATOM 9732 C C . ASN B 1 314 ? 11.188 9.766 18.516 1 92.06 314 ASN B C 1
ATOM 9734 O O . ASN B 1 314 ? 11.969 10.188 19.359 1 92.06 314 ASN B O 1
ATOM 9738 N N . TYR B 1 315 ? 10.969 10.383 17.391 1 89.75 315 TYR B N 1
ATOM 9739 C CA . TYR B 1 315 ? 11.578 11.68 17.125 1 89.75 315 TYR B CA 1
ATOM 9740 C C . TYR B 1 315 ? 11.156 12.711 18.156 1 89.75 315 TYR B C 1
ATOM 9742 O O . TYR B 1 315 ? 11.992 13.438 18.703 1 89.75 315 TYR B O 1
ATOM 9750 N N . TYR B 1 316 ? 9.945 12.773 18.531 1 86.12 316 TYR B N 1
ATOM 9751 C CA . TYR B 1 316 ? 9.406 13.75 19.469 1 86.12 316 TYR B CA 1
ATOM 9752 C C . TYR B 1 316 ? 9.969 13.531 20.859 1 86.12 316 TYR B C 1
ATOM 9754 O O . TYR B 1 316 ? 10.414 14.477 21.516 1 86.12 316 TYR B O 1
ATOM 9762 N N . VAL B 1 317 ? 9.953 12.312 21.312 1 86.62 317 VAL B N 1
ATOM 9763 C CA . VAL B 1 317 ? 10.398 12 22.672 1 86.62 317 VAL B CA 1
ATOM 9764 C C . VAL B 1 317 ? 11.891 12.281 22.797 1 86.62 317 VAL B C 1
ATOM 9766 O O . VAL B 1 317 ? 12.336 12.867 23.781 1 86.62 317 VAL B O 1
ATOM 9769 N N . ALA B 1 318 ? 12.578 11.867 21.781 1 90 318 ALA B N 1
ATOM 9770 C CA . ALA B 1 318 ? 14.031 12.047 21.828 1 90 318 ALA B CA 1
ATOM 9771 C C . ALA B 1 318 ? 14.406 13.523 21.734 1 90 318 ALA B C 1
ATOM 9773 O O . ALA B 1 318 ? 15.242 14 22.5 1 90 318 ALA B O 1
ATOM 9774 N N . ASP B 1 319 ? 13.773 14.266 20.891 1 85.19 319 ASP B N 1
ATOM 9775 C CA . ASP B 1 319 ? 14.172 15.641 20.625 1 85.19 319 ASP B CA 1
ATOM 9776 C C . ASP B 1 319 ? 13.531 16.609 21.609 1 85.19 319 ASP B C 1
ATOM 9778 O O . ASP B 1 319 ? 14.219 17.453 22.203 1 85.19 319 ASP B O 1
ATOM 9782 N N . PHE B 1 320 ? 12.289 16.531 21.938 1 78.38 320 PHE B N 1
ATOM 9783 C CA . PHE B 1 320 ? 11.562 17.562 22.672 1 78.38 320 PHE B CA 1
ATOM 9784 C C . PHE B 1 320 ? 11.477 17.219 24.156 1 78.38 320 PHE B C 1
ATOM 9786 O O . PHE B 1 320 ? 11.492 18.109 25 1 78.38 320 PHE B O 1
ATOM 9793 N N . ILE B 1 321 ? 11.391 15.906 24.406 1 80.31 321 ILE B N 1
ATOM 9794 C CA . ILE B 1 321 ? 11.234 15.531 25.812 1 80.31 321 ILE B CA 1
ATOM 9795 C C . ILE B 1 321 ? 12.609 15.273 26.422 1 80.31 321 ILE B C 1
ATOM 9797 O O . ILE B 1 321 ? 12.961 15.867 27.453 1 80.31 321 ILE B O 1
ATOM 9801 N N . ALA B 1 322 ? 13.383 14.414 25.781 1 86.5 322 ALA B N 1
ATOM 9802 C CA . ALA B 1 322 ? 14.664 14.016 26.344 1 86.5 322 ALA B CA 1
ATOM 9803 C C . ALA B 1 322 ? 15.773 14.992 25.953 1 86.5 322 ALA B C 1
ATOM 9805 O O . ALA B 1 322 ? 16.891 14.93 26.469 1 86.5 322 ALA B O 1
ATOM 9806 N N . LYS B 1 323 ? 15.445 15.93 25.109 1 83.56 323 LYS B N 1
ATOM 9807 C CA . LYS B 1 323 ? 16.391 16.938 24.656 1 83.56 323 LYS B CA 1
ATOM 9808 C C . LYS B 1 323 ? 17.656 16.297 24.078 1 83.56 323 LYS B C 1
ATOM 9810 O O . LYS B 1 323 ? 18.766 16.688 24.438 1 83.56 323 LYS B O 1
ATOM 9815 N N . THR B 1 324 ? 17.484 15.266 23.438 1 90.75 324 THR B N 1
ATOM 9816 C CA . THR B 1 324 ? 18.547 14.609 22.672 1 90.75 324 THR B CA 1
ATOM 9817 C C . THR B 1 324 ? 18.328 14.773 21.172 1 90.75 324 THR B C 1
ATOM 9819 O O . THR B 1 324 ? 17.516 15.602 20.75 1 90.75 324 THR B O 1
ATOM 9822 N N . SER B 1 325 ? 19.047 14.07 20.344 1 89.06 325 SER B N 1
ATOM 9823 C CA . SER B 1 325 ? 18.906 14.211 18.891 1 89.06 325 SER B CA 1
ATOM 9824 C C . SER B 1 325 ? 17.812 13.297 18.344 1 89.06 325 SER B C 1
ATOM 9826 O O . SER B 1 325 ? 17.953 12.07 18.359 1 89.06 325 SER B O 1
ATOM 9828 N N . GLY B 1 326 ? 16.703 13.836 17.875 1 89.62 326 GLY B N 1
ATOM 9829 C CA . GLY B 1 326 ? 15.633 13.062 17.281 1 89.62 326 GLY B CA 1
ATOM 9830 C C . GLY B 1 326 ? 16.031 12.383 15.984 1 89.62 326 GLY B C 1
ATOM 9831 O O . GLY B 1 326 ? 15.539 11.305 15.656 1 89.62 326 GLY B O 1
ATOM 9832 N N . VAL B 1 327 ? 16.984 12.984 15.258 1 88.19 327 VAL B N 1
ATOM 9833 C CA . VAL B 1 327 ? 17.422 12.461 13.969 1 88.19 327 VAL B CA 1
ATOM 9834 C C . VAL B 1 327 ? 18.203 11.172 14.172 1 88.19 327 VAL B C 1
ATOM 9836 O O . VAL B 1 327 ? 17.922 10.156 13.523 1 88.19 327 VAL B O 1
ATOM 9839 N N . ILE B 1 328 ? 19.125 11.211 15.133 1 89.81 328 ILE B N 1
ATOM 9840 C CA . ILE B 1 328 ? 19.953 10.031 15.391 1 89.81 328 ILE B CA 1
ATOM 9841 C C . ILE B 1 328 ? 19.062 8.906 15.945 1 89.81 328 ILE B C 1
ATOM 9843 O O . ILE B 1 328 ? 19.25 7.738 15.594 1 89.81 328 ILE B O 1
ATOM 9847 N N . ALA B 1 329 ? 18.156 9.312 16.766 1 94.25 329 ALA B N 1
ATOM 9848 C CA . ALA B 1 329 ? 17.25 8.32 17.328 1 94.25 329 ALA B CA 1
ATOM 9849 C C . ALA B 1 329 ? 16.438 7.625 16.234 1 94.25 329 ALA B C 1
ATOM 9851 O O . ALA B 1 329 ? 16.266 6.402 16.266 1 94.25 329 ALA B O 1
ATOM 9852 N N . THR B 1 330 ? 15.953 8.391 15.305 1 93.5 330 THR B N 1
ATOM 9853 C CA . THR B 1 330 ? 15.133 7.844 14.227 1 93.5 330 THR B CA 1
ATOM 9854 C C . THR B 1 330 ? 15.961 6.961 13.305 1 93.5 330 THR B C 1
ATOM 9856 O O . THR B 1 330 ? 15.484 5.934 12.82 1 93.5 330 THR B O 1
ATOM 9859 N N . VAL B 1 331 ? 17.203 7.281 13.039 1 91.31 331 VAL B N 1
ATOM 9860 C CA . VAL B 1 331 ? 18.094 6.488 12.203 1 91.31 331 VAL B CA 1
ATOM 9861 C C . VAL B 1 331 ? 18.359 5.133 12.859 1 91.31 331 VAL B C 1
ATOM 9863 O O . VAL B 1 331 ? 18.234 4.09 12.211 1 91.31 331 VAL B O 1
ATOM 9866 N N . VAL B 1 332 ? 18.641 5.207 14.141 1 92.94 332 VAL B N 1
ATOM 9867 C CA . VAL B 1 332 ? 18.953 3.98 14.859 1 92.94 332 VAL B CA 1
ATOM 9868 C C . VAL B 1 332 ? 17.719 3.086 14.945 1 92.94 332 VAL B C 1
ATOM 9870 O O . VAL B 1 332 ? 17.812 1.873 14.742 1 92.94 332 VAL B O 1
ATOM 9873 N N . ALA B 1 333 ? 16.609 3.691 15.242 1 94.62 333 ALA B N 1
ATOM 9874 C CA . ALA B 1 333 ? 15.375 2.92 15.289 1 94.62 333 ALA B CA 1
ATOM 9875 C C . ALA B 1 333 ? 15.078 2.279 13.938 1 94.62 333 ALA B C 1
ATOM 9877 O O . ALA B 1 333 ? 14.688 1.11 13.867 1 94.62 333 ALA B O 1
ATOM 9878 N N . GLY B 1 334 ? 15.211 3.064 12.859 1 93.25 334 GLY B N 1
ATOM 9879 C CA . GLY B 1 334 ? 14.984 2.549 11.523 1 93.25 334 GLY B CA 1
ATOM 9880 C C . GLY B 1 334 ? 15.914 1.404 11.156 1 93.25 334 GLY B C 1
ATOM 9881 O O . GLY B 1 334 ? 15.484 0.427 10.539 1 93.25 334 GLY B O 1
ATOM 9882 N N . LEU B 1 335 ? 17.156 1.449 11.578 1 91.38 335 LEU B N 1
ATOM 9883 C CA . LEU B 1 335 ? 18.141 0.411 11.281 1 91.38 335 LEU B CA 1
ATOM 9884 C C . LEU B 1 335 ? 17.812 -0.872 12.039 1 91.38 335 LEU B C 1
ATOM 9886 O O . LEU B 1 335 ? 18 -1.973 11.516 1 91.38 335 LEU B O 1
ATOM 9890 N N . ILE B 1 336 ? 17.344 -0.677 13.211 1 90.5 336 ILE B N 1
ATOM 9891 C CA . ILE B 1 336 ? 16.984 -1.841 14.008 1 90.5 336 ILE B CA 1
ATOM 9892 C C . ILE B 1 336 ? 15.789 -2.549 13.383 1 90.5 336 ILE B C 1
ATOM 9894 O O . ILE B 1 336 ? 15.766 -3.779 13.289 1 90.5 336 ILE B O 1
ATOM 9898 N N . VAL B 1 337 ? 14.859 -1.805 12.977 1 90.06 337 VAL B N 1
ATOM 9899 C CA . VAL B 1 337 ? 13.672 -2.383 12.344 1 90.06 337 VAL B CA 1
ATOM 9900 C C . VAL B 1 337 ? 14.07 -3.066 11.039 1 90.06 337 VAL B C 1
ATOM 9902 O O . VAL B 1 337 ? 13.586 -4.156 10.727 1 90.06 337 VAL B O 1
ATOM 9905 N N . ARG B 1 338 ? 14.953 -2.422 10.312 1 88.31 338 ARG B N 1
ATOM 9906 C CA . ARG B 1 338 ? 15.414 -2.998 9.055 1 88.31 338 ARG B CA 1
ATOM 9907 C C . ARG B 1 338 ? 16.141 -4.316 9.289 1 88.31 338 ARG B C 1
ATOM 9909 O O . ARG B 1 338 ? 16.062 -5.234 8.469 1 88.31 338 ARG B O 1
ATOM 9916 N N . PHE B 1 339 ? 16.812 -4.383 10.359 1 83.94 339 PHE B N 1
ATOM 9917 C CA . PHE B 1 339 ? 17.562 -5.582 10.703 1 83.94 339 PHE B CA 1
ATOM 9918 C C . PHE B 1 339 ? 16.641 -6.785 10.836 1 83.94 339 PHE B C 1
ATOM 9920 O O . PHE B 1 339 ? 16.969 -7.883 10.383 1 83.94 339 PHE B O 1
ATOM 9927 N N . ALA B 1 340 ? 15.422 -6.547 11.336 1 79.5 340 ALA B N 1
ATOM 9928 C CA . ALA B 1 340 ? 14.492 -7.652 11.57 1 79.5 340 ALA B CA 1
ATOM 9929 C C . ALA B 1 340 ? 13.273 -7.543 10.664 1 79.5 340 ALA B C 1
ATOM 9931 O O . ALA B 1 340 ? 12.242 -8.18 10.914 1 79.5 340 ALA B O 1
ATOM 9932 N N . ALA B 1 341 ? 13.328 -6.664 9.695 1 73.75 341 ALA B N 1
ATOM 9933 C CA . ALA B 1 341 ? 12.172 -6.289 8.891 1 73.75 341 ALA B CA 1
ATOM 9934 C C . ALA B 1 341 ? 11.578 -7.508 8.18 1 73.75 341 ALA B C 1
ATOM 9936 O O . ALA B 1 341 ? 10.375 -7.758 8.258 1 73.75 341 ALA B O 1
ATOM 9937 N N . ARG B 1 342 ? 12.375 -8.312 7.484 1 70.12 342 ARG B N 1
ATOM 9938 C CA . ARG B 1 342 ? 11.883 -9.414 6.66 1 70.12 342 ARG B CA 1
ATOM 9939 C C . ARG B 1 342 ? 11.266 -10.508 7.516 1 70.12 342 ARG B C 1
ATOM 9941 O O . ARG B 1 342 ? 10.359 -11.219 7.074 1 70.12 342 ARG B O 1
ATOM 9948 N N . ALA B 1 343 ? 11.695 -10.508 8.75 1 71 343 ALA B N 1
ATOM 9949 C CA . ALA B 1 343 ? 11.211 -11.555 9.648 1 71 343 ALA B CA 1
ATOM 9950 C C . ALA B 1 343 ? 10 -11.078 10.438 1 71 343 ALA B C 1
ATOM 9952 O O . ALA B 1 343 ? 9.172 -11.883 10.875 1 71 343 ALA B O 1
ATOM 9953 N N . SER B 1 344 ? 9.898 -9.812 10.578 1 77.25 344 SER B N 1
ATOM 9954 C CA . SER B 1 344 ? 8.906 -9.312 11.523 1 77.25 344 SER B CA 1
ATOM 9955 C C . SER B 1 344 ? 7.723 -8.68 10.797 1 77.25 344 SER B C 1
ATOM 9957 O O . SER B 1 344 ? 6.637 -8.547 11.367 1 77.25 344 SER B O 1
ATOM 9959 N N . ILE B 1 345 ? 7.902 -8.305 9.602 1 83.56 345 ILE B N 1
ATOM 9960 C CA . ILE B 1 345 ? 6.848 -7.613 8.867 1 83.56 345 ILE B CA 1
ATOM 9961 C C . ILE B 1 345 ? 6.027 -8.625 8.07 1 83.56 345 ILE B C 1
ATOM 9963 O O . ILE B 1 345 ? 6.586 -9.445 7.34 1 83.56 345 ILE B O 1
ATOM 9967 N N . ASN B 1 346 ? 4.707 -8.609 8.289 1 79.62 346 ASN B N 1
ATOM 9968 C CA . ASN B 1 346 ? 3.793 -9.539 7.629 1 79.62 346 ASN B CA 1
ATOM 9969 C C . ASN B 1 346 ? 3.756 -9.305 6.121 1 79.62 346 ASN B C 1
ATOM 9971 O O . ASN B 1 346 ? 3.869 -10.258 5.344 1 79.62 346 ASN B O 1
ATOM 9975 N N . ASP B 1 347 ? 3.564 -8.078 5.742 1 82.38 347 ASP B N 1
ATOM 9976 C CA . ASP B 1 347 ? 3.502 -7.688 4.336 1 82.38 347 ASP B CA 1
ATOM 9977 C C . ASP B 1 347 ? 4.547 -6.617 4.016 1 82.38 347 ASP B C 1
ATOM 9979 O O . ASP B 1 347 ? 4.254 -5.422 4.078 1 82.38 347 ASP B O 1
ATOM 9983 N N . ILE B 1 348 ? 5.676 -7.09 3.568 1 81.44 348 ILE B N 1
ATOM 9984 C CA . ILE B 1 348 ? 6.812 -6.207 3.328 1 81.44 348 ILE B CA 1
ATOM 9985 C C . ILE B 1 348 ? 6.512 -5.297 2.139 1 81.44 348 ILE B C 1
ATOM 9987 O O . ILE B 1 348 ? 6.969 -4.152 2.098 1 81.44 348 ILE B O 1
ATOM 9991 N N . HIS B 1 349 ? 5.707 -5.762 1.218 1 81 349 HIS B N 1
ATOM 9992 C CA . HIS B 1 349 ? 5.391 -4.961 0.04 1 81 349 HIS B CA 1
ATOM 9993 C C . HIS B 1 349 ? 4.504 -3.773 0.404 1 81 349 HIS B C 1
ATOM 9995 O O . HIS B 1 349 ? 4.723 -2.66 -0.081 1 81 349 HIS B O 1
ATOM 10001 N N . LEU B 1 350 ? 3.541 -4.031 1.29 1 85.25 350 LEU B N 1
ATOM 10002 C CA . LEU B 1 350 ? 2.676 -2.949 1.747 1 85.25 350 LEU B CA 1
ATOM 10003 C C . LEU B 1 350 ? 3.48 -1.89 2.49 1 85.25 350 LEU B C 1
ATOM 10005 O O . LEU B 1 350 ? 3.281 -0.691 2.279 1 85.25 350 LEU B O 1
ATOM 10009 N N . MET B 1 351 ? 4.367 -2.344 3.297 1 88.75 351 MET B N 1
ATOM 10010 C CA . MET B 1 351 ? 5.215 -1.445 4.074 1 88.75 351 MET B CA 1
ATOM 10011 C C . MET B 1 351 ? 6.109 -0.613 3.164 1 88.75 351 MET B C 1
ATOM 10013 O O . MET B 1 351 ? 6.191 0.607 3.314 1 88.75 351 MET B O 1
ATOM 10017 N N . ASP B 1 352 ? 6.66 -1.253 2.213 1 86.62 352 ASP B N 1
ATOM 10018 C CA . ASP B 1 352 ? 7.562 -0.567 1.291 1 86.62 352 ASP B CA 1
ATOM 10019 C C . ASP B 1 352 ? 6.801 0.43 0.42 1 86.62 352 ASP B C 1
ATOM 10021 O O . ASP B 1 352 ? 7.25 1.562 0.228 1 86.62 352 ASP B O 1
ATOM 10025 N N . ASP B 1 353 ? 5.699 0.005 -0.104 1 86.19 353 ASP B N 1
ATOM 10026 C CA . ASP B 1 353 ? 4.902 0.869 -0.971 1 86.19 353 ASP B CA 1
ATOM 10027 C C . ASP B 1 353 ? 4.43 2.113 -0.223 1 86.19 353 ASP B C 1
ATOM 10029 O O . ASP B 1 353 ? 4.406 3.211 -0.784 1 86.19 353 ASP B O 1
ATOM 10033 N N . PHE B 1 354 ? 4.07 1.9 1.045 1 87.44 354 PHE B N 1
ATOM 10034 C CA . PHE B 1 354 ? 3.604 3.031 1.837 1 87.44 354 PHE B CA 1
ATOM 10035 C C . PHE B 1 354 ? 4.727 4.039 2.059 1 87.44 354 PHE B C 1
ATOM 10037 O O . PHE B 1 354 ? 4.516 5.246 1.946 1 87.44 354 PHE B O 1
ATOM 10044 N N . PHE B 1 355 ? 5.852 3.59 2.387 1 89.31 355 PHE B N 1
ATOM 10045 C CA . PHE B 1 355 ? 6.949 4.504 2.688 1 89.31 355 PHE B CA 1
ATOM 10046 C C . PHE B 1 355 ? 7.453 5.18 1.418 1 89.31 355 PHE B C 1
ATOM 10048 O O . PHE B 1 355 ? 7.906 6.324 1.456 1 89.31 355 PHE B O 1
ATOM 10055 N N . VAL B 1 356 ? 7.367 4.492 0.289 1 87.94 356 VAL B N 1
ATOM 10056 C CA . VAL B 1 356 ? 7.719 5.133 -0.976 1 87.94 356 VAL B CA 1
ATOM 10057 C C . VAL B 1 356 ? 6.727 6.25 -1.281 1 87.94 356 VAL B C 1
ATOM 10059 O O . VAL B 1 356 ? 7.117 7.328 -1.743 1 87.94 356 VAL B O 1
ATOM 10062 N N . LEU B 1 357 ? 5.512 5.988 -1.018 1 89.62 357 LEU B N 1
ATOM 10063 C CA . LEU B 1 357 ? 4.473 6.996 -1.202 1 89.62 357 LEU B CA 1
ATOM 10064 C C . LEU B 1 357 ? 4.688 8.18 -0.262 1 89.62 357 LEU B C 1
ATOM 10066 O O . LEU B 1 357 ? 4.594 9.336 -0.679 1 89.62 357 LEU B O 1
ATOM 10070 N N . LEU B 1 358 ? 4.93 7.848 0.977 1 89.88 358 LEU B N 1
ATOM 10071 C CA . LEU B 1 358 ? 5.176 8.883 1.977 1 89.88 358 LEU B CA 1
ATOM 10072 C C . LEU B 1 358 ? 6.375 9.742 1.586 1 89.88 358 LEU B C 1
ATOM 10074 O O . LEU B 1 358 ? 6.336 10.969 1.725 1 89.88 358 LEU B O 1
ATOM 10078 N N . GLU B 1 359 ? 7.414 9.109 1.144 1 88.81 359 GLU B N 1
ATOM 10079 C CA . GLU B 1 359 ? 8.609 9.828 0.707 1 88.81 359 GLU B CA 1
ATOM 10080 C C . GLU B 1 359 ? 8.297 10.766 -0.452 1 88.81 359 GLU B C 1
ATOM 10082 O O . GLU B 1 359 ? 8.758 11.914 -0.474 1 88.81 359 GLU B O 1
ATOM 10087 N N . HIS B 1 360 ? 7.566 10.281 -1.383 1 89.38 360 HIS B N 1
ATOM 10088 C CA . HIS B 1 360 ? 7.199 11.094 -2.533 1 89.38 360 HIS B CA 1
ATOM 10089 C C . HIS B 1 360 ? 6.398 12.32 -2.104 1 89.38 360 HIS B C 1
ATOM 10091 O O . HIS B 1 360 ? 6.664 13.438 -2.562 1 89.38 360 HIS B O 1
ATOM 10097 N N . ILE B 1 361 ? 5.445 12.148 -1.232 1 91.19 361 ILE B N 1
ATOM 10098 C CA . ILE B 1 361 ? 4.59 13.227 -0.756 1 91.19 361 ILE B CA 1
ATOM 10099 C C . ILE B 1 361 ? 5.426 14.25 0.01 1 91.19 361 ILE B C 1
ATOM 10101 O O . ILE B 1 361 ? 5.355 15.453 -0.268 1 91.19 361 ILE B O 1
ATOM 10105 N N . LEU B 1 362 ? 6.238 13.797 0.927 1 88.69 362 LEU B N 1
ATOM 10106 C CA . LEU B 1 362 ? 7.023 14.68 1.781 1 88.69 362 LEU B CA 1
ATOM 10107 C C . LEU B 1 362 ? 8.062 15.445 0.966 1 88.69 362 LEU B C 1
ATOM 10109 O O . LEU B 1 362 ? 8.25 16.656 1.154 1 88.69 362 LEU B O 1
ATOM 10113 N N . ASN B 1 363 ? 8.727 14.758 0.008 1 86.62 363 ASN B N 1
ATOM 10114 C CA . ASN B 1 363 ? 9.734 15.414 -0.82 1 86.62 363 ASN B CA 1
ATOM 10115 C C . ASN B 1 363 ? 9.117 16.453 -1.745 1 86.62 363 ASN B C 1
ATOM 10117 O O . ASN B 1 363 ? 9.703 17.516 -1.97 1 86.62 363 ASN B O 1
ATOM 10121 N N . THR B 1 364 ? 7.977 16.141 -2.264 1 90.44 364 THR B N 1
ATOM 10122 C CA . THR B 1 364 ? 7.301 17.078 -3.146 1 90.44 364 THR B CA 1
ATOM 10123 C C . THR B 1 364 ? 6.945 18.359 -2.4 1 90.44 364 THR B C 1
ATOM 10125 O O . THR B 1 364 ? 7.199 19.469 -2.895 1 90.44 364 THR B O 1
ATOM 10128 N N . ILE B 1 365 ? 6.449 18.234 -1.172 1 88.44 365 ILE B N 1
ATOM 10129 C CA . ILE B 1 365 ? 6.035 19.391 -0.388 1 88.44 365 ILE B CA 1
ATOM 10130 C C . ILE B 1 365 ? 7.262 20.125 0.127 1 88.44 365 ILE B C 1
ATOM 10132 O O . ILE B 1 365 ? 7.34 21.359 0.032 1 88.44 365 ILE B O 1
ATOM 10136 N N . LEU B 1 366 ? 8.211 19.406 0.607 1 84.25 366 LEU B N 1
ATOM 10137 C CA . LEU B 1 366 ? 9.375 19.984 1.255 1 84.25 366 LEU B CA 1
ATOM 10138 C C . LEU B 1 366 ? 10.211 20.781 0.254 1 84.25 366 LEU B C 1
ATOM 10140 O O . LEU B 1 366 ? 10.625 21.906 0.538 1 84.25 366 LEU B O 1
ATOM 10144 N N . PHE B 1 367 ? 10.547 20.234 -0.907 1 86.62 367 PHE B N 1
ATOM 10145 C CA . PHE B 1 367 ? 11.398 20.906 -1.887 1 86.62 367 PHE B CA 1
ATOM 10146 C C . PHE B 1 367 ? 10.664 22.078 -2.529 1 86.62 367 PHE B C 1
ATOM 10148 O O . PHE B 1 367 ? 11.273 23.109 -2.842 1 86.62 367 PHE B O 1
ATOM 10155 N N . SER B 1 368 ? 9.391 21.953 -2.736 1 88.94 368 SER B N 1
ATOM 10156 C CA . SER B 1 368 ? 8.617 23.078 -3.248 1 88.94 368 SER B CA 1
ATOM 10157 C C . SER B 1 368 ? 8.555 24.203 -2.227 1 88.94 368 SER B C 1
ATOM 10159 O O . SER B 1 368 ? 8.609 25.391 -2.592 1 88.94 368 SER B O 1
ATOM 10161 N N . LEU B 1 369 ? 8.375 23.828 -0.981 1 83.81 369 LEU B N 1
ATOM 10162 C CA . LEU B 1 369 ? 8.344 24.828 0.084 1 83.81 369 LEU B CA 1
ATOM 10163 C C . LEU B 1 369 ? 9.68 25.547 0.202 1 83.81 369 LEU B C 1
ATOM 10165 O O . LEU B 1 369 ? 9.727 26.766 0.396 1 83.81 369 LEU B O 1
ATOM 10169 N N . GLY B 1 370 ? 10.797 24.75 0.153 1 81.81 370 GLY B N 1
ATOM 10170 C CA . GLY B 1 370 ? 12.117 25.359 0.159 1 81.81 370 GLY B CA 1
ATOM 10171 C C . GLY B 1 370 ? 12.328 26.344 -0.97 1 81.81 370 GLY B C 1
ATOM 10172 O O . GLY B 1 370 ? 12.875 27.438 -0.758 1 81.81 370 GLY B O 1
ATOM 10173 N N . GLY B 1 371 ? 11.883 25.984 -2.135 1 84.81 371 GLY B N 1
ATOM 10174 C CA . GLY B 1 371 ? 11.969 26.891 -3.271 1 84.81 371 GLY B CA 1
ATOM 10175 C C . GLY B 1 371 ? 11.078 28.109 -3.127 1 84.81 371 GLY B C 1
ATOM 10176 O O . GLY B 1 371 ? 11.469 29.219 -3.508 1 84.81 371 GLY B O 1
ATOM 10177 N N . LEU B 1 372 ? 9.938 27.859 -2.6 1 83.5 372 LEU B N 1
ATOM 10178 C CA . LEU B 1 372 ? 8.984 28.953 -2.396 1 83.5 372 LEU B CA 1
ATOM 10179 C C . LEU B 1 372 ? 9.562 30.016 -1.472 1 83.5 372 LEU B C 1
ATOM 10181 O O . LEU B 1 372 ? 9.477 31.203 -1.765 1 83.5 372 LEU B O 1
ATOM 10185 N N . VAL B 1 373 ? 10.102 29.609 -0.397 1 77.88 373 VAL B N 1
ATOM 10186 C CA . VAL B 1 373 ? 10.672 30.531 0.58 1 77.88 373 VAL B CA 1
ATOM 10187 C C . VAL B 1 373 ? 11.883 31.234 -0.021 1 77.88 373 VAL B C 1
ATOM 10189 O O . VAL B 1 373 ? 12.078 32.438 0.183 1 77.88 373 VAL B O 1
ATOM 10192 N N . TRP B 1 374 ? 12.656 30.547 -0.766 1 81.94 374 TRP B N 1
ATOM 10193 C CA . TRP B 1 374 ? 13.852 31.109 -1.396 1 81.94 374 TRP B CA 1
ATOM 10194 C C . TRP B 1 374 ? 13.469 32.156 -2.424 1 81.94 374 TRP B C 1
ATOM 10196 O O . TRP B 1 374 ? 14.102 33.219 -2.494 1 81.94 374 TRP B O 1
ATOM 10206 N N . GLY B 1 375 ? 12.477 31.844 -3.211 1 80.12 375 GLY B N 1
ATOM 10207 C CA . GLY B 1 375 ? 12.008 32.812 -4.188 1 80.12 375 GLY B CA 1
ATOM 10208 C C . GLY B 1 375 ? 11.508 34.094 -3.561 1 80.12 375 GLY B C 1
ATOM 10209 O O . GLY B 1 375 ? 11.711 35.188 -4.109 1 80.12 375 GLY B O 1
ATOM 10210 N N . GLY B 1 376 ? 10.82 33.938 -2.426 1 74.81 376 GLY B N 1
ATOM 10211 C CA . GLY B 1 376 ? 10.32 35.125 -1.713 1 74.81 376 GLY B CA 1
ATOM 10212 C C . GLY B 1 376 ? 11.422 35.969 -1.116 1 74.81 376 GLY B C 1
ATOM 10213 O O . GLY B 1 376 ? 11.344 37.188 -1.129 1 74.81 376 GLY B O 1
ATOM 10214 N N . VAL B 1 377 ? 12.461 35.375 -0.698 1 72.19 377 VAL B N 1
ATOM 10215 C CA . VAL B 1 377 ? 13.531 36.062 0.012 1 72.19 377 VAL B CA 1
ATOM 10216 C C . VAL B 1 377 ? 14.438 36.781 -0.989 1 72.19 377 VAL B C 1
ATOM 10218 O O . VAL B 1 377 ? 14.992 37.844 -0.693 1 72.19 377 VAL B O 1
ATOM 10221 N N . ILE B 1 378 ? 14.5 36.188 -2.156 1 73.81 378 ILE B N 1
ATOM 10222 C CA . ILE B 1 378 ? 15.375 36.781 -3.172 1 73.81 378 ILE B CA 1
ATOM 10223 C C . ILE B 1 378 ? 14.789 38.094 -3.67 1 73.81 378 ILE B C 1
ATOM 10225 O O . ILE B 1 378 ? 15.523 39.031 -3.982 1 73.81 378 ILE B O 1
ATOM 10229 N N . VAL B 1 379 ? 13.391 38.094 -3.764 1 67.56 379 VAL B N 1
ATOM 10230 C CA . VAL B 1 379 ? 12.758 39.281 -4.332 1 67.56 379 VAL B CA 1
ATOM 10231 C C . VAL B 1 379 ? 12.492 40.281 -3.229 1 67.56 379 VAL B C 1
ATOM 10233 O O . VAL B 1 379 ? 12.586 41.5 -3.457 1 67.56 379 VAL B O 1
ATOM 10236 N N . GLU B 1 380 ? 11.688 39.719 -2.164 1 57.5 380 GLU B N 1
ATOM 10237 C CA . GLU B 1 380 ? 11.203 40.688 -1.176 1 57.5 380 GLU B CA 1
ATOM 10238 C C . GLU B 1 380 ? 12.344 41.562 -0.656 1 57.5 380 GLU B C 1
ATOM 10240 O O . GLU B 1 380 ? 13.305 41.031 -0.07 1 57.5 380 GLU B O 1
ATOM 10245 N N . ASN B 1 381 ? 12.586 42.531 -1.507 1 47.47 381 ASN B N 1
ATOM 10246 C CA . ASN B 1 381 ? 13.391 43.656 -1.111 1 47.47 381 ASN B CA 1
ATOM 10247 C C . ASN B 1 381 ? 13.055 44.125 0.303 1 47.47 381 ASN B C 1
ATOM 10249 O O . ASN B 1 381 ? 12.555 45.25 0.496 1 47.47 381 ASN B O 1
ATOM 10253 N N . HIS B 1 382 ? 12.352 43.281 0.963 1 42.62 382 HIS B N 1
ATOM 10254 C CA . HIS B 1 382 ? 11.93 44 2.168 1 42.62 382 HIS B CA 1
ATOM 10255 C C . HIS B 1 382 ? 13.102 44.688 2.832 1 42.62 382 HIS B C 1
ATOM 10257 O O . HIS B 1 382 ? 12.984 45.844 3.248 1 42.62 382 HIS B O 1
ATOM 10263 N N . ARG B 1 383 ? 13.766 43.875 3.883 1 39.28 383 ARG B N 1
ATOM 10264 C CA . ARG B 1 383 ? 14.594 44.469 4.922 1 39.28 383 ARG B CA 1
ATOM 10265 C C . ARG B 1 383 ? 15.969 44.844 4.379 1 39.28 383 ARG B C 1
ATOM 10267 O O . ARG B 1 383 ? 16.734 44 3.957 1 39.28 383 ARG B O 1
ATOM 10274 N N . ASP B 1 384 ? 16.047 45.844 4.113 1 43.78 384 ASP B N 1
ATOM 10275 C CA . ASP B 1 384 ? 17.219 46.594 3.689 1 43.78 384 ASP B CA 1
ATOM 10276 C C . ASP B 1 384 ? 18.266 45.688 3.057 1 43.78 384 ASP B C 1
ATOM 10278 O O . ASP B 1 384 ? 19.328 46.156 2.609 1 43.78 384 ASP B O 1
ATOM 10282 N N . GLY B 1 385 ? 18.281 44.406 3.205 1 50.84 385 GLY B N 1
ATOM 10283 C CA . GLY B 1 385 ? 19.391 43.625 2.662 1 50.84 385 GLY B CA 1
ATOM 10284 C C . GLY B 1 385 ? 19.172 43.188 1.235 1 50.84 385 GLY B C 1
ATOM 10285 O O . GLY B 1 385 ? 18.219 42.438 0.961 1 50.84 385 GLY B O 1
ATOM 10286 N N . PHE B 1 386 ? 19.469 44.031 0.149 1 55.91 386 PHE B N 1
ATOM 10287 C CA . PHE B 1 386 ? 19.312 43.938 -1.3 1 55.91 386 PHE B CA 1
ATOM 10288 C C . PHE B 1 386 ? 20.172 42.844 -1.877 1 55.91 386 PHE B C 1
ATOM 10290 O O . PHE B 1 386 ? 21.359 42.719 -1.577 1 55.91 386 PHE B O 1
ATOM 10297 N N . TRP B 1 387 ? 19.484 41.562 -2.186 1 70.75 387 TRP B N 1
ATOM 10298 C CA . TRP B 1 387 ? 20.203 40.594 -3.016 1 70.75 387 TRP B CA 1
ATOM 10299 C C . TRP B 1 387 ? 20.656 41.25 -4.32 1 70.75 387 TRP B C 1
ATOM 10301 O O . TRP B 1 387 ? 19.844 41.656 -5.137 1 70.75 387 TRP B O 1
ATOM 10311 N N . THR B 1 388 ? 21.891 41.781 -4.27 1 74.19 388 THR B N 1
ATOM 10312 C CA . THR B 1 388 ? 22.469 42.469 -5.418 1 74.19 388 THR B CA 1
ATOM 10313 C C . THR B 1 388 ? 23.219 41.5 -6.32 1 74.19 388 THR B C 1
ATOM 10315 O O . THR B 1 388 ? 23.344 40.312 -5.996 1 74.19 388 THR B O 1
ATOM 10318 N N . GLY B 1 389 ? 23.578 41.812 -7.512 1 78.94 389 GLY B N 1
ATOM 10319 C CA . GLY B 1 389 ? 24.359 41.031 -8.453 1 78.94 389 GLY B CA 1
ATOM 10320 C C . GLY B 1 389 ? 25.641 40.469 -7.848 1 78.94 389 GLY B C 1
ATOM 10321 O O . GLY B 1 389 ? 26.062 39.375 -8.188 1 78.94 389 GLY B O 1
ATOM 10322 N N . ARG B 1 390 ? 26.188 41.219 -6.879 1 82.88 390 ARG B N 1
ATOM 10323 C CA . ARG B 1 390 ? 27.406 40.75 -6.227 1 82.88 390 ARG B CA 1
ATOM 10324 C C . ARG B 1 390 ? 27.156 39.531 -5.375 1 82.88 390 ARG B C 1
ATOM 10326 O O . ARG B 1 390 ? 28.047 38.688 -5.215 1 82.88 390 ARG B O 1
ATOM 10333 N N . ASP B 1 391 ? 25.969 39.438 -4.82 1 88.56 391 ASP B N 1
ATOM 10334 C CA . ASP B 1 391 ? 25.641 38.281 -3.982 1 88.56 391 ASP B CA 1
ATOM 10335 C C . ASP B 1 391 ? 25.578 37 -4.805 1 88.56 391 ASP B C 1
ATOM 10337 O O . ASP B 1 391 ? 25.922 35.938 -4.301 1 88.56 391 ASP B O 1
ATOM 10341 N N . TRP B 1 392 ? 25.25 37.094 -6.125 1 89.44 392 TRP B N 1
ATOM 10342 C CA . TRP B 1 392 ? 25.297 35.938 -7.008 1 89.44 392 TRP B CA 1
ATOM 10343 C C . TRP B 1 392 ? 26.719 35.438 -7.195 1 89.44 392 TRP B C 1
ATOM 10345 O O . TRP B 1 392 ? 26.969 34.219 -7.289 1 89.44 392 TRP B O 1
ATOM 10355 N N . GLY B 1 393 ? 27.578 36.406 -7.32 1 91.31 393 GLY B N 1
ATOM 10356 C CA . GLY B 1 393 ? 28.984 36.031 -7.438 1 91.31 393 GLY B CA 1
ATOM 10357 C C . GLY B 1 393 ? 29.516 35.281 -6.219 1 91.31 393 GLY B C 1
ATOM 10358 O O . GLY B 1 393 ? 30.234 34.312 -6.355 1 91.31 393 GLY B O 1
ATOM 10359 N N . TYR B 1 394 ? 29.141 35.75 -5.027 1 93.38 394 TYR B N 1
ATOM 10360 C CA . TYR B 1 394 ? 29.562 35.094 -3.801 1 93.38 394 TYR B CA 1
ATOM 10361 C C . TYR B 1 394 ? 28.922 33.719 -3.684 1 93.38 394 TYR B C 1
ATOM 10363 O O . TYR B 1 394 ? 29.531 32.781 -3.141 1 93.38 394 TYR B O 1
ATOM 10371 N N . LEU B 1 395 ? 27.672 33.594 -4.223 1 94.38 395 LEU B N 1
ATOM 10372 C CA . LEU B 1 395 ? 27 32.312 -4.211 1 94.38 395 LEU B CA 1
ATOM 10373 C C . LEU B 1 395 ? 27.75 31.297 -5.062 1 94.38 395 LEU B C 1
ATOM 10375 O O . LEU B 1 395 ? 27.953 30.156 -4.645 1 94.38 395 LEU B O 1
ATOM 10379 N N . ILE B 1 396 ? 28.141 31.641 -6.258 1 94.94 396 ILE B N 1
ATOM 10380 C CA . ILE B 1 396 ? 28.859 30.75 -7.16 1 94.94 396 ILE B CA 1
ATOM 10381 C C . ILE B 1 396 ? 30.219 30.422 -6.566 1 94.94 396 ILE B C 1
ATOM 10383 O O . ILE B 1 396 ? 30.672 29.266 -6.656 1 94.94 396 ILE B O 1
ATOM 10387 N N . ALA B 1 397 ? 30.844 31.438 -5.957 1 95.06 397 ALA B N 1
ATOM 10388 C CA . ALA B 1 397 ? 32.125 31.203 -5.309 1 95.06 397 ALA B CA 1
ATOM 10389 C C . ALA B 1 397 ? 31.984 30.203 -4.156 1 95.06 397 ALA B C 1
ATOM 10391 O O . ALA B 1 397 ? 32.844 29.328 -3.98 1 95.06 397 ALA B O 1
ATOM 10392 N N . LEU B 1 398 ? 30.969 30.422 -3.352 1 96.19 398 LEU B N 1
ATOM 10393 C CA . LEU B 1 398 ? 30.719 29.5 -2.25 1 96.19 398 LEU B CA 1
ATOM 10394 C C . LEU B 1 398 ? 30.484 28.094 -2.77 1 96.19 398 LEU B C 1
ATOM 10396 O O . LEU B 1 398 ? 30.953 27.109 -2.18 1 96.19 398 LEU B O 1
ATOM 10400 N N . TYR B 1 399 ? 29.719 27.938 -3.871 1 96.06 399 TYR B N 1
ATOM 10401 C CA . TYR B 1 399 ? 29.438 26.641 -4.496 1 96.06 399 TYR B CA 1
ATOM 10402 C C . TYR B 1 399 ? 30.719 25.938 -4.891 1 96.06 399 TYR B C 1
ATOM 10404 O O . TYR B 1 399 ? 30.906 24.75 -4.602 1 96.06 399 TYR B O 1
ATOM 10412 N N . ILE B 1 400 ? 31.594 26.641 -5.465 1 96.19 400 ILE B N 1
ATOM 10413 C CA . ILE B 1 400 ? 32.875 26.078 -5.914 1 96.19 400 ILE B CA 1
ATOM 10414 C C . ILE B 1 400 ? 33.719 25.719 -4.703 1 96.19 400 ILE B C 1
ATOM 10416 O O . ILE B 1 400 ? 34.312 24.641 -4.652 1 96.19 400 ILE B O 1
ATOM 10420 N N . LEU B 1 401 ? 33.75 26.594 -3.721 1 95.94 401 LEU B N 1
ATOM 10421 C CA . LEU B 1 401 ? 34.562 26.375 -2.529 1 95.94 401 LEU B CA 1
ATOM 10422 C C . LEU B 1 401 ? 34.062 25.156 -1.749 1 95.94 401 LEU B C 1
ATOM 10424 O O . LEU B 1 401 ? 34.875 24.406 -1.187 1 95.94 401 LEU B O 1
ATOM 10428 N N . LEU B 1 402 ? 32.781 25.031 -1.668 1 95.5 402 LEU B N 1
ATOM 10429 C CA . LEU B 1 402 ? 32.25 23.875 -0.955 1 95.5 402 LEU B CA 1
ATOM 10430 C C . LEU B 1 402 ? 32.688 22.578 -1.604 1 95.5 402 LEU B C 1
ATOM 10432 O O . LEU B 1 402 ? 32.969 21.594 -0.909 1 95.5 402 LEU B O 1
ATOM 10436 N N . HIS B 1 403 ? 32.781 22.547 -2.971 1 95.31 403 HIS B N 1
ATOM 10437 C CA . HIS B 1 403 ? 33.219 21.344 -3.668 1 95.31 403 HIS B CA 1
ATOM 10438 C C . HIS B 1 403 ? 34.719 21.109 -3.43 1 95.31 403 HIS B C 1
ATOM 10440 O O . HIS B 1 403 ? 35.156 19.969 -3.299 1 95.31 403 HIS B O 1
ATOM 10446 N N . ILE B 1 404 ? 35.406 22.219 -3.354 1 95.88 404 ILE B N 1
ATOM 10447 C CA . ILE B 1 404 ? 36.844 22.094 -3.098 1 95.88 404 ILE B CA 1
ATOM 10448 C C . ILE B 1 404 ? 37.062 21.594 -1.676 1 95.88 404 ILE B C 1
ATOM 10450 O O . ILE B 1 404 ? 37.906 20.719 -1.45 1 95.88 404 ILE B O 1
ATOM 10454 N N . PHE B 1 405 ? 36.375 22.141 -0.717 1 95.75 405 PHE B N 1
ATOM 10455 C CA . PHE B 1 405 ? 36.469 21.703 0.667 1 95.75 405 PHE B CA 1
ATOM 10456 C C . PHE B 1 405 ? 36.188 20.219 0.786 1 95.75 405 PHE B C 1
ATOM 10458 O O . PHE B 1 405 ? 36.906 19.484 1.455 1 95.75 405 PHE B O 1
ATOM 10465 N N . ARG B 1 406 ? 35.094 19.766 0.141 1 94.19 406 ARG B N 1
ATOM 10466 C CA . ARG B 1 406 ? 34.719 18.344 0.199 1 94.19 406 ARG B CA 1
ATOM 10467 C C . ARG B 1 406 ? 35.75 17.469 -0.469 1 94.19 406 ARG B C 1
ATOM 10469 O O . ARG B 1 406 ? 36.062 16.391 0.019 1 94.19 406 ARG B O 1
ATOM 10476 N N . ALA B 1 407 ? 36.344 18 -1.565 1 95.44 407 ALA B N 1
ATOM 10477 C CA . ALA B 1 407 ? 37.375 17.25 -2.264 1 95.44 407 ALA B CA 1
ATOM 10478 C C . ALA B 1 407 ? 38.594 17.078 -1.38 1 95.44 407 ALA B C 1
ATOM 10480 O O . ALA B 1 407 ? 39.156 15.977 -1.282 1 95.44 407 ALA B O 1
ATOM 10481 N N . VAL B 1 408 ? 38.938 18.125 -0.741 1 95.25 408 VAL B N 1
ATOM 10482 C CA . VAL B 1 408 ? 40.125 18.094 0.11 1 95.25 408 VAL B CA 1
ATOM 10483 C C . VAL B 1 408 ? 39.875 17.188 1.308 1 95.25 408 VAL B C 1
ATOM 10485 O O . VAL B 1 408 ? 40.75 16.406 1.693 1 95.25 408 VAL B O 1
ATOM 10488 N N . MET B 1 409 ? 38.812 17.266 1.851 1 94.94 409 MET B N 1
ATOM 10489 C CA . MET B 1 409 ? 38.5 16.484 3.041 1 94.94 409 MET B CA 1
ATOM 10490 C C . MET B 1 409 ? 38.375 14.992 2.701 1 94.94 409 MET B C 1
ATOM 10492 O O . MET B 1 409 ? 39 14.156 3.373 1 94.94 409 MET B O 1
ATOM 10496 N N . PHE B 1 410 ? 37.656 14.648 1.64 1 93.75 410 PHE B N 1
ATOM 10497 C CA . PHE B 1 410 ? 37.438 13.242 1.297 1 93.75 410 PHE B CA 1
ATOM 10498 C C . PHE B 1 410 ? 38.688 12.617 0.723 1 93.75 410 PHE B C 1
ATOM 10500 O O . PHE B 1 410 ? 39.031 11.461 1.016 1 93.75 410 PHE B O 1
ATOM 10507 N N . LEU B 1 411 ? 39.406 13.406 -0.098 1 92.75 411 LEU B N 1
ATOM 10508 C CA . LEU B 1 411 ? 40.656 12.883 -0.639 1 92.75 411 LEU B CA 1
ATOM 10509 C C . LEU B 1 411 ? 41.75 12.828 0.437 1 92.75 411 LEU B C 1
ATOM 10511 O O . LEU B 1 411 ? 42.625 11.969 0.402 1 92.75 411 LEU B O 1
ATOM 10515 N N . GLY B 1 412 ? 41.656 13.742 1.367 1 92.75 412 GLY B N 1
ATOM 10516 C CA . GLY B 1 412 ? 42.594 13.742 2.482 1 92.75 412 GLY B CA 1
ATOM 10517 C C . GLY B 1 412 ? 42.438 12.539 3.387 1 92.75 412 GLY B C 1
ATOM 10518 O O . GLY B 1 412 ? 43.438 12.008 3.896 1 92.75 412 GLY B O 1
ATOM 10519 N N . ILE B 1 413 ? 41.281 12.055 3.543 1 92.56 413 ILE B N 1
ATOM 10520 C CA . ILE B 1 413 ? 41.031 10.945 4.453 1 92.56 413 ILE B CA 1
ATOM 10521 C C . ILE B 1 413 ? 41.031 9.633 3.676 1 92.56 413 ILE B C 1
ATOM 10523 O O . ILE B 1 413 ? 40.906 8.555 4.266 1 92.56 413 ILE B O 1
ATOM 10527 N N . TYR B 1 414 ? 41.188 9.633 2.381 1 92.12 414 TYR B N 1
ATOM 10528 C CA . TYR B 1 414 ? 41.125 8.477 1.495 1 92.12 414 TYR B CA 1
ATOM 10529 C C . TYR B 1 414 ? 42.094 7.383 1.962 1 92.12 414 TYR B C 1
ATOM 10531 O O . TYR B 1 414 ? 41.719 6.203 1.988 1 92.12 414 TYR B O 1
ATOM 10539 N N . PRO B 1 415 ? 43.281 7.707 2.451 1 90.12 415 PRO B N 1
ATOM 10540 C CA . PRO B 1 415 ? 44.188 6.641 2.889 1 90.12 415 PRO B CA 1
ATOM 10541 C C . PRO B 1 415 ? 43.656 5.883 4.105 1 90.12 415 PRO B C 1
ATOM 10543 O O . PRO B 1 415 ? 43.938 4.695 4.27 1 90.12 415 PRO B O 1
ATOM 10546 N N . ILE B 1 416 ? 42.875 6.5 4.84 1 90.94 416 ILE B N 1
ATOM 10547 C CA . ILE B 1 416 ? 42.312 5.867 6.023 1 90.94 416 ILE B CA 1
ATOM 10548 C C . ILE B 1 416 ? 41.094 5.023 5.633 1 90.94 416 ILE B C 1
ATOM 10550 O O . ILE B 1 416 ? 40.938 3.895 6.102 1 90.94 416 ILE B O 1
ATOM 10554 N N . THR B 1 417 ? 40.312 5.59 4.762 1 88.94 417 THR B N 1
ATOM 10555 C CA . THR B 1 417 ? 39.062 4.91 4.395 1 88.94 417 THR B CA 1
ATOM 10556 C C . THR B 1 417 ? 39.344 3.732 3.471 1 88.94 417 THR B C 1
ATOM 10558 O O . THR B 1 417 ? 38.562 2.797 3.387 1 88.94 417 THR B O 1
ATOM 10561 N N . LYS B 1 418 ? 40.406 3.748 2.803 1 87.44 418 LYS B N 1
ATOM 10562 C CA . LYS B 1 418 ? 40.781 2.637 1.935 1 87.44 418 LYS B CA 1
ATOM 10563 C C . LYS B 1 418 ? 41.125 1.394 2.75 1 87.44 418 LYS B C 1
ATOM 10565 O O . LYS B 1 418 ? 40.938 0.267 2.289 1 87.44 418 LYS B O 1
ATOM 10570 N N . ARG B 1 419 ? 41.531 1.591 3.984 1 86 419 ARG B N 1
ATOM 10571 C CA . ARG B 1 419 ? 42.031 0.478 4.789 1 86 419 ARG B CA 1
ATOM 10572 C C . ARG B 1 419 ? 41 0.067 5.844 1 86 419 ARG B C 1
ATOM 10574 O O . ARG B 1 419 ? 41.219 -0.913 6.562 1 86 419 ARG B O 1
ATOM 10581 N N . THR B 1 420 ? 39.969 0.736 5.875 1 84.06 420 THR B N 1
ATOM 10582 C CA . THR B 1 420 ? 39 0.448 6.922 1 84.06 420 THR B CA 1
ATOM 10583 C C . THR B 1 420 ? 37.656 0.099 6.316 1 84.06 420 THR B C 1
ATOM 10585 O O . THR B 1 420 ? 37.344 0.529 5.207 1 84.06 420 THR B O 1
ATOM 10588 N N . GLY B 1 421 ? 37 -0.774 7.039 1 80 421 GLY B N 1
ATOM 10589 C CA . GLY B 1 421 ? 35.625 -1.067 6.699 1 80 421 GLY B CA 1
ATOM 10590 C C . GLY B 1 421 ? 35.469 -1.74 5.352 1 80 421 GLY B C 1
ATOM 10591 O O . GLY B 1 421 ? 36.125 -2.764 5.086 1 80 421 GLY B O 1
ATOM 10592 N N . LEU B 1 422 ? 34.656 -1.103 4.371 1 79.38 422 LEU B N 1
ATOM 10593 C CA . LEU B 1 422 ? 34.344 -1.681 3.072 1 79.38 422 LEU B CA 1
ATOM 10594 C C . LEU B 1 422 ? 35.406 -1.325 2.033 1 79.38 422 LEU B C 1
ATOM 10596 O O . LEU B 1 422 ? 35.344 -1.815 0.903 1 79.38 422 LEU B O 1
ATOM 10600 N N . SER B 1 423 ? 36.406 -0.708 2.436 1 79.31 423 SER B N 1
ATOM 10601 C CA . SER B 1 423 ? 37.438 -0.228 1.527 1 79.31 423 SER B CA 1
ATOM 10602 C C . SER B 1 423 ? 36.844 0.632 0.417 1 79.31 423 SER B C 1
ATOM 10604 O O . SER B 1 423 ? 35.719 0.375 -0.047 1 79.31 423 SER B O 1
ATOM 10606 N N . THR B 1 424 ? 37.312 1.755 0.171 1 82.69 424 THR B N 1
ATOM 10607 C CA . THR B 1 424 ? 36.812 2.66 -0.858 1 82.69 424 THR B CA 1
ATOM 10608 C C . THR B 1 424 ? 37.812 2.797 -1.993 1 82.69 424 THR B C 1
ATOM 10610 O O . THR B 1 424 ? 39 2.539 -1.806 1 82.69 424 THR B O 1
ATOM 10613 N N . ASN B 1 425 ? 37.344 2.977 -3.186 1 86.5 425 ASN B N 1
ATOM 10614 C CA . ASN B 1 425 ? 38.188 3.25 -4.332 1 86.5 425 ASN B CA 1
ATOM 10615 C C . ASN B 1 425 ? 38.188 4.73 -4.707 1 86.5 425 ASN B C 1
ATOM 10617 O O . ASN B 1 425 ? 37.344 5.484 -4.223 1 86.5 425 ASN B O 1
ATOM 10621 N N . LEU B 1 426 ? 39.125 5.086 -5.461 1 90.25 426 LEU B N 1
ATOM 10622 C CA . LEU B 1 426 ? 39.281 6.488 -5.836 1 90.25 426 LEU B CA 1
ATOM 10623 C C . LEU B 1 426 ? 38.062 6.969 -6.652 1 90.25 426 LEU B C 1
ATOM 10625 O O . LEU B 1 426 ? 37.656 8.117 -6.52 1 90.25 426 LEU B O 1
ATOM 10629 N N . ALA B 1 427 ? 37.594 6.125 -7.484 1 89.88 427 ALA B N 1
ATOM 10630 C CA . ALA B 1 427 ? 36.438 6.492 -8.289 1 89.88 427 ALA B CA 1
ATOM 10631 C C . ALA B 1 427 ? 35.188 6.73 -7.414 1 89.88 427 ALA B C 1
ATOM 10633 O O . ALA B 1 427 ? 34.469 7.691 -7.625 1 89.88 427 ALA B O 1
ATOM 10634 N N . GLU B 1 428 ? 35.031 5.867 -6.461 1 91.06 428 GLU B N 1
ATOM 10635 C CA . GLU B 1 428 ? 33.906 6.004 -5.547 1 91.06 428 GLU B CA 1
ATOM 10636 C C . GLU B 1 428 ? 34.062 7.25 -4.68 1 91.06 428 GLU B C 1
ATOM 10638 O O . GLU B 1 428 ? 33.062 7.945 -4.422 1 91.06 428 GLU B O 1
ATOM 10643 N N . THR B 1 429 ? 35.281 7.508 -4.285 1 92.69 429 THR B N 1
ATOM 10644 C CA . THR B 1 429 ? 35.531 8.688 -3.467 1 92.69 429 THR B CA 1
ATOM 10645 C C . THR B 1 429 ? 35.281 9.961 -4.266 1 92.69 429 THR B C 1
ATOM 10647 O O . THR B 1 429 ? 34.75 10.945 -3.736 1 92.69 429 THR B O 1
ATOM 10650 N N . THR B 1 430 ? 35.656 9.953 -5.473 1 93.25 430 THR B N 1
ATOM 10651 C CA . THR B 1 430 ? 35.406 11.102 -6.34 1 93.25 430 THR B CA 1
ATOM 10652 C C . THR B 1 430 ? 33.906 11.359 -6.512 1 93.25 430 THR B C 1
ATOM 10654 O O . THR B 1 430 ? 33.469 12.508 -6.527 1 93.25 430 THR B O 1
ATOM 10657 N N . PHE B 1 431 ? 33.219 10.32 -6.645 1 92.25 431 PHE B N 1
ATOM 10658 C CA . PHE B 1 431 ? 31.781 10.484 -6.766 1 92.25 431 PHE B CA 1
ATOM 10659 C C . PHE B 1 431 ? 31.172 10.977 -5.457 1 92.25 431 PHE B C 1
ATOM 10661 O O . PHE B 1 431 ? 30.203 11.742 -5.461 1 92.25 431 PHE B O 1
ATOM 10668 N N . GLN B 1 432 ? 31.719 10.547 -4.395 1 91.44 432 GLN B N 1
ATOM 10669 C CA . GLN B 1 432 ? 31.25 11.016 -3.1 1 91.44 432 GLN B CA 1
ATOM 10670 C C . GLN B 1 432 ? 31.453 12.523 -2.953 1 91.44 432 GLN B C 1
ATOM 10672 O O . GLN B 1 432 ? 30.641 13.195 -2.314 1 91.44 432 GLN B O 1
ATOM 10677 N N . VAL B 1 433 ? 32.469 12.977 -3.486 1 92.31 433 VAL B N 1
ATOM 10678 C CA . VAL B 1 433 ? 32.75 14.406 -3.473 1 92.31 433 VAL B CA 1
ATOM 10679 C C . VAL B 1 433 ? 31.688 15.148 -4.285 1 92.31 433 VAL B C 1
ATOM 10681 O O . VAL B 1 433 ? 31.172 16.172 -3.85 1 92.31 433 VAL B O 1
ATOM 10684 N N . TYR B 1 434 ? 31.312 14.547 -5.332 1 91.12 434 TYR B N 1
ATOM 10685 C CA . TYR B 1 434 ? 30.344 15.164 -6.234 1 91.12 434 TYR B CA 1
ATOM 10686 C C . TYR B 1 434 ? 28.922 15.008 -5.703 1 91.12 434 TYR B C 1
ATOM 10688 O O . TYR B 1 434 ? 28.062 15.867 -5.938 1 91.12 434 TYR B O 1
ATOM 10696 N N . GLY B 1 435 ? 28.656 13.953 -5 1 87.69 435 GLY B N 1
ATOM 10697 C CA . GLY B 1 435 ? 27.312 13.57 -4.602 1 87.69 435 GLY B CA 1
ATOM 10698 C C . GLY B 1 435 ? 26.844 14.266 -3.336 1 87.69 435 GLY B C 1
ATOM 10699 O O . GLY B 1 435 ? 25.797 13.93 -2.789 1 87.69 435 GLY B O 1
ATOM 10700 N N . GLY B 1 436 ? 27.516 15.328 -2.859 1 87.44 436 GLY B N 1
ATOM 10701 C CA . GLY B 1 436 ? 27.125 16.031 -1.648 1 87.44 436 GLY B CA 1
ATOM 10702 C C . GLY B 1 436 ? 26.141 17.156 -1.901 1 87.44 436 GLY B C 1
ATOM 10703 O O . GLY B 1 436 ? 26.453 18.328 -1.718 1 87.44 436 GLY B O 1
ATOM 10704 N N . LEU B 1 437 ? 24.922 16.797 -2.207 1 88.31 437 LEU B N 1
ATOM 10705 C CA . LEU B 1 437 ? 23.891 17.797 -2.465 1 88.31 437 LEU B CA 1
ATOM 10706 C C . LEU B 1 437 ? 23.328 18.344 -1.158 1 88.31 437 LEU B C 1
ATOM 10708 O O . LEU B 1 437 ? 23.375 17.688 -0.123 1 88.31 437 LEU B O 1
ATOM 10712 N N . ARG B 1 438 ? 22.984 19.578 -1.249 1 88.62 438 ARG B N 1
ATOM 10713 C CA . ARG B 1 438 ? 22.328 20.219 -0.107 1 88.62 438 ARG B CA 1
ATOM 10714 C C . ARG B 1 438 ? 20.828 20.281 -0.308 1 88.62 438 ARG B C 1
ATOM 10716 O O . ARG B 1 438 ? 20.344 20.453 -1.433 1 88.62 438 ARG B O 1
ATOM 10723 N N . GLY B 1 439 ? 20.094 20.062 0.764 1 78.12 439 GLY B N 1
ATOM 10724 C CA . GLY B 1 439 ? 18.672 19.938 0.513 1 78.12 439 GLY B CA 1
ATOM 10725 C C . GLY B 1 439 ? 17.828 20.391 1.688 1 78.12 439 GLY B C 1
ATOM 10726 O O . GLY B 1 439 ? 18.031 21.469 2.232 1 78.12 439 GLY B O 1
ATOM 10727 N N . ALA B 1 440 ? 16.891 19.484 2.07 1 73.75 440 ALA B N 1
ATOM 10728 C CA . ALA B 1 440 ? 15.719 19.781 2.898 1 73.75 440 ALA B CA 1
ATOM 10729 C C . ALA B 1 440 ? 16.141 20.203 4.305 1 73.75 440 ALA B C 1
ATOM 10731 O O . ALA B 1 440 ? 15.633 21.188 4.844 1 73.75 440 ALA B O 1
ATOM 10732 N N . VAL B 1 441 ? 17.109 19.594 4.898 1 80.25 441 VAL B N 1
ATOM 10733 C CA . VAL B 1 441 ? 17.5 19.844 6.277 1 80.25 441 VAL B CA 1
ATOM 10734 C C . VAL B 1 441 ? 18.188 21.203 6.375 1 80.25 441 VAL B C 1
ATOM 10736 O O . VAL B 1 441 ? 17.938 21.984 7.297 1 80.25 441 VAL B O 1
ATOM 10739 N N . GLY B 1 442 ? 19.062 21.5 5.426 1 86 442 GLY B N 1
ATOM 10740 C CA . GLY B 1 442 ? 19.719 22.797 5.41 1 86 442 GLY B CA 1
ATOM 10741 C C . GLY B 1 442 ? 18.75 23.969 5.281 1 86 442 GLY B C 1
ATOM 10742 O O . GLY B 1 442 ? 18.859 24.953 6.004 1 86 442 GLY B O 1
ATOM 10743 N N . ILE B 1 443 ? 17.828 23.766 4.449 1 80.5 443 ILE B N 1
ATOM 10744 C CA . ILE B 1 443 ? 16.812 24.797 4.219 1 80.5 443 ILE B CA 1
ATOM 10745 C C . ILE B 1 443 ? 15.961 24.969 5.477 1 80.5 443 ILE B C 1
ATOM 10747 O O . ILE B 1 443 ? 15.68 26.094 5.887 1 80.5 443 ILE B O 1
ATOM 10751 N N . ALA B 1 444 ? 15.617 23.922 6.062 1 77.69 444 ALA B N 1
ATOM 10752 C CA . ALA B 1 444 ? 14.789 23.969 7.262 1 77.69 444 ALA B CA 1
ATOM 10753 C C . ALA B 1 444 ? 15.516 24.656 8.406 1 77.69 444 ALA B C 1
ATOM 1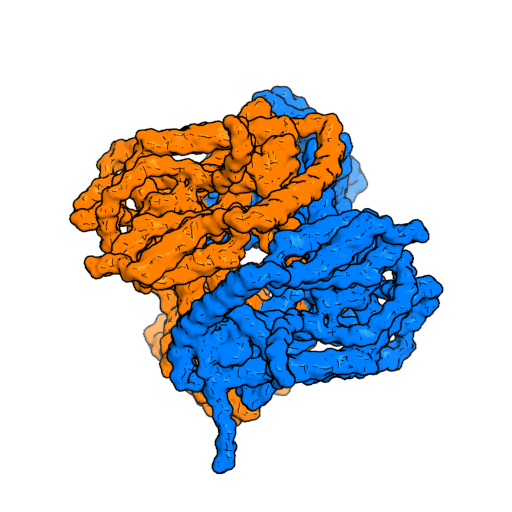0755 O O . ALA B 1 444 ? 14.914 25.438 9.156 1 77.69 444 ALA B O 1
ATOM 10756 N N . LEU B 1 445 ? 16.781 24.391 8.578 1 85.75 445 LEU B N 1
ATOM 10757 C CA . LEU B 1 445 ? 17.562 24.984 9.656 1 85.75 445 LEU B CA 1
ATOM 10758 C C . LEU B 1 445 ? 17.75 26.484 9.43 1 85.75 445 LEU B C 1
ATOM 10760 O O . LEU B 1 445 ? 17.703 27.266 10.375 1 85.75 445 LEU B O 1
ATOM 10764 N N . ALA B 1 446 ? 18 26.828 8.172 1 87.81 446 ALA B N 1
ATOM 10765 C CA . ALA B 1 446 ? 18.141 28.234 7.855 1 87.81 446 ALA B CA 1
ATOM 10766 C C . ALA B 1 446 ? 16.844 29 8.117 1 87.81 446 ALA B C 1
ATOM 10768 O O . ALA B 1 446 ? 16.875 30.125 8.609 1 87.81 446 ALA B O 1
ATOM 10769 N N . LEU B 1 447 ? 15.812 28.391 7.785 1 77.38 447 LEU B N 1
ATOM 10770 C CA . LEU B 1 447 ? 14.5 28.984 8.039 1 77.38 447 LEU B CA 1
ATOM 10771 C C . LEU B 1 447 ? 14.234 29.094 9.539 1 77.38 447 LEU B C 1
ATOM 10773 O O . LEU B 1 447 ? 13.664 30.078 10 1 77.38 447 LEU B O 1
ATOM 10777 N N . ALA B 1 448 ? 14.609 28.125 10.242 1 78.81 448 ALA B N 1
ATOM 10778 C CA . ALA B 1 448 ? 14.445 28.125 11.688 1 78.81 448 ALA B CA 1
ATOM 10779 C C . ALA B 1 448 ? 15.234 29.266 12.336 1 78.81 448 ALA B C 1
ATOM 10781 O O . ALA B 1 448 ? 14.75 29.922 13.258 1 78.81 448 ALA B O 1
ATOM 10782 N N . LEU B 1 449 ? 16.422 29.453 11.859 1 85.88 449 LEU B N 1
ATOM 10783 C CA . LEU B 1 449 ? 17.297 30.516 12.359 1 85.88 449 LEU B CA 1
ATOM 10784 C C . LEU B 1 449 ? 16.688 31.891 12.086 1 85.88 449 LEU B C 1
ATOM 10786 O O . LEU B 1 449 ? 16.609 32.719 12.984 1 85.88 449 LEU B O 1
ATOM 10790 N N . ASP B 1 450 ? 16.281 32.062 10.922 1 81.19 450 ASP B N 1
ATOM 10791 C CA . ASP B 1 450 ? 15.719 33.344 10.508 1 81.19 450 ASP B CA 1
ATOM 10792 C C . ASP B 1 450 ? 14.438 33.656 11.273 1 81.19 450 ASP B C 1
ATOM 10794 O O . ASP B 1 450 ? 14.242 34.781 11.727 1 81.19 450 ASP B O 1
ATOM 10798 N N . ASN B 1 451 ? 13.586 32.719 11.469 1 75.44 451 ASN B N 1
ATOM 10799 C CA . ASN B 1 451 ? 12.312 32.906 12.156 1 75.44 451 ASN B CA 1
ATOM 10800 C C . ASN B 1 451 ? 12.508 33.156 13.641 1 75.44 451 ASN B C 1
ATOM 10802 O O . ASN B 1 451 ? 11.773 33.938 14.242 1 75.44 451 ASN B O 1
ATOM 10806 N N . GLU B 1 452 ? 13.438 32.469 14.25 1 78.38 452 GLU B N 1
ATOM 10807 C CA . GLU B 1 452 ? 13.703 32.656 15.672 1 78.38 452 GLU B CA 1
ATOM 10808 C C . GLU B 1 452 ? 14.203 34.062 15.969 1 78.38 452 GLU B C 1
ATOM 10810 O O . GLU B 1 452 ? 13.805 34.656 16.969 1 78.38 452 GLU B O 1
ATOM 10815 N N . VAL B 1 453 ? 15.055 34.531 15.195 1 82.06 453 VAL B N 1
ATOM 10816 C CA . VAL B 1 453 ? 15.617 35.875 15.398 1 82.06 453 VAL B CA 1
ATOM 10817 C C . VAL B 1 453 ? 14.547 36.938 15.117 1 82.06 453 VAL B C 1
ATOM 10819 O O . VAL B 1 453 ? 14.461 37.938 15.828 1 82.06 453 VAL B O 1
ATOM 10822 N N . TYR B 1 454 ? 13.805 36.625 14.109 1 75.44 454 TYR B N 1
ATOM 10823 C CA . TYR B 1 454 ? 12.734 37.562 13.766 1 75.44 454 TYR B CA 1
ATOM 10824 C C . TYR B 1 454 ? 11.711 37.656 14.891 1 75.44 454 TYR B C 1
ATOM 10826 O O . TYR B 1 454 ? 11.18 38.75 15.172 1 75.44 454 TYR B O 1
ATOM 10834 N N . GLU B 1 455 ? 11.344 36.594 15.445 1 72.19 455 GLU B N 1
ATOM 10835 C CA . GLU B 1 455 ? 10.344 36.531 16.516 1 72.19 455 GLU B CA 1
ATOM 10836 C C . GLU B 1 455 ? 10.805 37.281 17.75 1 72.19 455 GLU B C 1
ATOM 10838 O O . GLU B 1 455 ? 9.992 37.906 18.438 1 72.19 455 GLU B O 1
ATOM 10843 N N . VAL B 1 456 ? 12.062 37.25 18.094 1 75.06 456 VAL B N 1
ATOM 10844 C CA . VAL B 1 456 ? 12.586 37.844 19.312 1 75.06 456 VAL B CA 1
ATOM 10845 C C . VAL B 1 456 ? 12.867 39.344 19.062 1 75.06 456 VAL B C 1
ATOM 10847 O O . VAL B 1 456 ? 12.688 40.156 19.969 1 75.06 456 VAL B O 1
ATOM 10850 N N . THR B 1 457 ? 13.312 39.656 17.906 1 73.12 457 THR B N 1
ATOM 10851 C CA . THR B 1 457 ? 13.672 41.062 17.656 1 73.12 457 THR B CA 1
ATOM 10852 C C . THR B 1 457 ? 12.461 41.844 17.172 1 73.12 457 THR B C 1
ATOM 10854 O O . THR B 1 457 ? 12.438 43.062 17.266 1 73.12 457 THR B O 1
ATOM 10857 N N . GLY B 1 458 ? 11.172 41.5 17.328 1 56.72 458 GLY B N 1
ATOM 10858 C CA . GLY B 1 458 ? 9.891 42.125 17.078 1 56.72 458 GLY B CA 1
ATOM 10859 C C . GLY B 1 458 ? 9.93 43.156 15.969 1 56.72 458 GLY B C 1
ATOM 10860 O O . GLY B 1 458 ? 9.266 44.188 16.047 1 56.72 458 GLY B O 1
ATOM 10861 N N . GLY B 1 459 ? 10.602 43.031 14.734 1 52.97 459 GLY B N 1
ATOM 10862 C CA . GLY B 1 459 ? 10.656 44 13.656 1 52.97 459 GLY B CA 1
ATOM 10863 C C . GLY B 1 459 ? 11.422 45.25 14.023 1 52.97 459 GLY B C 1
ATOM 10864 O O . GLY B 1 459 ? 11.594 46.156 13.195 1 52.97 459 GLY B O 1
ATOM 10865 N N . ASN B 1 460 ? 11.617 45.625 15.312 1 52.41 460 ASN B N 1
ATOM 10866 C CA . ASN B 1 460 ? 12.109 46.938 15.703 1 52.41 460 ASN B CA 1
ATOM 10867 C C . ASN B 1 460 ? 13.602 47.094 15.414 1 52.41 460 ASN B C 1
ATOM 10869 O O . ASN B 1 460 ? 14.156 46.375 14.594 1 52.41 460 ASN B O 1
ATOM 10873 N N . ASP B 1 461 ? 14.461 47.5 16.594 1 50.62 461 ASP B N 1
ATOM 10874 C CA . ASP B 1 461 ? 15.773 48.125 16.672 1 50.62 461 ASP B CA 1
ATOM 10875 C C . ASP B 1 461 ? 16.875 47.156 16.25 1 50.62 461 ASP B C 1
ATOM 10877 O O . ASP B 1 461 ? 18.047 47.562 16.125 1 50.62 461 ASP B O 1
ATOM 10881 N N . PHE B 1 462 ? 16.75 45.906 16.188 1 56.12 462 PHE B N 1
ATOM 10882 C CA . PHE B 1 462 ? 17.891 45.031 16.016 1 56.12 462 PHE B CA 1
ATOM 10883 C C . PHE B 1 462 ? 18 44.562 14.562 1 56.12 462 PHE B C 1
ATOM 10885 O O . PHE B 1 462 ? 18.062 43.344 14.297 1 56.12 462 PHE B O 1
ATOM 10892 N N . THR B 1 463 ? 18.031 45.5 13.617 1 66.81 463 THR B N 1
ATOM 10893 C CA . THR B 1 463 ? 17.922 45.438 12.164 1 66.81 463 THR B CA 1
ATOM 10894 C C . THR B 1 463 ? 19.109 44.719 11.57 1 66.81 463 THR B C 1
ATOM 10896 O O . THR B 1 463 ? 18.969 43.938 10.609 1 66.81 463 THR B O 1
ATOM 10899 N N . GLU B 1 464 ? 20.328 44.75 12.336 1 76.25 464 GLU B N 1
ATOM 10900 C CA . GLU B 1 464 ? 21.516 44.188 11.711 1 76.25 464 GLU B CA 1
ATOM 10901 C C . GLU B 1 464 ? 21.5 42.656 11.75 1 76.25 464 GLU B C 1
ATOM 10903 O O . GLU B 1 464 ? 21.859 42 10.766 1 76.25 464 GLU B O 1
ATOM 10908 N N . PHE B 1 465 ? 21.047 42.031 12.836 1 81.81 465 PHE B N 1
ATOM 10909 C CA . PHE B 1 465 ? 21.047 40.594 13.008 1 81.81 465 PHE B CA 1
ATOM 10910 C C . PHE B 1 465 ? 20 39.938 12.102 1 81.81 465 PHE B C 1
ATOM 10912 O O . PHE B 1 465 ? 20.219 38.844 11.586 1 81.81 465 PHE B O 1
ATOM 10919 N N . GLU B 1 466 ? 18.938 40.594 11.867 1 81.81 466 GLU B N 1
ATOM 10920 C CA . GLU B 1 466 ? 17.922 40.094 10.953 1 81.81 466 GLU B CA 1
ATOM 10921 C C . GLU B 1 466 ? 18.438 40.031 9.516 1 81.81 466 GLU B C 1
ATOM 10923 O O . GLU B 1 466 ? 18.109 39.094 8.773 1 81.81 466 GLU B O 1
ATOM 10928 N N . ILE B 1 467 ? 19.219 41 9.234 1 82.31 467 ILE B N 1
ATOM 10929 C CA . ILE B 1 467 ? 19.812 41.031 7.895 1 82.31 467 ILE B CA 1
ATOM 10930 C C . ILE B 1 467 ? 20.781 39.875 7.723 1 82.31 467 ILE B C 1
ATOM 10932 O O . ILE B 1 467 ? 20.828 39.25 6.656 1 82.31 467 ILE B O 1
ATOM 10936 N N . TRP B 1 468 ? 21.562 39.531 8.805 1 87.94 468 TRP B N 1
ATOM 10937 C CA . TRP B 1 468 ? 22.531 38.469 8.75 1 87.94 468 TRP B CA 1
ATOM 10938 C C . TRP B 1 468 ? 21.828 37.125 8.5 1 87.94 468 TRP B C 1
ATOM 10940 O O . TRP B 1 468 ? 22.281 36.344 7.66 1 87.94 468 TRP B O 1
ATOM 10950 N N . THR B 1 469 ? 20.766 36.875 9.203 1 88.81 469 THR B N 1
ATOM 10951 C CA . THR B 1 469 ? 20.094 35.594 9.109 1 88.81 469 THR B CA 1
ATOM 10952 C C . THR B 1 469 ? 19.359 35.469 7.777 1 88.81 469 THR B C 1
ATOM 10954 O O . THR B 1 469 ? 19.281 34.375 7.219 1 88.81 469 THR B O 1
ATOM 10957 N N . THR B 1 470 ? 18.844 36.5 7.238 1 83.62 470 THR B N 1
ATOM 10958 C CA . THR B 1 470 ? 18.203 36.469 5.926 1 83.62 470 THR B CA 1
ATOM 10959 C C . THR B 1 470 ? 19.234 36.219 4.828 1 83.62 470 THR B C 1
ATOM 10961 O O . THR B 1 470 ? 18.953 35.5 3.869 1 83.62 470 THR B O 1
ATOM 10964 N N . GLN B 1 471 ? 20.344 36.875 5.02 1 87.5 471 GLN B N 1
ATOM 10965 C CA . GLN B 1 471 ? 21.422 36.656 4.066 1 87.5 471 GLN B CA 1
ATOM 10966 C C . GLN B 1 471 ? 21.891 35.188 4.102 1 87.5 471 GLN B C 1
ATOM 10968 O O . GLN B 1 471 ? 22.188 34.625 3.061 1 87.5 471 GLN B O 1
ATOM 10973 N N . ALA B 1 472 ? 22 34.688 5.281 1 90.56 472 ALA B N 1
ATOM 10974 C CA . ALA B 1 472 ? 22.375 33.281 5.43 1 90.56 472 ALA B CA 1
ATOM 10975 C C . ALA B 1 472 ? 21.375 32.375 4.738 1 90.56 472 ALA B C 1
ATOM 10977 O O . ALA B 1 472 ? 21.75 31.391 4.09 1 90.56 472 ALA B O 1
ATOM 10978 N N . TYR B 1 473 ? 20.156 32.656 4.871 1 86.94 473 TYR B N 1
ATOM 10979 C CA . TYR B 1 473 ? 19.125 31.859 4.219 1 86.94 473 TYR B CA 1
ATOM 10980 C C . TYR B 1 473 ? 19.234 31.953 2.703 1 86.94 473 TYR B C 1
ATOM 10982 O O . TYR B 1 473 ? 19.031 30.969 1.994 1 86.94 473 TYR B O 1
ATOM 10990 N N . GLN B 1 474 ? 19.438 33.125 2.225 1 87.88 474 GLN B N 1
ATOM 10991 C CA . GLN B 1 474 ? 19.594 33.312 0.788 1 87.88 474 GLN B CA 1
ATOM 10992 C C . GLN B 1 474 ? 20.75 32.5 0.237 1 87.88 474 GLN B C 1
ATOM 10994 O O . GLN B 1 474 ? 20.641 31.891 -0.834 1 87.88 474 GLN B O 1
ATOM 10999 N N . MET B 1 475 ? 21.75 32.469 0.992 1 92 475 MET B N 1
ATOM 11000 C CA . MET B 1 475 ? 22.922 31.703 0.556 1 92 475 MET B CA 1
ATOM 11001 C C . MET B 1 475 ? 22.641 30.203 0.616 1 92 475 MET B C 1
ATOM 11003 O O . MET B 1 475 ? 23.031 29.469 -0.292 1 92 475 MET B O 1
ATOM 11007 N N . VAL B 1 476 ? 22.016 29.734 1.674 1 92.25 476 VAL B N 1
ATOM 11008 C CA . VAL B 1 476 ? 21.688 28.328 1.834 1 92.25 476 VAL B CA 1
ATOM 11009 C C . VAL B 1 476 ? 20.719 27.891 0.739 1 92.25 476 VAL B C 1
ATOM 11011 O O . VAL B 1 476 ? 20.891 26.828 0.128 1 92.25 476 VAL B O 1
ATOM 11014 N N . GLY B 1 477 ? 19.641 28.688 0.512 1 88.38 477 GLY B N 1
ATOM 11015 C CA . GLY B 1 477 ? 18.719 28.391 -0.561 1 88.38 477 GLY B CA 1
ATOM 11016 C C . GLY B 1 477 ? 19.359 28.359 -1.931 1 88.38 477 GLY B C 1
ATOM 11017 O O . GLY B 1 477 ? 19.016 27.531 -2.771 1 88.38 477 GLY B O 1
ATOM 11018 N N . GLY B 1 478 ? 20.266 29.266 -2.117 1 90.75 478 GLY B N 1
ATOM 11019 C CA . GLY B 1 478 ? 21 29.297 -3.377 1 90.75 478 GLY B CA 1
ATOM 11020 C C . GLY B 1 478 ? 21.875 28.094 -3.596 1 90.75 478 GLY B C 1
ATOM 11021 O O . GLY B 1 478 ? 21.969 27.562 -4.711 1 90.75 478 GLY B O 1
ATOM 11022 N N . ILE B 1 479 ? 22.531 27.672 -2.578 1 93.75 479 ILE B N 1
ATOM 11023 C CA . ILE B 1 479 ? 23.391 26.5 -2.684 1 93.75 479 ILE B CA 1
ATOM 11024 C C . ILE B 1 479 ? 22.547 25.25 -2.943 1 93.75 479 ILE B C 1
ATOM 11026 O O . ILE B 1 479 ? 22.922 24.375 -3.725 1 93.75 479 ILE B O 1
ATOM 11030 N N . ALA B 1 480 ? 21.453 25.156 -2.201 1 90.12 480 ALA B N 1
ATOM 11031 C CA . ALA B 1 480 ? 20.531 24.047 -2.457 1 90.12 480 ALA B CA 1
ATOM 11032 C C . ALA B 1 480 ? 20.062 24.047 -3.91 1 90.12 480 ALA B C 1
ATOM 11034 O O . ALA B 1 480 ? 20 23 -4.547 1 90.12 480 ALA B O 1
ATOM 11035 N N . PHE B 1 481 ? 19.844 25.188 -4.402 1 88.56 481 PHE B N 1
ATOM 11036 C CA . PHE B 1 481 ? 19.406 25.359 -5.781 1 88.56 481 PHE B CA 1
ATOM 11037 C C . PHE B 1 481 ? 20.484 24.891 -6.75 1 88.56 481 PHE B C 1
ATOM 11039 O O . PHE B 1 481 ? 20.234 24.078 -7.641 1 88.56 481 PHE B O 1
ATOM 11046 N N . LEU B 1 482 ? 21.609 25.359 -6.551 1 91.94 482 LEU B N 1
ATOM 11047 C CA . LEU B 1 482 ? 22.703 25.062 -7.473 1 91.94 482 LEU B CA 1
ATOM 11048 C C . LEU B 1 482 ? 23.078 23.578 -7.395 1 91.94 482 LEU B C 1
ATOM 11050 O O . LEU B 1 482 ? 23.297 22.938 -8.422 1 91.94 482 LEU B O 1
ATOM 11054 N N . THR B 1 483 ? 23.156 23 -6.234 1 92.75 483 THR B N 1
ATOM 11055 C CA . THR B 1 483 ? 23.562 21.609 -6.082 1 92.75 483 THR B CA 1
ATOM 11056 C C . THR B 1 483 ? 22.484 20.688 -6.645 1 92.75 483 THR B C 1
ATOM 11058 O O . THR B 1 483 ? 22.812 19.641 -7.238 1 92.75 483 THR B O 1
ATOM 11061 N N . LEU B 1 484 ? 21.234 21 -6.508 1 88.38 484 LEU B N 1
ATOM 11062 C CA . LEU B 1 484 ? 20.156 20.156 -7 1 88.38 484 LEU B CA 1
ATOM 11063 C C . LEU B 1 484 ? 20.094 20.203 -8.523 1 88.38 484 LEU B C 1
ATOM 11065 O O . LEU B 1 484 ? 19.859 19.172 -9.172 1 88.38 484 LEU B O 1
ATOM 11069 N N . ILE B 1 485 ? 20.312 21.359 -9.07 1 86.44 485 ILE B N 1
ATOM 11070 C CA . ILE B 1 485 ? 20.156 21.531 -10.516 1 86.44 485 ILE B CA 1
ATOM 11071 C C . ILE B 1 485 ? 21.406 21.016 -11.234 1 86.44 485 ILE B C 1
ATOM 11073 O O . ILE B 1 485 ? 21.297 20.297 -12.234 1 86.44 485 ILE B O 1
ATOM 11077 N N . ILE B 1 486 ? 22.516 21.359 -10.703 1 91.62 486 ILE B N 1
ATOM 11078 C CA . ILE B 1 486 ? 23.734 21.016 -11.406 1 91.62 486 ILE B CA 1
ATOM 11079 C C . ILE B 1 486 ? 24.172 19.609 -11.023 1 91.62 486 ILE B C 1
ATOM 11081 O O . ILE B 1 486 ? 24.234 18.719 -11.875 1 91.62 486 ILE B O 1
ATOM 11085 N N . ASN B 1 487 ? 24.438 19.391 -9.75 1 91.94 487 ASN B N 1
ATOM 11086 C CA . ASN B 1 487 ? 24.922 18.078 -9.32 1 91.94 487 ASN B CA 1
ATOM 11087 C C . ASN B 1 487 ? 23.859 17 -9.508 1 91.94 487 ASN B C 1
ATOM 11089 O O . ASN B 1 487 ? 24.188 15.859 -9.852 1 91.94 487 ASN B O 1
ATOM 11093 N N . GLY B 1 488 ? 22.625 17.344 -9.219 1 86.31 488 GLY B N 1
ATOM 11094 C CA . GLY B 1 488 ? 21.562 16.359 -9.391 1 86.31 488 GLY B CA 1
ATOM 11095 C C . GLY B 1 488 ? 21.391 15.922 -10.836 1 86.31 488 GLY B C 1
ATOM 11096 O O . GLY B 1 488 ? 21.219 14.734 -11.109 1 86.31 488 GLY B O 1
ATOM 11097 N N . THR B 1 489 ? 21.578 16.781 -11.797 1 85.62 489 THR B N 1
ATOM 11098 C CA . THR B 1 489 ? 21.375 16.5 -13.219 1 85.62 489 THR B CA 1
ATOM 11099 C C . THR B 1 489 ? 22.562 15.766 -13.805 1 85.62 489 THR B C 1
ATOM 11101 O O . THR B 1 489 ? 22.406 14.844 -14.602 1 85.62 489 THR B O 1
ATOM 11104 N N . PHE B 1 490 ? 23.703 16.047 -13.289 1 88.25 490 PHE B N 1
ATOM 11105 C CA . PHE B 1 490 ? 24.891 15.5 -13.93 1 88.25 490 PHE B CA 1
ATOM 11106 C C . PHE B 1 490 ? 25.453 14.328 -13.133 1 88.25 490 PHE B C 1
ATOM 11108 O O . PHE B 1 490 ? 26.469 13.75 -13.5 1 88.25 490 PHE B O 1
ATOM 11115 N N . ALA B 1 491 ? 24.812 13.969 -12.117 1 88.38 491 ALA B N 1
ATOM 11116 C CA . ALA B 1 491 ? 25.297 12.844 -11.312 1 88.38 491 ALA B CA 1
ATOM 11117 C C . ALA B 1 491 ? 25.266 11.555 -12.117 1 88.38 491 ALA B C 1
ATOM 11119 O O . ALA B 1 491 ? 26.188 10.734 -12.016 1 88.38 491 ALA B O 1
ATOM 11120 N N . GLY B 1 492 ? 24.25 11.312 -12.953 1 83.06 492 GLY B N 1
ATOM 11121 C CA . GLY B 1 492 ? 24.141 10.109 -13.758 1 83.06 492 GLY B CA 1
ATOM 11122 C C . GLY B 1 492 ? 25.266 9.938 -14.758 1 83.06 492 GLY B C 1
ATOM 11123 O O . GLY B 1 492 ? 26.031 8.977 -14.68 1 83.06 492 GLY B O 1
ATOM 11124 N N . PRO B 1 493 ? 25.422 10.922 -15.648 1 83.94 493 PRO B N 1
ATOM 11125 C CA . PRO B 1 493 ? 26.516 10.852 -16.609 1 83.94 493 PRO B CA 1
ATOM 11126 C C . PRO B 1 493 ? 27.891 10.789 -15.945 1 83.94 493 PRO B C 1
ATOM 11128 O O . PRO B 1 493 ? 28.812 10.148 -16.469 1 83.94 493 PRO B O 1
ATOM 11131 N N . PHE B 1 494 ? 28 11.43 -14.789 1 89.19 494 PHE B N 1
ATOM 11132 C CA . PHE B 1 494 ? 29.266 11.422 -14.07 1 89.19 494 PHE B CA 1
ATOM 11133 C C . PHE B 1 494 ? 29.578 10.031 -13.523 1 89.19 494 PHE B C 1
ATOM 11135 O O . PHE B 1 494 ? 30.719 9.578 -13.57 1 89.19 494 PHE B O 1
ATOM 11142 N N . LEU B 1 495 ? 28.625 9.406 -13.031 1 87.38 495 LEU B N 1
ATOM 11143 C CA . LEU B 1 495 ? 28.781 8.047 -12.523 1 87.38 495 LEU B CA 1
ATOM 11144 C C . LEU B 1 495 ? 29.188 7.086 -13.633 1 87.38 495 LEU B C 1
ATOM 11146 O O . LEU B 1 495 ? 30.031 6.215 -13.414 1 87.38 495 LEU B O 1
ATOM 11150 N N . LYS B 1 496 ? 28.609 7.223 -14.828 1 80.19 496 LYS B N 1
ATOM 11151 C CA . LYS B 1 496 ? 28.938 6.387 -15.977 1 80.19 496 LYS B CA 1
ATOM 11152 C C . LYS B 1 496 ? 30.359 6.641 -16.469 1 80.19 496 LYS B C 1
ATOM 11154 O O . LYS B 1 496 ? 31.062 5.707 -16.844 1 80.19 496 LYS B O 1
ATOM 11159 N N . LYS B 1 497 ? 30.734 7.852 -16.406 1 85.94 497 LYS B N 1
ATOM 11160 C CA . LYS B 1 497 ? 32.062 8.227 -16.844 1 85.94 497 LYS B CA 1
ATOM 11161 C C . LYS B 1 497 ? 33.125 7.633 -15.922 1 85.94 497 LYS B C 1
ATOM 11163 O O . LYS B 1 497 ? 34.219 7.273 -16.375 1 85.94 497 LYS B O 1
ATOM 11168 N N . LEU B 1 498 ? 32.75 7.527 -14.625 1 88.75 498 LEU B N 1
ATOM 11169 C CA . LEU B 1 498 ? 33.688 6.977 -13.648 1 88.75 498 LEU B CA 1
ATOM 11170 C C . LEU B 1 498 ? 33.688 5.453 -13.688 1 88.75 498 LEU B C 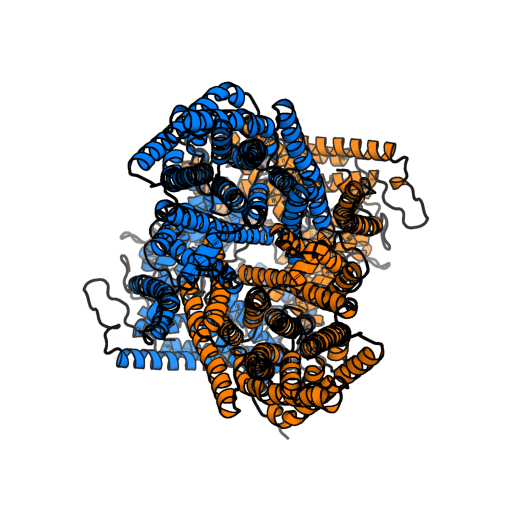1
ATOM 11172 O O . LEU B 1 498 ? 34.5 4.809 -13.016 1 88.75 498 LEU B O 1
ATOM 11176 N N . GLY B 1 499 ? 32.75 4.828 -14.469 1 77.19 499 GLY B N 1
ATOM 11177 C CA . GLY B 1 499 ? 32.688 3.385 -14.617 1 77.19 499 GLY B CA 1
ATOM 11178 C C . GLY B 1 499 ? 32 2.695 -13.453 1 77.19 499 GLY B C 1
ATOM 11179 O O . GLY B 1 499 ? 32.281 1.531 -13.164 1 77.19 499 GLY B O 1
ATOM 11180 N N . LEU B 1 500 ? 31.234 3.455 -12.711 1 77.62 500 LEU B N 1
ATOM 11181 C CA . LEU B 1 500 ? 30.609 2.906 -11.508 1 77.62 500 LEU B CA 1
ATOM 11182 C C . LEU B 1 500 ? 29.188 2.408 -11.812 1 77.62 500 LEU B C 1
ATOM 11184 O O . LEU B 1 500 ? 28.562 1.766 -10.977 1 77.62 500 LEU B O 1
ATOM 11188 N N . ALA B 1 501 ? 28.484 2.854 -12.867 1 63.28 501 ALA B N 1
ATOM 11189 C CA . ALA B 1 501 ? 27.094 2.477 -13.164 1 63.28 501 ALA B CA 1
ATOM 11190 C C . ALA B 1 501 ? 27 0.987 -13.484 1 63.28 501 ALA B C 1
ATOM 11192 O O . ALA B 1 501 ? 26 0.341 -13.141 1 63.28 501 ALA B O 1
ATOM 11193 N N . ASP B 1 502 ? 27.734 0.548 -14.531 1 55.56 502 ASP B N 1
ATOM 11194 C CA . ASP B 1 502 ? 27.469 -0.676 -15.281 1 55.56 502 ASP B CA 1
ATOM 11195 C C . ASP B 1 502 ? 27.797 -1.912 -14.453 1 55.56 502 ASP B C 1
ATOM 11197 O O . ASP B 1 502 ? 28.641 -1.853 -13.555 1 55.56 502 ASP B O 1
ATOM 11201 N N . SER B 1 503 ? 26.625 -2.793 -14.375 1 57.97 503 SER B N 1
ATOM 11202 C CA . SER B 1 503 ? 26.844 -4.184 -14 1 57.97 503 SER B CA 1
ATOM 11203 C C . SER B 1 503 ? 28.219 -4.676 -14.461 1 57.97 503 SER B C 1
ATOM 11205 O O . SER B 1 503 ? 28.766 -4.168 -15.445 1 57.97 503 SER B O 1
ATOM 11207 N N . SER B 1 504 ? 28.906 -5.176 -13.555 1 61.62 504 SER B N 1
ATOM 11208 C CA . SER B 1 504 ? 30.156 -5.836 -13.93 1 61.62 504 SER B CA 1
ATOM 11209 C C . SER B 1 504 ? 30.062 -6.43 -15.328 1 61.62 504 SER B C 1
ATOM 11211 O O . SER B 1 504 ? 28.953 -6.723 -15.812 1 61.62 504 SER B O 1
ATOM 11213 N N . ASP B 1 505 ? 30.953 -6.156 -16.25 1 63.91 505 ASP B N 1
ATOM 11214 C CA . ASP B 1 505 ? 31.016 -6.742 -17.594 1 63.91 505 ASP B CA 1
ATOM 11215 C C . ASP B 1 505 ? 30.438 -8.156 -17.594 1 63.91 505 ASP B C 1
ATOM 11217 O O . ASP B 1 505 ? 29.734 -8.539 -18.516 1 63.91 505 ASP B O 1
ATOM 11221 N N . ILE B 1 506 ? 30.672 -8.727 -16.469 1 66.75 506 ILE B N 1
ATOM 11222 C CA . ILE B 1 506 ? 30.203 -10.109 -16.391 1 66.75 506 ILE B CA 1
ATOM 11223 C C . ILE B 1 506 ? 28.688 -10.148 -16.234 1 66.75 506 ILE B C 1
ATOM 11225 O O . ILE B 1 506 ? 28.016 -10.992 -16.828 1 66.75 506 ILE B O 1
ATOM 11229 N N . ARG B 1 507 ? 28.203 -9.273 -15.461 1 74.19 507 ARG B N 1
ATOM 11230 C CA . ARG B 1 507 ? 26.75 -9.227 -15.281 1 74.19 507 ARG B CA 1
ATOM 11231 C C . ARG B 1 507 ? 26.047 -8.852 -16.578 1 74.19 507 ARG B C 1
ATOM 11233 O O . ARG B 1 507 ? 24.969 -9.375 -16.875 1 74.19 507 ARG B O 1
ATOM 11240 N N . ALA B 1 508 ? 26.656 -8.055 -17.312 1 73.19 508 ALA B N 1
ATOM 11241 C CA . ALA B 1 508 ? 26.094 -7.672 -18.594 1 73.19 508 ALA B CA 1
ATOM 11242 C C . ALA B 1 508 ? 26.031 -8.859 -19.547 1 73.19 508 ALA B C 1
ATOM 11244 O O . ALA B 1 508 ? 25.078 -9.016 -20.312 1 73.19 508 ALA B O 1
ATOM 11245 N N . LYS B 1 509 ? 27.031 -9.656 -19.438 1 72.56 509 LYS B N 1
ATOM 11246 C CA . LYS B 1 509 ? 27.078 -10.844 -20.266 1 72.56 509 LYS B CA 1
ATOM 11247 C C . LYS B 1 509 ? 26 -11.852 -19.844 1 72.56 509 LYS B C 1
ATOM 11249 O O . LYS B 1 509 ? 25.406 -12.523 -20.703 1 72.56 509 LYS B O 1
ATOM 11254 N N . LEU B 1 510 ? 25.797 -11.891 -18.578 1 75.38 510 LEU B N 1
ATOM 11255 C CA . LEU B 1 510 ? 24.766 -12.789 -18.062 1 75.38 510 LEU B CA 1
ATOM 11256 C C . LEU B 1 510 ? 23.391 -12.344 -18.516 1 75.38 510 LEU B C 1
ATOM 11258 O O . LEU B 1 510 ? 22.531 -13.18 -18.844 1 75.38 510 LEU B O 1
ATOM 11262 N N . ILE B 1 511 ? 23.172 -11.102 -18.516 1 78.56 511 ILE B N 1
ATOM 11263 C CA . ILE B 1 511 ? 21.891 -10.562 -18.938 1 78.56 511 ILE B CA 1
ATOM 11264 C C . ILE B 1 511 ? 21.703 -10.789 -20.438 1 78.56 511 ILE B C 1
ATOM 11266 O O . ILE B 1 511 ? 20.594 -11.125 -20.891 1 78.56 511 ILE B O 1
ATOM 11270 N N . GLU B 1 512 ? 22.75 -10.641 -21.188 1 74.75 512 GLU B N 1
ATOM 11271 C CA . GLU B 1 512 ? 22.672 -10.875 -22.625 1 74.75 512 GLU B CA 1
ATOM 11272 C C . GLU B 1 512 ? 22.406 -12.352 -22.938 1 74.75 512 GLU B C 1
ATOM 11274 O O . GLU B 1 512 ? 21.672 -12.672 -23.859 1 74.75 512 GLU B O 1
ATOM 11279 N N . ALA B 1 513 ? 23 -13.148 -22.078 1 72.56 513 ALA B N 1
ATOM 11280 C CA . ALA B 1 513 ? 22.766 -14.578 -22.234 1 72.56 513 ALA B CA 1
ATOM 11281 C C . ALA B 1 513 ? 21.312 -14.93 -21.922 1 72.56 513 ALA B C 1
ATOM 11283 O O . ALA B 1 513 ? 20.734 -15.812 -22.562 1 72.56 513 ALA B O 1
ATOM 11284 N N . ASN B 1 514 ? 20.797 -14.25 -21.031 1 79.25 514 ASN B N 1
ATOM 11285 C CA . ASN B 1 514 ? 19.406 -14.539 -20.641 1 79.25 514 ASN B CA 1
ATOM 11286 C C . ASN B 1 514 ? 18.422 -13.992 -21.672 1 79.25 514 ASN B C 1
ATOM 11288 O O . ASN B 1 514 ? 17.266 -14.422 -21.703 1 79.25 514 ASN B O 1
ATOM 11292 N N . ARG B 1 515 ? 18.891 -13.078 -22.453 1 78.69 515 ARG B N 1
ATOM 11293 C CA . ARG B 1 515 ? 18.047 -12.578 -23.516 1 78.69 515 ARG B CA 1
ATOM 11294 C C . ARG B 1 515 ? 17.703 -13.695 -24.516 1 78.69 515 ARG B C 1
ATOM 11296 O O . ARG B 1 515 ? 16.625 -13.688 -25.109 1 78.69 515 ARG B O 1
ATOM 11303 N N . ILE B 1 516 ? 18.594 -14.648 -24.578 1 76.56 516 ILE B N 1
ATOM 11304 C CA . ILE B 1 516 ? 18.344 -15.797 -25.453 1 76.56 516 ILE B CA 1
ATOM 11305 C C . ILE B 1 516 ? 17.234 -16.656 -24.859 1 76.56 516 ILE B C 1
ATOM 11307 O O . ILE B 1 516 ? 16.344 -17.109 -25.578 1 76.56 516 ILE B O 1
ATOM 11311 N N . HIS B 1 517 ? 17.328 -16.828 -23.516 1 80.19 517 HIS B N 1
ATOM 11312 C CA . HIS B 1 517 ? 16.281 -17.594 -22.844 1 80.19 517 HIS B CA 1
ATOM 11313 C C . HIS B 1 517 ? 14.938 -16.875 -22.922 1 80.19 517 HIS B C 1
ATOM 11315 O O . HIS B 1 517 ? 13.898 -17.516 -23.078 1 80.19 517 HIS B O 1
ATOM 11321 N N . PHE B 1 518 ? 15.086 -15.578 -22.859 1 88.06 518 PHE B N 1
ATOM 11322 C CA . PHE B 1 518 ? 13.875 -14.773 -22.969 1 88.06 518 PHE B CA 1
ATOM 11323 C C . PHE B 1 518 ? 13.25 -14.922 -24.344 1 88.06 518 PHE B C 1
ATOM 11325 O O . PHE B 1 518 ? 12.031 -15.055 -24.469 1 88.06 518 PHE B O 1
ATOM 11332 N N . ARG B 1 519 ? 14.047 -14.883 -25.328 1 86.69 519 ARG B N 1
ATOM 11333 C CA . ARG B 1 519 ? 13.562 -15.047 -26.703 1 86.69 519 ARG B CA 1
ATOM 11334 C C . ARG B 1 519 ? 12.93 -16.422 -26.891 1 86.69 519 ARG B C 1
ATOM 11336 O O . ARG B 1 519 ? 11.867 -16.531 -27.516 1 86.69 519 ARG B O 1
ATOM 11343 N N . GLN B 1 520 ? 13.531 -17.422 -26.359 1 85.06 520 GLN B N 1
ATOM 11344 C CA . GLN B 1 520 ? 12.977 -18.766 -26.469 1 85.06 520 GLN B CA 1
ATOM 11345 C C . GLN B 1 520 ? 11.625 -18.859 -25.781 1 85.06 520 GLN B C 1
ATOM 11347 O O . GLN B 1 520 ? 10.711 -19.531 -26.266 1 85.06 520 GLN B O 1
ATOM 11352 N N . LYS B 1 521 ? 11.594 -18.266 -24.625 1 89.06 521 LYS B N 1
ATOM 11353 C CA . LYS B 1 521 ? 10.32 -18.25 -23.906 1 89.06 521 LYS B CA 1
ATOM 11354 C C . LYS B 1 521 ? 9.234 -17.562 -24.734 1 89.06 521 LYS B C 1
ATOM 11356 O O . LYS B 1 521 ? 8.086 -18 -24.75 1 89.06 521 LYS B O 1
ATOM 11361 N N . GLN B 1 522 ? 9.602 -16.516 -25.438 1 92.38 522 GLN B N 1
ATOM 11362 C CA . GLN B 1 522 ? 8.648 -15.812 -26.281 1 92.38 522 GLN B CA 1
ATOM 11363 C C . GLN B 1 522 ? 8.195 -16.688 -27.453 1 92.38 522 GLN B C 1
ATOM 11365 O O . GLN B 1 522 ? 7.031 -16.656 -27.844 1 92.38 522 GLN B O 1
ATOM 11370 N N . ILE B 1 523 ? 9.078 -17.469 -27.969 1 92.31 523 ILE B N 1
ATOM 11371 C CA . ILE B 1 523 ? 8.742 -18.359 -29.078 1 92.31 523 ILE B CA 1
ATOM 11372 C C . ILE B 1 523 ? 7.812 -19.469 -28.578 1 92.31 523 ILE B C 1
ATOM 11374 O O . ILE B 1 523 ? 6.848 -19.828 -29.25 1 92.31 523 ILE B O 1
ATOM 11378 N N . ASP B 1 524 ? 8.125 -19.953 -27.422 1 91.25 524 ASP B N 1
ATOM 11379 C CA . ASP B 1 524 ? 7.262 -20.969 -26.828 1 91.25 524 ASP B CA 1
ATOM 11380 C C . ASP B 1 524 ? 5.852 -20.422 -26.594 1 91.25 524 ASP B C 1
ATOM 11382 O O . ASP B 1 524 ? 4.863 -21.125 -26.844 1 91.25 524 ASP B O 1
ATOM 11386 N N . ASP B 1 525 ? 5.836 -19.203 -26.078 1 92.94 525 ASP B N 1
ATOM 11387 C CA . ASP B 1 525 ? 4.539 -18.578 -25.828 1 92.94 525 ASP B CA 1
ATOM 11388 C C . ASP B 1 525 ? 3.789 -18.344 -27.141 1 92.94 525 ASP B C 1
ATOM 11390 O O . ASP B 1 525 ? 2.561 -18.438 -27.188 1 92.94 525 ASP B O 1
ATOM 11394 N N . LEU B 1 526 ? 4.535 -17.938 -28.188 1 94.56 526 LEU B N 1
ATOM 11395 C CA . LEU B 1 526 ? 3.941 -17.75 -29.5 1 94.56 526 LEU B CA 1
ATOM 11396 C C . LEU B 1 526 ? 3.246 -19.031 -29.969 1 94.56 526 LEU B C 1
ATOM 11398 O O . LEU B 1 526 ? 2.09 -18.984 -30.391 1 94.56 526 LEU B O 1
ATOM 11402 N N . VAL B 1 527 ? 3.891 -20.156 -29.828 1 93.25 527 VAL B N 1
ATOM 11403 C CA . VAL B 1 527 ? 3.361 -21.438 -30.297 1 93.25 527 VAL B CA 1
ATOM 11404 C C . VAL B 1 527 ? 2.145 -21.828 -29.453 1 93.25 527 VAL B C 1
ATOM 11406 O O . VAL B 1 527 ? 1.172 -22.375 -29.984 1 93.25 527 VAL B O 1
ATOM 11409 N N . GLU B 1 528 ? 2.24 -21.578 -28.203 1 91.75 528 GLU B N 1
ATOM 11410 C CA . GLU B 1 528 ? 1.109 -21.875 -27.328 1 91.75 528 GLU B CA 1
ATOM 11411 C C . GLU B 1 528 ? -0.113 -21.047 -27.703 1 91.75 528 GLU B C 1
ATOM 11413 O O . GLU B 1 528 ? -1.239 -21.547 -27.688 1 91.75 528 GLU B O 1
ATOM 11418 N N . LEU B 1 529 ? 0.103 -19.766 -28.062 1 91.88 529 LEU B N 1
ATOM 11419 C CA . LEU B 1 529 ? -1.001 -18.891 -28.422 1 91.88 529 LEU B CA 1
ATOM 11420 C C . LEU B 1 529 ? -1.602 -19.297 -29.766 1 91.88 529 LEU B C 1
ATOM 11422 O O . LEU B 1 529 ? -2.797 -19.109 -30 1 91.88 529 LEU B O 1
ATOM 11426 N N . LEU B 1 530 ? -0.779 -19.859 -30.625 1 92.31 530 LEU B N 1
ATOM 11427 C CA . LEU B 1 530 ? -1.238 -20.281 -31.953 1 92.31 530 LEU B CA 1
ATOM 11428 C C . LEU B 1 530 ? -2.145 -21.5 -31.844 1 92.31 530 LEU B C 1
ATOM 11430 O O . LEU B 1 530 ? -2.848 -21.828 -32.812 1 92.31 530 LEU B O 1
ATOM 11434 N N . THR B 1 531 ? -2.18 -22.172 -30.672 1 89.12 531 THR B N 1
ATOM 11435 C CA . THR B 1 531 ? -3.072 -23.297 -30.469 1 89.12 531 THR B CA 1
ATOM 11436 C C . THR B 1 531 ? -4.504 -22.828 -30.219 1 89.12 531 THR B C 1
ATOM 11438 O O . THR B 1 531 ? -5.453 -23.594 -30.375 1 89.12 531 THR B O 1
ATOM 11441 N N . LEU B 1 532 ? -4.676 -21.609 -29.922 1 86.56 532 LEU B N 1
ATOM 11442 C CA . LEU B 1 532 ? -5.992 -21.062 -29.609 1 86.56 532 LEU B CA 1
ATOM 11443 C C . LEU B 1 532 ? -6.727 -20.641 -30.875 1 86.56 532 LEU B C 1
ATOM 11445 O O . LEU B 1 532 ? -6.148 -19.969 -31.734 1 86.56 532 LEU B O 1
ATOM 11449 N N . THR B 1 533 ? -7.945 -20.906 -31 1 81.94 533 THR B N 1
ATOM 11450 C CA . THR B 1 533 ? -8.734 -20.672 -32.219 1 81.94 533 THR B CA 1
ATOM 11451 C C . THR B 1 533 ? -8.992 -19.188 -32.406 1 81.94 533 THR B C 1
ATOM 11453 O O . THR B 1 533 ? -9.195 -18.734 -33.531 1 81.94 533 THR B O 1
ATOM 11456 N N . ARG B 1 534 ? -8.953 -18.469 -31.391 1 82.94 534 ARG B N 1
ATOM 11457 C CA . ARG B 1 534 ? -9.258 -17.047 -31.5 1 82.94 534 ARG B CA 1
ATOM 11458 C C . ARG B 1 534 ? -8.172 -16.312 -32.281 1 82.94 534 ARG B C 1
ATOM 11460 O O . ARG B 1 534 ? -8.391 -15.203 -32.781 1 82.94 534 ARG B O 1
ATOM 11467 N N . PHE B 1 535 ? -7.023 -16.922 -32.469 1 88.38 535 PHE B N 1
ATOM 11468 C CA . PHE B 1 535 ? -5.918 -16.25 -33.125 1 88.38 535 PHE B CA 1
ATOM 11469 C C . PHE B 1 535 ? -5.652 -16.875 -34.5 1 88.38 535 PHE B C 1
ATOM 11471 O O . PHE B 1 535 ? -4.57 -16.703 -35.062 1 88.38 535 PHE B O 1
ATOM 11478 N N . TYR B 1 536 ? -6.59 -17.516 -35.062 1 82.44 536 TYR B N 1
ATOM 11479 C CA . TYR B 1 536 ? -6.438 -18.156 -36.375 1 82.44 536 TYR B CA 1
ATOM 11480 C C . TYR B 1 536 ? -6.289 -17.109 -37.469 1 82.44 536 TYR B C 1
ATOM 11482 O O . TYR B 1 536 ? -5.703 -17.391 -38.5 1 82.44 536 TYR B O 1
ATOM 11490 N N . ARG B 1 537 ? -6.766 -15.898 -37.219 1 83.31 537 ARG B N 1
ATOM 11491 C CA . ARG B 1 537 ? -6.691 -14.844 -38.219 1 83.31 537 ARG B CA 1
ATOM 11492 C C . ARG B 1 537 ? -5.539 -13.891 -37.938 1 83.31 537 ARG B C 1
ATOM 11494 O O . ARG B 1 537 ? -5.66 -12.68 -38.125 1 83.31 537 ARG B O 1
ATOM 11501 N N . LEU B 1 538 ? -4.531 -14.492 -37.531 1 89.56 538 LEU B N 1
ATOM 11502 C CA . LEU B 1 538 ? -3.35 -13.727 -37.125 1 89.56 538 LEU B CA 1
ATOM 11503 C C . LEU B 1 538 ? -2.559 -13.281 -38.375 1 89.56 538 LEU B C 1
ATOM 11505 O O . LEU B 1 538 ? -2.447 -14.023 -39.344 1 89.56 538 LEU B O 1
ATOM 11509 N N . ASP B 1 539 ? -2.17 -12.047 -38.344 1 88.12 539 ASP B N 1
ATOM 11510 C CA . ASP B 1 539 ? -1.189 -11.547 -39.312 1 88.12 539 ASP B CA 1
ATOM 11511 C C . ASP B 1 539 ? 0.207 -11.5 -38.688 1 88.12 539 ASP B C 1
ATOM 11513 O O . ASP B 1 539 ? 0.517 -10.594 -37.906 1 88.12 539 ASP B O 1
ATOM 11517 N N . PHE B 1 540 ? 1.025 -12.43 -39.125 1 90.81 540 PHE B N 1
ATOM 11518 C CA . PHE B 1 540 ? 2.336 -12.57 -38.5 1 90.81 540 PHE B CA 1
ATOM 11519 C C . PHE B 1 540 ? 3.246 -11.414 -38.906 1 90.81 540 PHE B C 1
ATOM 11521 O O . PHE B 1 540 ? 4.23 -11.125 -38.219 1 90.81 540 PHE B O 1
ATOM 11528 N N . GLY B 1 541 ? 2.971 -10.695 -40.031 1 87.62 541 GLY B N 1
ATOM 11529 C CA . GLY B 1 541 ? 3.725 -9.5 -40.375 1 87.62 541 GLY B CA 1
ATOM 11530 C C . GLY B 1 541 ? 3.635 -8.414 -39.344 1 87.62 541 GLY B C 1
ATOM 11531 O O . GLY B 1 541 ? 4.629 -7.742 -39.031 1 87.62 541 GLY B O 1
ATOM 11532 N N . LEU B 1 542 ? 2.486 -8.305 -38.812 1 90.62 542 LEU B N 1
ATOM 11533 C CA . LEU B 1 542 ? 2.266 -7.324 -37.75 1 90.62 542 LEU B CA 1
ATOM 11534 C C . LEU B 1 542 ? 2.984 -7.73 -36.469 1 90.62 542 LEU B C 1
ATOM 11536 O O . LEU B 1 542 ? 3.494 -6.879 -35.75 1 90.62 542 LEU B O 1
ATOM 11540 N N . VAL B 1 543 ? 3.021 -9.039 -36.188 1 91.88 543 VAL B N 1
ATOM 11541 C CA . VAL B 1 543 ? 3.682 -9.547 -34.969 1 91.88 543 VAL B CA 1
ATOM 11542 C C . VAL B 1 543 ? 5.188 -9.328 -35.094 1 91.88 543 VAL B C 1
ATOM 11544 O O . VAL B 1 543 ? 5.832 -8.914 -34.125 1 91.88 543 VAL B O 1
ATOM 11547 N N . LYS B 1 544 ? 5.723 -9.516 -36.281 1 89.38 544 LYS B N 1
ATOM 11548 C CA . LYS B 1 544 ? 7.152 -9.32 -36.5 1 89.38 544 LYS B CA 1
ATOM 11549 C C . LYS B 1 544 ? 7.539 -7.848 -36.344 1 89.38 544 LYS B C 1
ATOM 11551 O O . LYS B 1 544 ? 8.648 -7.531 -35.906 1 89.38 544 LYS B O 1
ATOM 11556 N N . PHE B 1 545 ? 6.645 -7.031 -36.688 1 89 545 PHE B N 1
ATOM 11557 C CA . PHE B 1 545 ? 6.906 -5.598 -36.656 1 89 545 PHE B CA 1
ATOM 11558 C C . PHE B 1 545 ? 6.887 -5.082 -35.219 1 89 545 PHE B C 1
ATOM 11560 O O . PHE B 1 545 ? 7.746 -4.297 -34.812 1 89 545 PHE B O 1
ATOM 11567 N N . HIS B 1 546 ? 5.953 -5.504 -34.406 1 91.69 546 HIS B N 1
ATOM 11568 C CA . HIS B 1 546 ? 5.738 -4.922 -33.094 1 91.69 546 HIS B CA 1
ATOM 11569 C C . HIS B 1 546 ? 6.531 -5.672 -32.031 1 91.69 546 HIS B C 1
ATOM 11571 O O . HIS B 1 546 ? 6.773 -5.141 -30.938 1 91.69 546 HIS B O 1
ATOM 11577 N N . VAL B 1 547 ? 6.902 -6.969 -32.281 1 93.5 547 VAL B N 1
ATOM 11578 C CA . VAL B 1 547 ? 7.688 -7.758 -31.328 1 93.5 547 VAL B CA 1
ATOM 11579 C C . VAL B 1 547 ? 9.062 -8.047 -31.922 1 93.5 547 VAL B C 1
ATOM 11581 O O . VAL B 1 547 ? 9.289 -9.102 -32.531 1 93.5 547 VAL B O 1
ATOM 11584 N N . PRO B 1 548 ? 9.93 -7.195 -31.578 1 89.12 548 PRO B N 1
ATOM 11585 C CA . PRO B 1 548 ? 11.258 -7.309 -32.188 1 89.12 548 PRO B CA 1
ATOM 11586 C C . PRO B 1 548 ? 11.961 -8.617 -31.828 1 89.12 548 PRO B C 1
ATOM 11588 O O . PRO B 1 548 ? 12.836 -9.078 -32.562 1 89.12 548 PRO B O 1
ATOM 11591 N N . TYR B 1 549 ? 11.625 -9.297 -30.797 1 88.19 549 TYR B N 1
ATOM 11592 C CA . TYR B 1 549 ? 12.25 -10.539 -30.375 1 88.19 549 TYR B CA 1
ATOM 11593 C C . TYR B 1 549 ? 11.914 -11.68 -31.328 1 88.19 549 TYR B C 1
ATOM 11595 O O . TYR B 1 549 ? 12.602 -12.703 -31.344 1 88.19 549 TYR B O 1
ATOM 11603 N N . LEU B 1 550 ? 10.891 -11.477 -32.125 1 90.56 550 LEU B N 1
ATOM 11604 C CA . LEU B 1 550 ? 10.453 -12.516 -33.062 1 90.56 550 LEU B CA 1
ATOM 11605 C C . LEU B 1 550 ? 10.758 -12.109 -34.5 1 90.56 550 LEU B C 1
ATOM 11607 O O . LEU B 1 550 ? 10.375 -12.805 -35.438 1 90.56 550 LEU B O 1
ATOM 11611 N N . ALA B 1 551 ? 11.406 -11.008 -34.688 1 86.38 551 ALA B N 1
ATOM 11612 C CA . ALA B 1 551 ? 11.68 -10.508 -36.031 1 86.38 551 ALA B CA 1
ATOM 11613 C C . ALA B 1 551 ? 12.539 -11.492 -36.812 1 86.38 551 ALA B C 1
ATOM 11615 O O . ALA B 1 551 ? 12.32 -11.703 -38 1 86.38 551 ALA B O 1
ATOM 11616 N N . ASP B 1 552 ? 13.469 -12.188 -36.062 1 84.69 552 ASP B N 1
ATOM 11617 C CA . ASP B 1 552 ? 14.383 -13.109 -36.75 1 84.69 552 ASP B CA 1
ATOM 11618 C C . ASP B 1 552 ? 14.008 -14.562 -36.469 1 84.69 552 ASP B C 1
ATOM 11620 O O . ASP B 1 552 ? 14.891 -15.414 -36.312 1 84.69 552 ASP B O 1
ATOM 11624 N N . LEU B 1 553 ? 12.742 -14.812 -36.344 1 90.75 553 LEU B N 1
ATOM 11625 C CA . LEU B 1 553 ? 12.289 -16.188 -36.094 1 90.75 553 LEU B CA 1
ATOM 11626 C C . LEU B 1 553 ? 12.523 -17.062 -37.312 1 90.75 553 LEU B C 1
ATOM 11628 O O . LEU B 1 553 ? 12.203 -16.656 -38.438 1 90.75 553 LEU B O 1
ATOM 11632 N N . THR B 1 554 ? 13.188 -18.188 -37.156 1 87.38 554 THR B N 1
ATOM 11633 C CA . THR B 1 554 ? 13.461 -19.125 -38.25 1 87.38 554 THR B CA 1
ATOM 11634 C C . THR B 1 554 ? 12.492 -20.312 -38.188 1 87.38 554 THR B C 1
ATOM 11636 O O . THR B 1 554 ? 11.867 -20.547 -37.156 1 87.38 554 THR B O 1
ATOM 11639 N N . LEU B 1 555 ? 12.305 -20.984 -39.281 1 88.75 555 LEU B N 1
ATOM 11640 C CA . LEU B 1 555 ? 11.414 -22.141 -39.344 1 88.75 555 LEU B CA 1
ATOM 11641 C C . LEU B 1 555 ? 11.898 -23.266 -38.438 1 88.75 555 LEU B C 1
ATOM 11643 O O . LEU B 1 555 ? 11.094 -24 -37.844 1 88.75 555 LEU B O 1
ATOM 11647 N N . THR B 1 556 ? 13.18 -23.422 -38.25 1 84.38 556 THR B N 1
ATOM 11648 C CA . THR B 1 556 ? 13.75 -24.453 -37.406 1 84.38 556 THR B CA 1
ATOM 11649 C C . THR B 1 556 ? 13.359 -24.219 -35.938 1 84.38 556 THR B C 1
ATOM 11651 O O . THR B 1 556 ? 13.016 -25.172 -35.219 1 84.38 556 THR B O 1
ATOM 11654 N N . GLN B 1 557 ? 13.406 -22.984 -35.594 1 86.31 557 GLN B N 1
ATOM 11655 C CA . GLN B 1 557 ? 13.055 -22.656 -34.219 1 86.31 557 GLN B CA 1
ATOM 11656 C C . GLN B 1 557 ? 11.57 -22.891 -33.969 1 86.31 557 GLN B C 1
ATOM 11658 O O . GLN B 1 557 ? 11.195 -23.312 -32.875 1 86.31 557 GLN B O 1
ATOM 11663 N N . LEU B 1 558 ? 10.789 -22.531 -34.938 1 90.5 558 LEU B N 1
ATOM 11664 C CA . LEU B 1 558 ? 9.352 -22.75 -34.781 1 90.5 558 LEU B CA 1
ATOM 11665 C C . LEU B 1 558 ? 9.031 -24.234 -34.656 1 90.5 558 LEU B C 1
ATOM 11667 O O . LEU B 1 558 ? 8.25 -24.625 -33.781 1 90.5 558 LEU B O 1
ATOM 11671 N N . VAL B 1 559 ? 9.656 -25.062 -35.5 1 86.81 559 VAL B N 1
ATOM 11672 C CA . VAL B 1 559 ? 9.406 -26.5 -35.469 1 86.81 559 VAL B CA 1
ATOM 11673 C C . VAL B 1 559 ? 9.875 -27.078 -34.125 1 86.81 559 VAL B C 1
ATOM 11675 O O . VAL B 1 559 ? 9.188 -27.922 -33.531 1 86.81 559 VAL B O 1
ATOM 11678 N N . GLU B 1 560 ? 10.961 -26.625 -33.688 1 83 560 GLU B N 1
ATOM 11679 C CA . GLU B 1 560 ? 11.484 -27.109 -32.406 1 83 560 GLU B CA 1
ATOM 11680 C C . GLU B 1 560 ? 10.547 -26.75 -31.266 1 83 560 GLU B C 1
ATOM 11682 O O . GLU B 1 560 ? 10.383 -27.516 -30.328 1 83 560 GLU B O 1
ATOM 11687 N N . ALA B 1 561 ? 10.055 -25.547 -31.312 1 88.62 561 ALA B N 1
ATOM 11688 C CA . ALA B 1 561 ? 9.141 -25.109 -30.266 1 88.62 561 ALA B CA 1
ATOM 11689 C C . ALA B 1 561 ? 7.859 -25.938 -30.281 1 88.62 561 ALA B C 1
ATOM 11691 O O . ALA B 1 561 ? 7.293 -26.234 -29.219 1 88.62 561 ALA B O 1
ATOM 11692 N N . ILE B 1 562 ? 7.355 -26.281 -31.422 1 89.44 562 ILE B N 1
ATOM 11693 C CA . ILE B 1 562 ? 6.148 -27.094 -31.531 1 89.44 562 ILE B CA 1
ATOM 11694 C C . ILE B 1 562 ? 6.414 -28.5 -31 1 89.44 562 ILE B C 1
ATOM 11696 O O . ILE B 1 562 ? 5.562 -29.094 -30.344 1 89.44 562 ILE B O 1
ATOM 11700 N N . GLU B 1 563 ? 7.574 -29.031 -31.312 1 82.5 563 GLU B N 1
ATOM 11701 C CA . GLU B 1 563 ? 7.957 -30.344 -30.797 1 82.5 563 GLU B CA 1
ATOM 11702 C C . GLU B 1 563 ? 8.031 -30.344 -29.266 1 82.5 563 GLU B C 1
ATOM 11704 O O . GLU B 1 563 ? 7.598 -31.297 -28.625 1 82.5 563 GLU B O 1
ATOM 11709 N N . LYS B 1 564 ? 8.578 -29.281 -28.812 1 81.25 564 LYS B N 1
ATOM 11710 C CA . LYS B 1 564 ? 8.656 -29.156 -27.359 1 81.25 564 LYS B CA 1
ATOM 11711 C C . LYS B 1 564 ? 7.266 -29.109 -26.734 1 81.25 564 LYS B C 1
ATOM 11713 O O . LYS B 1 564 ? 7.031 -29.719 -25.688 1 81.25 564 LYS B O 1
ATOM 11718 N N . LEU B 1 565 ? 6.379 -28.344 -27.312 1 85.69 565 LEU B N 1
ATOM 11719 C CA . LEU B 1 565 ? 5.012 -28.266 -26.812 1 85.69 565 LEU B CA 1
ATOM 11720 C C . LEU B 1 565 ? 4.348 -29.625 -26.828 1 85.69 565 LEU B C 1
ATOM 11722 O O . LEU B 1 565 ? 3.646 -29.984 -25.875 1 85.69 565 LEU B O 1
ATOM 11726 N N . LYS B 1 566 ? 4.555 -30.359 -27.859 1 78.25 566 LYS B N 1
ATOM 11727 C CA . LYS B 1 566 ? 3.975 -31.703 -27.969 1 78.25 566 LYS B CA 1
ATOM 11728 C C . LYS B 1 566 ? 4.535 -32.625 -26.906 1 78.25 566 LYS B C 1
ATOM 11730 O O . LYS B 1 566 ? 3.795 -33.406 -26.312 1 78.25 566 LYS B O 1
ATOM 11735 N N . ASP B 1 567 ? 5.801 -32.5 -26.578 1 70.19 567 ASP B N 1
ATOM 11736 C CA . ASP B 1 567 ? 6.469 -33.375 -25.609 1 70.19 567 ASP B CA 1
ATOM 11737 C C . ASP B 1 567 ? 6.039 -33.031 -24.172 1 70.19 567 ASP B C 1
ATOM 11739 O O . ASP B 1 567 ? 5.984 -33.906 -23.312 1 70.19 567 ASP B O 1
ATOM 11743 N N . THR B 1 568 ? 5.793 -31.781 -23.922 1 70.75 568 THR B N 1
ATOM 11744 C CA . THR B 1 568 ? 5.52 -31.359 -22.562 1 70.75 568 THR B CA 1
ATOM 11745 C C . THR B 1 568 ? 4.027 -31.438 -22.25 1 70.75 568 THR B C 1
ATOM 11747 O O . THR B 1 568 ? 3.627 -31.453 -21.094 1 70.75 568 THR B O 1
ATOM 11750 N N . THR B 1 569 ? 3.207 -31.438 -23.297 1 74 569 THR B N 1
ATOM 11751 C CA . THR B 1 569 ? 1.765 -31.5 -23.094 1 74 569 THR B CA 1
ATOM 11752 C C . THR B 1 569 ? 1.271 -32.938 -23.078 1 74 569 THR B C 1
ATOM 11754 O O . THR B 1 569 ? 1.763 -33.781 -23.844 1 74 569 THR B O 1
ATOM 11757 N N . GLN B 1 570 ? 0.365 -33.219 -22.203 1 63.75 570 GLN B N 1
ATOM 11758 C CA . GLN B 1 570 ? -0.249 -34.562 -22.172 1 63.75 570 GLN B CA 1
ATOM 11759 C C . GLN B 1 570 ? -0.965 -34.844 -23.5 1 63.75 570 GLN B C 1
ATOM 11761 O O . GLN B 1 570 ? -1.568 -33.969 -24.094 1 63.75 570 GLN B O 1
ATOM 11766 N N . HIS B 1 571 ? -0.885 -36 -23.891 1 59.62 571 HIS B N 1
ATOM 11767 C CA . HIS B 1 571 ? -1.355 -36.406 -25.203 1 59.62 571 HIS B CA 1
ATOM 11768 C C . HIS B 1 571 ? -2.834 -36.094 -25.391 1 59.62 571 HIS B C 1
ATOM 11770 O O . HIS B 1 571 ? -3.258 -35.719 -26.484 1 59.62 571 HIS B O 1
ATOM 11776 N N . GLU B 1 572 ? -3.562 -36.125 -24.266 1 58.34 572 GLU B N 1
ATOM 11777 C CA . GLU B 1 572 ? -5.004 -35.938 -24.375 1 58.34 572 GLU B CA 1
ATOM 11778 C C . GLU B 1 572 ? -5.328 -34.438 -24.547 1 58.34 572 GLU B C 1
ATOM 11780 O O . GLU B 1 572 ? -6.352 -34.094 -25.125 1 58.34 572 GLU B O 1
ATOM 11785 N N . LYS B 1 573 ? -4.398 -33.656 -24.156 1 68.69 573 LYS B N 1
ATOM 11786 C CA . LYS B 1 573 ? -4.672 -32.219 -24.141 1 68.69 573 LYS B CA 1
ATOM 11787 C C . LYS B 1 573 ? -3.916 -31.5 -25.25 1 68.69 573 LYS B C 1
ATOM 11789 O O . LYS B 1 573 ? -4.082 -30.297 -25.438 1 68.69 573 LYS B O 1
ATOM 11794 N N . TYR B 1 574 ? -3.145 -32.25 -26.062 1 78.69 574 TYR B N 1
ATOM 11795 C CA . TYR B 1 574 ? -2.318 -31.594 -27.078 1 78.69 574 TYR B CA 1
ATOM 11796 C C . TYR B 1 574 ? -3.164 -31.156 -28.266 1 78.69 574 TYR B C 1
ATOM 11798 O O . TYR B 1 574 ? -3.928 -31.938 -28.828 1 78.69 574 TYR B O 1
ATOM 11806 N N . ARG B 1 575 ? -3.117 -29.891 -28.594 1 80.5 575 ARG B N 1
ATOM 11807 C CA . ARG B 1 575 ? -3.715 -29.266 -29.766 1 80.5 575 ARG B CA 1
ATOM 11808 C C . ARG B 1 575 ? -2.646 -28.672 -30.672 1 80.5 575 ARG B C 1
ATOM 11810 O O . ARG B 1 575 ? -1.827 -27.859 -30.219 1 80.5 575 ARG B O 1
ATOM 11817 N N . PRO B 1 576 ? -2.705 -29.125 -31.891 1 86.56 576 PRO B N 1
ATOM 11818 C CA . PRO B 1 576 ? -1.682 -28.578 -32.781 1 86.56 576 PRO B CA 1
ATOM 11819 C C . PRO B 1 576 ? -1.86 -27.078 -33.031 1 86.56 576 PRO B C 1
ATOM 11821 O O . PRO B 1 576 ? -2.988 -26.609 -33.188 1 86.56 576 PRO B O 1
ATOM 11824 N N . PRO B 1 577 ? -0.802 -26.328 -33.031 1 90.94 577 PRO B N 1
ATOM 11825 C CA . PRO B 1 577 ? -0.865 -24.906 -33.344 1 90.94 577 PRO B CA 1
ATOM 11826 C C . PRO B 1 577 ? -1.142 -24.625 -34.812 1 90.94 577 PRO B C 1
ATOM 11828 O O . PRO B 1 577 ? -0.73 -25.406 -35.656 1 90.94 577 PRO B O 1
ATOM 11831 N N . ASN B 1 578 ? -1.871 -23.609 -35.125 1 87.5 578 ASN B N 1
ATOM 11832 C CA . ASN B 1 578 ? -2.121 -23.188 -36.5 1 87.5 578 ASN B CA 1
ATOM 11833 C C . ASN B 1 578 ? -0.957 -22.375 -37.062 1 87.5 578 ASN B C 1
ATOM 11835 O O . ASN B 1 578 ? -0.815 -21.188 -36.75 1 87.5 578 ASN B O 1
ATOM 11839 N N . VAL B 1 579 ? -0.184 -22.984 -37.875 1 90 579 VAL B N 1
ATOM 11840 C CA . VAL B 1 579 ? 1.029 -22.344 -38.344 1 90 579 VAL B CA 1
ATOM 11841 C C . VAL B 1 579 ? 0.849 -21.922 -39.812 1 90 579 VAL B C 1
ATOM 11843 O O . VAL B 1 579 ? 1.798 -21.469 -40.438 1 90 579 VAL B O 1
ATOM 11846 N N . ASP B 1 580 ? -0.325 -21.938 -40.312 1 84.5 580 ASP B N 1
ATOM 11847 C CA . ASP B 1 580 ? -0.587 -21.641 -41.719 1 84.5 580 ASP B CA 1
ATOM 11848 C C . ASP B 1 580 ? -0.252 -20.188 -42.031 1 84.5 580 ASP B C 1
ATOM 11850 O O . ASP B 1 580 ? 0.179 -19.891 -43.156 1 84.5 580 ASP B O 1
ATOM 11854 N N . ARG B 1 581 ? -0.385 -19.406 -41.062 1 87.94 581 ARG B N 1
ATOM 11855 C CA . ARG B 1 581 ? -0.179 -17.984 -41.312 1 87.94 581 ARG B CA 1
ATOM 11856 C C . ARG B 1 581 ? 1.197 -17.547 -40.844 1 87.94 581 ARG B C 1
ATOM 11858 O O . ARG B 1 581 ? 1.559 -16.375 -41 1 87.94 581 ARG B O 1
ATOM 11865 N N . VAL B 1 582 ? 1.943 -18.406 -40.281 1 90.62 582 VAL B N 1
ATOM 11866 C CA . VAL B 1 582 ? 3.256 -18.047 -39.75 1 90.62 582 VAL B CA 1
ATOM 11867 C C . VAL B 1 582 ? 4.348 -18.594 -40.688 1 90.62 582 VAL B C 1
ATOM 11869 O O . VAL B 1 582 ? 5.332 -17.906 -40.969 1 90.62 582 VAL B O 1
ATOM 11872 N N . VAL B 1 583 ? 4.105 -19.75 -41.312 1 88.44 583 VAL B N 1
ATOM 11873 C CA . VAL B 1 583 ? 5.113 -20.484 -42.062 1 88.44 583 VAL B CA 1
ATOM 11874 C C . VAL B 1 583 ? 5.469 -19.719 -43.312 1 88.44 583 VAL B C 1
ATOM 11876 O O . VAL B 1 583 ? 6.645 -19.625 -43.688 1 88.44 583 VAL B O 1
ATOM 11879 N N . PRO B 1 584 ? 4.523 -19.078 -44 1 86.25 584 PRO B N 1
ATOM 11880 C CA . PRO B 1 584 ? 4.867 -18.344 -45.219 1 86.25 584 PRO B CA 1
ATOM 11881 C C . PRO B 1 584 ? 5.848 -17.203 -44.969 1 86.25 584 PRO B C 1
ATOM 11883 O O . PRO B 1 584 ? 6.586 -16.812 -45.875 1 86.25 584 PRO B O 1
ATOM 11886 N N . TYR B 1 585 ? 5.832 -16.672 -43.844 1 88.75 585 TYR B N 1
ATOM 11887 C CA . TYR B 1 585 ? 6.73 -15.562 -43.531 1 88.75 585 TYR B CA 1
ATOM 11888 C C . TYR B 1 585 ? 8.141 -16.078 -43.25 1 88.75 585 TYR B C 1
ATOM 11890 O O . TYR B 1 585 ? 9.109 -15.305 -43.312 1 88.75 585 TYR B O 1
ATOM 11898 N N . LEU B 1 586 ? 8.242 -17.344 -42.969 1 89.06 586 LEU B N 1
ATOM 11899 C CA . LEU B 1 586 ? 9.523 -17.875 -42.531 1 89.06 586 LEU B CA 1
ATOM 11900 C C . LEU B 1 586 ? 10.195 -18.656 -43.656 1 89.06 586 LEU B C 1
ATOM 11902 O O . LEU B 1 586 ? 11.359 -19.031 -43.562 1 89.06 586 LEU B O 1
ATOM 11906 N N . VAL B 1 587 ? 9.453 -18.891 -44.781 1 83.75 587 VAL B N 1
ATOM 11907 C CA . VAL B 1 587 ? 9.961 -19.719 -45.875 1 83.75 587 VAL B CA 1
ATOM 11908 C C . VAL B 1 587 ? 10.562 -18.812 -46.938 1 83.75 587 VAL B C 1
ATOM 11910 O O . VAL B 1 587 ? 9.977 -17.797 -47.312 1 83.75 587 VAL B O 1
ATOM 11913 N N . GLY B 1 588 ? 11.82 -19.031 -47.281 1 69.88 588 GLY B N 1
ATOM 11914 C CA . GLY B 1 588 ? 12.5 -18.328 -48.344 1 69.88 588 GLY B CA 1
ATOM 11915 C C . GLY B 1 588 ? 12.008 -18.734 -49.719 1 69.88 588 GLY B C 1
ATOM 11916 O O . GLY B 1 588 ? 11.078 -19.547 -49.844 1 69.88 588 GLY B O 1
ATOM 11917 N N . PRO B 1 589 ? 12.516 -18.141 -50.75 1 70.25 589 PRO B N 1
ATOM 11918 C CA . PRO B 1 589 ? 12.141 -18.453 -52.125 1 70.25 589 PRO B CA 1
ATOM 11919 C C . PRO B 1 589 ? 12.398 -19.922 -52.5 1 70.25 589 PRO B C 1
ATOM 11921 O O . PRO B 1 589 ? 11.742 -20.469 -53.375 1 70.25 589 PRO B O 1
ATOM 11924 N N . GLU B 1 590 ? 13.367 -20.672 -51.719 1 74.81 590 GLU B N 1
ATOM 11925 C CA . GLU B 1 590 ? 13.719 -22.047 -52.031 1 74.81 590 GLU B CA 1
ATOM 11926 C C . GLU B 1 590 ? 12.711 -23.016 -51.406 1 74.81 590 GLU B C 1
ATOM 11928 O O . GLU B 1 590 ? 12.773 -24.234 -51.688 1 74.81 590 GLU B O 1
ATOM 11933 N N . GLY B 1 591 ? 11.602 -22.578 -50.781 1 77.69 591 GLY B N 1
ATOM 11934 C CA . GLY B 1 591 ? 10.594 -23.438 -50.188 1 77.69 591 GLY B CA 1
ATOM 11935 C C . GLY B 1 591 ? 11.047 -24.031 -48.844 1 77.69 591 GLY B C 1
ATOM 11936 O O . GLY B 1 591 ? 12.07 -23.609 -48.312 1 77.69 591 GLY B O 1
ATOM 11937 N N . ILE B 1 592 ? 10.227 -24.922 -48.25 1 85.94 592 ILE B N 1
ATOM 11938 C CA . ILE B 1 592 ? 10.523 -25.578 -46.969 1 85.94 592 ILE B CA 1
ATOM 11939 C C . ILE B 1 592 ? 11.422 -26.797 -47.188 1 85.94 592 ILE B C 1
ATOM 11941 O O . ILE B 1 592 ? 11.102 -27.656 -48 1 85.94 592 ILE B O 1
ATOM 11945 N N . PRO B 1 593 ? 12.617 -26.828 -46.656 1 82.69 593 PRO B N 1
ATOM 11946 C CA . PRO B 1 593 ? 13.43 -28.047 -46.719 1 82.69 593 PRO B CA 1
ATOM 11947 C C . PRO B 1 593 ? 12.664 -29.297 -46.312 1 82.69 593 PRO B C 1
ATOM 11949 O O . PRO B 1 593 ? 11.867 -29.25 -45.344 1 82.69 593 PRO B O 1
ATOM 11952 N N . LYS B 1 594 ? 12.812 -30.359 -47.031 1 82.56 594 LYS B N 1
ATOM 11953 C CA . LYS B 1 594 ? 12.039 -31.578 -46.875 1 82.56 594 LYS B CA 1
ATOM 11954 C C . LYS B 1 594 ? 12.156 -32.125 -45.438 1 82.56 594 LYS B C 1
ATOM 11956 O O . LYS B 1 594 ? 11.18 -32.594 -44.875 1 82.56 594 LYS B O 1
ATOM 11961 N N . ASP B 1 595 ? 13.289 -32.062 -44.844 1 82.12 595 ASP B N 1
ATOM 11962 C CA . ASP B 1 595 ? 13.5 -32.531 -43.469 1 82.12 595 ASP B CA 1
ATOM 11963 C C . ASP B 1 595 ? 12.625 -31.781 -42.5 1 82.12 595 ASP B C 1
ATOM 11965 O O . ASP B 1 595 ? 12.023 -32.375 -41.594 1 82.12 595 ASP B O 1
ATOM 11969 N N . LEU B 1 596 ? 12.57 -30.547 -42.719 1 85.94 596 LEU B N 1
ATOM 11970 C CA . LEU B 1 596 ? 11.789 -29.719 -41.812 1 85.94 596 LEU B CA 1
ATOM 11971 C C . LEU B 1 596 ? 10.297 -29.906 -42.031 1 85.94 596 LEU B C 1
ATOM 11973 O O . LEU B 1 596 ? 9.5 -29.828 -41.094 1 85.94 596 LEU B O 1
ATOM 11977 N N . GLU B 1 597 ? 9.945 -30.062 -43.281 1 86.06 597 GLU B N 1
ATOM 11978 C CA . GLU B 1 597 ? 8.539 -30.297 -43.594 1 86.06 597 GLU B CA 1
ATOM 11979 C C . GLU B 1 597 ? 8.031 -31.578 -42.969 1 86.06 597 GLU B C 1
ATOM 11981 O O . GLU B 1 597 ? 6.918 -31.609 -42.438 1 86.06 597 GLU B O 1
ATOM 11986 N N . ASP B 1 598 ? 8.82 -32.625 -43 1 83.44 598 ASP B N 1
ATOM 11987 C CA . ASP B 1 598 ? 8.445 -33.875 -42.375 1 83.44 598 ASP B CA 1
ATOM 11988 C C . ASP B 1 598 ? 8.32 -33.75 -40.875 1 83.44 598 ASP B C 1
ATOM 11990 O O . ASP B 1 598 ? 7.379 -34.25 -40.25 1 83.44 598 ASP B O 1
ATOM 11994 N N . ARG B 1 599 ? 9.219 -33.031 -40.375 1 82.81 599 ARG B N 1
ATOM 11995 C CA . ARG B 1 599 ? 9.203 -32.812 -38.938 1 82.81 599 ARG B CA 1
ATOM 11996 C C . ARG B 1 599 ? 7.984 -32 -38.531 1 82.81 599 ARG B C 1
ATOM 11998 O O . ARG B 1 599 ? 7.375 -32.281 -37.5 1 82.81 599 ARG B O 1
ATOM 12005 N N . LEU B 1 600 ? 7.793 -31.047 -39.281 1 86.56 600 LEU B N 1
ATOM 12006 C CA . LEU B 1 600 ? 6.648 -30.188 -39 1 86.56 600 LEU B CA 1
ATOM 12007 C C . LEU B 1 600 ? 5.344 -30.984 -39.062 1 86.56 600 LEU B C 1
ATOM 12009 O O . LEU B 1 600 ? 4.48 -30.844 -38.188 1 86.56 600 LEU B O 1
ATOM 12013 N N . ASN B 1 601 ? 5.168 -31.797 -40.031 1 80.62 601 ASN B N 1
ATOM 12014 C CA . ASN B 1 601 ? 3.955 -32.594 -40.188 1 80.62 601 ASN B CA 1
ATOM 12015 C C . ASN B 1 601 ? 3.779 -33.594 -39.062 1 80.62 601 ASN B C 1
ATOM 12017 O O . ASN B 1 601 ? 2.66 -33.812 -38.594 1 80.62 601 ASN B O 1
ATOM 12021 N N . ILE B 1 602 ? 4.836 -34.062 -38.594 1 74.44 602 ILE B N 1
ATOM 12022 C CA . ILE B 1 602 ? 4.789 -35.031 -37.469 1 74.44 602 ILE B CA 1
ATOM 12023 C C . ILE B 1 602 ? 4.406 -34.281 -36.188 1 74.44 602 ILE B C 1
ATOM 12025 O O . ILE B 1 602 ? 3.635 -34.812 -35.375 1 74.44 602 ILE B O 1
ATOM 12029 N N . ALA B 1 603 ? 4.973 -33.188 -36.094 1 80.12 603 ALA B N 1
ATOM 12030 C CA . ALA B 1 603 ? 4.719 -32.406 -34.906 1 80.12 603 ALA B CA 1
ATOM 12031 C C . ALA B 1 603 ? 3.271 -31.922 -34.844 1 80.12 603 ALA B C 1
ATOM 12033 O O . ALA B 1 603 ? 2.703 -31.766 -33.75 1 80.12 603 ALA B O 1
ATOM 12034 N N . LEU B 1 604 ? 2.727 -31.703 -35.938 1 82.31 604 LEU B N 1
ATOM 12035 C CA . LEU B 1 604 ? 1.365 -31.172 -36 1 82.31 604 LEU B CA 1
ATOM 12036 C C . LEU B 1 604 ? 0.345 -32.312 -35.938 1 82.31 604 LEU B C 1
ATOM 12038 O O . LEU B 1 604 ? -0.836 -32.062 -35.656 1 82.31 604 LEU B O 1
ATOM 12042 N N . LEU B 1 605 ? 0.791 -33.594 -36.062 1 70.25 605 LEU B N 1
ATOM 12043 C CA . LEU B 1 605 ? -0.105 -34.75 -36.031 1 70.25 605 LEU B CA 1
ATOM 12044 C C . LEU B 1 605 ? -0.359 -35.188 -34.594 1 70.25 605 LEU B C 1
ATOM 12046 O O . LEU B 1 605 ? 0.56 -35.188 -33.75 1 70.25 605 LEU B O 1
ATOM 12050 N N . ARG B 1 606 ? -1.609 -35.188 -34.188 1 64.06 606 ARG B N 1
ATOM 12051 C CA . ARG B 1 606 ? -1.956 -35.719 -32.875 1 64.06 606 ARG B CA 1
ATOM 12052 C C . ARG B 1 606 ? -1.566 -37.188 -32.75 1 64.06 606 ARG B C 1
ATOM 12054 O O . ARG B 1 606 ? -1.689 -37.938 -33.688 1 64.06 606 ARG B O 1
ATOM 12061 N N . ASP B 1 607 ? -0.643 -37.594 -31.781 1 54.91 607 ASP B N 1
ATOM 12062 C CA . ASP B 1 607 ? -0.242 -38.969 -31.578 1 54.91 607 ASP B CA 1
ATOM 12063 C C . ASP B 1 607 ? -1.46 -39.875 -31.5 1 54.91 607 ASP B C 1
ATOM 12065 O O . ASP B 1 607 ? -2.355 -39.656 -30.688 1 54.91 607 ASP B O 1
ATOM 12069 N N . LYS B 1 608 ? -2.137 -40.219 -32.531 1 49.03 608 LYS B N 1
ATOM 12070 C CA . LYS B 1 608 ? -3.168 -41.25 -32.531 1 49.03 608 LYS B CA 1
ATOM 12071 C C . LYS B 1 608 ? -2.748 -42.406 -31.641 1 49.03 608 LYS B C 1
ATOM 12073 O O . LYS B 1 608 ? -1.578 -42.812 -31.641 1 49.03 608 LYS B O 1
ATOM 12078 N N . GLY B 1 609 ? -3.27 -42.5 -30.453 1 45.38 609 GLY B N 1
ATOM 12079 C CA . GLY B 1 609 ? -3.164 -43.688 -29.609 1 45.38 609 GLY B CA 1
ATOM 12080 C C . GLY B 1 609 ? -3.037 -44.969 -30.406 1 45.38 609 GLY B C 1
ATOM 12081 O O . GLY B 1 609 ? -4.02 -45.719 -30.594 1 45.38 609 GLY B O 1
ATOM 12082 N N . SER B 1 610 ? -2.457 -44.906 -31.422 1 40.53 610 SER B N 1
ATOM 12083 C CA . SER B 1 610 ? -2.561 -46.156 -32.156 1 40.53 610 SER B CA 1
ATOM 12084 C C . SER B 1 610 ? -2.207 -47.344 -31.25 1 40.53 610 SER B C 1
ATOM 12086 O O . SER B 1 610 ? -2.307 -48.5 -31.672 1 40.53 610 SER B O 1
ATOM 12088 N N . ASP B 1 611 ? -1.461 -47.156 -30.297 1 41.34 611 ASP B N 1
ATOM 12089 C CA . ASP B 1 611 ? -1.21 -48.375 -29.547 1 41.34 611 ASP B CA 1
ATOM 12090 C C . ASP B 1 611 ? -2.41 -48.75 -28.672 1 41.34 611 ASP B C 1
ATOM 12092 O O . ASP B 1 611 ? -2.824 -47.969 -27.812 1 41.34 611 ASP B O 1
ATOM 12096 N N . PRO B 1 612 ? -3.201 -49.656 -28.969 1 47.44 612 PRO B N 1
ATOM 12097 C CA . PRO B 1 612 ? -4.418 -50.094 -28.266 1 47.44 612 PRO B CA 1
ATOM 12098 C C . PRO B 1 612 ? -4.25 -50.125 -26.75 1 47.44 612 PRO B C 1
ATOM 12100 O O . PRO B 1 612 ? -5.199 -49.875 -26.016 1 47.44 612 PRO B O 1
ATOM 12103 N N . ARG B 1 613 ? -3.17 -50.438 -26.266 1 52.12 613 ARG B N 1
ATOM 12104 C CA . ARG B 1 613 ? -2.965 -50.594 -24.828 1 52.12 613 ARG B CA 1
ATOM 12105 C C . ARG B 1 613 ? -2.912 -49.25 -24.125 1 52.12 613 ARG B C 1
ATOM 12107 O O . ARG B 1 613 ? -3.428 -49.094 -23.016 1 52.12 613 ARG B O 1
ATOM 12114 N N . ARG B 1 614 ? -2.293 -48.469 -24.812 1 48.94 614 ARG B N 1
ATOM 12115 C CA . ARG B 1 614 ? -2.24 -47.125 -24.25 1 48.94 614 ARG B CA 1
ATOM 12116 C C . ARG B 1 614 ? -3.625 -46.5 -24.234 1 48.94 614 ARG B C 1
ATOM 12118 O O . ARG B 1 614 ? -3.98 -45.812 -23.266 1 48.94 614 ARG B O 1
ATOM 12125 N N . SER B 1 615 ? -4.258 -46.781 -25.344 1 50.62 615 SER B N 1
ATOM 12126 C CA . SER B 1 615 ? -5.629 -46.281 -25.391 1 50.62 615 SER B CA 1
ATOM 12127 C C . SER B 1 615 ? -6.469 -46.844 -24.25 1 50.62 615 SER B C 1
ATOM 12129 O O . SER B 1 615 ? -7.301 -46.156 -23.672 1 50.62 615 SER B O 1
ATOM 12131 N N . GLN B 1 616 ? -6.18 -48.094 -23.984 1 56.62 616 GLN B N 1
ATOM 12132 C CA . GLN B 1 616 ? -6.922 -48.75 -22.906 1 56.62 616 GLN B CA 1
ATOM 12133 C C . GLN B 1 616 ? -6.559 -48.125 -21.547 1 56.62 616 GLN B C 1
ATOM 12135 O O . GLN B 1 616 ? -7.434 -47.938 -20.703 1 56.62 616 GLN B O 1
ATOM 12140 N N . LYS B 1 617 ? -5.309 -47.875 -21.391 1 55.69 617 LYS B N 1
ATOM 12141 C CA . LYS B 1 617 ? -4.875 -47.312 -20.109 1 55.69 617 LYS B CA 1
ATOM 12142 C C . LYS B 1 617 ? -5.391 -45.906 -19.938 1 55.69 617 LYS B C 1
ATOM 12144 O O . LYS B 1 617 ? -5.773 -45.5 -18.828 1 55.69 617 LYS B O 1
ATOM 12149 N N . ILE B 1 618 ? -5.344 -45.25 -21.016 1 56.72 618 ILE B N 1
ATOM 12150 C CA . ILE B 1 618 ? -5.902 -43.906 -20.984 1 56.72 618 ILE B CA 1
ATOM 12151 C C . ILE B 1 618 ? -7.395 -43.969 -20.672 1 56.72 618 ILE B C 1
ATOM 12153 O O . ILE B 1 618 ? -7.91 -43.156 -19.875 1 56.72 618 ILE B O 1
ATOM 12157 N N . GLU B 1 619 ? -7.957 -44.969 -21.406 1 57.28 619 GLU B N 1
ATOM 12158 C CA . GLU B 1 619 ? -9.383 -45.125 -21.141 1 57.28 619 GLU B CA 1
ATOM 12159 C C . GLU B 1 619 ? -9.633 -45.531 -19.703 1 57.28 619 GLU B C 1
ATOM 12161 O O . GLU B 1 619 ? -10.602 -45.094 -19.078 1 57.28 619 GLU B O 1
ATOM 12166 N N . GLU B 1 620 ? -8.719 -46.344 -19.203 1 59.5 620 GLU 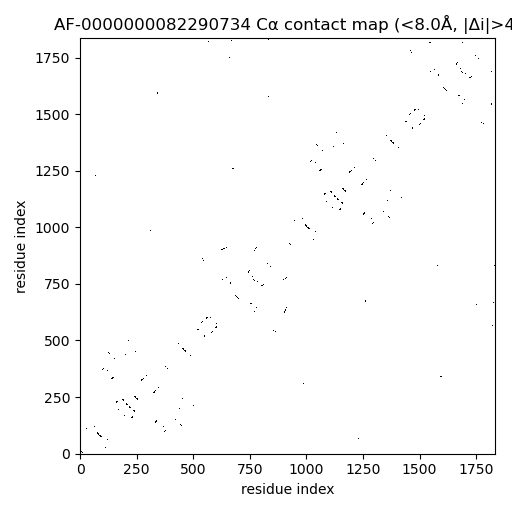B N 1
ATOM 12167 C CA . GLU B 1 620 ? -8.852 -46.781 -17.812 1 59.5 620 GLU B CA 1
ATOM 12168 C C . GLU B 1 620 ? -8.633 -45.594 -16.844 1 59.5 620 GLU B C 1
ATOM 12170 O O . GLU B 1 620 ? -9.352 -45.469 -15.852 1 59.5 620 GLU B O 1
ATOM 12175 N N . ARG B 1 621 ? -7.664 -44.844 -17.188 1 57.81 621 ARG B N 1
ATOM 12176 C CA . ARG B 1 621 ? -7.422 -43.656 -16.359 1 57.81 621 ARG B CA 1
ATOM 12177 C C . ARG B 1 621 ? -8.609 -42.719 -16.406 1 57.81 621 ARG B C 1
ATOM 12179 O O . ARG B 1 621 ? -8.992 -42.125 -15.383 1 57.81 621 ARG B O 1
ATOM 12186 N N . ARG B 1 622 ? -9.07 -42.594 -17.531 1 57.03 622 ARG B N 1
ATOM 12187 C CA . ARG B 1 622 ? -10.266 -41.75 -17.703 1 57.03 622 ARG B CA 1
ATOM 12188 C C . ARG B 1 622 ? -11.43 -42.312 -16.891 1 57.03 622 ARG B C 1
ATOM 12190 O O . ARG B 1 622 ? -12.172 -41.562 -16.266 1 57.03 622 ARG B O 1
ATOM 12197 N N . ARG B 1 623 ? -11.516 -43.656 -17.016 1 58.81 623 ARG B N 1
ATOM 12198 C CA . ARG B 1 623 ? -12.586 -44.281 -16.266 1 58.81 623 ARG B CA 1
ATOM 12199 C C . ARG B 1 623 ? -12.383 -44.094 -14.766 1 58.81 623 ARG B C 1
ATOM 12201 O O . ARG B 1 623 ? -13.336 -43.812 -14.039 1 58.81 623 ARG B O 1
ATOM 12208 N N . ASN B 1 624 ? -11.156 -44.219 -14.375 1 58.12 624 ASN B N 1
ATOM 12209 C CA . ASN B 1 624 ? -10.859 -44.094 -12.953 1 58.12 624 ASN B CA 1
ATOM 12210 C C . ASN B 1 624 ? -11.078 -42.656 -12.484 1 58.12 624 ASN B C 1
ATOM 12212 O O . ASN B 1 624 ? -11.578 -42.406 -11.383 1 58.12 624 ASN B O 1
ATOM 12216 N N . ARG B 1 625 ? -10.609 -41.781 -13.297 1 59.69 625 ARG B N 1
ATOM 12217 C CA . ARG B 1 625 ? -10.859 -40.406 -12.969 1 59.69 625 ARG B CA 1
ATOM 12218 C C . ARG B 1 625 ? -12.352 -40.125 -12.859 1 59.69 625 ARG B C 1
ATOM 12220 O O . ARG B 1 625 ? -12.789 -39.375 -11.977 1 59.69 625 ARG B O 1
ATOM 12227 N N . LYS B 1 626 ? -13.039 -40.688 -13.82 1 57.5 626 LYS B N 1
ATOM 12228 C CA . LYS B 1 626 ? -14.484 -40.531 -13.797 1 57.5 626 LYS B CA 1
ATOM 12229 C C . LYS B 1 626 ? -15.086 -41.094 -12.516 1 57.5 626 LYS B C 1
ATOM 12231 O O . LYS B 1 626 ? -15.961 -40.469 -11.906 1 57.5 626 LYS B O 1
ATOM 12236 N N . VAL B 1 627 ? -14.57 -42.281 -12.172 1 58.75 627 VAL B N 1
ATOM 12237 C CA . VAL B 1 627 ? -15.102 -42.938 -10.984 1 58.75 627 VAL B CA 1
ATOM 12238 C C . VAL B 1 627 ? -14.766 -42.125 -9.75 1 58.75 627 VAL B C 1
ATOM 12240 O O . VAL B 1 627 ? -15.609 -41.938 -8.859 1 58.75 627 VAL B O 1
ATOM 12243 N N . ARG B 1 628 ? -13.602 -41.656 -9.719 1 58.06 628 ARG B N 1
ATOM 12244 C CA . ARG B 1 628 ? -13.188 -40.844 -8.578 1 58.06 628 ARG B CA 1
ATOM 12245 C C . ARG B 1 628 ? -14.008 -39.562 -8.5 1 58.06 628 ARG B C 1
ATOM 12247 O O . ARG B 1 628 ? -14.398 -39.125 -7.41 1 58.06 628 ARG B O 1
ATOM 12254 N N . ARG B 1 629 ? -14.062 -39.031 -9.602 1 58.19 629 ARG B N 1
ATOM 12255 C CA . ARG B 1 629 ? -14.844 -37.781 -9.688 1 58.19 629 ARG B CA 1
ATOM 12256 C C . ARG B 1 629 ? -16.281 -38.031 -9.273 1 58.19 629 ARG B C 1
ATOM 12258 O O . ARG B 1 629 ? -16.875 -37.219 -8.562 1 58.19 629 ARG B O 1
ATOM 12265 N N . GLU B 1 630 ? -16.859 -39.156 -9.82 1 55.5 630 GLU B N 1
ATOM 12266 C CA . GLU B 1 630 ? -18.234 -39.5 -9.477 1 55.5 630 GLU B CA 1
ATOM 12267 C C . GLU B 1 630 ? -18.391 -39.719 -7.973 1 55.5 630 GLU B C 1
ATOM 12269 O O . GLU B 1 630 ? -19.406 -39.281 -7.387 1 55.5 630 GLU B O 1
ATOM 12274 N N . ARG B 1 631 ? -17.422 -40.25 -7.395 1 55.5 631 ARG B N 1
ATOM 12275 C CA . ARG B 1 631 ? -17.484 -40.5 -5.953 1 55.5 631 ARG B CA 1
ATOM 12276 C C . ARG B 1 631 ? -17.391 -39.156 -5.191 1 55.5 631 ARG B C 1
ATOM 12278 O O . ARG B 1 631 ? -18.078 -38.969 -4.188 1 55.5 631 ARG B O 1
ATOM 12285 N N . ARG B 1 632 ? -16.484 -38.344 -5.672 1 56.84 632 ARG B N 1
ATOM 12286 C CA . ARG B 1 632 ? -16.328 -37.031 -5.031 1 56.84 632 ARG B CA 1
ATOM 12287 C C . ARG B 1 632 ? -17.594 -36.188 -5.168 1 56.84 632 ARG B C 1
ATOM 12289 O O . ARG B 1 632 ? -18.016 -35.531 -4.215 1 56.84 632 ARG B O 1
ATOM 12296 N N . MET B 1 633 ? -18.031 -36.188 -6.387 1 52.38 633 MET B N 1
ATOM 12297 C CA . MET B 1 633 ? -19.219 -35.406 -6.691 1 52.38 633 MET B CA 1
ATOM 12298 C C . MET B 1 633 ? -20.438 -35.938 -5.965 1 52.38 633 MET B C 1
ATOM 12300 O O . MET B 1 633 ? -21.312 -35.188 -5.539 1 52.38 633 MET B O 1
ATOM 12304 N N . SER B 1 634 ? -20.453 -37.281 -5.988 1 50.72 634 SER B N 1
ATOM 12305 C CA . SER B 1 634 ? -21.578 -37.844 -5.258 1 50.72 634 SER B CA 1
ATOM 12306 C C . SER B 1 634 ? -21.594 -37.375 -3.809 1 50.72 634 SER B C 1
ATOM 12308 O O . SER B 1 634 ? -22.656 -37.094 -3.264 1 50.72 634 SER B O 1
ATOM 12310 N N . SER B 1 635 ? -20.453 -37.281 -3.287 1 50.16 635 SER B N 1
ATOM 12311 C CA . SER B 1 635 ? -20.438 -36.844 -1.896 1 50.16 635 SER B CA 1
ATOM 12312 C C . SER B 1 635 ? -20.766 -35.344 -1.785 1 50.16 635 SER B C 1
ATOM 12314 O O . SER B 1 635 ? -21.484 -34.938 -0.867 1 50.16 635 SER B O 1
ATOM 12316 N N . THR B 1 636 ? -20.219 -34.562 -2.709 1 51.03 636 THR B N 1
ATOM 12317 C CA . THR B 1 636 ? -20.547 -33.125 -2.701 1 51.03 636 THR B CA 1
ATOM 12318 C C . THR B 1 636 ? -22.016 -32.906 -3.021 1 51.03 636 THR B C 1
ATOM 12320 O O . THR B 1 636 ? -22.672 -32.094 -2.398 1 51.03 636 THR B O 1
ATOM 12323 N N . MET B 1 637 ? -22.531 -33.688 -4.074 1 47.25 637 MET B N 1
ATOM 12324 C CA . MET B 1 637 ? -23.906 -33.562 -4.531 1 47.25 637 MET B CA 1
ATOM 12325 C C . MET B 1 637 ? -24.875 -34.062 -3.465 1 47.25 637 MET B C 1
ATOM 12327 O O . MET B 1 637 ? -25.984 -33.531 -3.336 1 47.25 637 MET B O 1
ATOM 12331 N N . GLN B 1 638 ? -24.5 -35.094 -2.881 1 49.5 638 GLN B N 1
ATOM 12332 C CA . GLN B 1 638 ? -25.422 -35.562 -1.839 1 49.5 638 GLN B CA 1
ATOM 12333 C C . GLN B 1 638 ? -25.672 -34.469 -0.806 1 49.5 638 GLN B C 1
ATOM 12335 O O . GLN B 1 638 ? -26.766 -34.344 -0.274 1 49.5 638 GLN B O 1
ATOM 12340 N N . PHE B 1 639 ? -24.656 -33.781 -0.564 1 49.28 639 PHE B N 1
ATOM 12341 C CA . PHE B 1 639 ? -24.844 -32.719 0.396 1 49.28 639 PHE B CA 1
ATOM 12342 C C . PHE B 1 639 ? -25.688 -31.594 -0.212 1 49.28 639 PHE B C 1
ATOM 12344 O O . PHE B 1 639 ? -26.453 -30.938 0.49 1 49.28 639 PHE B O 1
ATOM 12351 N N . MET B 1 640 ? -25.531 -31.391 -1.526 1 48.62 640 MET B N 1
ATOM 12352 C CA . MET B 1 640 ? -26.281 -30.344 -2.221 1 48.62 640 MET B CA 1
ATOM 12353 C C . MET B 1 640 ? -27.688 -30.812 -2.551 1 48.62 640 MET B C 1
ATOM 12355 O O . MET B 1 640 ? -28.531 -30 -2.949 1 48.62 640 MET B O 1
ATOM 12359 N N . MET B 1 641 ? -27.984 -32.094 -2.811 1 43.72 641 MET B N 1
ATOM 12360 C CA . MET B 1 641 ? -29.203 -32.656 -3.365 1 43.72 641 MET B CA 1
ATOM 12361 C C . MET B 1 641 ? -30.406 -32.344 -2.479 1 43.72 641 MET B C 1
ATOM 12363 O O . MET B 1 641 ? -31.547 -32.594 -2.863 1 43.72 641 MET B O 1
ATOM 12367 N N . GLY B 1 642 ? -30.234 -32.156 -1.295 1 45.81 642 GLY B N 1
ATOM 12368 C CA . GLY B 1 642 ? -31.609 -32.094 -0.818 1 45.81 642 GLY B CA 1
ATOM 12369 C C . GLY B 1 642 ? -32.438 -31.031 -1.526 1 45.81 642 GLY B C 1
ATOM 12370 O O . GLY B 1 642 ? -33.562 -31.297 -1.966 1 45.81 642 GLY B O 1
ATOM 12371 N N . GLU B 1 643 ? -32.344 -29.75 -1.33 1 51.47 643 GLU B N 1
ATOM 12372 C CA . GLU B 1 643 ? -33.219 -28.719 -1.894 1 51.47 643 GLU B CA 1
ATOM 12373 C C . GLU B 1 643 ? -32.594 -28.094 -3.137 1 51.47 643 GLU B C 1
ATOM 12375 O O . GLU B 1 643 ? -31.359 -27.891 -3.186 1 51.47 643 GLU B O 1
ATOM 12380 N N . PRO B 1 644 ? -33.281 -28.25 -4.352 1 53.72 644 PRO B N 1
ATOM 12381 C CA . PRO B 1 644 ? -32.875 -27.719 -5.652 1 53.72 644 PRO B CA 1
ATOM 12382 C C . PRO B 1 644 ? -32.188 -26.375 -5.539 1 53.72 644 PRO B C 1
ATOM 12384 O O . PRO B 1 644 ? -32.688 -25.469 -4.848 1 53.72 644 PRO B O 1
ATOM 12387 N N . LEU B 1 645 ? -30.922 -26.359 -5.844 1 60.84 645 LEU B N 1
ATOM 12388 C CA . LEU B 1 645 ? -30.188 -25.109 -5.852 1 60.84 645 LEU B CA 1
ATOM 12389 C C . LEU B 1 645 ? -30.906 -24.047 -6.672 1 60.84 645 LEU B C 1
ATOM 12391 O O . LEU B 1 645 ? -31.453 -24.344 -7.742 1 60.84 645 LEU B O 1
ATOM 12395 N N . SER B 1 646 ? -31.281 -22.906 -6.125 1 75.31 646 SER B N 1
ATOM 12396 C CA . SER B 1 646 ? -31.969 -21.797 -6.781 1 75.31 646 SER B CA 1
ATOM 12397 C C . SER B 1 646 ? -31.188 -21.312 -7.996 1 75.31 646 SER B C 1
ATOM 12399 O O . SER B 1 646 ? -29.953 -21.188 -7.945 1 75.31 646 SER B O 1
ATOM 12401 N N . THR B 1 647 ? -31.797 -21.469 -9.234 1 82.75 647 THR B N 1
ATOM 12402 C CA . THR B 1 647 ? -31.219 -20.969 -10.484 1 82.75 647 THR B CA 1
ATOM 12403 C C . THR B 1 647 ? -30.719 -19.531 -10.305 1 82.75 647 THR B C 1
ATOM 12405 O O . THR B 1 647 ? -29.719 -19.141 -10.93 1 82.75 647 THR B O 1
ATOM 12408 N N . LYS B 1 648 ? -31.344 -18.922 -9.406 1 83.38 648 LYS B N 1
ATOM 12409 C CA . LYS B 1 648 ? -30.953 -17.531 -9.164 1 83.38 648 LYS B CA 1
ATOM 12410 C C . LYS B 1 648 ? -29.562 -17.438 -8.547 1 83.38 648 LYS B C 1
ATOM 12412 O O . LYS B 1 648 ? -28.734 -16.641 -8.984 1 83.38 648 LYS B O 1
ATOM 12417 N N . GLU B 1 649 ? -29.281 -18.297 -7.676 1 80.44 649 GLU B N 1
ATOM 12418 C CA . GLU B 1 649 ? -27.984 -18.281 -7 1 80.44 649 GLU B CA 1
ATOM 12419 C C . GLU B 1 649 ? -26.875 -18.766 -7.926 1 80.44 649 GLU B C 1
ATOM 12421 O O . GLU B 1 649 ? -25.734 -18.281 -7.848 1 80.44 649 GLU B O 1
ATOM 12426 N N . MET B 1 650 ? -27.188 -19.625 -8.742 1 85.12 650 MET B N 1
ATOM 12427 C CA . MET B 1 650 ? -26.188 -20.109 -9.688 1 85.12 650 MET B CA 1
ATOM 12428 C C . MET B 1 650 ? -25.844 -19.047 -10.727 1 85.12 650 MET B C 1
ATOM 12430 O O . MET B 1 650 ? -24.703 -18.953 -11.164 1 85.12 650 MET B O 1
ATOM 12434 N N . ARG B 1 651 ? -26.953 -18.312 -11.078 1 90.5 651 ARG B N 1
ATOM 12435 C CA . ARG B 1 651 ? -26.719 -17.203 -12 1 90.5 651 ARG B CA 1
ATOM 12436 C C . ARG B 1 651 ? -25.797 -16.156 -11.383 1 90.5 651 ARG B C 1
ATOM 12438 O O . ARG B 1 651 ? -24.875 -15.672 -12.047 1 90.5 651 ARG B O 1
ATOM 12445 N N . LEU B 1 652 ? -25.984 -15.906 -10.125 1 86.38 652 LEU B N 1
ATOM 12446 C CA . LEU B 1 652 ? -25.172 -14.906 -9.43 1 86.38 652 LEU B CA 1
ATOM 12447 C C . LEU B 1 652 ? -23.734 -15.391 -9.258 1 86.38 652 LEU B C 1
ATOM 12449 O O . LEU B 1 652 ? -22.797 -14.609 -9.367 1 86.38 652 LEU B O 1
ATOM 12453 N N . LEU B 1 653 ? -23.594 -16.609 -9 1 86.81 653 LEU B N 1
ATOM 12454 C CA . LEU B 1 653 ? -22.266 -17.203 -8.875 1 86.81 653 LEU B CA 1
ATOM 12455 C C . LEU B 1 653 ? -21.516 -17.141 -10.203 1 86.81 653 LEU B C 1
ATOM 12457 O O . LEU B 1 653 ? -20.328 -16.812 -10.234 1 86.81 653 LEU B O 1
ATOM 12461 N N . PHE B 1 654 ? -22.188 -17.453 -11.219 1 91.56 654 PHE B N 1
ATOM 12462 C CA . PHE B 1 654 ? -21.578 -17.406 -12.547 1 91.56 654 PHE B CA 1
ATOM 12463 C C . PHE B 1 654 ? -21.156 -15.992 -12.906 1 91.56 654 PHE B C 1
ATOM 12465 O O . PHE B 1 654 ? -20.094 -15.789 -13.5 1 91.56 654 PHE B O 1
ATOM 12472 N N . ILE B 1 655 ? -22 -15.047 -12.578 1 92.75 655 ILE B N 1
ATOM 12473 C CA . ILE B 1 655 ? -21.688 -13.648 -12.836 1 92.75 655 ILE B CA 1
ATOM 12474 C C . ILE B 1 655 ? -20.406 -13.258 -12.102 1 92.75 655 ILE B C 1
ATOM 12476 O O . ILE B 1 655 ? -19.547 -12.57 -12.656 1 92.75 655 ILE B O 1
ATOM 12480 N N . SER B 1 656 ? -20.266 -13.695 -10.898 1 89.94 656 SER B N 1
ATOM 12481 C CA . SER B 1 656 ? -19.062 -13.406 -10.125 1 89.94 656 SER B CA 1
ATOM 12482 C C . SER B 1 656 ? -17.844 -14.039 -10.766 1 89.94 656 SER B C 1
ATOM 12484 O O . SER B 1 656 ? -16.75 -13.461 -10.734 1 89.94 656 SER B O 1
ATOM 12486 N N . MET B 1 657 ? -18.016 -15.164 -11.359 1 92.12 657 MET B N 1
ATOM 12487 C CA . MET B 1 657 ? -16.906 -15.852 -12.016 1 92.12 657 MET B CA 1
ATOM 12488 C C . MET B 1 657 ? -16.516 -15.141 -13.305 1 92.12 657 MET B C 1
ATOM 12490 O O . MET B 1 657 ? -15.328 -15.062 -13.641 1 92.12 657 MET B O 1
ATOM 12494 N N . VAL B 1 658 ? -17.531 -14.648 -13.992 1 94.62 658 VAL B N 1
ATOM 12495 C CA . VAL B 1 658 ? -17.234 -13.914 -15.211 1 94.62 658 VAL B CA 1
ATOM 12496 C C . VAL B 1 658 ? -16.484 -12.625 -14.875 1 94.62 658 VAL B C 1
ATOM 12498 O O . VAL B 1 658 ? -15.547 -12.242 -15.57 1 94.62 658 VAL B O 1
ATOM 12501 N N . ARG B 1 659 ? -16.859 -12.008 -13.828 1 90.88 659 ARG B N 1
ATOM 12502 C CA . ARG B 1 659 ? -16.188 -10.789 -13.375 1 90.88 659 ARG B CA 1
ATOM 12503 C C . ARG B 1 659 ? -14.711 -11.062 -13.062 1 90.88 659 ARG B C 1
ATOM 12505 O O . ARG B 1 659 ? -13.836 -10.266 -13.414 1 90.88 659 ARG B O 1
ATOM 12512 N N . ALA B 1 660 ? -14.484 -12.094 -12.414 1 90.25 660 ALA B N 1
ATOM 12513 C CA . ALA B 1 660 ? -13.117 -12.484 -12.078 1 90.25 660 ALA B CA 1
ATOM 12514 C C . ALA B 1 660 ? -12.297 -12.75 -13.336 1 90.25 660 ALA B C 1
ATOM 12516 O O . ALA B 1 660 ? -11.094 -12.477 -13.367 1 90.25 660 ALA B O 1
ATOM 12517 N N . GLN B 1 661 ? -12.938 -13.289 -14.312 1 90.81 661 GLN B N 1
ATOM 12518 C CA . GLN B 1 661 ? -12.219 -13.586 -15.547 1 90.81 661 GLN B CA 1
ATOM 12519 C C . GLN B 1 661 ? -11.844 -12.312 -16.297 1 90.81 661 GLN B C 1
ATOM 12521 O O . GLN B 1 661 ? -10.812 -12.258 -16.969 1 90.81 661 GLN B O 1
ATOM 12526 N N . TYR B 1 662 ? -12.672 -11.281 -16.203 1 89.81 662 TYR B N 1
ATOM 12527 C CA . TYR B 1 662 ? -12.289 -10 -16.781 1 89.81 662 TYR B CA 1
ATOM 12528 C C . TYR B 1 662 ? -11.039 -9.445 -16.109 1 89.81 662 TYR B C 1
ATOM 12530 O O . TYR B 1 662 ? -10.164 -8.883 -16.781 1 89.81 662 TYR B O 1
ATOM 12538 N N . GLU B 1 663 ? -10.93 -9.656 -14.867 1 84.25 663 GLU B N 1
ATOM 12539 C CA . GLU B 1 663 ? -9.734 -9.234 -14.141 1 84.25 663 GLU B CA 1
ATOM 12540 C C . GLU B 1 663 ? -8.516 -10.039 -14.578 1 84.25 663 GLU B C 1
ATOM 12542 O O . GLU B 1 663 ? -7.414 -9.5 -14.688 1 84.25 663 GLU B O 1
ATOM 12547 N N . TYR B 1 664 ? -8.766 -11.242 -14.773 1 87.19 664 TYR B N 1
ATOM 12548 C CA . TYR B 1 664 ? -7.691 -12.102 -15.258 1 87.19 664 TYR B CA 1
ATOM 12549 C C . TYR B 1 664 ? -7.215 -11.664 -16.641 1 87.19 664 TYR B C 1
ATOM 12551 O O . TYR B 1 664 ? -6.016 -11.672 -16.922 1 87.19 664 TYR B O 1
ATOM 12559 N N . GLN B 1 665 ? -8.148 -11.258 -17.469 1 89.31 665 GLN B N 1
ATOM 12560 C CA . GLN B 1 665 ? -7.805 -10.82 -18.812 1 89.31 665 GLN B CA 1
ATOM 12561 C C . GLN B 1 665 ? -6.984 -9.539 -18.797 1 89.31 665 GLN B C 1
ATOM 12563 O O . GLN B 1 665 ? -6.117 -9.328 -19.641 1 89.31 665 GLN B O 1
ATOM 12568 N N . ILE B 1 666 ? -7.215 -8.781 -17.859 1 84.56 666 ILE B N 1
ATOM 12569 C CA . ILE B 1 666 ? -6.441 -7.555 -17.719 1 84.56 666 ILE B CA 1
ATOM 12570 C C . ILE B 1 666 ? -5.008 -7.887 -17.312 1 84.56 666 ILE B C 1
ATOM 12572 O O . ILE B 1 666 ? -4.055 -7.336 -17.859 1 84.56 666 ILE B O 1
ATOM 12576 N N . ASN B 1 667 ? -4.844 -8.828 -16.438 1 82.94 667 ASN B N 1
ATOM 12577 C CA . ASN B 1 667 ? -3.521 -9.211 -15.969 1 82.94 667 ASN B CA 1
ATOM 12578 C C . ASN B 1 667 ? -2.732 -9.953 -17.047 1 82.94 667 ASN B C 1
ATOM 12580 O O . ASN B 1 667 ? -1.502 -9.891 -17.062 1 82.94 667 ASN B O 1
ATOM 12584 N N . ASP B 1 668 ? -3.518 -10.602 -17.875 1 86.62 668 ASP B N 1
ATOM 12585 C CA . ASP B 1 668 ? -2.865 -11.359 -18.938 1 86.62 668 ASP B CA 1
ATOM 12586 C C . ASP B 1 668 ? -2.596 -10.484 -20.156 1 86.62 668 ASP B C 1
ATOM 12588 O O . ASP B 1 668 ? -1.917 -10.906 -21.094 1 86.62 668 ASP B O 1
ATOM 12592 N N . GLY B 1 669 ? -3.072 -9.258 -20.203 1 84.75 669 GLY B N 1
ATOM 12593 C CA . GLY B 1 669 ? -2.82 -8.32 -21.281 1 84.75 669 GLY B CA 1
ATOM 12594 C C . GLY B 1 669 ? -3.861 -8.383 -22.391 1 84.75 669 GLY B C 1
ATOM 12595 O O . GLY B 1 669 ? -3.738 -7.707 -23.406 1 84.75 669 GLY B O 1
ATOM 12596 N N . GLU B 1 670 ? -4.875 -9.219 -22.188 1 87.12 670 GLU B N 1
ATOM 12597 C CA . GLU B 1 670 ? -5.922 -9.336 -23.203 1 87.12 670 GLU B CA 1
ATOM 12598 C C . GLU B 1 670 ? -6.816 -8.102 -23.219 1 87.12 670 GLU B C 1
ATOM 12600 O O . GLU B 1 670 ? -7.352 -7.727 -24.266 1 87.12 670 GLU B O 1
ATOM 12605 N N . LEU B 1 671 ? -7.027 -7.625 -22.062 1 84.38 671 LEU B N 1
ATOM 12606 C CA . LEU B 1 671 ? -7.844 -6.422 -21.922 1 84.38 671 LEU B CA 1
ATOM 12607 C C . LEU B 1 671 ? -7.02 -5.273 -21.344 1 84.38 671 LEU B C 1
ATOM 12609 O O . LEU B 1 671 ? -6.215 -5.477 -20.438 1 84.38 671 LEU B O 1
ATOM 12613 N N . ASP B 1 672 ? -7.199 -4.203 -22.031 1 72.62 672 ASP B N 1
ATOM 12614 C CA . ASP B 1 672 ? -6.484 -3.027 -21.531 1 72.62 672 ASP B CA 1
ATOM 12615 C C . ASP B 1 672 ? -7.207 -2.412 -20.344 1 72.62 672 ASP B C 1
ATOM 12617 O O . ASP B 1 672 ? -8.438 -2.322 -20.328 1 72.62 672 ASP B O 1
ATOM 12621 N N . SER B 1 673 ? -6.547 -2.182 -19.375 1 62.56 673 SER B N 1
ATOM 12622 C CA . SER B 1 673 ? -7.141 -1.621 -18.172 1 62.56 673 SER B CA 1
ATOM 12623 C C . SER B 1 673 ? -7.703 -0.227 -18.422 1 62.56 673 SER B C 1
ATOM 12625 O O . SER B 1 673 ? -8.75 0.132 -17.875 1 62.56 673 SER B O 1
ATOM 12627 N N . GLN B 1 674 ? -7.109 0.494 -19.141 1 59.03 674 GLN B N 1
ATOM 12628 C CA . GLN B 1 674 ? -7.52 1.892 -19.25 1 59.03 674 GLN B CA 1
ATOM 12629 C C . GLN B 1 674 ? -8.406 2.119 -20.469 1 59.03 674 GLN B C 1
ATOM 12631 O O . GLN B 1 674 ? -8.188 3.055 -21.234 1 59.03 674 GLN B O 1
ATOM 12636 N N . HIS B 1 675 ? -9.336 1.101 -20.609 1 66.44 675 HIS B N 1
ATOM 12637 C CA . HIS B 1 675 ? -10.195 1.234 -21.781 1 66.44 675 HIS B CA 1
ATOM 12638 C C . HIS B 1 675 ? -11.664 1.258 -21.391 1 66.44 675 HIS B C 1
ATOM 12640 O O . HIS B 1 675 ? -12.047 0.661 -20.375 1 66.44 675 HIS B O 1
ATOM 12646 N N . LEU B 1 676 ? -12.406 2.078 -22.031 1 70.75 676 LEU B N 1
ATOM 12647 C CA . LEU B 1 676 ? -13.852 2.195 -21.844 1 70.75 676 LEU B CA 1
ATOM 12648 C C . LEU B 1 676 ? -14.531 0.838 -22 1 70.75 676 LEU B C 1
ATOM 12650 O O . LEU B 1 676 ? -15.594 0.604 -21.422 1 70.75 676 LEU B O 1
ATOM 12654 N N . LEU B 1 677 ? -13.844 0.057 -22.734 1 80.81 677 LEU B N 1
ATOM 12655 C CA . LEU B 1 677 ? -14.391 -1.275 -22.969 1 80.81 677 LEU B CA 1
ATOM 12656 C C . LEU B 1 677 ? -14.461 -2.061 -21.656 1 80.81 677 LEU B C 1
ATOM 12658 O O . LEU B 1 677 ? -15.414 -2.807 -21.438 1 80.81 677 LEU B O 1
ATOM 12662 N N . THR B 1 678 ? -13.461 -1.857 -20.828 1 82.56 678 THR B N 1
ATOM 12663 C CA . THR B 1 678 ? -13.445 -2.568 -19.562 1 82.56 678 THR B CA 1
ATOM 12664 C C . THR B 1 678 ? -14.578 -2.08 -18.656 1 82.56 678 THR B C 1
ATOM 12666 O O . THR B 1 678 ? -15.195 -2.871 -17.938 1 82.56 678 THR B O 1
ATOM 12669 N N . VAL B 1 679 ? -14.93 -0.815 -18.781 1 81.12 679 VAL B N 1
ATOM 12670 C CA . VAL B 1 679 ? -16.031 -0.256 -18 1 81.12 679 VAL B CA 1
ATOM 12671 C C . VAL B 1 679 ? -17.359 -0.81 -18.516 1 81.12 679 VAL B C 1
ATOM 12673 O O . VAL B 1 679 ? -18.25 -1.138 -17.734 1 81.12 679 VAL B O 1
ATOM 12676 N N . ALA B 1 680 ? -17.453 -0.928 -19.812 1 84.88 680 ALA B N 1
ATOM 12677 C CA . ALA B 1 680 ? -18.688 -1.438 -20.422 1 84.88 680 ALA B CA 1
ATOM 12678 C C . ALA B 1 680 ? -18.922 -2.896 -20.031 1 84.88 680 ALA B C 1
ATOM 12680 O O . ALA B 1 680 ? -20.062 -3.301 -19.781 1 84.88 680 ALA B O 1
ATOM 12681 N N . LEU B 1 681 ? -17.875 -3.646 -20.016 1 88.88 681 LEU B N 1
ATOM 12682 C CA . LEU B 1 681 ? -17.984 -5.055 -19.656 1 88.88 681 LEU B CA 1
ATOM 12683 C C . LEU B 1 681 ? -18.406 -5.207 -18.203 1 88.88 681 LEU B C 1
ATOM 12685 O O . LEU B 1 681 ? -19.281 -6.035 -17.891 1 88.88 681 LEU B O 1
ATOM 12689 N N . GLU B 1 682 ? -17.891 -4.41 -17.344 1 83.81 682 GLU B N 1
ATOM 12690 C CA . GLU B 1 682 ? -18.25 -4.469 -15.93 1 83.81 682 GLU B CA 1
ATOM 12691 C C . GLU B 1 682 ? -19.688 -3.986 -15.703 1 83.81 682 GLU B C 1
ATOM 12693 O O . GLU B 1 682 ? -20.406 -4.543 -14.875 1 83.81 682 GLU B O 1
ATOM 12698 N N . GLN B 1 683 ? -20.062 -2.963 -16.453 1 83.5 683 GLN B N 1
ATOM 12699 C CA . GLN B 1 683 ? -21.406 -2.432 -16.312 1 83.5 683 GLN B CA 1
ATOM 12700 C C . GLN B 1 683 ? -22.453 -3.428 -16.828 1 83.5 683 GLN B C 1
ATOM 12702 O O . GLN B 1 683 ? -23.562 -3.51 -16.297 1 83.5 683 GLN B O 1
ATOM 12707 N N . SER B 1 684 ? -22.094 -4.105 -17.859 1 89.88 684 SER B N 1
ATOM 12708 C CA . SER B 1 684 ? -23.016 -5.109 -18.375 1 89.88 684 SER B CA 1
ATOM 12709 C C . SER B 1 684 ? -23.297 -6.188 -17.344 1 89.88 684 SER B C 1
ATOM 12711 O O . SER B 1 684 ? -24.438 -6.68 -17.25 1 89.88 684 SER B O 1
ATOM 12713 N N . LEU B 1 685 ? -22.312 -6.504 -16.578 1 90.44 685 LEU B N 1
ATOM 12714 C CA . LEU B 1 685 ? -22.484 -7.52 -15.539 1 90.44 685 LEU B CA 1
ATOM 12715 C C . LEU B 1 685 ? -23.328 -6.977 -14.391 1 90.44 685 LEU B C 1
ATOM 12717 O O . LEU B 1 685 ? -24.109 -7.711 -13.789 1 90.44 685 LEU B O 1
ATOM 12721 N N . GLU B 1 686 ? -23.141 -5.73 -14.109 1 84.31 686 GLU B N 1
ATOM 12722 C CA . GLU B 1 686 ? -23.938 -5.129 -13.039 1 84.31 686 GLU B CA 1
ATOM 12723 C C . GLU B 1 686 ? -25.422 -5.078 -13.414 1 84.31 686 GLU B C 1
ATOM 12725 O O . GLU B 1 686 ? -26.281 -5.363 -12.578 1 84.31 686 GLU B O 1
ATOM 12730 N N . GLU B 1 687 ? -25.719 -4.746 -14.633 1 85.25 687 GLU B N 1
ATOM 12731 C CA . GLU B 1 687 ? -27.094 -4.719 -15.109 1 85.25 687 GLU B CA 1
ATOM 12732 C C . GLU B 1 687 ? -27.703 -6.117 -15.141 1 85.25 687 GLU B C 1
ATOM 12734 O O . GLU B 1 687 ? -28.859 -6.309 -14.797 1 85.25 687 GLU B O 1
ATOM 12739 N N . ALA B 1 688 ? -26.828 -7.02 -15.555 1 89.94 688 ALA B N 1
ATOM 12740 C CA . ALA B 1 688 ? -27.312 -8.398 -15.578 1 89.94 688 ALA B CA 1
ATOM 12741 C C . ALA B 1 688 ? -27.578 -8.914 -14.172 1 89.94 688 ALA B C 1
ATOM 12743 O O . ALA B 1 688 ? -28.5 -9.703 -13.961 1 89.94 688 ALA B O 1
ATOM 12744 N N . GLU B 1 689 ? -26.75 -8.539 -13.266 1 87.31 689 GLU B N 1
ATOM 12745 C CA . GLU B 1 689 ? -26.938 -8.945 -11.875 1 87.31 689 GLU B CA 1
ATOM 12746 C C . GLU B 1 689 ? -28.266 -8.406 -11.32 1 87.31 689 GLU B C 1
ATOM 12748 O O . GLU B 1 689 ? -28.953 -9.102 -10.578 1 87.31 689 GLU B O 1
ATOM 12753 N N . THR B 1 690 ? -28.609 -7.207 -11.711 1 79.06 690 THR B N 1
ATOM 12754 C CA . THR B 1 690 ? -29.875 -6.621 -11.281 1 79.06 690 THR B CA 1
ATOM 12755 C C . THR B 1 690 ? -31.047 -7.375 -11.898 1 79.06 690 THR B C 1
ATOM 12757 O O . THR B 1 690 ? -32.062 -7.598 -11.242 1 79.06 690 THR B O 1
ATOM 12760 N N . ASP B 1 691 ? -30.922 -7.738 -13.133 1 84.5 691 ASP B N 1
ATOM 12761 C CA . ASP B 1 691 ? -31.969 -8.508 -13.805 1 84.5 691 ASP B CA 1
ATOM 12762 C C . ASP B 1 691 ? -32.188 -9.859 -13.133 1 84.5 691 ASP B C 1
ATOM 12764 O O . ASP B 1 691 ? -33.312 -10.305 -12.945 1 84.5 691 ASP B O 1
ATOM 12768 N N . VAL B 1 692 ? -31.062 -10.484 -12.797 1 87.25 692 VAL B N 1
ATOM 12769 C CA . VAL B 1 692 ? -31.125 -11.805 -12.172 1 87.25 692 VAL B CA 1
ATOM 12770 C C . VAL B 1 692 ? -31.766 -11.688 -10.781 1 87.25 692 VAL B C 1
ATOM 12772 O O . VAL B 1 692 ? -32.5 -12.57 -10.359 1 87.25 692 VAL B O 1
ATOM 12775 N N . MET B 1 693 ? -31.484 -10.625 -10.133 1 76.38 693 MET B N 1
ATOM 12776 C CA . MET B 1 693 ? -32.062 -10.398 -8.812 1 76.38 693 MET B CA 1
ATOM 12777 C C . MET B 1 693 ? -33.594 -10.219 -8.922 1 76.38 693 MET B C 1
ATOM 12779 O O . MET B 1 693 ? -34.312 -10.539 -7.988 1 76.38 693 MET B O 1
ATOM 12783 N N . ASN B 1 694 ? -34.031 -9.758 -10.117 1 76.88 694 ASN B N 1
ATOM 12784 C CA . ASN B 1 694 ? -35.469 -9.617 -10.383 1 76.88 694 ASN B CA 1
ATOM 12785 C C . ASN B 1 694 ? -36.031 -10.867 -11.039 1 76.88 694 ASN B C 1
ATOM 12787 O O . ASN B 1 694 ? -37.094 -10.805 -11.711 1 76.88 694 ASN B O 1
ATOM 12791 N N . ASP B 1 695 ? -35.281 -11.961 -11.07 1 80.75 695 ASP B N 1
ATOM 12792 C CA . ASP B 1 695 ? -35.719 -13.289 -11.516 1 80.75 695 ASP B CA 1
ATOM 12793 C C . ASP B 1 695 ? -35.781 -13.359 -13.039 1 80.75 695 ASP B C 1
ATOM 12795 O O . ASP B 1 695 ? -36.625 -14.062 -13.586 1 80.75 695 ASP B O 1
ATOM 12799 N N . LEU B 1 696 ? -35 -12.562 -13.625 1 86.88 696 LEU B N 1
ATOM 12800 C CA . LEU B 1 696 ? -34.875 -12.648 -15.07 1 86.88 696 LEU B CA 1
ATOM 12801 C C . LEU B 1 696 ? -33.656 -13.508 -15.461 1 86.88 696 LEU B C 1
ATOM 12803 O O . LEU B 1 696 ? -32.781 -13.742 -14.648 1 86.88 696 LEU B O 1
ATOM 12807 N N . PRO B 1 697 ? -33.688 -14.023 -16.672 1 90.5 697 PRO B N 1
ATOM 12808 C CA . PRO B 1 697 ? -32.562 -14.836 -17.094 1 90.5 697 PRO B CA 1
ATOM 12809 C C . PRO B 1 697 ? -31.266 -14.031 -17.234 1 90.5 697 PRO B C 1
ATOM 12811 O O . PRO B 1 697 ? -31.312 -12.797 -17.328 1 90.5 697 PRO B O 1
ATOM 12814 N N . PHE B 1 698 ? -30.234 -14.789 -17.141 1 89.81 698 PHE B N 1
ATOM 12815 C CA . PHE B 1 698 ? -28.922 -14.172 -17.219 1 89.81 698 PHE B CA 1
ATOM 12816 C C . PHE B 1 698 ? -28.594 -13.773 -18.656 1 89.81 698 PHE B C 1
ATOM 12818 O O . PHE B 1 698 ? -28.531 -14.625 -19.531 1 89.81 698 PHE B O 1
ATOM 12825 N N . ASN B 1 699 ? -28.531 -12.43 -18.922 1 90.06 699 ASN B N 1
ATOM 12826 C CA . ASN B 1 699 ? -28.188 -11.914 -20.25 1 90.06 699 ASN B CA 1
ATOM 12827 C C . ASN B 1 699 ? -27.375 -10.625 -20.141 1 90.06 699 ASN B C 1
ATOM 12829 O O . ASN B 1 699 ? -27.938 -9.531 -20.141 1 90.06 699 ASN B O 1
ATOM 12833 N N . ASP B 1 700 ? -26.141 -10.773 -20.172 1 90.5 700 ASP B N 1
ATOM 12834 C CA . ASP B 1 700 ? -25.281 -9.594 -20.062 1 90.5 700 ASP B CA 1
ATOM 12835 C C . ASP B 1 700 ? -24.922 -9.047 -21.453 1 90.5 700 ASP B C 1
ATOM 12837 O O . ASP B 1 700 ? -24.531 -7.883 -21.578 1 90.5 700 ASP B O 1
ATOM 12841 N N . TYR B 1 701 ? -25.062 -9.875 -22.5 1 91.25 701 TYR B N 1
ATOM 12842 C CA . TYR B 1 701 ? -24.672 -9.445 -23.844 1 91.25 701 TYR B CA 1
ATOM 12843 C C . TYR B 1 701 ? -25.625 -8.398 -24.375 1 91.25 701 TYR B C 1
ATOM 12845 O O . TYR B 1 701 ? -25.234 -7.516 -25.141 1 91.25 701 TYR B O 1
ATOM 12853 N N . LYS B 1 702 ? -26.891 -8.484 -23.984 1 88.81 702 LYS B N 1
ATOM 12854 C CA . LYS B 1 702 ? -27.875 -7.504 -24.422 1 88.81 702 LYS B CA 1
ATOM 12855 C C . LYS B 1 702 ? -27.438 -6.09 -24.062 1 88.81 702 LYS B C 1
ATOM 12857 O O . LYS B 1 702 ? -27.562 -5.172 -24.875 1 88.81 702 LYS B O 1
ATOM 12862 N N . TYR B 1 703 ? -26.906 -5.984 -22.938 1 87.31 703 TYR B N 1
ATOM 12863 C CA . TYR B 1 703 ? -26.484 -4.664 -22.469 1 87.31 703 TYR B CA 1
ATOM 12864 C C . TYR B 1 703 ? -25.219 -4.211 -23.172 1 87.31 703 TYR B C 1
ATOM 12866 O O . TYR B 1 703 ? -25.031 -3.014 -23.406 1 87.31 703 TYR B O 1
ATOM 12874 N N . LEU B 1 704 ? -24.344 -5.141 -23.469 1 89.38 704 LEU B N 1
ATOM 12875 C CA . LEU B 1 704 ? -23.125 -4.805 -24.203 1 89.38 704 LEU B CA 1
ATOM 12876 C C . LEU B 1 704 ? -23.469 -4.359 -25.625 1 89.38 704 LEU B C 1
ATOM 12878 O O . LEU B 1 704 ? -22.828 -3.449 -26.156 1 89.38 704 LEU B O 1
ATOM 12882 N N . ARG B 1 705 ? -24.469 -4.984 -26.172 1 86.75 705 ARG B N 1
ATOM 12883 C CA . ARG B 1 705 ? -24.938 -4.613 -27.5 1 86.75 705 ARG B CA 1
ATOM 12884 C C . ARG B 1 705 ? -25.547 -3.217 -27.5 1 86.75 705 ARG B C 1
ATOM 12886 O O . ARG B 1 705 ? -25.297 -2.422 -28.406 1 86.75 705 ARG B O 1
ATOM 12893 N N . ASP B 1 706 ? -26.297 -3.002 -26.453 1 84 706 ASP B N 1
ATOM 12894 C CA . ASP B 1 706 ? -26.922 -1.685 -26.344 1 84 706 ASP B CA 1
ATOM 12895 C C . ASP B 1 706 ? -25.859 -0.599 -26.141 1 84 706 ASP B C 1
ATOM 12897 O O . ASP B 1 706 ? -26 0.51 -26.672 1 84 706 ASP B O 1
ATOM 12901 N N . PHE B 1 707 ? -24.906 -0.962 -25.359 1 81.44 707 PHE B N 1
ATOM 12902 C CA . PHE B 1 707 ? -23.812 -0.014 -25.141 1 81.44 707 PHE B CA 1
ATOM 12903 C C . PHE B 1 707 ? -23.109 0.302 -26.453 1 81.44 707 PHE B C 1
ATOM 12905 O O . PHE B 1 707 ? -22.766 1.458 -26.719 1 81.44 707 PHE B O 1
ATOM 12912 N N . HIS B 1 708 ? -22.844 -0.703 -27.25 1 79.38 708 HIS B N 1
ATOM 12913 C CA . HIS B 1 708 ? -22.172 -0.507 -28.531 1 79.38 708 HIS B CA 1
ATOM 12914 C C . HIS B 1 708 ? -23.031 0.337 -29.469 1 79.38 708 HIS B C 1
ATOM 12916 O O . HIS B 1 708 ? -22.516 1.218 -30.156 1 79.38 708 HIS B O 1
ATOM 12922 N N . PHE B 1 709 ? -24.328 0.087 -29.438 1 78.56 709 PHE B N 1
ATOM 12923 C CA . PHE B 1 709 ? -25.234 0.831 -30.312 1 78.56 709 PHE B CA 1
ATOM 12924 C C . PHE B 1 709 ? -25.312 2.289 -29.875 1 78.56 709 PHE B C 1
ATOM 12926 O O . PHE B 1 709 ? -25.328 3.191 -30.719 1 78.56 709 PHE B O 1
ATOM 12933 N N . ARG B 1 710 ? -25.359 2.496 -28.609 1 76.44 710 ARG B N 1
ATOM 12934 C CA . ARG B 1 710 ? -25.406 3.859 -28.094 1 76.44 710 ARG B CA 1
ATOM 12935 C C . ARG B 1 710 ? -24.109 4.605 -28.375 1 76.44 710 ARG B C 1
ATOM 12937 O O . ARG B 1 710 ? -24.125 5.801 -28.672 1 76.44 710 ARG B O 1
ATOM 12944 N N . SER B 1 711 ? -23.031 3.869 -28.203 1 76.31 711 SER B N 1
ATOM 12945 C CA . SER B 1 711 ? -21.734 4.484 -28.484 1 76.31 711 SER B CA 1
ATOM 12946 C C . SER B 1 711 ? -21.609 4.859 -29.969 1 76.31 711 SER B C 1
ATOM 12948 O O . SER B 1 711 ? -21.031 5.895 -30.297 1 76.31 711 SER B O 1
ATOM 12950 N N . LYS B 1 712 ? -22.125 3.984 -30.812 1 75.69 712 LYS B N 1
ATOM 12951 C CA . LYS B 1 712 ? -22.125 4.273 -32.25 1 75.69 712 LYS B CA 1
ATOM 12952 C C . LYS B 1 712 ? -22.969 5.508 -32.562 1 75.69 712 LYS B C 1
ATOM 12954 O O . LYS B 1 712 ? -22.578 6.336 -33.375 1 75.69 712 LYS B O 1
ATOM 12959 N N . LYS B 1 713 ? -24.031 5.621 -31.812 1 74.12 713 LYS B N 1
ATOM 12960 C CA . LYS B 1 713 ? -24.922 6.766 -32 1 74.12 713 LYS B CA 1
ATOM 12961 C C . LYS B 1 713 ? -24.266 8.055 -31.516 1 74.12 713 LYS B C 1
ATOM 12963 O O . LYS B 1 713 ? -24.391 9.102 -32.156 1 74.12 713 LYS B O 1
ATOM 12968 N N . VAL B 1 714 ? -23.641 7.941 -30.391 1 73.12 714 VAL B N 1
ATOM 12969 C CA . VAL B 1 714 ? -23 9.117 -29.812 1 73.12 714 VAL B CA 1
ATOM 12970 C C . VAL B 1 714 ? -21.844 9.57 -30.688 1 73.12 714 VAL B C 1
ATOM 12972 O O . VAL B 1 714 ? -21.672 10.773 -30.922 1 73.12 714 VAL B O 1
ATOM 12975 N N . VAL B 1 715 ? -21.047 8.633 -31.125 1 67.94 715 VAL B N 1
ATOM 12976 C CA . VAL B 1 715 ? -19.922 8.953 -32 1 67.94 715 VAL B CA 1
ATOM 12977 C C . VAL B 1 715 ? -20.438 9.516 -33.312 1 67.94 715 VAL B C 1
ATOM 12979 O O . VAL B 1 715 ? -19.859 10.445 -33.875 1 67.94 715 VAL B O 1
ATOM 12982 N N . GLY B 1 716 ? -21.547 8.914 -33.781 1 64.31 716 GLY B N 1
ATOM 12983 C CA . GLY B 1 716 ? -22.188 9.445 -34.969 1 64.31 716 GLY B CA 1
ATOM 12984 C C . GLY B 1 716 ? -22.672 10.875 -34.812 1 64.31 716 GLY B C 1
ATOM 12985 O O . GLY B 1 716 ? -22.469 11.711 -35.688 1 64.31 716 GLY B O 1
ATOM 12986 N N . TRP B 1 717 ? -23.234 11.102 -33.656 1 65.38 717 TRP B N 1
ATOM 12987 C CA . TRP B 1 717 ? -23.719 12.445 -33.344 1 65.38 717 TRP B CA 1
ATOM 12988 C C . TRP B 1 717 ? -22.562 13.43 -33.219 1 65.38 717 TRP B C 1
ATOM 12990 O O . TRP B 1 717 ? -22.641 14.547 -33.75 1 65.38 717 TRP B O 1
ATOM 13000 N N . LEU B 1 718 ? -21.531 13.008 -32.562 1 61.22 718 LEU B N 1
ATOM 13001 C CA . LEU B 1 718 ? -20.359 13.859 -32.375 1 61.22 718 LEU B CA 1
ATOM 13002 C C . LEU B 1 718 ? -19.719 14.164 -33.75 1 61.22 718 LEU B C 1
ATOM 13004 O O . LEU B 1 718 ? -19.234 15.273 -33.969 1 61.22 718 LEU B O 1
ATOM 13008 N N . LYS B 1 719 ? -19.641 13.125 -34.562 1 60.91 719 LYS B N 1
ATOM 13009 C CA . LYS B 1 719 ? -19.141 13.312 -35.938 1 60.91 719 LYS B CA 1
ATOM 13010 C C . LYS B 1 719 ? -19.969 14.352 -36.688 1 60.91 719 LYS B C 1
ATOM 13012 O O . LYS B 1 719 ? -19.422 15.188 -37.406 1 60.91 719 LYS B O 1
ATOM 13017 N N . ASN B 1 720 ? -21.234 14.219 -36.375 1 58.81 720 ASN B N 1
ATOM 13018 C CA . ASN B 1 720 ? -22.109 15.156 -37.062 1 58.81 720 ASN B CA 1
ATOM 13019 C C . ASN B 1 720 ? -22 16.562 -36.5 1 58.81 720 ASN B C 1
ATOM 13021 O O . ASN B 1 720 ? -22.047 17.547 -37.219 1 58.81 720 ASN B O 1
ATOM 13025 N N . CYS B 1 721 ? -21.859 16.547 -35.094 1 55.16 721 CYS B N 1
ATOM 13026 C CA . CYS B 1 721 ? -21.781 17.859 -34.438 1 55.16 721 CYS B CA 1
ATOM 13027 C C . CYS B 1 721 ? -20.438 18.531 -34.719 1 55.16 721 CYS B C 1
ATOM 13029 O O . CYS B 1 721 ? -20.359 19.75 -34.812 1 55.16 721 CYS B O 1
ATOM 13031 N N . THR B 1 722 ? -19.391 17.797 -34.469 1 51.69 722 THR B N 1
ATOM 13032 C CA . THR B 1 722 ? -18.094 18.438 -34.656 1 51.69 722 THR B CA 1
ATOM 13033 C C . THR B 1 722 ? -17.75 18.578 -36.125 1 51.69 722 THR B C 1
ATOM 13035 O O . THR B 1 722 ? -16.656 18.984 -36.469 1 51.69 722 THR B O 1
ATOM 13038 N N . CYS B 1 723 ? -18.625 18.797 -37 1 41.88 723 CYS B N 1
ATOM 13039 C CA . CYS B 1 723 ? -18.5 19.031 -38.438 1 41.88 723 CYS B CA 1
ATOM 13040 C C . CYS B 1 723 ? -17.281 18.312 -39 1 41.88 723 CYS B C 1
ATOM 13042 O O . CYS B 1 723 ? -16.562 18.859 -39.844 1 41.88 723 CYS B O 1
ATOM 13044 N N . GLY B 1 724 ? -16.953 17.203 -38.812 1 41.88 724 GLY B N 1
ATOM 13045 C CA . GLY B 1 724 ? -15.891 16.469 -39.5 1 41.88 724 GLY B CA 1
ATOM 13046 C C . GLY B 1 724 ? -14.508 16.797 -38.938 1 41.88 724 GLY B C 1
ATOM 13047 O O . GLY B 1 724 ? -13.5 16.375 -39.5 1 41.88 724 GLY B O 1
ATOM 13048 N N . LEU B 1 725 ? -14.266 17.75 -38.156 1 41.59 725 LEU B N 1
ATOM 13049 C CA . LEU B 1 725 ? -12.961 18.281 -37.75 1 41.59 725 LEU B CA 1
ATOM 13050 C C . LEU B 1 725 ? -12.109 17.172 -37.125 1 41.59 725 LEU B C 1
ATOM 13052 O O . LEU B 1 725 ? -10.891 17.141 -37.312 1 41.59 725 LEU B O 1
ATOM 13056 N N . PHE B 1 726 ? -12.664 16.453 -36.281 1 41.62 726 PHE B N 1
ATOM 13057 C CA . PHE B 1 726 ? -11.836 15.445 -35.656 1 41.62 726 PHE B CA 1
ATOM 13058 C C . PHE B 1 726 ? -11.633 14.25 -36.562 1 41.62 726 PHE B C 1
ATOM 13060 O O . PHE B 1 726 ? -10.93 13.305 -36.219 1 41.62 726 PHE B O 1
ATOM 13067 N N . VAL B 1 727 ? -12.484 14.086 -37.625 1 38.12 727 VAL B N 1
ATOM 13068 C CA . VAL B 1 727 ? -12.359 12.945 -38.531 1 38.12 727 VAL B CA 1
ATOM 13069 C C . VAL B 1 727 ? -11.148 13.141 -39.438 1 38.12 727 VAL B C 1
ATOM 13071 O O . VAL B 1 727 ? -10.391 12.195 -39.688 1 38.12 727 VAL B O 1
ATOM 13074 N N . HIS B 1 728 ? -11.117 14.25 -40.344 1 35.38 728 HIS B N 1
ATOM 13075 C CA . HIS B 1 728 ? -10.641 14.195 -41.75 1 35.38 728 HIS B CA 1
ATOM 13076 C C . HIS B 1 728 ? -9.125 14.281 -41.812 1 35.38 728 HIS B C 1
ATOM 13078 O O . HIS B 1 728 ? -8.555 14.445 -42.875 1 35.38 728 HIS B O 1
ATOM 13084 N N . HIS B 1 729 ? -8.32 14.711 -40.906 1 33.12 729 HIS B N 1
ATOM 13085 C CA . HIS B 1 729 ? -7.199 15.141 -41.75 1 33.12 729 HIS B CA 1
ATOM 13086 C C . HIS B 1 729 ? -6.602 13.977 -42.531 1 33.12 729 HIS B C 1
ATOM 13088 O O . HIS B 1 729 ? -6.152 12.992 -41.906 1 33.12 729 HIS B O 1
ATOM 13094 N N . LYS B 1 730 ? -6.973 13.766 -43.875 1 33.06 730 LYS B N 1
ATOM 13095 C CA . LYS B 1 730 ? -6.355 12.984 -44.938 1 33.06 730 LYS B CA 1
ATOM 13096 C C . LYS B 1 730 ? -4.871 13.305 -45.062 1 33.06 730 LYS B C 1
ATOM 13098 O O . LYS B 1 730 ? -4.445 13.875 -46.094 1 33.06 730 LYS B O 1
ATOM 13103 N N . SER B 1 731 ? -4.113 13.898 -44.25 1 31.72 731 SER B N 1
ATOM 13104 C CA . SER B 1 731 ? -2.828 13.977 -44.938 1 31.72 731 SER B CA 1
ATOM 13105 C C . SER B 1 731 ? -2.385 12.609 -45.438 1 31.72 731 SER B C 1
ATOM 13107 O O . SER B 1 731 ? -2.889 11.578 -45 1 31.72 731 SER B O 1
ATOM 13109 N N . GLY B 1 732 ? -1.156 12.469 -46.312 1 31.23 732 GLY B N 1
ATOM 13110 C CA . GLY B 1 732 ? -0.575 11.391 -47.094 1 31.23 732 GLY B CA 1
ATOM 13111 C C . GLY B 1 732 ? -0.653 10.047 -46.375 1 31.23 732 GLY B C 1
ATOM 13112 O O . GLY B 1 732 ? -1.661 9.344 -46.5 1 31.23 732 GLY B O 1
ATOM 13113 N N . LYS B 1 733 ? 0.663 9.484 -46.125 1 34.16 733 LYS B N 1
ATOM 13114 C CA . LYS B 1 733 ? 0.99 8.086 -45.844 1 34.16 733 LYS B CA 1
ATOM 13115 C C . LYS B 1 733 ? 0.296 7.594 -44.594 1 34.16 733 LYS B C 1
ATOM 13117 O O . LYS B 1 733 ? 0.387 6.418 -44.25 1 34.16 733 LYS B O 1
ATOM 13122 N N . CYS B 1 734 ? 0.151 8.32 -43.562 1 35.59 734 CYS B N 1
ATOM 13123 C CA . CYS B 1 734 ? -0.309 7.785 -42.281 1 35.59 734 CYS B CA 1
ATOM 13124 C C . CYS B 1 734 ? -1.828 7.66 -42.25 1 35.59 734 CYS B C 1
ATOM 13126 O O . CYS B 1 734 ? -2.535 8.664 -42.156 1 35.59 734 CYS B O 1
ATOM 13128 N N . HIS B 1 735 ? -2.543 6.918 -43.031 1 39.5 735 HIS B N 1
ATOM 13129 C CA . HIS B 1 735 ? -3.959 6.574 -43.094 1 39.5 735 HIS B CA 1
ATOM 13130 C C . HIS B 1 735 ? -4.531 6.328 -41.688 1 39.5 735 HIS B C 1
ATOM 13132 O O . HIS B 1 735 ? -4.266 5.289 -41.094 1 39.5 735 HIS B O 1
ATOM 13138 N N . ARG B 1 736 ? -4.73 7.285 -40.969 1 45.56 736 ARG B N 1
ATOM 13139 C CA . ARG B 1 736 ? -5.391 7.211 -39.656 1 45.56 736 ARG B CA 1
ATOM 13140 C C . ARG B 1 736 ? -6.75 6.535 -39.781 1 45.56 736 ARG B C 1
ATOM 13142 O O . ARG B 1 736 ? -7.441 6.684 -40.781 1 45.56 736 ARG B O 1
ATOM 13149 N N . VAL B 1 737 ? -7.043 5.477 -38.969 1 52.28 737 VAL B N 1
ATOM 13150 C CA . VAL B 1 737 ? -8.211 4.605 -38.875 1 52.28 737 VAL B CA 1
ATOM 13151 C C . VAL B 1 737 ? -9.469 5.449 -38.688 1 52.28 737 VAL B C 1
ATOM 13153 O O . VAL B 1 737 ? -9.539 6.297 -37.812 1 52.28 737 VAL B O 1
ATOM 13156 N N . PRO B 1 738 ? -10.359 5.473 -39.719 1 59.03 738 PRO B N 1
ATOM 13157 C CA . PRO B 1 738 ? -11.664 6.121 -39.562 1 59.03 738 PRO B CA 1
ATOM 13158 C C . PRO B 1 738 ? -12.367 5.734 -38.281 1 59.03 738 PRO B C 1
ATOM 13160 O O . PRO B 1 738 ? -12.125 4.652 -37.719 1 59.03 738 PRO B O 1
ATOM 13163 N N . MET B 1 739 ? -12.984 6.766 -37.594 1 63.69 739 MET B N 1
ATOM 13164 C CA . MET B 1 739 ? -13.719 6.566 -36.344 1 63.69 739 MET B CA 1
ATOM 13165 C C . MET B 1 739 ? -14.578 5.309 -36.406 1 63.69 739 MET B C 1
ATOM 13167 O O . MET B 1 739 ? -14.75 4.609 -35.406 1 63.69 739 MET B O 1
ATOM 13171 N N . ASN B 1 740 ? -14.992 5.027 -37.625 1 63.56 740 ASN B N 1
ATOM 13172 C CA . ASN B 1 740 ? -15.797 3.82 -37.781 1 63.56 740 ASN B CA 1
ATOM 13173 C C . ASN B 1 740 ? -14.969 2.561 -37.562 1 63.56 740 ASN B C 1
ATOM 13175 O O . ASN B 1 740 ? -15.445 1.587 -37 1 63.56 740 ASN B O 1
ATOM 13179 N N . GLN B 1 741 ? -13.789 2.709 -38 1 70.31 741 GLN B N 1
ATOM 13180 C CA . GLN B 1 741 ? -12.93 1.542 -37.812 1 70.31 741 GLN B CA 1
ATOM 13181 C C . GLN B 1 741 ? -12.523 1.37 -36.344 1 70.31 741 GLN B C 1
ATOM 13183 O O . GLN B 1 741 ? -12.352 0.245 -35.875 1 70.31 741 GLN B O 1
ATOM 13188 N N . MET B 1 742 ? -12.516 2.465 -35.688 1 73.75 742 MET B N 1
ATOM 13189 C CA . MET B 1 742 ? -12.195 2.381 -34.281 1 73.75 742 MET B CA 1
ATOM 13190 C C . MET B 1 742 ? -13.336 1.725 -33.5 1 73.75 742 MET B C 1
ATOM 13192 O O . MET B 1 742 ? -13.094 0.947 -32.562 1 73.75 742 MET B O 1
ATOM 13196 N N . LEU B 1 743 ? -14.492 2.086 -33.969 1 75.56 743 LEU B N 1
ATOM 13197 C CA . LEU B 1 743 ? -15.656 1.499 -33.312 1 75.56 743 LEU B CA 1
ATOM 13198 C C . LEU B 1 743 ? -15.773 0.014 -33.625 1 75.56 743 LEU B C 1
ATOM 13200 O O . LEU B 1 743 ? -16.188 -0.78 -32.781 1 75.56 743 LEU B O 1
ATOM 13204 N N . GLU B 1 744 ? -15.398 -0.242 -34.844 1 78.75 744 GLU B N 1
ATOM 13205 C CA . GLU B 1 744 ? -15.422 -1.652 -35.219 1 78.75 744 GLU B CA 1
ATOM 13206 C C . GLU B 1 744 ? -14.352 -2.441 -34.469 1 78.75 744 GLU B C 1
ATOM 13208 O O . GLU B 1 744 ? -14.586 -3.578 -34.062 1 78.75 744 GLU B O 1
ATOM 13213 N N . SER B 1 745 ? -13.203 -1.821 -34.375 1 81.94 745 SER B N 1
ATOM 13214 C CA . SER B 1 745 ? -12.141 -2.486 -33.625 1 81.94 745 SER B CA 1
ATOM 13215 C C . SER B 1 745 ? -12.539 -2.701 -32.156 1 81.94 745 SER B C 1
ATOM 13217 O O . SER B 1 745 ? -12.227 -3.74 -31.578 1 81.94 745 SER B O 1
ATOM 13219 N N . ALA B 1 746 ? -13.219 -1.763 -31.625 1 80.69 746 ALA B N 1
ATOM 13220 C CA . ALA B 1 746 ? -13.664 -1.869 -30.234 1 80.69 746 ALA B CA 1
ATOM 13221 C C . ALA B 1 746 ? -14.711 -2.971 -30.078 1 80.69 746 ALA B C 1
ATOM 13223 O O . ALA B 1 746 ? -14.758 -3.648 -29.062 1 80.69 746 ALA B O 1
ATOM 13224 N N . TYR B 1 747 ? -15.508 -3.055 -31.141 1 83 747 TYR B N 1
ATOM 13225 C CA . TYR B 1 747 ? -16.547 -4.082 -31.109 1 83 747 TYR B CA 1
ATOM 13226 C C . TYR B 1 747 ? -15.93 -5.477 -31.172 1 83 747 TYR B C 1
ATOM 13228 O O . TYR B 1 747 ? -16.391 -6.395 -30.484 1 83 747 TYR B O 1
ATOM 13236 N N . VAL B 1 748 ? -14.922 -5.605 -31.969 1 85.94 748 VAL B N 1
ATOM 13237 C CA . VAL B 1 748 ? -14.242 -6.891 -32.062 1 85.94 748 VAL B CA 1
ATOM 13238 C C . VAL B 1 748 ? -13.555 -7.227 -30.75 1 85.94 748 VAL B C 1
ATOM 13240 O O . VAL B 1 748 ? -13.641 -8.359 -30.281 1 85.94 748 VAL B O 1
ATOM 13243 N N . GLU B 1 749 ? -12.938 -6.293 -30.188 1 86.19 749 GLU B N 1
ATOM 13244 C CA . GLU B 1 749 ? -12.258 -6.508 -28.906 1 86.19 749 GLU B CA 1
ATOM 13245 C C . GLU B 1 749 ? -13.25 -6.875 -27.812 1 86.19 749 GLU B C 1
ATOM 13247 O O . GLU B 1 749 ? -12.953 -7.715 -26.969 1 86.19 749 GLU B O 1
ATOM 13252 N N . GLN B 1 750 ? -14.352 -6.234 -27.859 1 87.88 750 GLN B N 1
ATOM 13253 C CA . GLN B 1 750 ? -15.391 -6.5 -26.875 1 87.88 750 GLN B CA 1
ATOM 13254 C C . GLN B 1 750 ? -15.906 -7.93 -26.984 1 87.88 750 GLN B C 1
ATOM 13256 O O . GLN B 1 750 ? -16.047 -8.625 -25.984 1 87.88 750 GLN B O 1
ATOM 13261 N N . THR B 1 751 ? -16.156 -8.305 -28.172 1 87.19 751 THR B N 1
ATOM 13262 C CA . THR B 1 751 ? -16.719 -9.633 -28.375 1 87.19 751 THR B CA 1
ATOM 13263 C C . THR B 1 751 ? -15.695 -10.711 -28.047 1 87.19 751 THR B C 1
ATOM 13265 O O . THR B 1 751 ? -16.047 -11.758 -27.484 1 87.19 751 THR B O 1
ATOM 13268 N N . MET B 1 752 ? -14.5 -10.461 -28.328 1 87.38 752 MET B N 1
ATOM 13269 C CA . MET B 1 752 ? -13.453 -11.43 -28.016 1 87.38 752 MET B CA 1
ATOM 13270 C C . MET B 1 752 ? -13.266 -11.562 -26.5 1 87.38 752 MET B C 1
ATOM 13272 O O . MET B 1 752 ? -13.133 -12.672 -25.984 1 87.38 752 MET B O 1
ATOM 13276 N N . ALA B 1 753 ? -13.219 -10.43 -25.828 1 89.81 753 ALA B N 1
ATOM 13277 C CA . ALA B 1 753 ? -13.07 -10.461 -24.375 1 89.81 753 ALA B CA 1
ATOM 13278 C C . ALA B 1 753 ? -14.273 -11.125 -23.703 1 89.81 753 ALA B C 1
ATOM 13280 O O . ALA B 1 753 ? -14.109 -11.906 -22.766 1 89.81 753 ALA B O 1
ATOM 13281 N N . TYR B 1 754 ? -15.469 -10.789 -24.25 1 92.56 754 TYR B N 1
ATOM 13282 C CA . TYR B 1 754 ? -16.703 -11.352 -23.719 1 92.56 754 TYR B CA 1
ATOM 13283 C C . TYR B 1 754 ? -16.734 -12.867 -23.875 1 92.56 754 TYR B C 1
ATOM 13285 O O . TYR B 1 754 ? -17 -13.586 -22.922 1 92.56 754 TYR B O 1
ATOM 13293 N N . THR B 1 755 ? -16.391 -13.352 -25.031 1 90.69 755 THR B N 1
ATOM 13294 C CA . THR B 1 755 ? -16.438 -14.781 -25.344 1 90.69 755 THR B CA 1
ATOM 13295 C C . THR B 1 755 ? -15.406 -15.547 -24.531 1 90.69 755 THR B C 1
ATOM 13297 O O . THR B 1 755 ? -15.703 -16.609 -23.969 1 90.69 755 THR B O 1
ATOM 13300 N N . SER B 1 756 ? -14.266 -15.016 -24.469 1 90.06 756 SER B N 1
ATOM 13301 C CA . SER B 1 756 ? -13.203 -15.672 -23.719 1 90.06 756 SER B CA 1
ATOM 13302 C C . SER B 1 756 ? -13.539 -15.727 -22.234 1 90.06 756 SER B C 1
ATOM 13304 O O . SER B 1 756 ? -13.289 -16.734 -21.562 1 90.06 756 SER B O 1
ATOM 13306 N N . ALA B 1 757 ? -14.078 -14.695 -21.672 1 92.81 757 ALA B N 1
ATOM 13307 C CA . ALA B 1 757 ? -14.422 -14.648 -20.266 1 92.81 757 ALA B CA 1
ATOM 13308 C C . ALA B 1 757 ? -15.516 -15.664 -19.922 1 92.81 757 ALA B C 1
ATOM 13310 O O . ALA B 1 757 ? -15.43 -16.359 -18.922 1 92.81 757 ALA B O 1
ATOM 13311 N N . HIS B 1 758 ? -16.531 -15.703 -20.797 1 93.62 758 HIS B N 1
ATOM 13312 C CA . HIS B 1 758 ? -17.641 -16.625 -20.562 1 93.62 758 HIS B CA 1
ATOM 13313 C C . HIS B 1 758 ? -17.188 -18.078 -20.672 1 93.62 758 HIS B C 1
ATOM 13315 O O . HIS B 1 758 ? -17.578 -18.922 -19.859 1 93.62 758 HIS B O 1
ATOM 13321 N N . LYS B 1 759 ? -16.375 -18.359 -21.609 1 90.62 759 LYS B N 1
ATOM 13322 C CA . LYS B 1 759 ? -15.891 -19.719 -21.781 1 90.62 759 LYS B CA 1
ATOM 13323 C C . LYS B 1 759 ? -15.031 -20.156 -20.609 1 90.62 759 LYS B C 1
ATOM 13325 O O . LYS B 1 759 ? -15.172 -21.281 -20.094 1 90.62 759 LYS B O 1
ATOM 13330 N N . ARG B 1 760 ? -14.18 -19.328 -20.188 1 89.31 760 ARG B N 1
ATOM 13331 C CA . ARG B 1 760 ? -13.336 -19.656 -19.047 1 89.31 760 ARG B CA 1
ATOM 13332 C C . ARG B 1 760 ? -14.164 -19.781 -17.766 1 89.31 760 ARG B C 1
ATOM 13334 O O . ARG B 1 760 ? -13.875 -20.609 -16.906 1 89.31 760 ARG B O 1
ATOM 13341 N N . ALA B 1 761 ? -15.133 -18.891 -17.672 1 92.44 761 ALA B N 1
ATOM 13342 C CA . ALA B 1 761 ? -16.016 -18.969 -16.5 1 92.44 761 ALA B CA 1
ATOM 13343 C C . ALA B 1 761 ? -16.797 -20.281 -16.5 1 92.44 761 ALA B C 1
ATOM 13345 O O . ALA B 1 761 ? -17.031 -20.859 -15.438 1 92.44 761 ALA B O 1
ATOM 13346 N N . GLN B 1 762 ? -17.234 -20.734 -17.734 1 89.5 762 GLN B N 1
ATOM 13347 C CA . GLN B 1 762 ? -17.922 -22.016 -17.844 1 89.5 762 GLN B CA 1
ATOM 13348 C C . GLN B 1 762 ? -17.047 -23.156 -17.375 1 89.5 762 GLN B C 1
ATOM 13350 O O . GLN B 1 762 ? -17.484 -24.031 -16.625 1 89.5 762 GLN B O 1
ATOM 13355 N N . TRP B 1 763 ? -15.805 -23.062 -17.766 1 83.94 763 TRP B N 1
ATOM 13356 C CA . TRP B 1 763 ? -14.852 -24.094 -17.375 1 83.94 763 TRP B CA 1
ATOM 13357 C C . TRP B 1 763 ? -14.656 -24.094 -15.859 1 83.94 763 TRP B C 1
ATOM 13359 O O . TRP B 1 763 ? -14.688 -25.156 -15.227 1 83.94 763 TRP B O 1
ATOM 13369 N N . PHE B 1 764 ? -14.461 -22.953 -15.289 1 84.31 764 PHE B N 1
ATOM 13370 C CA . PHE B 1 764 ? -14.25 -22.844 -13.852 1 84.31 764 PHE B CA 1
ATOM 13371 C C . PHE B 1 764 ? -15.508 -23.25 -13.086 1 84.31 764 PHE B C 1
ATOM 13373 O O . PHE B 1 764 ? -15.422 -23.875 -12.031 1 84.31 764 PHE B O 1
ATOM 13380 N N . PHE B 1 765 ? -16.625 -22.859 -13.656 1 86.19 765 PHE B N 1
ATOM 13381 C CA . PHE B 1 765 ? -17.922 -23.188 -13.078 1 86.19 765 PHE B CA 1
ATOM 13382 C C . PHE B 1 765 ? -18.125 -24.688 -13.039 1 86.19 765 PHE B C 1
ATOM 13384 O O . PHE B 1 765 ? -18.562 -25.25 -12.023 1 86.19 765 PHE B O 1
ATOM 13391 N N . GLN B 1 766 ? -17.719 -25.359 -14.047 1 77.69 766 GLN B N 1
ATOM 13392 C CA . GLN B 1 766 ? -17.875 -26.812 -14.141 1 77.69 766 GLN B CA 1
ATOM 13393 C C . GLN B 1 766 ? -16.844 -27.516 -13.273 1 77.69 766 GLN B C 1
ATOM 13395 O O . GLN B 1 766 ? -17.125 -28.578 -12.703 1 77.69 766 GLN B O 1
ATOM 13400 N N . GLU B 1 767 ? -15.703 -26.938 -13.18 1 74.06 767 GLU B N 1
ATOM 13401 C CA . GLU B 1 767 ? -14.648 -27.516 -12.359 1 74.06 767 GLU B CA 1
ATOM 13402 C C . GLU B 1 767 ? -15.031 -27.5 -10.875 1 74.06 767 GLU B C 1
ATOM 13404 O O . GLU B 1 767 ? -14.727 -28.438 -10.141 1 74.06 767 GLU B O 1
ATOM 13409 N N . GLN B 1 768 ? -15.656 -26.484 -10.469 1 73.56 768 GLN B N 1
ATOM 13410 C CA . GLN B 1 768 ? -15.945 -26.344 -9.047 1 73.56 768 GLN B CA 1
ATOM 13411 C C . GLN B 1 768 ? -17.25 -27.031 -8.68 1 73.56 768 GLN B C 1
ATOM 13413 O O . GLN B 1 768 ? -17.422 -27.484 -7.547 1 73.56 768 GLN B O 1
ATOM 13418 N N . LEU B 1 769 ? -18.266 -26.906 -9.523 1 72.12 769 LEU B N 1
ATOM 13419 C CA . LEU B 1 769 ? -19.578 -27.422 -9.172 1 72.12 769 LEU B CA 1
ATOM 13420 C C . LEU B 1 769 ? -19.797 -28.797 -9.781 1 72.12 769 LEU B C 1
ATOM 13422 O O . LEU B 1 769 ? -20.672 -29.547 -9.344 1 72.12 769 LEU B O 1
ATOM 13426 N N . GLY B 1 770 ? -19.25 -29.188 -10.742 1 57.56 770 GLY B N 1
ATOM 13427 C CA . GLY B 1 770 ? -19.438 -30.516 -11.289 1 57.56 770 GLY B CA 1
ATOM 13428 C C . GLY B 1 770 ? -18.703 -30.734 -12.594 1 57.56 770 GLY B C 1
ATOM 13429 O O . GLY B 1 770 ? -18.469 -29.781 -13.344 1 57.56 770 GLY B O 1
ATOM 13430 N N . ASP B 1 771 ? -17.672 -31.391 -12.711 1 49.41 771 ASP B N 1
ATOM 13431 C CA . ASP B 1 771 ? -16.781 -31.625 -13.836 1 49.41 771 ASP B CA 1
ATOM 13432 C C . ASP B 1 771 ? -17.562 -31.703 -15.148 1 49.41 771 ASP B C 1
ATOM 13434 O O . ASP B 1 771 ? -17.078 -31.234 -16.188 1 49.41 771 ASP B O 1
ATOM 13438 N N . LEU B 1 772 ? -18.594 -32.75 -15.352 1 45.91 772 LEU B N 1
ATOM 13439 C CA . LEU B 1 772 ? -19.219 -33.031 -16.641 1 45.91 772 LEU B CA 1
ATOM 13440 C C . LEU B 1 772 ? -20.641 -32.5 -16.672 1 45.91 772 LEU B C 1
ATOM 13442 O O . LEU B 1 772 ? -21.266 -32.312 -15.625 1 45.91 772 LEU B O 1
ATOM 13446 N N . ASP B 1 773 ? -21.141 -31.812 -17.766 1 48.84 773 ASP B N 1
ATOM 13447 C CA . ASP B 1 773 ? -22.5 -31.344 -18.047 1 48.84 773 ASP B CA 1
ATOM 13448 C C . ASP B 1 773 ? -23.516 -32.219 -17.328 1 48.84 773 ASP B C 1
ATOM 13450 O O . ASP B 1 773 ? -24.531 -31.719 -16.844 1 48.84 773 ASP B O 1
ATOM 13454 N N . SER B 1 774 ? -23.219 -33.438 -17.312 1 46.31 774 SER B N 1
ATOM 13455 C CA . SER B 1 774 ? -24.188 -34.375 -16.734 1 46.31 774 SER B CA 1
ATOM 13456 C C . SER B 1 774 ? -24.281 -34.219 -15.227 1 46.31 774 SER B C 1
ATOM 13458 O O . SER B 1 774 ? -25.312 -34.531 -14.625 1 46.31 774 SER B O 1
ATOM 13460 N N . ASP B 1 775 ? -23.188 -33.656 -14.648 1 53.66 775 ASP B N 1
ATOM 13461 C CA . ASP B 1 775 ? -23.156 -33.656 -13.188 1 53.66 775 ASP B CA 1
ATOM 13462 C C . ASP B 1 775 ? -23.594 -32.312 -12.625 1 53.66 775 ASP B C 1
ATOM 13464 O O . ASP B 1 775 ? -23.703 -32.125 -11.406 1 53.66 775 ASP B O 1
ATOM 13468 N N . LEU B 1 776 ? -23.875 -31.516 -13.523 1 61.97 776 LEU B N 1
ATOM 13469 C CA . LEU B 1 776 ? -24.328 -30.203 -13.062 1 61.97 776 LEU B CA 1
ATOM 13470 C C . LEU B 1 776 ? -25.797 -30.234 -12.664 1 61.97 776 LEU B C 1
ATOM 13472 O O . LEU B 1 776 ? -26.594 -30.969 -13.258 1 61.97 776 LEU B O 1
ATOM 13476 N N . SER B 1 777 ? -26.156 -29.672 -11.594 1 69.69 777 SER B N 1
ATOM 13477 C CA . SER B 1 777 ? -27.547 -29.5 -11.203 1 69.69 777 SER B CA 1
ATOM 13478 C C . SER B 1 777 ? -28.359 -28.875 -12.336 1 69.69 777 SER B C 1
ATOM 13480 O O . SER B 1 777 ? -27.797 -28.328 -13.281 1 69.69 777 SER B O 1
ATOM 13482 N N . GLU B 1 778 ? -29.578 -29.203 -12.406 1 75.38 778 GLU B N 1
ATOM 13483 C CA . GLU B 1 778 ? -30.453 -28.625 -13.422 1 75.38 778 GLU B CA 1
ATOM 13484 C C . GLU B 1 778 ? -30.281 -27.109 -13.492 1 75.38 778 GLU B C 1
ATOM 13486 O O . GLU B 1 778 ? -30.266 -26.531 -14.578 1 75.38 778 GLU B O 1
ATOM 13491 N N . ALA B 1 779 ? -30.031 -26.547 -12.359 1 81 779 ALA B N 1
ATOM 13492 C CA . ALA B 1 779 ? -29.828 -25.094 -12.312 1 81 779 ALA B CA 1
ATOM 13493 C C . ALA B 1 779 ? -28.516 -24.703 -12.969 1 81 779 ALA B C 1
ATOM 13495 O O . ALA B 1 779 ? -28.438 -23.672 -13.656 1 81 779 ALA B O 1
ATOM 13496 N N . GLY B 1 780 ? -27.5 -25.5 -12.805 1 81.94 780 GLY B N 1
ATOM 13497 C CA . GLY B 1 780 ? -26.219 -25.219 -13.422 1 81.94 780 GLY B CA 1
ATOM 13498 C C . GLY B 1 780 ? -26.234 -25.359 -14.93 1 81.94 780 GLY B C 1
ATOM 13499 O O . GLY B 1 780 ? -25.594 -24.578 -15.633 1 81.94 780 GLY B O 1
ATOM 13500 N N . LYS B 1 781 ? -27.062 -26.297 -15.406 1 84.31 781 LYS B N 1
ATOM 13501 C CA . LYS B 1 781 ? -27.188 -26.5 -16.844 1 84.31 781 LYS B CA 1
ATOM 13502 C C . LYS B 1 781 ? -27.906 -25.328 -17.516 1 84.31 781 LYS B C 1
ATOM 13504 O O . LYS B 1 781 ? -27.562 -24.938 -18.625 1 84.31 781 LYS B O 1
ATOM 13509 N N . ILE B 1 782 ? -28.828 -24.797 -16.797 1 88.38 782 ILE B N 1
ATOM 13510 C CA . ILE B 1 782 ? -29.578 -23.672 -17.344 1 88.38 782 ILE B CA 1
ATOM 13511 C C . ILE B 1 782 ? -28.641 -22.469 -17.516 1 88.38 782 ILE B C 1
ATOM 13513 O O . ILE B 1 782 ? -28.703 -21.781 -18.531 1 88.38 782 ILE B O 1
ATOM 13517 N N . VAL B 1 783 ? -27.812 -22.281 -16.547 1 90.44 783 VAL B N 1
ATOM 13518 C CA . VAL B 1 783 ? -26.922 -21.125 -16.594 1 90.44 783 VAL B CA 1
ATOM 13519 C C . VAL B 1 783 ? -25.922 -21.266 -17.734 1 90.44 783 VAL B C 1
ATOM 13521 O O . VAL B 1 783 ? -25.641 -20.312 -18.453 1 90.44 783 VAL B O 1
ATOM 13524 N N . ILE B 1 784 ? -25.375 -22.469 -17.922 1 89.44 784 ILE B N 1
ATOM 13525 C CA . ILE B 1 784 ? -24.422 -22.734 -19 1 89.44 784 ILE B CA 1
ATOM 13526 C C . ILE B 1 784 ? -25.094 -22.594 -20.344 1 89.44 784 ILE B C 1
ATOM 13528 O O . ILE B 1 784 ? -24.516 -22.062 -21.297 1 89.44 784 ILE B O 1
ATOM 13532 N N . HIS B 1 785 ? -26.359 -23.016 -20.359 1 90.56 785 HIS B N 1
ATOM 13533 C CA . HIS B 1 785 ? -27.109 -22.891 -21.609 1 90.56 785 HIS B CA 1
ATOM 13534 C C . HIS B 1 785 ? -27.375 -21.422 -21.938 1 90.56 785 HIS B C 1
ATOM 13536 O O . HIS B 1 785 ? -27.266 -21.016 -23.094 1 90.56 785 HIS B O 1
ATOM 13542 N N . GLU B 1 786 ? -27.719 -20.703 -20.938 1 93.06 786 GLU B N 1
ATOM 13543 C CA . GLU B 1 786 ? -27.953 -19.281 -21.141 1 93.06 786 GLU B CA 1
ATOM 13544 C C . GLU B 1 786 ? -26.672 -18.578 -21.609 1 93.06 786 GLU B C 1
ATOM 13546 O O . GLU B 1 786 ? -26.719 -17.719 -22.5 1 93.06 786 GLU B O 1
ATOM 13551 N N . SER B 1 787 ? -25.562 -18.891 -21 1 93.38 787 SER B N 1
ATOM 13552 C CA . SER B 1 787 ? -24.297 -18.297 -21.391 1 93.38 787 SER B CA 1
ATOM 13553 C C . SER B 1 787 ? -23.906 -18.688 -22.812 1 93.38 787 SER B C 1
ATOM 13555 O O . SER B 1 787 ? -23.438 -17.844 -23.578 1 93.38 787 SER B O 1
ATOM 13557 N N . ASN B 1 788 ? -24.156 -19.922 -23.203 1 92.06 788 ASN B N 1
ATOM 13558 C CA . ASN B 1 788 ? -23.828 -20.391 -24.547 1 92.06 788 ASN B CA 1
ATOM 13559 C C . ASN B 1 788 ? -24.703 -19.719 -25.594 1 92.06 788 ASN B C 1
ATOM 13561 O O . ASN B 1 788 ? -24.234 -19.422 -26.703 1 92.06 788 ASN B O 1
ATOM 13565 N N . GLN B 1 789 ? -25.938 -19.547 -25.281 1 92.06 789 GLN B N 1
ATOM 13566 C CA . GLN B 1 789 ? -26.828 -18.859 -26.203 1 92.06 789 GLN B CA 1
ATOM 13567 C C . GLN B 1 789 ? -26.344 -17.453 -26.484 1 92.06 789 GLN B C 1
ATOM 13569 O O . GLN B 1 789 ? -26.391 -16.984 -27.625 1 92.06 789 GLN B O 1
ATOM 13574 N N . GLN B 1 790 ? -25.906 -16.828 -25.484 1 92.31 790 GLN B N 1
ATOM 13575 C CA . GLN B 1 790 ? -25.438 -15.453 -25.656 1 92.31 790 GLN B CA 1
ATOM 13576 C C . GLN B 1 790 ? -24.125 -15.422 -26.438 1 92.31 790 GLN B C 1
ATOM 13578 O O . GLN B 1 790 ? -23.875 -14.492 -27.203 1 92.31 790 GLN B O 1
ATOM 13583 N N . ILE B 1 791 ? -23.234 -16.391 -26.219 1 92.06 791 ILE B N 1
ATOM 13584 C CA . ILE B 1 791 ? -21.984 -16.484 -26.969 1 92.06 791 ILE B CA 1
ATOM 13585 C C . ILE B 1 791 ? -22.281 -16.688 -28.453 1 92.06 791 ILE B C 1
ATOM 13587 O O . ILE B 1 791 ? -21.625 -16.078 -29.312 1 92.06 791 ILE B O 1
ATOM 13591 N N . ASP B 1 792 ? -23.297 -17.5 -28.719 1 89.19 792 ASP B N 1
ATOM 13592 C CA . ASP B 1 792 ? -23.688 -17.75 -30.109 1 89.19 792 ASP B CA 1
ATOM 13593 C C . ASP B 1 792 ? -24.203 -16.484 -30.781 1 89.19 792 ASP B C 1
ATOM 13595 O O . ASP B 1 792 ? -23.891 -16.234 -31.953 1 89.19 792 ASP B O 1
ATOM 13599 N N . ILE B 1 793 ? -24.922 -15.773 -30.047 1 89.12 793 ILE B N 1
ATOM 13600 C CA . ILE B 1 793 ? -25.438 -14.523 -30.578 1 89.12 793 ILE B CA 1
ATOM 13601 C C . ILE B 1 793 ? -24.281 -13.555 -30.828 1 89.12 793 ILE B C 1
ATOM 13603 O O . ILE B 1 793 ? -24.266 -12.852 -31.844 1 89.12 793 ILE B O 1
ATOM 13607 N N . ALA B 1 794 ? -23.375 -13.5 -29.906 1 88.69 794 ALA B N 1
ATOM 13608 C CA . ALA B 1 794 ? -22.219 -12.609 -30.047 1 88.69 794 ALA B CA 1
ATOM 13609 C C . ALA B 1 794 ? -21.359 -12.992 -31.25 1 88.69 794 ALA B C 1
ATOM 13611 O O . ALA B 1 794 ? -20.891 -12.117 -31.969 1 88.69 794 ALA B O 1
ATOM 13612 N N . GLN B 1 795 ? -21.172 -14.266 -31.453 1 84.06 795 GLN B N 1
ATOM 13613 C CA . GLN B 1 795 ? -20.375 -14.742 -32.562 1 84.06 795 GLN B CA 1
ATOM 13614 C C . GLN B 1 795 ? -21.078 -14.484 -33.906 1 84.06 795 GLN B C 1
ATOM 13616 O O . GLN B 1 795 ? -20.422 -14.172 -34.906 1 84.06 795 GLN B O 1
ATOM 13621 N N . LYS B 1 796 ? -22.328 -14.617 -33.906 1 82.56 796 LYS B N 1
ATOM 13622 C CA . LYS B 1 796 ? -23.094 -14.32 -35.094 1 82.56 796 LYS B CA 1
ATOM 13623 C C . LYS B 1 796 ? -23.016 -12.836 -35.469 1 82.56 796 LYS B C 1
ATOM 13625 O O . LYS B 1 796 ? -22.875 -12.484 -36.625 1 82.56 796 LYS B O 1
ATOM 13630 N N . ASP B 1 797 ? -23.062 -12.078 -34.438 1 79.44 797 ASP B N 1
ATOM 13631 C CA . ASP B 1 797 ? -22.938 -10.641 -34.656 1 79.44 797 ASP B CA 1
ATOM 13632 C C . ASP B 1 797 ? -21.562 -10.289 -35.25 1 79.44 797 ASP B C 1
ATOM 13634 O O . ASP B 1 797 ? -21.453 -9.367 -36.031 1 79.44 797 ASP B O 1
ATOM 13638 N N . LEU B 1 798 ? -20.531 -10.961 -34.844 1 77.69 798 LEU B N 1
ATOM 13639 C CA . LEU B 1 798 ? -19.172 -10.711 -35.312 1 77.69 798 LEU B CA 1
ATOM 13640 C C . LEU B 1 798 ? -19 -11.148 -36.75 1 77.69 798 LEU B C 1
ATOM 13642 O O . LEU B 1 798 ? -18.328 -10.477 -37.531 1 77.69 798 LEU B O 1
ATOM 13646 N N . ASN B 1 799 ? -19.609 -12.25 -37.125 1 73.88 799 ASN B N 1
ATOM 13647 C CA . ASN B 1 799 ? -19.453 -12.805 -38.469 1 73.88 799 ASN B CA 1
ATOM 13648 C C . ASN B 1 799 ? -20.25 -12.016 -39.5 1 73.88 799 ASN B C 1
ATOM 13650 O O . ASN B 1 799 ? -19.844 -11.906 -40.656 1 73.88 799 ASN B O 1
ATOM 13654 N N . ASP B 1 800 ? -21.391 -11.523 -39.156 1 69.69 800 ASP B N 1
ATOM 13655 C CA . ASP B 1 800 ? -22.297 -10.875 -40.125 1 69.69 800 ASP B CA 1
ATOM 13656 C C . ASP B 1 800 ? -21.766 -9.5 -40.531 1 69.69 800 ASP B C 1
ATOM 13658 O O . ASP B 1 800 ? -21.938 -9.07 -41.656 1 69.69 800 ASP B O 1
ATOM 13662 N N . LYS B 1 801 ? -21.125 -8.781 -39.594 1 63.78 801 LYS B N 1
ATOM 13663 C CA . LYS B 1 801 ? -21.016 -7.348 -39.875 1 63.78 801 LYS B CA 1
ATOM 13664 C C . LYS B 1 801 ? -19.562 -6.914 -39.938 1 63.78 801 LYS B C 1
ATOM 13666 O O . LYS B 1 801 ? -19.266 -5.754 -40.25 1 63.78 801 LYS B O 1
ATOM 13671 N N . LEU B 1 802 ? -18.625 -7.797 -39.812 1 70.06 802 LEU B N 1
ATOM 13672 C CA . LEU B 1 802 ? -17.359 -7.102 -39.531 1 70.06 802 LEU B CA 1
ATOM 13673 C C . LEU B 1 802 ? -16.344 -7.375 -40.656 1 70.06 802 LEU B C 1
ATOM 13675 O O . LEU B 1 802 ? -16.344 -8.453 -41.25 1 70.06 802 LEU B O 1
ATOM 13679 N N . ASP B 1 803 ? -15.68 -6.32 -40.969 1 73.88 803 ASP B N 1
ATOM 13680 C CA . ASP B 1 803 ? -14.594 -6.328 -41.938 1 73.88 803 ASP B CA 1
ATOM 13681 C C . ASP B 1 803 ? -13.461 -7.25 -41.5 1 73.88 803 ASP B C 1
ATOM 13683 O O . ASP B 1 803 ? -13.008 -7.172 -40.344 1 73.88 803 ASP B O 1
ATOM 13687 N N . ALA B 1 804 ? -13.164 -8.234 -42.375 1 76.69 804 ALA B N 1
ATOM 13688 C CA . ALA B 1 804 ? -12.141 -9.234 -42.094 1 76.69 804 ALA B CA 1
ATOM 13689 C C . ALA B 1 804 ? -10.797 -8.578 -41.812 1 76.69 804 ALA B C 1
ATOM 13691 O O . ALA B 1 804 ? -10.016 -9.086 -41 1 76.69 804 ALA B O 1
ATOM 13692 N N . GLU B 1 805 ? -10.555 -7.449 -42.375 1 79.12 805 GLU B N 1
ATOM 13693 C CA . GLU B 1 805 ? -9.273 -6.785 -42.188 1 79.12 805 GLU B CA 1
ATOM 13694 C C . GLU B 1 805 ? -9.172 -6.188 -40.781 1 79.12 805 GLU B C 1
ATOM 13696 O O . GLU B 1 805 ? -8.094 -6.191 -40.188 1 79.12 805 GLU B O 1
ATOM 13701 N N . VAL B 1 806 ? -10.305 -5.738 -40.344 1 83.19 806 VAL B N 1
ATOM 13702 C CA . VAL B 1 806 ? -10.305 -5.148 -39 1 83.19 806 VAL B CA 1
ATOM 13703 C C . VAL B 1 806 ? -10.109 -6.238 -37.969 1 83.19 806 VAL B C 1
ATOM 13705 O O . VAL B 1 806 ? -9.391 -6.043 -36.969 1 83.19 806 VAL B O 1
ATOM 13708 N N . VAL B 1 807 ? -10.711 -7.328 -38.219 1 84 807 VAL B N 1
ATOM 13709 C CA . VAL B 1 807 ? -10.586 -8.438 -37.281 1 84 807 VAL B CA 1
ATOM 13710 C C . VAL B 1 807 ? -9.141 -8.922 -37.25 1 84 807 VAL B C 1
ATOM 13712 O O . VAL B 1 807 ? -8.602 -9.195 -36.188 1 84 807 VAL B O 1
ATOM 13715 N N . LYS B 1 808 ? -8.516 -8.984 -38.406 1 85.5 808 LYS B N 1
ATOM 13716 C CA . LYS B 1 808 ? -7.129 -9.422 -38.5 1 85.5 808 LYS B CA 1
ATOM 13717 C C . LYS B 1 808 ? -6.207 -8.484 -37.719 1 85.5 808 LYS B C 1
ATOM 13719 O O . LYS B 1 808 ? -5.305 -8.945 -37 1 85.5 808 LYS B O 1
ATOM 13724 N N . LYS B 1 809 ? -6.445 -7.312 -37.844 1 86.94 809 LYS B N 1
ATOM 13725 C CA . LYS B 1 809 ? -5.605 -6.32 -37.188 1 86.94 809 LYS B CA 1
ATOM 13726 C C . LYS B 1 809 ? -5.781 -6.387 -35.656 1 86.94 809 LYS B C 1
ATOM 13728 O O . LYS B 1 809 ? -4.797 -6.371 -34.906 1 86.94 809 LYS B O 1
ATOM 13733 N N . VAL B 1 810 ? -7.031 -6.477 -35.188 1 87.62 810 VAL B N 1
ATOM 13734 C CA . VAL B 1 810 ? -7.312 -6.477 -33.75 1 87.62 810 VAL B CA 1
ATOM 13735 C C . VAL B 1 810 ? -6.746 -7.742 -33.125 1 87.62 810 VAL B C 1
ATOM 13737 O O . VAL B 1 810 ? -6.156 -7.688 -32.031 1 87.62 810 VAL B O 1
ATOM 13740 N N . VAL B 1 811 ? -6.934 -8.828 -33.812 1 89.62 811 VAL B N 1
ATOM 13741 C CA . VAL B 1 811 ? -6.457 -10.109 -33.312 1 89.62 811 VAL B CA 1
ATOM 13742 C C . VAL B 1 811 ? -4.934 -10.102 -33.219 1 89.62 811 VAL B C 1
ATOM 13744 O O . VAL B 1 811 ? -4.355 -10.594 -32.25 1 89.62 811 VAL B O 1
ATOM 13747 N N . SER B 1 812 ? -4.309 -9.516 -34.219 1 91.81 812 SER B N 1
ATOM 13748 C CA . SER B 1 812 ? -2.852 -9.469 -34.25 1 91.81 812 SER B CA 1
ATOM 13749 C C . SER B 1 812 ? -2.307 -8.555 -33.156 1 91.81 812 SER B C 1
ATOM 13751 O O . SER B 1 812 ? -1.301 -8.875 -32.531 1 91.81 812 SER B O 1
ATOM 13753 N N . HIS B 1 813 ? -2.961 -7.422 -32.969 1 91 813 HIS B N 1
ATOM 13754 C CA . HIS B 1 813 ? -2.535 -6.52 -31.906 1 91 813 HIS B CA 1
ATOM 13755 C C . HIS B 1 813 ? -2.707 -7.164 -30.547 1 91 813 HIS B C 1
ATOM 13757 O O . HIS B 1 813 ? -1.846 -7.02 -29.672 1 91 813 HIS B O 1
ATOM 13763 N N . LYS B 1 814 ? -3.793 -7.859 -30.344 1 91 814 LYS B N 1
ATOM 13764 C CA . LYS B 1 814 ? -4.043 -8.547 -29.078 1 91 814 LYS B CA 1
ATOM 13765 C C . LYS B 1 814 ? -3.008 -9.641 -28.828 1 91 814 LYS B C 1
ATOM 13767 O O . LYS B 1 814 ? -2.576 -9.844 -27.703 1 91 814 LYS B O 1
ATOM 13772 N N . PHE B 1 815 ? -2.719 -10.289 -29.906 1 93.19 815 PHE B N 1
ATOM 13773 C CA . PHE B 1 815 ? -1.686 -11.32 -29.844 1 93.19 815 PHE B CA 1
ATOM 13774 C C . PHE B 1 815 ? -0.37 -10.734 -29.344 1 93.19 815 PHE B C 1
ATOM 13776 O O . PHE B 1 815 ? 0.273 -11.305 -28.469 1 93.19 815 PHE B O 1
ATOM 13783 N N . CYS B 1 816 ? -0.016 -9.609 -29.891 1 94.12 816 CYS B N 1
ATOM 13784 C CA . CYS B 1 816 ? 1.223 -8.945 -29.5 1 94.12 816 CYS B CA 1
ATOM 13785 C C . CYS B 1 816 ? 1.167 -8.492 -28.047 1 94.12 816 CYS B C 1
ATOM 13787 O O . CYS B 1 816 ? 2.145 -8.633 -27.312 1 94.12 816 CYS B O 1
ATOM 13789 N N . LYS B 1 817 ? 0.05 -7.977 -27.625 1 92.12 817 LYS B N 1
ATOM 13790 C CA . LYS B 1 817 ? -0.095 -7.5 -26.25 1 92.12 817 LYS B CA 1
ATOM 13791 C C . LYS B 1 817 ? 0.068 -8.641 -25.25 1 92.12 817 LYS B C 1
ATOM 13793 O O . LYS B 1 817 ? 0.74 -8.484 -24.234 1 92.12 817 LYS B O 1
ATOM 13798 N N . ILE B 1 818 ? -0.495 -9.758 -25.5 1 93.25 818 ILE B N 1
ATOM 13799 C CA . ILE B 1 818 ? -0.417 -10.914 -24.609 1 93.25 818 ILE B CA 1
ATOM 13800 C C . ILE B 1 818 ? 1.023 -11.414 -24.531 1 93.25 818 ILE B C 1
ATOM 13802 O O . ILE B 1 818 ? 1.532 -11.711 -23.453 1 93.25 818 ILE B O 1
ATOM 13806 N N . LEU B 1 819 ? 1.626 -11.445 -25.672 1 94.19 819 LEU B N 1
ATOM 13807 C CA . LEU B 1 819 ? 2.998 -11.938 -25.734 1 94.19 819 LEU B CA 1
ATOM 13808 C C . LEU B 1 819 ? 3.93 -11.047 -24.922 1 94.19 819 LEU B C 1
ATOM 13810 O O . LEU B 1 819 ? 4.766 -11.539 -24.172 1 94.19 819 LEU B O 1
ATOM 13814 N N . LEU B 1 820 ? 3.791 -9.789 -25.094 1 93.5 820 LEU B N 1
ATOM 13815 C CA . LEU B 1 820 ? 4.648 -8.844 -24.391 1 93.5 820 LEU B CA 1
ATOM 13816 C C . LEU B 1 820 ? 4.352 -8.852 -22.891 1 93.5 820 LEU B C 1
ATOM 13818 O O . LEU B 1 820 ? 5.262 -8.742 -22.078 1 93.5 820 LEU B O 1
ATOM 13822 N N . THR B 1 821 ? 3.096 -9 -22.516 1 92 821 THR B N 1
ATOM 13823 C CA . THR B 1 821 ? 2.729 -9.07 -21.109 1 92 821 THR B CA 1
ATOM 13824 C C . THR B 1 821 ? 3.289 -10.336 -20.469 1 92 821 THR B C 1
ATOM 13826 O O . THR B 1 821 ? 3.736 -10.312 -19.312 1 92 821 THR B O 1
ATOM 13829 N N . ARG B 1 822 ? 3.236 -11.438 -21.203 1 92.69 822 ARG B N 1
ATOM 13830 C CA . ARG B 1 822 ? 3.83 -12.672 -20.703 1 92.69 822 ARG B CA 1
ATOM 13831 C C . ARG B 1 822 ? 5.34 -12.523 -20.531 1 92.69 822 ARG B C 1
ATOM 13833 O O . ARG B 1 822 ? 5.93 -13.133 -19.641 1 92.69 822 ARG B O 1
ATOM 13840 N N . GLY B 1 823 ? 5.887 -11.727 -21.453 1 93 823 GLY B N 1
ATOM 13841 C CA . GLY B 1 823 ? 7.297 -11.414 -21.281 1 93 823 GLY B CA 1
ATOM 13842 C C . GLY B 1 823 ? 7.598 -10.672 -20 1 93 823 GLY B C 1
ATOM 13843 O O . GLY B 1 823 ? 8.578 -10.977 -19.312 1 93 823 GLY B O 1
ATOM 13844 N N . VAL B 1 824 ? 6.758 -9.766 -19.625 1 91.94 824 VAL B N 1
ATOM 13845 C CA . VAL B 1 824 ? 6.93 -9.008 -18.391 1 91.94 824 VAL B CA 1
ATOM 13846 C C . VAL B 1 824 ? 6.797 -9.938 -17.188 1 91.94 824 VAL B C 1
ATOM 13848 O O . VAL B 1 824 ? 7.566 -9.836 -16.234 1 91.94 824 VAL B O 1
ATOM 13851 N N . HIS B 1 825 ? 5.84 -10.836 -17.219 1 90.31 825 HIS B N 1
ATOM 13852 C CA . HIS B 1 825 ? 5.648 -11.789 -16.141 1 90.31 825 HIS B CA 1
ATOM 13853 C C . HIS B 1 825 ? 6.859 -12.703 -15.984 1 90.31 825 HIS B C 1
ATOM 13855 O O . HIS B 1 825 ? 7.207 -13.102 -14.867 1 90.31 825 HIS B O 1
ATOM 13861 N N . TYR B 1 826 ? 7.453 -13.047 -17.094 1 91.5 826 TYR B N 1
ATOM 13862 C CA . TYR B 1 826 ? 8.648 -13.883 -17.062 1 91.5 826 TYR B CA 1
ATOM 13863 C C . TYR B 1 826 ? 9.805 -13.156 -16.375 1 91.5 826 TYR B C 1
ATOM 13865 O O . TYR B 1 826 ? 10.531 -13.75 -15.578 1 91.5 826 TYR B O 1
ATOM 13873 N N . ILE B 1 827 ? 9.953 -11.906 -16.703 1 91.44 827 ILE B N 1
ATOM 13874 C CA . ILE B 1 827 ? 11.016 -11.117 -16.094 1 91.44 827 ILE B CA 1
ATOM 13875 C C . ILE B 1 827 ? 10.758 -10.977 -14.594 1 91.44 827 ILE B C 1
ATOM 13877 O O . ILE B 1 827 ? 11.695 -10.992 -13.789 1 91.44 827 ILE B O 1
ATOM 13881 N N . ASP B 1 828 ? 9.539 -10.859 -14.227 1 88.88 828 ASP B N 1
ATOM 13882 C CA . ASP B 1 828 ? 9.188 -10.789 -12.812 1 88.88 828 ASP B CA 1
ATOM 13883 C C . ASP B 1 828 ? 9.523 -12.086 -12.094 1 88.88 828 ASP B C 1
ATOM 13885 O O . ASP B 1 828 ? 9.953 -12.07 -10.938 1 88.88 828 ASP B O 1
ATOM 13889 N N . LYS B 1 829 ? 9.359 -13.18 -12.75 1 88.12 829 LYS B N 1
ATOM 13890 C CA . LYS B 1 829 ? 9.703 -14.477 -12.172 1 88.12 829 LYS B CA 1
ATOM 13891 C C . LYS B 1 829 ? 11.211 -14.602 -11.969 1 88.12 829 LYS B C 1
ATOM 13893 O O . LYS B 1 829 ? 11.656 -15.148 -10.961 1 88.12 829 LYS B O 1
ATOM 13898 N N . LEU B 1 830 ? 11.961 -14.094 -12.906 1 89.44 830 LEU B N 1
ATOM 13899 C CA . LEU B 1 830 ? 13.414 -14.133 -12.797 1 89.44 830 LEU B CA 1
ATOM 13900 C C . LEU B 1 830 ? 13.898 -13.234 -11.656 1 89.44 830 LEU B C 1
ATOM 13902 O O . LEU B 1 830 ? 14.875 -13.555 -10.977 1 89.44 830 LEU B O 1
ATOM 13906 N N . THR B 1 831 ? 13.188 -12.211 -11.477 1 89.12 831 THR B N 1
ATOM 13907 C CA . THR B 1 831 ? 13.547 -11.297 -10.406 1 89.12 831 THR B CA 1
ATOM 13908 C C . THR B 1 831 ? 13.203 -11.891 -9.039 1 89.12 831 THR B C 1
ATOM 13910 O O . THR B 1 831 ? 13.992 -11.812 -8.102 1 89.12 831 THR B O 1
ATOM 13913 N N . SER B 1 832 ? 12.086 -12.539 -8.984 1 86.31 832 SER B N 1
ATOM 13914 C CA . SER B 1 832 ? 11.672 -13.164 -7.73 1 86.31 832 SER B CA 1
ATOM 13915 C C . SER B 1 832 ? 12.531 -14.383 -7.406 1 86.31 832 SER B C 1
ATOM 13917 O O . SER B 1 832 ? 12.664 -14.766 -6.242 1 86.31 832 SER B O 1
ATOM 13919 N N . GLY B 1 833 ? 13.109 -14.938 -8.461 1 86.62 833 GLY B N 1
ATOM 13920 C CA . GLY B 1 833 ? 14 -16.078 -8.258 1 86.62 833 GLY B CA 1
ATOM 13921 C C . GLY B 1 833 ? 15.422 -15.664 -7.914 1 86.62 833 GLY B C 1
ATOM 13922 O O . GLY B 1 833 ? 16.25 -16.516 -7.582 1 86.62 833 GLY B O 1
ATOM 13923 N N . GLY B 1 834 ? 15.703 -14.367 -7.965 1 86.75 834 GLY B N 1
ATOM 13924 C CA . GLY B 1 834 ? 17 -13.844 -7.551 1 86.75 834 GLY B CA 1
ATOM 13925 C C . GLY B 1 834 ? 18 -13.773 -8.68 1 86.75 834 GLY B C 1
ATOM 13926 O O . GLY B 1 834 ? 19.172 -13.453 -8.461 1 86.75 834 GLY B O 1
ATOM 13927 N N . PHE B 1 835 ? 17.516 -14.125 -9.891 1 87 835 PHE B N 1
ATOM 13928 C CA . PHE B 1 835 ? 18.438 -14.102 -11.023 1 87 835 PHE B CA 1
ATOM 13929 C C . PHE B 1 835 ? 18.75 -12.672 -11.438 1 87 835 PHE B C 1
ATOM 13931 O O . PHE B 1 835 ? 19.906 -12.328 -11.688 1 87 835 PHE B O 1
ATOM 13938 N N . LEU B 1 836 ? 17.688 -11.859 -11.555 1 86.56 836 LEU B N 1
ATOM 13939 C CA . LEU B 1 836 ? 17.859 -10.469 -11.945 1 86.56 836 LEU B CA 1
ATOM 13940 C C . LEU B 1 836 ? 17.734 -9.547 -10.734 1 86.56 836 LEU B C 1
ATOM 13942 O O . LEU B 1 836 ? 16.922 -9.797 -9.844 1 86.56 836 LEU B O 1
ATOM 13946 N N . LYS B 1 837 ? 18.547 -8.602 -10.758 1 81.38 837 LYS B N 1
ATOM 13947 C CA . LYS B 1 837 ? 18.375 -7.539 -9.766 1 81.38 837 LYS B CA 1
ATOM 13948 C C . LYS B 1 837 ? 17.188 -6.648 -10.102 1 81.38 837 LYS B C 1
ATOM 13950 O O . LYS B 1 837 ? 16.75 -6.602 -11.25 1 81.38 837 LYS B O 1
ATOM 13955 N N . GLU B 1 838 ? 16.672 -6.02 -9.117 1 76.62 838 GLU B N 1
ATOM 13956 C CA . GLU B 1 838 ? 15.484 -5.188 -9.312 1 76.62 838 GLU B CA 1
ATOM 13957 C C . GLU B 1 838 ? 15.75 -4.07 -10.32 1 76.62 838 GLU B C 1
ATOM 13959 O O . GLU B 1 838 ? 14.891 -3.752 -11.141 1 76.62 838 GLU B O 1
ATOM 13964 N N . SER B 1 839 ? 16.938 -3.49 -10.344 1 75.12 839 SER B N 1
ATOM 13965 C CA . SER B 1 839 ? 17.281 -2.404 -11.258 1 75.12 839 SER B CA 1
ATOM 13966 C C . SER B 1 839 ? 17.375 -2.906 -12.695 1 75.12 839 SER B C 1
ATOM 13968 O O . SER B 1 839 ? 16.938 -2.229 -13.625 1 75.12 839 SER B O 1
ATOM 13970 N N . GLU B 1 840 ? 17.938 -4.094 -12.805 1 80.5 840 GLU B N 1
ATOM 13971 C CA . GLU B 1 840 ? 18.047 -4.699 -14.125 1 80.5 840 GLU B CA 1
ATOM 13972 C C . GLU B 1 840 ? 16.672 -5.055 -14.688 1 80.5 840 GLU B C 1
ATOM 13974 O O . GLU B 1 840 ? 16.406 -4.84 -15.867 1 80.5 840 GLU B O 1
ATOM 13979 N N . ALA B 1 841 ? 15.875 -5.574 -13.781 1 85.69 841 ALA B N 1
ATOM 13980 C CA . ALA B 1 841 ? 14.523 -5.953 -14.195 1 85.69 841 ALA B CA 1
ATOM 13981 C C . ALA B 1 841 ? 13.711 -4.73 -14.609 1 85.69 841 ALA B C 1
ATOM 13983 O O . ALA B 1 841 ? 12.945 -4.785 -15.578 1 85.69 841 ALA B O 1
ATOM 13984 N N . GLU B 1 842 ? 13.914 -3.633 -13.922 1 81.56 842 GLU B N 1
ATOM 13985 C CA . GLU B 1 842 ? 13.156 -2.422 -14.227 1 81.56 842 GLU B CA 1
ATOM 13986 C C . GLU B 1 842 ? 13.508 -1.884 -15.609 1 81.56 842 GLU B C 1
ATOM 13988 O O . GLU B 1 842 ? 12.648 -1.358 -16.312 1 81.56 842 GLU B O 1
ATOM 13993 N N . GLU B 1 843 ? 14.711 -1.97 -16 1 79.56 843 GLU B N 1
ATOM 13994 C CA . GLU B 1 843 ? 15.125 -1.499 -17.312 1 79.56 843 GLU B CA 1
ATOM 13995 C C . GLU B 1 843 ? 14.5 -2.34 -18.438 1 79.56 843 GLU B C 1
ATOM 13997 O O . GLU B 1 843 ? 14.047 -1.804 -19.438 1 79.56 843 GLU B O 1
ATOM 14002 N N . ILE B 1 844 ? 14.516 -3.652 -18.219 1 87.06 844 ILE B N 1
ATOM 14003 C CA . ILE B 1 844 ? 13.953 -4.543 -19.219 1 87.06 844 ILE B CA 1
ATOM 14004 C C . ILE B 1 844 ? 12.438 -4.348 -19.297 1 87.06 844 ILE B C 1
ATOM 14006 O O . ILE B 1 844 ? 11.859 -4.34 -20.391 1 87.06 844 ILE B O 1
ATOM 14010 N N . VAL B 1 845 ? 11.828 -4.195 -18.156 1 88.69 845 VAL B N 1
ATOM 14011 C CA . VAL B 1 845 ? 10.383 -4 -18.109 1 88.69 845 VAL B CA 1
ATOM 14012 C C . VAL B 1 845 ? 10.016 -2.676 -18.766 1 88.69 845 VAL B C 1
ATOM 14014 O O . VAL B 1 845 ? 8.992 -2.574 -19.438 1 88.69 845 VAL B O 1
ATOM 14017 N N . LYS B 1 846 ? 10.875 -1.665 -18.594 1 84.81 846 LYS B N 1
ATOM 14018 C CA . LYS B 1 846 ? 10.633 -0.388 -19.266 1 84.81 846 LYS B CA 1
ATOM 14019 C C . LYS B 1 846 ? 10.68 -0.541 -20.781 1 84.81 846 LYS B C 1
ATOM 14021 O O . LYS B 1 846 ? 9.867 0.049 -21.5 1 84.81 846 LYS B O 1
ATOM 14026 N N . GLU B 1 847 ? 11.594 -1.288 -21.25 1 86.94 847 GLU B N 1
ATOM 14027 C CA . GLU B 1 847 ? 11.68 -1.55 -22.672 1 86.94 847 GLU B CA 1
ATOM 14028 C C . GLU B 1 847 ? 10.43 -2.264 -23.188 1 86.94 847 GLU B C 1
ATOM 14030 O O . GLU B 1 847 ? 9.898 -1.916 -24.234 1 86.94 847 GLU B O 1
ATOM 14035 N N . LEU B 1 848 ? 10.031 -3.207 -22.438 1 90.5 848 LEU B N 1
ATOM 14036 C CA . LEU B 1 848 ? 8.852 -3.959 -22.828 1 90.5 848 LEU B CA 1
ATOM 14037 C C . LEU B 1 848 ? 7.598 -3.088 -22.75 1 90.5 848 LEU B C 1
ATOM 14039 O O . LEU B 1 848 ? 6.695 -3.213 -23.578 1 90.5 848 LEU B O 1
ATOM 14043 N N . ASP B 1 849 ? 7.57 -2.23 -21.797 1 86.88 849 ASP B N 1
ATOM 14044 C CA . ASP B 1 849 ? 6.438 -1.321 -21.656 1 86.88 849 ASP B CA 1
ATOM 14045 C C . ASP B 1 849 ? 6.367 -0.333 -22.812 1 86.88 849 ASP B C 1
ATOM 14047 O O . ASP B 1 849 ? 5.281 0.054 -23.234 1 86.88 849 ASP B O 1
ATOM 14051 N N . ASP B 1 850 ? 7.496 0.078 -23.266 1 85.31 850 ASP B N 1
ATOM 14052 C CA . ASP B 1 850 ? 7.527 0.96 -24.438 1 85.31 850 ASP B CA 1
ATOM 14053 C C . ASP B 1 850 ? 6.992 0.251 -25.672 1 85.31 850 ASP B C 1
ATOM 14055 O O . ASP B 1 850 ? 6.281 0.852 -26.484 1 85.31 850 ASP B O 1
ATOM 14059 N N . LEU B 1 851 ? 7.363 -0.977 -25.797 1 90.25 851 LEU B N 1
ATOM 14060 C CA . LEU B 1 851 ? 6.852 -1.756 -26.922 1 90.25 851 LEU B CA 1
ATOM 14061 C C . LEU B 1 851 ? 5.34 -1.934 -26.812 1 90.25 851 LEU B C 1
ATOM 14063 O O . LEU B 1 851 ? 4.633 -1.861 -27.828 1 90.25 851 LEU B O 1
ATOM 14067 N N . LEU B 1 852 ? 4.891 -2.176 -25.625 1 89.06 852 LEU B N 1
ATOM 14068 C CA . LEU B 1 852 ? 3.461 -2.342 -25.406 1 89.06 852 LEU B CA 1
ATOM 14069 C C . LEU B 1 852 ? 2.705 -1.059 -25.734 1 89.06 852 LEU B C 1
ATOM 14071 O O . LEU B 1 852 ? 1.626 -1.104 -26.328 1 89.06 852 LEU B O 1
ATOM 14075 N N . GLU B 1 853 ? 3.297 0.052 -25.359 1 83.31 853 GLU B N 1
ATOM 14076 C CA . GLU B 1 853 ? 2.664 1.336 -25.656 1 83.31 853 GLU B CA 1
ATOM 14077 C C . GLU B 1 853 ? 2.602 1.594 -27.156 1 83.31 853 GLU B C 1
ATOM 14079 O O . GLU B 1 853 ? 1.645 2.195 -27.641 1 83.31 853 GLU B O 1
ATOM 14084 N N . ASN B 1 854 ? 3.576 1.127 -27.844 1 85.88 854 ASN B N 1
ATOM 14085 C CA . ASN B 1 854 ? 3.584 1.283 -29.281 1 85.88 854 ASN B CA 1
ATOM 14086 C C . ASN B 1 854 ? 2.484 0.454 -29.953 1 85.88 854 ASN B C 1
ATOM 14088 O O . ASN B 1 854 ? 1.911 0.867 -30.953 1 85.88 854 ASN B O 1
ATOM 14092 N N . VAL B 1 855 ? 2.223 -0.695 -29.391 1 88.75 855 VAL B N 1
ATOM 14093 C CA . VAL B 1 855 ? 1.165 -1.54 -29.922 1 88.75 855 VAL B CA 1
ATOM 14094 C C . VAL B 1 855 ? -0.198 -0.922 -29.625 1 88.75 855 VAL B C 1
ATOM 14096 O O . VAL B 1 855 ? -1.083 -0.904 -30.484 1 88.75 855 VAL B O 1
ATOM 14099 N N . ILE B 1 856 ? -0.346 -0.384 -28.453 1 80.88 856 ILE B N 1
ATOM 14100 C CA . ILE B 1 856 ? -1.624 0.159 -28 1 80.88 856 ILE B CA 1
ATOM 14101 C C . ILE B 1 856 ? -1.955 1.42 -28.797 1 80.88 856 ILE B C 1
ATOM 14103 O O . ILE B 1 856 ? -3.115 1.657 -29.141 1 80.88 856 ILE B O 1
ATOM 14107 N N . THR B 1 857 ? -0.919 2.135 -29.234 1 77.44 857 THR B N 1
ATOM 14108 C CA . THR B 1 857 ? -1.148 3.41 -29.906 1 77.44 857 THR B CA 1
ATOM 14109 C C . THR B 1 857 ? -1.057 3.246 -31.422 1 77.44 857 THR B C 1
ATOM 14111 O O . THR B 1 857 ? -1.195 4.219 -32.156 1 77.44 857 THR B O 1
ATOM 14114 N N . CYS B 1 858 ? -0.895 2.021 -31.781 1 81.25 858 CYS B N 1
ATOM 14115 C CA . CYS B 1 858 ? -0.742 1.803 -33.219 1 81.25 858 CYS B CA 1
ATOM 14116 C C . CYS B 1 858 ? -2.07 1.986 -33.938 1 81.25 858 CYS B C 1
ATOM 14118 O O . CYS B 1 858 ? -3.051 1.308 -33.625 1 81.25 858 CYS B O 1
ATOM 14120 N N . ASP B 1 859 ? -2.129 2.939 -34.781 1 73.06 859 ASP B N 1
ATOM 14121 C CA . ASP B 1 859 ? -3.338 3.184 -35.562 1 73.06 859 ASP B CA 1
ATOM 14122 C C . ASP B 1 859 ? -3.092 2.93 -37.062 1 73.06 859 ASP B C 1
ATOM 14124 O O . ASP B 1 859 ? -3.887 3.348 -37.906 1 73.06 859 ASP B O 1
ATOM 14128 N N . GLN B 1 860 ? -2.006 2.129 -37.344 1 75.81 860 GLN B N 1
ATOM 14129 C CA . GLN B 1 860 ? -1.695 1.85 -38.75 1 75.81 860 GLN B CA 1
ATOM 14130 C C . GLN B 1 860 ? -2.389 0.575 -39.219 1 75.81 860 GLN B C 1
ATOM 14132 O O . GLN B 1 860 ? -2.469 -0.406 -38.469 1 75.81 860 GLN B O 1
ATOM 14137 N N . MET B 1 861 ? -3.045 0.644 -40.312 1 71.75 861 MET B N 1
ATOM 14138 C CA . MET B 1 861 ? -3.742 -0.52 -40.875 1 71.75 861 MET B CA 1
ATOM 14139 C C . MET B 1 861 ? -2.764 -1.471 -41.562 1 71.75 861 MET B C 1
ATOM 14141 O O . MET B 1 861 ? -3 -2.68 -41.594 1 71.75 861 MET B O 1
ATOM 14145 N N . HIS B 1 862 ? -1.725 -0.89 -42.125 1 77.69 862 HIS B N 1
ATOM 14146 C CA . HIS B 1 862 ? -0.771 -1.739 -42.844 1 77.69 862 HIS B CA 1
ATOM 14147 C C . HIS B 1 862 ? 0.647 -1.521 -42.312 1 77.69 862 HIS B C 1
ATOM 14149 O O . HIS B 1 862 ? 1.022 -0.398 -42 1 77.69 862 HIS B O 1
ATOM 14155 N N . HIS B 1 863 ? 1.195 -2.572 -42.125 1 82.88 863 HIS B N 1
ATOM 14156 C CA . HIS B 1 863 ? 2.562 -2.537 -41.625 1 82.88 863 HIS B CA 1
ATOM 14157 C C . HIS B 1 863 ? 3.545 -3.1 -42.656 1 82.88 863 HIS B C 1
ATOM 14159 O O . HIS B 1 863 ? 3.15 -3.842 -43.531 1 82.88 863 HIS B O 1
ATOM 14165 N N . GLU B 1 864 ? 4.719 -2.732 -42.531 1 78.75 864 GLU B N 1
ATOM 14166 C CA . GLU B 1 864 ? 5.762 -3.203 -43.438 1 78.75 864 GLU B CA 1
ATOM 14167 C C . GLU B 1 864 ? 5.988 -4.703 -43.281 1 78.75 864 GLU B C 1
ATOM 14169 O O . GLU B 1 864 ? 6.035 -5.219 -42.156 1 78.75 864 GLU B O 1
ATOM 14174 N N . GLY B 1 865 ? 5.949 -5.43 -44.406 1 76.62 865 GLY B N 1
ATOM 14175 C CA . GLY B 1 865 ? 6.273 -6.848 -44.406 1 76.62 865 GLY B CA 1
ATOM 14176 C C . GLY B 1 865 ? 5.047 -7.742 -44.469 1 76.62 865 GLY B C 1
ATOM 14177 O O . GLY B 1 865 ? 5.168 -8.969 -44.438 1 76.62 865 GLY B O 1
ATOM 14178 N N . GLU B 1 866 ? 3.871 -7.148 -44.562 1 83.56 866 GLU B N 1
ATOM 14179 C CA . GLU B 1 866 ? 2.652 -7.949 -44.594 1 83.56 866 GLU B CA 1
ATOM 14180 C C . GLU B 1 866 ? 2.512 -8.648 -45.969 1 83.56 866 GLU B C 1
ATOM 14182 O O . GLU B 1 866 ? 2.783 -8.047 -47 1 83.56 866 GLU B O 1
ATOM 14187 N N . LEU B 1 867 ? 2.275 -9.953 -45.812 1 79.5 867 LEU B N 1
ATOM 14188 C CA . LEU B 1 867 ? 2.061 -10.742 -47.031 1 79.5 867 LEU B CA 1
ATOM 14189 C C . LEU B 1 867 ? 0.572 -10.953 -47.281 1 79.5 867 LEU B C 1
ATOM 14191 O O . LEU B 1 867 ? -0.208 -11.109 -46.344 1 79.5 867 LEU B O 1
ATOM 14195 N N . ASP B 1 868 ? 0.104 -10.688 -48.469 1 71.5 868 ASP B N 1
ATOM 14196 C CA . ASP B 1 868 ? -1.282 -10.969 -48.812 1 71.5 868 ASP B CA 1
ATOM 14197 C C . ASP B 1 868 ? -1.519 -12.461 -49 1 71.5 868 ASP B C 1
ATOM 14199 O O . ASP B 1 868 ? -1.116 -13.047 -50 1 71.5 868 ASP B O 1
ATOM 14203 N N . LEU B 1 869 ? -1.825 -13.086 -47.844 1 71.06 869 LEU B N 1
ATOM 14204 C CA . LEU B 1 869 ? -2.057 -14.523 -47.875 1 71.06 869 LEU B CA 1
ATOM 14205 C C . LEU B 1 869 ? -3.506 -14.828 -48.25 1 71.06 869 LEU B C 1
ATOM 14207 O O . LEU B 1 869 ? -4.426 -14.195 -47.719 1 71.06 869 LEU B O 1
ATOM 14211 N N . ASN B 1 870 ? -3.895 -15.125 -49.469 1 61.34 870 ASN B N 1
ATOM 14212 C CA . ASN B 1 870 ? -5.238 -15.477 -49.938 1 61.34 870 ASN B CA 1
ATOM 14213 C C . ASN B 1 870 ? -5.789 -16.688 -49.156 1 61.34 870 ASN B C 1
ATOM 14215 O O . ASN B 1 870 ? -5.855 -17.781 -49.719 1 61.34 870 ASN B O 1
ATOM 14219 N N . LEU B 1 871 ? -5.605 -16.781 -47.938 1 62.06 871 LEU B N 1
ATOM 14220 C CA . LEU B 1 871 ? -6.125 -17.922 -47.188 1 62.06 871 LEU B CA 1
ATOM 14221 C C . LEU B 1 871 ? -7.598 -17.719 -46.844 1 62.06 871 LEU B C 1
ATOM 14223 O O . LEU B 1 871 ? -8.055 -16.578 -46.719 1 62.06 871 LEU B O 1
ATOM 14227 N N . ASP B 1 872 ? -8.531 -18.781 -47.125 1 52.12 872 ASP B N 1
ATOM 14228 C CA . ASP B 1 872 ? -9.961 -18.797 -46.844 1 52.12 872 ASP B CA 1
ATOM 14229 C C . ASP B 1 872 ? -10.25 -18.344 -45.406 1 52.12 872 ASP B C 1
ATOM 14231 O O . ASP B 1 872 ? -9.812 -18.984 -44.469 1 52.12 872 ASP B O 1
ATOM 14235 N N . ASP B 1 873 ? -10.352 -17.125 -45.25 1 55.75 873 ASP B N 1
ATOM 14236 C CA . ASP B 1 873 ? -10.672 -16.531 -43.969 1 55.75 873 ASP B CA 1
ATOM 14237 C C . ASP B 1 873 ? -12.047 -16.984 -43.469 1 55.75 873 ASP B C 1
ATOM 14239 O O . ASP B 1 873 ? -12.625 -16.359 -42.562 1 55.75 873 ASP B O 1
ATOM 14243 N N . SER B 1 874 ? -12.727 -17.984 -44.125 1 47.41 874 SER B N 1
ATOM 14244 C CA . SER B 1 874 ? -14.07 -18.375 -43.75 1 47.41 874 SER B CA 1
ATOM 14245 C C . SER B 1 874 ? -14.055 -19.094 -42.375 1 47.41 874 SER B C 1
ATOM 14247 O O . SER B 1 874 ? -15.094 -19.562 -41.906 1 47.41 874 SER B O 1
ATOM 14249 N N . VAL B 1 875 ? -13 -19.5 -41.906 1 44.91 875 VAL B N 1
ATOM 14250 C CA . VAL B 1 875 ? -13.07 -20.25 -40.688 1 44.91 875 VAL B CA 1
ATOM 14251 C C . VAL B 1 875 ? -13.68 -19.391 -39.562 1 44.91 875 VAL B C 1
ATOM 14253 O O . VAL B 1 875 ? -13.258 -18.25 -39.375 1 44.91 875 VAL B O 1
ATOM 14256 N N . HIS B 1 876 ? -14.898 -19.719 -39.25 1 44.94 876 HIS B N 1
ATOM 14257 C CA . HIS B 1 876 ? -15.711 -19.125 -38.188 1 44.94 876 HIS B CA 1
ATOM 14258 C C . HIS B 1 876 ? -14.883 -18.859 -36.938 1 44.94 876 HIS B C 1
ATOM 14260 O O . HIS B 1 876 ? -14.016 -19.656 -36.594 1 44.94 876 HIS B O 1
ATOM 14266 N N . PHE B 1 877 ? -14.805 -17.641 -36.531 1 42.88 877 PHE B N 1
ATOM 14267 C CA . PHE B 1 877 ? -14.117 -17.109 -35.375 1 42.88 877 PHE B CA 1
ATOM 14268 C C . PHE B 1 877 ? -14.281 -18.062 -34.188 1 42.88 877 PHE B C 1
ATOM 14270 O O . PHE B 1 877 ? -13.617 -17.891 -33.156 1 42.88 877 PHE B O 1
ATOM 14277 N N . CYS B 1 878 ? -15.43 -18.812 -33.938 1 36.84 878 CYS B N 1
ATOM 14278 C CA . CYS B 1 878 ? -15.969 -19.172 -32.625 1 36.84 878 CYS B CA 1
ATOM 14279 C C . CYS B 1 878 ? -15.172 -20.328 -32 1 36.84 878 CYS B C 1
ATOM 14281 O O . CYS B 1 878 ? -15.477 -20.781 -30.906 1 36.84 878 CYS B O 1
ATOM 14283 N N . SER B 1 879 ? -14.781 -21.453 -32.719 1 33.91 879 SER B N 1
ATOM 14284 C CA . SER B 1 879 ? -14.805 -22.641 -31.875 1 33.91 879 SER B CA 1
ATOM 14285 C C . SER B 1 879 ? -13.703 -22.609 -30.828 1 33.91 879 SER B C 1
ATOM 14287 O O . SER B 1 879 ? -12.531 -22.812 -31.141 1 33.91 879 SER B O 1
ATOM 14289 N N . LEU B 1 880 ? -13.852 -21.797 -30.016 1 34.94 880 LEU B N 1
ATOM 14290 C CA . LEU B 1 880 ? -12.914 -21.547 -28.938 1 34.94 880 LEU B CA 1
ATOM 14291 C C . LEU B 1 880 ? -12.547 -22.844 -28.219 1 34.94 880 LEU B C 1
ATOM 14293 O O . LEU B 1 880 ? -11.672 -22.844 -27.344 1 34.94 880 LEU B O 1
ATOM 14297 N N . LEU B 1 881 ? -13.734 -23.625 -27.609 1 32.06 881 LEU B N 1
ATOM 14298 C CA . LEU B 1 881 ? -13.594 -24.609 -26.531 1 32.06 881 LEU B CA 1
ATOM 14299 C C . LEU B 1 881 ? -12.789 -25.828 -27 1 32.06 881 LEU B C 1
ATOM 14301 O O . LEU B 1 881 ? -12.789 -26.156 -28.188 1 32.06 881 LEU B O 1
ATOM 14305 N N . PRO B 1 882 ? -12.023 -26.375 -26.188 1 32.19 882 PRO B N 1
ATOM 14306 C CA . PRO B 1 882 ? -11.477 -27.688 -26.531 1 32.19 882 PRO B CA 1
ATOM 14307 C C . PRO B 1 882 ? -12.531 -28.625 -27.125 1 32.19 882 PRO B C 1
ATOM 14309 O O . PRO B 1 882 ? -13.68 -28.625 -26.688 1 32.19 882 PRO B O 1
ATOM 14312 N N . GLN B 1 883 ? -12.594 -28.875 -28.422 1 29.08 883 GLN B N 1
ATOM 14313 C CA . GLN B 1 883 ? -13.477 -29.906 -28.953 1 29.08 883 GLN B CA 1
ATOM 14314 C C . GLN B 1 883 ? -13.711 -31.016 -27.938 1 29.08 883 GLN B C 1
ATOM 14316 O O . GLN B 1 883 ? -12.773 -31.484 -27.297 1 29.08 883 GLN B O 1
ATOM 14321 N N . LYS B 1 884 ? -14.969 -31.203 -27.312 1 31.8 884 LYS B N 1
ATOM 14322 C CA . LYS B 1 884 ? -15.328 -32.5 -26.719 1 31.8 884 LYS B CA 1
ATOM 14323 C C . LYS B 1 884 ? -14.719 -33.656 -27.516 1 31.8 884 LYS B C 1
ATOM 14325 O O . LYS B 1 884 ? -14.734 -33.625 -28.75 1 31.8 884 LYS B O 1
ATOM 14330 N N . ILE B 1 885 ? -13.906 -34.375 -26.906 1 28.95 885 ILE B N 1
ATOM 14331 C CA . ILE B 1 885 ? -13.656 -35.688 -27.484 1 28.95 885 ILE B CA 1
ATOM 14332 C C . ILE B 1 885 ? -14.969 -36.281 -27.984 1 28.95 885 ILE B C 1
ATOM 14334 O O . ILE B 1 885 ? -15.883 -36.531 -27.203 1 28.95 885 ILE B O 1
ATOM 14338 N N . GLU B 1 886 ? -15.523 -36 -29.094 1 26.17 886 GLU B N 1
ATOM 14339 C CA . GLU B 1 886 ? -16.578 -36.781 -29.75 1 26.17 886 GLU B CA 1
ATOM 14340 C C . GLU B 1 886 ? -16.516 -38.25 -29.312 1 26.17 886 GLU B C 1
ATOM 14342 O O . GLU B 1 886 ? -15.523 -38.906 -29.547 1 26.17 886 GLU B O 1
ATOM 14347 N N . GLU B 1 887 ? -17.219 -38.594 -28.141 1 26.22 887 GLU B N 1
ATOM 14348 C CA . GLU B 1 887 ? -17.609 -40 -28.094 1 26.22 887 GLU B CA 1
ATOM 14349 C C . GLU B 1 887 ? -18.078 -40.5 -29.453 1 26.22 887 GLU B C 1
ATOM 14351 O O . GLU B 1 887 ? -18.859 -39.812 -30.125 1 26.22 887 GLU B O 1
ATOM 14356 N N . SER B 1 888 ? -17.438 -41.281 -30.094 1 23.69 888 SER B N 1
ATOM 14357 C CA . SER B 1 888 ? -18.078 -42.156 -31.062 1 23.69 888 SER B CA 1
ATOM 14358 C C . SER B 1 888 ? -19.422 -42.656 -30.547 1 23.69 888 SER B C 1
ATOM 14360 O O . SER B 1 888 ? -19.469 -43.438 -29.594 1 23.69 888 SER B O 1
ATOM 14362 N N . SER B 1 889 ? -20.578 -42 -30.25 1 21.33 889 SER B N 1
ATOM 14363 C CA . SER B 1 889 ? -21.672 -42.938 -30.547 1 21.33 889 SER B CA 1
ATOM 14364 C C . SER B 1 889 ? -21.328 -43.812 -31.75 1 21.33 889 SER B C 1
ATOM 14366 O O . SER B 1 889 ? -20.453 -43.469 -32.562 1 21.33 889 SER B O 1
ATOM 14368 N N . PRO B 1 890 ? -21.969 -45.031 -32.25 1 24.52 890 PRO B N 1
ATOM 14369 C CA . PRO B 1 890 ? -22.984 -44.688 -33.219 1 24.52 890 PRO B CA 1
ATOM 14370 C C . PRO B 1 890 ? -23.438 -43.219 -33.125 1 24.52 890 PRO B C 1
ATOM 14372 O O . PRO B 1 890 ? -23.156 -42.562 -32.125 1 24.52 890 PRO B O 1
ATOM 14375 N N . ASP B 1 891 ? -24.438 -42.438 -33.438 1 21.88 891 ASP B N 1
ATOM 14376 C CA . ASP B 1 891 ? -24.688 -41.031 -33.75 1 21.88 891 ASP B CA 1
ATOM 14377 C C . ASP B 1 891 ? -24.453 -40.156 -32.531 1 21.88 891 ASP B C 1
ATOM 14379 O O . ASP B 1 891 ? -24.484 -38.906 -32.625 1 21.88 891 ASP B O 1
ATOM 14383 N N . GLY B 1 892 ? -24.672 -40.5 -31.125 1 20.03 892 GLY B N 1
ATOM 14384 C CA . GLY B 1 892 ? -25.25 -39.5 -30.25 1 20.03 892 GLY B CA 1
ATOM 14385 C C . GLY B 1 892 ? -24.234 -38.5 -29.703 1 20.03 892 GLY B C 1
ATOM 14386 O O . GLY B 1 892 ? -23.062 -38.844 -29.578 1 20.03 892 GLY B O 1
ATOM 14387 N N . GLU B 1 893 ? -24.328 -37.031 -29.578 1 22.2 893 GLU B N 1
ATOM 14388 C CA . GLU B 1 893 ? -23.703 -35.719 -29.469 1 22.2 893 GLU B CA 1
ATOM 14389 C C . GLU B 1 893 ? -23.141 -35.469 -28.078 1 22.2 893 GLU B C 1
ATOM 14391 O O . GLU B 1 893 ? -22.734 -34.344 -27.75 1 22.2 893 GLU B O 1
ATOM 14396 N N . ARG B 1 894 ? -22.828 -36.344 -27.062 1 20.73 894 ARG B N 1
ATOM 14397 C CA . ARG B 1 894 ? -22.609 -35.781 -25.719 1 20.73 894 ARG B CA 1
ATOM 14398 C C . ARG B 1 894 ? -21.203 -35.25 -25.578 1 20.73 894 ARG B C 1
ATOM 14400 O O . ARG B 1 894 ? -20.219 -35.969 -25.656 1 20.73 894 ARG B O 1
ATOM 14407 N N . GLU B 1 895 ? -20.844 -33.938 -25.75 1 22.41 895 GLU B N 1
ATOM 14408 C CA . GLU B 1 895 ? -19.609 -33.125 -25.766 1 22.41 895 GLU B CA 1
ATOM 14409 C C . GLU B 1 895 ? -19.094 -32.906 -24.344 1 22.41 895 GLU B C 1
ATOM 14411 O O . GLU B 1 895 ? -19.25 -31.812 -23.797 1 22.41 895 GLU B O 1
ATOM 14416 N N . GLY B 1 896 ? -19.203 -33.75 -23.25 1 18.84 896 GLY B N 1
ATOM 14417 C CA . GLY B 1 896 ? -18.969 -33.344 -21.859 1 18.84 896 GLY B CA 1
ATOM 14418 C C . GLY B 1 896 ? -17.516 -33.031 -21.562 1 18.84 896 GLY B C 1
ATOM 14419 O O . GLY B 1 896 ? -16.625 -33.469 -22.281 1 18.84 896 GLY B O 1
ATOM 14420 N N . ILE B 1 897 ? -17.219 -32.031 -20.625 1 22.02 897 ILE B N 1
ATOM 14421 C CA . ILE B 1 897 ? -16.172 -31.25 -20 1 22.02 897 ILE B CA 1
ATOM 14422 C C . ILE B 1 897 ? -15.383 -32.125 -19.016 1 22.02 897 ILE B C 1
ATOM 14424 O O . ILE B 1 897 ? -15.938 -32.594 -18.016 1 22.02 897 ILE B O 1
ATOM 14428 N N . ASP B 1 898 ? -14.547 -32.938 -19.375 1 18.44 898 ASP B N 1
ATOM 14429 C CA . ASP B 1 898 ? -13.719 -33.844 -18.547 1 18.44 898 ASP B CA 1
ATOM 14430 C C . ASP B 1 898 ? -12.852 -33.031 -17.578 1 18.44 898 ASP B C 1
ATOM 14432 O O . ASP B 1 898 ? -12.297 -31.984 -17.953 1 18.44 898 ASP B O 1
ATOM 14436 N N . SER B 1 899 ? -12.945 -33.344 -16.188 1 19.72 899 SER B N 1
ATOM 14437 C CA . SER B 1 899 ? -12.5 -33 -14.836 1 19.72 899 SER B CA 1
ATOM 14438 C C . SER B 1 899 ? -10.984 -33.156 -14.703 1 19.72 899 SER B C 1
ATOM 14440 O O . SER B 1 899 ? -10.43 -34.219 -14.945 1 19.72 899 SER B O 1
ATOM 14442 N N . ASN B 1 900 ? -10.211 -32.094 -14.992 1 18.22 900 ASN B N 1
ATOM 14443 C CA . ASN B 1 900 ? -8.781 -31.953 -14.734 1 18.22 900 ASN B CA 1
ATOM 14444 C C . ASN B 1 900 ? -8.414 -32.406 -13.32 1 18.22 900 ASN B C 1
ATOM 14446 O O . ASN B 1 900 ? -9.266 -32.406 -12.43 1 18.22 900 ASN B O 1
ATOM 14450 N N . GLU B 1 901 ? -7.16 -32.938 -13.141 1 18.8 901 GLU B N 1
ATOM 14451 C CA . GLU B 1 901 ? -6.199 -33.438 -12.164 1 18.8 901 GLU B CA 1
ATOM 14452 C C . GLU B 1 901 ? -5.957 -32.438 -11.055 1 18.8 901 GLU B C 1
ATOM 14454 O O . GLU B 1 901 ? -5.879 -31.219 -11.312 1 18.8 901 GLU B O 1
ATOM 14459 N N . ALA B 1 902 ? -6.098 -32.906 -9.75 1 20.05 902 ALA B N 1
ATOM 14460 C CA . ALA B 1 902 ? -5.883 -32.562 -8.344 1 20.05 902 ALA B CA 1
ATOM 14461 C C . ALA B 1 902 ? -4.422 -32.219 -8.078 1 20.05 902 ALA B C 1
ATOM 14463 O O . ALA B 1 902 ? -3.576 -33.094 -7.926 1 20.05 902 ALA B O 1
ATOM 14464 N N . VAL B 1 903 ? -3.686 -31.562 -8.867 1 17.95 903 VAL B N 1
ATOM 14465 C CA . VAL B 1 903 ? -2.355 -31.203 -8.383 1 17.95 903 VAL B CA 1
ATOM 14466 C C . VAL B 1 903 ? -2.465 -30.547 -7.004 1 17.95 903 VAL B C 1
ATOM 14468 O O . VAL B 1 903 ? -3.504 -29.984 -6.66 1 17.95 903 VAL B O 1
ATOM 14471 N N . ASP B 1 904 ? -1.343 -30.875 -6.133 1 16.86 904 ASP B N 1
ATOM 14472 C CA . ASP B 1 904 ? -0.674 -30.469 -4.898 1 16.86 904 ASP B CA 1
ATOM 14473 C C . ASP B 1 904 ? -0.633 -28.953 -4.762 1 16.86 904 ASP B C 1
ATOM 14475 O O . ASP B 1 904 ? -0.72 -28.234 -5.758 1 16.86 904 ASP B O 1
ATOM 14479 N N . VAL B 1 905 ? -0.282 -28.469 -3.49 1 17.83 905 VAL B N 1
ATOM 14480 C CA . VAL B 1 905 ? -0.334 -27.344 -2.57 1 17.83 905 VAL B CA 1
ATOM 14481 C C . VAL B 1 905 ? 0.689 -26.281 -2.99 1 17.83 905 VAL B C 1
ATOM 14483 O O . VAL B 1 905 ? 0.755 -25.203 -2.396 1 17.83 905 VAL B O 1
ATOM 14486 N N . ASP B 1 906 ? 1.676 -26.25 -3.828 1 16.31 906 ASP B N 1
ATOM 14487 C CA . ASP B 1 906 ? 2.438 -25.141 -3.262 1 16.31 906 ASP B CA 1
ATOM 14488 C C . ASP B 1 906 ? 1.567 -23.891 -3.113 1 16.31 906 ASP B C 1
ATOM 14490 O O . ASP B 1 906 ? 0.523 -23.781 -3.758 1 16.31 906 ASP B O 1
ATOM 14494 N N . SER B 1 907 ? 2.238 -22.844 -2.555 1 16.8 907 SER B N 1
ATOM 14495 C CA . SER B 1 907 ? 2.076 -21.641 -1.726 1 16.8 907 SER B CA 1
ATOM 14496 C C . SER B 1 907 ? 1.42 -20.516 -2.506 1 16.8 907 SER B C 1
ATOM 14498 O O . SER B 1 907 ? 0.585 -19.781 -1.967 1 16.8 907 SER B O 1
ATOM 14500 N N . LYS B 1 908 ? 1.97 -20.031 -3.658 1 16.73 908 LYS B N 1
ATOM 14501 C CA . LYS B 1 908 ? 2.014 -18.578 -3.52 1 16.73 908 LYS B CA 1
ATOM 14502 C C . LYS B 1 908 ? 0.615 -17.984 -3.607 1 16.73 908 LYS B C 1
ATOM 14504 O O . LYS B 1 908 ? -0.302 -18.609 -4.148 1 16.73 908 LYS B O 1
ATOM 14509 N N . PHE B 1 909 ? 0.53 -16.688 -3.176 1 17.53 909 PHE B N 1
ATOM 14510 C CA . PHE B 1 909 ? -0.175 -15.656 -2.432 1 17.53 909 PHE B CA 1
ATOM 14511 C C . PHE B 1 909 ? -1.231 -14.984 -3.303 1 17.53 909 PHE B C 1
ATOM 14513 O O . PHE B 1 909 ? -2.246 -14.5 -2.797 1 17.53 909 PHE B O 1
ATOM 14520 N N . ASP B 1 910 ? -1.095 -14.953 -4.68 1 15.45 910 ASP B N 1
ATOM 14521 C CA . ASP B 1 910 ? -1.528 -13.617 -5.082 1 15.45 910 ASP B CA 1
ATOM 14522 C C . ASP B 1 910 ? -3.043 -13.469 -4.957 1 15.45 910 ASP B C 1
ATOM 14524 O O . ASP B 1 910 ? -3.781 -14.445 -5.121 1 15.45 910 ASP B O 1
ATOM 14528 N N . VAL B 1 911 ? -3.412 -12.297 -4.633 1 17.59 911 VAL B N 1
ATOM 14529 C CA . VAL B 1 911 ? -4.383 -11.32 -4.148 1 17.59 911 VAL B CA 1
ATOM 14530 C C . VAL B 1 911 ? -5.438 -11.07 -5.227 1 17.59 911 VAL B C 1
ATOM 14532 O O . VAL B 1 911 ? -6.637 -11.094 -4.945 1 17.59 911 VAL B O 1
ATOM 14535 N N . GLY B 1 912 ? -5.133 -10.484 -6.324 1 16.31 912 GLY B N 1
ATOM 14536 C CA . GLY B 1 912 ? -5.973 -9.305 -6.441 1 16.31 912 GLY B CA 1
ATOM 14537 C C . GLY B 1 912 ? -7.363 -9.609 -6.965 1 16.31 912 GLY B C 1
ATOM 14538 O O . GLY B 1 912 ? -8.359 -9.195 -6.375 1 16.31 912 GLY B O 1
ATOM 14539 N N . THR B 1 913 ? -7.5 -9.93 -8.211 1 16.58 913 THR B N 1
ATOM 14540 C CA . THR B 1 913 ? -8.422 -9.086 -8.969 1 16.58 913 THR B CA 1
ATOM 14541 C C . THR B 1 913 ? -9.867 -9.523 -8.742 1 16.58 913 THR B C 1
ATOM 14543 O O . THR B 1 913 ? -10.125 -10.695 -8.445 1 16.58 913 THR B O 1
ATOM 14546 N N . GLY B 1 914 ? -10.68 -8.57 -8.555 1 17.12 914 GLY B N 1
ATOM 14547 C CA . GLY B 1 914 ? -12.016 -8.008 -8.406 1 17.12 914 GLY B CA 1
ATOM 14548 C C . GLY B 1 914 ? -12.93 -8.328 -9.57 1 17.12 914 GLY B C 1
ATOM 14549 O O . GLY B 1 914 ? -14.023 -7.777 -9.68 1 17.12 914 GLY B O 1
ATOM 14550 N N . ASN B 1 915 ? -12.789 -9.102 -10.586 1 16.69 915 ASN B N 1
ATOM 14551 C CA . ASN B 1 915 ? -13.844 -8.844 -11.562 1 16.69 915 ASN B CA 1
ATOM 14552 C C . ASN B 1 915 ? -15.219 -9.219 -11.016 1 16.69 915 ASN B C 1
ATOM 14554 O O . ASN B 1 915 ? -15.406 -10.328 -10.508 1 16.69 915 ASN B O 1
ATOM 14558 N N . VAL B 1 916 ? -15.977 -8.32 -10.688 1 18.02 916 VAL B N 1
ATOM 14559 C CA . VAL B 1 916 ? -17.391 -8.211 -10.359 1 18.02 916 VAL B CA 1
ATOM 14560 C C . VAL B 1 916 ? -18.234 -8.633 -11.562 1 18.02 916 VAL B C 1
ATOM 14562 O O . VAL B 1 916 ? -18.344 -7.891 -12.547 1 18.02 916 VAL B O 1
ATOM 14565 N N . SER B 1 917 ? -18.094 -9.539 -12.391 1 15.85 917 SER B N 1
ATOM 14566 C CA . SER B 1 917 ? -19.188 -9.656 -13.352 1 15.85 917 SER B CA 1
ATOM 14567 C C . SER B 1 917 ? -20.469 -10.156 -12.672 1 15.85 917 SER B C 1
ATOM 14569 O O . SER B 1 917 ? -21.516 -10.219 -13.297 1 15.85 917 SER B O 1
ATOM 14571 N N . GLY B 1 918 ? -20.828 -9.852 -11.391 1 15.16 918 GLY B N 1
ATOM 14572 C CA . GLY B 1 918 ? -22.281 -9.781 -11.5 1 15.16 918 GLY B CA 1
ATOM 14573 C C . GLY B 1 918 ? -22.75 -8.727 -12.484 1 15.16 918 GLY B C 1
ATOM 14574 O O . GLY B 1 918 ? -22.109 -7.688 -12.641 1 15.16 918 GLY B O 1
#

Sequence (1836 aa):
MTSAILSQTTMTRRMSFCWLVVLVLLLARCSFAEQEEETHSSGNSTEAAEEGNYHEEEIEPAEAVLYPSFILTLGIFIFYLLSRYLHFLPYTAIMFILGTLIGLGVSLGVRDSHIHRTVVDWQNINSEVLLLVFLPGLIFKDALGQNVHLFWTALGQMLIFAFPLVLAGTVLTALVGFYVFPYGWSFNMAMTFGSILSATDPVAVAALLEEVGAPPRLKTHIAGESLLNDGSAIVFFAIFSEKFYHELGIPGFGEDVDFAEGVKLFCQKAIGGTAFGVIFGLAILYVLYILDRRFSKEENVVQVTAVVSMAYLNYYVADFIAKTSGVIATVVAGLIVRFAARASINDIHLMDDFFVLLEHILNTILFSLGGLVWGGVIVENHRDGFWTGRDWGYLIALYILLHIFRAVMFLGIYPITKRTGLSTNLAETTFQVYGGLRGAVGIALALALDNEVYEVTGGNDFTEFEIWTTQAYQMVGGIAFLTLIINGTFAGPFLKKLGLADSSDIRAKLIEANRIHFRQKQIDDLVELLTLTRFYRLDFGLVKFHVPYLADLTLTQLVEAIEKLKDTTQHEKYRPPNVDRVVPYLVGPEGIPKDLEDRLNIALLRDKGSDPRRSQKIEERRRNRKVRRERRMSSTMQFMMGEPLSTKEMRLLFISMVRAQYEYQINDGELDSQHLLTVALEQSLEEAETDVMNDLPFNDYKYLRDFHFRSKKVVGWLKNCTCGLFVHHKSGKCHRVPMNQMLESAYVEQTMAYTSAHKRAQWFFQEQLGDLDSDLSEAGKIVIHESNQQIDIAQKDLNDKLDAEVVKKVVSHKFCKILLTRGVHYIDKLTSGGFLKESEAEEIVKELDDLLENVITCDQMHHEGELDLNLDDSVHFCSLLPQKIEESSPDGEREGIDSNEAVDVDSKFDVGTGNVSGMTSAILSQTTMTRRMSFCWLVVLVLLLARCSFAEQEEETHSSGNSTEAAEEGNYHEEEIEPAEAVLYPSFILTLGIFIFYLLSRYLHFLPYTAIMFILGTLIGLGVSLGVRDSHIHRTVVDWQNINSEVLLLVFLPGLIFKDALGQNVHLFWTALGQMLIFAFPLVLAGTVLTALVGFYVFPYGWSFNMAMTFGSILSATDPVAVAALLEEVGAPPRLKTHIAGESLLNDGSAIVFFAIFSEKFYHELGIPGFGEDVDFAEGVKLFCQKAIGGTAFGVIFGLAILYVLYILDRRFSKEENVVQVTAVVSMAYLNYYVADFIAKTSGVIATVVAGLIVRFAARASINDIHLMDDFFVLLEHILNTILFSLGGLVWGGVIVENHRDGFWTGRDWGYLIALYILLHIFRAVMFLGIYPITKRTGLSTNLAETTFQVYGGLRGAVGIALALALDNEVYEVTGGNDFTEFEIWTTQAYQMVGGIAFLTLIINGTFAGPFLKKLGLADSSDIRAKLIEANRIHFRQKQIDDLVELLTLTRFYRLDFGLVKFHVPYLADLTLTQLVEAIEKLKDTTQHEKYRPPNVDRVVPYLVGPEGIPKDLEDRLNIALLRDKGSDPRRSQKIEERRRNRKVRRERRMSSTMQFMMGEPLSTKEMRLLFISMVRAQYEYQINDGELDSQHLLTVALEQSLEEAETDVMNDLPFNDYKYLRDFHFRSKKVVGWLKNCTCGLFVHHKSGKCHRVPMNQMLESAYVEQTMAYTSAHKRAQWFFQEQLGDLDSDLSEAGKIVIHESNQQIDIAQKDLNDKLDAEVVKKVVSHKFCKILLTRGVHYIDKLTSGGFLKESEAEEIVKELDDLLENVITCDQMHHEGELDLNLDDSVHFCSLLPQKIEESSPDGEREGIDSNEAVDVDSKFDVGTGNVSG

Nearest PDB structures (foldseek):
  8j2m-assembly1_B  TM=9.301E-01  e=1.069E-19  Oryza sativa Japonica Group
  8iwo-assembly1_B  TM=5.997E-01  e=1.061E-26  Oryza sativa Japonica Group
  8jda-assembly1_B  TM=8.973E-01  e=1.027E-17  Arabidopsis thaliana
  8xq9-assembly1_A  TM=5.943E-01  e=1.263E-20  Strongylocentrotus purpuratus
  8xpq-assembly1_B  TM=5.198E-01  e=5.327E-22  Strongylocentrotus purpuratus

pLDDT: mean 75.05, std 20.42, range [15.16, 96.62]

Organism: NCBI:txid303405

Radius of gyration: 36.65 Å; Cα contacts (8 Å, |Δi|>4): 2462; chains: 2; bounding box: 99×120×102 Å

InterPro domains:
  IPR006153 Cation/H+ exchanger, transmembrane domain [PF00999] (76-497)
  IPR018422 Cation/H+ exchanger, CPA1 family [PTHR10110] (37-725)

Foldseek 3Di:
DVVQVQPFDPVSVVVVLVVVVVVLVVVQCVLQPPPPPPPPPDPDDDPPPPPCVVVPPPQPVVLQVVQLVSLVVVLVSLVVCCVPPNVLAFSLLVLLVLLLVLLQVLQPDSPRGSNNSSLVVLLLDALVCLCLVQQLLQLLLLLLPADLVLLVLCVVVLVCLQAVLLQLQLQLQLCCVCPVDPQNDDSLLSSLLSLLLSQFDLPLVLVLCLQLVFDSNLSSNLSSNNLRNLQNSVLSNVQSLLCVLVVLVPPPTGDNQDPVNSVVSSCCQQVLLLVLLVVLLVVLLVLLQVLPPLPDPVSLVVNLVSLSVSSSVSLCCSCPVVVHGSSNSSSSSSNSCSVCVVPRHSDSPVNSVVSVVSNVSSSSSQSSSLSSSLSNLQPPCPQVLHNDPVLVVSLVVSLVVSLVSLCCSLVVCLVVQQPGRPHDDPLSSNLSSLSRAADRSSLSSLSNSLSVVCVVVVPDDSSSVNSSSSSSNNSSSSRNSCSSRPSSSCSNVSCVVSVRRDDDPVLVVLVVVCLVVLLLVLLLVLQVVLLFLLLLLAFVLLLLVLPVSCVLPALVSNLVSLQVQCVVDDLVPDGGGNCVNPVVLRADPVGDPPVSVVSSVVSRDRPPCVPVVVVVVVVVVQVVLAVLQQVVQQVVLVVVQPDQDPLLVLLVVLLVQLLVLLVVCCLLQLDPPPHVLSVQQVVLSVVQNVCSVVVHARDSVVSSVVVLVVVVVVVVVCCVVVVNVVADDPDPDQPFQGPVLVSLLSLLSNLVSLQVSSQVSLCVSCVVNFQFCQLHALSNVRNNVSSVVNNVVSLVVNVPDHDSLSSNLSSNLSSSSSSLSVSLVVLVVCCVVVNDPPSRSVVVNVVSVVSNVCSSSDRGSDDPSGDPDPPPPPPRSDPRDDQQPPDDDPPDDCSTPDGGGGVRSSSHSNPDPPPPPD/DVVQVQCFAPVSVVVVLVVVVVVLVVVQCVLQPPPPPPPPDDPDDDPPPPPCPVVPPPQPVVLQVVQLVSLVVVLVSLVVCCVPPNVLAFSLLVLLVLLLVLLQVLQVDSPRGSNNSSLVVLLLDALVCLCLVQQLLQLLLLLLPADLVLLVLCVVVLCCLQAVLLQLQLQLQLCCVCPVDPLNDDSLLSSLLSLLLSQFDLPLVLVLCLQLVFDSNLSSNQSSNNLRNLQNSVLSNVQSLLCVLVVLVPPPTGDNQDPVNSVVSSCCQQVLLLVLLVVLLVVLLVLLQVLPPLPDPVSLVVNLVSLSVSSSVSLCCSCPVVVHGSSNSSSSSSNSCSVCVVPRHSDSPVNSVVSVVSNVSSSSSQSSSLSSSLSNLQPPCPQVQHPDPVLVVSLVVSLVVSLVSLCCSLVVCLVVQQPGRPHDDPLSSNLSSLSRAADRSSLSSLSNSLSVVCVVVVPDDSSSVNSSSSSSNNSSSSRNSCSSRPSSSCSNVSCVVSVRRDDDPVLVVLVVVCLVVLLLVLLLVLQVVLLFLLLLLAFVLLLLVLPVSCVLPALVSNLVSLQVQCVVDDLVPDGGGNCVNPVVLRADPVGDPPVSVVSSVVSRDRPPCVPVVVVVVVVVVLVVLVVVQCVVLCVVVVVVPPDFDPLLVLLQVLLQQLLVLLQVCCLLQLDPPPHVLSVQLLVLLVVQNVCSVVVHARDSVVSSVVVLVVVVVVVVVCCVVVVNVVADPPDPDQPFQGPVLVSLLSLLSNLVSLQVSSQVSLLVSCQVNNQWCVSHGPSNVSNNVSSVVNNVVSLVVNVPDHDSLSSNLSSNLSSSSSSLSVSLVVLVVCCVVVNDPPSRSVVVNVVSVVSNVCSSSDRGSDDPSGDPDPPPPPPRSDPRDDAQPPPPDVDDDRSIRRHDDDDDDDDDDDDDDDRSSD